Protein AF-0000000067849639 (afdb_homodimer)

Organism: Apis mellifera (NCBI:txid7460)

Radius of gyration: 32.61 Å; Cα contacts (8 Å, |Δi|>4): 3503; chains: 2; bounding box: 94×92×89 Å

Solvent-accessible surface area (backbone atoms only — not comparable to full-atom values): 78940 Å² total; per-residue (Å²): 122,44,55,88,45,70,66,60,50,52,50,48,56,53,49,52,56,51,49,72,68,51,79,78,53,65,67,57,55,51,53,39,48,52,53,24,43,50,42,51,51,51,50,53,49,42,52,68,78,39,65,86,56,78,66,28,62,34,54,43,43,47,29,56,50,23,26,51,54,47,40,53,50,52,38,32,75,65,60,25,42,38,36,34,32,40,46,58,50,66,26,36,65,47,46,35,51,55,81,44,69,32,59,59,24,58,54,50,32,37,75,72,18,43,71,78,56,45,86,88,55,85,60,43,35,46,46,78,75,36,59,63,38,75,40,76,43,76,56,87,94,30,60,31,35,40,32,39,46,61,36,66,86,61,70,73,60,41,52,28,22,40,53,16,26,42,47,30,49,27,54,76,71,38,32,17,89,55,27,88,54,83,83,51,54,47,45,58,40,40,44,38,38,41,40,37,44,31,34,50,59,38,16,33,22,57,53,48,24,39,53,21,38,42,63,10,69,89,54,49,49,27,30,42,43,34,38,28,53,26,43,61,47,38,74,73,35,43,52,79,40,33,31,40,35,93,50,57,61,28,62,41,39,26,59,30,28,42,66,44,79,36,57,31,78,37,40,68,56,31,31,46,50,31,54,52,47,51,52,47,28,70,72,68,36,38,48,33,36,36,38,34,45,35,43,57,76,49,30,68,27,75,86,41,70,45,52,62,74,39,26,58,65,45,55,53,54,72,72,47,79,55,53,50,57,55,50,49,51,53,32,38,76,67,70,75,43,50,72,66,58,53,53,48,53,53,51,51,51,50,50,50,54,50,50,31,62,73,45,17,87,74,58,71,56,69,87,83,61,56,51,76,78,31,56,81,43,47,82,57,48,86,44,75,80,86,69,82,41,28,39,53,59,66,58,48,52,53,39,52,49,31,50,55,50,74,59,91,85,56,44,66,50,67,65,48,47,54,69,46,39,48,43,51,51,48,28,62,75,63,68,39,63,34,40,33,42,55,26,46,48,37,30,52,39,53,39,23,73,73,52,28,33,36,36,41,33,21,52,41,46,34,36,26,78,78,68,60,48,50,59,39,44,30,23,48,82,78,50,52,78,46,50,28,60,63,64,67,53,89,83,65,76,16,42,72,45,71,27,44,40,41,56,43,47,37,33,50,50,22,19,45,48,14,24,13,59,46,31,70,63,38,49,32,34,43,37,44,78,32,14,42,53,49,36,62,19,35,52,46,42,58,65,40,59,36,12,24,32,40,36,68,60,46,52,27,40,30,31,39,37,21,30,33,42,85,80,68,63,12,43,70,50,20,41,41,48,57,27,58,61,60,42,46,28,29,61,52,51,77,49,84,47,22,58,48,40,41,42,35,35,32,22,53,63,37,15,39,42,49,22,20,51,59,36,43,59,62,71,46,58,34,48,49,29,34,40,35,48,30,64,52,70,45,58,73,32,81,83,25,38,26,52,66,74,57,44,13,63,87,24,54,61,58,51,48,45,68,54,83,87,48,56,47,90,52,19,35,32,38,38,38,28,52,31,70,57,47,59,57,38,51,50,50,36,63,75,67,63,48,60,36,52,38,55,33,36,42,24,31,65,30,52,51,50,59,70,57,46,51,58,51,53,64,59,33,80,58,53,77,38,43,33,42,44,46,81,38,22,48,49,47,26,58,53,78,65,45,52,56,27,43,32,57,68,69,68,43,77,69,44,85,31,45,42,65,45,40,36,47,74,36,47,20,23,46,51,59,38,53,52,51,54,51,46,45,53,50,46,60,79,70,62,126,125,45,56,85,46,70,67,59,51,52,50,50,56,53,49,52,56,50,48,73,68,50,77,80,52,66,67,56,54,51,51,39,49,50,52,24,42,51,40,52,48,49,50,52,48,41,52,69,78,39,67,87,58,78,64,28,62,34,54,45,43,47,30,58,51,24,28,50,55,47,40,52,51,52,39,31,74,64,58,26,43,38,36,34,31,39,47,57,52,65,24,37,66,47,45,35,50,57,80,43,70,33,59,60,25,58,54,50,32,38,75,71,18,41,70,78,57,45,86,88,56,86,60,43,36,48,48,79,76,36,60,62,36,76,41,74,42,76,56,87,93,31,60,30,34,39,32,39,47,62,37,65,85,61,70,70,59,42,52,28,22,39,53,17,25,42,45,30,48,25,55,77,72,37,33,16,90,56,27,88,54,84,83,52,54,45,46,58,39,40,45,40,38,42,40,36,44,32,33,50,57,39,15,34,23,57,53,50,24,40,54,22,38,42,63,10,70,89,55,49,50,28,31,42,43,35,38,30,53,26,42,63,49,39,74,72,36,42,54,79,40,35,32,40,37,94,49,58,62,29,62,41,41,26,61,30,28,42,65,44,80,38,56,30,79,36,41,70,55,32,31,46,50,33,52,52,47,51,52,47,29,72,71,69,34,38,47,34,37,37,39,33,44,34,42,58,76,49,31,68,26,75,85,41,70,45,50,63,74,39,26,58,65,46,56,55,54,72,72,49,78,54,53,51,57,55,52,49,51,53,33,39,76,69,69,75,44,51,71,64,58,52,53,48,53,51,51,52,49,51,50,49,53,51,49,31,60,72,44,16,85,75,57,72,55,70,85,85,60,57,51,77,77,32,56,82,42,46,81,57,48,87,43,76,82,85,68,81,42,28,38,52,60,68,58,48,53,53,38,52,49,32,50,55,49,75,57,92,87,57,44,64,49,66,66,49,47,52,71,46,38,48,43,50,50,47,28,64,75,64,69,39,63,34,38,31,44,56,26,48,49,37,31,51,38,52,40,23,74,72,51,27,33,36,36,40,33,20,52,41,47,33,36,27,76,78,70,59,48,51,58,40,44,29,21,49,83,78,50,51,77,44,51,26,61,64,63,68,53,88,83,64,75,17,42,71,45,70,28,44,40,42,56,44,46,36,33,51,49,22,19,44,48,15,24,14,58,46,31,69,63,38,49,34,34,42,37,44,79,32,15,42,52,51,36,63,19,35,51,49,41,60,63,40,60,36,12,24,32,39,36,67,60,47,52,28,41,30,31,39,37,22,29,33,42,84,80,68,64,11,43,71,51,20,38,41,47,58,29,58,59,59,42,46,28,30,61,52,50,77,48,85,49,22,56,48,40,44,40,33,35,32,22,54,63,36,15,39,41,51,22,19,50,58,36,41,57,62,70,46,55,36,48,47,29,35,40,35,50,29,65,53,70,45,58,74,32,83,83,23,36,25,50,66,73,56,43,13,62,88,25,54,61,60,49,48,44,68,54,82,87,47,55,45,89,52,20,34,31,38,38,38,28,52,32,72,58,47,59,57,40,51,50,50,36,63,77,66,64,48,58,36,53,39,56,33,37,42,23,30,65,29,50,51,49,58,70,58,45,50,58,51,52,65,59,34,82,57,52,77,40,42,32,43,44,48,82,37,22,49,48,47,27,59,52,77,64,46,51,56,30,43,33,59,67,69,68,43,77,70,42,86,29,43,41,65,45,39,37,47,73,39,47,22,22,47,51,57,39,52,52,53,55,51,46,46,53,52,45,60,80,69,62,125

InterPro domains:
  IPR001017 Dehydrogenase, E1 component [PF00676] (87-359)
  IPR005475 Transketolase-like, pyrimidine-binding domain [PF02779] (433-636)
  IPR005475 Transketolase-like, pyrimidine-binding domain [SM00861] (434-637)
  IPR011603 2-oxoglutarate dehydrogenase E1 component [PIRSF000157] (3-782)
  IPR011603 2-oxoglutarate dehydrogenase E1 component [PTHR23152] (1-779)
  IPR011603 2-oxoglutarate dehydrogenase E1 component [TIGR00239] (4-777)
  IPR029061 Thiamin diphosphate-binding fold [SSF52518] (6-367)
  IPR029061 Thiamin diphosphate-binding fold [SSF52518] (417-642)
  IPR031717 2-oxoglutarate dehydrogenase E1 component/KDG, C-terminal [PF16870] (642-779)
  IPR042179 Multifunctional 2-oxoglutarate metabolism enzyme, C-terminal domain superfamily [G3DSA:3.40.50.11610] (565-777)

Sequence (1568 aa):
MSTQTEEEREWFAENVEKCLKDPLTDETRVAIAIEMLKSQTFDQFLAIKFASFKRYSGEGAESMLAFYHEFFKLCANDDLEYIVLCMPHRGRLNFLTGMLNFPLEKLFRKLQGHSEFPDDVATTGDVISHFVSSTNLNIGQKKLHVTMLRNPSHLEAVNPVSMGKTRGIMQAVKDGAYNEDINTRWSDKVLNIQIHGDAAYAAQGVDQECLALSATPHFEIGGTVHLIINNQLGFTTPTSRGRSSRYCTDLAKMISAPVIHVNGDDPEMVVRAAKIAFKYQRKFRKDVFVDLNCFRRWGHNELDDPVFTNPVIYKIIHNRPSVPDKYVNKLIENNVLSTNKVKNIVDNYNSQLNKSLNEMDKFIPQPTYFAGLWTGIKQAEASVTEWNTGVDLNLLKFIAEKSVHIKDDLIVHPKLLKNHIKTRLNKIAKNKHLDWATAEALAIGTLLYQGYNVRISGQDIGRGTFSHRHAMLVDQSNGEIYIPLNSMVDGQTGKLELANSILSEEAVLGYEYGISIALPTTLTIWEAQFGDFFNGAQIMIDTFVTSGEAKWMLNSGLTILLPHGYDGAGPEHSSCRLERFLQLTDSNEDKPDGDNVNMHVTNPTTPAQYFHLLRRQMLRNFRKPLIIVAPKILLRHNAGTSPITDMESQTKFQNVIGDEKVEKSKVNKVILVSGKHYYALNHFRESTEQKNVAIIRIESLCPFPIQELLREINKFKYVETFIWSQEEPQNMGAWNFIKPRFENLCGKPIKYSGRKPMAAPAVGEGKLHQQEAQEIIIKPFNIKMSTQTEEEREWFAENVEKCLKDPLTDETRVAIAIEMLKSQTFDQFLAIKFASFKRYSGEGAESMLAFYHEFFKLCANDDLEYIVLCMPHRGRLNFLTGMLNFPLEKLFRKLQGHSEFPDDVATTGDVISHFVSSTNLNIGQKKLHVTMLRNPSHLEAVNPVSMGKTRGIMQAVKDGAYNEDINTRWSDKVLNIQIHGDAAYAAQGVDQECLALSATPHFEIGGTVHLIINNQLGFTTPTSRGRSSRYCTDLAKMISAPVIHVNGDDPEMVVRAAKIAFKYQRKFRKDVFVDLNCFRRWGHNELDDPVFTNPVIYKIIHNRPSVPDKYVNKLIENNVLSTNKVKNIVDNYNSQLNKSLNEMDKFIPQPTYFAGLWTGIKQAEASVTEWNTGVDLNLLKFIAEKSVHIKDDLIVHPKLLKNHIKTRLNKIAKNKHLDWATAEALAIGTLLYQGYNVRISGQDIGRGTFSHRHAMLVDQSNGEIYIPLNSMVDGQTGKLELANSILSEEAVLGYEYGISIALPTTLTIWEAQFGDFFNGAQIMIDTFVTSGEAKWMLNSGLTILLPHGYDGAGPEHSSCRLERFLQLTDSNEDKPDGDNVNMHVTNPTTPAQYFHLLRRQMLRNFRKPLIIVAPKILLRHNAGTSPITDMESQTKFQNVIGDEKVEKSKVNKVILVSGKHYYALNHFRESTEQKNVAIIRIESLCPFPIQELLREINKFKYVETFIWSQEEPQNMGAWNFIKPRFENLCGKPIKYSGRKPMAAPAVGEGKLHQQEAQEIIIKPFNIK

Secondary structure (DSSP, 8-state):
-----HHHHHHHHHHHHHHHHSPPPHHHHHHHHHHHHHHHHHHHHHHHH-TT------TT-TTHHHHHHHHHHHHHHTT--EEEEE--STTHHHHHHHTT---HHHHHHHHTT--SS-TTS------GGG--EEEEEEETTEEEEEEEPP--SSTTTHHHHHHHHHHHHHHHTT-GGGSSSTTPPTTSSEEEEEEEEHHHHHH-THHHHHHHHTTSTTT--S-EEEEEEE-SEETTEEGGGT-SSSSTTGGGGGGT--EEEEETT-HHHHHHHHHHHHHHHHHH---EEEEEE---SSSSSTT--GGGT-HHHHHHHHTSPPHHHHHHHHHHHTTSS-HHHHHHHHHHHHHHHHHHHHTGGG--PPP-SS-GGGTT--PPPSS-------B-HHHHHHHHHHTT---TT----HHHIIIIIIHHHHHHHTTPPB-HHHHHHHHHHHHHHTT-EEEEEETTTTT-TTS----SEE-TTT--EE-GGGGSSTT----EEEEE--S-SHHHHHHHHHHHHH-TTEEEEEE-SSGGGGGGGHHHIIIIITTHHHHH------EEEEEE--SS--GGGS---HHHHHHTS---SSS---TTSS-EEE---SHHHHHHHHHHHHHSSS---EEEEEESGGGT-TTS-B-GGGGBTT----SEE---SS-GGG--EEEEE-TTHHHHHHHHHHHHT-TTEEEEEE-EEES--HHHHHHHHTT-TT--EEEEEEEEETTSSSHHHHHHHHHHHH----EEEEEPP-SSSS-S-HHHHHHHHHHHHHHHHH--/-----HHHHHHHHHHHHHHHHSPPPHHHHHHHHHHHHHHHHHHHHHHHH-TT------TT-TTHHHHHHHHHHHHHHTT--EEEEE--STTHHHHHHHTT---HHHHHHHHTT--SS-TTS------GGG--EEEEEEETTEEEEEEEPP--SSTTTHHHHHHHHHHHHHHHTT-GGGSSSTTPPTTSSEEEEEEEEHHHHHH-THHHHHHHHTTSTTT--S-EEEEEEE-SEETTEEGGGT-SSSSTTGGGGGGT--EEEEETT-HHHHHHHHHHHHHHHHHH---EEEEEE---SSSSSTT--GGGT-HHHHHHHHTSPPHHHHHHHHHHHTTSS-HHHHHHHHHHHHHHHHHHHHTGGG--PPP-SS-GGGTT--PPPSS-------B-HHHHHHHHHHTT---TT----HHHIIIIIIHHHHHHHTTPPB-HHHHHHHHHHHHHHTT-EEEEEETTTTT-TTS----SEE-TTT--EE-GGGGSSTT----EEEEE--S-SHHHHHHHHHHHHH-TTEEEEEE-SSGGGGGGGHHHIIIIITTHHHHH------EEEEEE--SS--GGGS---HHHHHHTS---SSS---TTSS-EEE---SHHHHHHHHHHHHHSSS---EEEEEESGGGT-TTS-B-GGGGBTT----SEE---SS-GGG--EEEEE-TTHHHHHHHHHHHHT-TTEEEEEE-EEES--HHHHHHHHTT-TT--EEEEEEEEETTSSSHHHHHHHHHHHH----EEEEEPP-SSSS-S-HHHHHHHHHHHHHHHHH--

pLDDT: mean 95.85, std 3.47, range [50.76, 98.87]

Foldseek 3Di:
DLADDPVLVVLLVVLLVVLVPDDDDLVLLVVLLLLLLLLVLVVVLCCVVPVPDFQLGQFFQSLVSLLVVLLVLVCQVLVAAEEQEEAAQHNQVSCCVGQQVNALLLLLCVVVPDALDFPPDFFDADHSSQDWGFDWDDDPPGIHTYTYGGADPLPPLLVLLSLLLQVLVCCVVCAAPSPPDVPGHARSHYAYEYEEELLCLLDPCLNLVCQVQQPAPPRHRLAYEYEYPYQQQDQLHGVVRRHDDPGSCCSCSVNSAEEAEDESLDSSRSSSVSVSQSVSSVVRSYYHYYYYHTHDQAGSGNPDHSCVRVVPVNVVSPPDDTSSVSSVVVCCVVVSDPPVRSVCSSVVSSVVSVVSSVCSVVDRNDDPPCDDLNPLFDFFDQAADFDWLFAALVLLLLQLLLLLDDDPPAAFDPCCVPVPNVVSNVCSVVLHWAFQLSLVSSLQLVLQVVQFAEEEEEAPPCCALQSQNVQWTARPPPGDIDRRSQPSDPPRNYYYHYHNGDPAQQSVVSSQQSSFLNHLRYAGEYEYSALCVNVRNVCCCQVPQLRVCNHPVRFGLYEYEHEADLPLQFQRRHHNLLVVVLVSWPADQQDAGYPNIQAWEFAAQASLLVSQVSSVSNRDSYHHYYYYHHYDPSSPDPVRTGRSVCRHTPHHHDQKDWFPPADQALAAEEEEEEHNLQVLLVVVCVVVVVRRYIYMYGGILPSPPLPSVLVRVVSRPNHNAAEYAYAWACNRDCNVVCQSNCCNRVVDHYYYQYHHDDPTRDHNDRVVSVVRSVRSSVVSVPDD/DLADDPVLVVLLVVLLVVLVPDDDDLVLLVVLLLLLLLLVLVVVLCCVVPVPDFQLGQFFQSLVSLLVVLLVLVCQVLVAAEEQEEAAQHCQVSCCVGQQVNALLLLLCVVVPDALDFPPDFFDADHSSQDWGFDWDDDPPGIHTYTYGGADPLPPLLVLLSLLLQVLVCCVVCAAPSPPDVPGHARSHYAYEYEEELLCLLDPCLNLVCQVQQPAPPRHRLAYEYEYPYQQQDQLHGVVRRHDDPGSCCSCSVNSAEEAEDESLDSSRSSSVSVSQSVSSVVRSYYHYYYYHTHDQAGSGNVDHSCVRVVPVNVVSPPDDTSSVSSVVVCCVVVSDPPVRSVCSSVVSSVVSVVSSVCSVVDRNDDPPCDDLNPLFDFFDQAADFDWLFAALVVLLLQLLLLLDDDPPAAFDPCCVPVPNVVSNVCSVVLHWAFQLSLVSSLQLVLQVVQFAEEEEEAPPCCALQSQNVQWTAGPPPGDIDRRSQPSDPPRNYYYHYHRGDPAQQSVVSSQQSSFLNHLRYAGEYEYSAQCVNVRNVCCCQVPQLRVCNHPVRFGLYEYEHEADLPLQFQRHHHNLLVVVLVSWPADQQDAGYPNIQAWEFAAQASLLVSQVSSVSNRDSYHHYYYYHHYDPSSPDPVRTGRSVCRHTPHHHDQKDWFPPADQALAAEEEEEEHNLQVLLVVVCVVVVVRRYIYMYGGILPSPPLPSVLVRVVSRPNHNAAEYAYAWACNRDCNVVCQSNCCNRVVDHYYYQYHHDDPTRDHNDRVVSVVRSVRSSVVSVPDD

Structure (mmCIF, N/CA/C/O backbone):
data_AF-0000000067849639-model_v1
#
loop_
_entity.id
_entity.type
_entity.pdbx_description
1 polymer 'Probable 2-oxoglutarate dehydrogenase E1 component DHKTD1 homolog, mitochondrial isoform X2'
#
loop_
_atom_site.group_PDB
_atom_site.id
_atom_site.type_symbol
_atom_site.label_atom_id
_atom_site.label_alt_id
_atom_site.label_comp_id
_atom_site.label_asym_id
_atom_site.label_entity_id
_atom_site.label_seq_id
_atom_site.pdbx_PDB_ins_code
_atom_site.Cartn_x
_atom_site.Cartn_y
_atom_site.Cartn_z
_atom_site.occupancy
_atom_site.B_iso_or_equiv
_atom_site.auth_seq_id
_atom_site.auth_comp_id
_atom_site.auth_asym_id
_atom_site.auth_atom_id
_atom_site.pdbx_PDB_model_num
ATOM 1 N N . MET A 1 1 ? -5.985 16.468 -27.198 1 50.76 1 MET A N 1
ATOM 2 C CA . MET A 1 1 ? -7.167 16.695 -26.371 1 50.76 1 MET A CA 1
ATOM 3 C C . MET A 1 1 ? -8.059 15.458 -26.346 1 50.76 1 MET A C 1
ATOM 5 O O . MET A 1 1 ? -8.354 14.879 -27.394 1 50.76 1 MET A O 1
ATOM 9 N N . SER A 1 2 ? -8.226 14.888 -25.092 1 62.04 2 SER A N 1
ATOM 10 C CA . SER A 1 2 ? -8.993 13.655 -24.939 1 62.04 2 SER A CA 1
ATOM 11 C C . SER A 1 2 ? -10.401 13.94 -24.427 1 62.04 2 SER A C 1
ATOM 13 O O . SER A 1 2 ? -10.896 13.246 -23.537 1 62.04 2 SER A O 1
ATOM 15 N N . THR A 1 3 ? -11.089 14.985 -24.942 1 73.37 3 THR A N 1
ATOM 16 C CA . THR A 1 3 ? -12.422 15.255 -24.416 1 73.37 3 THR A CA 1
ATOM 17 C C . THR A 1 3 ? -13.478 14.468 -25.187 1 73.37 3 THR A C 1
ATOM 19 O O . THR A 1 3 ? -13.307 14.19 -26.376 1 73.37 3 THR A O 1
ATOM 22 N N . GLN A 1 4 ? -14.475 14.225 -24.501 1 70.85 4 GLN A N 1
ATOM 23 C CA . GLN A 1 4 ? -15.415 13.248 -25.041 1 70.85 4 GLN A CA 1
ATOM 24 C C . GLN A 1 4 ? -16.521 13.932 -25.839 1 70.85 4 GLN A C 1
ATOM 26 O O . GLN A 1 4 ? -17.078 13.343 -26.768 1 70.85 4 GLN A O 1
ATOM 31 N N . THR A 1 5 ? -16.749 15.29 -25.548 1 83.75 5 THR A N 1
ATOM 32 C CA . THR A 1 5 ? -17.935 15.87 -26.167 1 83.75 5 THR A CA 1
ATOM 33 C C . THR A 1 5 ? -17.547 16.957 -27.166 1 83.75 5 THR A C 1
ATOM 35 O O . THR A 1 5 ? -16.505 17.599 -27.019 1 83.75 5 THR A O 1
ATOM 38 N N . GLU A 1 6 ? -18.416 17.118 -28.1 1 89.92 6 GLU A N 1
ATOM 39 C CA . GLU A 1 6 ? -18.232 18.188 -29.077 1 89.92 6 GLU A CA 1
ATOM 40 C C . GLU A 1 6 ? -18.286 19.559 -28.41 1 89.92 6 GLU A C 1
ATOM 42 O O . GLU A 1 6 ? -17.553 20.472 -28.796 1 89.92 6 GLU A O 1
ATOM 47 N N . GLU A 1 7 ? -19.066 19.662 -27.479 1 93.18 7 GLU A N 1
ATOM 48 C CA . GLU A 1 7 ? -19.187 20.926 -26.76 1 93.18 7 GLU A CA 1
ATOM 49 C C . GLU A 1 7 ? -17.861 21.324 -26.116 1 93.18 7 GLU A C 1
ATOM 51 O O . GLU A 1 7 ? -17.432 22.474 -26.226 1 93.18 7 GLU A O 1
ATOM 56 N N . GLU A 1 8 ? -17.256 20.424 -25.466 1 93.51 8 GLU A N 1
ATOM 57 C CA . GLU A 1 8 ? -15.982 20.703 -24.809 1 93.51 8 GLU A CA 1
ATOM 58 C C . GLU A 1 8 ? -14.895 21.028 -25.828 1 93.51 8 GLU A C 1
ATOM 60 O O . GLU A 1 8 ? -14.081 21.929 -25.61 1 93.51 8 GLU A O 1
ATOM 65 N N . ARG A 1 9 ? -14.896 20.353 -26.918 1 92.4 9 ARG A N 1
ATOM 66 C CA . ARG A 1 9 ? -13.888 20.566 -27.952 1 92.4 9 ARG A CA 1
ATOM 67 C C . ARG A 1 9 ? -14.029 21.95 -28.576 1 92.4 9 ARG A C 1
ATOM 69 O O . ARG A 1 9 ? -13.036 22.657 -28.762 1 92.4 9 ARG A O 1
ATOM 76 N N . GLU A 1 10 ? -15.219 22.294 -28.874 1 94.24 10 GLU A N 1
ATOM 77 C CA . GLU A 1 10 ? -15.477 23.604 -29.464 1 94.24 10 GLU A CA 1
ATOM 78 C C . GLU A 1 10 ? -15.17 24.725 -28.475 1 94.24 10 GLU A C 1
ATOM 80 O O . GLU A 1 10 ? -14.61 25.756 -28.853 1 94.24 10 GLU A O 1
ATOM 85 N N . TRP A 1 11 ? -15.549 24.446 -27.323 1 95.14 11 TRP A N 1
ATOM 86 C CA . TRP A 1 11 ? -15.275 25.435 -26.286 1 95.14 11 TRP A CA 1
ATOM 87 C C . TRP A 1 11 ? -13.777 25.697 -26.166 1 95.14 11 TRP A C 1
ATOM 89 O O . TRP A 1 11 ? -13.348 26.849 -26.072 1 95.14 11 TRP A O 1
ATOM 99 N N . PHE A 1 12 ? -12.982 24.661 -26.152 1 92.67 12 PHE A N 1
ATOM 100 C CA . PHE A 1 12 ? -11.536 24.778 -26.011 1 92.67 12 PHE A CA 1
ATOM 101 C C . PHE A 1 12 ? -10.934 25.521 -27.198 1 92.67 12 PHE A C 1
ATOM 103 O O . PHE A 1 12 ? -10.089 26.401 -27.022 1 92.67 12 PHE A O 1
ATOM 110 N N . ALA A 1 13 ? -11.377 25.112 -28.353 1 92.43 13 ALA A N 1
ATOM 111 C CA . ALA A 1 13 ? -10.863 25.756 -29.559 1 92.43 13 ALA A CA 1
ATOM 112 C C . ALA A 1 13 ? -11.135 27.257 -29.538 1 92.43 13 ALA A C 1
ATOM 114 O O . ALA A 1 13 ? -10.235 28.061 -29.795 1 92.43 13 ALA A O 1
ATOM 115 N N . GLU A 1 14 ? -12.293 27.612 -29.161 1 94.27 14 GLU A N 1
ATOM 116 C CA . GLU A 1 14 ? -12.694 29.016 -29.132 1 94.27 14 GLU A CA 1
ATOM 117 C C . GLU A 1 14 ? -11.928 29.786 -28.06 1 94.27 14 GLU A C 1
ATOM 119 O O . GLU A 1 14 ? -11.463 30.902 -28.303 1 94.27 14 GLU A O 1
ATOM 124 N N . ASN A 1 15 ? -11.811 29.212 -26.957 1 93.89 15 ASN A N 1
ATOM 125 C CA . ASN A 1 15 ? -11.205 29.917 -25.833 1 93.89 15 ASN A CA 1
ATOM 126 C C . ASN A 1 15 ? -9.688 30.007 -25.98 1 93.89 15 ASN A C 1
ATOM 128 O O . ASN A 1 15 ? -9.075 30.983 -25.545 1 93.89 15 ASN A O 1
ATOM 132 N N . VAL A 1 16 ? -9.084 28.985 -26.587 1 92.57 16 VAL A N 1
ATOM 133 C CA . VAL A 1 16 ? -7.651 29.05 -26.857 1 92.57 16 VAL A CA 1
ATOM 134 C C . VAL A 1 16 ? -7.363 30.175 -27.848 1 92.57 16 VAL A C 1
ATOM 136 O O . VAL A 1 16 ? -6.429 30.957 -27.654 1 92.57 16 VAL A O 1
ATOM 139 N N . GLU A 1 17 ? -8.177 30.274 -28.878 1 92.97 17 GLU A N 1
ATOM 140 C CA . GLU A 1 17 ? -7.998 31.324 -29.877 1 92.97 17 GLU A CA 1
ATOM 141 C C . GLU A 1 17 ? -8.2 32.707 -29.266 1 92.97 17 GLU A C 1
ATOM 143 O O . GLU A 1 17 ? -7.434 33.632 -29.543 1 92.97 17 GLU A O 1
ATOM 148 N N . LYS A 1 18 ? -9.164 32.832 -28.498 1 92.76 18 LYS A N 1
ATOM 149 C CA . LYS A 1 18 ? -9.459 34.109 -27.855 1 92.76 18 LYS A CA 1
ATOM 150 C C . LYS A 1 18 ? -8.356 34.499 -26.875 1 92.76 18 LYS A C 1
ATOM 152 O O . LYS A 1 18 ? -7.942 35.659 -26.828 1 92.76 18 LYS A O 1
ATOM 157 N N . CYS A 1 19 ? -7.918 33.527 -26.091 1 91.18 19 CYS A N 1
ATOM 158 C CA . CYS A 1 19 ? -6.926 33.784 -25.053 1 91.18 19 CYS A CA 1
ATOM 159 C C . CYS A 1 19 ? -5.592 34.198 -25.664 1 91.18 19 CYS A C 1
ATOM 161 O O . CYS A 1 19 ? -4.867 35.011 -25.089 1 91.18 19 CYS A O 1
ATOM 163 N N . LEU A 1 20 ? -5.308 33.623 -26.785 1 89.3 20 LEU A N 1
ATOM 164 C CA . LEU A 1 20 ? -4.045 33.931 -27.448 1 89.3 20 LEU A CA 1
ATOM 165 C C . LEU A 1 20 ? -4.057 35.349 -28.008 1 89.3 20 LEU A C 1
ATOM 167 O O . LEU A 1 20 ? -3.002 35.97 -28.16 1 89.3 20 LEU A O 1
ATOM 171 N N . LYS A 1 21 ? -5.233 35.912 -28.273 1 89.07 21 LYS A N 1
ATOM 172 C CA . LYS A 1 21 ? -5.357 37.247 -28.851 1 89.07 21 LYS A CA 1
ATOM 173 C C . LYS A 1 21 ? -5.502 38.306 -27.762 1 89.07 21 LYS A C 1
ATOM 175 O O . LYS A 1 21 ? -5.292 39.495 -28.013 1 89.07 21 LYS A O 1
ATOM 180 N N . ASP A 1 22 ? -5.767 37.852 -26.623 1 89.55 22 ASP A N 1
ATOM 181 C CA . ASP A 1 22 ? -5.974 38.779 -25.514 1 89.55 22 ASP A CA 1
ATOM 182 C C . ASP A 1 22 ? -4.643 39.205 -24.899 1 89.55 22 ASP A C 1
ATOM 184 O O . ASP A 1 22 ? -3.94 38.388 -24.3 1 89.55 22 ASP A O 1
ATOM 188 N N . PRO A 1 23 ? -4.347 40.486 -25.101 1 90.14 23 PRO A N 1
ATOM 189 C CA . PRO A 1 23 ? -3.064 40.904 -24.53 1 90.14 23 PRO A CA 1
ATOM 190 C C . PRO A 1 23 ? -3.09 40.967 -23.005 1 90.14 23 PRO A C 1
ATOM 192 O O . PRO A 1 23 ? -4.116 41.315 -22.415 1 90.14 23 PRO A O 1
ATOM 195 N N . LEU A 1 24 ? -1.992 40.64 -22.387 1 95.01 24 LEU A N 1
ATOM 196 C CA . LEU A 1 24 ? -1.85 40.824 -20.946 1 95.01 24 LEU A CA 1
ATOM 197 C C . LEU A 1 24 ? -1.543 42.279 -20.612 1 95.01 24 LEU A C 1
ATOM 199 O O . LEU A 1 24 ? -0.785 42.939 -21.327 1 95.01 24 LEU A O 1
ATOM 203 N N . THR A 1 25 ? -2.083 42.739 -19.55 1 95.54 25 THR A N 1
ATOM 204 C CA . THR A 1 25 ? -1.801 44.107 -19.131 1 95.54 25 THR A CA 1
ATOM 205 C C . THR A 1 25 ? -0.387 44.219 -18.569 1 95.54 25 THR A C 1
ATOM 207 O O . THR A 1 25 ? 0.169 43.238 -18.071 1 95.54 25 THR A O 1
ATOM 210 N N . ASP A 1 26 ? 0.149 45.336 -18.628 1 96.91 26 ASP A N 1
ATOM 211 C CA . ASP A 1 26 ? 1.474 45.576 -18.065 1 96.91 26 ASP A CA 1
ATOM 212 C C . ASP A 1 26 ? 1.474 45.369 -16.553 1 96.91 26 ASP A C 1
ATOM 214 O O . ASP A 1 26 ? 2.473 44.925 -15.981 1 96.91 26 ASP A O 1
ATOM 218 N N . GLU A 1 27 ? 0.39 45.653 -16.007 1 95.83 27 GLU A N 1
ATOM 219 C CA . GLU A 1 27 ? 0.258 45.429 -14.57 1 95.83 27 GLU A CA 1
ATOM 220 C C . GLU A 1 27 ? 0.448 43.955 -14.222 1 95.83 27 GLU A C 1
ATOM 222 O O . GLU A 1 27 ? 1.164 43.623 -13.275 1 95.83 27 GLU A O 1
ATOM 227 N N . THR A 1 28 ? -0.202 43.159 -14.999 1 96.34 28 THR A N 1
ATOM 228 C CA . THR A 1 28 ? -0.076 41.721 -14.786 1 96.34 28 THR A CA 1
ATOM 229 C C . THR A 1 28 ? 1.351 41.256 -15.066 1 96.34 28 THR A C 1
ATOM 231 O O . THR A 1 28 ? 1.909 40.459 -14.31 1 96.34 28 THR A O 1
ATOM 234 N N . ARG A 1 29 ? 1.906 41.759 -16.123 1 97.96 29 ARG A N 1
ATOM 235 C CA . ARG A 1 29 ? 3.265 41.386 -16.503 1 97.96 29 ARG A CA 1
ATOM 236 C C . ARG A 1 29 ? 4.258 41.737 -15.399 1 97.96 29 ARG A C 1
ATOM 238 O O . ARG A 1 29 ? 5.117 40.926 -15.049 1 97.96 29 ARG A O 1
ATOM 245 N N . VAL A 1 30 ? 4.123 42.89 -14.855 1 97.89 30 VAL A N 1
ATOM 246 C CA . VAL A 1 30 ? 5.021 43.342 -13.797 1 97.89 30 VAL A CA 1
ATOM 247 C C . VAL A 1 30 ? 4.795 42.511 -12.536 1 97.89 30 VAL A C 1
ATOM 249 O O . VAL A 1 30 ? 5.75 42.133 -11.855 1 97.89 30 VAL A O 1
ATOM 252 N N . ALA A 1 31 ? 3.568 42.233 -12.258 1 97.06 31 ALA A N 1
ATOM 253 C CA . ALA A 1 31 ? 3.233 41.481 -11.052 1 97.06 31 ALA A CA 1
ATOM 254 C C . ALA A 1 31 ? 3.864 40.092 -11.078 1 97.06 31 ALA A C 1
ATOM 256 O O . ALA A 1 31 ? 4.4 39.627 -10.07 1 97.06 31 ALA A O 1
ATOM 257 N N . ILE A 1 32 ? 3.743 39.393 -12.186 1 97.91 32 ILE A N 1
ATOM 258 C CA . ILE A 1 32 ? 4.281 38.039 -12.265 1 97.91 32 ILE A CA 1
ATOM 259 C C . ILE A 1 32 ? 5.807 38.088 -12.257 1 97.91 32 ILE A C 1
ATOM 261 O O . ILE A 1 32 ? 6.459 37.216 -11.679 1 97.91 32 ILE A O 1
ATOM 265 N N . ALA A 1 33 ? 6.379 39.106 -12.902 1 98.34 33 ALA A N 1
ATOM 266 C CA . ALA A 1 33 ? 7.829 39.279 -12.857 1 98.34 33 ALA A CA 1
ATOM 267 C C . ALA A 1 33 ? 8.317 39.44 -11.42 1 98.34 33 ALA A C 1
ATOM 269 O O . ALA A 1 33 ? 9.346 38.876 -11.041 1 98.34 33 ALA A O 1
ATOM 270 N N . ILE A 1 34 ? 7.619 40.226 -10.66 1 98.06 34 ILE A N 1
ATOM 271 C CA . ILE A 1 34 ? 7.986 40.475 -9.27 1 98.06 34 ILE A CA 1
ATOM 272 C C . ILE A 1 34 ? 7.998 39.158 -8.496 1 98.06 34 ILE A C 1
ATOM 274 O O . ILE A 1 34 ? 8.95 38.867 -7.768 1 98.06 34 ILE A O 1
ATOM 278 N N . GLU A 1 35 ? 6.95 38.351 -8.658 1 97.69 35 GLU A N 1
ATOM 279 C CA . GLU A 1 35 ? 6.864 37.078 -7.949 1 97.69 35 GLU A CA 1
ATOM 280 C C . GLU A 1 35 ? 8.007 36.148 -8.346 1 97.69 35 GLU A C 1
ATOM 282 O O . GLU A 1 35 ? 8.556 35.436 -7.502 1 97.69 35 GLU A O 1
ATOM 287 N N . MET A 1 36 ? 8.326 36.089 -9.555 1 98.48 36 MET A N 1
ATOM 288 C CA . MET A 1 36 ? 9.39 35.214 -10.039 1 98.48 36 MET A CA 1
ATOM 289 C C . MET A 1 36 ? 10.752 35.689 -9.546 1 98.48 36 MET A C 1
ATOM 291 O O . MET A 1 36 ? 11.611 34.875 -9.201 1 98.48 36 MET A O 1
ATOM 295 N N . LEU A 1 37 ? 10.956 37.048 -9.555 1 98.2 37 LEU A N 1
ATOM 296 C CA . LEU A 1 37 ? 12.203 37.606 -9.043 1 98.2 37 LEU A CA 1
ATOM 297 C C . LEU A 1 37 ? 12.371 37.289 -7.561 1 98.2 37 LEU A C 1
ATOM 299 O O . LEU A 1 37 ? 13.475 36.974 -7.11 1 98.2 37 LEU A O 1
ATOM 303 N N . LYS A 1 38 ? 11.292 37.423 -6.846 1 97.95 38 LYS A N 1
ATOM 304 C CA . LYS A 1 38 ? 11.331 37.084 -5.427 1 97.95 38 LYS A CA 1
ATOM 305 C C . LYS A 1 38 ? 11.7 35.618 -5.221 1 97.95 38 LYS A C 1
ATOM 307 O O . LYS A 1 38 ? 12.495 35.29 -4.338 1 97.95 38 LYS A O 1
ATOM 312 N N . SER A 1 39 ? 11.111 34.743 -6.008 1 97.85 39 SER A N 1
ATOM 313 C CA . SER A 1 39 ? 11.405 33.316 -5.931 1 97.85 39 SER A CA 1
ATOM 314 C C . SER A 1 39 ? 12.883 33.04 -6.183 1 97.85 39 SER A C 1
ATOM 316 O O . SER A 1 39 ? 13.514 32.283 -5.443 1 97.85 39 SER A O 1
ATOM 318 N N . GLN A 1 40 ? 13.406 33.64 -7.216 1 97.8 40 GLN A N 1
ATOM 319 C CA . GLN A 1 40 ? 14.817 33.48 -7.552 1 97.8 40 GLN A CA 1
ATOM 320 C C . GLN A 1 40 ? 15.712 34.002 -6.431 1 97.8 40 GLN A C 1
ATOM 322 O O . GLN A 1 40 ? 16.684 33.348 -6.05 1 97.8 40 GLN A O 1
ATOM 327 N N . THR A 1 41 ? 15.364 35.193 -5.931 1 98.09 41 THR A N 1
ATOM 328 C CA . THR A 1 41 ? 16.144 35.814 -4.866 1 98.09 41 THR A CA 1
ATOM 329 C C . THR A 1 41 ? 16.142 34.941 -3.614 1 98.09 41 THR A C 1
ATOM 331 O O . THR A 1 41 ? 17.167 34.806 -2.943 1 98.09 41 THR A O 1
ATOM 334 N N . PHE A 1 42 ? 15.023 34.412 -3.288 1 97.63 42 PHE A N 1
ATOM 335 C CA . PHE A 1 42 ? 14.881 33.525 -2.139 1 97.63 42 PHE A CA 1
ATOM 336 C C . PHE A 1 42 ? 15.808 32.321 -2.267 1 97.63 42 PHE A C 1
ATOM 338 O O . PHE A 1 42 ? 16.526 31.982 -1.324 1 97.63 42 PHE A O 1
ATOM 345 N N . ASP A 1 43 ? 15.783 31.637 -3.444 1 97.12 43 ASP A N 1
ATOM 346 C CA . ASP A 1 43 ? 16.625 30.469 -3.682 1 97.12 43 ASP A CA 1
ATOM 347 C C . ASP A 1 43 ? 18.105 30.827 -3.573 1 97.12 43 ASP A C 1
ATOM 349 O O . ASP A 1 43 ? 18.895 30.062 -3.016 1 97.12 43 ASP A O 1
ATOM 353 N N . GLN A 1 44 ? 18.461 31.968 -4.109 1 96.71 44 GLN A N 1
ATOM 354 C CA . GLN A 1 44 ? 19.847 32.42 -4.043 1 96.71 44 GLN A CA 1
ATOM 355 C C . GLN A 1 44 ? 20.256 32.731 -2.606 1 96.71 44 GLN A C 1
ATOM 357 O O . GLN A 1 44 ? 21.378 32.425 -2.195 1 96.71 44 GLN A O 1
ATOM 362 N N . PHE A 1 45 ? 19.357 33.354 -1.889 1 97.22 45 PHE A N 1
ATOM 363 C CA . PHE A 1 45 ? 19.608 33.668 -0.487 1 97.22 45 PHE A CA 1
ATOM 364 C C . PHE A 1 45 ? 19.878 32.399 0.313 1 97.22 45 PHE A C 1
ATOM 366 O O . PHE A 1 45 ? 20.841 32.335 1.079 1 97.22 45 PHE A O 1
ATOM 373 N N . LEU A 1 46 ? 19.006 31.344 0.131 1 96.62 46 LEU A N 1
ATOM 374 C CA . LEU A 1 46 ? 19.163 30.086 0.852 1 96.62 46 LEU A CA 1
ATOM 375 C C . LEU A 1 46 ? 20.459 29.389 0.454 1 96.62 46 LEU A C 1
ATOM 377 O O . LEU A 1 46 ? 21.099 28.737 1.282 1 96.62 46 LEU A O 1
ATOM 381 N N . ALA A 1 47 ? 20.794 29.49 -0.824 1 95.52 47 ALA A N 1
ATOM 382 C CA . ALA A 1 47 ? 22.022 28.863 -1.306 1 95.52 47 ALA A CA 1
ATOM 383 C C . ALA A 1 47 ? 23.246 29.446 -0.605 1 95.52 47 ALA A C 1
ATOM 385 O O . ALA A 1 47 ? 24.226 28.737 -0.362 1 95.52 47 ALA A O 1
ATOM 386 N N . ILE A 1 48 ? 23.162 30.682 -0.295 1 96.13 48 ILE A N 1
ATOM 387 C CA . ILE A 1 48 ? 24.29 31.383 0.309 1 96.13 48 ILE A CA 1
ATOM 388 C C . ILE A 1 48 ? 24.274 31.178 1.823 1 96.13 48 ILE A C 1
ATOM 390 O O . ILE A 1 48 ? 25.298 30.841 2.421 1 96.13 48 ILE A O 1
ATOM 394 N N . LYS A 1 49 ? 23.143 31.39 2.415 1 95.85 49 LYS A N 1
ATOM 395 C CA . LYS A 1 49 ? 23.044 31.417 3.872 1 95.85 49 LYS A CA 1
ATOM 396 C C . LYS A 1 49 ? 22.937 30.005 4.442 1 95.85 49 LYS A C 1
ATOM 398 O O . LYS A 1 49 ? 23.303 29.766 5.594 1 95.85 49 LYS A O 1
ATOM 403 N N . PHE A 1 50 ? 22.373 29.077 3.681 1 93.95 50 PHE A N 1
ATOM 404 C CA . PHE A 1 50 ? 22.161 27.7 4.11 1 93.95 50 PHE A CA 1
ATOM 405 C C . PHE A 1 50 ? 22.654 26.721 3.052 1 93.95 50 PHE A C 1
ATOM 407 O O . PHE A 1 50 ? 21.869 25.947 2.5 1 93.95 50 PHE A O 1
ATOM 414 N N . ALA A 1 51 ? 23.899 26.621 2.829 1 91.03 51 ALA A N 1
ATOM 415 C CA . ALA A 1 51 ? 24.528 25.941 1.7 1 91.03 51 ALA A CA 1
ATOM 416 C C . ALA A 1 51 ? 24.301 24.434 1.771 1 91.03 51 ALA A C 1
ATOM 418 O O . ALA A 1 51 ? 24.243 23.76 0.74 1 91.03 51 ALA A O 1
ATOM 419 N N . SER A 1 52 ? 24.114 23.847 2.897 1 88.78 52 SER A N 1
ATOM 420 C CA . SER A 1 52 ? 23.98 22.402 3.053 1 88.78 52 SER A CA 1
ATOM 421 C C . SER A 1 52 ? 22.514 21.982 3.069 1 88.78 52 SER A C 1
ATOM 423 O O . SER A 1 52 ? 22.205 20.788 3.098 1 88.78 52 SER A O 1
ATOM 425 N N . PHE A 1 53 ? 21.703 22.922 3.003 1 90.07 53 PHE A N 1
ATOM 426 C CA . PHE A 1 53 ? 20.274 22.645 3.09 1 90.07 53 PHE A CA 1
ATOM 427 C C . PHE A 1 53 ? 19.729 22.185 1.743 1 90.07 53 PHE A C 1
ATOM 429 O O . PHE A 1 53 ? 19.97 22.826 0.718 1 90.07 53 PHE A O 1
ATOM 436 N N . LYS A 1 54 ? 18.947 21.041 1.759 1 89.6 54 LYS A N 1
ATOM 437 C CA . LYS A 1 54 ? 18.217 20.599 0.574 1 89.6 54 LYS A CA 1
ATOM 438 C C . LYS A 1 54 ? 16.933 21.402 0.389 1 89.6 54 LYS A C 1
ATOM 440 O O . LYS A 1 54 ? 15.895 21.063 0.961 1 89.6 54 LYS A O 1
ATOM 445 N N . ARG A 1 55 ? 16.953 22.213 -0.486 1 88.58 55 ARG A N 1
ATOM 446 C CA . ARG A 1 55 ? 15.863 23.181 -0.553 1 88.58 55 ARG A CA 1
ATOM 447 C C . ARG A 1 55 ? 14.826 22.766 -1.592 1 88.58 55 ARG A C 1
ATOM 449 O O . ARG A 1 55 ? 13.686 23.236 -1.561 1 88.58 55 ARG A O 1
ATOM 456 N N . TYR A 1 56 ? 15.128 21.846 -2.477 1 93.37 56 TYR A N 1
ATOM 457 C CA . TYR A 1 56 ? 14.222 21.506 -3.569 1 93.37 56 TYR A CA 1
ATOM 458 C C . TYR A 1 56 ? 13.706 22.762 -4.26 1 93.37 56 TYR A C 1
ATOM 460 O O . TYR A 1 56 ? 12.495 22.969 -4.363 1 93.37 56 TYR A O 1
ATOM 468 N N . SER A 1 57 ? 14.578 23.563 -4.784 1 94.38 57 SER A N 1
ATOM 469 C CA . SER A 1 57 ? 14.335 24.906 -5.299 1 94.38 57 SER A CA 1
ATOM 470 C C . SER A 1 57 ? 13.373 24.879 -6.482 1 94.38 57 SER A C 1
ATOM 472 O O . SER A 1 57 ? 13.221 23.849 -7.142 1 94.38 57 SER A O 1
ATOM 474 N N . GLY A 1 58 ? 12.765 25.945 -6.724 1 95.44 58 GLY A N 1
ATOM 475 C CA . GLY A 1 58 ? 11.881 26.092 -7.869 1 95.44 58 GLY A CA 1
ATOM 476 C C . GLY A 1 58 ? 12.606 26.522 -9.131 1 95.44 58 GLY A C 1
ATOM 477 O O . GLY A 1 58 ? 11.981 26.725 -10.174 1 95.44 58 GLY A O 1
ATOM 478 N N . GLU A 1 59 ? 13.933 26.549 -9.08 1 96.37 59 GLU A N 1
ATOM 479 C CA . GLU A 1 59 ? 14.705 27.048 -10.214 1 96.37 59 GLU A CA 1
ATOM 480 C C . GLU A 1 59 ? 14.459 26.206 -11.462 1 96.37 59 GLU A C 1
ATOM 482 O O . GLU A 1 59 ? 14.595 24.981 -11.428 1 96.37 59 GLU A O 1
ATOM 487 N N . GLY A 1 60 ? 14.122 26.837 -12.463 1 96.53 60 GLY A N 1
ATOM 488 C CA . GLY A 1 60 ? 13.74 26.205 -13.716 1 96.53 60 GLY A CA 1
ATOM 489 C C . GLY A 1 60 ? 12.237 26.106 -13.9 1 96.53 60 GLY A C 1
ATOM 490 O O . GLY A 1 60 ? 11.757 25.869 -15.01 1 96.53 60 GLY A O 1
ATOM 491 N N . ALA A 1 61 ? 11.49 26.295 -12.813 1 97.38 61 ALA A N 1
ATOM 492 C CA . ALA A 1 61 ? 10.033 26.201 -12.859 1 97.38 61 ALA A CA 1
ATOM 493 C C . ALA A 1 61 ? 9.384 27.423 -12.216 1 97.38 61 ALA A C 1
ATOM 495 O O . ALA A 1 61 ? 8.26 27.345 -11.714 1 97.38 61 ALA A O 1
ATOM 496 N N . GLU A 1 62 ? 10.062 28.589 -12.21 1 98.01 62 GLU A N 1
ATOM 497 C CA . GLU A 1 62 ? 9.581 29.779 -11.515 1 98.01 62 GLU A CA 1
ATOM 498 C C . GLU A 1 62 ? 8.265 30.271 -12.11 1 98.01 62 GLU A C 1
ATOM 500 O O . GLU A 1 62 ? 7.482 30.94 -11.431 1 98.01 62 GLU A O 1
ATOM 505 N N . SER A 1 63 ? 7.991 29.879 -13.335 1 98.17 63 SER A N 1
ATOM 506 C CA . SER A 1 63 ? 6.763 30.304 -13.999 1 98.17 63 SER A CA 1
ATOM 507 C C . SER A 1 63 ? 5.534 29.707 -13.324 1 98.17 63 SER A C 1
ATOM 509 O O . SER A 1 63 ? 4.408 30.143 -13.574 1 98.17 63 SER A O 1
ATOM 511 N N . MET A 1 64 ? 5.697 28.703 -12.458 1 98.4 64 MET A N 1
ATOM 512 C CA . MET A 1 64 ? 4.575 28.189 -11.679 1 98.4 64 MET A CA 1
ATOM 513 C C . MET A 1 64 ? 3.94 29.295 -10.843 1 98.4 64 MET A C 1
ATOM 515 O O . MET A 1 64 ? 2.74 29.259 -10.566 1 98.4 64 MET A O 1
ATOM 519 N N . LEU A 1 65 ? 4.757 30.332 -10.466 1 98.22 65 LEU A N 1
ATOM 520 C CA . LEU A 1 65 ? 4.243 31.449 -9.681 1 98.22 65 LEU A CA 1
ATOM 521 C C . LEU A 1 65 ? 3.302 32.312 -10.514 1 98.22 65 LEU A C 1
ATOM 523 O O . LEU A 1 65 ? 2.364 32.909 -9.981 1 98.22 65 LEU A O 1
ATOM 527 N N . ALA A 1 66 ? 3.617 32.375 -11.84 1 98.35 66 ALA A N 1
ATOM 528 C CA . ALA A 1 66 ? 2.694 33.062 -12.74 1 98.35 66 ALA A CA 1
ATOM 529 C C . ALA A 1 66 ? 1.338 32.363 -12.773 1 98.35 66 ALA A C 1
ATOM 531 O O . ALA A 1 66 ? 0.295 33.02 -12.809 1 98.35 66 ALA A O 1
ATOM 532 N N . PHE A 1 67 ? 1.332 31.076 -12.801 1 98.5 67 PHE A N 1
ATOM 533 C CA . PHE A 1 67 ? 0.104 30.291 -12.747 1 98.5 67 PHE A CA 1
ATOM 534 C C . PHE A 1 67 ? -0.693 30.618 -11.489 1 98.5 67 PHE A C 1
ATOM 536 O O . PHE A 1 67 ? -1.882 30.932 -11.565 1 98.5 67 PHE A O 1
ATOM 543 N N . TYR A 1 68 ? 0.006 30.581 -10.311 1 98.21 68 TYR A N 1
ATOM 544 C CA . TYR A 1 68 ? -0.67 30.82 -9.04 1 98.21 68 TYR A CA 1
ATOM 545 C C . TYR A 1 68 ? -1.251 32.228 -8.988 1 98.21 68 TYR A C 1
ATOM 547 O O . TYR A 1 68 ? -2.389 32.42 -8.553 1 98.21 68 TYR A O 1
ATOM 555 N N . HIS A 1 69 ? -0.445 33.153 -9.362 1 96.96 69 HIS A N 1
ATOM 556 C CA . HIS A 1 69 ? -0.857 34.552 -9.326 1 96.96 69 HIS A CA 1
ATOM 557 C C . HIS A 1 69 ? -2.158 34.763 -10.093 1 96.96 69 HIS A C 1
ATOM 559 O O . HIS A 1 69 ? -3.114 35.329 -9.558 1 96.96 69 HIS A O 1
ATOM 565 N N . GLU A 1 70 ? -2.137 34.319 -11.326 1 96.99 70 GLU A N 1
ATOM 566 C CA . GLU A 1 70 ? -3.321 34.5 -12.16 1 96.99 70 GLU A CA 1
ATOM 567 C C . GLU A 1 70 ? -4.496 33.678 -11.637 1 96.99 70 GLU A C 1
ATOM 569 O O . GLU A 1 70 ? -5.631 34.157 -11.608 1 96.99 70 GLU A O 1
ATOM 574 N N . PHE A 1 71 ? -4.232 32.503 -11.272 1 97.5 71 PHE A N 1
ATOM 575 C CA . PHE A 1 71 ? -5.289 31.59 -10.855 1 97.5 71 PHE A CA 1
ATOM 576 C C . PHE A 1 71 ? -5.997 32.113 -9.611 1 97.5 71 PHE A C 1
ATOM 578 O O . PHE A 1 71 ? -7.227 32.076 -9.528 1 97.5 71 PHE A O 1
ATOM 585 N N . PHE A 1 72 ? -5.267 32.593 -8.589 1 97.69 72 PHE A N 1
ATOM 586 C CA . PHE A 1 72 ? -5.866 33.126 -7.371 1 97.69 72 PHE A CA 1
ATOM 587 C C . PHE A 1 72 ? -6.681 34.378 -7.671 1 97.69 72 PHE A C 1
ATOM 589 O O . PHE A 1 72 ? -7.744 34.589 -7.082 1 97.69 72 PHE A O 1
ATOM 596 N N . LYS A 1 73 ? -6.155 35.15 -8.567 1 96.75 73 LYS A N 1
ATOM 597 C CA . LYS A 1 73 ? -6.905 36.329 -8.99 1 96.75 73 LYS A CA 1
ATOM 598 C C . LYS A 1 73 ? -8.246 35.936 -9.603 1 96.75 73 LYS A C 1
ATOM 600 O O . LYS A 1 73 ? -9.279 36.526 -9.28 1 96.75 73 LYS A O 1
ATOM 605 N N . LEU A 1 74 ? -8.201 34.975 -10.491 1 97.59 74 LEU A N 1
ATOM 606 C CA . LEU A 1 74 ? -9.417 34.492 -11.137 1 97.59 74 LEU A CA 1
ATOM 607 C C . LEU A 1 74 ? -10.385 33.913 -10.111 1 97.59 74 LEU A C 1
ATOM 609 O O . LEU A 1 74 ? -11.592 34.151 -10.188 1 97.59 74 LEU A O 1
ATOM 613 N N . CYS A 1 75 ? -9.876 33.153 -9.154 1 97.97 75 CYS A N 1
ATOM 614 C CA . CYS A 1 75 ? -10.699 32.562 -8.104 1 97.97 75 CYS A CA 1
ATOM 615 C C . CYS A 1 75 ? -11.397 33.641 -7.286 1 97.97 75 CYS A C 1
ATOM 617 O O . CYS A 1 75 ? -12.601 33.558 -7.04 1 97.97 75 CYS A O 1
ATOM 619 N N . ALA A 1 76 ? -10.624 34.619 -6.866 1 97.16 76 ALA A N 1
ATOM 620 C CA . ALA A 1 76 ? -11.175 35.711 -6.067 1 97.16 76 ALA A CA 1
ATOM 621 C C . ALA A 1 76 ? -12.257 36.461 -6.837 1 97.16 76 ALA A C 1
ATOM 623 O O . ALA A 1 76 ? -13.301 36.805 -6.277 1 97.16 76 ALA A O 1
ATOM 624 N N . ASN A 1 77 ? -12.004 36.689 -8.089 1 96.35 77 ASN A N 1
ATOM 625 C CA . ASN A 1 77 ? -12.934 37.441 -8.925 1 96.35 77 ASN A CA 1
ATOM 626 C C . ASN A 1 77 ? -14.205 36.645 -9.206 1 96.35 77 ASN A C 1
ATOM 628 O O . ASN A 1 77 ? -15.233 37.218 -9.571 1 96.35 77 ASN A O 1
ATOM 632 N N . ASP A 1 78 ? -14.131 35.338 -9.096 1 96.65 78 ASP A N 1
ATOM 633 C CA . ASP A 1 78 ? -15.297 34.481 -9.288 1 96.65 78 ASP A CA 1
ATOM 634 C C . ASP A 1 78 ? -15.994 34.195 -7.959 1 96.65 78 ASP A C 1
ATOM 636 O O . ASP A 1 78 ? -16.827 33.291 -7.871 1 96.65 78 ASP A O 1
ATOM 640 N N . ASP A 1 79 ? -15.582 34.835 -6.902 1 94.83 79 ASP A N 1
ATOM 641 C CA . ASP A 1 79 ? -16.187 34.836 -5.573 1 94.83 79 ASP A CA 1
ATOM 642 C C . ASP A 1 79 ? -16.004 33.485 -4.885 1 94.83 79 ASP A C 1
ATOM 644 O O . ASP A 1 79 ? -16.868 33.048 -4.123 1 94.83 79 ASP A O 1
ATOM 648 N N . LEU A 1 80 ? -15.034 32.742 -5.337 1 97.17 80 LEU A N 1
ATOM 649 C CA . LEU A 1 80 ? -14.623 31.595 -4.535 1 97.17 80 LEU A CA 1
ATOM 650 C C . LEU A 1 80 ? -14.111 32.041 -3.17 1 97.17 80 LEU A C 1
ATOM 652 O O . LEU A 1 80 ? -13.49 33.101 -3.051 1 97.17 80 LEU A O 1
ATOM 656 N N . GLU A 1 81 ? -14.343 31.215 -2.212 1 97.34 81 GLU A N 1
ATOM 657 C CA . GLU A 1 81 ? -13.984 31.593 -0.848 1 97.34 81 GLU A CA 1
ATOM 658 C C . GLU A 1 81 ? -12.817 30.756 -0.332 1 97.34 81 GLU A C 1
ATOM 660 O O . GLU A 1 81 ? -11.996 31.242 0.449 1 97.34 81 GLU A O 1
ATOM 665 N N . TYR A 1 82 ? -12.778 29.491 -0.733 1 97.78 82 TYR A N 1
ATOM 666 C CA . TYR A 1 82 ? -11.784 28.573 -0.187 1 97.78 82 TYR A CA 1
ATOM 667 C C . TYR A 1 82 ? -11.045 27.843 -1.302 1 97.78 82 TYR A C 1
ATOM 669 O O . TYR A 1 82 ? -11.659 27.394 -2.272 1 97.78 82 TYR A O 1
ATOM 677 N N . ILE A 1 83 ? -9.764 27.737 -1.169 1 98.35 83 ILE A N 1
ATOM 678 C CA . ILE A 1 83 ? -8.93 26.882 -2.006 1 98.35 83 ILE A CA 1
ATOM 679 C C . ILE A 1 83 ? -8.194 25.867 -1.134 1 98.35 83 ILE A C 1
ATOM 681 O O . ILE A 1 83 ? -7.529 26.239 -0.164 1 98.35 83 ILE A O 1
ATOM 685 N N . VAL A 1 84 ? -8.348 24.601 -1.373 1 98.47 84 VAL A N 1
ATOM 686 C CA . VAL A 1 84 ? -7.553 23.543 -0.759 1 98.47 84 VAL A CA 1
ATOM 687 C C . VAL A 1 84 ? -6.503 23.044 -1.749 1 98.47 84 VAL A C 1
ATOM 689 O O . VAL A 1 84 ? -6.839 22.598 -2.848 1 98.47 84 VAL A O 1
ATOM 692 N N . LEU A 1 85 ? -5.284 23.125 -1.341 1 97.71 85 LEU A N 1
ATOM 693 C CA . LEU A 1 85 ? -4.185 22.878 -2.267 1 97.71 85 LEU A CA 1
ATOM 694 C C . LEU A 1 85 ? -3.191 21.882 -1.678 1 97.71 85 LEU A C 1
ATOM 696 O O . LEU A 1 85 ? -2.977 21.857 -0.464 1 97.71 85 LEU A O 1
ATOM 700 N N . CYS A 1 86 ? -2.618 20.943 -2.531 1 97.68 86 CYS A N 1
ATOM 701 C CA . CYS A 1 86 ? -1.479 20.115 -2.151 1 97.68 86 CYS A CA 1
ATOM 702 C C . CYS A 1 86 ? -0.398 20.15 -3.224 1 97.68 86 CYS A C 1
ATOM 704 O O . CYS A 1 86 ? -0.689 20.391 -4.397 1 97.68 86 CYS A O 1
ATOM 706 N N . MET A 1 87 ? 0.779 20.001 -2.84 1 96.91 87 MET A N 1
ATOM 707 C CA . MET A 1 87 ? 1.894 20.08 -3.78 1 96.91 87 MET A CA 1
ATOM 708 C C . MET A 1 87 ? 3.086 19.271 -3.28 1 96.91 87 MET A C 1
ATOM 710 O O . MET A 1 87 ? 3.222 19.035 -2.078 1 96.91 87 MET A O 1
ATOM 714 N N . PRO A 1 88 ? 3.9 18.801 -4.199 1 94.79 88 PRO A N 1
ATOM 715 C CA . PRO A 1 88 ? 5.158 18.177 -3.782 1 94.79 88 PRO A CA 1
ATOM 716 C C . PRO A 1 88 ? 6.185 19.193 -3.287 1 94.79 88 PRO A C 1
ATOM 718 O O . PRO A 1 88 ? 5.835 20.342 -3.002 1 94.79 88 PRO A O 1
ATOM 721 N N . HIS A 1 89 ? 7.413 18.837 -3.169 1 94.37 89 HIS A N 1
ATOM 722 C CA . HIS A 1 89 ? 8.429 19.602 -2.455 1 94.37 89 HIS A CA 1
ATOM 723 C C . HIS A 1 89 ? 9.033 20.682 -3.346 1 94.37 89 HIS A C 1
ATOM 725 O O . HIS A 1 89 ? 9.481 21.72 -2.854 1 94.37 89 HIS A O 1
ATOM 731 N N . ARG A 1 90 ? 8.952 20.496 -4.598 1 95.26 90 ARG A N 1
ATOM 732 C CA . ARG A 1 90 ? 9.622 21.401 -5.526 1 95.26 90 ARG A CA 1
ATOM 733 C C . ARG A 1 90 ? 8.958 22.774 -5.529 1 95.26 90 ARG A C 1
ATOM 735 O O . ARG A 1 90 ? 7.77 22.894 -5.838 1 95.26 90 ARG A O 1
ATOM 742 N N . GLY A 1 91 ? 9.765 23.783 -5.2 1 95.95 91 GLY A N 1
ATOM 743 C CA . GLY A 1 91 ? 9.272 25.152 -5.205 1 95.95 91 GLY A CA 1
ATOM 744 C C . GLY A 1 91 ? 8.259 25.425 -4.11 1 95.95 91 GLY A C 1
ATOM 745 O O . GLY A 1 91 ? 7.634 26.487 -4.087 1 95.95 91 GLY A O 1
ATOM 746 N N . ARG A 1 92 ? 8.099 24.477 -3.298 1 96.49 92 ARG A N 1
ATOM 747 C CA . ARG A 1 92 ? 7.076 24.573 -2.262 1 96.49 92 ARG A CA 1
ATOM 748 C C . ARG A 1 92 ? 7.382 25.711 -1.294 1 96.49 92 ARG A C 1
ATOM 750 O O . ARG A 1 92 ? 6.497 26.5 -0.955 1 96.49 92 ARG A O 1
ATOM 757 N N . LEU A 1 93 ? 8.642 25.841 -0.804 1 96.65 93 LEU A N 1
ATOM 758 C CA . LEU A 1 93 ? 9.02 26.882 0.145 1 96.65 93 LEU A CA 1
ATOM 759 C C . LEU A 1 93 ? 8.907 28.264 -0.49 1 96.65 93 LEU A C 1
ATOM 761 O O . LEU A 1 93 ? 8.54 29.231 0.18 1 96.65 93 LEU A O 1
ATOM 765 N N . ASN A 1 94 ? 9.214 28.344 -1.826 1 96.88 94 ASN A N 1
ATOM 766 C CA . ASN A 1 94 ? 9.031 29.587 -2.568 1 96.88 94 ASN A CA 1
ATOM 767 C C . ASN A 1 94 ? 7.576 30.045 -2.546 1 96.88 94 ASN A C 1
ATOM 769 O O . ASN A 1 94 ? 7.293 31.217 -2.291 1 96.88 94 ASN A O 1
ATOM 773 N N . PHE A 1 95 ? 6.762 29.119 -2.812 1 97.12 95 PHE A N 1
ATOM 774 C CA . PHE A 1 95 ? 5.331 29.391 -2.864 1 97.12 95 PHE A CA 1
ATOM 775 C C . PHE A 1 95 ? 4.801 29.767 -1.485 1 97.12 95 PHE A C 1
ATOM 777 O O . PHE A 1 95 ? 4.044 30.73 -1.347 1 97.12 95 PHE A O 1
ATOM 784 N N . LEU A 1 96 ? 5.194 29.068 -0.431 1 96.66 96 LEU A N 1
ATOM 785 C CA . LEU A 1 96 ? 4.763 29.281 0.946 1 96.66 96 LEU A CA 1
ATOM 786 C C . LEU A 1 96 ? 5.17 30.668 1.434 1 96.66 96 LEU A C 1
ATOM 788 O O . LEU A 1 96 ? 4.339 31.416 1.954 1 96.66 96 LEU A O 1
ATOM 792 N N . THR A 1 97 ? 6.433 31.024 1.269 1 95.52 97 THR A N 1
ATOM 793 C CA . THR A 1 97 ? 6.966 32.264 1.822 1 95.52 97 THR A CA 1
ATOM 794 C C . THR A 1 97 ? 6.611 33.45 0.929 1 95.52 97 THR A C 1
ATOM 796 O O . THR A 1 97 ? 6.623 34.598 1.379 1 95.52 97 THR A O 1
ATOM 799 N N . GLY A 1 98 ? 6.316 33.116 -0.286 1 94.67 98 GLY A N 1
ATOM 800 C CA . GLY A 1 98 ? 5.93 34.166 -1.215 1 94.67 98 GLY A CA 1
ATOM 801 C C . GLY A 1 98 ? 4.445 34.474 -1.184 1 94.67 98 GLY A C 1
ATOM 802 O O . GLY A 1 98 ? 3.996 35.315 -0.402 1 94.67 98 GLY A O 1
ATOM 803 N N . MET A 1 99 ? 3.762 33.668 -1.808 1 95.21 99 MET A N 1
ATOM 804 C CA . MET A 1 99 ? 2.369 34.003 -2.092 1 95.21 99 MET A CA 1
ATOM 805 C C . MET A 1 99 ? 1.459 33.558 -0.953 1 95.21 99 MET A C 1
ATOM 807 O O . MET A 1 99 ? 0.331 34.039 -0.83 1 95.21 99 MET A O 1
ATOM 811 N N . LEU A 1 100 ? 1.831 32.674 -0.068 1 96.34 100 LEU A N 1
ATOM 812 C CA . LEU A 1 100 ? 0.935 32.131 0.947 1 96.34 100 LEU A CA 1
ATOM 813 C C . LEU A 1 100 ? 1.267 32.696 2.324 1 96.34 100 LEU A C 1
ATOM 815 O O . LEU A 1 100 ? 0.892 32.115 3.345 1 96.34 100 LEU A O 1
ATOM 819 N N . ASN A 1 101 ? 1.996 33.707 2.385 1 92.15 101 ASN A N 1
ATOM 820 C CA . ASN A 1 101 ? 2.22 34.514 3.58 1 92.15 101 ASN A CA 1
ATOM 821 C C . ASN A 1 101 ? 2.85 33.693 4.701 1 92.15 101 ASN A C 1
ATOM 823 O O . ASN A 1 101 ? 2.536 33.894 5.875 1 92.15 101 ASN A O 1
ATOM 827 N N . PHE A 1 102 ? 3.52 32.699 4.392 1 95.36 102 PHE A N 1
ATOM 828 C CA . PHE A 1 102 ? 4.221 31.939 5.421 1 95.36 102 PHE A CA 1
ATOM 829 C C . PHE A 1 102 ? 5.346 32.766 6.032 1 95.36 102 PHE A C 1
ATOM 831 O O . PHE A 1 102 ? 6.179 33.32 5.312 1 95.36 102 PHE A O 1
ATOM 838 N N . PRO A 1 103 ? 5.416 32.877 7.302 1 95.04 103 PRO A N 1
ATOM 839 C CA . PRO A 1 103 ? 6.436 33.729 7.919 1 95.04 103 PRO A CA 1
ATOM 840 C C . PRO A 1 103 ? 7.854 33.212 7.692 1 95.04 103 PRO A C 1
ATOM 842 O O . PRO A 1 103 ? 8.167 32.076 8.057 1 95.04 103 PRO A O 1
ATOM 845 N N . LEU A 1 104 ? 8.69 34.075 7.164 1 96.8 104 LEU A N 1
ATOM 846 C CA . LEU A 1 104 ? 10.087 33.739 6.909 1 96.8 104 LEU A CA 1
ATOM 847 C C . LEU A 1 104 ? 10.811 33.402 8.208 1 96.8 104 LEU A C 1
ATOM 849 O O . LEU A 1 104 ? 11.652 32.501 8.239 1 96.8 104 LEU A O 1
ATOM 853 N N . GLU A 1 105 ? 10.455 34.097 9.28 1 96.56 105 GLU A N 1
ATOM 854 C CA . GLU A 1 105 ? 11.086 33.861 10.575 1 96.56 105 GLU A CA 1
ATOM 855 C C . GLU A 1 105 ? 10.855 32.429 11.049 1 96.56 105 GLU A C 1
ATOM 857 O O . GLU A 1 105 ? 11.752 31.806 11.62 1 96.56 105 GLU A O 1
ATOM 862 N N . LYS A 1 106 ? 9.627 32.02 10.823 1 94.99 106 LYS A N 1
ATOM 863 C CA . LYS A 1 106 ? 9.293 30.648 11.193 1 94.99 106 LYS A CA 1
ATOM 864 C C . LYS A 1 106 ? 10.152 29.647 10.426 1 94.99 106 LYS A C 1
ATOM 866 O O . LYS A 1 106 ? 10.629 28.664 10.997 1 94.99 106 LYS A O 1
ATOM 871 N N . LEU A 1 107 ? 10.273 29.843 9.181 1 95.74 107 LEU A N 1
ATOM 872 C CA . LEU A 1 107 ? 11.092 28.984 8.332 1 95.74 107 LEU A CA 1
ATOM 873 C C . LEU A 1 107 ? 12.534 28.948 8.826 1 95.74 107 LEU A C 1
ATOM 875 O O . LEU A 1 107 ? 13.115 27.871 8.981 1 95.74 107 LEU A O 1
ATOM 879 N N . PHE A 1 108 ? 13.171 30.107 9.061 1 96.54 108 PHE A N 1
ATOM 880 C CA . PHE A 1 108 ? 14.572 30.204 9.452 1 96.54 108 PHE A CA 1
ATOM 881 C C . PHE A 1 108 ? 14.792 29.604 10.835 1 96.54 108 PHE A C 1
ATOM 883 O O . PHE A 1 108 ? 15.832 28.997 11.096 1 96.54 108 PHE A O 1
ATOM 890 N N . ARG A 1 109 ? 13.824 29.787 11.678 1 94.65 109 ARG A N 1
ATOM 891 C CA . ARG A 1 109 ? 13.896 29.168 12.998 1 94.65 109 ARG A CA 1
ATOM 892 C C . ARG A 1 109 ? 13.947 27.648 12.888 1 94.65 109 ARG A C 1
ATOM 894 O O . ARG A 1 109 ? 14.741 26.997 13.57 1 94.65 109 ARG A O 1
ATOM 901 N N . LYS A 1 110 ? 13.117 27.153 12.032 1 94.33 110 LYS A N 1
ATOM 902 C CA . LYS A 1 110 ? 13.095 25.71 11.81 1 94.33 110 LYS A CA 1
ATOM 903 C C . LYS A 1 110 ? 14.417 25.224 11.223 1 94.33 110 LYS A C 1
ATOM 905 O O . LYS A 1 110 ? 14.886 24.133 11.555 1 94.33 110 LYS A O 1
ATOM 910 N N . LEU A 1 111 ? 15.002 25.968 10.333 1 94.11 111 LEU A N 1
ATOM 911 C CA . LEU A 1 111 ? 16.278 25.618 9.718 1 94.11 111 LEU A CA 1
ATOM 912 C C . LEU A 1 111 ? 17.388 25.563 10.763 1 94.11 111 LEU A C 1
ATOM 914 O O . LEU A 1 111 ? 18.398 24.883 10.566 1 94.11 111 LEU A O 1
ATOM 918 N N . GLN A 1 112 ? 17.153 26.252 11.845 1 92.33 112 GLN A N 1
ATOM 919 C CA . GLN A 1 112 ? 18.136 26.225 12.924 1 92.33 112 GLN A CA 1
ATOM 920 C C . GLN A 1 112 ? 17.841 25.097 13.908 1 92.33 112 GLN A C 1
ATOM 922 O O . GLN A 1 112 ? 18.52 24.963 14.928 1 92.33 112 GLN A O 1
ATOM 927 N N . GLY A 1 113 ? 16.782 24.355 13.623 1 92.03 113 GLY A N 1
ATOM 928 C CA . GLY A 1 113 ? 16.532 23.14 14.383 1 92.03 113 GLY A CA 1
ATOM 929 C C . GLY A 1 113 ? 15.465 23.312 15.447 1 92.03 113 GLY A C 1
ATOM 930 O O . GLY A 1 113 ? 15.206 22.394 16.228 1 92.03 113 GLY A O 1
ATOM 931 N N . HIS A 1 114 ? 14.781 24.452 15.51 1 92.44 114 HIS A N 1
ATOM 932 C CA . HIS A 1 114 ? 13.764 24.711 16.522 1 92.44 114 HIS A CA 1
ATOM 933 C C . HIS A 1 114 ? 12.406 24.167 16.09 1 92.44 114 HIS A C 1
ATOM 935 O O . HIS A 1 114 ? 12.187 23.901 14.906 1 92.44 114 HIS A O 1
ATOM 941 N N . SER A 1 115 ? 11.483 24.07 17.03 1 91.99 115 SER A N 1
ATOM 942 C CA . SER A 1 115 ? 10.125 23.601 16.775 1 91.99 115 SER A CA 1
ATOM 943 C C . SER A 1 115 ? 9.298 24.665 16.06 1 91.99 115 SER A C 1
ATOM 945 O O . SER A 1 115 ? 9.462 25.86 16.314 1 91.99 115 SER A O 1
ATOM 947 N N . GLU A 1 116 ? 8.47 24.194 15.184 1 90.93 116 GLU A N 1
ATOM 948 C CA . GLU A 1 116 ? 7.53 25.098 14.528 1 90.93 116 GLU A CA 1
ATOM 949 C C . GLU A 1 116 ? 6.274 25.296 15.372 1 90.93 116 GLU A C 1
ATOM 951 O O . GLU A 1 116 ? 5.405 26.098 15.022 1 90.93 116 GLU A O 1
ATOM 956 N N . PHE A 1 117 ? 6.191 24.646 16.517 1 92.84 117 PHE A N 1
ATOM 957 C CA . PHE A 1 117 ? 5.028 24.711 17.393 1 92.84 117 PHE A CA 1
ATOM 958 C C . PHE A 1 117 ? 5.392 25.343 18.731 1 92.84 117 PHE A C 1
ATOM 960 O O . PHE A 1 117 ? 6.565 25.379 19.108 1 92.84 117 PHE A O 1
ATOM 967 N N . PRO A 1 118 ? 4.361 25.865 19.416 1 91.99 118 PRO A N 1
ATOM 968 C CA . PRO A 1 118 ? 4.606 26.368 20.77 1 91.99 118 PRO A CA 1
ATOM 969 C C . PRO A 1 118 ? 5.112 25.284 21.719 1 91.99 118 PRO A C 1
ATOM 971 O O . PRO A 1 118 ? 4.825 24.1 21.52 1 91.99 118 PRO A O 1
ATOM 974 N N . ASP A 1 119 ? 5.776 25.658 22.723 1 87.8 119 ASP A N 1
ATOM 975 C CA . ASP A 1 119 ? 6.449 24.738 23.635 1 87.8 119 ASP A CA 1
ATOM 976 C C . ASP A 1 119 ? 5.438 23.931 24.446 1 87.8 119 ASP A C 1
ATOM 978 O O . ASP A 1 119 ? 5.764 22.863 24.969 1 87.8 119 ASP A O 1
ATOM 982 N N . ASP A 1 120 ? 4.281 24.404 24.578 1 87.6 120 ASP A N 1
ATOM 983 C CA . ASP A 1 120 ? 3.314 23.773 25.47 1 87.6 120 ASP A CA 1
ATOM 984 C C . ASP A 1 120 ? 2.536 22.675 24.748 1 87.6 120 ASP A C 1
ATOM 986 O O . ASP A 1 120 ? 1.687 22.011 25.348 1 87.6 120 ASP A O 1
ATOM 990 N N . VAL A 1 121 ? 2.827 22.523 23.526 1 89.9 121 VAL A N 1
ATOM 991 C CA . VAL A 1 121 ? 2.073 21.514 22.79 1 89.9 121 VAL A CA 1
ATOM 992 C C . VAL A 1 121 ? 2.925 20.258 22.615 1 89.9 121 VAL A C 1
ATOM 994 O O . VAL A 1 121 ? 4.141 20.347 22.431 1 89.9 121 VAL A O 1
ATOM 997 N N . ALA A 1 122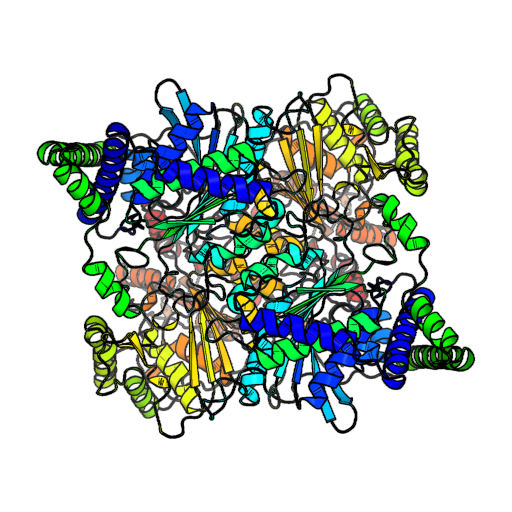 ? 2.257 19.106 22.749 1 90.67 122 ALA A N 1
ATOM 998 C CA . ALA A 1 122 ? 2.942 17.831 22.552 1 90.67 122 ALA A CA 1
ATOM 999 C C . ALA A 1 122 ? 3.009 17.467 21.071 1 90.67 122 ALA A C 1
ATOM 1001 O O . ALA A 1 122 ? 2.023 17.002 20.495 1 90.67 122 ALA A O 1
ATOM 1002 N N . THR A 1 123 ? 4.15 17.667 20.459 1 92.88 123 THR A N 1
ATOM 1003 C CA . THR A 1 123 ? 4.368 17.364 19.049 1 92.88 123 THR A CA 1
ATOM 1004 C C . THR A 1 123 ? 5.823 16.982 18.796 1 92.88 123 THR A C 1
ATOM 1006 O O . THR A 1 123 ? 6.707 17.323 19.586 1 92.88 123 THR A O 1
ATOM 1009 N N . THR A 1 124 ? 5.996 16.201 17.753 1 93.52 124 THR A N 1
ATOM 1010 C CA . THR A 1 124 ? 7.354 15.804 17.4 1 93.52 124 THR A CA 1
ATOM 1011 C C . THR A 1 124 ? 7.834 16.557 16.162 1 93.52 124 THR A C 1
ATOM 1013 O O . THR A 1 124 ? 9.028 16.561 15.856 1 93.52 124 THR A O 1
ATOM 1016 N N . GLY A 1 125 ? 6.976 17.191 15.528 1 93.71 125 GLY A N 1
ATOM 1017 C CA . GLY A 1 125 ? 7.32 17.989 14.361 1 93.71 125 GLY A CA 1
ATOM 1018 C C . GLY A 1 125 ? 7.646 17.151 13.14 1 93.71 125 GLY A C 1
ATOM 1019 O O . GLY A 1 125 ? 7.631 15.92 13.203 1 93.71 125 GLY A O 1
ATOM 1020 N N . ASP A 1 126 ? 7.943 17.828 12.054 1 94.69 126 ASP A N 1
ATOM 1021 C CA . ASP A 1 126 ? 8.314 17.236 10.772 1 94.69 126 ASP A CA 1
ATOM 1022 C C . ASP A 1 126 ? 9.356 18.09 10.053 1 94.69 126 ASP A C 1
ATOM 1024 O O . ASP A 1 126 ? 9.856 19.069 10.612 1 94.69 126 ASP A O 1
ATOM 1028 N N . VAL A 1 127 ? 9.681 17.658 8.862 1 93.57 127 VAL A N 1
ATOM 1029 C CA . VAL A 1 127 ? 10.727 18.348 8.116 1 93.57 127 VAL A CA 1
ATOM 1030 C C . VAL A 1 127 ? 10.16 19.617 7.483 1 93.57 127 VAL A C 1
ATOM 1032 O O . VAL A 1 127 ? 8.943 19.754 7.337 1 93.57 127 VAL A O 1
ATOM 1035 N N . ILE A 1 128 ? 11.008 20.446 7.072 1 93.07 128 ILE A N 1
ATOM 1036 C CA . ILE A 1 128 ? 10.694 21.789 6.595 1 93.07 128 ILE A CA 1
ATOM 1037 C C . ILE A 1 128 ? 9.927 21.702 5.277 1 93.07 128 ILE A C 1
ATOM 1039 O O . ILE A 1 128 ? 9.051 22.527 5.006 1 93.07 128 ILE A O 1
ATOM 1043 N N . SER A 1 129 ? 10.164 20.705 4.52 1 91.98 129 SER A N 1
ATOM 1044 C CA . SER A 1 129 ? 9.524 20.56 3.217 1 91.98 129 SER A CA 1
ATOM 1045 C C . SER A 1 129 ? 8.047 20.208 3.363 1 91.98 129 SER A C 1
ATOM 1047 O O . SER A 1 129 ? 7.304 20.206 2.379 1 91.98 129 SER A O 1
ATOM 1049 N N . HIS A 1 130 ? 7.545 19.995 4.577 1 92.57 130 HIS A N 1
ATOM 1050 C CA . HIS A 1 130 ? 6.151 19.626 4.794 1 92.57 130 HIS A CA 1
ATOM 1051 C C . HIS A 1 130 ? 5.375 20.765 5.448 1 92.57 130 HIS A C 1
ATOM 1053 O O . HIS A 1 130 ? 4.241 20.574 5.892 1 92.57 130 HIS A O 1
ATOM 1059 N N . PHE A 1 131 ? 5.962 21.917 5.474 1 92.4 131 PHE A N 1
ATOM 1060 C CA . PHE A 1 131 ? 5.283 23.079 6.035 1 92.4 131 PHE A CA 1
ATOM 1061 C C . PHE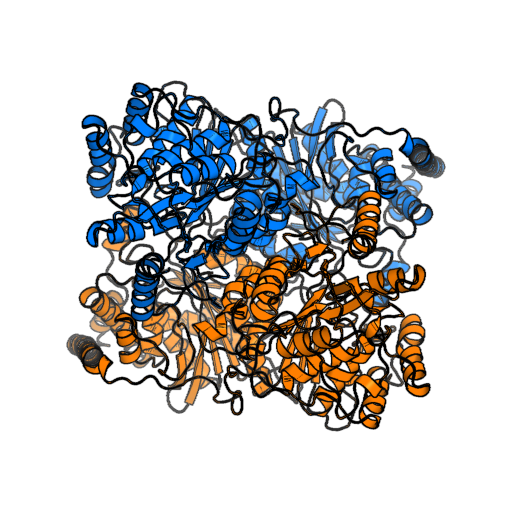 A 1 131 ? 3.973 23.346 5.304 1 92.4 131 PHE A C 1
ATOM 1063 O O . PHE A 1 131 ? 3.801 22.933 4.155 1 92.4 131 PHE A O 1
ATOM 1070 N N . VAL A 1 132 ? 3.145 23.966 6.02 1 91.47 132 VAL A N 1
ATOM 1071 C CA . VAL A 1 132 ? 1.827 24.272 5.473 1 91.47 132 VAL A CA 1
ATOM 1072 C C . VAL A 1 132 ? 1.487 25.738 5.732 1 91.47 132 VAL A C 1
ATOM 1074 O O . VAL A 1 132 ? 2.128 26.393 6.557 1 91.47 132 VAL A O 1
ATOM 1077 N N . SER A 1 133 ? 0.539 26.24 5.024 1 92.91 133 SER A N 1
ATOM 1078 C CA . SER A 1 133 ? -0.065 27.548 5.257 1 92.91 133 SER A CA 1
ATOM 1079 C C . SER A 1 133 ? -1.581 27.492 5.098 1 92.91 133 SER A C 1
ATOM 1081 O O . SER A 1 133 ? -2.095 26.764 4.246 1 92.91 133 SER A O 1
ATOM 1083 N N . SER A 1 134 ? -2.289 28.016 5.981 1 94.5 134 SER A N 1
ATOM 1084 C CA . SER A 1 134 ? -3.71 28.338 5.91 1 94.5 134 SER A CA 1
ATOM 1085 C C . SER A 1 134 ? -3.953 29.825 6.145 1 94.5 134 SER A C 1
ATOM 1087 O O . SER A 1 134 ? -3.841 30.307 7.274 1 94.5 134 SER A O 1
ATOM 1089 N N . THR A 1 135 ? -4.217 30.54 5.03 1 95.19 135 THR A N 1
ATOM 1090 C CA . THR A 1 135 ? -4.182 31.994 5.142 1 95.19 135 THR A CA 1
ATOM 1091 C C . THR A 1 135 ? -5.257 32.629 4.265 1 95.19 135 THR A C 1
ATOM 1093 O O . THR A 1 135 ? -5.819 31.971 3.387 1 95.19 135 THR A O 1
ATOM 1096 N N . ASN A 1 136 ? -5.514 33.88 4.579 1 95.46 136 ASN A N 1
ATOM 1097 C CA . ASN A 1 136 ? -6.377 34.709 3.744 1 95.46 136 ASN A CA 1
ATOM 1098 C C . ASN A 1 136 ? -5.564 35.616 2.825 1 95.46 136 ASN A C 1
ATOM 1100 O O . ASN A 1 136 ? -4.649 36.307 3.278 1 95.46 136 ASN A O 1
ATOM 1104 N N . LEU A 1 137 ? -5.808 35.466 1.619 1 96.46 137 LEU A N 1
ATOM 1105 C CA . LEU A 1 137 ? -5.2 36.355 0.636 1 96.46 137 LEU A CA 1
ATOM 1106 C C . LEU A 1 137 ? -6.145 37.496 0.277 1 96.46 137 LEU A C 1
ATOM 1108 O O . LEU A 1 137 ? -7.339 37.275 0.062 1 96.46 137 LEU A O 1
ATOM 1112 N N . ASN A 1 138 ? -5.595 38.665 0.343 1 94.71 138 ASN A N 1
ATOM 1113 C CA . ASN A 1 138 ? -6.348 39.827 -0.117 1 94.71 138 ASN A CA 1
ATOM 1114 C C . ASN A 1 138 ? -6.032 40.159 -1.573 1 94.71 138 ASN A C 1
ATOM 1116 O O . ASN A 1 138 ? -4.924 40.595 -1.888 1 94.71 138 ASN A O 1
ATOM 1120 N N . ILE A 1 139 ? -6.927 39.966 -2.356 1 93.13 139 ILE A N 1
ATOM 1121 C CA . ILE A 1 139 ? -6.783 40.243 -3.781 1 93.13 139 ILE A CA 1
ATOM 1122 C C . ILE A 1 139 ? -7.762 41.339 -4.195 1 93.13 139 ILE A C 1
ATOM 1124 O O . ILE A 1 139 ? -8.928 41.062 -4.485 1 93.13 139 ILE A O 1
ATOM 1128 N N . GLY A 1 140 ? -7.277 42.514 -4.308 1 89.28 140 GLY A N 1
ATOM 1129 C CA . GLY A 1 140 ? -8.182 43.643 -4.45 1 89.28 140 GLY A CA 1
ATOM 1130 C C . GLY A 1 140 ? -9.123 43.805 -3.271 1 89.28 140 GLY A C 1
ATOM 1131 O O . GLY A 1 140 ? -8.679 43.927 -2.128 1 89.28 140 GLY A O 1
ATOM 1132 N N . GLN A 1 141 ? -10.381 43.71 -3.548 1 91.01 141 GLN A N 1
ATOM 1133 C CA . GLN A 1 141 ? -11.384 43.859 -2.5 1 91.01 141 GLN A CA 1
ATOM 1134 C C . GLN A 1 141 ? -11.952 42.504 -2.086 1 91.01 141 GLN A C 1
ATOM 1136 O O . GLN A 1 141 ? -12.875 42.435 -1.272 1 91.01 141 GLN A O 1
ATOM 1141 N N . LYS A 1 142 ? -11.294 41.547 -2.614 1 93.65 142 LYS A N 1
ATOM 1142 C CA . LYS A 1 142 ? -11.808 40.203 -2.361 1 93.65 142 LYS A CA 1
ATOM 1143 C C . LYS A 1 142 ? -10.867 39.418 -1.451 1 93.65 142 LYS A C 1
ATOM 1145 O O . LYS A 1 142 ? -9.65 39.611 -1.493 1 93.65 142 LYS A O 1
ATOM 1150 N N . LYS A 1 143 ? -11.507 38.599 -0.646 1 94.33 143 LYS A N 1
ATOM 1151 C CA . LYS A 1 143 ? -10.745 37.713 0.228 1 94.33 143 LYS A CA 1
ATOM 1152 C C . LYS A 1 143 ? -10.828 36.266 -0.248 1 94.33 143 LYS A C 1
ATOM 1154 O O . LYS A 1 143 ? -11.889 35.808 -0.678 1 94.33 143 LYS A O 1
ATOM 1159 N N . LEU A 1 144 ? -9.703 35.599 -0.253 1 97.09 144 LEU A N 1
ATOM 1160 C CA . LEU A 1 144 ? -9.599 34.197 -0.643 1 97.09 144 LEU A CA 1
ATOM 1161 C C . LEU A 1 144 ? -8.82 33.399 0.397 1 97.09 144 LEU A C 1
ATOM 1163 O O . LEU A 1 144 ? -7.657 33.7 0.673 1 97.09 144 LEU A O 1
ATOM 1167 N N . HIS A 1 145 ? -9.484 32.419 1.042 1 97.04 145 HIS A N 1
ATOM 1168 C CA . HIS A 1 145 ? -8.787 31.575 2.006 1 97.04 145 HIS A CA 1
ATOM 1169 C C . HIS A 1 145 ? -8.094 30.406 1.315 1 97.04 145 HIS A C 1
ATOM 1171 O O . HIS A 1 145 ? -8.744 29.604 0.639 1 97.04 145 HIS A O 1
ATOM 1177 N N . VAL A 1 146 ? -6.836 30.306 1.435 1 97.72 146 VAL A N 1
ATOM 1178 C CA . VAL A 1 146 ? -6.058 29.255 0.787 1 97.72 146 VAL A CA 1
ATOM 1179 C C . VAL A 1 146 ? -5.376 28.39 1.844 1 97.72 146 VAL A C 1
ATOM 1181 O O . VAL A 1 146 ? -4.687 28.906 2.727 1 97.72 146 VAL A O 1
ATOM 1184 N N . THR A 1 147 ? -5.62 27.113 1.753 1 96.5 147 THR A N 1
ATOM 1185 C CA . THR A 1 147 ? -4.939 26.168 2.631 1 96.5 147 THR A CA 1
ATOM 1186 C C . THR A 1 147 ? -4.09 25.192 1.822 1 96.5 147 THR A C 1
ATOM 1188 O O . THR A 1 147 ? -4.595 24.524 0.917 1 96.5 147 THR A O 1
ATOM 1191 N N . MET A 1 148 ? -2.859 25.096 2.1 1 96.82 148 MET A N 1
ATOM 1192 C CA . MET A 1 148 ? -1.967 24.091 1.529 1 96.82 148 MET A CA 1
ATOM 1193 C C . MET A 1 148 ? -1.697 22.971 2.529 1 96.82 148 MET A C 1
ATOM 1195 O O . MET A 1 148 ? -1.322 23.232 3.673 1 96.82 148 MET A O 1
ATOM 1199 N N . LEU A 1 149 ? -1.792 21.772 2.123 1 97.05 149 LEU A N 1
ATOM 1200 C CA . LEU A 1 149 ? -1.738 20.633 3.033 1 97.05 149 LEU A CA 1
ATOM 1201 C C . LEU A 1 149 ? -0.31 20.121 3.18 1 97.05 149 LEU A C 1
ATOM 1203 O O . LEU A 1 149 ? 0.554 20.433 2.356 1 97.05 149 LEU A O 1
ATOM 1207 N N . ARG A 1 150 ? -0.116 19.368 4.314 1 93.84 150 ARG A N 1
ATOM 1208 C CA . ARG A 1 150 ? 1.121 18.621 4.52 1 93.84 150 ARG A CA 1
ATOM 1209 C C . ARG A 1 150 ? 1.269 17.511 3.485 1 93.84 150 ARG A C 1
ATOM 1211 O O . ARG A 1 150 ? 0.306 16.803 3.184 1 93.84 150 ARG A O 1
ATOM 1218 N N . ASN A 1 151 ? 2.378 17.401 2.908 1 93.16 151 ASN A N 1
ATOM 1219 C CA . ASN A 1 151 ? 2.645 16.319 1.966 1 93.16 151 ASN A CA 1
ATOM 1220 C C . ASN A 1 151 ? 3.863 15.5 2.384 1 93.16 151 ASN A C 1
ATOM 1222 O O . ASN A 1 151 ? 4.998 15.966 2.273 1 93.16 151 ASN A O 1
ATOM 1226 N N . PRO A 1 152 ? 3.599 14.27 2.808 1 92.82 152 PRO A N 1
ATOM 1227 C CA . PRO A 1 152 ? 4.741 13.414 3.141 1 92.82 152 PRO A CA 1
ATOM 1228 C C . PRO A 1 152 ? 5.574 13.039 1.917 1 92.82 152 PRO A C 1
ATOM 1230 O O . PRO A 1 152 ? 5.206 13.378 0.789 1 92.82 152 PRO A O 1
ATOM 1233 N N . SER A 1 153 ? 6.695 12.366 2.146 1 92.66 153 SER A N 1
ATOM 1234 C CA . SER A 1 153 ? 7.621 11.997 1.08 1 92.66 153 SER A CA 1
ATOM 1235 C C . SER A 1 153 ? 7.014 10.941 0.162 1 92.66 153 SER A C 1
ATOM 1237 O O . SER A 1 153 ? 7.51 10.713 -0.943 1 92.66 153 SER A O 1
ATOM 1239 N N . HIS A 1 154 ? 6.043 10.239 0.627 1 93.1 154 HIS A N 1
ATOM 1240 C CA . HIS A 1 154 ? 5.231 9.414 -0.261 1 93.1 154 HIS A CA 1
ATOM 1241 C C . HIS A 1 154 ? 4.391 10.275 -1.199 1 93.1 154 HIS A C 1
ATOM 1243 O O . HIS A 1 154 ? 3.219 10.54 -0.922 1 93.1 154 HIS A O 1
ATOM 1249 N N . LEU A 1 155 ? 4.982 10.506 -2.28 1 90.55 155 LEU A N 1
ATOM 1250 C CA . LEU A 1 155 ? 4.419 11.534 -3.15 1 90.55 155 LEU A CA 1
ATOM 1251 C C . LEU A 1 155 ? 3.005 11.164 -3.583 1 90.55 155 LEU A C 1
ATOM 1253 O O . LEU A 1 155 ? 2.633 9.988 -3.565 1 90.55 155 LEU A O 1
ATOM 1257 N N . GLU A 1 156 ? 2.207 12.003 -3.859 1 96.5 156 GLU A N 1
ATOM 1258 C CA . GLU A 1 156 ? 0.847 11.927 -4.386 1 96.5 156 GLU A CA 1
ATOM 1259 C C . GLU A 1 156 ? -0.129 11.427 -3.325 1 96.5 156 GLU A C 1
ATOM 1261 O O . GLU A 1 156 ? -1.344 11.444 -3.534 1 96.5 156 GLU A O 1
ATOM 1266 N N . ALA A 1 157 ? 0.384 10.884 -2.175 1 97.02 157 ALA A N 1
ATOM 1267 C CA . ALA A 1 157 ? -0.495 10.337 -1.145 1 97.02 157 ALA A CA 1
ATOM 1268 C C . ALA A 1 157 ? -1.416 11.415 -0.581 1 97.02 157 ALA A C 1
ATOM 1270 O O . ALA A 1 157 ? -2.502 11.113 -0.082 1 97.02 157 ALA A O 1
ATOM 1271 N N . VAL A 1 158 ? -1.035 12.658 -0.67 1 98.09 158 VAL A N 1
ATOM 1272 C CA . VAL A 1 158 ? -1.8 13.765 -0.108 1 98.09 158 VAL A CA 1
ATOM 1273 C C . VAL A 1 158 ? -2.988 14.084 -1.012 1 98.09 158 VAL A C 1
ATOM 1275 O O . VAL A 1 158 ? -3.937 14.75 -0.59 1 98.09 158 VAL A O 1
ATOM 1278 N N . ASN A 1 159 ? -3.016 13.541 -2.245 1 98.6 159 ASN A N 1
ATOM 1279 C CA . ASN A 1 159 ? -4.029 13.913 -3.228 1 98.6 159 ASN A CA 1
ATOM 1280 C C . ASN A 1 159 ? -5.433 13.564 -2.744 1 98.6 159 ASN A C 1
ATOM 1282 O O . ASN A 1 159 ? -6.313 14.426 -2.705 1 98.6 159 ASN A O 1
ATOM 1286 N N . PRO A 1 160 ? -5.657 12.298 -2.379 1 98.62 160 PRO A N 1
ATOM 1287 C CA . PRO A 1 160 ? -7.008 12.004 -1.896 1 98.62 160 PRO A CA 1
ATOM 1288 C C . PRO A 1 160 ? -7.337 12.722 -0.589 1 98.62 160 PRO A C 1
ATOM 1290 O O . PRO A 1 160 ? -8.501 13.039 -0.331 1 98.62 160 PRO A O 1
ATOM 1293 N N . VAL A 1 161 ? -6.361 13.018 0.271 1 98.71 161 VAL A N 1
ATOM 1294 C CA . VAL A 1 161 ? -6.572 13.784 1.495 1 98.71 161 VAL A CA 1
ATOM 1295 C C . VAL A 1 161 ? -7.074 15.184 1.148 1 98.71 161 VAL A C 1
ATOM 1297 O O . VAL A 1 161 ? -8.012 15.686 1.772 1 98.71 161 VAL A O 1
ATOM 1300 N N . SER A 1 162 ? -6.425 15.788 0.123 1 98.59 162 SER A N 1
ATOM 1301 C CA . SER A 1 162 ? -6.826 17.112 -0.339 1 98.59 162 SER A CA 1
ATOM 1302 C C . SER A 1 162 ? -8.256 17.103 -0.87 1 98.59 162 SER A C 1
ATOM 1304 O O . SER A 1 162 ? -9.024 18.034 -0.618 1 98.59 162 SER A O 1
ATOM 1306 N N . MET A 1 163 ? -8.613 16.087 -1.581 1 98.74 163 MET A N 1
ATOM 1307 C CA . MET A 1 163 ? -9.971 15.951 -2.101 1 98.74 163 MET A CA 1
ATOM 1308 C C . MET A 1 163 ? -10.977 15.806 -0.964 1 98.74 163 MET A C 1
ATOM 1310 O O . MET A 1 163 ? -12.025 16.454 -0.97 1 98.74 163 MET A O 1
ATOM 1314 N N . GLY A 1 164 ? -10.639 14.934 0.007 1 98.7 164 GLY A N 1
ATOM 1315 C CA . GLY A 1 164 ? -11.516 14.744 1.151 1 98.7 164 GLY A CA 1
ATOM 1316 C C . GLY A 1 164 ? -11.709 16.006 1.971 1 98.7 164 GLY A C 1
ATOM 1317 O O . GLY A 1 164 ? -12.827 16.318 2.387 1 98.7 164 GLY A O 1
ATOM 1318 N N . LYS A 1 165 ? -10.639 16.716 2.245 1 98.59 165 LYS A N 1
ATOM 1319 C CA . LYS A 1 165 ? -10.747 17.967 2.99 1 98.59 165 LYS A CA 1
ATOM 1320 C C . LYS A 1 165 ? -11.623 18.974 2.249 1 98.59 165 LYS A C 1
ATOM 1322 O O . LYS A 1 165 ? -12.414 19.69 2.868 1 98.59 165 LYS A O 1
ATOM 1327 N N . THR A 1 166 ? -11.463 19.029 0.911 1 98.69 166 THR A N 1
ATOM 1328 C CA . THR A 1 166 ? -12.305 19.894 0.093 1 98.69 166 THR A CA 1
ATOM 1329 C C . THR A 1 166 ? -13.782 19.573 0.309 1 98.69 166 THR A C 1
ATOM 1331 O O . THR A 1 166 ? -14.591 20.475 0.538 1 98.69 166 THR A O 1
ATOM 1334 N N . ARG A 1 167 ? -14.121 18.339 0.266 1 98.26 167 ARG A N 1
ATOM 1335 C CA . ARG A 1 167 ? -15.498 17.909 0.482 1 98.26 167 ARG A CA 1
ATOM 1336 C C . ARG A 1 167 ? -15.979 18.294 1.878 1 98.26 167 ARG A C 1
ATOM 1338 O O . ARG A 1 167 ? -17.129 18.702 2.053 1 98.26 167 ARG A O 1
ATOM 1345 N N . GLY A 1 168 ? -15.131 18.052 2.888 1 98.13 168 GLY A N 1
ATOM 1346 C CA . GLY A 1 168 ? -15.48 18.453 4.241 1 98.13 168 GLY A CA 1
ATOM 1347 C C . GLY A 1 168 ? -15.81 19.929 4.36 1 98.13 168 GLY A C 1
ATOM 1348 O O . GLY A 1 168 ? -16.801 20.3 4.992 1 98.13 168 GLY A O 1
ATOM 1349 N N . ILE A 1 169 ? -15.007 20.8 3.73 1 98.26 169 ILE A N 1
ATOM 1350 C CA . ILE A 1 169 ? -15.253 22.238 3.761 1 98.26 169 ILE A CA 1
ATOM 1351 C C . ILE A 1 169 ? -16.551 22.556 3.023 1 98.26 169 ILE A C 1
ATOM 1353 O O . ILE A 1 169 ? -17.333 23.401 3.465 1 98.26 169 ILE A O 1
ATOM 1357 N N . MET A 1 170 ? -16.771 21.865 1.891 1 98.09 170 MET A N 1
ATOM 1358 C CA . MET A 1 170 ? -18.014 22.055 1.148 1 98.09 170 MET A CA 1
ATOM 1359 C C . MET A 1 170 ? -19.225 21.773 2.03 1 98.09 170 MET A C 1
ATOM 1361 O O . MET A 1 170 ? -20.229 22.483 1.96 1 98.09 170 MET A O 1
ATOM 1365 N N . GLN A 1 171 ? -19.132 20.686 2.822 1 97.39 171 GLN A N 1
ATOM 1366 C CA . GLN A 1 171 ? -20.217 20.392 3.751 1 97.39 171 GLN A CA 1
ATOM 1367 C C . GLN A 1 171 ? -20.402 21.524 4.758 1 97.39 171 GLN A C 1
ATOM 1369 O O . GLN A 1 171 ? -21.531 21.928 5.044 1 97.39 171 GLN A O 1
ATOM 1374 N N . ALA A 1 172 ? -19.343 22.034 5.288 1 96.94 172 ALA A N 1
ATOM 1375 C CA . ALA A 1 172 ? -19.38 23.073 6.315 1 96.94 172 ALA A CA 1
ATOM 1376 C C . ALA A 1 172 ? -20.013 24.353 5.777 1 96.94 172 ALA A C 1
ATOM 1378 O O . ALA A 1 172 ? -20.733 25.047 6.498 1 96.94 172 ALA A O 1
ATOM 1379 N N . VAL A 1 173 ? -19.771 24.682 4.468 1 96.54 173 VAL A N 1
ATOM 1380 C CA . VAL A 1 173 ? -20.215 25.97 3.945 1 96.54 173 VAL A CA 1
ATOM 1381 C C . VAL A 1 173 ? -21.424 25.768 3.034 1 96.54 173 VAL A C 1
ATOM 1383 O O . VAL A 1 173 ? -21.83 26.687 2.319 1 96.54 173 VAL A O 1
ATOM 1386 N N . LYS A 1 174 ? -21.95 24.479 3.007 1 95.77 174 LYS A N 1
ATOM 1387 C CA . LYS A 1 174 ? -23.159 24.126 2.269 1 95.77 174 LYS A CA 1
ATOM 1388 C C . LYS A 1 174 ? -22.988 24.391 0.776 1 95.77 174 LYS A C 1
ATOM 1390 O O . LYS A 1 174 ? -23.826 25.05 0.157 1 95.77 174 LYS A O 1
ATOM 1395 N N . ASP A 1 175 ? -21.927 23.884 0.209 1 96.46 175 ASP A N 1
ATOM 1396 C CA . ASP A 1 175 ? -21.6 23.933 -1.213 1 96.46 175 ASP A CA 1
ATOM 1397 C C . ASP A 1 175 ? -22.001 22.637 -1.913 1 96.46 175 ASP A C 1
ATOM 1399 O O . ASP A 1 175 ? -22.056 21.577 -1.286 1 96.46 175 ASP A O 1
ATOM 1403 N N . GLY A 1 176 ? -22.293 22.722 -3.163 1 93.72 176 GLY A N 1
ATOM 1404 C CA . GLY A 1 176 ? -22.666 21.558 -3.951 1 93.72 176 GLY A CA 1
ATOM 1405 C C . GLY A 1 176 ? -23.917 20.868 -3.441 1 93.72 176 GLY A C 1
ATOM 1406 O O . GLY A 1 176 ? -24.922 21.524 -3.158 1 93.72 176 GLY A O 1
ATOM 1407 N N . ALA A 1 177 ? -23.795 19.545 -3.275 1 91.34 177 ALA A N 1
ATOM 1408 C CA . ALA A 1 177 ? -24.951 18.728 -2.916 1 91.34 177 ALA A CA 1
ATOM 1409 C C . ALA A 1 177 ? -25.38 18.989 -1.475 1 91.34 177 ALA A C 1
ATOM 1411 O O . ALA A 1 177 ? -26.448 18.543 -1.048 1 91.34 177 ALA A O 1
ATOM 1412 N N . TYR A 1 178 ? -24.595 19.735 -0.727 1 94.72 178 TYR A N 1
ATOM 1413 C CA . TYR A 1 178 ? -24.92 20.025 0.665 1 94.72 178 TYR A CA 1
ATOM 1414 C C . TYR A 1 178 ? -25.794 21.269 0.774 1 94.72 178 TYR A C 1
ATOM 1416 O O . TYR A 1 178 ? -26.295 21.591 1.854 1 94.72 178 TYR A O 1
ATOM 1424 N N . ASN A 1 179 ? -25.982 21.929 -0.347 1 93.56 179 ASN A N 1
ATOM 1425 C CA . ASN A 1 179 ? -26.842 23.107 -0.385 1 93.56 179 ASN A CA 1
ATOM 1426 C C . ASN A 1 179 ? -28.319 22.723 -0.387 1 93.56 179 ASN A C 1
ATOM 1428 O O . ASN A 1 179 ? -28.688 21.662 -0.892 1 93.56 179 ASN A O 1
ATOM 1432 N N . GLU A 1 180 ? -29.131 23.532 0.173 1 89.18 180 GLU A N 1
ATOM 1433 C CA . GLU A 1 180 ? -30.568 23.276 0.193 1 89.18 180 GLU A CA 1
ATOM 1434 C C . GLU A 1 180 ? -31.176 23.438 -1.197 1 89.18 180 GLU A C 1
ATOM 1436 O O . GLU A 1 180 ? -32.18 22.798 -1.519 1 89.18 180 GLU A O 1
ATOM 1441 N N . ASP A 1 181 ? -30.512 24.265 -1.94 1 91.01 181 ASP A N 1
ATOM 1442 C CA . ASP A 1 181 ? -30.947 24.458 -3.319 1 91.01 181 ASP A CA 1
ATOM 1443 C C . ASP A 1 181 ? -30.43 23.339 -4.22 1 91.01 181 ASP A C 1
ATOM 1445 O O . ASP A 1 181 ? -29.222 23.21 -4.427 1 91.01 181 ASP A O 1
ATOM 1449 N N . ILE A 1 182 ? -31.281 22.539 -4.745 1 85.64 182 ILE A N 1
ATOM 1450 C CA . ILE A 1 182 ? -30.96 21.341 -5.513 1 85.64 182 ILE A CA 1
ATOM 1451 C C . ILE A 1 182 ? -30.294 21.734 -6.83 1 85.64 182 ILE A C 1
ATOM 1453 O O . ILE A 1 182 ? -29.652 20.906 -7.479 1 85.64 182 ILE A O 1
ATOM 1457 N N . ASN A 1 183 ? -30.366 22.999 -7.195 1 87.62 183 ASN A N 1
ATOM 1458 C CA . ASN A 1 183 ? -29.852 23.44 -8.487 1 87.62 183 ASN A CA 1
ATOM 1459 C C . ASN A 1 183 ? -28.415 23.941 -8.378 1 87.62 183 ASN A C 1
ATOM 1461 O O . ASN A 1 183 ? -27.797 24.292 -9.385 1 87.62 183 ASN A O 1
ATOM 1465 N N . THR A 1 184 ? -27.859 23.824 -7.238 1 89.46 184 THR A N 1
ATOM 1466 C CA . THR A 1 184 ? -26.485 24.286 -7.08 1 89.46 184 THR A CA 1
ATOM 1467 C C . THR A 1 184 ? -25.503 23.27 -7.656 1 89.46 184 THR A C 1
ATOM 1469 O O . THR A 1 184 ? -25.802 22.076 -7.718 1 89.46 184 THR A O 1
ATOM 1472 N N . ARG A 1 185 ? -24.459 23.836 -8.18 1 91.79 185 ARG A N 1
ATOM 1473 C CA . ARG A 1 185 ? -23.395 22.996 -8.719 1 91.79 185 ARG A CA 1
ATOM 1474 C C . ARG A 1 185 ? -22.24 22.874 -7.731 1 91.79 185 ARG A C 1
ATOM 1476 O O . ARG A 1 185 ? -22.08 23.718 -6.847 1 91.79 185 ARG A O 1
ATOM 1483 N N . TRP A 1 186 ? -21.519 21.795 -7.799 1 94.55 186 TRP A N 1
ATOM 1484 C CA . TRP A 1 186 ? -20.312 21.657 -6.99 1 94.55 186 TRP A CA 1
ATOM 1485 C C . TRP A 1 186 ? -19.336 22.795 -7.271 1 94.55 186 TRP A C 1
ATOM 1487 O O . TRP A 1 186 ? -19.254 23.287 -8.399 1 94.55 186 TRP A O 1
ATOM 1497 N N . SER A 1 187 ? -18.544 23.264 -6.209 1 97.22 187 SER A N 1
ATOM 1498 C CA . SER A 1 187 ? -17.381 24.133 -6.352 1 97.22 187 SER A CA 1
ATOM 1499 C C . SER A 1 187 ? -17.799 25.578 -6.608 1 97.22 187 SER A C 1
ATOM 1501 O O . SER A 1 187 ? -17.103 26.316 -7.309 1 97.22 187 SER A O 1
ATOM 1503 N N . ASP A 1 188 ? -18.869 25.945 -6.085 1 96.43 188 ASP A N 1
ATOM 1504 C CA . ASP A 1 188 ? -19.255 27.35 -6.173 1 96.43 188 ASP A CA 1
ATOM 1505 C C . ASP A 1 188 ? -18.471 28.199 -5.175 1 96.43 188 ASP A C 1
ATOM 1507 O O . ASP A 1 188 ? -18.234 29.386 -5.413 1 96.43 188 ASP A O 1
ATOM 1511 N N . LYS A 1 189 ? -18.068 27.596 -4.084 1 97.04 189 LYS A N 1
ATOM 1512 C CA . LYS A 1 189 ? -17.394 28.338 -3.023 1 97.04 189 LYS A CA 1
ATOM 1513 C C . LYS A 1 189 ? -15.999 27.777 -2.761 1 97.04 189 LYS A C 1
ATOM 1515 O O . LYS A 1 189 ? -15.131 28.477 -2.236 1 97.04 189 LYS A O 1
ATOM 1520 N N . VAL A 1 190 ? -15.809 26.545 -2.992 1 98.29 190 VAL A N 1
ATOM 1521 C CA . VAL A 1 190 ? -14.579 25.843 -2.642 1 98.29 190 VAL A CA 1
ATOM 1522 C C . VAL A 1 190 ? -13.988 25.182 -3.886 1 98.29 190 VAL A C 1
ATOM 1524 O O . VAL A 1 190 ? -14.712 24.568 -4.673 1 98.29 190 VAL A O 1
ATOM 1527 N N . LEU A 1 191 ? -12.697 25.263 -4.097 1 98.63 191 LEU A N 1
ATOM 1528 C CA . LEU A 1 191 ? -12.024 24.641 -5.231 1 98.63 191 LEU A CA 1
ATOM 1529 C C . LEU A 1 191 ? -10.794 23.865 -4.774 1 98.63 191 LEU A C 1
ATOM 1531 O O . LEU A 1 191 ? -10.08 24.301 -3.869 1 98.63 191 LEU A O 1
ATOM 1535 N N . ASN A 1 192 ? -10.591 22.706 -5.364 1 98.7 192 ASN A N 1
ATOM 1536 C CA . ASN A 1 192 ? -9.408 21.888 -5.12 1 98.7 192 ASN A CA 1
ATOM 1537 C C . ASN A 1 192 ? -8.35 22.097 -6.2 1 98.7 192 ASN A C 1
ATOM 1539 O O . ASN A 1 192 ? -8.675 22.175 -7.386 1 98.7 192 ASN A O 1
ATOM 1543 N N . ILE A 1 193 ? -7.098 22.275 -5.814 1 98.7 193 ILE A N 1
ATOM 1544 C CA . ILE A 1 193 ? -5.96 22.374 -6.721 1 98.7 193 ILE A CA 1
ATOM 1545 C C . ILE A 1 193 ? -4.877 21.384 -6.3 1 98.7 193 ILE A C 1
ATOM 1547 O O . ILE A 1 193 ? -4.488 21.34 -5.131 1 98.7 193 ILE A O 1
ATOM 1551 N N . GLN A 1 194 ? -4.39 20.649 -7.242 1 98.62 194 GLN A N 1
ATOM 1552 C CA . GLN A 1 194 ? -3.321 19.698 -6.958 1 98.62 194 GLN A CA 1
ATOM 1553 C C . GLN A 1 194 ? -2.115 19.94 -7.861 1 98.62 194 GLN A C 1
ATOM 1555 O O . GLN A 1 194 ? -2.251 19.999 -9.085 1 98.62 194 GLN A O 1
ATOM 1560 N N . ILE A 1 195 ? -0.967 20.091 -7.286 1 98.51 195 ILE A N 1
ATOM 1561 C CA . ILE A 1 195 ? 0.291 20.238 -8.011 1 98.51 195 ILE A CA 1
ATOM 1562 C C . ILE A 1 195 ? 1.062 18.921 -7.978 1 98.51 195 ILE A C 1
ATOM 1564 O O . ILE A 1 195 ? 1.203 18.303 -6.92 1 98.51 195 ILE A O 1
ATOM 1568 N N . HIS A 1 196 ? 1.551 18.504 -9.112 1 97.99 196 HIS A N 1
ATOM 1569 C CA . HIS A 1 196 ? 2.215 17.211 -9.23 1 97.99 196 HIS A CA 1
ATOM 1570 C C . HIS A 1 196 ? 3.624 17.365 -9.792 1 97.99 196 HIS A C 1
ATOM 1572 O O . HIS A 1 196 ? 3.919 18.345 -10.481 1 97.99 196 HIS A O 1
ATOM 1578 N N . GLY A 1 197 ? 4.486 16.412 -9.395 1 96.85 197 GLY A N 1
ATOM 1579 C CA . GLY A 1 197 ? 5.67 16.151 -10.198 1 96.85 197 GLY A CA 1
ATOM 1580 C C . GLY A 1 197 ? 5.411 15.199 -11.351 1 96.85 197 GLY A C 1
ATOM 1581 O O . GLY A 1 197 ? 4.599 14.28 -11.233 1 96.85 197 GLY A O 1
ATOM 1582 N N . ASP A 1 198 ? 6.117 15.349 -12.427 1 96.73 198 ASP A N 1
ATOM 1583 C CA . ASP A 1 198 ? 5.845 14.586 -13.641 1 96.73 198 ASP A CA 1
ATOM 1584 C C . ASP A 1 198 ? 6.064 13.092 -13.411 1 96.73 198 ASP A C 1
ATOM 1586 O O . ASP A 1 198 ? 5.224 12.271 -13.786 1 96.73 198 ASP A O 1
ATOM 1590 N N . ALA A 1 199 ? 7.126 12.694 -12.795 1 96.21 199 ALA A N 1
ATOM 1591 C CA . ALA A 1 199 ? 7.445 11.281 -12.604 1 96.21 199 ALA A CA 1
ATOM 1592 C C . ALA A 1 199 ? 6.465 10.624 -11.636 1 96.21 199 ALA A C 1
ATOM 1594 O O . ALA A 1 199 ? 6.047 9.483 -11.846 1 96.21 199 ALA A O 1
ATOM 1595 N N . ALA A 1 200 ? 6.137 11.312 -10.547 1 96.56 200 ALA A N 1
ATOM 1596 C CA . ALA A 1 200 ? 5.201 10.775 -9.564 1 96.56 200 ALA A CA 1
ATOM 1597 C C . ALA A 1 200 ? 3.807 10.615 -10.165 1 96.56 200 ALA A C 1
ATOM 1599 O O . ALA A 1 200 ? 3.149 9.592 -9.958 1 96.56 200 ALA A O 1
ATOM 1600 N N . 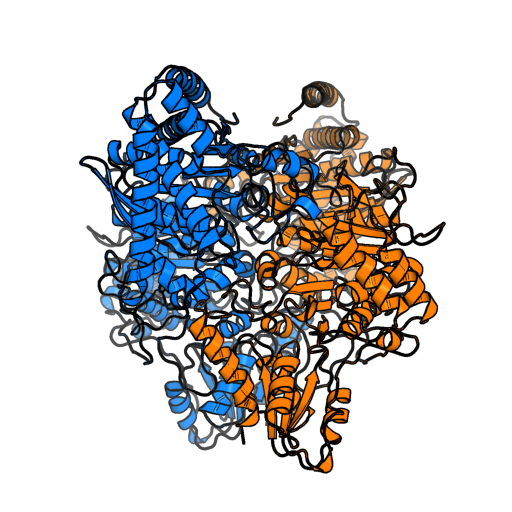TYR A 1 201 ? 3.359 11.548 -10.875 1 97.33 201 TYR A N 1
ATOM 1601 C CA . TYR A 1 201 ? 2.026 11.486 -11.464 1 97.33 201 TYR A CA 1
ATOM 1602 C C . TYR A 1 201 ? 1.927 10.347 -12.471 1 97.33 201 TYR A C 1
ATOM 1604 O O . TYR A 1 201 ? 0.904 9.662 -12.544 1 97.33 201 TYR A O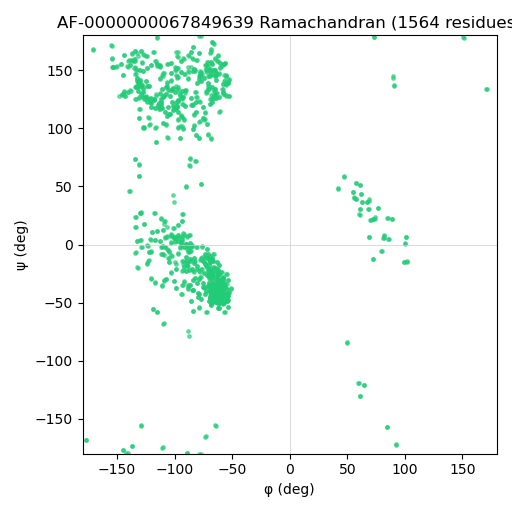 1
ATOM 1612 N N . ALA A 1 202 ? 2.98 10.143 -13.196 1 96.61 202 ALA A N 1
ATOM 1613 C CA . ALA A 1 202 ? 2.966 9.151 -14.268 1 96.61 202 ALA A CA 1
ATOM 1614 C C . ALA A 1 202 ? 2.986 7.733 -13.704 1 96.61 202 ALA A C 1
ATOM 1616 O O . ALA A 1 202 ? 2.564 6.786 -14.372 1 96.61 202 ALA A O 1
ATOM 1617 N N . ALA A 1 203 ? 3.378 7.651 -12.446 1 95.68 203 ALA A N 1
ATOM 1618 C CA . ALA A 1 203 ? 3.726 6.274 -12.105 1 95.68 203 ALA A CA 1
ATOM 1619 C C . ALA A 1 203 ? 3.074 5.854 -10.79 1 95.68 203 ALA A C 1
ATOM 1621 O O . ALA A 1 203 ? 2.963 4.661 -10.498 1 95.68 203 ALA A O 1
ATOM 1622 N N . GLN A 1 204 ? 2.655 6.752 -9.927 1 97 204 GLN A N 1
ATOM 1623 C CA . GLN A 1 204 ? 2.049 6.373 -8.655 1 97 204 GLN A CA 1
ATOM 1624 C C . GLN A 1 204 ? 0.579 6.004 -8.835 1 97 204 GLN A C 1
ATOM 1626 O O . GLN A 1 204 ? -0.219 6.82 -9.301 1 97 204 GLN A O 1
ATOM 1631 N N . GLY A 1 205 ? 0.197 4.877 -8.383 1 97.77 205 GLY A N 1
ATOM 1632 C CA . GLY A 1 205 ? -1.111 4.296 -8.637 1 97.77 205 GLY A CA 1
ATOM 1633 C C . GLY A 1 205 ? -2.243 5.059 -7.976 1 97.77 205 GLY A C 1
ATOM 1634 O O . GLY A 1 205 ? -3.379 5.033 -8.454 1 97.77 205 GLY A O 1
ATOM 1635 N N . VAL A 1 206 ? -1.988 5.776 -6.897 1 98.13 206 VAL A N 1
ATOM 1636 C CA . VAL A 1 206 ? -3.019 6.507 -6.168 1 98.13 206 VAL A CA 1
ATOM 1637 C C . VAL A 1 206 ? -3.637 7.571 -7.073 1 98.13 206 VAL A C 1
ATOM 1639 O O . VAL A 1 206 ? -4.791 7.963 -6.882 1 98.13 206 VAL A O 1
ATOM 1642 N N . ASP A 1 207 ? -2.903 7.986 -8.127 1 98.44 207 ASP A N 1
ATOM 1643 C CA . ASP A 1 207 ? -3.436 8.975 -9.058 1 98.44 207 ASP A CA 1
ATOM 1644 C C . ASP A 1 207 ? -4.584 8.395 -9.88 1 98.44 207 ASP A C 1
ATOM 1646 O O . ASP A 1 207 ? -5.599 9.061 -10.096 1 98.44 207 ASP A O 1
ATOM 1650 N N . GLN A 1 208 ? -4.422 7.144 -10.371 1 98.35 208 GLN A N 1
ATOM 1651 C CA . GLN A 1 208 ? -5.54 6.464 -11.016 1 98.35 208 GLN A CA 1
ATOM 1652 C C . GLN A 1 208 ? -6.747 6.385 -10.085 1 98.35 208 GLN A C 1
ATOM 1654 O O . GLN A 1 208 ? -7.881 6.62 -10.509 1 98.35 208 GLN A O 1
ATOM 1659 N N . GLU A 1 209 ? -6.516 6.03 -8.877 1 98.16 209 GLU A N 1
ATOM 1660 C CA . GLU A 1 209 ? -7.588 5.855 -7.902 1 98.16 209 GLU A CA 1
ATOM 1661 C C . GLU A 1 209 ? -8.336 7.164 -7.663 1 98.16 209 GLU A C 1
ATOM 1663 O O . GLU A 1 209 ? -9.565 7.175 -7.569 1 98.16 209 GLU A O 1
ATOM 1668 N N . CYS A 1 210 ? -7.589 8.254 -7.541 1 98.49 210 CYS A N 1
ATOM 1669 C CA . CYS A 1 210 ? -8.197 9.564 -7.335 1 98.49 210 CYS A CA 1
ATOM 1670 C C . CYS A 1 210 ? -9.048 9.965 -8.534 1 98.49 210 CYS A C 1
ATOM 1672 O O . CYS A 1 210 ? -10.146 10.499 -8.37 1 98.49 210 CYS A O 1
ATOM 1674 N N . LEU A 1 211 ? -8.533 9.702 -9.713 1 98.2 211 LEU A N 1
ATOM 1675 C CA . LEU A 1 211 ? -9.282 10.064 -10.911 1 98.2 211 LEU A CA 1
ATOM 1676 C C . LEU A 1 211 ? -10.54 9.211 -11.044 1 98.2 211 LEU A C 1
ATOM 1678 O O . LEU A 1 211 ? -11.593 9.709 -11.447 1 98.2 211 LEU A O 1
ATOM 1682 N N . ALA A 1 212 ? -10.426 7.948 -10.678 1 97.25 212 ALA A N 1
ATOM 1683 C CA . ALA A 1 212 ? -11.595 7.073 -10.697 1 97.25 212 ALA A CA 1
ATOM 1684 C C . ALA A 1 212 ? -12.658 7.555 -9.714 1 97.25 212 ALA A C 1
ATOM 1686 O O . ALA A 1 212 ? -13.856 7.387 -9.953 1 97.25 212 ALA A O 1
ATOM 1687 N N . LEU A 1 213 ? -12.266 8.203 -8.724 1 96.15 213 LEU A N 1
ATOM 1688 C CA . LEU A 1 213 ? -13.125 8.666 -7.64 1 96.15 213 LEU A CA 1
ATOM 1689 C C . LEU A 1 213 ? -13.723 10.031 -7.965 1 96.15 213 LEU A C 1
ATOM 1691 O O . LEU A 1 213 ? -14.748 10.415 -7.399 1 96.15 213 LEU A O 1
ATOM 1695 N N . SER A 1 214 ? -13.184 10.776 -8.803 1 96.53 214 SER A N 1
ATOM 1696 C CA . SER A 1 214 ? -13.335 12.222 -8.925 1 96.53 214 SER A CA 1
ATOM 1697 C C . SER A 1 214 ? -14.773 12.602 -9.26 1 96.53 214 SER A C 1
ATOM 1699 O O . SER A 1 214 ? -15.248 13.669 -8.863 1 96.53 214 SER A O 1
ATOM 1701 N N . ALA A 1 215 ? -15.516 11.757 -9.975 1 95.38 215 ALA A N 1
ATOM 1702 C CA . ALA A 1 215 ? -16.886 12.103 -10.345 1 95.38 215 ALA A CA 1
ATOM 1703 C C . ALA A 1 215 ? -17.879 11.094 -9.774 1 95.38 215 ALA A C 1
ATOM 1705 O O . ALA A 1 215 ? -19.053 11.086 -10.154 1 95.38 215 ALA A O 1
ATOM 1706 N N . THR A 1 216 ? -17.457 10.264 -8.928 1 95.84 216 THR A N 1
ATOM 1707 C CA . THR A 1 216 ? -18.319 9.258 -8.318 1 95.84 216 THR A CA 1
ATOM 1708 C C . THR A 1 216 ? -19.2 9.882 -7.239 1 95.84 216 THR A C 1
ATOM 1710 O O . THR A 1 216 ? -18.737 10.714 -6.457 1 95.84 216 THR A O 1
ATOM 1713 N N . PRO A 1 217 ? -20.428 9.43 -7.193 1 95.17 217 PRO A N 1
ATOM 1714 C CA . PRO A 1 217 ? -21.31 9.987 -6.164 1 95.17 217 PRO A CA 1
ATOM 1715 C C . PRO A 1 217 ? -20.715 9.887 -4.761 1 95.17 217 PRO A C 1
ATOM 1717 O O . PRO A 1 217 ? -20.103 8.873 -4.416 1 95.17 217 PRO A O 1
ATOM 1720 N N . HIS A 1 218 ? -20.897 10.921 -3.987 1 96.32 218 HIS A N 1
ATOM 1721 C CA . HIS A 1 218 ? -20.456 11.057 -2.603 1 96.32 218 HIS A CA 1
ATOM 1722 C C . HIS A 1 218 ? -18.976 11.416 -2.53 1 96.32 218 HIS A C 1
ATOM 1724 O O . HIS A 1 218 ? -18.452 11.688 -1.447 1 96.32 218 HIS A O 1
ATOM 1730 N N . PHE A 1 219 ? -18.261 11.439 -3.701 1 97.33 219 PHE A N 1
ATOM 1731 C CA . PHE A 1 219 ? -16.845 11.787 -3.693 1 97.33 219 PHE A CA 1
ATOM 1732 C C . PHE A 1 219 ? -16.576 12.978 -4.605 1 97.33 219 PHE A C 1
ATOM 1734 O O . PHE A 1 219 ? -15.499 13.576 -4.553 1 97.33 219 PHE A O 1
ATOM 1741 N N . GLU A 1 220 ? -17.482 13.325 -5.423 1 96.59 220 GLU A N 1
ATOM 1742 C CA . GLU A 1 220 ? -17.33 14.412 -6.386 1 96.59 220 GLU A CA 1
ATOM 1743 C C . GLU A 1 220 ? -17.15 15.753 -5.68 1 96.59 220 GLU A C 1
ATOM 1745 O O . GLU A 1 220 ? -17.765 16.001 -4.641 1 96.59 220 GLU A O 1
ATOM 1750 N N . ILE A 1 221 ? -16.274 16.567 -6.27 1 97.86 221 ILE A N 1
ATOM 1751 C CA . ILE A 1 221 ? -16.01 17.863 -5.656 1 97.86 221 ILE A CA 1
ATOM 1752 C C . ILE A 1 221 ? -16.032 18.954 -6.723 1 97.86 221 ILE A C 1
ATOM 1754 O O . ILE A 1 221 ? -15.506 20.05 -6.512 1 97.86 221 ILE A O 1
ATOM 1758 N N . GLY A 1 222 ? -16.551 18.669 -7.871 1 97.3 222 GLY A N 1
ATOM 1759 C CA . GLY A 1 222 ? -16.753 19.672 -8.904 1 97.3 222 GLY A CA 1
ATOM 1760 C C . GLY A 1 222 ? -15.523 19.9 -9.763 1 97.3 222 GLY A C 1
ATOM 1761 O O . GLY A 1 222 ? -15.342 20.983 -10.323 1 97.3 222 GLY A O 1
ATOM 1762 N N . GLY A 1 223 ? -14.644 18.957 -9.825 1 97.72 223 GLY A N 1
ATOM 1763 C CA . GLY A 1 223 ? -13.461 19.038 -10.668 1 97.72 223 GLY A CA 1
ATOM 1764 C C . GLY A 1 223 ? -12.263 19.641 -9.959 1 97.72 223 GLY A C 1
ATOM 1765 O O . GLY A 1 223 ? -12.399 20.624 -9.227 1 97.72 223 GLY A O 1
ATOM 1766 N N . THR A 1 224 ? -11.13 19.035 -10.149 1 98.59 224 THR A N 1
ATOM 1767 C CA . THR A 1 224 ? -9.857 19.491 -9.604 1 98.59 224 THR A CA 1
ATOM 1768 C C . THR A 1 224 ? -8.984 20.096 -10.7 1 98.59 224 THR A C 1
ATOM 1770 O O . THR A 1 224 ? -8.967 19.603 -11.83 1 98.59 224 THR A O 1
ATOM 1773 N N . VAL A 1 225 ? -8.32 21.174 -10.37 1 98.77 225 VAL A N 1
ATOM 1774 C CA . VAL A 1 225 ? -7.323 21.722 -11.284 1 98.77 225 VAL A CA 1
ATOM 1775 C C . VAL A 1 225 ? -5.946 21.152 -10.948 1 98.77 225 VAL A C 1
ATOM 1777 O O . VAL A 1 225 ? -5.503 21.219 -9.799 1 98.77 225 VAL A O 1
ATOM 1780 N N . HIS A 1 226 ? -5.349 20.621 -11.983 1 98.78 226 HIS A N 1
ATOM 1781 C CA . HIS A 1 226 ? -4.049 19.984 -11.797 1 98.78 226 HIS A CA 1
ATOM 1782 C C . HIS A 1 226 ? -2.947 20.767 -12.501 1 98.78 226 HIS A C 1
ATOM 1784 O O . HIS A 1 226 ? -3.082 21.12 -13.675 1 98.78 226 HIS A O 1
ATOM 1790 N N . LEU A 1 227 ? -1.901 21.052 -11.808 1 98.81 227 LEU A N 1
ATOM 1791 C CA . LEU A 1 227 ? -0.678 21.583 -12.4 1 98.81 227 LEU A CA 1
ATOM 1792 C C . LEU A 1 227 ? 0.463 20.578 -12.286 1 98.81 227 LEU A C 1
ATOM 1794 O O . LEU A 1 227 ? 0.81 20.149 -11.184 1 98.81 227 LEU A O 1
ATOM 1798 N N . ILE A 1 228 ? 1.013 20.197 -13.394 1 98.48 228 ILE A N 1
ATOM 1799 C CA . ILE A 1 228 ? 2.147 19.28 -13.396 1 98.48 228 ILE A CA 1
ATOM 1800 C C . ILE A 1 228 ? 3.441 20.061 -13.613 1 98.48 228 ILE A C 1
ATOM 1802 O O . ILE A 1 228 ? 3.619 20.705 -14.65 1 98.48 228 ILE A O 1
ATOM 1806 N N . ILE A 1 229 ? 4.288 20.03 -12.62 1 97.95 229 ILE A N 1
ATOM 1807 C CA . ILE A 1 229 ? 5.632 20.565 -12.806 1 97.95 229 ILE A CA 1
ATOM 1808 C C . ILE A 1 229 ? 6.509 19.527 -13.502 1 97.95 229 ILE A C 1
ATOM 1810 O O . ILE A 1 229 ? 7.163 18.715 -12.842 1 97.95 229 ILE A O 1
ATOM 1814 N N . ASN A 1 230 ? 6.588 19.612 -14.801 1 97.39 230 ASN A N 1
ATOM 1815 C CA . ASN A 1 230 ? 7.215 18.599 -15.644 1 97.39 230 ASN A CA 1
ATOM 1816 C C . ASN A 1 230 ? 8.666 18.952 -15.958 1 97.39 230 ASN A C 1
ATOM 1818 O O . ASN A 1 230 ? 8.947 19.603 -16.967 1 97.39 230 ASN A O 1
ATOM 1822 N N . ASN A 1 231 ? 9.528 18.473 -15.127 1 94.05 231 ASN A N 1
ATOM 1823 C CA . ASN A 1 231 ? 10.942 18.743 -15.368 1 94.05 231 ASN A CA 1
ATOM 1824 C C . ASN A 1 231 ? 11.588 17.644 -16.206 1 94.05 231 ASN A C 1
ATOM 1826 O O . ASN A 1 231 ? 12.804 17.641 -16.402 1 94.05 231 ASN A O 1
ATOM 1830 N N . GLN A 1 232 ? 10.811 16.607 -16.549 1 91.34 232 GLN A N 1
ATOM 1831 C CA . GLN A 1 232 ? 11.214 15.574 -17.498 1 91.34 232 GLN A CA 1
ATOM 1832 C C . GLN A 1 232 ? 12.235 14.625 -16.878 1 91.34 232 GLN A C 1
ATOM 1834 O O . GLN A 1 232 ? 13.095 14.086 -17.578 1 91.34 232 GLN A O 1
ATOM 1839 N N . LEU A 1 233 ? 12.247 14.573 -15.592 1 90.88 233 LEU A N 1
ATOM 1840 C CA . LEU A 1 233 ? 13.172 13.71 -14.866 1 90.88 233 LEU A CA 1
ATOM 1841 C C . LEU A 1 233 ? 12.53 13.179 -13.588 1 90.88 233 LEU A C 1
ATOM 1843 O O . LEU A 1 233 ? 11.919 13.94 -12.833 1 90.88 233 LEU A O 1
ATOM 1847 N N . GLY A 1 234 ? 12.547 11.959 -13.348 1 90.15 234 GLY A N 1
ATOM 1848 C CA . GLY A 1 234 ? 12.253 11.369 -12.052 1 90.15 234 GLY A CA 1
ATOM 1849 C C . GLY A 1 234 ? 13.497 11.062 -11.239 1 90.15 234 GLY A C 1
ATOM 1850 O O . GLY A 1 234 ? 14.243 10.136 -11.563 1 90.15 234 GLY A O 1
ATOM 1851 N N . PHE A 1 235 ? 13.698 11.702 -10.16 1 89.43 235 PHE A N 1
ATOM 1852 C CA . PHE A 1 235 ? 14.953 11.662 -9.419 1 89.43 235 PHE A CA 1
ATOM 1853 C C . PHE A 1 235 ? 16.136 11.926 -10.343 1 89.43 235 PHE A C 1
ATOM 1855 O O . PHE A 1 235 ? 16.485 13.08 -10.6 1 89.43 235 PHE A O 1
ATOM 1862 N N . THR A 1 236 ? 16.655 10.872 -11.052 1 86.42 236 THR A N 1
ATOM 1863 C CA . THR A 1 236 ? 17.657 11.044 -12.097 1 86.42 236 THR A CA 1
ATOM 1864 C C . THR A 1 236 ? 17.279 10.253 -13.345 1 86.42 236 THR A C 1
ATOM 1866 O O . THR A 1 236 ? 18.015 10.254 -14.334 1 86.42 236 THR A O 1
ATOM 1869 N N . THR A 1 237 ? 16.167 9.665 -13.258 1 89.83 237 THR A N 1
ATOM 1870 C CA . THR A 1 237 ? 15.725 8.809 -14.354 1 89.83 237 THR A CA 1
ATOM 1871 C C . THR A 1 237 ? 15.056 9.634 -15.449 1 89.83 237 THR A C 1
ATOM 1873 O O . THR A 1 237 ? 14.043 10.293 -15.205 1 89.83 237 THR A O 1
ATOM 1876 N N . PRO A 1 238 ? 15.606 9.552 -16.606 1 90.26 238 PRO A N 1
ATOM 1877 C CA . PRO A 1 238 ? 14.995 10.305 -17.704 1 90.26 238 PRO A CA 1
ATOM 1878 C C . PRO A 1 238 ? 13.63 9.753 -18.11 1 90.26 238 PRO A C 1
ATOM 1880 O O . PRO A 1 238 ? 13.283 8.627 -17.746 1 90.26 238 PRO A O 1
ATOM 1883 N N . THR A 1 239 ? 12.877 10.488 -18.904 1 89.91 239 THR A N 1
ATOM 1884 C CA . THR A 1 239 ? 11.502 10.174 -19.277 1 89.91 239 THR A CA 1
ATOM 1885 C C . THR A 1 239 ? 11.439 8.863 -20.055 1 89.91 239 THR A C 1
ATOM 1887 O O . THR A 1 239 ? 10.476 8.104 -19.925 1 89.91 239 THR A O 1
ATOM 1890 N N . SER A 1 240 ? 12.442 8.608 -20.815 1 88.2 240 SER A N 1
ATOM 1891 C CA . SER A 1 240 ? 12.46 7.414 -21.653 1 88.2 240 SER A CA 1
ATOM 1892 C C . SER A 1 240 ? 12.535 6.146 -20.808 1 88.2 240 SER A C 1
ATOM 1894 O O . SER A 1 240 ? 12.23 5.054 -21.291 1 88.2 240 SER A O 1
ATOM 1896 N N . ARG A 1 241 ? 12.844 6.312 -19.566 1 90.11 241 ARG A N 1
ATOM 1897 C CA . ARG A 1 241 ? 12.965 5.172 -18.663 1 90.11 241 ARG A CA 1
ATOM 1898 C C . ARG A 1 241 ? 11.986 5.29 -17.499 1 90.11 241 ARG A C 1
ATOM 1900 O O . ARG A 1 241 ? 11.956 4.43 -16.616 1 90.11 241 ARG A O 1
ATOM 1907 N N . GLY A 1 242 ? 11.207 6.294 -17.556 1 91.48 242 GLY A N 1
ATOM 1908 C CA . GLY A 1 242 ? 10.376 6.566 -16.393 1 91.48 242 GLY A CA 1
ATOM 1909 C C . GLY A 1 242 ? 8.9 6.322 -16.645 1 91.48 242 GLY A C 1
ATOM 1910 O O . GLY A 1 242 ? 8.075 6.496 -15.746 1 91.48 242 GLY A O 1
ATOM 1911 N N . ARG A 1 243 ? 8.523 5.941 -17.842 1 93.31 243 ARG A N 1
ATOM 1912 C CA . ARG A 1 243 ? 7.126 5.673 -18.168 1 93.31 243 ARG A CA 1
ATOM 1913 C C . ARG A 1 243 ? 6.997 5.037 -19.548 1 93.31 243 ARG A C 1
ATOM 1915 O O . ARG A 1 243 ? 7.934 5.084 -20.348 1 93.31 243 ARG A O 1
ATOM 1922 N N . SER A 1 244 ? 5.82 4.534 -19.822 1 95.11 244 SER A N 1
ATOM 1923 C CA . SER A 1 244 ? 5.553 3.896 -21.107 1 95.11 244 SER A CA 1
ATOM 1924 C C . SER A 1 244 ? 4.644 4.759 -21.975 1 95.11 244 SER A C 1
ATOM 1926 O O . SER A 1 244 ? 4.357 4.41 -23.121 1 95.11 244 SER A O 1
ATOM 1928 N N . SER A 1 245 ? 4.221 5.873 -21.442 1 94.05 245 SER A N 1
ATOM 1929 C CA . SER A 1 245 ? 3.344 6.777 -22.179 1 94.05 245 SER A CA 1
ATOM 1930 C C . SER A 1 245 ? 4.136 7.907 -22.829 1 94.05 245 SER A C 1
ATOM 1932 O O . SER A 1 245 ? 5.264 8.195 -22.423 1 94.05 245 SER A O 1
ATOM 1934 N N . ARG A 1 246 ? 3.54 8.539 -23.797 1 93.36 246 ARG A N 1
ATOM 1935 C CA . ARG A 1 246 ? 4.181 9.655 -24.486 1 93.36 246 ARG A CA 1
ATOM 1936 C C . ARG A 1 246 ? 4.333 10.856 -23.558 1 93.36 246 ARG A C 1
ATOM 1938 O O . ARG A 1 246 ? 5.411 11.449 -23.475 1 93.36 246 ARG A O 1
ATOM 1945 N N . TYR A 1 247 ? 3.255 11.239 -22.909 1 95.58 247 TYR A N 1
ATOM 1946 C CA . TYR A 1 247 ? 3.269 12.353 -21.967 1 95.58 247 TYR A CA 1
ATOM 1947 C C . TYR A 1 247 ? 3.094 11.86 -20.536 1 95.58 247 TYR A C 1
ATOM 1949 O O . TYR A 1 247 ? 2.448 10.836 -20.3 1 95.58 247 TYR A O 1
ATOM 1957 N N . CYS A 1 248 ? 3.692 12.54 -19.602 1 96.84 248 CYS A N 1
ATOM 1958 C CA . CYS A 1 248 ? 3.521 12.188 -18.197 1 96.84 248 CYS A CA 1
ATOM 1959 C C . CYS A 1 248 ? 2.069 12.36 -17.765 1 96.84 248 CYS A C 1
ATOM 1961 O O . CYS A 1 248 ? 1.643 11.78 -16.764 1 96.84 248 CYS A O 1
ATOM 1963 N N . THR A 1 249 ? 1.209 13.064 -18.545 1 97.44 249 THR A N 1
ATOM 1964 C CA . THR A 1 249 ? -0.164 13.403 -18.188 1 97.44 249 THR A CA 1
ATOM 1965 C C . THR A 1 249 ? -1.148 12.443 -18.851 1 97.44 249 THR A C 1
ATOM 1967 O O . THR A 1 249 ? -2.363 12.625 -18.753 1 97.44 249 THR A O 1
ATOM 1970 N N . ASP A 1 250 ? -0.713 11.434 -19.503 1 97.05 250 ASP A N 1
ATOM 1971 C CA . ASP A 1 250 ? -1.588 10.595 -20.315 1 97.05 250 ASP A CA 1
ATOM 1972 C C . ASP A 1 250 ? -2.607 9.862 -19.446 1 97.05 250 ASP A C 1
ATOM 1974 O O . ASP A 1 250 ? -3.626 9.381 -19.947 1 97.05 250 ASP A O 1
ATOM 1978 N N . LEU A 1 251 ? -2.337 9.744 -18.196 1 97.57 251 LEU A N 1
ATOM 1979 C CA . LEU A 1 251 ? -3.322 9.187 -17.276 1 97.57 251 LEU A CA 1
ATOM 1980 C C . LEU A 1 251 ? -4.614 9.995 -17.307 1 97.57 251 LEU A C 1
ATOM 1982 O O . LEU A 1 251 ? -5.697 9.453 -17.074 1 97.57 251 LEU A O 1
ATOM 1986 N N . ALA A 1 252 ? -4.564 11.296 -17.6 1 97.61 252 ALA A N 1
ATOM 1987 C CA . ALA A 1 252 ? -5.727 12.179 -17.642 1 97.61 252 ALA A CA 1
ATOM 1988 C C . ALA A 1 252 ? -6.749 11.691 -18.664 1 97.61 252 ALA A C 1
ATOM 1990 O O . ALA A 1 252 ? -7.944 11.973 -18.54 1 97.61 252 ALA A O 1
ATOM 1991 N N . LYS A 1 253 ? -6.292 10.936 -19.632 1 96.23 253 LYS A N 1
ATOM 1992 C CA . LYS A 1 253 ? -7.168 10.405 -20.672 1 96.23 253 LYS A CA 1
ATOM 1993 C C . LYS A 1 253 ? -8.185 9.428 -20.089 1 96.23 253 LYS A C 1
ATOM 1995 O O . LYS A 1 253 ? -9.229 9.176 -20.693 1 96.23 253 LYS A O 1
ATOM 2000 N N . MET A 1 254 ? -7.847 8.877 -18.964 1 96.36 254 MET A N 1
ATOM 2001 C CA . MET A 1 254 ? -8.724 7.897 -18.329 1 96.36 254 MET A CA 1
ATOM 2002 C C . MET A 1 254 ? -10.11 8.484 -18.086 1 96.36 254 MET A C 1
ATOM 2004 O O . MET A 1 254 ? -11.118 7.795 -18.251 1 96.36 254 MET A O 1
ATOM 2008 N N . ILE A 1 255 ? -10.165 9.791 -17.756 1 96.29 255 ILE A N 1
ATOM 2009 C CA . ILE A 1 255 ? -11.451 10.419 -17.473 1 96.29 255 ILE A CA 1
ATOM 2010 C C . ILE A 1 255 ? -11.745 11.487 -18.524 1 96.29 255 ILE A C 1
ATOM 2012 O O . ILE A 1 255 ? -12.557 12.386 -18.294 1 96.29 255 ILE A O 1
ATOM 2016 N N . SER A 1 256 ? -10.982 11.511 -19.566 1 95.18 256 SER A N 1
ATOM 2017 C CA . SER A 1 256 ? -11.155 12.432 -20.684 1 95.18 256 SER A CA 1
ATOM 2018 C C . SER A 1 256 ? -10.98 13.881 -20.24 1 95.18 256 SER A C 1
ATOM 2020 O O . SER A 1 256 ? -11.753 14.755 -20.637 1 95.18 256 SER A O 1
ATOM 2022 N N . ALA A 1 257 ? -10.087 14.054 -19.356 1 96.47 257 ALA A N 1
ATOM 2023 C CA . ALA A 1 257 ? -9.772 15.415 -18.931 1 96.47 257 ALA A CA 1
ATOM 2024 C C . ALA A 1 257 ? -8.838 16.098 -19.925 1 96.47 257 ALA A C 1
ATOM 2026 O O . ALA A 1 257 ? -7.924 15.467 -20.462 1 96.47 257 ALA A O 1
ATOM 2027 N N . PRO A 1 258 ? -9.07 17.326 -20.208 1 96.39 258 PRO A N 1
ATOM 2028 C CA . PRO A 1 258 ? -8.164 18.032 -21.118 1 96.39 258 PRO A CA 1
ATOM 2029 C C . PRO A 1 258 ? -6.815 18.349 -20.478 1 96.39 258 PRO A C 1
ATOM 2031 O O . PRO A 1 258 ? -6.73 18.516 -19.258 1 96.39 258 PRO A O 1
ATOM 2034 N N . VAL A 1 259 ? -5.811 18.414 -21.318 1 97.22 259 VAL A N 1
ATOM 2035 C CA . VAL A 1 259 ? -4.459 18.75 -20.884 1 97.22 259 VAL A CA 1
ATOM 2036 C C . VAL A 1 259 ? -3.918 19.904 -21.725 1 97.22 259 VAL A C 1
ATOM 2038 O O . VAL A 1 259 ? -3.946 19.848 -22.957 1 97.22 259 VAL A O 1
ATOM 2041 N N . ILE A 1 260 ? -3.48 20.887 -21.078 1 97.33 260 ILE A N 1
ATOM 2042 C CA . ILE A 1 260 ? -2.818 22.012 -21.73 1 97.33 260 ILE A CA 1
ATOM 2043 C C . ILE A 1 260 ? -1.31 21.925 -21.503 1 97.33 260 ILE A C 1
ATOM 2045 O O . ILE A 1 260 ? -0.836 22.079 -20.375 1 97.33 260 ILE A O 1
ATOM 2049 N N . HIS A 1 261 ? -0.588 21.67 -22.576 1 97.31 261 HIS A N 1
ATOM 2050 C CA . HIS A 1 261 ? 0.866 21.714 -22.481 1 97.31 261 HIS A CA 1
ATOM 2051 C C . HIS A 1 261 ? 1.389 23.131 -22.691 1 97.31 261 HIS A C 1
ATOM 2053 O O . HIS A 1 261 ? 1.07 23.773 -23.695 1 97.31 261 HIS A O 1
ATOM 2059 N N . VAL A 1 262 ? 2.144 23.591 -21.769 1 98 262 VAL A N 1
ATOM 2060 C CA . VAL A 1 262 ? 2.598 24.974 -21.871 1 98 262 VAL A CA 1
ATOM 2061 C C . VAL A 1 262 ? 4.101 25.045 -21.611 1 98 262 VAL A C 1
ATOM 2063 O O . VAL A 1 262 ? 4.629 24.303 -20.779 1 98 262 VAL A O 1
ATOM 2066 N N . ASN A 1 263 ? 4.766 25.91 -22.33 1 97.77 263 ASN A N 1
ATOM 2067 C CA . ASN A 1 263 ? 6.198 26.138 -22.17 1 97.77 263 ASN A CA 1
ATOM 2068 C C . ASN A 1 263 ? 6.499 26.96 -20.92 1 97.77 263 ASN A C 1
ATOM 2070 O O . ASN A 1 263 ? 6.136 28.135 -20.842 1 97.77 263 ASN A O 1
ATOM 2074 N N . GLY A 1 264 ? 7.238 26.393 -19.999 1 97.38 264 GLY A N 1
ATOM 2075 C CA . GLY A 1 264 ? 7.549 27.035 -18.732 1 97.38 264 GLY A CA 1
ATOM 2076 C C . GLY A 1 264 ? 8.487 28.219 -18.877 1 97.38 264 GLY A C 1
ATOM 2077 O O . GLY A 1 264 ? 8.615 29.032 -17.959 1 97.38 264 GLY A O 1
ATOM 2078 N N . ASP A 1 265 ? 9.069 28.417 -20.049 1 96.7 265 ASP A N 1
ATOM 2079 C CA . ASP A 1 265 ? 9.957 29.545 -20.313 1 96.7 265 ASP A CA 1
ATOM 2080 C C . ASP A 1 265 ? 9.161 30.795 -20.682 1 96.7 265 ASP A C 1
ATOM 2082 O O . ASP A 1 265 ? 9.719 31.891 -20.762 1 96.7 265 ASP A O 1
ATOM 2086 N N . ASP A 1 266 ? 7.938 30.642 -20.921 1 97.31 266 ASP A N 1
ATOM 2087 C CA . ASP A 1 266 ? 7.069 31.757 -21.284 1 97.31 266 ASP A CA 1
ATOM 2088 C C . ASP A 1 266 ? 5.985 31.974 -20.23 1 97.31 266 ASP A C 1
ATOM 2090 O O . ASP A 1 266 ? 4.853 31.513 -20.394 1 97.31 266 ASP A O 1
ATOM 2094 N N . PRO A 1 267 ? 6.285 32.777 -19.214 1 98.19 267 PRO A N 1
ATOM 2095 C CA . PRO A 1 267 ? 5.333 32.989 -18.121 1 98.19 267 PRO A CA 1
ATOM 2096 C C . PRO A 1 267 ? 3.991 33.534 -18.604 1 98.19 267 PRO A C 1
ATOM 2098 O O . PRO A 1 267 ? 2.955 33.272 -17.987 1 98.19 267 PRO A O 1
ATOM 2101 N N . GLU A 1 268 ? 3.989 34.311 -19.7 1 97.86 268 GLU A N 1
ATOM 2102 C CA . GLU A 1 268 ? 2.739 34.865 -20.211 1 97.86 268 GLU A CA 1
ATOM 2103 C C . GLU A 1 268 ? 1.835 33.769 -20.767 1 97.86 268 GLU A C 1
ATOM 2105 O O . GLU A 1 268 ? 0.613 33.828 -20.615 1 97.86 268 GLU A O 1
ATOM 2110 N N . MET A 1 269 ? 2.448 32.769 -21.41 1 97.43 269 MET A N 1
ATOM 2111 C CA . MET A 1 269 ? 1.677 31.619 -21.873 1 97.43 269 MET A CA 1
ATOM 2112 C C . MET A 1 269 ? 1.137 30.816 -20.695 1 97.43 269 MET A C 1
ATOM 2114 O O . MET A 1 269 ? 0.048 30.245 -20.774 1 97.43 269 MET A O 1
ATOM 2118 N N . VAL A 1 270 ? 1.915 30.79 -19.628 1 98.43 270 VAL A N 1
ATOM 2119 C CA . VAL A 1 270 ? 1.471 30.088 -18.428 1 98.43 270 VAL A CA 1
ATOM 2120 C C . VAL A 1 270 ? 0.235 30.777 -17.854 1 98.43 270 VAL A C 1
ATOM 2122 O O . VAL A 1 270 ? -0.709 30.112 -17.422 1 98.43 270 VAL A O 1
ATOM 2125 N N . VAL A 1 271 ? 0.22 32.084 -17.808 1 98.19 271 VAL A N 1
ATOM 2126 C CA . VAL A 1 271 ? -0.937 32.853 -17.363 1 98.19 271 VAL A CA 1
ATOM 2127 C C . VAL A 1 271 ? -2.149 32.508 -18.225 1 98.19 271 VAL A C 1
ATOM 2129 O O . VAL A 1 271 ? -3.249 32.302 -17.707 1 98.19 271 VAL A O 1
ATOM 2132 N N . ARG A 1 272 ? -1.938 32.483 -19.547 1 97.86 272 ARG A N 1
ATOM 2133 C CA . ARG A 1 272 ? -3.02 32.158 -20.47 1 97.86 272 ARG A CA 1
ATOM 2134 C C . ARG A 1 272 ? -3.546 30.748 -20.224 1 97.86 272 ARG A C 1
ATOM 2136 O O . ARG A 1 272 ? -4.754 30.51 -20.29 1 97.86 272 ARG A O 1
ATOM 2143 N N . ALA A 1 273 ? -2.632 29.789 -19.987 1 97.92 273 ALA A N 1
ATOM 2144 C CA . ALA A 1 273 ? -3.036 28.422 -19.669 1 97.92 273 ALA A CA 1
ATOM 2145 C C . ALA A 1 273 ? -3.883 28.381 -18.4 1 97.92 273 ALA A C 1
ATOM 2147 O O . ALA A 1 273 ? -4.866 27.64 -18.326 1 97.92 273 ALA A O 1
ATOM 2148 N N . ALA A 1 274 ? -3.51 29.148 -17.406 1 98.24 274 ALA A N 1
ATOM 2149 C CA . ALA A 1 274 ? -4.268 29.228 -16.16 1 98.24 274 ALA A CA 1
ATOM 2150 C C . ALA A 1 274 ? -5.685 29.735 -16.411 1 98.24 274 ALA A C 1
ATOM 2152 O O . ALA A 1 274 ? -6.646 29.222 -15.832 1 98.24 274 ALA A O 1
ATOM 2153 N N . LYS A 1 275 ? -5.807 30.77 -17.246 1 97.85 275 LYS A N 1
ATOM 2154 C CA . LYS A 1 275 ? -7.108 31.341 -17.583 1 97.85 275 LYS A CA 1
ATOM 2155 C C . LYS A 1 275 ? -8.014 30.298 -18.232 1 97.85 275 LYS A C 1
ATOM 2157 O O . LYS A 1 275 ? -9.18 30.163 -17.857 1 97.85 275 LYS A O 1
ATOM 2162 N N . ILE A 1 276 ? -7.423 29.56 -19.158 1 97.65 276 ILE A N 1
ATOM 2163 C CA . ILE A 1 276 ? -8.198 28.555 -19.878 1 97.65 276 ILE A CA 1
ATOM 2164 C C . ILE A 1 276 ? -8.613 27.44 -18.92 1 97.65 276 ILE A C 1
ATOM 2166 O O . ILE A 1 276 ? -9.763 26.995 -18.937 1 97.65 276 ILE A O 1
ATOM 2170 N N . ALA A 1 277 ? -7.694 26.978 -18.119 1 98.2 277 ALA A N 1
ATOM 2171 C CA . ALA A 1 277 ? -7.983 25.909 -17.166 1 98.2 277 ALA A CA 1
ATOM 2172 C C . ALA A 1 277 ? -9.088 26.322 -16.198 1 98.2 277 ALA A C 1
ATOM 2174 O O . ALA A 1 277 ? -10.002 25.542 -15.921 1 98.2 277 ALA A O 1
ATOM 2175 N N . PHE A 1 278 ? -8.966 27.547 -15.651 1 98.03 278 PHE A N 1
ATOM 2176 C CA . PHE A 1 278 ? -9.964 28.056 -14.717 1 98.03 278 PHE A CA 1
ATOM 2177 C C . PHE A 1 278 ? -11.339 28.11 -15.37 1 98.03 278 PHE A C 1
ATOM 2179 O O . PHE A 1 278 ? -12.32 27.621 -14.806 1 98.03 278 PHE A O 1
ATOM 2186 N N . LYS A 1 279 ? -11.395 28.69 -16.586 1 97.56 279 LYS A N 1
ATOM 2187 C CA . LYS A 1 279 ? -12.669 28.835 -17.283 1 97.56 279 LYS A CA 1
ATOM 2188 C C . LYS A 1 279 ? -13.292 27.474 -17.58 1 97.56 279 LYS A C 1
ATOM 2190 O O . LYS A 1 279 ? -14.512 27.315 -17.506 1 97.56 279 LYS A O 1
ATOM 2195 N N . TYR A 1 280 ? -12.474 26.584 -17.94 1 97.16 280 TYR A N 1
ATOM 2196 C CA . TYR A 1 280 ? -12.975 25.244 -18.221 1 97.16 280 TYR A CA 1
ATOM 2197 C C . TYR A 1 280 ? -13.596 24.621 -16.976 1 97.16 280 TYR A C 1
ATOM 2199 O O . TYR A 1 280 ? -14.706 24.085 -17.03 1 97.16 280 TYR A O 1
ATOM 2207 N N . GLN A 1 281 ? -12.802 24.607 -15.939 1 98 281 GLN A N 1
ATOM 2208 C CA . GLN A 1 281 ? -13.304 24.046 -14.689 1 98 281 GLN A CA 1
ATOM 2209 C C . GLN A 1 281 ? -14.606 24.72 -14.266 1 98 281 GLN A C 1
ATOM 2211 O O . GLN A 1 281 ? -15.553 24.048 -13.852 1 98 281 GLN A O 1
ATOM 2216 N N . ARG A 1 282 ? -14.762 26.028 -14.382 1 97.22 282 ARG A N 1
ATOM 2217 C CA . ARG A 1 282 ? -15.962 26.762 -13.992 1 97.22 282 ARG A CA 1
ATOM 2218 C C . ARG A 1 282 ? -17.157 26.351 -14.846 1 97.22 282 ARG A C 1
ATOM 2220 O O . ARG A 1 282 ? -18.276 26.234 -14.341 1 97.22 282 ARG A O 1
ATOM 2227 N N . LYS A 1 283 ? -16.877 26.165 -16.07 1 96.59 283 LYS A N 1
ATOM 2228 C CA . LYS A 1 283 ? -17.976 25.873 -16.985 1 96.59 283 LYS A CA 1
ATOM 2229 C C . LYS A 1 283 ? -18.433 24.423 -16.849 1 96.59 283 LYS A C 1
ATOM 2231 O O . LYS A 1 283 ? -19.631 24.151 -16.748 1 96.59 283 LYS A O 1
ATOM 2236 N N . PHE A 1 284 ? -17.537 23.518 -16.824 1 95.9 284 PHE A N 1
ATOM 2237 C CA . PHE A 1 284 ? -17.9 22.113 -16.967 1 95.9 284 PHE A CA 1
ATOM 2238 C C . PHE A 1 284 ? -17.816 21.393 -15.626 1 95.9 284 PHE A C 1
ATOM 2240 O O . PHE A 1 284 ? -18.334 20.285 -15.477 1 95.9 284 PHE A O 1
ATOM 2247 N N . ARG A 1 285 ? -17.169 21.986 -14.623 1 96.53 285 ARG A N 1
ATOM 2248 C CA . ARG A 1 285 ? -16.997 21.408 -13.295 1 96.53 285 ARG A CA 1
ATOM 2249 C C . ARG A 1 285 ? -16.357 20.026 -13.378 1 96.53 285 ARG A C 1
ATOM 2251 O O . ARG A 1 285 ? -16.824 19.081 -12.739 1 96.53 285 ARG A O 1
ATOM 2258 N N . LYS A 1 286 ? -15.313 19.909 -14.19 1 96.3 286 LYS A N 1
ATOM 2259 C CA . LYS A 1 286 ? -14.534 18.694 -14.414 1 96.3 286 LYS A CA 1
ATOM 2260 C C . LYS A 1 286 ? -13.043 18.951 -14.209 1 96.3 286 LYS A C 1
ATOM 2262 O O . LYS A 1 286 ? -12.608 20.104 -14.162 1 96.3 286 LYS A O 1
ATOM 2267 N N . ASP A 1 287 ? -12.334 17.884 -14.06 1 97.81 287 ASP A N 1
ATOM 2268 C CA . ASP A 1 287 ? -10.886 17.986 -13.905 1 97.81 287 ASP A CA 1
ATOM 2269 C C . ASP A 1 287 ? -10.238 18.559 -15.163 1 97.81 287 ASP A C 1
ATOM 2271 O O . ASP A 1 287 ? -10.671 18.267 -16.279 1 97.81 287 ASP A O 1
ATOM 2275 N N . VAL A 1 288 ? -9.197 19.312 -14.959 1 98.09 288 VAL A N 1
ATOM 2276 C CA . VAL A 1 288 ? -8.417 19.888 -16.049 1 98.09 288 VAL A CA 1
ATOM 2277 C C . VAL A 1 288 ? -6.94 19.931 -15.66 1 98.09 288 VAL A C 1
ATOM 2279 O O . VAL A 1 288 ? -6.605 20.142 -14.492 1 98.09 288 VAL A O 1
ATOM 2282 N N . PHE A 1 289 ? -6.042 19.734 -16.675 1 98.5 289 PHE A N 1
ATOM 2283 C CA . PHE A 1 289 ? -4.615 19.632 -16.393 1 98.5 289 PHE A CA 1
ATOM 2284 C C . PHE A 1 289 ? -3.835 20.697 -17.154 1 98.5 289 PHE A C 1
ATOM 2286 O O . PHE A 1 289 ? -4.123 20.97 -18.321 1 98.5 289 PHE A O 1
ATOM 2293 N N . VAL A 1 290 ? -2.914 21.292 -16.44 1 98.68 290 VAL A N 1
ATOM 2294 C CA . VAL A 1 290 ? -1.885 22.127 -17.051 1 98.68 290 VAL A CA 1
ATOM 2295 C C . VAL A 1 290 ? -0.517 21.47 -16.883 1 98.68 290 VAL A C 1
ATOM 2297 O O . VAL A 1 290 ? -0.073 21.227 -15.758 1 98.68 290 VAL A O 1
ATOM 2300 N N . ASP A 1 291 ? 0.056 21.131 -17.961 1 98.46 291 ASP A N 1
ATOM 2301 C CA . ASP A 1 291 ? 1.384 20.525 -17.975 1 98.46 291 ASP A CA 1
ATOM 2302 C C . ASP A 1 291 ? 2.463 21.573 -18.239 1 98.46 291 ASP A C 1
ATOM 2304 O O . ASP A 1 291 ? 2.733 21.917 -19.391 1 98.46 291 ASP A O 1
ATOM 2308 N N . LEU A 1 292 ? 3.105 21.977 -17.167 1 98.63 292 LEU A N 1
ATOM 2309 C CA . LEU A 1 292 ? 4.162 22.98 -17.248 1 98.63 292 LEU A CA 1
ATOM 2310 C C . LEU A 1 292 ? 5.494 22.337 -17.619 1 98.63 292 LEU A C 1
ATOM 2312 O O . LEU A 1 292 ? 6.202 21.822 -16.751 1 98.63 292 LEU A O 1
ATOM 2316 N N . ASN A 1 293 ? 5.845 22.427 -18.905 1 97.96 293 ASN A N 1
ATOM 2317 C CA . ASN A 1 293 ? 7.118 21.877 -19.358 1 97.96 293 ASN A CA 1
ATOM 2318 C C . ASN A 1 293 ? 8.29 22.763 -18.946 1 97.96 293 ASN A C 1
ATOM 2320 O O . ASN A 1 293 ? 8.456 23.865 -19.471 1 97.96 293 ASN A O 1
ATOM 2324 N N . CYS A 1 294 ? 9.031 22.288 -18.038 1 97.19 294 CYS A N 1
ATOM 2325 C CA . CYS A 1 294 ? 10.128 23.072 -17.48 1 97.19 294 CYS A CA 1
ATOM 2326 C C . CYS A 1 294 ? 11.38 22.219 -17.317 1 97.19 294 CYS A C 1
ATOM 2328 O O . CYS A 1 294 ? 11.508 21.17 -17.949 1 97.19 294 CYS A O 1
ATOM 2330 N N . PHE A 1 295 ? 12.415 22.775 -16.686 1 95.27 295 PHE A N 1
ATOM 2331 C CA . PHE A 1 295 ? 13.645 22.042 -16.409 1 95.27 295 PHE A CA 1
ATOM 2332 C C . PHE A 1 295 ? 14.038 22.179 -14.943 1 95.27 295 PHE A C 1
ATOM 2334 O O . PHE A 1 295 ? 13.395 22.912 -14.188 1 95.27 295 PHE A O 1
ATOM 2341 N N . ARG A 1 296 ? 14.933 21.389 -14.528 1 93.82 296 ARG A N 1
ATOM 2342 C CA . ARG A 1 296 ? 15.491 21.428 -13.18 1 93.82 296 ARG A CA 1
ATOM 2343 C C . ARG A 1 296 ? 16.951 21.869 -13.204 1 93.82 296 ARG A C 1
ATOM 2345 O O . ARG A 1 296 ? 17.803 21.18 -13.769 1 93.82 296 ARG A O 1
ATOM 2352 N N . ARG A 1 297 ? 17.184 22.963 -12.555 1 93.72 297 ARG A N 1
ATOM 2353 C CA . ARG A 1 297 ? 18.512 23.565 -12.606 1 93.72 297 ARG A CA 1
ATOM 2354 C C . ARG A 1 297 ? 19.552 22.654 -11.963 1 93.72 297 ARG A C 1
ATOM 2356 O O . ARG A 1 297 ? 20.686 22.565 -12.438 1 93.72 297 ARG A O 1
ATOM 2363 N N . TRP A 1 298 ? 19.123 22.06 -10.921 1 91.3 298 TRP A N 1
ATOM 2364 C CA . TRP A 1 298 ? 20.011 21.187 -10.159 1 91.3 298 TRP A CA 1
ATOM 2365 C C . TRP A 1 298 ? 19.522 19.744 -10.201 1 91.3 298 TRP A C 1
ATOM 2367 O O . TRP A 1 298 ? 18.509 19.443 -10.836 1 91.3 298 TRP A O 1
ATOM 2377 N N . GLY A 1 299 ? 20.221 18.827 -9.599 1 89.23 299 GLY A N 1
ATOM 2378 C CA . GLY A 1 299 ? 19.749 17.455 -9.504 1 89.23 299 GLY A CA 1
ATOM 2379 C C . GLY A 1 299 ? 18.48 17.316 -8.683 1 89.23 299 GLY A C 1
ATOM 2380 O O . GLY A 1 299 ? 17.628 18.206 -8.692 1 89.23 299 GLY A O 1
ATOM 2381 N N . HIS A 1 300 ? 18.218 16.223 -8.146 1 88.01 300 HIS A N 1
ATOM 2382 C CA . HIS A 1 300 ? 17.058 16.027 -7.284 1 88.01 300 HIS A CA 1
ATOM 2383 C C . HIS A 1 300 ? 16.994 17.094 -6.196 1 88.01 300 HIS A C 1
ATOM 2385 O O . HIS A 1 300 ? 15.906 17.53 -5.812 1 88.01 300 HIS A O 1
ATOM 2391 N N . ASN A 1 301 ? 18.113 17.425 -5.71 1 89.25 301 ASN A N 1
ATOM 2392 C CA . ASN A 1 301 ? 18.34 18.584 -4.854 1 89.25 301 ASN A CA 1
ATOM 2393 C C . ASN A 1 301 ? 19.655 19.281 -5.192 1 89.25 301 ASN A C 1
ATOM 2395 O O . ASN A 1 301 ? 20.391 18.834 -6.073 1 89.25 301 ASN A O 1
ATOM 2399 N N . GLU A 1 302 ? 20.032 20.3 -4.555 1 90.86 302 GLU A N 1
ATOM 2400 C CA . GLU A 1 302 ? 21.136 21.183 -4.917 1 90.86 302 GLU A CA 1
ATOM 2401 C C . GLU A 1 302 ? 22.484 20.541 -4.6 1 90.86 302 GLU A C 1
ATOM 2403 O O . GLU A 1 302 ? 23.523 20.993 -5.085 1 90.86 302 GLU A O 1
ATOM 2408 N N . LEU A 1 303 ? 22.41 19.467 -3.808 1 87.04 303 LEU A N 1
ATOM 2409 C CA . LEU A 1 303 ? 23.648 18.788 -3.438 1 87.04 303 LEU A CA 1
ATOM 2410 C C . LEU A 1 303 ? 23.904 17.592 -4.349 1 87.04 303 LEU A C 1
ATOM 2412 O O . LEU A 1 303 ? 24.977 16.986 -4.298 1 87.04 303 LEU A O 1
ATOM 2416 N N . ASP A 1 304 ? 22.99 17.3 -5.133 1 88.53 304 ASP A N 1
ATOM 2417 C CA . ASP A 1 304 ? 23.083 16.173 -6.056 1 88.53 304 ASP A CA 1
ATOM 2418 C C . ASP A 1 304 ? 23.674 16.607 -7.395 1 88.53 304 ASP A C 1
ATOM 2420 O O . ASP A 1 304 ? 23.263 17.622 -7.962 1 88.53 304 ASP A O 1
ATOM 2424 N N . ASP A 1 305 ? 24.626 15.866 -7.879 1 91.14 305 ASP A N 1
ATOM 2425 C CA . ASP A 1 305 ? 25.206 16.161 -9.186 1 91.14 305 ASP A CA 1
ATOM 2426 C C . ASP A 1 305 ? 24.535 15.337 -10.283 1 91.14 305 ASP A C 1
ATOM 2428 O O . ASP A 1 305 ? 24.846 14.157 -10.459 1 91.14 305 ASP A O 1
ATOM 2432 N N . PRO A 1 306 ? 23.686 15.909 -11.01 1 92.02 306 PRO A N 1
ATOM 2433 C CA . PRO A 1 306 ? 22.909 15.157 -11.998 1 92.02 306 PRO A CA 1
ATOM 2434 C C . PRO A 1 306 ? 23.735 14.762 -13.22 1 92.02 306 PRO A C 1
ATOM 2436 O O . PRO A 1 306 ? 23.3 13.931 -14.021 1 92.02 306 PRO A O 1
ATOM 2439 N N . VAL A 1 307 ? 24.917 15.283 -13.382 1 94.41 307 VAL A N 1
ATOM 2440 C CA . VAL A 1 307 ? 25.727 15.042 -14.571 1 94.41 307 VAL A CA 1
ATOM 2441 C C . VAL A 1 307 ? 26.293 13.624 -14.533 1 94.41 307 VAL A C 1
ATOM 2443 O O . VAL A 1 307 ? 26.72 13.092 -15.561 1 94.41 307 VAL A O 1
ATOM 2446 N N . PHE A 1 308 ? 26.249 13.019 -13.366 1 94.97 308 PHE A N 1
ATOM 2447 C CA . PHE A 1 308 ? 26.723 11.643 -13.26 1 94.97 308 PHE A CA 1
ATOM 2448 C C . PHE A 1 308 ? 25.97 10.736 -14.226 1 94.97 308 PHE A C 1
ATOM 2450 O O . PHE A 1 308 ? 26.555 9.822 -14.811 1 94.97 308 PHE A O 1
ATOM 2457 N N . THR A 1 309 ? 24.667 11.033 -14.367 1 93.48 309 THR A N 1
ATOM 2458 C CA . THR A 1 309 ? 23.847 10.094 -15.123 1 93.48 309 THR A CA 1
ATOM 2459 C C . THR A 1 309 ? 23.142 10.799 -16.278 1 93.48 309 THR A C 1
ATOM 2461 O O . THR A 1 309 ? 22.629 10.147 -17.19 1 93.48 309 THR A O 1
ATOM 2464 N N . ASN A 1 310 ? 23.107 12.126 -16.212 1 94.11 310 ASN A N 1
ATOM 2465 C CA . ASN A 1 310 ? 22.437 12.888 -17.26 1 94.11 310 ASN A CA 1
ATOM 2466 C C . ASN A 1 310 ? 23.318 14.02 -17.781 1 94.11 310 ASN A C 1
ATOM 2468 O O . ASN A 1 310 ? 22.894 15.177 -17.815 1 94.11 310 ASN A O 1
ATOM 2472 N N . PRO A 1 311 ? 24.462 13.704 -18.283 1 95.57 311 PRO A N 1
ATOM 2473 C CA . PRO A 1 311 ? 25.409 14.758 -18.655 1 95.57 311 PRO A CA 1
ATOM 2474 C C . PRO A 1 311 ? 24.948 15.565 -19.866 1 95.57 311 PRO A C 1
ATOM 2476 O O . PRO A 1 311 ? 25.132 16.784 -19.907 1 95.57 311 PRO A O 1
ATOM 2479 N N . VAL A 1 312 ? 24.314 15.017 -20.828 1 94.63 312 VAL A N 1
ATOM 2480 C CA . VAL A 1 312 ? 23.974 15.678 -22.084 1 94.63 312 VAL A CA 1
ATOM 2481 C C . VAL A 1 312 ? 22.903 16.738 -21.837 1 94.63 312 VAL A C 1
ATOM 2483 O O . VAL A 1 312 ? 23.042 17.884 -22.272 1 94.63 312 VAL A O 1
ATOM 2486 N N . ILE A 1 313 ? 21.883 16.414 -21.163 1 93.43 313 ILE A N 1
ATOM 2487 C CA . ILE A 1 313 ? 20.789 17.349 -20.925 1 93.43 313 ILE A CA 1
ATOM 2488 C C . ILE A 1 313 ? 21.259 18.467 -19.996 1 93.43 313 ILE A C 1
ATOM 2490 O O . ILE A 1 313 ? 20.834 19.616 -20.134 1 93.43 313 ILE A O 1
ATOM 2494 N N . TYR A 1 314 ? 22.101 18.171 -19.086 1 94.92 314 TYR A N 1
ATOM 2495 C CA . TYR A 1 314 ? 22.512 19.181 -18.117 1 94.92 314 TYR A CA 1
ATOM 2496 C C . TYR A 1 314 ? 23.538 20.132 -18.722 1 94.92 314 TYR A C 1
ATOM 2498 O O . TYR A 1 314 ? 23.703 21.259 -18.25 1 94.92 314 TYR A O 1
ATOM 2506 N N . LYS A 1 315 ? 24.214 19.669 -19.735 1 95.28 315 LYS A N 1
ATOM 2507 C CA . LYS A 1 315 ? 25.009 20.627 -20.499 1 95.28 315 LYS A CA 1
ATOM 2508 C C . LYS A 1 315 ? 24.13 21.732 -21.077 1 95.28 315 LYS A C 1
ATOM 2510 O O . LYS A 1 315 ? 24.504 22.906 -21.055 1 95.28 315 LYS A O 1
ATOM 2515 N N . ILE A 1 316 ? 23.016 21.329 -21.509 1 95.08 316 ILE A N 1
ATOM 2516 C CA . ILE A 1 316 ? 22.059 22.285 -22.056 1 95.08 316 ILE A CA 1
ATOM 2517 C C . ILE A 1 316 ? 21.515 23.167 -20.935 1 95.08 316 ILE A C 1
ATOM 2519 O O . ILE A 1 316 ? 21.457 24.392 -21.073 1 95.08 316 ILE A O 1
ATOM 2523 N N . ILE A 1 317 ? 21.131 22.641 -19.837 1 95.33 317 ILE A N 1
ATOM 2524 C CA . ILE A 1 317 ? 20.495 23.33 -18.72 1 95.33 317 ILE A CA 1
ATOM 2525 C C . ILE A 1 317 ? 21.459 24.357 -18.13 1 95.33 317 ILE A C 1
ATOM 2527 O O . ILE A 1 317 ? 21.062 25.482 -17.819 1 95.33 317 ILE A O 1
ATOM 2531 N N . HIS A 1 318 ? 22.718 23.997 -18.045 1 93.78 318 HIS A N 1
ATOM 2532 C CA . HIS A 1 318 ? 23.7 24.874 -17.417 1 93.78 318 HIS A CA 1
ATOM 2533 C C . HIS A 1 318 ? 23.999 26.084 -18.295 1 93.78 318 HIS A C 1
ATOM 2535 O O . HIS A 1 318 ? 24.417 27.131 -17.794 1 93.78 318 HIS A O 1
ATOM 2541 N N . ASN A 1 319 ? 23.697 25.989 -19.543 1 94.3 319 ASN A N 1
ATOM 2542 C CA . ASN A 1 319 ? 23.959 27.088 -20.466 1 94.3 319 ASN A CA 1
ATOM 2543 C C . ASN A 1 319 ? 22.718 27.951 -20.677 1 94.3 319 ASN A C 1
ATOM 2545 O O . ASN A 1 319 ? 22.753 28.92 -21.437 1 94.3 319 ASN A O 1
ATOM 2549 N N . ARG A 1 320 ? 21.731 27.673 -19.962 1 92.58 320 ARG A N 1
ATOM 2550 C CA . ARG A 1 320 ? 20.478 28.406 -20.111 1 92.58 320 ARG A CA 1
ATOM 2551 C C . ARG A 1 320 ? 20.369 29.521 -19.076 1 92.58 320 ARG A C 1
ATOM 2553 O O . ARG A 1 320 ? 20.726 29.331 -17.911 1 92.58 320 ARG A O 1
ATOM 2560 N N . PRO A 1 321 ? 19.919 30.745 -19.53 1 94.19 321 PRO A N 1
ATOM 2561 C CA . PRO A 1 321 ? 19.588 31.746 -18.513 1 94.19 321 PRO A CA 1
ATOM 2562 C C . PRO A 1 321 ? 18.404 31.332 -17.641 1 94.19 321 PRO A C 1
ATOM 2564 O O . PRO A 1 321 ? 17.63 30.451 -18.023 1 94.19 321 PRO A O 1
ATOM 2567 N N . SER A 1 322 ? 18.35 31.972 -16.503 1 96.02 322 SER A N 1
ATOM 2568 C CA . SER A 1 322 ? 17.203 31.674 -15.65 1 96.02 322 SER A CA 1
ATOM 2569 C C . SER A 1 322 ? 15.909 32.198 -16.262 1 96.02 322 SER A C 1
ATOM 2571 O O . SER A 1 322 ? 15.929 33.138 -17.061 1 96.02 322 SER A O 1
ATOM 2573 N N . VAL A 1 323 ? 14.767 31.604 -15.866 1 97.7 323 VAL A N 1
ATOM 2574 C CA . VAL A 1 323 ? 13.464 31.955 -16.422 1 97.7 323 VAL A CA 1
ATOM 2575 C C . VAL A 1 323 ? 13.101 33.384 -16.026 1 97.7 323 VAL A C 1
ATOM 2577 O O . VAL A 1 323 ? 12.697 34.185 -16.872 1 97.7 323 VAL A O 1
ATOM 2580 N N . PRO A 1 324 ? 13.299 33.805 -14.746 1 98.17 324 PRO A N 1
ATOM 2581 C CA . PRO A 1 324 ? 12.999 35.188 -14.37 1 98.17 324 PRO A CA 1
ATOM 2582 C C . PRO A 1 324 ? 13.841 36.205 -15.138 1 98.17 324 PRO A C 1
ATOM 2584 O O . PRO A 1 324 ? 13.32 37.228 -15.59 1 98.17 324 PRO A O 1
ATOM 2587 N N . ASP A 1 325 ? 15.105 35.946 -15.308 1 97.57 325 ASP A N 1
ATOM 2588 C CA . ASP A 1 325 ? 15.985 36.879 -16.004 1 97.57 325 ASP A CA 1
ATOM 2589 C C . ASP A 1 325 ? 15.57 37.039 -17.465 1 97.57 325 ASP A C 1
ATOM 2591 O O . ASP A 1 325 ? 15.56 38.153 -17.994 1 97.57 325 ASP A O 1
ATOM 2595 N N . LYS A 1 326 ? 15.326 35.905 -18.071 1 97.68 326 LYS A N 1
ATOM 2596 C CA . LYS A 1 326 ? 14.88 35.945 -19.461 1 97.68 326 LYS A CA 1
ATOM 2597 C C . LYS A 1 326 ? 13.619 36.791 -19.609 1 97.68 326 LYS A C 1
ATOM 2599 O O . LYS A 1 326 ? 13.514 37.602 -20.532 1 97.68 326 LYS A O 1
ATOM 2604 N N . TYR A 1 327 ? 12.669 36.621 -18.767 1 98.11 327 TYR A N 1
ATOM 2605 C CA . TYR A 1 327 ? 11.394 37.327 -18.842 1 98.11 327 TYR A CA 1
ATOM 2606 C C . TYR A 1 327 ? 11.571 38.808 -18.528 1 98.11 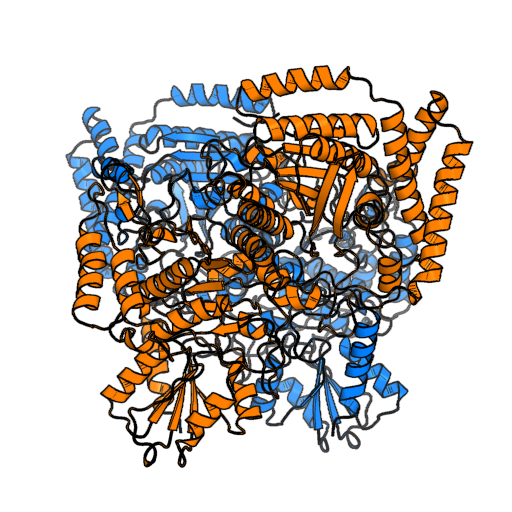327 TYR A C 1
ATOM 2608 O O . TYR A 1 327 ? 11.014 39.665 -19.217 1 98.11 327 TYR A O 1
ATOM 2616 N N . VAL A 1 328 ? 12.299 39.127 -17.507 1 97.9 328 VAL A N 1
ATOM 2617 C CA . VAL A 1 328 ? 12.541 40.506 -17.094 1 97.9 328 VAL A CA 1
ATOM 2618 C C . VAL A 1 328 ? 13.25 41.264 -18.214 1 97.9 328 VAL A C 1
ATOM 2620 O O . VAL A 1 328 ? 12.936 42.426 -18.482 1 97.9 328 VAL A O 1
ATOM 2623 N N . ASN A 1 329 ? 14.233 40.652 -18.822 1 97.85 329 ASN A N 1
ATOM 2624 C CA . ASN A 1 329 ? 14.924 41.277 -19.944 1 97.85 329 ASN A CA 1
ATOM 2625 C C . ASN A 1 329 ? 13.959 41.629 -21.073 1 97.85 329 ASN A C 1
ATOM 2627 O O . ASN A 1 329 ? 14.075 42.69 -21.687 1 97.85 329 ASN A O 1
ATOM 2631 N N . LYS A 1 330 ? 13.072 40.694 -21.31 1 97.43 330 LYS A N 1
ATOM 2632 C CA . LYS A 1 330 ? 12.043 40.96 -22.312 1 97.43 330 LYS A CA 1
ATOM 2633 C C . LYS A 1 330 ? 11.21 42.181 -21.934 1 97.43 330 LYS A C 1
ATOM 2635 O O . LYS A 1 330 ? 10.887 43.007 -22.79 1 97.43 330 LYS A O 1
ATOM 2640 N N . LEU A 1 331 ? 10.841 42.367 -20.691 1 98.15 331 LEU A N 1
ATOM 2641 C CA . LEU A 1 331 ? 10.03 43.486 -20.224 1 98.15 331 LEU A CA 1
ATOM 2642 C C . LEU A 1 331 ? 10.815 44.792 -20.289 1 98.15 331 LEU A C 1
ATOM 2644 O O . LEU A 1 331 ? 10.247 45.85 -20.565 1 98.15 331 LEU A O 1
ATOM 2648 N N . ILE A 1 332 ? 12.09 44.742 -20 1 98.06 332 ILE A N 1
ATOM 2649 C CA . ILE A 1 332 ? 12.945 45.922 -20.072 1 98.06 332 ILE A CA 1
ATOM 2650 C C . ILE A 1 332 ? 13.06 46.389 -21.521 1 98.06 332 ILE A C 1
ATOM 2652 O O . ILE A 1 332 ? 12.925 47.58 -21.809 1 98.06 332 ILE A O 1
ATOM 2656 N N . GLU A 1 333 ? 13.233 45.44 -22.419 1 97.79 333 GLU A N 1
ATOM 2657 C CA . GLU A 1 333 ? 13.35 45.747 -23.841 1 97.79 333 GLU A CA 1
ATOM 2658 C C . GLU A 1 333 ? 12.066 46.374 -24.377 1 97.79 333 GLU A C 1
ATOM 2660 O O . GLU A 1 333 ? 12.106 47.198 -25.293 1 97.79 333 GLU A O 1
ATOM 2665 N N . ASN A 1 334 ? 10.93 46.05 -23.761 1 96.91 334 ASN A N 1
ATOM 2666 C CA . ASN A 1 334 ? 9.638 46.559 -24.207 1 96.91 334 ASN A CA 1
ATOM 2667 C C . ASN A 1 334 ? 9.207 47.78 -23.399 1 96.91 334 ASN A C 1
ATOM 2669 O O . ASN A 1 334 ? 8.059 48.218 -23.493 1 96.91 334 ASN A O 1
ATOM 2673 N N . ASN A 1 335 ? 10 48.228 -22.52 1 96.28 335 ASN A N 1
ATOM 2674 C CA . ASN A 1 335 ? 9.805 49.439 -21.731 1 96.28 335 ASN A CA 1
ATOM 2675 C C . ASN A 1 335 ? 8.648 49.288 -20.748 1 96.28 335 ASN A C 1
ATOM 2677 O O . ASN A 1 335 ? 7.901 50.238 -20.51 1 96.28 335 ASN A O 1
ATOM 2681 N N . VAL A 1 336 ? 8.463 48.093 -20.329 1 97.24 336 VAL A N 1
ATOM 2682 C CA . VAL A 1 336 ? 7.43 47.814 -19.337 1 97.24 336 VAL A CA 1
ATOM 2683 C C . VAL A 1 336 ? 8.025 47.901 -17.934 1 97.24 336 VAL A C 1
ATOM 2685 O O . VAL A 1 336 ? 7.338 48.285 -16.984 1 97.24 336 VAL A O 1
ATOM 2688 N N . LEU A 1 337 ? 9.328 47.542 -17.774 1 96.52 337 LEU A N 1
ATOM 2689 C CA . LEU A 1 337 ? 10.083 47.572 -16.526 1 96.52 337 LEU A CA 1
ATOM 2690 C C . LEU A 1 337 ? 11.449 48.218 -16.732 1 96.52 337 LEU A C 1
ATOM 2692 O O . LEU A 1 337 ? 12.069 48.046 -17.784 1 96.52 337 LEU A O 1
ATOM 2696 N N . SER A 1 338 ? 11.957 48.892 -15.773 1 97.26 338 SER A N 1
ATOM 2697 C CA . SER A 1 338 ? 13.294 49.47 -15.853 1 97.26 338 SER A CA 1
ATOM 2698 C C . SER A 1 338 ? 14.301 48.644 -15.06 1 97.26 338 SER A C 1
ATOM 2700 O O . SER A 1 338 ? 13.933 47.956 -14.105 1 97.26 338 SER A O 1
ATOM 2702 N N . THR A 1 339 ? 15.472 48.792 -15.446 1 97.3 339 THR A N 1
ATOM 2703 C CA . THR A 1 339 ? 16.547 48.097 -14.747 1 97.3 339 THR A CA 1
ATOM 2704 C C . THR A 1 339 ? 16.604 48.522 -13.282 1 97.3 339 THR A C 1
ATOM 2706 O O . THR A 1 339 ? 16.864 47.699 -12.402 1 97.3 339 THR A O 1
ATOM 2709 N N . ASN A 1 340 ? 16.352 49.77 -13.084 1 97.22 340 ASN A N 1
ATOM 2710 C CA . ASN A 1 340 ? 16.381 50.291 -11.722 1 97.22 340 ASN A CA 1
ATOM 2711 C C . ASN A 1 340 ? 15.263 49.697 -10.87 1 97.22 340 ASN A C 1
ATOM 2713 O O . ASN A 1 340 ? 15.472 49.378 -9.699 1 97.22 340 ASN A O 1
ATOM 2717 N N . LYS A 1 341 ? 14.117 49.644 -11.424 1 97.11 341 LYS A N 1
ATOM 2718 C CA . LYS A 1 341 ? 12.996 49.051 -10.7 1 97.11 341 LYS A CA 1
ATOM 2719 C C . LYS A 1 341 ? 13.276 47.592 -10.352 1 97.11 341 LYS A C 1
ATOM 2721 O O . LYS A 1 341 ? 12.929 47.13 -9.263 1 97.11 341 LYS A O 1
ATOM 2726 N N . VAL A 1 342 ? 13.851 46.86 -11.264 1 97.84 342 VAL A N 1
ATOM 2727 C CA . VAL A 1 342 ? 14.208 45.462 -11.043 1 97.84 342 VAL A CA 1
ATOM 2728 C C . VAL A 1 342 ? 15.193 45.357 -9.881 1 97.84 342 VAL A C 1
ATOM 2730 O O . VAL A 1 342 ? 15.019 44.528 -8.985 1 97.84 342 VAL A O 1
ATOM 2733 N N . LYS A 1 343 ? 16.237 46.154 -9.916 1 97.78 343 LYS A N 1
ATOM 2734 C CA . LYS A 1 343 ? 17.241 46.163 -8.856 1 97.78 343 LYS A CA 1
ATOM 2735 C C . LYS A 1 343 ? 16.608 46.469 -7.502 1 97.78 343 LYS A C 1
ATOM 2737 O O . LYS A 1 343 ? 16.954 45.849 -6.494 1 97.78 343 LYS A O 1
ATOM 2742 N N . ASN A 1 344 ? 15.688 47.373 -7.514 1 97.65 344 ASN A N 1
ATOM 2743 C CA . ASN A 1 344 ? 15.012 47.748 -6.276 1 97.65 344 ASN A CA 1
ATOM 2744 C C . ASN A 1 344 ? 14.182 46.595 -5.719 1 97.65 344 ASN A C 1
ATOM 2746 O O . ASN A 1 344 ? 14.125 46.396 -4.504 1 97.65 344 ASN A O 1
ATOM 2750 N N . ILE A 1 345 ? 13.519 45.903 -6.605 1 97.54 345 ILE A N 1
ATOM 2751 C CA . ILE A 1 345 ? 12.706 44.764 -6.193 1 97.54 345 ILE A CA 1
ATOM 2752 C C . ILE A 1 345 ? 13.591 43.713 -5.528 1 97.54 345 ILE A C 1
ATOM 2754 O O . ILE A 1 345 ? 13.265 43.21 -4.45 1 97.54 345 ILE A O 1
ATOM 2758 N N . VAL A 1 346 ? 14.659 43.34 -6.114 1 98.17 346 VAL A N 1
ATOM 2759 C CA . VAL A 1 346 ? 15.579 42.312 -5.638 1 98.17 346 VAL A CA 1
ATOM 2760 C C . VAL A 1 346 ? 16.222 42.76 -4.328 1 98.17 346 VAL A C 1
ATOM 2762 O O . VAL A 1 346 ? 16.285 41.992 -3.365 1 98.17 346 VAL A O 1
ATOM 2765 N N . ASP A 1 347 ? 16.66 44.056 -4.274 1 98.13 347 ASP A N 1
ATOM 2766 C CA . ASP A 1 347 ? 17.331 44.58 -3.088 1 98.13 347 ASP A CA 1
ATOM 2767 C C . ASP A 1 347 ? 16.374 44.648 -1.9 1 98.13 347 ASP A C 1
ATOM 2769 O O . ASP A 1 347 ? 16.755 44.333 -0.771 1 98.13 347 ASP A O 1
ATOM 2773 N N . ASN A 1 348 ? 15.211 45.09 -2.2 1 97.89 348 ASN A N 1
ATOM 2774 C CA . ASN A 1 348 ? 14.216 45.181 -1.136 1 97.89 348 ASN A CA 1
ATOM 2775 C C . ASN A 1 348 ? 13.882 43.806 -0.563 1 97.89 348 ASN A C 1
ATOM 2777 O O . ASN A 1 348 ? 13.74 43.654 0.651 1 97.89 348 ASN A O 1
ATOM 2781 N N . TYR A 1 349 ? 13.722 42.862 -1.423 1 97.81 349 TYR A N 1
ATOM 2782 C CA . TYR A 1 349 ? 13.392 41.523 -0.947 1 97.81 349 TYR A CA 1
ATOM 2783 C C . TYR A 1 349 ? 14.568 40.903 -0.203 1 97.81 349 TYR A C 1
ATOM 2785 O O . TYR A 1 349 ? 14.381 40.224 0.81 1 97.81 349 TYR A O 1
ATOM 2793 N N . ASN A 1 350 ? 15.749 41.078 -0.693 1 98 350 ASN A N 1
ATOM 2794 C CA . ASN A 1 350 ? 16.939 40.628 0.021 1 98 350 ASN A CA 1
ATOM 2795 C C . ASN A 1 350 ? 17.015 41.232 1.42 1 98 350 ASN A C 1
ATOM 2797 O O . ASN A 1 350 ? 17.392 40.551 2.375 1 98 350 ASN A O 1
ATOM 2801 N N . SER A 1 351 ? 16.724 42.517 1.485 1 98.09 351 SER A N 1
ATOM 2802 C CA . SER A 1 351 ? 16.714 43.194 2.778 1 98.09 351 SER A CA 1
ATOM 2803 C C . SER A 1 351 ? 15.683 42.578 3.717 1 98.09 351 SER A C 1
ATOM 2805 O O . SER A 1 351 ? 15.934 42.437 4.916 1 98.09 351 SER A O 1
ATOM 2807 N N . GLN A 1 352 ? 14.61 42.287 3.15 1 97.6 352 GLN A N 1
ATOM 2808 C CA . GLN A 1 352 ? 13.561 41.647 3.938 1 97.6 352 GLN A CA 1
ATOM 2809 C C . GLN A 1 352 ? 14.012 40.281 4.448 1 97.6 352 GLN A C 1
ATOM 2811 O O . GLN A 1 352 ? 13.764 39.931 5.604 1 97.6 352 GLN A O 1
ATOM 2816 N N . LEU A 1 353 ? 14.607 39.425 3.61 1 98.18 353 LEU A N 1
ATOM 2817 C CA . LEU A 1 353 ? 15.116 38.108 3.98 1 98.18 353 LEU A CA 1
ATOM 2818 C C . LEU A 1 353 ? 16.162 38.22 5.083 1 98.18 353 LEU A C 1
ATOM 2820 O O . LEU A 1 353 ? 16.13 37.461 6.055 1 98.18 353 LEU A O 1
ATOM 2824 N N . ASN A 1 354 ? 17.018 39.198 4.935 1 97.94 354 ASN A N 1
ATOM 2825 C CA . ASN A 1 354 ? 18.056 39.404 5.94 1 97.94 354 ASN A CA 1
ATOM 2826 C C . ASN A 1 354 ? 17.465 39.847 7.275 1 97.94 354 ASN A C 1
ATOM 2828 O O . ASN A 1 354 ? 17.9 39.391 8.334 1 97.94 354 ASN A O 1
ATOM 2832 N N . LYS A 1 355 ? 16.576 40.739 7.174 1 97.99 355 LYS A N 1
ATOM 2833 C CA . LYS A 1 355 ? 15.917 41.206 8.39 1 97.99 355 LYS A CA 1
ATOM 2834 C C . LYS A 1 355 ? 15.233 40.054 9.121 1 97.99 355 LYS A C 1
ATOM 2836 O O . LYS A 1 355 ? 15.365 39.92 10.34 1 97.99 355 LYS A O 1
ATOM 2841 N N . SER A 1 356 ? 14.532 39.248 8.377 1 97.57 356 SER A N 1
ATOM 2842 C CA . SER A 1 356 ? 13.82 38.116 8.963 1 97.57 356 SER A CA 1
ATOM 2843 C C . SER A 1 356 ? 14.79 37.107 9.569 1 97.57 356 SER A C 1
ATOM 2845 O O . SER A 1 356 ? 14.503 36.51 10.609 1 97.57 356 SER A O 1
ATOM 2847 N N . LEU A 1 357 ? 15.87 36.808 8.879 1 97.39 357 LEU A N 1
ATOM 2848 C CA . LEU A 1 357 ? 16.884 35.899 9.401 1 97.39 357 LEU A CA 1
ATOM 2849 C C . LEU A 1 357 ? 17.441 36.409 10.726 1 97.39 357 LEU A C 1
ATOM 2851 O O . LEU A 1 357 ? 17.649 35.629 11.658 1 97.39 357 LEU A O 1
ATOM 2855 N N . ASN A 1 358 ? 17.619 37.727 10.853 1 96.69 358 ASN A N 1
ATOM 2856 C CA . ASN A 1 358 ? 18.179 38.335 12.056 1 96.69 358 ASN A CA 1
ATOM 2857 C C . ASN A 1 358 ? 17.174 38.335 13.204 1 96.69 358 ASN A C 1
ATOM 2859 O O . ASN A 1 358 ? 17.561 38.331 14.374 1 96.69 358 ASN A O 1
ATOM 2863 N N . GLU A 1 359 ? 15.899 38.297 12.856 1 95.81 359 GLU A N 1
ATOM 2864 C CA . GLU A 1 359 ? 14.861 38.417 13.875 1 95.81 359 GLU A CA 1
ATOM 2865 C C . GLU A 1 359 ? 14.241 37.06 14.194 1 95.81 359 GLU A C 1
ATOM 2867 O O . GLU A 1 359 ? 13.26 36.979 14.937 1 95.81 359 GLU A O 1
ATOM 2872 N N . MET A 1 360 ? 14.713 36.061 13.576 1 93.6 360 MET A N 1
ATOM 2873 C CA . MET A 1 360 ? 14.089 34.746 13.686 1 93.6 360 MET A CA 1
ATOM 2874 C C . MET A 1 360 ? 14.016 34.297 15.141 1 93.6 360 MET A C 1
ATOM 2876 O O . MET A 1 360 ? 13.077 33.603 15.536 1 93.6 360 MET A O 1
ATOM 2880 N N . ASP A 1 361 ? 14.98 34.646 16.059 1 91.87 361 ASP A N 1
ATOM 2881 C CA . ASP A 1 361 ? 15.037 34.231 17.458 1 91.87 361 ASP A CA 1
ATOM 2882 C C . ASP A 1 361 ? 13.894 34.848 18.261 1 91.87 361 ASP A C 1
ATOM 2884 O O . ASP A 1 361 ? 13.506 34.319 19.305 1 91.87 361 ASP A O 1
ATOM 2888 N N . LYS A 1 362 ? 13.41 35.93 17.783 1 92.2 362 LYS A N 1
ATOM 2889 C CA . LYS A 1 362 ? 12.34 36.633 18.485 1 92.2 362 LYS A CA 1
ATOM 2890 C C . LYS A 1 362 ? 10.971 36.093 18.084 1 92.2 362 LYS A C 1
ATOM 2892 O O . LYS A 1 362 ? 9.969 36.374 18.744 1 92.2 362 LYS A O 1
ATOM 2897 N N . PHE A 1 363 ? 10.945 35.357 17.036 1 93.61 363 PHE A N 1
ATOM 2898 C CA . PHE A 1 363 ? 9.679 34.841 16.529 1 93.61 363 PHE A CA 1
ATOM 2899 C C . PHE A 1 363 ? 9.098 33.803 17.481 1 93.61 363 PHE A C 1
ATOM 2901 O O . PHE A 1 363 ? 9.778 32.846 17.856 1 93.61 363 PHE A O 1
ATOM 2908 N N . ILE A 1 364 ? 7.88 33.972 17.927 1 92.32 364 ILE A N 1
ATOM 2909 C CA . ILE A 1 364 ? 7.157 33.01 18.751 1 92.32 364 ILE A CA 1
ATOM 2910 C C . ILE A 1 364 ? 6.047 32.357 17.929 1 92.32 364 ILE A C 1
ATOM 2912 O O . ILE A 1 364 ? 5.099 33.027 17.512 1 92.32 364 ILE A O 1
ATOM 2916 N N . PRO A 1 365 ? 6.197 31.062 17.692 1 91.34 365 PRO A N 1
ATOM 2917 C CA . PRO A 1 365 ? 5.154 30.386 16.917 1 91.34 365 PRO A CA 1
ATOM 2918 C C . PRO A 1 365 ? 3.774 30.496 17.563 1 91.34 365 PRO A C 1
ATOM 2920 O O . PRO A 1 365 ? 3.642 30.322 18.777 1 91.34 365 PRO A O 1
ATOM 2923 N N . GLN A 1 366 ? 2.821 30.81 16.778 1 90.12 366 GLN A N 1
ATOM 2924 C CA . GLN A 1 366 ? 1.441 30.883 17.246 1 90.12 366 GLN A CA 1
ATOM 2925 C C . GLN A 1 366 ? 0.677 29.606 16.91 1 90.12 366 GLN A C 1
ATOM 2927 O O . GLN A 1 366 ? 0.921 28.986 15.873 1 90.12 366 GLN A O 1
ATOM 2932 N N . PRO A 1 367 ? -0.245 29.207 17.807 1 89.68 367 PRO A N 1
ATOM 2933 C CA . PRO A 1 367 ? -1.057 28.027 17.502 1 89.68 367 PRO A CA 1
ATOM 2934 C C . PRO A 1 367 ? -1.945 28.222 16.275 1 89.68 367 PRO A C 1
ATOM 2936 O O . PRO A 1 367 ? -2.569 29.275 16.122 1 89.68 367 PRO A O 1
ATOM 2939 N N . THR A 1 368 ? -1.905 27.306 15.39 1 86.16 368 THR A N 1
ATOM 2940 C CA . THR A 1 368 ? -2.748 27.325 14.199 1 86.16 368 THR A CA 1
ATOM 2941 C C . THR A 1 368 ? -3.771 26.194 14.243 1 86.16 368 THR A C 1
ATOM 2943 O O . THR A 1 368 ? -4.515 25.985 13.282 1 86.16 368 THR A O 1
ATOM 2946 N N . TYR A 1 369 ? -3.831 25.446 15.266 1 90.47 369 TYR A N 1
ATOM 2947 C CA . TYR A 1 369 ? -4.717 24.297 15.417 1 90.47 369 TYR A CA 1
ATOM 2948 C C . TYR A 1 369 ? -5.853 24.608 16.384 1 90.47 369 TYR A C 1
ATOM 2950 O O . TYR A 1 369 ? -5.78 25.573 17.148 1 90.47 369 TYR A O 1
ATOM 2958 N N . PHE A 1 370 ? -6.989 23.963 16.316 1 94.02 370 PHE A N 1
ATOM 2959 C CA . PHE A 1 370 ? -8.166 24.048 17.172 1 94.02 370 PHE A CA 1
ATOM 2960 C C . PHE A 1 370 ? -8.839 25.409 17.033 1 94.02 370 PHE A C 1
ATOM 2962 O O . PHE A 1 370 ? -9.271 25.998 18.027 1 94.02 370 PHE A O 1
ATOM 2969 N N . ALA A 1 371 ? -8.839 25.962 15.812 1 92.74 371 ALA A N 1
ATOM 2970 C CA . ALA A 1 371 ? -9.528 27.196 15.444 1 92.74 371 ALA A CA 1
ATOM 2971 C C . ALA A 1 371 ? -10.586 26.937 14.377 1 92.74 371 ALA A C 1
ATOM 2973 O O . ALA A 1 371 ? -10.666 25.836 13.827 1 92.74 371 ALA A O 1
ATOM 2974 N N . GLY A 1 372 ? -11.424 27.856 14.188 1 93.6 372 GLY A N 1
ATOM 2975 C CA . GLY A 1 372 ? -12.45 27.698 13.17 1 93.6 372 GLY A CA 1
ATOM 2976 C C . GLY A 1 372 ? -13.421 26.572 13.471 1 93.6 372 GLY A C 1
ATOM 2977 O O . GLY A 1 372 ? -14.003 26.52 14.556 1 93.6 372 GLY A O 1
ATOM 2978 N N . LEU A 1 373 ? -13.47 25.632 12.557 1 94.95 373 LEU A N 1
ATOM 2979 C CA . LEU A 1 373 ? -14.396 24.512 12.686 1 94.95 373 LEU A CA 1
ATOM 2980 C C . LEU A 1 373 ? -14.009 23.618 13.859 1 94.95 373 LEU A C 1
ATOM 2982 O O . LEU A 1 373 ? -14.806 22.79 14.303 1 94.95 373 LEU A O 1
ATOM 2986 N N . TRP A 1 374 ? -12.86 23.798 14.408 1 96.52 374 TRP A N 1
ATOM 2987 C CA . TRP A 1 374 ? -12.346 22.956 15.483 1 96.52 374 TRP A CA 1
ATOM 2988 C C . TRP A 1 374 ? -12.479 23.654 16.832 1 96.52 374 TRP A C 1
ATOM 2990 O O . TRP A 1 374 ? -11.96 23.172 17.841 1 96.52 374 TRP A O 1
ATOM 3000 N N . THR A 1 375 ? -13.147 24.785 16.837 1 95.97 375 THR A N 1
ATOM 3001 C CA . THR A 1 375 ? -13.36 25.493 18.095 1 95.97 375 THR A CA 1
ATOM 3002 C C . THR A 1 375 ? -14.036 24.585 19.118 1 95.97 375 THR A C 1
ATOM 3004 O O . THR A 1 375 ? -15.017 23.908 18.803 1 95.97 375 THR A O 1
ATOM 3007 N N . GLY A 1 376 ? -13.5 24.476 20.265 1 95.54 376 GLY A N 1
ATOM 3008 C CA . GLY A 1 376 ? -14.064 23.67 21.336 1 95.54 376 GLY A CA 1
ATOM 3009 C C . GLY A 1 376 ? -13.36 22.338 21.515 1 95.54 376 GLY A C 1
ATOM 3010 O O . GLY A 1 376 ? -13.516 21.681 22.545 1 95.54 376 GLY A O 1
ATOM 3011 N N . ILE A 1 377 ? -12.574 21.946 20.571 1 96.67 377 ILE A N 1
ATOM 3012 C CA . ILE A 1 377 ? -11.801 20.711 20.647 1 96.67 377 ILE A CA 1
ATOM 3013 C C . ILE A 1 377 ? -10.421 21.001 21.233 1 96.67 377 ILE A C 1
ATOM 3015 O O . ILE A 1 377 ? -9.881 22.095 21.054 1 96.67 377 ILE A O 1
ATOM 3019 N N . LYS A 1 378 ? -9.868 20.11 21.949 1 95.49 378 LYS A N 1
ATOM 3020 C CA . LYS A 1 378 ? -8.531 20.251 22.517 1 95.49 378 LYS A CA 1
ATOM 3021 C C . LYS A 1 378 ? -7.712 18.979 22.319 1 95.49 378 LYS A C 1
ATOM 3023 O O . LYS A 1 378 ? -8.24 17.957 21.876 1 95.49 378 LYS A O 1
ATOM 3028 N N . GLN A 1 379 ? -6.467 19.083 22.536 1 95.02 379 GLN A N 1
ATOM 3029 C CA . GLN A 1 379 ? -5.624 17.891 22.532 1 95.02 379 GLN A CA 1
ATOM 3030 C C . GLN A 1 379 ? -5.89 17.026 23.76 1 95.02 379 GLN A C 1
ATOM 3032 O O . GLN A 1 379 ? -6.05 17.543 24.868 1 95.02 379 GLN A O 1
ATOM 3037 N N . ALA A 1 380 ? -5.935 15.758 23.577 1 96.02 380 ALA A N 1
ATOM 3038 C CA . ALA A 1 380 ? -6.189 14.843 24.687 1 96.02 380 ALA A CA 1
ATOM 3039 C C . ALA A 1 380 ? -5.069 14.911 25.721 1 96.02 380 ALA A C 1
ATOM 3041 O O . ALA A 1 380 ? -3.896 15.048 25.367 1 96.02 380 ALA A O 1
ATOM 3042 N N . GLU A 1 381 ? -5.39 14.719 26.937 1 93.13 381 GLU A N 1
ATOM 3043 C CA . GLU A 1 381 ? -4.43 14.769 28.036 1 93.13 381 GLU A CA 1
ATOM 3044 C C . GLU A 1 381 ? -3.973 13.368 28.434 1 93.13 381 GLU A C 1
ATOM 3046 O O . GLU A 1 381 ? -4.562 12.373 28.007 1 93.13 381 GLU A O 1
ATOM 3051 N N . ALA A 1 382 ? -2.894 13.386 29.214 1 93.18 382 ALA A N 1
ATOM 3052 C CA . ALA A 1 382 ? -2.377 12.127 29.746 1 93.18 382 ALA A CA 1
ATOM 3053 C C . ALA A 1 382 ? -3.23 11.635 30.913 1 93.18 382 ALA A C 1
ATOM 3055 O O . ALA A 1 382 ? -2.727 11.453 32.024 1 93.18 382 ALA A O 1
ATOM 3056 N N . SER A 1 383 ? -4.472 11.551 30.713 1 93.55 383 SER A N 1
ATOM 3057 C CA . SER A 1 383 ? -5.465 11.054 31.659 1 93.55 383 SER A CA 1
ATOM 3058 C C . SER A 1 383 ? -6.528 10.216 30.957 1 93.55 383 SER A C 1
ATOM 3060 O O . SER A 1 383 ? -6.697 10.312 29.739 1 93.55 383 SER A O 1
ATOM 3062 N N . VAL A 1 384 ? -7.076 9.371 31.632 1 91.58 384 VAL A N 1
ATOM 3063 C CA . VAL A 1 384 ? -8.203 8.595 31.126 1 91.58 384 VAL A CA 1
ATOM 3064 C C . VAL A 1 384 ? -9.515 9.259 31.536 1 91.58 384 VAL A C 1
ATOM 3066 O O . VAL A 1 384 ? -9.733 9.538 32.718 1 91.58 384 VAL A O 1
ATOM 3069 N N . THR A 1 385 ? -10.27 9.491 30.572 1 91.91 385 THR A N 1
ATOM 3070 C CA . THR A 1 385 ? -11.535 10.157 30.862 1 91.91 385 THR A CA 1
ATOM 3071 C C . THR A 1 385 ? -12.711 9.216 30.614 1 91.91 385 THR A C 1
ATOM 3073 O O . THR A 1 385 ? -12.579 8.225 29.893 1 91.91 385 THR A O 1
ATOM 3076 N N . GLU A 1 386 ? -13.793 9.494 31.306 1 91.78 386 GLU A N 1
ATOM 3077 C CA . GLU A 1 386 ? -15.058 8.793 31.104 1 91.78 386 GLU A CA 1
ATOM 3078 C C . GLU A 1 386 ? -16.115 9.723 30.515 1 91.78 386 GLU A C 1
ATOM 3080 O O . GLU A 1 386 ? -16.188 10.898 30.88 1 91.78 386 GLU A O 1
ATOM 3085 N N . TRP A 1 387 ? -16.904 9.204 29.661 1 93.77 387 TRP A N 1
ATOM 3086 C CA . TRP A 1 387 ? -17.918 9.987 28.962 1 93.77 387 TRP A CA 1
ATOM 3087 C C . TRP A 1 387 ? -19.263 9.27 28.973 1 93.77 387 TRP A C 1
ATOM 3089 O O . TRP A 1 387 ? -19.323 8.046 28.828 1 93.77 387 TRP A O 1
ATOM 3099 N N . ASN A 1 388 ? -20.32 9.945 29.238 1 94.58 388 ASN A N 1
ATOM 3100 C CA . ASN A 1 388 ? -21.67 9.397 29.161 1 94.58 388 ASN A CA 1
ATOM 3101 C C . ASN A 1 388 ? -22.119 9.214 27.714 1 94.58 388 ASN A C 1
ATOM 3103 O O . ASN A 1 388 ? -22.474 10.184 27.042 1 94.58 388 ASN A O 1
ATOM 3107 N N . THR A 1 389 ? -22.167 8.017 27.327 1 98.13 389 THR A N 1
ATOM 3108 C CA . THR A 1 389 ? -22.499 7.728 25.936 1 98.13 389 THR A CA 1
ATOM 3109 C C . THR A 1 389 ? -23.884 7.098 25.83 1 98.13 389 THR A C 1
ATOM 3111 O O . THR A 1 389 ? -24.378 6.854 24.727 1 98.13 389 THR A O 1
ATOM 3114 N N . GLY A 1 390 ? -24.499 6.754 26.932 1 98.42 390 GLY A N 1
ATOM 3115 C CA . GLY A 1 390 ? -25.844 6.201 26.945 1 98.42 390 GLY A CA 1
ATOM 3116 C C . GLY A 1 390 ? -26.907 7.21 26.556 1 98.42 390 GLY A C 1
ATOM 3117 O O . GLY A 1 390 ? -26.646 8.415 26.525 1 98.42 390 GLY A O 1
ATOM 3118 N N . VAL A 1 391 ? -28.111 6.766 26.239 1 98.51 391 VAL A N 1
ATOM 3119 C CA . VAL A 1 391 ? -29.213 7.599 25.768 1 98.51 391 VAL A CA 1
ATOM 3120 C C . VAL A 1 391 ? -30.516 7.154 26.428 1 98.51 391 VAL A C 1
ATOM 3122 O O . VAL A 1 391 ? -30.652 5.996 26.831 1 98.51 391 VAL A O 1
ATOM 3125 N N . ASP A 1 392 ? -31.403 8.026 26.517 1 98.1 392 ASP A N 1
ATOM 3126 C CA . ASP A 1 392 ? -32.712 7.732 27.092 1 98.1 392 ASP A CA 1
ATOM 3127 C C . ASP A 1 392 ? -33.375 6.557 26.377 1 98.1 392 ASP A C 1
ATOM 3129 O O . ASP A 1 392 ? -33.343 6.474 25.148 1 98.1 392 ASP A O 1
ATOM 3133 N N . LEU A 1 393 ? -34.01 5.628 27.146 1 97.74 393 LEU A N 1
ATOM 3134 C CA . LEU A 1 393 ? -34.57 4.384 26.628 1 97.74 393 LEU A CA 1
ATOM 3135 C C . LEU A 1 393 ? -35.659 4.666 25.598 1 97.74 393 LEU A C 1
ATOM 3137 O O . LEU A 1 393 ? -35.75 3.975 24.581 1 97.74 393 LEU A O 1
ATOM 3141 N N . ASN A 1 394 ? -36.512 5.661 25.853 1 97.57 394 ASN A N 1
ATOM 3142 C CA . ASN A 1 394 ? -37.592 5.984 24.927 1 97.57 394 ASN A CA 1
ATOM 3143 C C . ASN A 1 394 ? -37.054 6.502 23.596 1 97.57 394 ASN A C 1
ATOM 3145 O O . ASN A 1 394 ? -37.593 6.18 22.536 1 97.57 394 ASN A O 1
ATOM 3149 N N . LEU A 1 395 ? -36.083 7.296 23.722 1 98.13 395 LEU A N 1
ATOM 3150 C CA . LEU A 1 395 ? -35.455 7.79 22.501 1 98.13 395 LEU A CA 1
ATOM 3151 C C . LEU A 1 395 ? -34.825 6.647 21.713 1 98.13 395 LEU A C 1
ATOM 3153 O O . LEU A 1 395 ? -34.9 6.621 20.482 1 98.13 395 LEU A O 1
ATOM 3157 N N . LEU A 1 396 ? -34.174 5.723 22.419 1 98.49 396 LEU A N 1
ATOM 3158 C CA . LEU A 1 396 ? -33.588 4.559 21.761 1 98.49 396 LEU A CA 1
ATOM 3159 C C . LEU A 1 396 ? -34.652 3.767 21.009 1 98.49 396 LEU A C 1
ATOM 3161 O O . LEU A 1 396 ? -34.432 3.349 19.87 1 98.49 396 LEU A O 1
ATOM 3165 N N . LYS A 1 397 ? -35.769 3.53 21.633 1 97.99 397 LYS A N 1
ATOM 3166 C CA . LYS A 1 397 ? -36.858 2.79 21.002 1 97.99 397 LYS A CA 1
ATOM 3167 C C . LYS A 1 397 ? -37.404 3.542 19.791 1 97.99 397 LYS A C 1
ATOM 3169 O O . LYS A 1 397 ? -37.671 2.94 18.749 1 97.99 397 LYS A O 1
ATOM 3174 N N . PHE A 1 398 ? -37.618 4.864 19.967 1 97.98 398 PHE A N 1
ATOM 3175 C CA . PHE A 1 398 ? -38.073 5.707 18.868 1 97.98 398 PHE A CA 1
ATOM 3176 C C . PHE A 1 398 ? -37.146 5.576 17.665 1 97.98 398 PHE A C 1
ATOM 3178 O O . PHE A 1 398 ? -37.606 5.36 16.542 1 97.98 398 PHE A O 1
ATOM 3185 N N . ILE A 1 399 ? -35.782 5.663 17.928 1 98.51 399 ILE A N 1
ATOM 3186 C CA . ILE A 1 399 ? -34.787 5.592 16.863 1 98.51 399 ILE A CA 1
ATOM 3187 C C . ILE A 1 399 ? -34.812 4.205 16.226 1 98.51 399 ILE A C 1
ATOM 3189 O O . ILE A 1 399 ? -34.677 4.071 15.007 1 98.51 399 ILE A O 1
ATOM 3193 N N . ALA A 1 400 ? -34.867 3.167 17.009 1 98.19 400 ALA A N 1
ATOM 3194 C CA . ALA A 1 400 ? -34.91 1.802 16.491 1 98.19 400 ALA A CA 1
ATOM 3195 C C . ALA A 1 400 ? -36.046 1.631 15.487 1 98.19 400 ALA A C 1
ATOM 3197 O O . ALA A 1 400 ? -35.86 1.034 14.425 1 98.19 400 ALA A O 1
ATOM 3198 N N . GLU A 1 401 ? -37.175 2.156 15.84 1 97.82 401 GLU A N 1
ATOM 3199 C CA . GLU A 1 401 ? -38.336 2.067 14.959 1 97.82 401 GLU A CA 1
ATOM 3200 C C . GLU A 1 401 ? -38.132 2.892 13.692 1 97.82 401 GLU A C 1
ATOM 3202 O O . GLU A 1 401 ? -38.445 2.436 12.591 1 97.82 401 GLU A O 1
ATOM 3207 N N . LYS A 1 402 ? -37.605 4.07 13.835 1 98.01 402 LYS A N 1
ATOM 3208 C CA . LYS A 1 402 ? -37.389 4.967 12.703 1 98.01 402 LYS A CA 1
ATOM 3209 C C . LYS A 1 402 ? -36.321 4.417 11.762 1 98.01 402 LYS A C 1
ATOM 3211 O O . LYS A 1 402 ? -36.342 4.694 10.561 1 98.01 402 LYS A O 1
ATOM 3216 N N . SER A 1 403 ? -35.406 3.632 12.299 1 98.18 403 SER A N 1
ATOM 3217 C CA . SER A 1 403 ? -34.296 3.106 11.511 1 98.18 403 SER A CA 1
ATOM 3218 C C . SER A 1 403 ? -34.789 2.139 10.439 1 98.18 403 SER A C 1
ATOM 3220 O O . SER A 1 403 ? -34.075 1.856 9.475 1 98.18 403 SER A O 1
ATOM 3222 N N . VAL A 1 404 ? -36.018 1.603 10.598 1 97.55 404 VAL A N 1
ATOM 3223 C CA . VAL A 1 404 ? -36.546 0.658 9.619 1 97.55 404 VAL A CA 1
ATOM 3224 C C . VAL A 1 404 ? -37.914 1.129 9.131 1 97.55 404 VAL A C 1
ATOM 3226 O O . VAL A 1 404 ? -38.711 0.331 8.633 1 97.55 404 VAL A O 1
ATOM 3229 N N . HIS A 1 405 ? -38.19 2.351 9.352 1 96.43 405 HIS A N 1
ATOM 3230 C CA . HIS A 1 405 ? -39.462 2.896 8.891 1 96.43 405 HIS A CA 1
ATOM 3231 C C . HIS A 1 405 ? -39.54 2.9 7.369 1 96.43 405 HIS A C 1
ATOM 3233 O O . HIS A 1 405 ? -38.593 3.311 6.695 1 96.43 405 HIS A O 1
ATOM 3239 N N . ILE A 1 406 ? -40.661 2.451 6.828 1 93.59 406 ILE A N 1
ATOM 3240 C CA . ILE A 1 406 ? -40.847 2.36 5.384 1 93.59 406 ILE A CA 1
ATOM 3241 C C . ILE A 1 406 ? -41.886 3.384 4.933 1 93.59 406 ILE A C 1
ATOM 3243 O O . ILE A 1 406 ? -42.959 3.494 5.53 1 93.59 406 ILE A O 1
ATOM 3247 N N . LYS A 1 407 ? -41.54 4.057 3.909 1 89.68 407 LYS A N 1
ATOM 3248 C CA . LYS A 1 407 ? -42.527 4.939 3.294 1 89.68 407 LYS A CA 1
ATOM 3249 C C . LYS A 1 407 ? -43.611 4.137 2.578 1 89.68 407 LYS A C 1
ATOM 3251 O O . LYS A 1 407 ? -43.359 3.026 2.107 1 89.68 407 LYS A O 1
ATOM 3256 N N . ASP A 1 408 ? -44.774 4.739 2.464 1 87.08 408 ASP A N 1
ATOM 3257 C CA . ASP A 1 408 ? -45.937 4.034 1.934 1 87.08 408 ASP A CA 1
ATOM 3258 C C . ASP A 1 408 ? -45.692 3.57 0.499 1 87.08 408 ASP A C 1
ATOM 3260 O O . ASP A 1 408 ? -46.137 2.49 0.106 1 87.08 408 ASP A O 1
ATOM 3264 N N . ASP A 1 409 ? -44.938 4.227 -0.245 1 91.23 409 ASP A N 1
ATOM 3265 C CA . ASP A 1 409 ? -44.789 3.917 -1.664 1 91.23 409 ASP A CA 1
ATOM 3266 C C . ASP A 1 409 ? -43.51 3.124 -1.922 1 91.23 409 ASP A C 1
ATOM 3268 O O . ASP A 1 409 ? -43.19 2.81 -3.07 1 91.23 409 ASP A O 1
ATOM 3272 N N . LEU A 1 410 ? -42.829 2.731 -0.917 1 94.62 410 LEU A N 1
ATOM 3273 C CA . LEU A 1 410 ? -41.575 2.01 -1.108 1 94.62 410 LEU A CA 1
ATOM 3274 C C . LEU A 1 410 ? -41.811 0.504 -1.118 1 94.62 410 LEU A C 1
ATOM 3276 O O . LEU A 1 410 ? -42.377 -0.047 -0.171 1 94.62 410 LEU A O 1
ATOM 3280 N N . ILE A 1 411 ? -41.451 -0.153 -2.188 1 96.77 411 ILE A N 1
ATOM 3281 C CA . ILE A 1 411 ? -41.534 -1.607 -2.271 1 96.77 411 ILE A CA 1
ATOM 3282 C C . ILE A 1 411 ? -40.207 -2.225 -1.837 1 96.77 411 ILE A C 1
ATOM 3284 O O . ILE A 1 411 ? -39.232 -2.212 -2.591 1 96.77 411 ILE A O 1
ATOM 3288 N N . VAL A 1 412 ? -40.261 -2.795 -0.681 1 96.33 412 VAL A N 1
ATOM 3289 C CA . VAL A 1 412 ? -39.044 -3.361 -0.108 1 96.33 412 VAL A CA 1
ATOM 3290 C C . VAL A 1 412 ? -38.951 -4.845 -0.455 1 96.33 412 VAL A C 1
ATOM 3292 O O . VAL A 1 412 ? -39.972 -5.509 -0.649 1 96.33 412 VAL A O 1
ATOM 3295 N N . HIS A 1 413 ? -37.791 -5.349 -0.612 1 96.5 413 HIS A N 1
ATOM 3296 C CA . HIS A 1 413 ? -37.574 -6.774 -0.833 1 96.5 413 HIS A CA 1
ATOM 3297 C C . HIS A 1 413 ? -38.233 -7.608 0.261 1 96.5 413 HIS A C 1
ATOM 3299 O O . HIS A 1 413 ? -38.093 -7.305 1.448 1 96.5 413 HIS A O 1
ATOM 3305 N N . PRO A 1 414 ? -38.851 -8.697 -0.066 1 96.78 414 PRO A N 1
ATOM 3306 C CA . PRO A 1 414 ? -39.616 -9.473 0.914 1 96.78 414 PRO A CA 1
ATOM 3307 C C . PRO A 1 414 ? -38.743 -10.033 2.035 1 96.78 414 PRO A C 1
ATOM 3309 O O . PRO A 1 414 ? -39.156 -10.045 3.197 1 96.78 414 PRO A O 1
ATOM 3312 N N . LYS A 1 415 ? -37.633 -10.471 1.69 1 96.43 415 LYS A N 1
ATOM 3313 C CA . LYS A 1 415 ? -36.742 -11.024 2.706 1 96.43 415 LYS A CA 1
ATOM 3314 C C . LYS A 1 415 ? -36.317 -9.953 3.706 1 96.43 415 LYS A C 1
ATOM 3316 O O . LYS A 1 415 ? -36.158 -10.235 4.896 1 96.43 415 LYS A O 1
ATOM 3321 N N . LEU A 1 416 ? -36.073 -8.746 3.257 1 97.2 416 LEU A N 1
ATOM 3322 C CA . LEU A 1 416 ? -35.692 -7.649 4.139 1 97.2 416 LEU A CA 1
ATOM 3323 C C . LEU A 1 416 ? -36.862 -7.228 5.021 1 97.2 416 LEU A C 1
ATOM 3325 O O . LEU A 1 416 ? -36.673 -6.892 6.192 1 97.2 416 LEU A O 1
ATOM 3329 N N . LEU A 1 417 ? -38.022 -7.206 4.408 1 97.12 417 LEU A N 1
ATOM 3330 C CA . LEU A 1 417 ? -39.218 -6.869 5.172 1 97.12 417 LEU A CA 1
ATOM 3331 C C . LEU A 1 417 ? -39.399 -7.823 6.348 1 97.12 417 LEU A C 1
ATOM 3333 O O . LEU A 1 417 ? -39.643 -7.387 7.475 1 97.12 417 LEU A O 1
ATOM 3337 N N . LYS A 1 418 ? -39.212 -9.049 6.037 1 97.12 418 LYS A N 1
ATOM 3338 C CA . LYS A 1 418 ? -39.464 -10.082 7.037 1 97.12 418 LYS A CA 1
ATOM 3339 C C . LYS A 1 418 ? -38.31 -10.177 8.031 1 97.12 418 LYS A C 1
ATOM 3341 O O . LYS A 1 418 ? -38.518 -10.087 9.243 1 97.12 418 LYS A O 1
ATOM 3346 N N . ASN A 1 419 ? -37.097 -10.353 7.532 1 95.63 419 ASN A N 1
ATOM 3347 C CA . ASN A 1 419 ? -35.966 -10.782 8.347 1 95.63 419 ASN A CA 1
ATOM 3348 C C . ASN A 1 419 ? -35.224 -9.591 8.947 1 95.63 419 ASN A C 1
ATOM 3350 O O . ASN A 1 419 ? -34.436 -9.752 9.881 1 95.63 419 ASN A O 1
ATOM 3354 N N . HIS A 1 420 ? -35.454 -8.443 8.453 1 96.42 420 HIS A N 1
ATOM 3355 C CA . HIS A 1 420 ? -34.738 -7.269 8.94 1 96.42 420 HIS A CA 1
ATOM 3356 C C . HIS A 1 420 ? -35.689 -6.283 9.61 1 96.42 420 HIS A C 1
ATOM 3358 O O . HIS A 1 420 ? -35.554 -5.996 10.802 1 96.42 420 HIS A O 1
ATOM 3364 N N . ILE A 1 421 ? -36.668 -5.812 8.93 1 97.64 421 ILE A N 1
ATOM 3365 C CA . ILE A 1 421 ? -37.555 -4.752 9.397 1 97.64 421 ILE A CA 1
ATOM 3366 C C . ILE A 1 421 ? -38.476 -5.293 10.487 1 97.64 421 ILE A C 1
ATOM 3368 O O . ILE A 1 421 ? -38.469 -4.798 11.617 1 97.64 421 ILE A O 1
ATOM 3372 N N . LYS A 1 422 ? -39.254 -6.329 10.194 1 97.6 422 LYS A N 1
ATOM 3373 C CA . LYS A 1 422 ? -40.203 -6.878 11.157 1 97.6 422 LYS A CA 1
ATOM 3374 C C . LYS A 1 422 ? -39.482 -7.457 12.371 1 97.6 422 LYS A C 1
ATOM 3376 O O . LYS A 1 422 ? -39.966 -7.345 13.499 1 97.6 422 LYS A O 1
ATOM 3381 N N . THR A 1 423 ? -38.406 -8.066 12.046 1 96.66 423 THR A N 1
ATOM 3382 C CA . THR A 1 423 ? -37.634 -8.65 13.137 1 96.66 423 THR A CA 1
ATOM 3383 C C . THR A 1 423 ? -37.18 -7.572 14.117 1 96.66 423 THR A C 1
ATOM 3385 O O . THR A 1 423 ? -37.278 -7.75 15.333 1 96.66 423 THR A O 1
ATOM 3388 N N . ARG A 1 424 ? -36.634 -6.482 13.672 1 97.11 424 ARG A N 1
ATOM 3389 C CA . ARG A 1 424 ? -36.195 -5.392 14.539 1 97.11 424 ARG A CA 1
ATOM 3390 C C . ARG A 1 424 ? -37.367 -4.812 15.325 1 97.11 424 ARG A C 1
ATOM 3392 O O . ARG A 1 424 ? -37.26 -4.587 16.532 1 97.11 424 ARG A O 1
ATOM 3399 N N . LEU A 1 425 ? -38.498 -4.547 14.676 1 97.58 425 LEU A N 1
ATOM 3400 C CA . LEU A 1 425 ? -39.677 -4.003 15.34 1 97.58 425 LEU A CA 1
ATOM 3401 C C . LEU A 1 425 ? -40.169 -4.946 16.432 1 97.58 425 LEU A C 1
ATOM 3403 O O . LEU A 1 425 ? -40.531 -4.502 17.525 1 97.58 425 LEU A O 1
ATOM 3407 N N . ASN A 1 426 ? -40.126 -6.196 16.059 1 97.18 426 ASN A N 1
ATOM 3408 C CA . ASN A 1 426 ? -40.557 -7.198 17.028 1 97.18 426 ASN A CA 1
ATOM 3409 C C . ASN A 1 426 ? -39.63 -7.241 18.24 1 97.18 426 ASN A C 1
ATOM 3411 O O . ASN A 1 426 ? -40.092 -7.37 19.375 1 97.18 426 ASN A O 1
ATOM 3415 N N . LYS A 1 427 ? -38.364 -7.186 18.015 1 96.23 427 LYS A N 1
ATOM 3416 C CA . LYS A 1 427 ? -37.39 -7.219 19.102 1 96.23 427 LYS A CA 1
ATOM 3417 C C . LYS A 1 427 ? -37.556 -6.016 20.026 1 96.23 427 LYS A C 1
ATOM 3419 O O . LYS A 1 427 ? -37.439 -6.143 21.246 1 96.23 427 LYS A O 1
ATOM 3424 N N . ILE A 1 428 ? -37.796 -4.89 19.471 1 96.11 428 ILE A N 1
ATOM 3425 C CA . ILE A 1 428 ? -37.983 -3.67 20.248 1 96.11 428 ILE A CA 1
ATOM 3426 C C . ILE A 1 428 ? -39.274 -3.766 21.057 1 96.11 428 ILE A C 1
ATOM 3428 O O . ILE A 1 428 ? -39.294 -3.44 22.247 1 96.11 428 ILE A O 1
ATOM 3432 N N . ALA A 1 429 ? -40.316 -4.213 20.417 1 95.28 429 ALA A N 1
ATOM 3433 C CA . ALA A 1 429 ? -41.623 -4.317 21.06 1 95.28 429 ALA A CA 1
ATOM 3434 C C . ALA A 1 429 ? -41.588 -5.312 22.217 1 95.28 429 ALA A C 1
ATOM 3436 O O . ALA A 1 429 ? -42.24 -5.104 23.242 1 95.28 429 ALA A O 1
ATOM 3437 N N . LYS A 1 430 ? -40.788 -6.329 22.035 1 94.78 430 LYS A N 1
ATOM 3438 C CA . LYS A 1 430 ? -40.769 -7.4 23.027 1 94.78 430 LYS A CA 1
ATOM 3439 C C . LYS A 1 430 ? -39.573 -7.261 23.964 1 94.78 430 LYS A C 1
ATOM 3441 O O . LYS A 1 430 ? -39.3 -8.156 24.767 1 94.78 430 LYS A O 1
ATOM 3446 N N . ASN A 1 431 ? -38.852 -6.236 23.836 1 91.91 431 ASN A N 1
ATOM 3447 C CA . ASN A 1 431 ? -37.682 -5.969 24.666 1 91.91 431 ASN A CA 1
ATOM 3448 C C . ASN A 1 431 ? -36.681 -7.119 24.61 1 91.91 431 ASN A C 1
ATOM 3450 O O . ASN A 1 431 ? -36.214 -7.593 25.648 1 91.91 431 ASN A O 1
ATOM 3454 N N . LYS A 1 432 ? -36.547 -7.602 23.429 1 92.69 432 LYS A N 1
ATOM 3455 C CA . LYS A 1 432 ? -35.559 -8.655 23.214 1 92.69 432 LYS A CA 1
ATOM 3456 C C . LYS A 1 432 ? -34.17 -8.067 22.982 1 92.69 432 LYS A C 1
ATOM 3458 O O . LYS A 1 432 ? -34.026 -6.859 22.784 1 92.69 432 LYS A O 1
ATOM 3463 N N . HIS A 1 433 ? -33.165 -9 22.995 1 96.49 433 HIS A N 1
ATOM 3464 C CA . HIS A 1 433 ? -31.78 -8.596 22.784 1 96.49 433 HIS A CA 1
ATOM 3465 C C . HIS A 1 433 ? -31.552 -8.138 21.348 1 96.49 433 HIS A C 1
ATOM 3467 O O . HIS A 1 433 ? -32.126 -8.702 20.413 1 96.49 433 HIS A O 1
ATOM 3473 N N . LEU A 1 434 ? -30.705 -7.189 21.236 1 97.55 434 LEU A N 1
ATOM 3474 C CA . LEU A 1 434 ? -30.477 -6.542 19.949 1 97.55 434 LEU A CA 1
ATOM 3475 C C . LEU A 1 434 ? -29.173 -7.023 19.322 1 97.55 434 LEU A C 1
ATOM 3477 O O . LEU A 1 434 ? -28.199 -7.288 20.03 1 97.55 434 LEU A O 1
ATOM 3481 N N . ASP A 1 435 ? -29.131 -7.081 17.976 1 97.11 435 ASP A N 1
ATOM 3482 C CA . ASP A 1 435 ? -27.944 -7.482 17.227 1 97.11 435 ASP A CA 1
ATOM 3483 C C . ASP A 1 435 ? -27.062 -6.277 16.908 1 97.11 435 ASP A C 1
ATOM 3485 O O . ASP A 1 435 ? -27.362 -5.155 17.321 1 97.11 435 ASP A O 1
ATOM 3489 N N . TRP A 1 436 ? -25.994 -6.554 16.24 1 97.61 436 TRP A N 1
ATOM 3490 C CA . TRP A 1 436 ? -24.979 -5.55 15.938 1 97.61 436 TRP A CA 1
ATOM 3491 C C . TRP A 1 436 ? -25.54 -4.469 15.019 1 97.61 436 TRP A C 1
ATOM 3493 O O . TRP A 1 436 ? -25.265 -3.282 15.209 1 97.61 436 TRP A O 1
ATOM 3503 N N . ALA A 1 437 ? -26.25 -4.823 14.014 1 97.2 437 ALA A N 1
ATOM 3504 C CA . ALA A 1 437 ? -26.815 -3.889 13.044 1 97.2 437 ALA A CA 1
ATOM 3505 C C . ALA A 1 437 ? -27.747 -2.889 13.724 1 97.2 437 ALA A C 1
ATOM 3507 O O . ALA A 1 437 ? -27.755 -1.705 13.379 1 97.2 437 ALA A O 1
ATOM 3508 N N . THR A 1 438 ? -28.549 -3.384 14.646 1 98 438 THR A N 1
ATOM 3509 C CA . THR A 1 438 ? -29.459 -2.507 15.375 1 98 438 THR A CA 1
ATOM 3510 C C . THR A 1 438 ? -28.681 -1.533 16.256 1 98 438 THR A C 1
ATOM 3512 O O . THR A 1 438 ? -29.005 -0.345 16.313 1 98 438 THR A O 1
ATOM 3515 N N . ALA A 1 439 ? -27.673 -2.07 16.953 1 98.37 439 ALA A N 1
ATOM 3516 C CA . ALA A 1 439 ? -26.856 -1.205 17.801 1 98.37 439 ALA A CA 1
ATOM 3517 C C . ALA A 1 439 ? -26.199 -0.097 16.983 1 98.37 439 ALA A C 1
ATOM 3519 O O . ALA A 1 439 ? -26.094 1.043 17.441 1 98.37 439 ALA A O 1
ATOM 3520 N N . GLU A 1 440 ? -25.716 -0.433 15.833 1 98.38 440 GLU A N 1
ATOM 3521 C CA . GLU A 1 440 ? -25.133 0.561 14.936 1 98.38 440 GLU A CA 1
ATOM 3522 C C . GLU A 1 440 ? -26.157 1.625 14.552 1 98.38 440 GLU A C 1
ATOM 3524 O O . GLU A 1 440 ? -25.858 2.821 14.577 1 98.38 440 GLU A O 1
ATOM 3529 N N . ALA A 1 441 ? -27.304 1.198 14.154 1 98.53 441 ALA A N 1
ATOM 3530 C CA . ALA A 1 441 ? -28.371 2.118 13.77 1 98.53 441 ALA A CA 1
ATOM 3531 C C . ALA A 1 441 ? -28.73 3.053 14.922 1 98.53 441 ALA A C 1
ATOM 3533 O O . ALA A 1 441 ? -28.996 4.238 14.708 1 98.53 441 ALA A O 1
ATOM 3534 N N . LEU A 1 442 ? -28.792 2.468 16.126 1 98.79 442 LEU A N 1
ATOM 3535 C CA . LEU A 1 442 ? -29.102 3.273 17.303 1 98.79 442 LEU A CA 1
ATOM 3536 C C . LEU A 1 442 ? -28.027 4.329 17.537 1 98.79 442 LEU A C 1
ATOM 3538 O O . LEU A 1 442 ? -28.34 5.485 17.833 1 98.79 442 LEU A O 1
ATOM 3542 N N . ALA A 1 443 ? -26.733 3.925 17.452 1 98.87 443 ALA A N 1
ATOM 3543 C CA . ALA A 1 443 ? -25.642 4.877 17.642 1 98.87 443 ALA A CA 1
ATOM 3544 C C . ALA A 1 443 ? -25.717 6.008 16.62 1 98.87 443 ALA A C 1
ATOM 3546 O O . ALA A 1 443 ? -25.638 7.185 16.98 1 98.87 443 ALA A O 1
ATOM 3547 N N . ILE A 1 444 ? -25.895 5.674 15.352 1 98.77 444 ILE A N 1
ATOM 3548 C CA . ILE A 1 444 ? -25.946 6.645 14.264 1 98.77 444 ILE A CA 1
ATOM 3549 C C . ILE A 1 444 ? -27.17 7.543 14.432 1 98.77 444 ILE A C 1
ATOM 3551 O O . ILE A 1 444 ? -27.06 8.77 14.372 1 98.77 444 ILE A O 1
ATOM 3555 N N . GLY A 1 445 ? -28.306 6.892 14.651 1 98.76 445 GLY A N 1
ATOM 3556 C CA . GLY A 1 445 ? -29.54 7.651 14.775 1 98.76 445 GLY A CA 1
ATOM 3557 C C . GLY A 1 445 ? -29.516 8.647 15.918 1 98.76 445 GLY A C 1
ATOM 3558 O O . GLY A 1 445 ? -30.005 9.77 15.781 1 98.76 445 GLY A O 1
ATOM 3559 N N . THR A 1 446 ? -29.018 8.24 17.053 1 98.66 446 THR A N 1
ATOM 3560 C CA . THR A 1 446 ? -28.963 9.135 18.204 1 98.66 446 THR A CA 1
ATOM 3561 C C . THR A 1 446 ? -27.994 10.286 17.949 1 98.66 446 THR A C 1
ATOM 3563 O O . THR A 1 446 ? -28.232 11.413 18.389 1 98.66 446 THR A O 1
ATOM 3566 N N . LEU A 1 447 ? -26.89 10.057 17.271 1 98.65 447 LEU A N 1
ATOM 3567 C CA . LEU A 1 447 ? -25.964 11.124 16.906 1 98.65 447 LEU A CA 1
ATOM 3568 C C . LEU A 1 447 ? -26.615 12.099 15.931 1 98.65 447 LEU A C 1
ATOM 3570 O O . LEU A 1 447 ? -26.47 13.315 16.073 1 98.65 447 LEU A O 1
ATOM 3574 N N . LEU A 1 448 ? -27.326 11.521 14.938 1 98.6 448 LEU A N 1
ATOM 3575 C CA . LEU A 1 448 ? -28.048 12.378 14.004 1 98.6 448 LEU A CA 1
ATOM 3576 C C . LEU A 1 448 ? -29.07 13.241 14.735 1 98.6 448 LEU A C 1
ATOM 3578 O O . LEU A 1 448 ? -29.217 14.428 14.434 1 98.6 448 LEU A O 1
ATOM 3582 N N . TYR A 1 449 ? -29.763 12.622 15.634 1 97.97 449 TYR A N 1
ATOM 3583 C CA . TYR A 1 449 ? -30.764 13.321 16.432 1 97.97 449 TYR A CA 1
ATOM 3584 C C . TYR A 1 449 ? -30.135 14.467 17.215 1 97.97 449 TYR A C 1
ATOM 3586 O O . TYR A 1 449 ? -30.766 15.506 17.422 1 97.97 449 TYR A O 1
ATOM 3594 N N . GLN A 1 450 ? -28.886 14.296 17.602 1 97.07 450 GLN A N 1
ATOM 3595 C CA . GLN A 1 450 ? -28.164 15.304 18.372 1 97.07 450 GLN A CA 1
ATOM 3596 C C . GLN A 1 450 ? -27.523 16.341 17.455 1 97.07 450 GLN A C 1
ATOM 3598 O O . GLN A 1 450 ? -26.83 17.247 17.923 1 97.07 450 GLN A O 1
ATOM 3603 N N . GLY A 1 451 ? -27.67 16.157 16.153 1 96.76 451 GLY A N 1
ATOM 3604 C CA . GLY A 1 451 ? -27.229 17.174 15.211 1 96.76 451 GLY A CA 1
ATOM 3605 C C . GLY A 1 451 ? -25.888 16.857 14.577 1 96.76 451 GLY A C 1
ATOM 3606 O O . GLY A 1 451 ? -25.381 17.634 13.765 1 96.76 451 GLY A O 1
ATOM 3607 N N . TYR A 1 452 ? -25.273 15.739 14.905 1 97.83 452 TYR A N 1
ATOM 3608 C CA . TYR A 1 452 ? -24.028 15.328 14.266 1 97.83 452 TYR A CA 1
ATOM 3609 C C . TYR A 1 452 ? -24.291 14.74 12.885 1 97.83 452 TYR A C 1
ATOM 3611 O O . TYR A 1 452 ? -25.354 14.164 12.641 1 97.83 452 TYR A O 1
ATOM 3619 N N . ASN A 1 453 ? -23.385 14.914 11.948 1 98.06 453 ASN A N 1
ATOM 3620 C CA . ASN A 1 453 ? -23.411 14.17 10.693 1 98.06 453 ASN A CA 1
ATOM 3621 C C . ASN A 1 453 ? -22.664 12.844 10.811 1 98.06 453 ASN A C 1
ATOM 3623 O O . ASN A 1 453 ? -21.764 12.706 11.641 1 98.06 453 ASN A O 1
ATOM 3627 N N . VAL A 1 454 ? -23.101 11.9 10.094 1 98.63 454 VAL A N 1
ATOM 3628 C CA . VAL A 1 454 ? -22.413 10.615 10.035 1 98.63 454 VAL A CA 1
ATOM 3629 C C . VAL A 1 454 ? -22.149 10.236 8.579 1 98.63 454 VAL A C 1
ATOM 3631 O O . VAL A 1 454 ? -23.008 10.43 7.715 1 98.63 454 VAL A O 1
ATOM 3634 N N . ARG A 1 455 ? -20.979 9.808 8.326 1 98.44 455 ARG A N 1
ATOM 3635 C CA . ARG A 1 455 ? -20.575 9.338 7.005 1 98.44 455 ARG A CA 1
ATOM 3636 C C . ARG A 1 455 ? -19.876 7.986 7.095 1 98.44 455 ARG A C 1
ATOM 3638 O O . ARG A 1 455 ? -18.961 7.807 7.901 1 98.44 455 ARG A O 1
ATOM 3645 N N . ILE A 1 456 ? -20.351 7.019 6.334 1 98.3 456 ILE A N 1
ATOM 3646 C CA . ILE A 1 456 ? -19.717 5.709 6.23 1 98.3 456 ILE A CA 1
ATOM 3647 C C . ILE A 1 456 ? -19.355 5.425 4.775 1 98.3 456 ILE A C 1
ATOM 3649 O O . ILE A 1 456 ? -20.202 5.532 3.885 1 98.3 456 ILE A O 1
ATOM 3653 N N . SER A 1 457 ? -18.135 5.124 4.506 1 97.71 457 SER A N 1
ATOM 3654 C CA . SER A 1 457 ? -17.704 4.777 3.156 1 97.71 457 SER A CA 1
ATOM 3655 C C . SER A 1 457 ? -17.104 3.376 3.11 1 97.71 457 SER A C 1
ATOM 3657 O O . SER A 1 457 ? -16.608 2.874 4.121 1 97.71 457 SER A O 1
ATOM 3659 N N . GLY A 1 458 ? -17.115 2.705 2.052 1 95.63 458 GLY A N 1
ATOM 3660 C CA . GLY A 1 458 ? -16.618 1.366 1.779 1 95.63 458 GLY A CA 1
ATOM 3661 C C . GLY A 1 458 ? -17.382 0.659 0.676 1 95.63 458 GLY A C 1
ATOM 3662 O O . GLY A 1 458 ? -18.341 1.206 0.128 1 95.63 458 GLY A O 1
ATOM 3663 N N . GLN A 1 459 ? -16.994 -0.48 0.336 1 92.16 459 GLN A N 1
ATOM 3664 C CA . GLN A 1 459 ? -17.687 -1.228 -0.707 1 92.16 459 GLN A CA 1
ATOM 3665 C C . GLN A 1 459 ? -19.019 -1.773 -0.2 1 92.16 459 GLN A C 1
ATOM 3667 O O . GLN A 1 459 ? -19.06 -2.503 0.793 1 92.16 459 GLN A O 1
ATOM 3672 N N . ASP A 1 460 ? -20.052 -1.348 -0.682 1 89.35 460 ASP A N 1
ATOM 3673 C CA . ASP A 1 460 ? -21.398 -1.847 -0.421 1 89.35 460 ASP A CA 1
ATOM 3674 C C . ASP A 1 460 ? -21.836 -1.526 1.007 1 89.35 460 ASP A C 1
ATOM 3676 O O . ASP A 1 460 ? -22.477 -2.347 1.665 1 89.35 460 ASP A O 1
ATOM 3680 N N . ILE A 1 461 ? -21.489 -0.444 1.466 1 94 461 ILE A N 1
ATOM 3681 C CA . ILE A 1 461 ? -21.69 -0.122 2.875 1 94 461 ILE A CA 1
ATOM 3682 C C . ILE A 1 461 ? -23.18 0.061 3.154 1 94 461 ILE A C 1
ATOM 3684 O O . ILE A 1 461 ? -23.628 -0.093 4.293 1 94 461 ILE A O 1
ATOM 3688 N N . GLY A 1 462 ? -23.967 0.394 2.182 1 94.42 462 GLY A N 1
ATOM 3689 C CA . GLY A 1 462 ? -25.392 0.591 2.394 1 94.42 462 GLY A CA 1
ATOM 3690 C C . GLY A 1 462 ? -26.095 -0.65 2.91 1 94.42 462 GLY A C 1
ATOM 3691 O O . GLY A 1 462 ? -26.932 -0.567 3.811 1 94.42 462 GLY A O 1
ATOM 3692 N N . ARG A 1 463 ? -25.845 -1.774 2.289 1 94.37 463 ARG A N 1
ATOM 3693 C CA . ARG A 1 463 ? -26.39 -3.043 2.76 1 94.37 463 ARG A CA 1
ATOM 3694 C C . ARG A 1 463 ? -25.446 -3.71 3.755 1 94.37 463 ARG A C 1
ATOM 3696 O O . ARG A 1 463 ? -25.875 -4.52 4.579 1 94.37 463 ARG A O 1
ATOM 3703 N N . GLY A 1 464 ? -24.198 -3.348 3.681 1 93.63 464 GLY A N 1
ATOM 3704 C CA . GLY A 1 464 ? -23.136 -3.999 4.432 1 93.63 464 GLY A CA 1
ATOM 3705 C C . GLY A 1 464 ? -22.516 -5.17 3.694 1 93.63 464 GLY A C 1
ATOM 3706 O O . GLY A 1 464 ? -23.217 -5.931 3.025 1 93.63 464 GLY A O 1
ATOM 3707 N N . THR A 1 465 ? -21.237 -5.307 3.867 1 90.31 465 THR A N 1
ATOM 3708 C CA . THR A 1 465 ? -20.5 -6.371 3.194 1 90.31 465 THR A CA 1
ATOM 3709 C C . THR A 1 465 ? -21.118 -7.733 3.496 1 90.31 465 THR A C 1
ATOM 3711 O O . THR A 1 465 ? -21.194 -8.595 2.618 1 90.31 465 THR A O 1
ATOM 3714 N N . PHE A 1 466 ? -21.604 -7.836 4.66 1 93.2 466 PHE A N 1
ATOM 3715 C CA . PHE A 1 466 ? -22.12 -9.133 5.082 1 93.2 466 PHE A CA 1
ATOM 3716 C C . PHE A 1 466 ? -23.641 -9.109 5.167 1 93.2 466 PHE A C 1
ATOM 3718 O O . PHE A 1 466 ? -24.238 -9.876 5.925 1 93.2 466 PHE A O 1
ATOM 3725 N N . SER A 1 467 ? -24.288 -8.192 4.514 1 93.9 467 SER A N 1
ATOM 3726 C CA . SER A 1 467 ? -25.737 -8.071 4.395 1 93.9 467 SER A CA 1
ATOM 3727 C C . SER A 1 467 ? -26.397 -7.954 5.765 1 93.9 467 SER A C 1
ATOM 3729 O O . SER A 1 467 ? -27.41 -8.606 6.03 1 93.9 467 SER A O 1
ATOM 3731 N N . HIS A 1 468 ? -25.702 -7.209 6.601 1 94.76 468 HIS A N 1
ATOM 3732 C CA . HIS A 1 468 ? -26.213 -7.113 7.964 1 94.76 468 HIS A CA 1
ATOM 3733 C C . HIS A 1 468 ? -26.822 -5.741 8.228 1 94.76 468 HIS A C 1
ATOM 3735 O O . HIS A 1 468 ? -27.723 -5.607 9.06 1 94.76 468 HIS A O 1
ATOM 3741 N N . ARG A 1 469 ? -26.357 -4.759 7.604 1 96.07 469 ARG A N 1
ATOM 3742 C CA . ARG A 1 469 ? -26.587 -3.372 7.996 1 96.07 469 ARG A CA 1
ATOM 3743 C C . ARG A 1 469 ? -27.921 -2.866 7.456 1 96.07 469 ARG A C 1
ATOM 3745 O O . ARG A 1 469 ? -28.774 -2.412 8.221 1 96.07 469 ARG A O 1
ATOM 3752 N N . HIS A 1 470 ? -28.099 -2.935 6.062 1 96.51 470 HIS A N 1
ATOM 3753 C CA . HIS A 1 470 ? -29.265 -2.47 5.319 1 96.51 470 HIS A CA 1
ATOM 3754 C C . HIS A 1 470 ? -29.757 -1.127 5.85 1 96.51 470 HIS A C 1
ATOM 3756 O O . HIS A 1 470 ? -30.939 -0.975 6.166 1 96.51 470 HIS A O 1
ATOM 3762 N N . ALA A 1 471 ? -28.768 -0.224 6.007 1 96.99 471 ALA A N 1
ATOM 3763 C CA . ALA A 1 471 ? -29.091 1.154 6.366 1 96.99 471 ALA A CA 1
ATOM 3764 C C . ALA A 1 471 ? -29.717 1.895 5.188 1 96.99 471 ALA A C 1
ATOM 3766 O O . ALA A 1 471 ? -30.341 2.944 5.367 1 96.99 471 ALA A O 1
ATOM 3767 N N . MET A 1 472 ? -29.526 1.35 4.056 1 95.17 472 MET A N 1
ATOM 3768 C CA . MET A 1 472 ? -30.124 1.806 2.805 1 95.17 472 MET A CA 1
ATOM 3769 C C . MET A 1 472 ? -31.065 0.749 2.235 1 95.17 472 MET A C 1
ATOM 3771 O O . MET A 1 472 ? -30.706 -0.427 2.152 1 95.17 472 MET A O 1
ATOM 3775 N N . LEU A 1 473 ? -32.256 1.145 1.943 1 96.11 473 LEU A N 1
ATOM 3776 C CA . LEU A 1 473 ? -33.228 0.27 1.295 1 96.11 473 LEU A CA 1
ATOM 3777 C C . LEU A 1 473 ? -33.427 0.666 -0.164 1 96.11 473 LEU A C 1
ATOM 3779 O O . LEU A 1 473 ? -33.458 1.854 -0.491 1 96.11 473 LEU A O 1
ATOM 3783 N N . VAL A 1 474 ? -33.464 -0.302 -1.024 1 95.55 474 VAL A N 1
ATOM 3784 C CA . VAL A 1 474 ? -33.627 -0.044 -2.451 1 95.55 474 VAL A CA 1
ATOM 3785 C C . VAL A 1 474 ? -35.007 -0.514 -2.907 1 95.55 474 VAL A C 1
ATOM 3787 O O . VAL A 1 474 ? -35.384 -1.666 -2.68 1 95.55 474 VAL A O 1
ATOM 3790 N N . ASP A 1 475 ? -35.725 0.369 -3.54 1 97.08 475 ASP A N 1
ATOM 3791 C CA . ASP A 1 475 ? -37.05 0.034 -4.053 1 97.08 475 ASP A CA 1
ATOM 3792 C C . ASP A 1 475 ? -36.965 -1.048 -5.127 1 97.08 475 ASP A C 1
ATOM 3794 O O . ASP A 1 475 ? -36.237 -0.899 -6.11 1 97.08 475 ASP A O 1
ATOM 3798 N N . GLN A 1 476 ? -37.681 -2.056 -4.938 1 96.43 476 GLN A N 1
ATOM 3799 C CA . GLN A 1 476 ? -37.599 -3.238 -5.789 1 96.43 476 GLN A CA 1
ATOM 3800 C C . GLN A 1 476 ? -38.244 -2.984 -7.148 1 96.43 476 GLN A C 1
ATOM 3802 O O . GLN A 1 476 ? -38.021 -3.737 -8.098 1 96.43 476 GLN A O 1
ATOM 3807 N N . SER A 1 477 ? -39.03 -1.935 -7.263 1 95.69 477 SER A N 1
ATOM 3808 C CA . SER A 1 477 ? -39.74 -1.653 -8.506 1 95.69 477 SER A CA 1
ATOM 3809 C C . SER A 1 477 ? -38.941 -0.708 -9.398 1 95.69 477 SER A C 1
ATOM 3811 O O . SER A 1 477 ? -38.953 -0.844 -10.623 1 95.69 477 SER A O 1
ATOM 3813 N N . ASN A 1 478 ? -38.201 0.241 -8.824 1 94.68 478 ASN A N 1
ATOM 3814 C CA . ASN A 1 478 ? -37.577 1.272 -9.646 1 94.68 478 ASN A CA 1
ATOM 3815 C C . ASN A 1 478 ? -36.12 1.499 -9.25 1 94.68 478 ASN A C 1
ATOM 3817 O O . ASN A 1 478 ? -35.405 2.256 -9.908 1 94.68 478 ASN A O 1
ATOM 3821 N N . GLY A 1 479 ? -35.663 0.936 -8.256 1 93.77 479 GLY A N 1
ATOM 3822 C CA . GLY A 1 479 ? -34.259 1.014 -7.883 1 93.77 479 GLY A CA 1
ATOM 3823 C C . GLY A 1 479 ? -33.931 2.237 -7.049 1 93.77 479 GLY A C 1
ATOM 3824 O O . GLY A 1 479 ? -32.771 2.461 -6.695 1 93.77 479 GLY A O 1
ATOM 3825 N N . GLU A 1 480 ? -34.86 3.017 -6.677 1 94.61 480 GLU A N 1
ATOM 3826 C CA . GLU A 1 480 ? -34.616 4.209 -5.87 1 94.61 480 GLU A CA 1
ATOM 3827 C C . GLU A 1 480 ? -34.144 3.839 -4.467 1 94.61 480 GLU A C 1
ATOM 3829 O O . GLU A 1 480 ? -34.608 2.853 -3.89 1 94.61 480 GLU A O 1
ATOM 3834 N N . ILE A 1 481 ? -33.291 4.692 -3.915 1 94.17 481 ILE A N 1
ATOM 3835 C CA . ILE A 1 481 ? -32.675 4.421 -2.62 1 94.17 481 ILE A CA 1
ATOM 3836 C C . ILE A 1 481 ? -33.385 5.225 -1.533 1 94.17 481 ILE A C 1
ATOM 3838 O O . ILE A 1 481 ? -33.726 6.393 -1.739 1 94.17 481 ILE A O 1
ATOM 3842 N N . TYR A 1 482 ? -33.696 4.634 -0.426 1 95.71 482 TYR A N 1
ATOM 3843 C CA . TYR A 1 482 ? -34.302 5.26 0.743 1 95.71 482 TYR A CA 1
ATOM 3844 C C . TYR A 1 482 ? -33.48 4.985 1.997 1 95.71 482 TYR A C 1
ATOM 3846 O O . TYR A 1 482 ? -33.13 3.837 2.277 1 95.71 482 TYR A O 1
ATOM 3854 N N . ILE A 1 483 ? -33.064 6.018 2.728 1 97.13 483 ILE A N 1
ATOM 3855 C CA . ILE A 1 483 ? -32.345 5.912 3.993 1 97.13 483 ILE A CA 1
ATOM 3856 C C . ILE A 1 483 ? -33.243 6.375 5.137 1 97.13 483 ILE A C 1
ATOM 3858 O O . ILE A 1 483 ? -33.333 7.572 5.419 1 97.13 483 ILE A O 1
ATOM 3862 N N . PRO A 1 484 ? -33.742 5.494 5.878 1 97.37 484 PRO A N 1
ATOM 3863 C CA . PRO A 1 484 ? -34.758 5.827 6.879 1 97.37 484 PRO A CA 1
ATOM 3864 C C . PRO A 1 484 ? -34.259 6.831 7.915 1 97.37 484 PRO A C 1
ATOM 3866 O O . PRO A 1 484 ? -34.988 7.755 8.287 1 97.37 484 PRO A O 1
ATOM 3869 N N . LEU A 1 485 ? -33.039 6.742 8.357 1 98.34 485 LEU A N 1
ATOM 3870 C CA . LEU A 1 485 ? -32.519 7.545 9.459 1 98.34 485 LEU A CA 1
ATOM 3871 C C . LEU A 1 485 ? -32.376 9.006 9.047 1 98.34 485 LEU A C 1
ATOM 3873 O O . LEU A 1 485 ? -32.2 9.881 9.897 1 98.34 485 LEU A O 1
ATOM 3877 N N . ASN A 1 486 ? -32.483 9.325 7.816 1 97.08 486 ASN A N 1
ATOM 3878 C CA . ASN A 1 486 ? -32.38 10.704 7.349 1 97.08 486 ASN A CA 1
ATOM 3879 C C . ASN A 1 486 ? -33.728 11.417 7.407 1 97.08 486 ASN A C 1
ATOM 3881 O O . ASN A 1 486 ? -33.823 12.602 7.083 1 97.08 486 ASN A O 1
ATOM 3885 N N . SER A 1 487 ? -34.769 10.678 7.896 1 94.95 487 SER A N 1
ATOM 3886 C CA . SER A 1 487 ? -36.108 11.254 7.964 1 94.95 487 SER A CA 1
ATOM 3887 C C . SER A 1 487 ? -36.811 10.868 9.26 1 94.95 487 SER A C 1
ATOM 3889 O O . SER A 1 487 ? -37.976 10.465 9.244 1 94.95 487 SER A O 1
ATOM 3891 N N . MET A 1 488 ? -36.099 10.985 10.328 1 96.68 488 MET A N 1
ATOM 3892 C CA . MET A 1 488 ? -36.663 10.545 11.6 1 96.68 488 MET A CA 1
ATOM 3893 C C . MET A 1 488 ? -37.636 11.581 12.152 1 96.68 488 MET A C 1
ATOM 3895 O O . MET A 1 488 ? -38.656 11.226 12.747 1 96.68 488 MET A O 1
ATOM 3899 N N . VAL A 1 489 ? -37.208 12.861 12.037 1 95.95 489 VAL A N 1
ATOM 3900 C CA . VAL A 1 489 ? -38.024 13.951 12.562 1 95.95 489 VAL A CA 1
ATOM 3901 C C . VAL A 1 489 ? -37.99 15.134 11.597 1 95.95 489 VAL A C 1
ATOM 3903 O O . VAL A 1 489 ? -37.074 15.25 10.779 1 95.95 489 VAL A O 1
ATOM 3906 N N . ASP A 1 490 ? -38.963 15.971 11.69 1 94.2 490 ASP A N 1
ATOM 3907 C CA . ASP A 1 490 ? -38.98 17.188 10.884 1 94.2 490 ASP A CA 1
ATOM 3908 C C . ASP A 1 490 ? -37.871 18.146 11.314 1 94.2 490 ASP A C 1
ATOM 3910 O O . ASP A 1 490 ? -37.624 18.322 12.509 1 94.2 490 ASP A O 1
ATOM 3914 N N . GLY A 1 491 ? -37.206 18.697 10.4 1 92.5 491 GLY A N 1
ATOM 3915 C CA . GLY A 1 491 ? -36.168 19.669 10.704 1 92.5 491 GLY A CA 1
ATOM 3916 C C . GLY A 1 491 ? -34.845 19.03 11.085 1 92.5 491 GLY A C 1
ATOM 3917 O O . GLY A 1 491 ? -33.922 19.718 11.525 1 92.5 491 GLY A O 1
ATOM 3918 N N . GLN A 1 492 ? -34.772 17.751 10.942 1 94.52 492 GLN A N 1
ATOM 3919 C CA . GLN A 1 492 ? -33.529 17.053 11.254 1 94.52 492 GLN A CA 1
ATOM 3920 C C . GLN A 1 492 ? -32.347 17.679 10.519 1 94.52 492 GLN A C 1
ATOM 3922 O O . GLN A 1 492 ? -32.398 17.875 9.303 1 94.52 492 GLN A O 1
ATOM 3927 N N . THR A 1 493 ? -31.235 18.047 11.252 1 94.21 493 THR A N 1
ATOM 3928 C CA . THR A 1 493 ? -30.076 18.704 10.66 1 94.21 493 THR A CA 1
ATOM 3929 C C . THR A 1 493 ? -28.962 17.696 10.389 1 94.21 493 THR A C 1
ATOM 3931 O O . THR A 1 493 ? -28.243 17.81 9.394 1 94.21 493 THR A O 1
ATOM 3934 N N . GLY A 1 494 ? -28.792 16.7 11.305 1 96.05 494 GLY A N 1
ATOM 3935 C CA . GLY A 1 494 ? -27.819 15.646 11.067 1 96.05 494 GLY A CA 1
ATOM 3936 C C . GLY A 1 494 ? -28.229 14.695 9.959 1 96.05 494 GLY A C 1
ATOM 3937 O O . GLY A 1 494 ? -29.404 14.344 9.838 1 96.05 494 GLY A O 1
ATOM 3938 N N . LYS A 1 495 ? -27.279 14.375 9.123 1 96.85 495 LYS A N 1
ATOM 3939 C CA . LYS A 1 495 ? -27.571 13.483 8.005 1 96.85 495 LYS A CA 1
ATOM 3940 C C . LYS A 1 495 ? -26.59 12.315 7.963 1 96.85 495 LYS A C 1
ATOM 3942 O O . LYS A 1 495 ? -25.452 12.436 8.422 1 96.85 495 LYS A O 1
ATOM 3947 N N . LEU A 1 496 ? -27.132 11.224 7.463 1 98.19 496 LEU A N 1
ATOM 3948 C CA . LEU A 1 496 ? -26.33 10.028 7.234 1 98.19 496 LEU A CA 1
ATOM 3949 C C . LEU A 1 496 ? -25.964 9.892 5.76 1 98.19 496 LEU A C 1
ATOM 3951 O O . LEU A 1 496 ? -26.846 9.859 4.898 1 98.19 496 LEU A O 1
ATOM 3955 N N . GLU A 1 497 ? -24.689 9.905 5.479 1 97.45 497 GLU A N 1
ATOM 3956 C CA . GLU A 1 497 ? -24.19 9.666 4.128 1 97.45 497 GLU A CA 1
ATOM 3957 C C . GLU A 1 497 ? -23.589 8.269 4 1 97.45 497 GLU A C 1
ATOM 3959 O O . GLU A 1 497 ? -22.626 7.936 4.693 1 97.45 497 GLU A O 1
ATOM 3964 N N . LEU A 1 498 ? -24.232 7.452 3.237 1 97.14 498 LEU A N 1
ATOM 3965 C CA . LEU A 1 498 ? -23.717 6.129 2.9 1 97.14 498 LEU A CA 1
ATOM 3966 C C . LEU A 1 498 ? -23.023 6.146 1.542 1 97.14 498 LEU A C 1
ATOM 3968 O O . LEU A 1 498 ? -23.685 6.171 0.502 1 97.14 498 LEU A O 1
ATOM 3972 N N . ALA A 1 499 ? -21.682 6.049 1.525 1 96.45 499 ALA A N 1
ATOM 3973 C CA . ALA A 1 499 ? -20.891 6.199 0.307 1 96.45 499 ALA A CA 1
ATOM 3974 C C . ALA A 1 499 ? -20.349 4.852 -0.164 1 96.45 499 ALA A C 1
ATOM 3976 O O . ALA A 1 499 ? -19.269 4.43 0.256 1 96.45 499 ALA A O 1
ATOM 3977 N N . ASN A 1 500 ? -21.093 4.161 -1.059 1 95.16 500 ASN A N 1
ATOM 3978 C CA . ASN A 1 500 ? -20.508 2.993 -1.71 1 95.16 500 ASN A CA 1
ATOM 3979 C C . ASN A 1 500 ? -19.274 3.365 -2.526 1 95.16 500 ASN A C 1
ATOM 3981 O O . ASN A 1 500 ? -19.383 4.037 -3.553 1 95.16 500 ASN A O 1
ATOM 3985 N N . SER A 1 501 ? -18.201 2.886 -2.106 1 94.98 501 SER A N 1
ATOM 3986 C CA . SER A 1 501 ? -16.948 3.344 -2.697 1 94.98 501 SER A CA 1
ATOM 3987 C C . SER A 1 501 ? -16.588 2.527 -3.934 1 94.98 501 SER A C 1
ATOM 3989 O O . SER A 1 501 ? -17.126 1.438 -4.142 1 94.98 501 SER A O 1
ATOM 3991 N N . ILE A 1 502 ? -15.693 3.067 -4.74 1 95.99 502 ILE A N 1
ATOM 3992 C CA . ILE A 1 502 ? -15.026 2.289 -5.778 1 95.99 502 ILE A CA 1
ATOM 3993 C C . ILE A 1 502 ? -14.137 1.227 -5.136 1 95.99 502 ILE A C 1
ATOM 3995 O O . ILE A 1 502 ? -13.97 1.204 -3.915 1 95.99 502 ILE A O 1
ATOM 3999 N N . LEU A 1 503 ? -13.589 0.366 -5.931 1 95.17 503 LEU A N 1
ATOM 4000 C CA . LEU A 1 503 ? -12.694 -0.66 -5.407 1 95.17 503 LEU A CA 1
ATOM 4001 C C . LEU A 1 503 ? -11.289 -0.104 -5.202 1 95.17 503 LEU A C 1
ATOM 4003 O O . LEU A 1 503 ? -10.355 -0.492 -5.908 1 95.17 503 LEU A O 1
ATOM 4007 N N . SER A 1 504 ? -11.131 0.733 -4.206 1 95.95 504 SER A N 1
ATOM 4008 C CA . SER A 1 504 ? -9.863 1.352 -3.833 1 95.95 504 SER A CA 1
ATOM 4009 C C . SER A 1 504 ? -9.763 1.539 -2.323 1 95.95 504 SER A C 1
ATOM 4011 O O . SER A 1 504 ? -10.673 2.089 -1.698 1 95.95 504 SER A O 1
ATOM 4013 N N . GLU A 1 505 ? -8.705 1.109 -1.751 1 97.11 505 GLU A N 1
ATOM 4014 C CA . GLU A 1 505 ? -8.515 1.276 -0.314 1 97.11 505 GLU A CA 1
ATOM 4015 C C . GLU A 1 505 ? -7.72 2.541 -0.004 1 97.11 505 GLU A C 1
ATOM 4017 O O . GLU A 1 505 ? -8.075 3.297 0.902 1 97.11 505 GLU A O 1
ATOM 4022 N N . GLU A 1 506 ? -6.655 2.83 -0.774 1 97.81 506 GLU A N 1
ATOM 4023 C CA . GLU A 1 506 ? -5.753 3.937 -0.469 1 97.81 506 GLU A CA 1
ATOM 4024 C C . GLU A 1 506 ? -6.446 5.283 -0.665 1 97.81 506 GLU A C 1
ATOM 4026 O O . GLU A 1 506 ? -6.462 6.117 0.243 1 97.81 506 GLU A O 1
ATOM 4031 N N . ALA A 1 507 ? -7.04 5.476 -1.817 1 98.41 507 ALA A N 1
ATOM 4032 C CA . ALA A 1 507 ? -7.664 6.762 -2.114 1 98.41 507 ALA A CA 1
ATOM 4033 C C . ALA A 1 507 ? -8.879 7.001 -1.222 1 98.41 507 ALA A C 1
ATOM 4035 O O . ALA A 1 507 ? -9.097 8.117 -0.745 1 98.41 507 ALA A O 1
ATOM 4036 N N . VAL A 1 508 ? -9.687 5.972 -0.972 1 98.47 508 VAL A N 1
ATOM 4037 C CA . VAL A 1 508 ? -10.9 6.14 -0.178 1 98.47 508 VAL A CA 1
ATOM 4038 C C . VAL A 1 508 ? -10.531 6.451 1.271 1 98.47 508 VAL A C 1
ATOM 4040 O O . VAL A 1 508 ? -11.115 7.344 1.889 1 98.47 508 VAL A O 1
ATOM 4043 N N . LEU A 1 509 ? -9.578 5.713 1.785 1 98.75 509 LEU A N 1
ATOM 4044 C CA . LEU A 1 509 ? -9.16 6.002 3.153 1 98.75 509 LEU A CA 1
ATOM 4045 C C . LEU A 1 509 ? -8.563 7.402 3.255 1 98.75 509 LEU A C 1
ATOM 4047 O O . LEU A 1 509 ? -8.827 8.125 4.218 1 98.75 509 LEU A O 1
ATOM 4051 N N . GLY A 1 510 ? -7.673 7.757 2.309 1 98.73 510 GLY A N 1
ATOM 4052 C CA . GLY A 1 510 ? -7.144 9.112 2.292 1 98.73 510 GLY A CA 1
ATOM 4053 C C . GLY A 1 510 ? -8.226 10.174 2.241 1 98.73 510 GLY A C 1
ATOM 4054 O O . GLY A 1 510 ? -8.14 11.189 2.935 1 98.73 510 GLY A O 1
ATOM 4055 N N . TYR A 1 511 ? -9.22 9.916 1.417 1 98.74 511 TYR A N 1
ATOM 4056 C CA . TYR A 1 511 ? -10.359 10.819 1.294 1 98.74 511 TYR A CA 1
ATOM 4057 C C . TYR A 1 511 ? -11.061 10.996 2.635 1 98.74 511 TYR A C 1
ATOM 4059 O O . TYR A 1 511 ? -11.337 12.123 3.054 1 98.74 511 TYR A O 1
ATOM 4067 N N . GLU A 1 512 ? -11.294 9.926 3.334 1 98.85 512 GLU A N 1
ATOM 4068 C CA . GLU A 1 512 ? -11.977 9.975 4.623 1 98.85 512 GLU A CA 1
ATOM 4069 C C . GLU A 1 512 ? -11.108 10.649 5.682 1 98.85 512 GLU A C 1
ATOM 4071 O O . GLU A 1 512 ? -11.622 11.334 6.57 1 98.85 512 GLU A O 1
ATOM 4076 N N . TYR A 1 513 ? -9.856 10.386 5.661 1 98.79 513 TYR A N 1
ATOM 4077 C CA . TYR A 1 513 ? -8.962 11.127 6.544 1 98.79 513 TYR A CA 1
ATOM 4078 C C . TYR A 1 513 ? -9.087 12.628 6.312 1 98.79 513 TYR A C 1
ATOM 4080 O O . TYR A 1 513 ? -9.141 13.408 7.266 1 98.79 513 TYR A O 1
ATOM 4088 N N . GLY A 1 514 ? -9.129 13.043 4.997 1 98.72 514 GLY A N 1
ATOM 4089 C CA . GLY A 1 514 ? -9.311 14.444 4.653 1 98.72 514 GLY A CA 1
ATOM 4090 C C . GLY A 1 514 ? -10.577 15.042 5.238 1 98.72 514 GLY A C 1
ATOM 4091 O O . GLY A 1 514 ? -10.553 16.15 5.779 1 98.72 514 GLY A O 1
ATOM 4092 N N . ILE A 1 515 ? -11.652 14.319 5.167 1 98.71 515 ILE A N 1
ATOM 4093 C CA . ILE A 1 515 ? -12.908 14.788 5.741 1 98.71 515 ILE A CA 1
ATOM 4094 C C . ILE A 1 515 ? -12.766 14.92 7.256 1 98.71 515 ILE A C 1
ATOM 4096 O O . ILE A 1 515 ? -13.212 15.908 7.843 1 98.71 515 ILE A O 1
ATOM 4100 N N . SER A 1 516 ? -12.126 13.973 7.865 1 98.6 516 SER A N 1
ATOM 4101 C CA . SER A 1 516 ? -12.031 13.923 9.32 1 98.6 516 SER A CA 1
ATOM 4102 C C . SER A 1 516 ? -11.209 15.088 9.861 1 98.6 516 SER A C 1
ATOM 4104 O O . SER A 1 516 ? -11.446 15.558 10.976 1 98.6 516 SER A O 1
ATOM 4106 N N . ILE A 1 517 ? -10.21 15.531 9.12 1 97.75 517 ILE A N 1
ATOM 4107 C CA . ILE A 1 517 ? -9.39 16.626 9.627 1 97.75 517 ILE A CA 1
ATOM 4108 C C . ILE A 1 517 ? -10.073 17.96 9.336 1 97.75 517 ILE A C 1
ATOM 4110 O O . ILE A 1 517 ? -9.704 18.991 9.904 1 97.75 517 ILE A O 1
ATOM 4114 N N . ALA A 1 518 ? -11.064 17.921 8.431 1 97.7 518 ALA A N 1
ATOM 4115 C CA . ALA A 1 518 ? -11.813 19.141 8.14 1 97.7 518 ALA A CA 1
ATOM 4116 C C . ALA A 1 518 ? -12.939 19.347 9.15 1 97.7 518 ALA A C 1
ATOM 4118 O O . ALA A 1 518 ? -13.207 20.476 9.568 1 97.7 518 ALA A O 1
ATOM 4119 N N . LEU A 1 519 ? -13.607 18.22 9.543 1 97.54 519 LEU A N 1
ATOM 4120 C CA . LEU A 1 519 ? -14.853 18.316 10.297 1 97.54 519 LEU A CA 1
ATOM 4121 C C . LEU A 1 519 ? -14.782 17.483 11.572 1 97.54 519 LEU A C 1
ATOM 4123 O O . LEU A 1 519 ? -15.088 16.288 11.555 1 97.54 519 LEU A O 1
ATOM 4127 N N . PRO A 1 520 ? -14.549 18.063 12.695 1 96.79 520 PRO A N 1
ATOM 4128 C CA . PRO A 1 520 ? -14.538 17.293 13.941 1 96.79 520 PRO A CA 1
ATOM 4129 C C . PRO A 1 520 ? -15.942 16.937 14.426 1 96.79 520 PRO A C 1
ATOM 4131 O O . PRO A 1 520 ? -16.092 16.182 15.391 1 96.79 520 PRO A O 1
ATOM 4134 N N . THR A 1 521 ? -17.022 17.372 13.721 1 96.84 521 THR A N 1
ATOM 4135 C CA . THR A 1 521 ? -18.4 17.161 14.151 1 96.84 521 THR A CA 1
ATOM 4136 C C . THR A 1 521 ? -19.088 16.121 13.271 1 96.84 521 THR A C 1
ATOM 4138 O O . THR A 1 521 ? -20.309 15.961 13.328 1 96.84 521 THR A O 1
ATOM 4141 N N . THR A 1 522 ? -18.365 15.523 12.409 1 98.18 522 THR A N 1
ATOM 4142 C CA . THR A 1 522 ? -18.858 14.43 11.579 1 98.18 522 THR A CA 1
ATOM 4143 C C . THR A 1 522 ? -18.184 13.115 11.959 1 98.18 522 THR A C 1
ATOM 4145 O O . THR A 1 522 ? -16.954 13.031 11.999 1 98.18 522 THR A O 1
ATOM 4148 N N . LEU A 1 523 ? -19.026 12.15 12.316 1 98.76 523 LEU A N 1
ATOM 4149 C CA . LEU A 1 523 ? -18.468 10.812 12.482 1 98.76 523 LEU A CA 1
ATOM 4150 C C . LEU A 1 523 ? -18.099 10.206 11.132 1 98.76 523 LEU A C 1
ATOM 4152 O O . LEU A 1 523 ? -18.978 9.817 10.36 1 98.76 523 LEU A O 1
ATOM 4156 N N . THR A 1 524 ? -16.848 10.177 10.8 1 98.74 524 THR A N 1
ATOM 4157 C CA . THR A 1 524 ? -16.341 9.653 9.536 1 98.74 524 THR A CA 1
ATOM 4158 C C . THR A 1 524 ? -15.848 8.219 9.705 1 98.74 524 THR A C 1
ATOM 4160 O O . THR A 1 524 ? -14.912 7.964 10.466 1 98.74 524 THR A O 1
ATOM 4163 N N . ILE A 1 525 ? -16.461 7.272 8.993 1 98.75 525 ILE A N 1
ATOM 4164 C CA . ILE A 1 525 ? -16.123 5.858 9.117 1 98.75 525 ILE A CA 1
ATOM 4165 C C . ILE A 1 525 ? -15.672 5.315 7.763 1 98.75 525 ILE A C 1
ATOM 4167 O O . ILE A 1 525 ? -16.343 5.523 6.749 1 98.75 525 ILE A O 1
ATOM 4171 N N . TRP A 1 526 ? -14.574 4.737 7.697 1 98.54 526 TRP A N 1
ATOM 4172 C CA . TRP A 1 526 ? -14.205 3.877 6.578 1 98.54 526 TRP A CA 1
ATOM 4173 C C . TRP A 1 526 ? -14.291 2.406 6.971 1 98.54 526 TRP A C 1
ATOM 4175 O O . TRP A 1 526 ? -13.74 1.997 7.995 1 98.54 526 TRP A O 1
ATOM 4185 N N . GLU A 1 527 ? -14.964 1.62 6.251 1 97.76 527 GLU A N 1
ATOM 4186 C CA . GLU A 1 527 ? -15.088 0.184 6.485 1 97.76 527 GLU A CA 1
ATOM 4187 C C . GLU A 1 527 ? -14.417 -0.616 5.373 1 97.76 527 GLU A C 1
ATOM 4189 O O . GLU A 1 527 ? -14.795 -0.504 4.205 1 97.76 527 GLU A O 1
ATOM 4194 N N . ALA A 1 528 ? -13.402 -1.392 5.748 1 97.13 528 ALA A N 1
ATOM 4195 C CA . ALA A 1 528 ? -12.799 -2.297 4.773 1 97.13 528 ALA A CA 1
ATOM 4196 C C . ALA A 1 528 ? -13.723 -3.473 4.471 1 97.13 528 ALA A C 1
ATOM 4198 O O . ALA A 1 528 ? -14.462 -3.931 5.346 1 97.13 528 ALA A O 1
ATOM 4199 N N . GLN A 1 529 ? -13.649 -3.985 3.281 1 95.17 529 GLN A N 1
ATOM 4200 C CA . GLN A 1 529 ? -14.44 -5.168 2.959 1 95.17 529 GLN A CA 1
ATOM 4201 C C . GLN A 1 529 ? -14.046 -6.349 3.841 1 95.17 529 GLN A C 1
ATOM 4203 O O . GLN A 1 529 ? -14.909 -7.031 4.396 1 95.17 529 GLN A O 1
ATOM 4208 N N . PHE A 1 530 ? -12.726 -6.595 3.892 1 95.18 530 PHE A N 1
ATOM 4209 C CA . PHE A 1 530 ? -12.111 -7.492 4.863 1 95.18 530 PHE A CA 1
ATOM 4210 C C . PHE A 1 530 ? -10.95 -6.806 5.573 1 95.18 530 PHE A C 1
ATOM 4212 O O . PHE A 1 530 ? -10.38 -5.843 5.056 1 95.18 530 PHE A O 1
ATOM 4219 N N . GLY A 1 531 ? -10.667 -7.274 6.691 1 94.69 531 GLY A N 1
ATOM 4220 C CA . GLY A 1 531 ? -9.746 -6.558 7.561 1 94.69 531 GLY A CA 1
ATOM 4221 C C . GLY A 1 531 ? -8.388 -6.324 6.927 1 94.69 531 GLY A C 1
ATOM 4222 O O . GLY A 1 531 ? -7.819 -5.237 7.049 1 94.69 531 GLY A O 1
ATOM 4223 N N . ASP A 1 532 ? -7.813 -7.254 6.271 1 92.91 532 ASP A N 1
ATOM 4224 C CA . ASP A 1 532 ? -6.441 -7.136 5.786 1 92.91 532 ASP A CA 1
ATOM 4225 C C . ASP A 1 532 ? -6.383 -6.328 4.492 1 92.91 532 ASP A C 1
ATOM 4227 O O . ASP A 1 532 ? -5.298 -6.012 3.999 1 92.91 532 ASP A O 1
ATOM 4231 N N . PHE A 1 533 ? -7.54 -5.895 3.958 1 95.61 533 PHE A N 1
ATOM 4232 C CA . PHE A 1 533 ? -7.536 -5.074 2.753 1 95.61 533 PHE A CA 1
ATOM 4233 C C . PHE A 1 533 ? -6.972 -3.688 3.043 1 95.61 533 PHE A C 1
ATOM 4235 O O . PHE A 1 533 ? -6.553 -2.978 2.127 1 95.61 533 PHE A O 1
ATOM 4242 N N . PHE A 1 534 ? -6.852 -3.321 4.281 1 96.45 534 PHE A N 1
ATOM 4243 C CA . PHE A 1 534 ? -6.24 -2.042 4.623 1 96.45 534 PHE A CA 1
ATOM 4244 C C . PHE A 1 534 ? -4.794 -1.989 4.146 1 96.45 534 PHE A C 1
ATOM 4246 O O . PHE A 1 534 ? -4.209 -0.909 4.038 1 96.45 534 PHE A O 1
ATOM 4253 N N . ASN A 1 535 ? -4.187 -3.156 3.851 1 96.24 535 ASN A N 1
ATOM 4254 C CA . ASN A 1 535 ? -2.811 -3.216 3.37 1 96.24 535 ASN A CA 1
ATOM 4255 C C . ASN A 1 535 ? -2.604 -2.32 2.152 1 96.24 535 ASN A C 1
ATOM 4257 O O . ASN A 1 535 ? -1.512 -1.79 1.944 1 96.24 535 ASN A O 1
ATOM 4261 N N . GLY A 1 536 ? -3.631 -2.184 1.407 1 96.55 536 GLY A N 1
ATOM 4262 C CA . GLY A 1 536 ? -3.552 -1.324 0.237 1 96.55 536 GLY A CA 1
ATOM 4263 C C . GLY A 1 536 ? -3.465 0.15 0.584 1 96.55 536 GLY A C 1
ATOM 4264 O O . GLY A 1 536 ? -3.097 0.971 -0.259 1 96.55 536 GLY A O 1
ATOM 4265 N N . ALA A 1 537 ? -3.741 0.48 1.84 1 97.81 537 ALA A N 1
ATOM 4266 C CA . ALA A 1 537 ? -3.742 1.871 2.288 1 97.81 537 ALA A CA 1
ATOM 4267 C C . ALA A 1 537 ? -2.671 2.106 3.348 1 97.81 537 ALA A C 1
ATOM 4269 O O . ALA A 1 537 ? -2.791 3.02 4.168 1 97.81 537 ALA A O 1
ATOM 4270 N N . GLN A 1 538 ? -1.639 1.354 3.336 1 97.59 538 GLN A N 1
ATOM 4271 C CA . GLN A 1 538 ? -0.661 1.394 4.418 1 97.59 538 GLN A CA 1
ATOM 4272 C C . GLN A 1 538 ? 0.038 2.749 4.478 1 97.59 538 GLN A C 1
ATOM 4274 O O . GLN A 1 538 ? 0.393 3.223 5.559 1 97.59 538 GLN A O 1
ATOM 4279 N N . ILE A 1 539 ? 0.301 3.409 3.345 1 97.64 539 ILE A N 1
ATOM 4280 C CA . ILE A 1 539 ? 0.906 4.737 3.338 1 97.64 539 ILE A CA 1
ATOM 4281 C C . ILE A 1 539 ? 0.037 5.705 4.138 1 97.64 539 ILE A C 1
ATOM 4283 O O . ILE A 1 539 ? 0.545 6.472 4.959 1 97.64 539 ILE A O 1
ATOM 4287 N N . MET A 1 540 ? -1.273 5.643 3.905 1 98.17 540 MET A N 1
ATOM 4288 C CA . MET A 1 540 ? -2.198 6.522 4.614 1 98.17 540 MET A CA 1
ATOM 4289 C C . MET A 1 540 ? -2.135 6.28 6.118 1 98.17 540 MET A C 1
ATOM 4291 O O . MET A 1 540 ? -2.13 7.229 6.904 1 98.17 540 MET A O 1
ATOM 4295 N N . ILE A 1 541 ? -2.063 5.07 6.485 1 98.2 541 ILE A N 1
ATOM 4296 C CA . ILE A 1 541 ? -2.064 4.71 7.898 1 98.2 541 ILE A CA 1
ATOM 4297 C C . ILE A 1 541 ? -0.766 5.179 8.552 1 98.2 541 ILE A C 1
ATOM 4299 O O . ILE A 1 541 ? -0.792 5.847 9.588 1 98.2 541 ILE A O 1
ATOM 4303 N N . ASP A 1 542 ? 0.315 4.942 7.954 1 97.15 542 ASP A N 1
ATOM 4304 C CA . ASP A 1 542 ? 1.619 5.207 8.553 1 97.15 542 ASP A CA 1
ATOM 4305 C C . ASP A 1 542 ? 1.906 6.706 8.604 1 97.15 542 ASP A C 1
ATOM 4307 O O . ASP A 1 542 ? 2.459 7.205 9.586 1 97.15 542 ASP A O 1
ATOM 4311 N N . THR A 1 543 ? 1.514 7.395 7.525 1 96.73 543 THR A N 1
ATOM 4312 C CA . THR A 1 543 ? 2.024 8.753 7.37 1 96.73 543 THR A CA 1
ATOM 4313 C C . THR A 1 543 ? 0.994 9.775 7.84 1 96.73 543 THR A C 1
ATOM 4315 O O . THR A 1 543 ? 1.34 10.917 8.148 1 96.73 543 THR A O 1
ATOM 4318 N N . PHE A 1 544 ? -0.303 9.358 7.893 1 97.94 544 PHE A N 1
ATOM 4319 C CA . PHE A 1 544 ? -1.342 10.315 8.254 1 97.94 544 PHE A CA 1
ATOM 4320 C C . PHE A 1 544 ? -2.063 9.879 9.524 1 97.94 544 PHE A C 1
ATOM 4322 O O . PHE A 1 544 ? -1.975 10.549 10.555 1 97.94 544 PHE A O 1
ATOM 4329 N N . VAL A 1 545 ? -2.57 8.739 9.541 1 98.4 545 VAL A N 1
ATOM 4330 C CA . VAL A 1 545 ? -3.471 8.301 10.602 1 98.4 545 VAL A CA 1
ATOM 4331 C C . VAL A 1 545 ? -2.697 8.157 11.91 1 98.4 545 VAL A C 1
ATOM 4333 O O . VAL A 1 545 ? -3.11 8.686 12.945 1 98.4 545 VAL A O 1
ATOM 4336 N N . THR A 1 546 ? -1.603 7.477 11.879 1 97.58 546 THR A N 1
ATOM 4337 C CA . THR A 1 546 ? -0.863 7.152 13.094 1 97.58 546 THR A CA 1
ATOM 4338 C C . THR A 1 546 ? -0.043 8.349 13.565 1 97.58 546 THR A C 1
ATOM 4340 O O . THR A 1 546 ? 0.191 8.515 14.764 1 97.58 546 THR A O 1
ATOM 4343 N N . SER A 1 547 ? 0.392 9.205 12.644 1 97.13 547 SER A N 1
ATOM 4344 C CA . SER A 1 547 ? 1.447 10.145 13.008 1 97.13 547 SER A CA 1
ATOM 4345 C C . SER A 1 547 ? 1 11.588 12.795 1 97.13 547 SER A C 1
ATOM 4347 O O . SER A 1 547 ? 1.699 12.524 13.187 1 97.13 547 SER A O 1
ATOM 4349 N N . GLY A 1 548 ? -0.188 11.814 12.204 1 96.98 548 GLY A N 1
ATOM 4350 C CA . GLY A 1 548 ? -0.611 13.154 11.829 1 96.98 548 GLY A CA 1
ATOM 4351 C C . GLY A 1 548 ? -0.647 14.117 13 1 96.98 548 GLY A C 1
ATOM 4352 O O . GLY A 1 548 ? -0.186 15.255 12.889 1 96.98 548 GLY A O 1
ATOM 4353 N N . GLU A 1 549 ? -1.194 13.694 14.114 1 97.09 549 GLU A N 1
ATOM 4354 C CA . GLU A 1 549 ? -1.25 14.564 15.285 1 97.09 549 GLU A CA 1
ATOM 4355 C C . GLU A 1 549 ? 0.146 14.842 15.833 1 97.09 549 GLU A C 1
ATOM 4357 O O . GLU A 1 549 ? 0.478 15.986 16.15 1 97.09 549 GLU A O 1
ATOM 4362 N N . ALA A 1 550 ? 0.96 13.808 15.937 1 96.44 550 ALA A N 1
ATOM 4363 C CA . ALA A 1 550 ? 2.299 13.937 16.506 1 96.44 550 ALA A CA 1
ATOM 4364 C C . ALA A 1 550 ? 3.183 14.825 15.634 1 96.44 550 ALA A C 1
ATOM 4366 O O . ALA A 1 550 ? 3.976 15.617 16.147 1 96.44 550 ALA A O 1
ATOM 4367 N N . LYS A 1 551 ? 3.091 14.692 14.364 1 96.05 551 LYS A N 1
ATOM 4368 C CA . LYS A 1 551 ? 3.953 15.439 13.452 1 96.05 551 LYS A CA 1
ATOM 4369 C C . LYS A 1 551 ? 3.453 16.87 13.272 1 96.05 551 LYS A C 1
ATOM 4371 O O . LYS A 1 551 ? 4.249 17.809 13.221 1 96.05 551 LYS A O 1
ATOM 4376 N N . TRP A 1 552 ? 2.035 16.976 13.142 1 95.69 552 TRP A N 1
ATOM 4377 C CA . TRP A 1 552 ? 1.506 18.197 12.542 1 95.69 552 TRP A CA 1
ATOM 4378 C C . TRP A 1 552 ? 0.422 18.81 13.421 1 95.69 552 TRP A C 1
ATOM 4380 O O . TRP A 1 552 ? -0.18 19.824 13.06 1 95.69 552 TRP A O 1
ATOM 4390 N N . MET A 1 553 ? 0.055 18.193 14.559 1 95.2 553 MET A N 1
ATOM 4391 C CA . MET A 1 553 ? -1.055 18.606 15.413 1 95.2 553 MET A CA 1
ATOM 4392 C C . MET A 1 553 ? -2.375 18.558 14.651 1 95.2 553 MET A C 1
ATOM 4394 O O . MET A 1 553 ? -3.25 19.4 14.862 1 95.2 553 MET A O 1
ATOM 4398 N N . LEU A 1 554 ? -2.438 17.642 13.708 1 95.32 554 LEU A N 1
ATOM 4399 C CA . LEU A 1 554 ? -3.691 17.381 13.007 1 95.32 554 LEU A CA 1
ATOM 4400 C C . LEU A 1 554 ? -4.464 16.25 13.678 1 95.32 554 LEU A C 1
ATOM 4402 O O . LEU A 1 554 ? -4.194 15.074 13.425 1 95.32 554 LEU A O 1
ATOM 4406 N N . ASN A 1 555 ? -5.435 16.601 14.477 1 96.33 555 ASN A N 1
ATOM 4407 C CA . ASN A 1 555 ? -6.3 15.608 15.106 1 96.33 555 ASN A CA 1
ATOM 4408 C C . ASN A 1 555 ? -7.323 15.052 14.12 1 96.33 555 ASN A C 1
ATOM 4410 O O . ASN A 1 555 ? -7.75 15.752 13.201 1 96.33 555 ASN A O 1
ATOM 4414 N N . SER A 1 556 ? -7.664 13.825 14.265 1 97.89 556 SER A N 1
ATOM 4415 C CA . SER A 1 556 ? -8.621 13.168 13.381 1 97.89 556 SER A CA 1
ATOM 4416 C C . SER A 1 556 ? -9.545 12.238 14.16 1 97.89 556 SER A C 1
ATOM 4418 O O . SER A 1 556 ? -9.084 11.437 14.976 1 97.89 556 SER A O 1
ATOM 4420 N N . GLY A 1 557 ? -10.804 12.379 13.915 1 97.91 557 GLY A N 1
ATOM 4421 C CA . GLY A 1 557 ? -11.778 11.472 14.5 1 97.91 557 GLY A CA 1
ATOM 4422 C C . GLY A 1 557 ? -12.118 10.3 13.599 1 97.91 557 GLY A C 1
ATOM 4423 O O . GLY A 1 557 ? -13.171 9.678 13.751 1 97.91 557 GLY A O 1
ATOM 4424 N N . LEU A 1 558 ? -11.275 9.96 12.624 1 98.76 558 LEU A N 1
ATOM 4425 C CA . LEU A 1 558 ? -11.498 8.876 11.673 1 98.76 558 LEU A CA 1
ATOM 4426 C C . LEU A 1 558 ? -11.691 7.548 12.398 1 98.76 558 LEU A C 1
ATOM 4428 O O . LEU A 1 558 ? -10.918 7.209 13.297 1 98.76 558 LEU A O 1
ATOM 4432 N N . THR A 1 559 ? -12.742 6.839 12.063 1 98.84 559 THR A N 1
ATOM 4433 C CA . THR A 1 559 ? -13.01 5.493 12.559 1 98.84 559 THR A CA 1
ATOM 4434 C C . THR A 1 559 ? -12.814 4.461 11.452 1 98.84 559 THR A C 1
ATOM 4436 O O . THR A 1 559 ? -13.366 4.602 10.359 1 98.84 559 THR A O 1
ATOM 4439 N N . ILE A 1 560 ? -12.066 3.488 11.716 1 98.76 560 ILE A N 1
ATOM 4440 C CA . ILE A 1 560 ? -11.797 2.432 10.745 1 98.76 560 ILE A CA 1
ATOM 4441 C C . ILE A 1 560 ? -12.382 1.112 11.243 1 98.76 560 ILE A C 1
ATOM 4443 O O . ILE A 1 560 ? -12.051 0.654 12.339 1 98.76 560 ILE A O 1
ATOM 4447 N N . LEU A 1 561 ? -13.279 0.547 10.5 1 98.52 561 LEU A N 1
ATOM 4448 C CA . LEU A 1 561 ? -13.849 -0.763 10.792 1 98.52 561 LEU A CA 1
ATOM 4449 C C . LEU A 1 561 ? -13.149 -1.853 9.987 1 98.52 561 LEU A C 1
ATOM 4451 O O . LEU A 1 561 ? -13.157 -1.821 8.754 1 98.52 561 LEU A O 1
ATOM 4455 N N . LEU A 1 562 ? -12.63 -2.866 10.675 1 98.3 562 LEU A N 1
ATOM 4456 C CA . LEU A 1 562 ? -11.848 -3.914 10.027 1 98.3 562 LEU A CA 1
ATOM 4457 C C . LEU A 1 562 ? -12.406 -5.293 10.36 1 98.3 562 LEU A C 1
ATOM 4459 O O . LEU A 1 562 ? -12.095 -5.856 11.413 1 98.3 562 LEU A O 1
ATOM 4463 N N . PRO A 1 563 ? -13.156 -5.878 9.469 1 97.14 563 PRO A N 1
ATOM 4464 C CA . PRO A 1 563 ? -13.708 -7.209 9.733 1 97.14 563 PRO A CA 1
ATOM 4465 C C . PRO A 1 563 ? -12.628 -8.248 10.023 1 97.14 563 PRO A C 1
ATOM 4467 O O . PRO A 1 563 ? -11.655 -8.359 9.273 1 97.14 563 PRO A O 1
ATOM 4470 N N . HIS A 1 564 ? -12.802 -8.964 11.045 1 96.88 564 HIS A N 1
ATOM 4471 C CA . HIS A 1 564 ? -11.806 -9.886 11.578 1 96.88 564 HIS A CA 1
ATOM 4472 C C . HIS A 1 564 ? -12.463 -11.144 12.135 1 96.88 564 HIS A C 1
ATOM 4474 O O . HIS A 1 564 ? -13.484 -11.064 12.823 1 96.88 564 HIS A O 1
ATOM 4480 N N . GLY A 1 565 ? -11.895 -12.289 11.722 1 94.03 565 GLY A N 1
ATOM 4481 C CA . GLY A 1 565 ? -12.358 -13.535 12.313 1 94.03 565 GLY A CA 1
ATOM 4482 C C . GLY A 1 565 ? -11.817 -14.766 11.61 1 94.03 565 GLY A C 1
ATOM 4483 O O . GLY A 1 565 ? -11.747 -14.804 10.38 1 94.03 565 GLY A O 1
ATOM 4484 N N . TYR A 1 566 ? -11.35 -15.73 12.313 1 94.71 566 TYR A N 1
ATOM 4485 C CA . TYR A 1 566 ? -10.826 -16.994 11.808 1 94.71 566 TYR A CA 1
ATOM 4486 C C . TYR A 1 566 ? -11.945 -18.012 11.618 1 94.71 566 TYR A C 1
ATOM 4488 O O . TYR A 1 566 ? -12.02 -19.004 12.347 1 94.71 566 TYR A O 1
ATOM 4496 N N . ASP A 1 567 ? -12.683 -17.76 10.578 1 92.95 567 ASP A N 1
ATOM 4497 C CA . ASP A 1 567 ? -13.879 -18.558 10.326 1 92.95 567 ASP A CA 1
ATOM 4498 C C . ASP A 1 567 ? -13.62 -19.61 9.25 1 92.95 567 ASP A C 1
ATOM 4500 O O . ASP A 1 567 ? -14.56 -20.146 8.659 1 92.95 567 ASP A O 1
ATOM 4504 N N . GLY A 1 568 ? -12.388 -19.819 8.964 1 92.68 568 GLY A N 1
ATOM 4505 C CA . GLY A 1 568 ? -12.042 -20.847 7.995 1 92.68 568 GLY A CA 1
ATOM 4506 C C . GLY A 1 568 ? -12.013 -20.335 6.567 1 92.68 568 GLY A C 1
ATOM 4507 O O . GLY A 1 568 ? -12.087 -21.12 5.619 1 92.68 568 GLY A O 1
ATOM 4508 N N . ALA A 1 569 ? -11.843 -19.032 6.405 1 92.06 569 ALA A N 1
ATOM 4509 C CA . ALA A 1 569 ? -11.921 -18.439 5.073 1 92.06 569 ALA A CA 1
ATOM 4510 C C . ALA A 1 569 ? -10.531 -18.254 4.473 1 92.06 569 ALA A C 1
ATOM 4512 O O . ALA A 1 569 ? -10.374 -17.587 3.447 1 92.06 569 ALA A O 1
ATOM 4513 N N . GLY A 1 570 ? -9.511 -18.78 5.127 1 93.59 570 GLY A N 1
ATOM 4514 C CA . GLY A 1 570 ? -8.177 -18.748 4.549 1 93.59 570 GLY A CA 1
ATOM 4515 C C . GLY A 1 570 ? -7.37 -17.536 4.975 1 93.59 570 GLY A C 1
ATOM 4516 O O . GLY A 1 570 ? -7.813 -16.756 5.82 1 93.59 570 GLY A O 1
ATOM 4517 N N . PRO A 1 571 ? -6.193 -17.294 4.381 1 94.64 571 PRO A N 1
ATOM 4518 C CA . PRO A 1 571 ? -5.229 -16.305 4.87 1 94.64 571 PRO A CA 1
ATOM 4519 C C . PRO A 1 571 ? -5.683 -14.867 4.626 1 94.64 571 PRO A C 1
ATOM 4521 O O . PRO A 1 571 ? -5.388 -13.978 5.429 1 94.64 571 PRO A O 1
ATOM 4524 N N . GLU A 1 572 ? -6.35 -14.412 3.559 1 91.36 572 GLU A N 1
ATOM 4525 C CA . GLU A 1 572 ? -6.658 -13.032 3.197 1 91.36 572 GLU A CA 1
ATOM 4526 C C . GLU A 1 572 ? -7.983 -12.584 3.808 1 91.36 572 GLU A C 1
ATOM 4528 O O . GLU A 1 572 ? -8.314 -11.397 3.782 1 91.36 572 GLU A O 1
ATOM 4533 N N . HIS A 1 573 ? -8.762 -13.389 4.554 1 92.52 573 HIS A N 1
ATOM 4534 C CA . HIS A 1 573 ? -10.086 -13.059 5.069 1 92.52 573 HIS A CA 1
ATOM 4535 C C . HIS A 1 573 ? -10.211 -13.429 6.543 1 92.52 573 HIS A C 1
ATOM 4537 O O . HIS A 1 573 ? -11.322 -13.594 7.054 1 92.52 573 HIS A O 1
ATOM 4543 N N . SER A 1 574 ? -9.084 -13.472 7.098 1 96.1 574 SER A N 1
ATOM 4544 C CA . SER A 1 574 ? -9.151 -13.968 8.469 1 96.1 574 SER A CA 1
ATOM 4545 C C . SER A 1 574 ? -8.703 -12.904 9.465 1 96.1 574 SER A C 1
ATOM 4547 O O . SER A 1 574 ? -9.21 -12.843 10.586 1 96.1 574 SER A O 1
ATOM 4549 N N . SER A 1 575 ? -7.783 -12.094 9.057 1 96.59 575 SER A N 1
ATOM 4550 C CA . SER A 1 575 ? -7.154 -11.226 10.047 1 96.59 575 SER A CA 1
ATOM 4551 C C . SER A 1 575 ? -7.13 -9.776 9.575 1 96.59 575 SER A C 1
ATOM 4553 O O . SER A 1 575 ? -6.873 -9.503 8.401 1 96.59 575 SER A O 1
ATOM 4555 N N . CYS A 1 576 ? -7.383 -8.919 10.499 1 97.39 576 CYS A N 1
ATOM 4556 C CA . CYS A 1 576 ? -7.217 -7.501 10.202 1 97.39 576 CYS A CA 1
ATOM 4557 C C . CYS A 1 576 ? -5.817 -7.026 10.572 1 97.39 576 CYS A C 1
ATOM 4559 O O . CYS A 1 576 ? -5.55 -5.824 10.596 1 97.39 576 CYS A O 1
ATOM 4561 N N . ARG A 1 577 ? -4.94 -8.027 10.908 1 97.09 577 ARG A N 1
ATOM 4562 C CA . ARG A 1 577 ? -3.575 -7.697 11.307 1 97.09 577 ARG A CA 1
ATOM 4563 C C . ARG A 1 577 ? -3.568 -6.762 12.512 1 97.09 577 ARG A C 1
ATOM 4565 O O . ARG A 1 577 ? -2.893 -5.731 12.5 1 97.09 577 ARG A O 1
ATOM 4572 N N . LEU A 1 578 ? -4.245 -7.185 13.488 1 97.61 578 LEU A N 1
ATOM 4573 C CA . LEU A 1 578 ? -4.397 -6.403 14.711 1 97.61 578 LEU A CA 1
ATOM 4574 C C . LEU A 1 578 ? -3.037 -6.019 15.283 1 97.61 578 LEU A C 1
ATOM 4576 O O . LEU A 1 578 ? -2.865 -4.913 15.799 1 97.61 578 LEU A O 1
ATOM 4580 N N . GLU A 1 579 ? -2.074 -6.906 15.214 1 97.53 579 GLU A N 1
ATOM 4581 C CA . GLU A 1 579 ? -0.732 -6.718 15.757 1 97.53 579 GLU A CA 1
ATOM 4582 C C . GLU A 1 579 ? -0.055 -5.494 15.146 1 97.53 579 GLU A C 1
ATOM 4584 O O . GLU A 1 579 ? 0.744 -4.826 15.805 1 97.53 579 GLU A O 1
ATOM 4589 N N . ARG A 1 580 ? -0.295 -5.225 13.948 1 96.96 580 ARG A N 1
ATOM 4590 C CA . ARG A 1 580 ? 0.341 -4.109 13.257 1 96.96 580 ARG A CA 1
ATOM 4591 C C . ARG A 1 580 ? -0.145 -2.773 13.81 1 96.96 580 ARG A C 1
ATOM 4593 O O . ARG A 1 580 ? 0.651 -1.855 14.017 1 96.96 580 ARG A O 1
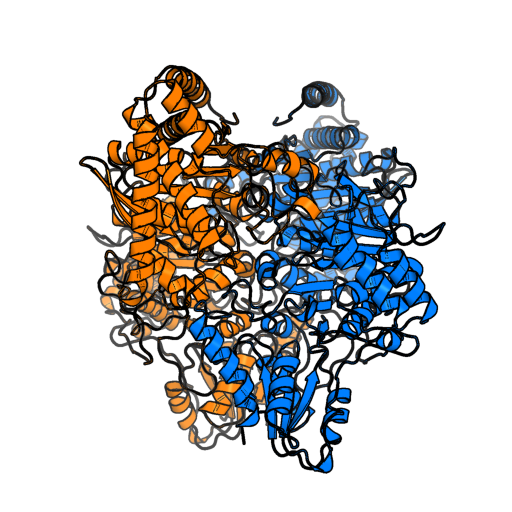ATOM 4600 N N . PHE A 1 581 ? -1.439 -2.657 13.977 1 98.12 581 PHE A N 1
ATOM 4601 C CA . PHE A 1 581 ? -1.974 -1.429 14.553 1 98.12 581 PHE A CA 1
ATOM 4602 C C . PHE A 1 581 ? -1.444 -1.217 15.966 1 98.12 581 PHE A C 1
ATOM 4604 O O . PHE A 1 581 ? -1.113 -0.093 16.348 1 98.12 581 PHE A O 1
ATOM 4611 N N . LEU A 1 582 ? -1.42 -2.275 16.71 1 98.3 582 LEU A N 1
ATOM 4612 C CA . LEU A 1 582 ? -0.925 -2.173 18.078 1 98.3 582 LEU A CA 1
ATOM 4613 C C . LEU A 1 582 ? 0.542 -1.756 18.096 1 98.3 582 LEU A C 1
ATOM 4615 O O . LEU A 1 582 ? 0.956 -0.963 18.944 1 98.3 582 LEU A O 1
ATOM 4619 N N . GLN A 1 583 ? 1.279 -2.276 17.164 1 97.52 583 GLN A N 1
ATOM 4620 C CA . GLN A 1 583 ? 2.691 -1.93 17.035 1 97.52 583 GLN A CA 1
ATOM 4621 C C . GLN A 1 583 ? 2.867 -0.449 16.71 1 97.52 583 GLN A C 1
ATOM 4623 O O . GLN A 1 583 ? 3.85 0.17 17.123 1 97.52 583 GLN A O 1
ATOM 4628 N N . LEU A 1 584 ? 1.933 0.159 16.096 1 97.85 584 LEU A N 1
ATOM 4629 C CA . LEU A 1 584 ? 2.009 1.534 15.615 1 97.85 584 LEU A CA 1
ATOM 4630 C C . LEU A 1 584 ? 1.559 2.514 16.694 1 97.85 584 LEU A C 1
ATOM 4632 O O . LEU A 1 584 ? 1.661 3.73 16.516 1 97.85 584 LEU A O 1
ATOM 4636 N N . THR A 1 585 ? 1.09 2.035 17.829 1 98.32 585 THR A N 1
ATOM 4637 C CA . THR A 1 585 ? 0.661 2.921 18.905 1 98.32 585 THR A CA 1
ATOM 4638 C C . THR A 1 585 ? 1.854 3.375 19.74 1 98.32 585 THR A C 1
ATOM 4640 O O . THR A 1 585 ? 2.842 2.648 19.868 1 98.32 585 THR A O 1
ATOM 4643 N N . ASP A 1 586 ? 1.769 4.495 20.3 1 97.98 586 ASP A N 1
ATOM 4644 C CA . ASP A 1 586 ? 2.807 4.961 21.214 1 97.98 586 ASP A CA 1
ATOM 4645 C C . ASP A 1 586 ? 2.466 4.604 22.659 1 97.98 586 ASP A C 1
ATOM 4647 O O . ASP A 1 586 ? 2.833 5.33 23.586 1 97.98 586 ASP A O 1
ATOM 4651 N N . SER A 1 587 ? 1.697 3.565 22.841 1 97.79 587 SER A N 1
ATOM 4652 C CA . SER A 1 587 ? 1.412 3.013 24.162 1 97.79 587 SER A CA 1
ATOM 4653 C C . SER A 1 587 ? 2.695 2.609 24.88 1 97.79 587 SER A C 1
ATOM 4655 O O . SER A 1 587 ? 3.601 2.039 24.27 1 97.79 587 SER A O 1
ATOM 4657 N N . ASN A 1 588 ? 2.716 2.925 26.165 1 96.07 588 ASN A N 1
ATOM 4658 C CA . ASN A 1 588 ? 3.869 2.564 26.982 1 96.07 588 ASN A CA 1
ATOM 4659 C C . ASN A 1 588 ? 3.719 1.167 27.578 1 96.07 588 ASN A C 1
ATOM 4661 O O . ASN A 1 588 ? 2.625 0.778 27.989 1 96.07 588 ASN A O 1
ATOM 4665 N N . GLU A 1 589 ? 4.829 0.456 27.657 1 96 589 GLU A N 1
ATOM 4666 C CA . GLU A 1 589 ? 4.725 -0.891 28.21 1 96 589 GLU A CA 1
ATOM 4667 C C . GLU A 1 589 ? 4.924 -0.883 29.723 1 96 589 GLU A C 1
ATOM 4669 O O . GLU A 1 589 ? 4.565 -1.844 30.407 1 96 589 GLU A O 1
ATOM 4674 N N . ASP A 1 590 ? 5.447 0.238 30.315 1 95.29 590 ASP A N 1
ATOM 4675 C CA . ASP A 1 590 ? 5.822 0.225 31.726 1 95.29 590 ASP A CA 1
ATOM 4676 C C . ASP A 1 590 ? 5.106 1.334 32.494 1 95.29 590 ASP A C 1
ATOM 4678 O O . ASP A 1 590 ? 5.335 1.513 33.692 1 95.29 590 ASP A O 1
ATOM 4682 N N . LYS A 1 591 ? 4.299 2.105 31.784 1 96.24 591 LYS A N 1
ATOM 4683 C CA . LYS A 1 591 ? 3.493 3.15 32.41 1 96.24 591 LYS A CA 1
ATOM 4684 C C . LYS A 1 591 ? 2.061 3.129 31.883 1 96.24 591 LYS A C 1
ATOM 4686 O O . LYS A 1 591 ? 1.82 2.738 30.739 1 96.24 591 LYS A O 1
ATOM 4691 N N . PRO A 1 592 ? 1.147 3.57 32.69 1 96.52 592 PRO A N 1
ATOM 4692 C CA . PRO A 1 592 ? -0.239 3.604 32.218 1 96.52 592 PRO A CA 1
ATOM 4693 C C . PRO A 1 592 ? -0.446 4.581 31.062 1 96.52 592 PRO A C 1
ATOM 4695 O O . PRO A 1 592 ? 0.149 5.662 31.049 1 96.52 592 PRO A O 1
ATOM 4698 N N . ASP A 1 593 ? -1.291 4.237 30.184 1 96.85 593 ASP A N 1
ATOM 4699 C CA . ASP A 1 593 ? -1.672 5.09 29.062 1 96.85 593 ASP A CA 1
ATOM 4700 C C . ASP A 1 593 ? -2.727 6.112 29.483 1 96.85 593 ASP A C 1
ATOM 4702 O O . ASP A 1 593 ? -3.473 5.884 30.437 1 96.85 593 ASP A O 1
ATOM 4706 N N . GLY A 1 594 ? -2.71 7.23 28.859 1 96.42 594 GLY A N 1
ATOM 4707 C CA . GLY A 1 594 ? -3.829 8.158 28.886 1 96.42 594 GLY A CA 1
ATOM 4708 C C . GLY A 1 594 ? -4.557 8.253 27.558 1 96.42 594 GLY A C 1
ATOM 4709 O O . GLY A 1 594 ? -4.28 7.483 26.636 1 96.42 594 GLY A O 1
ATOM 4710 N N . ASP A 1 595 ? -5.517 9.167 27.484 1 96.5 595 ASP A N 1
ATOM 4711 C CA . ASP A 1 595 ? -6.261 9.38 26.246 1 96.5 595 ASP A CA 1
ATOM 4712 C C . ASP A 1 595 ? -5.358 9.95 25.154 1 96.5 595 ASP A C 1
ATOM 4714 O O . ASP A 1 595 ? -5.737 9.981 23.982 1 96.5 595 ASP A O 1
ATOM 4718 N N . ASN A 1 596 ? -4.183 10.294 25.492 1 96.77 596 ASN A N 1
ATOM 4719 C CA . ASN A 1 596 ? -3.301 10.99 24.56 1 96.77 596 ASN A CA 1
ATOM 4720 C C . ASN A 1 596 ? -2.482 10.009 23.726 1 96.77 596 ASN A C 1
ATOM 4722 O O . ASN A 1 596 ? -1.553 10.411 23.023 1 96.77 596 ASN A O 1
ATOM 4726 N N . VAL A 1 597 ? -2.736 8.686 23.806 1 97.81 597 VAL A N 1
ATOM 4727 C CA . VAL A 1 597 ? -2.149 7.77 22.833 1 97.81 597 VAL A CA 1
ATOM 4728 C C . VAL A 1 597 ? -2.551 8.19 21.421 1 97.81 597 VAL A C 1
ATOM 4730 O O . VAL A 1 597 ? -3.562 8.87 21.232 1 97.81 597 VAL A O 1
ATOM 4733 N N . ASN A 1 598 ? -1.762 7.828 20.467 1 98.08 598 ASN A N 1
ATOM 4734 C CA . ASN A 1 598 ? -1.933 8.351 19.115 1 98.08 598 ASN A CA 1
ATOM 4735 C C . ASN A 1 598 ? -3.174 7.769 18.442 1 98.08 598 ASN A C 1
ATOM 4737 O O . ASN A 1 598 ? -3.724 8.372 17.519 1 98.08 598 ASN A O 1
ATOM 4741 N N . MET A 1 599 ? -3.61 6.572 18.83 1 98.05 599 MET A N 1
ATOM 4742 C CA . MET A 1 599 ? -4.821 5.961 18.291 1 98.05 599 MET A CA 1
ATOM 4743 C C . MET A 1 599 ? -5.433 4.989 19.294 1 98.05 599 MET A C 1
ATOM 4745 O O . MET A 1 599 ? -4.735 4.466 20.164 1 98.05 599 MET A O 1
ATOM 4749 N N . HIS A 1 600 ? -6.673 4.831 19.199 1 98.22 600 HIS A N 1
ATOM 4750 C CA . HIS A 1 600 ? -7.393 3.857 20.012 1 98.22 600 HIS A CA 1
ATOM 4751 C C . HIS A 1 600 ? -7.672 2.581 19.224 1 98.22 600 HIS A C 1
ATOM 4753 O O . HIS A 1 600 ? -8.085 2.64 18.064 1 98.22 600 HIS A O 1
ATOM 4759 N N . VAL A 1 601 ? -7.37 1.433 19.8 1 98.63 601 VAL A N 1
ATOM 4760 C CA . VAL A 1 601 ? -7.598 0.13 19.186 1 98.63 601 VAL A CA 1
ATOM 4761 C C . VAL A 1 601 ? -8.523 -0.704 20.07 1 98.63 601 VAL A C 1
ATOM 4763 O O . VAL A 1 601 ? -8.219 -0.949 21.24 1 98.63 601 VAL A O 1
ATOM 4766 N N . THR A 1 602 ? -9.658 -1.13 19.527 1 98.65 602 THR A N 1
ATOM 4767 C CA . THR A 1 602 ? -10.665 -1.823 20.322 1 98.65 602 THR A CA 1
ATOM 4768 C C . THR A 1 602 ? -11.159 -3.073 19.597 1 98.65 602 THR A C 1
ATOM 4770 O O . THR A 1 602 ? -11.075 -3.159 18.371 1 98.65 602 THR A O 1
ATOM 4773 N N . ASN A 1 603 ? -11.556 -4.058 20.293 1 98.4 603 ASN A N 1
ATOM 4774 C CA . ASN A 1 603 ? -12.132 -5.309 19.811 1 98.4 603 ASN A CA 1
ATOM 4775 C C . ASN A 1 603 ? -13.375 -5.697 20.607 1 98.4 603 ASN A C 1
ATOM 4777 O O . ASN A 1 603 ? -13.355 -6.672 21.361 1 98.4 603 ASN A O 1
ATOM 4781 N N . PRO A 1 604 ? -14.449 -5.003 20.384 1 98.02 604 PRO A N 1
ATOM 4782 C CA . PRO A 1 604 ? -15.658 -5.179 21.192 1 98.02 604 PRO A CA 1
ATOM 4783 C C . PRO A 1 604 ? -16.295 -6.555 21.01 1 98.02 604 PRO A C 1
ATOM 4785 O O . PRO A 1 604 ? -16.264 -7.113 19.911 1 98.02 604 PRO A O 1
ATOM 4788 N N . THR A 1 605 ? -16.953 -7.038 22.055 1 97.67 605 THR A N 1
ATOM 4789 C CA . THR A 1 605 ? -17.524 -8.38 22.005 1 97.67 605 THR A CA 1
ATOM 4790 C C . THR A 1 605 ? -19.048 -8.318 21.998 1 97.67 605 THR A C 1
ATOM 4792 O O . THR A 1 605 ? -19.715 -9.335 21.794 1 97.67 605 THR A O 1
ATOM 4795 N N . THR A 1 606 ? -19.654 -7.125 22.2 1 98.02 606 THR A N 1
ATOM 4796 C CA . THR A 1 606 ? -21.109 -7.018 22.217 1 98.02 606 THR A CA 1
ATOM 4797 C C . THR A 1 606 ? -21.573 -5.82 21.393 1 98.02 606 THR A C 1
ATOM 4799 O O . THR A 1 606 ? -20.826 -4.856 21.214 1 98.02 606 THR A O 1
ATOM 4802 N N . PRO A 1 607 ? -22.83 -5.841 20.937 1 98.14 607 PRO A N 1
ATOM 4803 C CA . PRO A 1 607 ? -23.39 -4.698 20.212 1 98.14 607 PRO A CA 1
ATOM 4804 C C . PRO A 1 607 ? -23.407 -3.42 21.047 1 98.14 607 PRO A C 1
ATOM 4806 O O . PRO A 1 607 ? -23.171 -2.33 20.52 1 98.14 607 PRO A O 1
ATOM 4809 N N . ALA A 1 608 ? -23.67 -3.535 22.343 1 98.55 608 ALA A N 1
ATOM 4810 C CA . ALA A 1 608 ? -23.7 -2.356 23.205 1 98.55 608 ALA A CA 1
ATOM 4811 C C . ALA A 1 608 ? -22.343 -1.658 23.227 1 98.55 608 ALA A C 1
ATOM 4813 O O . ALA A 1 608 ? -22.271 -0.427 23.222 1 98.55 608 ALA A O 1
ATOM 4814 N N . GLN A 1 609 ? -21.294 -2.45 23.366 1 98.41 609 GLN A N 1
ATOM 4815 C CA . GLN A 1 609 ? -19.947 -1.89 23.325 1 98.41 609 GLN A CA 1
ATOM 4816 C C . GLN A 1 609 ? -19.712 -1.116 22.03 1 98.41 609 GLN A C 1
ATOM 4818 O O . GLN A 1 609 ? -19.105 -0.044 22.043 1 98.41 609 GLN A O 1
ATOM 4823 N N . TYR A 1 610 ? -20.171 -1.681 20.921 1 98.55 610 TYR A N 1
ATOM 4824 C CA . TYR A 1 610 ? -20.043 -1.035 19.619 1 98.55 610 TYR A CA 1
ATOM 4825 C C . TYR A 1 610 ? -20.822 0.274 19.582 1 98.55 610 TYR A C 1
ATOM 4827 O O . TYR A 1 610 ? -20.312 1.294 19.113 1 98.55 610 TYR A O 1
ATOM 4835 N N . PHE A 1 611 ? -22.073 0.281 20.128 1 98.57 611 PHE A N 1
ATOM 4836 C CA . PHE A 1 611 ? -22.906 1.471 20.253 1 98.57 611 PHE A CA 1
ATOM 4837 C C . PHE A 1 611 ? -22.162 2.578 20.992 1 98.57 611 PHE A C 1
ATOM 4839 O O . PHE A 1 611 ? -22.077 3.707 20.505 1 98.57 611 PHE A O 1
ATOM 4846 N N . HIS A 1 612 ? -21.581 2.261 22.079 1 98.76 612 HIS A N 1
ATOM 4847 C CA . HIS A 1 612 ? -20.913 3.237 22.933 1 98.76 612 HIS A CA 1
ATOM 4848 C C . HIS A 1 612 ? -19.638 3.76 22.279 1 98.76 612 HIS A C 1
ATOM 4850 O O . HIS A 1 612 ? -19.289 4.932 22.44 1 98.76 612 HIS A O 1
ATOM 4856 N N . LEU A 1 613 ? -18.931 2.935 21.539 1 98.42 613 LEU A N 1
ATOM 4857 C CA . LEU A 1 613 ? -17.705 3.349 20.865 1 98.42 613 LEU A CA 1
ATOM 4858 C C . LEU A 1 613 ? -17.993 4.428 19.827 1 98.42 613 LEU A C 1
ATOM 4860 O O . LEU A 1 613 ? -17.271 5.424 19.744 1 98.42 613 LEU A O 1
ATOM 4864 N N . LEU A 1 614 ? -19.004 4.211 19.032 1 98.75 614 LEU A N 1
ATOM 4865 C CA . LEU A 1 614 ? -19.338 5.158 17.974 1 98.75 614 LEU A CA 1
ATOM 4866 C C . LEU A 1 614 ? -19.772 6.497 18.561 1 98.75 614 LEU A C 1
ATOM 4868 O O . LEU A 1 614 ? -19.358 7.554 18.079 1 98.75 614 LEU A O 1
ATOM 4872 N N . ARG A 1 615 ? -20.585 6.463 19.583 1 98.65 615 ARG A N 1
ATOM 4873 C CA . ARG A 1 615 ? -21.041 7.706 20.197 1 98.65 615 ARG A CA 1
ATOM 4874 C C . ARG A 1 615 ? -19.892 8.425 20.895 1 98.65 615 ARG A C 1
ATOM 4876 O O . ARG A 1 615 ? -19.781 9.65 20.817 1 98.65 615 ARG A O 1
ATOM 4883 N N . ARG A 1 616 ? -19.05 7.634 21.559 1 98.12 616 ARG A N 1
ATOM 4884 C CA . ARG A 1 616 ? -17.913 8.208 22.272 1 98.12 616 ARG A CA 1
ATOM 4885 C C . ARG A 1 616 ? -17.026 9.015 21.329 1 98.12 616 ARG A C 1
ATOM 4887 O O . ARG A 1 616 ? -16.465 10.04 21.721 1 98.12 616 ARG A O 1
ATOM 4894 N N . GLN A 1 617 ? -16.883 8.599 20.118 1 97.47 617 GLN A N 1
ATOM 4895 C CA . GLN A 1 617 ? -16.049 9.253 19.116 1 97.47 617 GLN A CA 1
ATOM 4896 C C . GLN A 1 617 ? -16.493 10.695 18.886 1 97.47 617 GLN A C 1
ATOM 4898 O O . GLN A 1 617 ? -15.675 11.558 18.559 1 97.47 617 GLN A O 1
ATOM 4903 N N . MET A 1 618 ? -17.75 10.986 19.062 1 97.28 618 MET A N 1
ATOM 4904 C CA . MET A 1 618 ? -18.297 12.302 18.745 1 97.28 618 MET A CA 1
ATOM 4905 C C . MET A 1 618 ? -18.515 13.121 20.013 1 97.28 618 MET A C 1
ATOM 4907 O O . MET A 1 618 ? -18.482 14.352 19.975 1 97.28 618 MET A O 1
ATOM 4911 N N . LEU A 1 619 ? -18.668 12.441 21.14 1 97.19 619 LEU A N 1
ATOM 4912 C CA . LEU A 1 619 ? -19.08 13.145 22.35 1 97.19 619 LEU A CA 1
ATOM 4913 C C . LEU A 1 619 ? -17.868 13.652 23.124 1 97.19 619 LEU A C 1
ATOM 4915 O O . LEU A 1 619 ? -17.994 14.541 23.969 1 97.19 619 LEU A O 1
ATOM 4919 N N . ARG A 1 620 ? -16.7 13.097 22.824 1 96.11 620 ARG A N 1
ATOM 4920 C CA . ARG A 1 620 ? -15.475 13.56 23.468 1 96.11 620 ARG A CA 1
ATOM 4921 C C . ARG A 1 620 ? -15.077 14.941 22.958 1 96.11 620 ARG A C 1
ATOM 4923 O O . ARG A 1 620 ? -15.434 15.323 21.842 1 96.11 620 ARG A O 1
ATOM 4930 N N . ASN A 1 621 ? -14.298 15.69 23.725 1 96.65 621 ASN A N 1
ATOM 4931 C CA . ASN A 1 621 ? -13.862 17.019 23.309 1 96.65 621 ASN A CA 1
ATOM 4932 C C . ASN A 1 621 ? -12.468 16.984 22.689 1 96.65 621 ASN A C 1
ATOM 4934 O O . ASN A 1 621 ? -11.747 17.983 22.714 1 96.65 621 ASN A O 1
ATOM 4938 N N . PHE A 1 622 ? -11.986 15.836 22.304 1 97.4 622 PHE A N 1
ATOM 4939 C CA . PHE A 1 622 ? -10.786 15.606 21.509 1 97.4 622 PHE A CA 1
ATOM 4940 C C . PHE A 1 622 ? -11.038 14.547 20.442 1 97.4 622 PHE A C 1
ATOM 4942 O O . PHE A 1 622 ? -12.077 13.884 20.452 1 97.4 622 PHE A O 1
ATOM 4949 N N . ARG A 1 623 ? -10.2 14.455 19.504 1 98.01 623 ARG A N 1
ATOM 4950 C CA . ARG A 1 623 ? -10.341 13.455 18.451 1 98.01 623 ARG A CA 1
ATOM 4951 C C . ARG A 1 623 ? -9.08 12.606 18.33 1 98.01 623 ARG A C 1
ATOM 4953 O O . ARG A 1 623 ? -7.965 13.132 18.36 1 98.01 623 ARG A O 1
ATOM 4960 N N . LYS A 1 624 ? -9.224 11.319 18.376 1 98.13 624 LYS A N 1
ATOM 4961 C CA . LYS A 1 624 ? -8.213 10.309 18.073 1 98.13 624 LYS A CA 1
ATOM 4962 C C . LYS A 1 624 ? -8.738 9.292 17.064 1 98.13 624 LYS A C 1
ATOM 4964 O O . LYS A 1 624 ? -9.902 8.89 17.128 1 98.13 624 LYS A O 1
ATOM 4969 N N . PRO A 1 625 ? -7.888 8.938 16.096 1 98.65 625 PRO A N 1
ATOM 4970 C CA . PRO A 1 625 ? -8.34 7.821 15.264 1 98.65 625 PRO A CA 1
ATOM 4971 C C . PRO A 1 625 ? -8.75 6.601 16.086 1 98.65 625 PRO A C 1
ATOM 4973 O O . PRO A 1 625 ? -8.112 6.288 17.094 1 98.65 625 PRO A O 1
ATOM 4976 N N . LEU A 1 626 ? -9.787 5.965 15.623 1 98.76 626 LEU A N 1
ATOM 4977 C CA . LEU A 1 626 ? -10.309 4.781 16.296 1 98.76 626 LEU A CA 1
ATOM 4978 C C . LEU A 1 626 ? -10.286 3.572 15.367 1 98.76 626 LEU A C 1
ATOM 4980 O O . LEU A 1 626 ? -10.903 3.592 14.299 1 98.76 626 LEU A O 1
ATOM 4984 N N . ILE A 1 627 ? -9.557 2.543 15.717 1 98.74 627 ILE A N 1
ATOM 4985 C CA . ILE A 1 627 ? -9.512 1.279 14.989 1 98.74 627 ILE A CA 1
ATOM 4986 C C . ILE A 1 627 ? -10.391 0.247 15.691 1 98.74 627 ILE A C 1
ATOM 4988 O O . ILE A 1 627 ? -10.134 -0.117 16.841 1 98.74 627 ILE A O 1
ATOM 4992 N N . ILE A 1 628 ? -11.386 -0.204 15.036 1 98.65 628 ILE A N 1
ATOM 4993 C CA . ILE A 1 628 ? -12.274 -1.209 15.608 1 98.65 628 ILE A CA 1
ATOM 4994 C C . ILE A 1 628 ? -12.104 -2.532 14.864 1 98.65 628 ILE A C 1
ATOM 4996 O O . ILE A 1 628 ? -12.271 -2.59 13.643 1 98.65 628 ILE A O 1
ATOM 5000 N N . VAL A 1 629 ? -11.738 -3.594 15.545 1 98.18 629 VAL A N 1
ATOM 5001 C CA . VAL A 1 629 ? -11.78 -4.948 15.003 1 98.18 629 VAL A CA 1
ATOM 5002 C C . VAL A 1 629 ? -13.23 -5.405 14.865 1 98.18 629 VAL A C 1
ATOM 5004 O O . VAL A 1 629 ? -13.799 -5.975 15.799 1 98.18 629 VAL A O 1
ATOM 5007 N N . ALA A 1 630 ? -13.747 -5.204 13.702 1 95.55 630 ALA A N 1
ATOM 5008 C CA . ALA A 1 630 ? -15.169 -5.446 13.472 1 95.55 630 ALA A CA 1
ATOM 5009 C C . ALA A 1 630 ? -15.453 -6.938 13.317 1 95.55 630 ALA A C 1
ATOM 5011 O O . ALA A 1 630 ? -14.662 -7.668 12.715 1 95.55 630 ALA A O 1
ATOM 5012 N N . PRO A 1 631 ? -16.529 -7.352 13.776 1 91.57 631 PRO A N 1
ATOM 5013 C CA . PRO A 1 631 ? -16.806 -8.79 13.754 1 91.57 631 PRO A CA 1
ATOM 5014 C C . PRO A 1 631 ? -17.389 -9.258 12.422 1 91.57 631 PRO A C 1
ATOM 5016 O O . PRO A 1 631 ? -17.942 -8.452 11.669 1 91.57 631 PRO A O 1
ATOM 5019 N N . LYS A 1 632 ? -17.271 -10.525 12.209 1 93.85 632 LYS A N 1
ATOM 5020 C CA . LYS A 1 632 ? -17.937 -11.199 11.099 1 93.85 632 LYS A CA 1
ATOM 5021 C C . LYS A 1 632 ? -19.065 -12.098 11.598 1 93.85 632 LYS A C 1
ATOM 5023 O O . LYS A 1 632 ? -20.228 -11.69 11.62 1 93.85 632 LYS A O 1
ATOM 5028 N N . ILE A 1 633 ? -18.733 -13.11 12.268 1 92.45 633 ILE A N 1
ATOM 5029 C CA . ILE A 1 633 ? -19.695 -14.118 12.698 1 92.45 633 ILE A CA 1
ATOM 5030 C C . ILE A 1 633 ? -20.604 -13.536 13.779 1 92.45 633 ILE A C 1
ATOM 5032 O O . ILE A 1 633 ? -21.765 -13.934 13.903 1 92.45 633 ILE A O 1
ATOM 5036 N N . LEU A 1 634 ? -20.116 -12.557 14.583 1 95.05 634 LEU A N 1
ATOM 5037 C CA . LEU A 1 634 ? -20.878 -12.006 15.698 1 95.05 634 LEU A CA 1
ATOM 5038 C C . LEU A 1 634 ? -22.057 -11.18 15.195 1 95.05 634 LEU A C 1
ATOM 5040 O O . LEU A 1 634 ? -22.985 -10.888 15.953 1 95.05 634 LEU A O 1
ATOM 5044 N N . LEU A 1 635 ? -22.038 -10.861 13.969 1 95.6 635 LEU A N 1
ATOM 5045 C CA . LEU A 1 635 ? -23.117 -10.069 13.389 1 95.6 635 LEU A CA 1
ATOM 5046 C C . LEU A 1 635 ? -24.446 -10.811 13.481 1 95.6 635 LEU A C 1
ATOM 5048 O O . LEU A 1 635 ? -25.507 -10.186 13.547 1 95.6 635 LEU A O 1
ATOM 5052 N N . ARG A 1 636 ? -24.331 -12.214 13.563 1 91.99 636 ARG A N 1
ATOM 5053 C CA . ARG A 1 636 ? -25.548 -13.019 13.574 1 91.99 636 ARG A CA 1
ATOM 5054 C C . ARG A 1 636 ? -25.533 -14.017 14.728 1 91.99 636 ARG A C 1
ATOM 5056 O O . ARG A 1 636 ? -26.429 -14.857 14.84 1 91.99 636 ARG A O 1
ATOM 5063 N N . HIS A 1 637 ? -24.542 -13.897 15.455 1 93.07 637 HIS A N 1
ATOM 5064 C CA . HIS A 1 637 ? -24.385 -14.855 16.543 1 93.07 637 HIS A CA 1
ATOM 5065 C C . HIS A 1 637 ? -25.397 -14.599 17.654 1 93.07 637 HIS A C 1
ATOM 5067 O O . HIS A 1 637 ? -25.476 -13.489 18.184 1 93.07 637 HIS A O 1
ATOM 5073 N N . ASN A 1 638 ? -26.065 -15.615 18.082 1 92.62 638 ASN A N 1
ATOM 5074 C CA . ASN A 1 638 ? -27.137 -15.482 19.063 1 92.62 638 ASN A CA 1
ATOM 5075 C C . ASN A 1 638 ? -26.611 -14.975 20.403 1 92.62 638 ASN A C 1
ATOM 5077 O O . ASN A 1 638 ? -27.3 -14.231 21.103 1 92.62 638 ASN A O 1
ATOM 5081 N N . ALA A 1 639 ? -25.425 -15.409 20.688 1 92.95 639 ALA A N 1
ATOM 5082 C CA . ALA A 1 639 ? -24.859 -15.002 21.972 1 92.95 639 ALA A CA 1
ATOM 5083 C C . ALA A 1 639 ? -24.274 -13.594 21.891 1 92.95 639 ALA A C 1
ATOM 5085 O O . ALA A 1 639 ? -24.04 -12.953 22.918 1 92.95 639 ALA A O 1
ATOM 5086 N N . GLY A 1 640 ? -24.019 -13.112 20.737 1 94.46 640 GLY A N 1
ATOM 5087 C CA . GLY A 1 640 ? -23.445 -11.791 20.535 1 94.46 640 GLY A CA 1
ATOM 5088 C C . GLY A 1 640 ? -24.492 -10.702 20.394 1 94.46 640 GLY A C 1
ATOM 5089 O O . GLY A 1 640 ? -24.478 -9.943 19.423 1 94.46 640 GLY A O 1
ATOM 5090 N N . THR A 1 641 ? -25.451 -10.58 21.258 1 96.95 641 THR A N 1
ATOM 5091 C CA . THR A 1 641 ? -26.527 -9.596 21.288 1 96.95 641 THR A CA 1
ATOM 5092 C C . THR A 1 641 ? -26.544 -8.854 22.621 1 96.95 641 THR A C 1
ATOM 5094 O O . THR A 1 641 ? -25.857 -9.247 23.566 1 96.95 641 THR A O 1
ATOM 5097 N N . SER A 1 642 ? -27.167 -7.759 22.697 1 97.8 642 SER A N 1
ATOM 5098 C CA . SER A 1 642 ? -27.259 -6.961 23.915 1 97.8 642 SER A CA 1
ATOM 5099 C C . SER A 1 642 ? -28.694 -6.515 24.177 1 97.8 642 SER A C 1
ATOM 5101 O O . SER A 1 642 ? -29.433 -6.203 23.242 1 97.8 642 SER A O 1
ATOM 5103 N N . PRO A 1 643 ? -29.097 -6.532 25.494 1 96.96 643 PRO A N 1
ATOM 5104 C CA . PRO A 1 643 ? -30.348 -5.831 25.794 1 96.96 643 PRO A CA 1
ATOM 5105 C C . PRO A 1 643 ? -30.255 -4.327 25.547 1 96.96 643 PRO A C 1
ATOM 5107 O O . PRO A 1 643 ? -29.18 -3.739 25.694 1 96.96 643 PRO A O 1
ATOM 5110 N N . ILE A 1 644 ? -31.348 -3.727 25.205 1 97.56 644 ILE A N 1
ATOM 5111 C CA . ILE A 1 644 ? -31.388 -2.301 24.898 1 97.56 644 ILE A CA 1
ATOM 5112 C C . ILE A 1 644 ? -30.977 -1.496 26.128 1 97.56 644 ILE A C 1
ATOM 5114 O O . ILE A 1 644 ? -30.419 -0.403 26.005 1 97.56 644 ILE A O 1
ATOM 5118 N N . THR A 1 645 ? -31.131 -2.052 27.333 1 97.2 645 THR A N 1
ATOM 5119 C CA . THR A 1 645 ? -30.834 -1.38 28.593 1 97.2 645 THR A CA 1
ATOM 5120 C C . THR A 1 645 ? -29.329 -1.191 28.764 1 97.2 645 THR A C 1
ATOM 5122 O O . THR A 1 645 ? -28.889 -0.367 29.568 1 97.2 645 THR A O 1
ATOM 5125 N N . ASP A 1 646 ? -28.522 -1.942 28.006 1 97.96 646 ASP A N 1
ATOM 5126 C CA . ASP A 1 646 ? -27.074 -1.766 28.043 1 97.96 646 ASP A CA 1
ATOM 5127 C C . ASP A 1 646 ? -26.658 -0.483 27.326 1 97.96 646 ASP A C 1
ATOM 5129 O O . ASP A 1 646 ? -25.498 -0.071 27.402 1 97.96 646 ASP A O 1
ATOM 5133 N N . MET A 1 647 ? -27.579 0.186 26.641 1 98.58 647 MET A N 1
ATOM 5134 C CA . MET A 1 647 ? -27.298 1.396 25.873 1 98.58 647 MET A CA 1
ATOM 5135 C C . MET A 1 647 ? -28.069 2.586 26.432 1 98.58 647 MET A C 1
ATOM 5137 O O . MET A 1 647 ? -28.036 3.677 25.86 1 98.58 647 MET A O 1
ATOM 5141 N N . GLU A 1 648 ? -28.771 2.387 27.517 1 97.75 648 GLU A N 1
ATOM 5142 C CA . GLU A 1 648 ? -29.615 3.429 28.095 1 97.75 648 GLU A CA 1
ATOM 5143 C C . GLU A 1 648 ? -28.785 4.44 28.88 1 97.75 648 GLU A C 1
ATOM 5145 O O . GLU A 1 648 ? -27.561 4.317 28.961 1 97.75 648 GLU A O 1
ATOM 5150 N N . SER A 1 649 ? -29.458 5.388 29.423 1 97.35 649 SER A N 1
ATOM 5151 C CA . SER A 1 649 ? -28.784 6.454 30.157 1 97.35 649 SER A CA 1
ATOM 5152 C C . SER A 1 649 ? -27.894 5.889 31.258 1 97.35 649 SER A C 1
ATOM 5154 O O . SER A 1 649 ? -28.249 4.903 31.906 1 97.35 649 SER A O 1
ATOM 5156 N N . GLN A 1 650 ? -26.691 6.445 31.441 1 94.97 650 GLN A N 1
ATOM 5157 C CA . GLN A 1 650 ? -25.739 6.143 32.504 1 94.97 650 GLN A CA 1
ATOM 5158 C C . GLN A 1 650 ? -24.933 4.888 32.181 1 94.97 650 GLN A C 1
ATOM 5160 O O . GLN A 1 650 ? -24.243 4.346 33.047 1 94.97 650 GLN A O 1
ATOM 5165 N N . THR A 1 651 ? -25.133 4.365 31.008 1 97.27 651 THR A N 1
ATOM 5166 C CA . THR A 1 651 ? -24.25 3.305 30.533 1 97.27 651 THR A CA 1
ATOM 5167 C C . THR A 1 651 ? -23.122 3.882 29.682 1 97.27 651 THR A C 1
ATOM 5169 O O . THR A 1 651 ? -23.202 5.026 29.23 1 97.27 651 THR A O 1
ATOM 5172 N N . LYS A 1 652 ? -22.07 3.133 29.584 1 97.65 652 LYS A N 1
ATOM 5173 C CA . LYS A 1 652 ? -20.892 3.59 28.852 1 97.65 652 LYS A CA 1
ATOM 5174 C C . LYS A 1 652 ? -20.071 2.41 28.341 1 97.65 652 LYS A C 1
ATOM 5176 O O . LYS A 1 652 ? -20.396 1.254 28.618 1 97.65 652 LYS A O 1
ATOM 5181 N N . PHE A 1 653 ? -19.121 2.721 27.549 1 97.63 653 PHE A N 1
ATOM 5182 C CA . PHE A 1 653 ? -18.195 1.706 27.062 1 97.63 653 PHE A CA 1
ATOM 5183 C C . PHE A 1 653 ? -17.368 1.134 28.207 1 97.63 653 PHE A C 1
ATOM 5185 O O . PHE A 1 653 ? -16.817 1.883 29.017 1 97.63 653 PHE A O 1
ATOM 5192 N N . GLN A 1 654 ? -17.329 -0.133 28.313 1 97.65 654 GLN A N 1
ATOM 5193 C CA . GLN A 1 654 ? -16.493 -0.816 29.294 1 97.65 654 GLN A CA 1
ATOM 5194 C C . GLN A 1 654 ? -15.182 -1.284 28.669 1 97.65 654 GLN A C 1
ATOM 5196 O O . GLN A 1 654 ? -15.181 -2.151 27.792 1 97.65 654 GLN A O 1
ATOM 5201 N N . ASN A 1 655 ? -14.14 -0.805 29.166 1 97.95 655 ASN A N 1
ATOM 5202 C CA . ASN A 1 655 ? -12.839 -1.187 28.628 1 97.95 655 ASN A CA 1
ATOM 5203 C C . ASN A 1 655 ? -12.523 -2.653 28.914 1 97.95 655 ASN A C 1
ATOM 5205 O O . ASN A 1 655 ? -11.783 -3.291 28.163 1 97.95 655 ASN A O 1
ATOM 5209 N N . VAL A 1 656 ? -12.945 -3.13 30.043 1 98.48 656 VAL A N 1
ATOM 5210 C CA . VAL A 1 656 ? -12.78 -4.511 30.485 1 98.48 656 VAL A CA 1
ATOM 5211 C C . VAL A 1 656 ? -14.112 -5.054 30.996 1 98.48 656 VAL A C 1
ATOM 5213 O O . VAL A 1 656 ? -14.852 -4.349 31.687 1 98.48 656 VAL A O 1
ATOM 5216 N N . ILE A 1 657 ? -14.446 -6.177 30.56 1 98.35 657 ILE A N 1
ATOM 5217 C CA . ILE A 1 657 ? -15.643 -6.842 31.063 1 98.35 657 ILE A CA 1
ATOM 5218 C C . ILE A 1 657 ? -15.245 -8.065 31.887 1 98.35 657 ILE A C 1
ATOM 5220 O O . ILE A 1 657 ? -14.623 -8.995 31.369 1 98.35 657 ILE A O 1
ATOM 5224 N N . GLY A 1 658 ? -15.572 -8.071 33.128 1 97.72 658 GLY A N 1
ATOM 5225 C CA . GLY A 1 658 ? -15.252 -9.164 34.033 1 97.72 658 GLY A CA 1
ATOM 5226 C C . GLY A 1 658 ? -16.165 -10.364 33.864 1 97.72 658 GLY A C 1
ATOM 5227 O O . GLY A 1 658 ? -17.055 -10.359 33.012 1 97.72 658 GLY A O 1
ATOM 5228 N N . ASP A 1 659 ? -15.878 -11.413 34.703 1 96.74 659 ASP A N 1
ATOM 5229 C CA . ASP A 1 659 ? -16.664 -12.643 34.672 1 96.74 659 ASP A CA 1
ATOM 5230 C C . ASP A 1 659 ? -17.577 -12.743 35.892 1 96.74 659 ASP A C 1
ATOM 5232 O O . ASP A 1 659 ? -17.112 -13.018 37 1 96.74 659 ASP A O 1
ATOM 5236 N N . GLU A 1 660 ? -18.825 -12.62 35.685 1 91.65 660 GLU A N 1
ATOM 5237 C CA . GLU A 1 660 ? -19.767 -12.649 36.8 1 91.65 660 GLU A CA 1
ATOM 5238 C C . GLU A 1 660 ? -20.413 -14.024 36.941 1 91.65 660 GLU A C 1
ATOM 5240 O O . GLU A 1 660 ? -21.214 -14.249 37.851 1 91.65 660 GLU A O 1
ATOM 5245 N N . LYS A 1 661 ? -20.035 -14.921 36.159 1 92.05 661 LYS A N 1
ATOM 5246 C CA . LYS A 1 661 ? -20.676 -16.233 36.144 1 92.05 661 LYS A CA 1
ATOM 5247 C C . LYS A 1 661 ? -19.986 -17.193 37.108 1 92.05 661 LYS A C 1
ATOM 5249 O O . LYS A 1 661 ? -20.501 -18.278 37.387 1 92.05 661 LYS A O 1
ATOM 5254 N N . VAL A 1 662 ? -18.844 -16.796 37.611 1 94.01 662 VAL A N 1
ATOM 5255 C CA . VAL A 1 662 ? -18.069 -17.722 38.431 1 94.01 662 VAL A CA 1
ATOM 5256 C C . VAL A 1 662 ? -18.031 -17.227 39.875 1 94.01 662 VAL A C 1
ATOM 5258 O O . VAL A 1 662 ? -18.168 -16.028 40.13 1 94.01 662 VAL A O 1
ATOM 5261 N N . GLU A 1 663 ? -17.873 -18.239 40.764 1 94.12 663 GLU A N 1
ATOM 5262 C CA . GLU A 1 663 ? -17.631 -17.904 42.165 1 94.12 663 GLU A CA 1
ATOM 5263 C C . GLU A 1 663 ? -16.181 -17.486 42.39 1 94.12 663 GLU A C 1
ATOM 5265 O O . GLU A 1 663 ? -15.265 -18.296 42.237 1 94.12 663 GLU A O 1
ATOM 5270 N N . LYS A 1 664 ? -15.985 -16.365 42.878 1 94.78 664 LYS A N 1
ATOM 5271 C CA . LYS A 1 664 ? -14.676 -15.726 42.968 1 94.78 664 LYS A CA 1
ATOM 5272 C C . LYS A 1 664 ? -13.715 -16.556 43.813 1 94.78 664 LYS A C 1
ATOM 5274 O O . LYS A 1 664 ? -12.522 -16.633 43.512 1 94.78 664 LYS A O 1
ATOM 5279 N N . SER A 1 665 ? -14.253 -17.199 44.812 1 94.18 665 SER A N 1
ATOM 5280 C CA . SER A 1 665 ? -13.414 -17.924 45.76 1 94.18 665 SER A CA 1
ATOM 5281 C C . SER A 1 665 ? -12.923 -19.242 45.169 1 94.18 665 SER A C 1
ATOM 5283 O O . SER A 1 665 ? -11.976 -19.842 45.68 1 94.18 665 SER A O 1
ATOM 5285 N N . LYS A 1 666 ? -13.447 -19.605 44.106 1 95.05 666 LYS A N 1
ATOM 5286 C CA . LYS A 1 666 ? -13.104 -20.905 43.536 1 95.05 666 LYS A CA 1
ATOM 5287 C C . LYS A 1 666 ? -12.178 -20.75 42.333 1 95.05 666 LYS A C 1
ATOM 5289 O O . LYS A 1 666 ? -11.64 -21.737 41.826 1 95.05 666 LYS A O 1
ATOM 5294 N N . VAL A 1 667 ? -11.971 -19.583 41.971 1 97.17 667 VAL A N 1
ATOM 5295 C CA . VAL A 1 667 ? -11.231 -19.326 40.739 1 97.17 667 VAL A CA 1
ATOM 5296 C C . VAL A 1 667 ? -9.732 -19.441 41.003 1 97.17 667 VAL A C 1
ATOM 5298 O O . VAL A 1 667 ? -9.193 -18.75 41.871 1 97.17 667 VAL A O 1
ATOM 5301 N N . ASN A 1 668 ? -9.042 -20.293 40.31 1 97.01 668 ASN A N 1
ATOM 5302 C CA . ASN A 1 668 ? -7.591 -20.4 40.422 1 97.01 668 ASN A CA 1
ATOM 5303 C C . ASN A 1 668 ? -6.904 -20.143 39.084 1 97.01 668 ASN A C 1
ATOM 5305 O O . ASN A 1 668 ? -5.675 -20.155 38.999 1 97.01 668 ASN A O 1
ATOM 5309 N N . LYS A 1 669 ? -7.666 -19.999 38.062 1 96.71 669 LYS A N 1
ATOM 5310 C CA . LYS A 1 669 ? -7.174 -19.715 36.717 1 96.71 669 LYS A CA 1
ATOM 5311 C C . LYS A 1 669 ? -7.979 -18.596 36.062 1 96.71 669 LYS A C 1
ATOM 5313 O O . LYS A 1 669 ? -9.211 -18.593 36.123 1 96.71 669 LYS A O 1
ATOM 5318 N N . VAL A 1 670 ? -7.281 -17.633 35.403 1 98.28 670 VAL A N 1
ATOM 5319 C CA . VAL A 1 670 ? -7.938 -16.54 34.694 1 98.28 670 VAL A CA 1
ATOM 5320 C C . VAL A 1 670 ? -7.479 -16.519 33.238 1 98.28 670 VAL A C 1
ATOM 5322 O O . VAL A 1 670 ? -6.279 -16.475 32.959 1 98.28 670 VAL A O 1
ATOM 5325 N N . ILE A 1 671 ? -8.415 -16.61 32.311 1 98.51 671 ILE A N 1
ATOM 5326 C CA . ILE A 1 671 ? -8.15 -16.464 30.884 1 98.51 671 ILE A CA 1
ATOM 5327 C C . ILE A 1 671 ? -8.514 -15.051 30.433 1 98.51 671 ILE A C 1
ATOM 5329 O O . ILE A 1 671 ? -9.656 -14.616 30.596 1 98.51 671 ILE A O 1
ATOM 5333 N N . LEU A 1 672 ? -7.557 -14.302 29.989 1 98.73 672 LEU A N 1
ATOM 5334 C CA . LEU A 1 672 ? -7.784 -13.011 29.349 1 98.73 672 LEU A CA 1
ATOM 5335 C C . LEU A 1 672 ? -7.939 -13.172 27.84 1 98.73 672 LEU A C 1
ATOM 5337 O O . LEU A 1 672 ? -7.18 -13.911 27.209 1 98.73 672 LEU A O 1
ATOM 5341 N N . VAL A 1 673 ? -8.945 -12.542 27.318 1 98.51 673 VAL A N 1
ATOM 5342 C CA . VAL A 1 673 ? -9.265 -12.72 25.905 1 98.51 673 VAL A CA 1
ATOM 5343 C C . VAL A 1 673 ? -9.823 -11.418 25.334 1 98.51 673 VAL A C 1
ATOM 5345 O O . VAL A 1 673 ? -10.269 -10.545 26.082 1 98.51 673 VAL A O 1
ATOM 5348 N N . SER A 1 674 ? -9.716 -11.215 24.044 1 97.92 674 SER A N 1
ATOM 5349 C CA . SER A 1 674 ? -10.341 -10.114 23.318 1 97.92 674 SER A CA 1
ATOM 5350 C C . SER A 1 674 ? -11.074 -10.616 22.079 1 97.92 674 SER A C 1
ATOM 5352 O O . SER A 1 674 ? -10.621 -11.554 21.419 1 97.92 674 SER A O 1
ATOM 5354 N N . GLY A 1 675 ? -12.269 -10.043 21.828 1 96.8 675 GLY A N 1
ATOM 5355 C CA . GLY A 1 675 ? -12.98 -10.324 20.591 1 96.8 675 GLY A CA 1
ATOM 5356 C C . GLY A 1 675 ? -13.809 -11.593 20.655 1 96.8 675 GLY A C 1
ATOM 5357 O O . GLY A 1 675 ? -14.106 -12.092 21.742 1 96.8 675 GLY A O 1
ATOM 5358 N N . LYS A 1 676 ? -14.118 -12.189 19.557 1 96.69 676 LYS A N 1
ATOM 5359 C CA . LYS A 1 676 ? -15.115 -13.246 19.41 1 96.69 676 LYS A CA 1
ATOM 5360 C C . LYS A 1 676 ? -14.643 -14.541 20.063 1 96.69 676 LYS A C 1
ATOM 5362 O O . LYS A 1 676 ? -15.453 -15.419 20.37 1 96.69 676 LYS A O 1
ATOM 5367 N N . HIS A 1 677 ? -13.329 -14.665 20.221 1 97.15 677 HIS A N 1
ATOM 5368 C CA . HIS A 1 677 ? -12.753 -15.86 20.824 1 97.15 677 HIS A CA 1
ATOM 5369 C C . HIS A 1 677 ? -13.362 -16.134 22.195 1 97.15 677 HIS A C 1
ATOM 5371 O O . HIS A 1 677 ? -13.416 -17.284 22.637 1 97.15 677 HIS A O 1
ATOM 5377 N N . TYR A 1 678 ? -13.897 -15.179 22.957 1 97.48 678 TYR A N 1
ATOM 5378 C CA . TYR A 1 678 ? -14.562 -15.286 24.252 1 97.48 678 TYR A CA 1
ATOM 5379 C C . TYR A 1 678 ? -15.711 -16.285 24.194 1 97.48 678 TYR A C 1
ATOM 5381 O O . TYR A 1 678 ? -15.861 -17.121 25.088 1 97.48 678 TYR A O 1
ATOM 5389 N N . TYR A 1 679 ? -16.476 -16.187 23.144 1 97.56 679 TYR A N 1
ATOM 5390 C CA . TYR A 1 679 ? -17.695 -16.984 23.073 1 97.56 679 TYR A CA 1
ATOM 5391 C C . TYR A 1 679 ? -17.371 -18.466 22.926 1 97.56 679 TYR A C 1
ATOM 5393 O O . TYR A 1 679 ? -18.075 -19.319 23.471 1 97.56 679 TYR A O 1
ATOM 5401 N N . ALA A 1 680 ? -16.35 -18.729 22.119 1 96.93 680 ALA A N 1
ATOM 5402 C CA . ALA A 1 680 ? -15.917 -20.119 22.001 1 96.93 680 ALA A CA 1
ATOM 5403 C C . ALA A 1 680 ? -15.377 -20.64 23.33 1 96.93 680 ALA A C 1
ATOM 5405 O O . ALA A 1 680 ? -15.67 -21.771 23.726 1 96.93 680 ALA A O 1
ATOM 5406 N N . LEU A 1 681 ? -14.568 -19.849 23.995 1 98.09 681 LEU A N 1
ATOM 5407 C CA . LEU A 1 681 ? -14.008 -20.229 25.288 1 98.09 681 LEU A CA 1
ATOM 5408 C C . LEU A 1 681 ? -15.112 -20.414 26.324 1 98.09 681 LEU A C 1
ATOM 5410 O O . LEU A 1 681 ? -15.092 -21.379 27.092 1 98.09 681 LEU A O 1
ATOM 5414 N N . ASN A 1 682 ? -16.022 -19.425 26.377 1 97.46 682 ASN A N 1
ATOM 5415 C CA . ASN A 1 682 ? -17.124 -19.495 27.331 1 97.46 682 ASN A CA 1
ATOM 5416 C C . ASN A 1 682 ? -17.984 -20.735 27.103 1 97.46 682 ASN A C 1
ATOM 5418 O O . ASN A 1 682 ? -18.407 -21.387 28.06 1 97.46 682 ASN A O 1
ATOM 5422 N N . HIS A 1 683 ? -18.287 -21.047 25.867 1 96.93 683 HIS A N 1
ATOM 5423 C CA . HIS A 1 683 ? -19.063 -22.24 25.547 1 96.93 683 HIS A CA 1
ATOM 5424 C C . HIS A 1 683 ? -18.358 -23.502 26.033 1 96.93 683 HIS A C 1
ATOM 5426 O O . HIS A 1 683 ? -18.994 -24.395 26.599 1 96.93 683 HIS A O 1
ATOM 5432 N N . PHE A 1 684 ? -17.103 -23.573 25.76 1 97.7 684 PHE A N 1
ATOM 5433 C CA . PHE A 1 684 ? -16.334 -24.729 26.206 1 97.7 684 PHE A CA 1
ATOM 5434 C C . PHE A 1 684 ? -16.349 -24.836 27.726 1 97.7 684 PHE A C 1
ATOM 5436 O O . PHE A 1 684 ? -16.546 -25.922 28.276 1 97.7 684 PHE A O 1
ATOM 5443 N N . ARG A 1 685 ? -16.092 -23.762 28.445 1 97.58 685 ARG A N 1
ATOM 5444 C CA . ARG A 1 685 ? -16.103 -23.731 29.904 1 97.58 685 ARG A CA 1
ATOM 5445 C C . ARG A 1 685 ? -17.42 -24.269 30.454 1 97.58 685 ARG A C 1
ATOM 5447 O O . ARG A 1 685 ? -17.426 -25.074 31.388 1 97.58 685 ARG A O 1
ATOM 5454 N N . GLU A 1 686 ? -18.517 -23.78 29.884 1 96.17 686 GLU A N 1
ATOM 5455 C CA . GLU A 1 686 ? -19.845 -24.178 30.341 1 96.17 686 GLU A CA 1
ATOM 5456 C C . GLU A 1 686 ? -20.115 -25.649 30.038 1 96.17 686 GLU A C 1
ATOM 5458 O O . GLU A 1 686 ? -20.646 -26.375 30.881 1 96.17 686 GLU A O 1
ATOM 5463 N N . SER A 1 687 ? -19.698 -26.067 28.877 1 96.92 687 SER A N 1
ATOM 5464 C CA . SER A 1 687 ? -19.966 -27.437 28.454 1 96.92 687 SER A CA 1
ATOM 5465 C C . SER A 1 687 ? -19.141 -28.435 29.259 1 96.92 687 SER A C 1
ATOM 5467 O O . SER A 1 687 ? -19.522 -29.601 29.39 1 96.92 687 SER A O 1
ATOM 5469 N N . THR A 1 688 ? -18.012 -28.024 29.834 1 96.74 688 THR A N 1
ATOM 5470 C CA . THR A 1 688 ? -17.139 -28.919 30.585 1 96.74 688 THR A CA 1
ATOM 5471 C C . THR A 1 688 ? -17.189 -28.599 32.077 1 96.74 688 THR A C 1
ATOM 5473 O O . THR A 1 688 ? -16.42 -29.156 32.863 1 96.74 688 THR A O 1
ATOM 5476 N N . GLU A 1 689 ? -17.909 -27.644 32.505 1 95.01 689 GLU A N 1
ATOM 5477 C CA . GLU A 1 689 ? -18.197 -27.272 33.887 1 95.01 689 GLU A CA 1
ATOM 5478 C C . GLU A 1 689 ? -16.922 -26.892 34.634 1 95.01 689 GLU A C 1
ATOM 5480 O O . GLU A 1 689 ? -16.661 -27.402 35.726 1 95.01 689 GLU A O 1
ATOM 5485 N N . GLN A 1 690 ? -16.147 -26.149 33.963 1 94.05 690 GLN A N 1
ATOM 5486 C CA . GLN A 1 690 ? -14.941 -25.631 34.6 1 94.05 690 GLN A CA 1
ATOM 5487 C C . GLN A 1 690 ? -15.26 -24.435 35.493 1 94.05 690 GLN A C 1
ATOM 5489 O O . GLN A 1 690 ? -15.079 -23.285 35.088 1 94.05 690 GLN A O 1
ATOM 5494 N N . LYS A 1 691 ? -15.519 -24.617 36.717 1 93.77 691 LYS A N 1
ATOM 5495 C CA . LYS A 1 691 ? -15.994 -23.586 37.635 1 93.77 691 LYS A CA 1
ATOM 5496 C C . LYS A 1 691 ? -14.827 -22.819 38.252 1 93.77 691 LYS A C 1
ATOM 5498 O O . LYS A 1 691 ? -15.017 -21.744 38.824 1 93.77 691 LYS A O 1
ATOM 5503 N N . ASN A 1 692 ? -13.702 -23.33 38.075 1 95.93 692 ASN A N 1
ATOM 5504 C CA . ASN A 1 692 ? -12.526 -22.705 38.671 1 95.93 692 ASN A CA 1
ATOM 5505 C C . ASN A 1 692 ? -11.835 -21.761 37.691 1 95.93 692 ASN A C 1
ATOM 5507 O O . ASN A 1 692 ? -10.761 -21.233 37.982 1 95.93 692 ASN A O 1
ATOM 5511 N N . VAL A 1 693 ? -12.393 -21.593 36.486 1 97.75 693 VAL A N 1
ATOM 5512 C CA . VAL A 1 693 ? -11.773 -20.769 35.454 1 97.75 693 VAL A CA 1
ATOM 5513 C C . VAL A 1 693 ? -12.625 -19.527 35.203 1 97.75 693 VAL A C 1
ATOM 5515 O O . VAL A 1 693 ? -13.804 -19.634 34.857 1 97.75 693 VAL A O 1
ATOM 5518 N N . ALA A 1 694 ? -12.046 -18.356 35.392 1 98.2 694 ALA A N 1
ATOM 5519 C CA . ALA A 1 694 ? -12.696 -17.104 35.012 1 98.2 694 ALA A CA 1
ATOM 5520 C C . ALA A 1 694 ? -12.205 -16.624 33.649 1 98.2 694 ALA A C 1
ATOM 5522 O O . ALA A 1 694 ? -11.035 -16.802 33.305 1 98.2 694 ALA A O 1
ATOM 5523 N N . ILE A 1 695 ? -13.056 -16.033 32.848 1 98.53 695 ILE A N 1
ATOM 5524 C CA . ILE A 1 695 ? -12.705 -15.451 31.557 1 98.53 695 ILE A CA 1
ATOM 5525 C C . ILE A 1 695 ? -12.966 -13.946 31.582 1 98.53 695 ILE A C 1
ATOM 5527 O O . ILE A 1 695 ? -14.103 -13.51 31.772 1 98.53 695 ILE A O 1
ATOM 5531 N N . ILE A 1 696 ? -11.945 -13.153 31.421 1 98.63 696 ILE A N 1
ATOM 5532 C CA . ILE A 1 696 ? -12.025 -11.696 31.413 1 98.63 696 ILE A CA 1
ATOM 5533 C C . ILE A 1 696 ? -11.833 -11.176 29.991 1 98.63 696 ILE A C 1
ATOM 5535 O O . ILE A 1 696 ? -10.876 -11.551 29.31 1 98.63 696 ILE A O 1
ATOM 5539 N N . ARG A 1 697 ? -12.704 -10.33 29.529 1 98.47 697 ARG A N 1
ATOM 5540 C CA . ARG A 1 697 ? -12.646 -9.772 28.182 1 98.47 697 ARG A CA 1
ATOM 5541 C C . ARG A 1 697 ? -11.983 -8.399 28.185 1 98.47 697 ARG A C 1
ATOM 5543 O O . ARG A 1 697 ? -12.452 -7.479 28.859 1 98.47 697 ARG A O 1
ATOM 5550 N N . ILE A 1 698 ? -11.005 -8.26 27.463 1 98.66 698 ILE A N 1
ATOM 5551 C CA . ILE A 1 698 ? -10.391 -6.956 27.236 1 98.66 698 ILE A CA 1
ATOM 5552 C C . ILE A 1 698 ? -10.973 -6.324 25.973 1 98.66 698 ILE A C 1
ATOM 5554 O O . ILE A 1 698 ? -10.62 -6.714 24.857 1 98.66 698 ILE A O 1
ATOM 5558 N N . GLU A 1 699 ? -11.758 -5.287 26.139 1 98.37 699 GLU A N 1
ATOM 5559 C CA . GLU A 1 699 ? -12.485 -4.647 25.047 1 98.37 699 GLU A CA 1
ATOM 5560 C C . GLU A 1 699 ? -11.641 -3.564 24.382 1 98.37 699 GLU A C 1
ATOM 5562 O O . GLU A 1 699 ? -11.739 -3.348 23.172 1 98.37 699 GLU A O 1
ATOM 5567 N N . SER A 1 700 ? -10.889 -2.835 25.125 1 98.1 700 SER A N 1
ATOM 5568 C CA . SER A 1 700 ? -9.928 -1.845 24.651 1 98.1 700 SER A CA 1
ATOM 5569 C C . SER A 1 700 ? -8.496 -2.349 24.797 1 98.1 700 SER A C 1
ATOM 5571 O O . SER A 1 700 ? -8.049 -2.651 25.906 1 98.1 700 SER A O 1
ATOM 5573 N N . LEU A 1 701 ? -7.846 -2.463 23.708 1 98.48 701 LEU A N 1
ATOM 5574 C CA . LEU A 1 701 ? -6.45 -2.887 23.741 1 98.48 701 LEU A CA 1
ATOM 5575 C C . LEU A 1 701 ? -5.521 -1.687 23.89 1 98.48 701 LEU A C 1
ATOM 5577 O O . LEU A 1 701 ? -4.45 -1.797 24.491 1 98.48 701 LEU A O 1
ATOM 5581 N N . CYS A 1 702 ? -5.887 -0.595 23.295 1 98.03 702 CYS A N 1
ATOM 5582 C CA . CYS A 1 702 ? -5.168 0.67 23.392 1 98.03 702 CYS A CA 1
ATOM 5583 C C . CYS A 1 702 ? -6.136 1.847 23.427 1 98.03 702 CYS A C 1
ATOM 5585 O O . CYS A 1 702 ? -6.983 1.985 22.543 1 98.03 702 CYS A O 1
ATOM 5587 N N . PRO A 1 703 ? -5.952 2.726 24.457 1 97.49 703 PRO A N 1
ATOM 5588 C CA . PRO A 1 703 ? -5.048 2.668 25.608 1 97.49 703 PRO A CA 1
ATOM 5589 C C . PRO A 1 703 ? -5.215 1.388 26.425 1 97.49 703 PRO A C 1
ATOM 5591 O O . PRO A 1 703 ? -6.333 0.89 26.578 1 97.49 703 PRO A O 1
ATOM 5594 N N . PHE A 1 704 ? -4.083 0.913 26.952 1 97.94 704 PHE A N 1
ATOM 5595 C CA . PHE A 1 704 ? -4.133 -0.301 27.758 1 97.94 704 PHE A CA 1
ATOM 5596 C C . PHE A 1 704 ? -4.881 -0.054 29.063 1 97.94 704 PHE A C 1
ATOM 5598 O O . PHE A 1 704 ? -4.499 0.817 29.847 1 97.94 704 PHE A O 1
ATOM 5605 N N . PRO A 1 705 ? -5.916 -0.786 29.331 1 97.3 705 PRO A N 1
ATOM 5606 C CA . PRO A 1 705 ? -6.826 -0.466 30.434 1 97.3 705 PRO A CA 1
ATOM 5607 C C . PRO A 1 705 ? -6.374 -1.065 31.764 1 97.3 705 PRO A C 1
ATOM 5609 O O . PRO A 1 705 ? -7.102 -1.856 32.369 1 97.3 705 PRO A O 1
ATOM 5612 N N . ILE A 1 706 ? -5.321 -0.601 32.292 1 97.14 706 ILE A N 1
ATOM 5613 C CA . ILE A 1 706 ? -4.643 -1.219 33.426 1 97.14 706 ILE A CA 1
ATOM 5614 C C . ILE A 1 706 ? -5.51 -1.093 34.677 1 97.14 706 ILE A C 1
ATOM 5616 O O . ILE A 1 706 ? -5.604 -2.031 35.472 1 97.14 706 ILE A O 1
ATOM 5620 N N . GLN A 1 707 ? -6.141 0.012 34.937 1 96.54 707 GLN A N 1
ATOM 5621 C CA . GLN A 1 707 ? -6.928 0.215 36.148 1 96.54 707 GLN A CA 1
ATOM 5622 C C . GLN A 1 707 ? -8.118 -0.739 36.198 1 96.54 707 GLN A C 1
ATOM 5624 O O . GLN A 1 707 ? -8.357 -1.389 37.218 1 96.54 707 GLN A O 1
ATOM 5629 N N . GLU A 1 708 ? -8.82 -0.756 35.109 1 97.31 708 GLU A N 1
ATOM 5630 C CA . GLU A 1 708 ? -9.979 -1.64 35.045 1 97.31 708 GLU A CA 1
ATOM 5631 C C . GLU A 1 708 ? -9.559 -3.106 35.104 1 97.31 708 GLU A C 1
ATOM 5633 O O . GLU A 1 708 ? -10.249 -3.931 35.706 1 97.31 708 GLU A O 1
ATOM 5638 N N . LEU A 1 709 ? -8.514 -3.416 34.471 1 98.04 709 LEU A N 1
ATOM 5639 C CA . LEU A 1 709 ? -8.016 -4.787 34.463 1 98.04 709 LEU A CA 1
ATOM 5640 C C . LEU A 1 709 ? -7.634 -5.235 35.869 1 98.04 709 LEU A C 1
ATOM 5642 O O . LEU A 1 709 ? -7.993 -6.336 36.293 1 98.04 709 LEU A O 1
ATOM 5646 N N . LEU A 1 710 ? -6.905 -4.406 36.607 1 97.37 710 LEU A N 1
ATOM 5647 C CA . LEU A 1 710 ? -6.504 -4.715 37.975 1 97.37 710 LEU A CA 1
ATOM 5648 C C . LEU A 1 710 ? -7.725 -4.889 38.873 1 97.37 710 LEU A C 1
ATOM 5650 O O . LEU A 1 710 ? -7.748 -5.774 39.732 1 97.37 710 LEU A O 1
ATOM 5654 N N . ARG A 1 711 ? -8.695 -4.064 38.64 1 97.18 711 ARG A N 1
ATOM 5655 C CA . ARG A 1 711 ? -9.926 -4.177 39.415 1 97.18 711 ARG A CA 1
ATOM 5656 C C . ARG A 1 711 ? -10.576 -5.542 39.214 1 97.18 711 ARG A C 1
ATOM 5658 O O . ARG A 1 711 ? -11.091 -6.136 40.164 1 97.18 711 ARG A O 1
ATOM 5665 N N . GLU A 1 712 ? -10.579 -6.008 38.037 1 97.38 712 GLU A N 1
ATOM 5666 C CA . GLU A 1 712 ? -11.209 -7.291 37.737 1 97.38 712 GLU A CA 1
ATOM 5667 C C . GLU A 1 712 ? -10.37 -8.453 38.259 1 97.38 712 GLU A C 1
ATOM 5669 O O . GLU A 1 712 ? -10.908 -9.414 38.814 1 97.38 712 GLU A O 1
ATOM 5674 N N . ILE A 1 713 ? -9.08 -8.395 38.089 1 96.28 713 ILE A N 1
ATOM 5675 C CA . ILE A 1 713 ? -8.173 -9.468 38.482 1 96.28 713 ILE A CA 1
ATOM 5676 C C . ILE A 1 713 ? -8.167 -9.607 40.003 1 96.28 713 ILE A C 1
ATOM 5678 O O . ILE A 1 713 ? -8.083 -10.719 40.53 1 96.28 713 ILE A O 1
ATOM 5682 N N . ASN A 1 714 ? -8.264 -8.527 40.697 1 95.45 714 ASN A N 1
ATOM 5683 C CA . ASN A 1 714 ? -8.157 -8.508 42.152 1 95.45 714 ASN A CA 1
ATOM 5684 C C . ASN A 1 714 ? -9.386 -9.126 42.813 1 95.45 714 ASN A C 1
ATOM 5686 O O . ASN A 1 714 ? -9.361 -9.447 44.002 1 95.45 714 ASN A O 1
ATOM 5690 N N . LYS A 1 715 ? -10.341 -9.319 42.028 1 95.99 715 LYS A N 1
ATOM 5691 C CA . LYS A 1 715 ? -11.521 -10.003 42.55 1 95.99 715 LYS A CA 1
ATOM 5692 C C . LYS A 1 715 ? -11.219 -11.468 42.852 1 95.99 715 LYS A C 1
ATOM 5694 O O . LYS A 1 715 ? -11.943 -12.112 43.613 1 95.99 715 LYS A O 1
ATOM 5699 N N . PHE A 1 716 ? -10.203 -11.971 42.209 1 95.57 716 PHE A N 1
ATOM 5700 C CA . PHE A 1 716 ? -9.853 -13.38 42.343 1 95.57 716 PHE A CA 1
ATOM 5701 C C . PHE A 1 716 ? -8.589 -13.547 43.177 1 95.57 716 PHE A C 1
ATOM 5703 O O . PHE A 1 716 ? -7.478 -13.516 42.643 1 95.57 716 PHE A O 1
ATOM 5710 N N . LYS A 1 717 ? -8.688 -13.921 44.358 1 92.04 717 LYS A N 1
ATOM 5711 C CA . LYS A 1 717 ? -7.595 -13.886 45.326 1 92.04 717 LYS A CA 1
ATOM 5712 C C . LYS A 1 717 ? -6.724 -15.133 45.217 1 92.04 717 LYS A C 1
ATOM 5714 O O . LYS A 1 717 ? -5.573 -15.134 45.658 1 92.04 717 LYS A O 1
ATOM 5719 N N . TYR A 1 718 ? -7.231 -16.159 44.67 1 92.65 718 TYR A N 1
ATOM 5720 C CA . TYR A 1 718 ? -6.518 -17.431 44.705 1 92.65 718 TYR A CA 1
ATOM 5721 C C . TYR A 1 718 ? -6.049 -17.832 43.311 1 92.65 718 TYR A C 1
ATOM 5723 O O . TYR A 1 718 ? -5.819 -19.013 43.043 1 92.65 718 TYR A O 1
ATOM 5731 N N . VAL A 1 719 ? -5.946 -16.846 42.471 1 95.89 719 VAL A N 1
ATOM 5732 C CA . VAL A 1 719 ? -5.549 -17.157 41.102 1 95.89 719 VAL A CA 1
ATOM 5733 C C . VAL A 1 719 ? -4.082 -17.581 41.073 1 95.89 719 VAL A C 1
ATOM 5735 O O . VAL A 1 719 ? -3.219 -16.89 41.621 1 95.89 719 VAL A O 1
ATOM 5738 N N . GLU A 1 720 ? -3.777 -18.635 40.392 1 94.1 720 GLU A N 1
ATOM 5739 C CA . GLU A 1 720 ? -2.43 -19.182 40.256 1 94.1 720 GLU A CA 1
ATOM 5740 C C . GLU A 1 720 ? -1.887 -18.965 38.847 1 94.1 720 GLU A C 1
ATOM 5742 O O . GLU A 1 720 ? -0.671 -18.931 38.643 1 94.1 720 GLU A O 1
ATOM 5747 N N . THR A 1 721 ? -2.795 -18.962 37.922 1 97.11 721 THR A N 1
ATOM 5748 C CA . THR A 1 721 ? -2.362 -18.947 36.529 1 97.11 721 THR A CA 1
ATOM 5749 C C . THR A 1 721 ? -3.145 -17.91 35.73 1 97.11 721 THR A C 1
ATOM 5751 O O . THR A 1 721 ? -4.378 -17.907 35.746 1 97.11 721 THR A O 1
ATOM 5754 N N . PHE A 1 722 ? -2.446 -17.004 35.079 1 98.13 722 PHE A N 1
ATOM 5755 C CA . PHE A 1 722 ? -3.019 -16.079 34.109 1 98.13 722 PHE A CA 1
ATOM 5756 C C . PHE A 1 722 ? -2.657 -16.493 32.687 1 98.13 722 PHE A C 1
ATOM 5758 O O . PHE A 1 722 ? -1.505 -16.83 32.407 1 98.13 722 PHE A O 1
ATOM 5765 N N . ILE A 1 723 ? -3.629 -16.52 31.789 1 98.58 723 ILE A N 1
ATOM 5766 C CA . ILE A 1 723 ? -3.425 -16.965 30.415 1 98.58 723 ILE A CA 1
ATOM 5767 C C . ILE A 1 723 ? -3.979 -15.921 29.447 1 98.58 723 ILE A C 1
ATOM 5769 O O . ILE A 1 723 ? -5.087 -15.415 29.637 1 98.58 723 ILE A O 1
ATOM 5773 N N . TRP A 1 724 ? -3.221 -15.502 28.475 1 98.71 724 TRP A N 1
ATOM 5774 C CA . TRP A 1 724 ? -3.745 -14.782 27.32 1 98.71 724 TRP A CA 1
ATOM 5775 C C . TRP A 1 724 ? -4.111 -15.747 26.196 1 98.71 724 TRP A C 1
ATOM 5777 O O . TRP A 1 724 ? -3.252 -16.472 25.689 1 98.71 724 TRP A O 1
ATOM 5787 N N . SER A 1 725 ? -5.337 -15.741 25.857 1 98.6 725 SER A N 1
ATOM 5788 C CA . SER A 1 725 ? -5.81 -16.633 24.804 1 98.6 725 SER A CA 1
ATOM 5789 C C . SER A 1 725 ? -6.229 -15.85 23.564 1 98.6 725 SER A C 1
ATOM 5791 O O . SER A 1 725 ? -7.011 -14.902 23.657 1 98.6 725 SER A O 1
ATOM 5793 N N . GLN A 1 726 ? -5.707 -16.131 22.401 1 97.99 726 GLN A N 1
ATOM 5794 C CA . GLN A 1 726 ? -6.127 -15.473 21.169 1 97.99 726 GLN A CA 1
ATOM 5795 C C . GLN A 1 726 ? -6.262 -16.477 20.028 1 97.99 726 GLN A C 1
ATOM 5797 O O . GLN A 1 726 ? -5.658 -17.551 20.064 1 97.99 726 GLN A O 1
ATOM 5802 N N . GLU A 1 727 ? -7.043 -16.096 19.024 1 95.7 727 GLU A N 1
ATOM 5803 C CA . GLU A 1 727 ? -7.244 -16.924 17.839 1 95.7 727 GLU A CA 1
ATOM 5804 C C . GLU A 1 727 ? -6.08 -16.782 16.862 1 95.7 727 GLU A C 1
ATOM 5806 O O . GLU A 1 727 ? -5.753 -17.723 16.137 1 95.7 727 GLU A O 1
ATOM 5811 N N . GLU A 1 728 ? -5.48 -15.63 16.788 1 97.07 728 GLU A N 1
ATOM 5812 C CA . GLU A 1 728 ? -4.403 -15.289 15.864 1 97.07 728 GLU A CA 1
ATOM 5813 C C . GLU A 1 728 ? -3.128 -16.06 16.194 1 97.07 728 GLU A C 1
ATOM 5815 O O . GLU A 1 728 ? -2.933 -16.489 17.334 1 97.07 728 GLU A O 1
ATOM 5820 N N . PRO A 1 729 ? -2.278 -16.249 15.209 1 97.34 729 PRO A N 1
ATOM 5821 C CA . PRO A 1 729 ? -0.941 -16.758 15.523 1 97.34 729 PRO A CA 1
ATOM 5822 C C . PRO A 1 729 ? -0.197 -15.883 16.529 1 97.34 729 PRO A C 1
ATOM 5824 O O . PRO A 1 729 ? -0.512 -14.699 16.675 1 97.34 729 PRO A O 1
ATOM 5827 N N . GLN A 1 730 ? 0.719 -16.46 17.192 1 97.96 730 GLN A N 1
ATOM 5828 C CA . GLN A 1 730 ? 1.463 -15.794 18.256 1 97.96 730 GLN A CA 1
ATOM 5829 C C . GLN A 1 730 ? 2.05 -14.471 17.773 1 97.96 730 GLN A C 1
ATOM 5831 O O . GLN A 1 730 ? 2.033 -13.475 18.5 1 97.96 730 GLN A O 1
ATOM 5836 N N . ASN A 1 731 ? 2.593 -14.433 16.543 1 97.19 731 ASN A N 1
ATOM 5837 C CA . ASN A 1 731 ? 3.284 -13.263 16.011 1 97.19 731 ASN A CA 1
ATOM 5838 C C . ASN A 1 731 ? 2.311 -12.287 15.357 1 97.19 731 ASN A C 1
ATOM 5840 O O . ASN A 1 731 ? 2.707 -11.201 14.93 1 97.19 731 ASN A O 1
ATOM 5844 N N . MET A 1 732 ? 1.025 -12.557 15.211 1 96.57 732 MET A N 1
ATOM 5845 C CA . MET A 1 732 ? 0.084 -11.731 14.459 1 96.57 732 MET A CA 1
ATOM 5846 C C . MET A 1 732 ? -1.16 -11.43 15.289 1 96.57 732 MET A C 1
ATOM 5848 O O . MET A 1 732 ? -2.227 -11.157 14.738 1 96.57 732 MET A O 1
ATOM 5852 N N . GLY A 1 733 ? -1.247 -11.372 16.456 1 96.29 733 GLY A N 1
ATOM 5853 C CA . GLY A 1 733 ? -2.288 -11.022 17.409 1 96.29 733 GLY A CA 1
ATOM 5854 C C . GLY A 1 733 ? -1.837 -10.002 18.438 1 96.29 733 GLY A C 1
ATOM 5855 O O . GLY A 1 733 ? -0.96 -9.182 18.163 1 96.29 733 GLY A O 1
ATOM 5856 N N . ALA A 1 734 ? -2.456 -10.018 19.505 1 98.17 734 ALA A N 1
ATOM 5857 C CA . ALA A 1 734 ? -2.221 -8.977 20.502 1 98.17 734 ALA A CA 1
ATOM 5858 C C . ALA A 1 734 ? -1.182 -9.424 21.526 1 98.17 734 ALA A C 1
ATOM 5860 O O . ALA A 1 734 ? -0.813 -8.658 22.42 1 98.17 734 ALA A O 1
ATOM 5861 N N . TRP A 1 735 ? -0.628 -10.628 21.425 1 98.1 735 TRP A N 1
ATOM 5862 C CA . TRP A 1 735 ? 0.244 -11.234 22.425 1 98.1 735 TRP A CA 1
ATOM 5863 C C . TRP A 1 735 ? 1.428 -10.325 22.738 1 98.1 735 TRP A C 1
ATOM 5865 O O . TRP A 1 735 ? 1.678 -9.999 23.901 1 98.1 735 TRP A O 1
ATOM 5875 N N . ASN A 1 736 ? 2.084 -9.846 21.645 1 96.54 736 ASN A N 1
ATOM 5876 C CA . ASN A 1 736 ? 3.3 -9.061 21.831 1 96.54 736 ASN A CA 1
ATOM 5877 C C . ASN A 1 736 ? 2.999 -7.699 22.45 1 96.54 736 ASN A C 1
ATOM 5879 O O . ASN A 1 736 ? 3.887 -7.061 23.018 1 96.54 736 ASN A O 1
ATOM 5883 N N . PHE A 1 737 ? 1.842 -7.263 22.323 1 97.78 737 PHE A N 1
ATOM 5884 C CA . PHE A 1 737 ? 1.411 -5.997 22.904 1 97.78 737 PHE A CA 1
ATOM 5885 C C . PHE A 1 737 ? 0.988 -6.184 24.356 1 97.78 737 PHE A C 1
ATOM 5887 O O . PHE A 1 737 ? 1.328 -5.37 25.217 1 97.78 737 PHE A O 1
ATOM 5894 N N . ILE A 1 738 ? 0.302 -7.295 24.726 1 98.24 738 ILE A N 1
ATOM 5895 C CA . ILE A 1 738 ? -0.318 -7.551 26.022 1 98.24 738 ILE A CA 1
ATOM 5896 C C . ILE A 1 738 ? 0.742 -8.011 27.02 1 98.24 738 ILE A C 1
ATOM 5898 O O . ILE A 1 738 ? 0.769 -7.548 28.163 1 98.24 738 ILE A O 1
ATOM 5902 N N . LYS A 1 739 ? 1.61 -8.899 26.654 1 97.87 739 LYS A N 1
ATOM 5903 C CA . LYS A 1 739 ? 2.513 -9.582 27.575 1 97.87 739 LYS A CA 1
ATOM 5904 C C . LYS A 1 739 ? 3.353 -8.582 28.365 1 97.87 739 LYS A C 1
ATOM 5906 O O . LYS A 1 739 ? 3.331 -8.582 29.598 1 97.87 739 LYS A O 1
ATOM 5911 N N . PRO A 1 740 ? 4.153 -7.7 27.624 1 97.12 740 PRO A N 1
ATOM 5912 C CA . PRO A 1 740 ? 4.996 -6.794 28.408 1 97.12 740 PRO A CA 1
ATOM 5913 C C . PRO A 1 740 ? 4.183 -5.842 29.283 1 97.12 740 PRO A C 1
ATOM 5915 O O . PRO A 1 740 ? 4.577 -5.55 30.415 1 97.12 740 PRO A O 1
ATOM 5918 N N . ARG A 1 741 ? 3.091 -5.373 28.853 1 97.58 741 ARG A N 1
ATOM 5919 C CA . ARG A 1 741 ? 2.266 -4.44 29.613 1 97.58 741 ARG A CA 1
ATOM 5920 C C . ARG A 1 741 ? 1.632 -5.126 30.819 1 97.58 741 ARG A C 1
ATOM 5922 O O . ARG A 1 741 ? 1.609 -4.566 31.917 1 97.58 741 ARG A O 1
ATOM 5929 N N . PHE A 1 742 ? 1.083 -6.31 30.589 1 97.84 742 PHE A N 1
ATOM 5930 C CA . PHE A 1 742 ? 0.487 -7.062 31.687 1 97.84 742 PHE A CA 1
ATOM 5931 C C . PHE A 1 742 ? 1.53 -7.383 32.751 1 97.84 742 PHE A C 1
ATOM 5933 O O . PHE A 1 742 ? 1.293 -7.173 33.943 1 97.84 742 PHE A O 1
ATOM 5940 N N . GLU A 1 743 ? 2.676 -7.908 32.372 1 97.14 743 GLU A N 1
ATOM 5941 C CA . GLU A 1 743 ? 3.712 -8.316 33.316 1 97.14 743 GLU A CA 1
ATOM 5942 C C . GLU A 1 743 ? 4.302 -7.111 34.043 1 97.14 743 GLU A C 1
ATOM 5944 O O . GLU A 1 743 ? 4.548 -7.166 35.25 1 97.14 743 GLU A O 1
ATOM 5949 N N . ASN A 1 744 ? 4.495 -6.036 33.3 1 96.74 744 ASN A N 1
ATOM 5950 C CA . ASN A 1 744 ? 5.118 -4.855 33.889 1 96.74 744 ASN A CA 1
ATOM 5951 C C . ASN A 1 744 ? 4.152 -4.11 34.806 1 96.74 744 ASN A C 1
ATOM 5953 O O . ASN A 1 744 ? 4.558 -3.578 35.84 1 96.74 744 ASN A O 1
ATOM 5957 N N . LEU A 1 745 ? 2.9 -4.069 34.446 1 96.63 745 LEU A N 1
ATOM 5958 C CA . LEU A 1 745 ? 1.971 -3.179 35.134 1 96.63 745 LEU A CA 1
ATOM 5959 C C . LEU A 1 745 ? 1.129 -3.948 36.147 1 96.63 745 LEU A C 1
ATOM 5961 O O . LEU A 1 745 ? 0.702 -3.388 37.159 1 96.63 745 LEU A O 1
ATOM 5965 N N . CYS A 1 746 ? 0.851 -5.215 35.844 1 95.55 746 CYS A N 1
ATOM 5966 C CA . CYS A 1 746 ? 0.114 -6.037 36.796 1 95.55 746 CYS A CA 1
ATOM 5967 C C . CYS A 1 746 ? 1.065 -6.799 37.711 1 95.55 746 CYS A C 1
ATOM 5969 O O . CYS A 1 746 ? 0.659 -7.292 38.764 1 95.55 746 CYS A O 1
ATOM 5971 N N . GLY A 1 747 ? 2.316 -6.956 37.333 1 94.35 747 GLY A N 1
ATOM 5972 C CA . GLY A 1 747 ? 3.334 -7.61 38.141 1 94.35 747 GLY A CA 1
ATOM 5973 C C . GLY A 1 747 ? 3.153 -9.114 38.226 1 94.35 747 GLY A C 1
ATOM 5974 O O . GLY A 1 747 ? 3.523 -9.733 39.225 1 94.35 747 GLY A O 1
ATOM 5975 N N . LYS A 1 748 ? 2.45 -9.702 37.282 1 94.43 748 LYS A N 1
ATOM 5976 C CA . LYS A 1 748 ? 2.191 -11.138 37.222 1 94.43 748 LYS A CA 1
ATOM 5977 C C . LYS A 1 748 ? 2.629 -11.72 35.881 1 94.43 748 LYS A C 1
ATOM 5979 O O . LYS A 1 748 ? 2.486 -11.074 34.841 1 94.43 748 LYS A O 1
ATOM 5984 N N . PRO A 1 749 ? 3.203 -12.918 35.927 1 95.5 749 PRO A N 1
ATOM 5985 C CA . PRO A 1 749 ? 3.491 -13.56 34.643 1 95.5 749 PRO A CA 1
ATOM 5986 C C . PRO A 1 749 ? 2.227 -13.99 33.902 1 95.5 749 PRO A C 1
ATOM 5988 O O . PRO A 1 749 ? 1.205 -14.276 34.532 1 95.5 749 PRO A O 1
ATOM 5991 N N . ILE A 1 750 ? 2.28 -14.016 32.642 1 97.75 750 ILE A N 1
ATOM 5992 C CA . ILE A 1 750 ? 1.145 -14.424 31.822 1 97.75 750 ILE A CA 1
ATOM 5993 C C . ILE A 1 750 ? 1.603 -15.439 30.777 1 97.75 750 ILE A C 1
ATOM 5995 O O . ILE A 1 750 ? 2.686 -15.304 30.203 1 97.75 750 ILE A O 1
ATOM 5999 N N . LYS A 1 751 ? 0.85 -16.492 30.594 1 97.82 751 LYS A N 1
ATOM 6000 C CA . LYS A 1 751 ? 1.165 -17.547 29.635 1 97.82 751 LYS A CA 1
ATOM 6001 C C . LYS A 1 751 ? 0.378 -17.366 28.34 1 97.82 751 LYS A C 1
ATOM 6003 O O . LYS A 1 751 ? -0.733 -16.83 28.352 1 97.82 751 LYS A O 1
ATOM 6008 N N . TYR A 1 752 ? 0.977 -17.818 27.245 1 97.65 752 TYR A N 1
ATOM 6009 C CA . TYR A 1 752 ? 0.368 -17.703 25.924 1 97.65 752 TYR A CA 1
ATOM 6010 C C . TYR A 1 752 ? -0.415 -18.963 25.574 1 97.65 752 TYR A C 1
ATOM 6012 O O . TYR A 1 752 ? 0.063 -20.079 25.792 1 97.65 752 TYR A O 1
ATOM 6020 N N . SER A 1 753 ? -1.604 -18.817 25.108 1 98.28 753 SER A N 1
ATOM 6021 C CA . SER A 1 753 ? -2.37 -19.9 24.499 1 98.28 753 SER A CA 1
ATOM 6022 C C . SER A 1 753 ? -2.956 -19.476 23.156 1 98.28 753 SER A C 1
ATOM 6024 O O . SER A 1 753 ? -3.879 -18.66 23.106 1 98.28 753 SER A O 1
ATOM 6026 N N . GLY A 1 754 ? -2.557 -19.891 22.085 1 97.1 754 GLY A N 1
ATOM 6027 C CA . GLY A 1 754 ? -2.985 -19.604 20.725 1 97.1 754 GLY A CA 1
ATOM 6028 C C . GLY A 1 754 ? -2.237 -20.411 19.681 1 97.1 754 GLY A C 1
ATOM 6029 O O . GLY A 1 754 ? -1.572 -21.396 20.01 1 97.1 754 GLY A O 1
ATOM 6030 N N . ARG A 1 755 ? -2.365 -20.082 18.47 1 96.85 755 ARG A N 1
ATOM 6031 C CA . ARG A 1 755 ? -1.651 -20.739 17.379 1 96.85 755 ARG A CA 1
ATOM 6032 C C . ARG A 1 755 ? -0.16 -20.423 17.433 1 96.85 755 ARG A C 1
ATOM 6034 O O . ARG A 1 755 ? 0.243 -19.394 17.98 1 96.85 755 ARG A O 1
ATOM 6041 N N . LYS A 1 756 ? 0.644 -21.317 16.987 1 96.45 756 LYS A N 1
ATOM 6042 C CA . LYS A 1 756 ? 2.08 -21.075 16.883 1 96.45 756 LYS A CA 1
ATOM 6043 C C . LYS A 1 756 ? 2.376 -19.936 15.911 1 96.45 756 LYS A C 1
ATOM 6045 O O . LYS A 1 756 ? 1.505 -19.529 15.139 1 96.45 756 LYS A O 1
ATOM 6050 N N . PRO A 1 757 ? 3.61 -19.336 15.971 1 97.52 757 PRO A N 1
ATOM 6051 C CA . PRO A 1 757 ? 3.942 -18.327 14.962 1 97.52 757 PRO A CA 1
ATOM 6052 C C . PRO A 1 757 ? 3.819 -18.856 13.535 1 97.52 757 PRO A C 1
ATOM 6054 O O . PRO A 1 757 ? 4.183 -20.003 13.265 1 97.52 757 PRO A O 1
ATOM 6057 N N . MET A 1 758 ? 3.329 -18.028 12.677 1 97.48 758 MET A N 1
ATOM 6058 C CA . MET A 1 758 ? 3.061 -18.469 11.311 1 97.48 758 MET A CA 1
ATOM 6059 C C . MET A 1 758 ? 3.555 -17.44 10.3 1 97.48 758 MET A C 1
ATOM 6061 O O . MET A 1 758 ? 3.726 -16.267 10.635 1 97.48 758 MET A O 1
ATOM 6065 N N . ALA A 1 759 ? 3.756 -17.898 9.078 1 97.42 759 ALA A N 1
ATOM 6066 C CA . ALA A 1 759 ? 4.16 -17.034 7.972 1 97.42 759 ALA A CA 1
ATOM 6067 C C . ALA A 1 759 ? 2.949 -16.357 7.335 1 97.42 759 ALA A C 1
ATOM 6069 O O . ALA A 1 759 ? 3.068 -15.272 6.761 1 97.42 759 ALA A O 1
ATOM 6070 N N . ALA A 1 760 ? 1.822 -17.012 7.375 1 96.58 760 ALA A N 1
ATOM 6071 C CA . ALA A 1 760 ? 0.538 -16.495 6.909 1 96.58 760 ALA A CA 1
ATOM 6072 C C . ALA A 1 760 ? -0.446 -16.346 8.065 1 96.58 760 ALA A C 1
ATOM 6074 O O . ALA A 1 760 ? -0.325 -17.032 9.083 1 96.58 760 ALA A O 1
ATOM 6075 N N . PRO A 1 761 ? -1.404 -15.469 7.927 1 96.15 761 PRO A N 1
ATOM 6076 C CA . PRO A 1 761 ? -2.293 -15.213 9.063 1 96.15 761 PRO A CA 1
ATOM 6077 C C . PRO A 1 761 ? -3.178 -16.41 9.401 1 96.15 761 PRO A C 1
ATOM 6079 O O . PRO A 1 761 ? -3.645 -16.536 10.536 1 96.15 761 PRO A O 1
ATOM 6082 N N . ALA A 1 762 ? -3.437 -17.244 8.436 1 97.08 762 ALA A N 1
ATOM 6083 C CA . ALA A 1 762 ? -4.307 -18.399 8.636 1 97.08 762 ALA A CA 1
ATOM 6084 C C . ALA A 1 762 ? -3.978 -19.512 7.645 1 97.08 762 ALA A C 1
ATOM 6086 O O . ALA A 1 762 ? -3.345 -19.267 6.615 1 97.08 762 ALA A O 1
ATOM 6087 N N . VAL A 1 763 ? -4.392 -20.703 7.99 1 96.34 763 VAL A N 1
ATOM 6088 C CA . VAL A 1 763 ? -4.225 -21.842 7.094 1 96.34 763 VAL A CA 1
ATOM 6089 C C . VAL A 1 763 ? -5.334 -21.84 6.043 1 96.34 763 VAL A C 1
ATOM 6091 O O . VAL A 1 763 ? -6.366 -21.188 6.222 1 96.34 763 VAL A O 1
ATOM 6094 N N . GLY A 1 764 ? -5.108 -22.495 4.978 1 94.39 764 GLY A N 1
ATOM 6095 C CA . GLY A 1 764 ? -6.083 -22.537 3.9 1 94.39 764 GLY A CA 1
ATOM 6096 C C . GLY A 1 764 ? -6.807 -23.867 3.801 1 94.39 764 GLY A C 1
ATOM 6097 O O . GLY A 1 764 ? -7.758 -24.006 3.03 1 94.39 764 GLY A O 1
ATOM 6098 N N . GLU A 1 765 ? -6.414 -24.831 4.611 1 93.37 765 GLU A N 1
ATOM 6099 C CA . GLU A 1 765 ? -7.026 -26.157 4.631 1 93.37 765 GLU A CA 1
ATOM 6100 C C . GLU A 1 765 ? -8.112 -26.247 5.7 1 93.37 765 GLU A C 1
ATOM 6102 O O . GLU A 1 765 ? -7.854 -25.991 6.877 1 93.37 765 GLU A O 1
ATOM 6107 N N . GLY A 1 766 ? -9.252 -26.687 5.256 1 94.12 766 GLY A N 1
ATOM 6108 C CA . GLY A 1 766 ? -10.397 -26.721 6.152 1 94.12 766 GLY A CA 1
ATOM 6109 C C . GLY A 1 766 ? -10.182 -27.612 7.361 1 94.12 766 GLY A C 1
ATOM 6110 O O . GLY A 1 766 ? -10.486 -27.219 8.49 1 94.12 766 GLY A O 1
ATOM 6111 N N . LYS A 1 767 ? -9.675 -28.825 7.155 1 94.82 767 LYS A N 1
ATOM 6112 C CA . LYS A 1 767 ? -9.473 -29.767 8.253 1 94.82 767 LYS A CA 1
ATOM 6113 C C . LYS A 1 767 ? -8.415 -29.256 9.228 1 94.82 767 LYS A C 1
ATOM 6115 O O . LYS A 1 767 ? -8.566 -29.394 10.443 1 94.82 767 LYS A O 1
ATOM 6120 N N . LEU A 1 768 ? -7.369 -28.698 8.656 1 95.01 768 LEU A N 1
ATOM 6121 C CA . LEU A 1 768 ? -6.327 -28.133 9.506 1 95.01 768 LEU A CA 1
ATOM 6122 C C . LEU A 1 768 ? -6.868 -26.964 10.324 1 95.01 768 LEU A C 1
ATOM 6124 O O . LEU A 1 768 ? -6.533 -26.818 11.502 1 95.01 768 LEU A O 1
ATOM 6128 N N . HIS A 1 769 ? -7.659 -26.151 9.729 1 96.05 769 HIS A N 1
ATOM 6129 C CA . HIS A 1 769 ? -8.284 -25.042 10.44 1 96.05 769 HIS A CA 1
ATOM 6130 C C . HIS A 1 769 ? -9.132 -25.541 11.605 1 96.05 769 HIS A C 1
ATOM 6132 O O . HIS A 1 769 ? -9.069 -24.99 12.706 1 96.05 769 HIS A O 1
ATOM 6138 N N . GLN A 1 770 ? -9.959 -26.509 11.356 1 96.51 770 GLN A N 1
ATOM 6139 C CA . GLN A 1 770 ? -10.822 -27.058 12.397 1 96.51 770 GLN A CA 1
ATOM 6140 C C . GLN A 1 770 ? -10 -27.619 13.554 1 96.51 770 GLN A C 1
ATOM 6142 O O . GLN A 1 770 ? -10.34 -27.413 14.721 1 96.51 770 GLN A O 1
ATOM 6147 N N . GLN A 1 771 ? -8.978 -28.276 13.16 1 96.62 771 GLN A N 1
ATOM 6148 C CA . GLN A 1 771 ? -8.09 -28.833 14.175 1 96.62 771 GLN A CA 1
ATOM 6149 C C . GLN A 1 771 ? -7.478 -27.731 15.034 1 96.62 771 GLN A C 1
ATOM 6151 O O . GLN A 1 771 ? -7.482 -27.82 16.264 1 96.62 771 GLN A O 1
ATOM 6156 N N . GLU A 1 772 ? -6.957 -26.715 14.381 1 96.4 772 GLU A N 1
ATOM 6157 C CA . GLU A 1 772 ? -6.344 -25.599 15.096 1 96.4 772 GLU A CA 1
ATOM 6158 C C . GLU A 1 772 ? -7.365 -24.877 15.971 1 96.4 772 GLU A C 1
ATOM 6160 O O . GLU A 1 772 ? -7.055 -24.482 17.097 1 96.4 772 GLU A O 1
ATOM 6165 N N . ALA A 1 773 ? -8.533 -24.671 15.446 1 96.58 773 ALA A N 1
ATOM 6166 C CA . ALA A 1 773 ? -9.593 -23.985 16.18 1 96.58 773 ALA A CA 1
ATOM 6167 C C . ALA A 1 773 ? -9.941 -24.73 17.466 1 96.58 773 ALA A C 1
ATOM 6169 O O . ALA A 1 773 ? -10.128 -24.112 18.517 1 96.58 773 ALA A O 1
ATOM 6170 N N . GLN A 1 774 ? -10.024 -26.008 17.362 1 97.24 774 GLN A N 1
ATOM 6171 C CA . GLN A 1 774 ? -10.341 -26.815 18.536 1 97.24 774 GLN A CA 1
ATOM 6172 C C . GLN A 1 774 ? -9.2 -26.785 19.548 1 97.24 774 GLN A C 1
ATOM 6174 O O . GLN A 1 774 ? -9.435 -26.675 20.753 1 97.24 774 GLN A O 1
ATOM 6179 N N . GLU A 1 775 ? -8.084 -26.848 19.035 1 97.58 775 GLU A N 1
ATOM 6180 C CA . GLU A 1 775 ? -6.907 -26.869 19.898 1 97.58 775 GLU A CA 1
ATOM 6181 C C . GLU A 1 775 ? -6.808 -25.593 20.728 1 97.58 775 GLU A C 1
ATOM 6183 O O . GLU A 1 775 ? -6.515 -25.646 21.925 1 97.58 775 GLU A O 1
ATOM 6188 N N . ILE A 1 776 ? -7.03 -24.466 20.14 1 97.51 776 ILE A N 1
ATOM 6189 C CA . ILE A 1 776 ? -6.81 -23.205 20.84 1 97.51 776 ILE A CA 1
ATOM 6190 C C . ILE A 1 776 ? -7.956 -22.95 21.816 1 97.51 776 ILE A C 1
ATOM 6192 O O . ILE A 1 776 ? -7.832 -22.128 22.727 1 97.51 776 ILE A O 1
ATOM 6196 N N . ILE A 1 777 ? -9.058 -23.568 21.608 1 98.11 777 ILE A N 1
ATOM 6197 C CA . ILE A 1 777 ? -10.179 -23.452 22.535 1 98.11 777 ILE A CA 1
ATOM 6198 C C . ILE A 1 777 ? -9.904 -24.286 23.784 1 98.11 777 ILE A C 1
ATOM 6200 O O . ILE A 1 777 ? -10.196 -23.856 24.902 1 98.11 777 ILE A O 1
ATOM 6204 N N . ILE A 1 778 ? -9.266 -25.462 23.656 1 98.16 778 ILE A N 1
ATOM 6205 C CA . ILE A 1 778 ? -9.082 -26.432 24.73 1 98.16 778 ILE A CA 1
ATOM 6206 C C . ILE A 1 778 ? -7.815 -26.098 25.515 1 98.16 778 ILE A C 1
ATOM 6208 O O . ILE A 1 778 ? -7.79 -26.212 26.743 1 98.16 778 ILE A O 1
ATOM 6212 N N . LYS A 1 779 ? -6.839 -25.619 24.853 1 97.82 779 LYS A N 1
ATOM 6213 C CA . LYS A 1 779 ? -5.483 -25.481 25.377 1 97.82 779 LYS A CA 1
ATOM 6214 C C . LYS A 1 779 ? -5.462 -24.603 26.624 1 97.82 779 LYS A C 1
ATOM 6216 O O . LYS A 1 779 ? -4.808 -24.937 27.614 1 97.82 779 LYS A O 1
ATOM 6221 N N . PRO A 1 780 ? -6.139 -23.479 26.648 1 98.03 780 PRO A N 1
ATOM 6222 C CA . PRO A 1 780 ? -6.046 -22.611 27.824 1 98.03 780 PRO A CA 1
ATOM 6223 C C . PRO A 1 780 ? -6.554 -23.285 29.097 1 98.03 780 PRO A C 1
ATOM 6225 O O . PRO A 1 780 ? -6.102 -22.957 30.197 1 98.03 780 PRO A O 1
ATOM 6228 N N . PHE A 1 781 ? -7.408 -24.228 29.086 1 97.55 781 PHE A N 1
ATOM 6229 C CA . PHE A 1 781 ? -8 -24.896 30.24 1 97.55 781 PHE A CA 1
ATOM 6230 C C . PHE A 1 781 ? -7.079 -25.994 30.76 1 97.55 781 PHE A C 1
ATOM 6232 O O . PHE A 1 781 ? -7.25 -26.473 31.883 1 97.55 781 PHE A O 1
ATOM 6239 N N . ASN A 1 782 ? -6.077 -26.336 29.911 1 96.03 782 ASN A N 1
ATOM 6240 C CA . ASN A 1 782 ? -5.161 -27.409 30.283 1 96.03 782 ASN A CA 1
ATOM 6241 C C . ASN A 1 782 ? -3.821 -26.86 30.766 1 96.03 782 ASN A C 1
ATOM 6243 O O . ASN A 1 782 ? -2.979 -27.613 31.258 1 96.03 782 ASN A O 1
ATOM 6247 N N . ILE A 1 783 ? -3.671 -25.587 30.589 1 95.3 783 ILE A N 1
ATOM 6248 C CA . ILE A 1 783 ? -2.424 -24.964 31.018 1 95.3 783 ILE A CA 1
ATOM 6249 C C . ILE A 1 783 ? -2.379 -24.895 32.542 1 95.3 783 ILE A C 1
ATOM 6251 O O . ILE A 1 783 ? -3.375 -24.55 33.184 1 95.3 783 ILE A O 1
ATOM 6255 N N . LYS A 1 784 ? -1.304 -25.293 33.26 1 87.38 784 LYS A N 1
ATOM 6256 C CA . LYS A 1 784 ? -1.103 -25.258 34.706 1 87.38 784 LYS A CA 1
ATOM 6257 C C . LYS A 1 784 ? -0.125 -24.154 35.098 1 87.38 784 LYS A C 1
ATOM 6259 O O . LYS A 1 784 ? 0.772 -23.809 34.325 1 87.38 784 LYS A O 1
ATOM 6264 N N . MET B 1 1 ? -11.022 4.018 -30.169 1 51.31 1 MET B N 1
ATOM 6265 C CA . MET B 1 1 ? -9.647 3.572 -30.377 1 51.31 1 MET B CA 1
ATOM 6266 C C . MET B 1 1 ? -8.658 4.685 -30.048 1 51.31 1 MET B C 1
ATOM 6268 O O . MET B 1 1 ? -8.828 5.822 -30.491 1 51.31 1 MET B O 1
ATOM 6272 N N . SER B 1 2 ? -7.789 4.399 -29.013 1 62.97 2 SER B N 1
ATOM 6273 C CA . SER B 1 2 ? -6.845 5.4 -28.529 1 62.97 2 SER B CA 1
ATOM 6274 C C . SER B 1 2 ? -5.447 5.158 -29.087 1 62.97 2 SER B C 1
ATOM 6276 O O . SER B 1 2 ? -4.449 5.391 -28.401 1 62.97 2 SER B O 1
ATOM 6278 N N . THR B 1 3 ? -5.311 4.712 -30.36 1 73.59 3 THR B N 1
ATOM 6279 C CA . THR B 1 3 ? -3.967 4.428 -30.852 1 73.59 3 THR B CA 1
ATOM 6280 C C . THR B 1 3 ? -3.315 5.693 -31.404 1 73.59 3 THR B C 1
ATOM 6282 O O . THR B 1 3 ? -4.001 6.578 -31.919 1 73.59 3 THR B O 1
ATOM 6285 N N . GLN B 1 4 ? -2.083 5.659 -31.324 1 71.39 4 GLN B N 1
ATOM 6286 C CA . GLN B 1 4 ? -1.378 6.915 -31.555 1 71.39 4 GLN B CA 1
ATOM 6287 C C . GLN B 1 4 ? -0.947 7.044 -33.013 1 71.39 4 GLN B C 1
ATOM 6289 O O . GLN B 1 4 ? -0.84 8.154 -33.539 1 71.39 4 GLN B O 1
ATOM 6294 N N . THR B 1 5 ? -0.828 5.841 -33.73 1 83.85 5 THR B N 1
ATOM 6295 C CA . THR B 1 5 ? -0.223 5.963 -35.052 1 83.85 5 THR B CA 1
ATOM 6296 C C . THR B 1 5 ? -1.238 5.633 -36.143 1 83.85 5 THR B C 1
ATOM 6298 O O . THR B 1 5 ? -2.17 4.859 -35.918 1 83.85 5 THR B O 1
ATOM 6301 N N . GLU B 1 6 ? -0.982 6.214 -37.267 1 89.96 6 GLU B N 1
ATOM 6302 C CA . GLU B 1 6 ? -1.809 5.919 -38.433 1 89.96 6 GLU B CA 1
ATOM 6303 C C . GLU B 1 6 ? -1.677 4.457 -38.848 1 89.96 6 GLU B C 1
ATOM 6305 O O . GLU B 1 6 ? -2.652 3.837 -39.278 1 89.96 6 GLU B O 1
ATOM 6310 N N . GLU B 1 7 ? -0.571 3.963 -38.692 1 93.19 7 GLU B N 1
ATOM 6311 C CA . GLU B 1 7 ? -0.339 2.565 -39.041 1 93.19 7 GLU B CA 1
ATOM 6312 C C . GLU B 1 7 ? -1.225 1.636 -38.216 1 93.19 7 GLU B C 1
ATOM 6314 O O . GLU B 1 7 ? -1.846 0.719 -38.758 1 93.19 7 GLU B O 1
ATOM 6319 N N . GLU B 1 8 ? -1.272 1.848 -36.973 1 93.53 8 GLU B N 1
ATOM 6320 C CA . GLU B 1 8 ? -2.088 1.014 -36.095 1 93.53 8 GLU B CA 1
ATOM 6321 C C . GLU B 1 8 ? -3.573 1.169 -36.411 1 93.53 8 GLU B C 1
ATOM 6323 O O . GLU B 1 8 ? -4.319 0.187 -36.408 1 93.53 8 GLU B O 1
ATOM 6328 N N . ARG B 1 9 ? -3.987 2.346 -36.704 1 92.46 9 ARG B N 1
ATOM 6329 C CA . ARG B 1 9 ? -5.392 2.61 -37.002 1 92.46 9 ARG B CA 1
ATOM 6330 C C . ARG B 1 9 ? -5.818 1.916 -38.291 1 92.46 9 ARG B C 1
ATOM 6332 O O . ARG B 1 9 ? -6.882 1.296 -38.345 1 92.46 9 ARG B O 1
ATOM 6339 N N . GLU B 1 10 ? -5.003 2.036 -39.265 1 94.25 10 GLU B N 1
ATOM 6340 C CA . GLU B 1 10 ? -5.298 1.397 -40.545 1 94.25 10 GLU B CA 1
ATOM 6341 C C . GLU B 1 10 ? -5.275 -0.124 -40.421 1 94.25 10 GLU B C 1
ATOM 6343 O O . GLU B 1 10 ? -6.119 -0.811 -40.999 1 94.25 10 GLU B O 1
ATOM 6348 N N . TRP B 1 11 ? -4.347 -0.521 -39.702 1 95.13 11 TRP B N 1
ATOM 6349 C CA . TRP B 1 11 ? -4.247 -1.961 -39.488 1 95.13 11 TRP B CA 1
ATOM 6350 C C . TRP B 1 11 ? -5.514 -2.504 -38.836 1 95.13 11 TRP B C 1
ATOM 6352 O O . TRP B 1 11 ? -6.036 -3.542 -39.249 1 95.13 11 TRP B O 1
ATOM 6362 N N . PHE B 1 12 ? -6.014 -1.837 -37.824 1 92.68 12 PHE B N 1
ATOM 6363 C CA . PHE B 1 12 ? -7.204 -2.269 -37.102 1 92.68 12 PHE B CA 1
ATOM 6364 C C . PHE B 1 12 ? -8.425 -2.258 -38.015 1 92.68 12 PHE B C 1
ATOM 6366 O O . PHE B 1 12 ? -9.217 -3.202 -38.012 1 92.68 12 PHE B O 1
ATOM 6373 N N . ALA B 1 13 ? -8.534 -1.163 -38.73 1 92.34 13 ALA B N 1
ATOM 6374 C CA . ALA B 1 13 ? -9.672 -1.05 -39.638 1 92.34 13 ALA B CA 1
ATOM 6375 C C . ALA B 1 13 ? -9.691 -2.2 -40.641 1 92.34 13 ALA B C 1
ATOM 6377 O O . ALA B 1 13 ? -10.727 -2.838 -40.844 1 92.34 13 ALA B O 1
ATOM 6378 N N . GLU B 1 14 ? -8.58 -2.508 -41.173 1 94.27 14 GLU B N 1
ATOM 6379 C CA . GLU B 1 14 ? -8.468 -3.562 -42.177 1 94.27 14 GLU B CA 1
ATOM 6380 C C . GLU B 1 14 ? -8.736 -4.935 -41.567 1 94.27 14 GLU B C 1
ATOM 6382 O O . GLU B 1 14 ? -9.449 -5.752 -42.154 1 94.27 14 GLU B O 1
ATOM 6387 N N . ASN B 1 15 ? -8.192 -5.157 -40.456 1 93.88 15 ASN B N 1
ATOM 6388 C CA . ASN B 1 15 ? -8.284 -6.483 -39.856 1 93.88 15 ASN B CA 1
ATOM 6389 C C . ASN B 1 15 ? -9.666 -6.735 -39.261 1 93.88 15 ASN B C 1
ATOM 6391 O O . ASN B 1 15 ? -10.149 -7.869 -39.26 1 93.88 15 ASN B O 1
ATOM 6395 N N . VAL B 1 16 ? -10.303 -5.674 -38.752 1 92.54 16 VAL B N 1
ATOM 6396 C CA . VAL B 1 16 ? -11.669 -5.82 -38.258 1 92.54 16 VAL B CA 1
ATOM 6397 C C . VAL B 1 16 ? -12.603 -6.168 -39.415 1 92.54 16 VAL B C 1
ATOM 6399 O O . VAL B 1 16 ? -13.444 -7.061 -39.294 1 92.54 16 VAL B O 1
ATOM 6402 N N . GLU B 1 17 ? -12.433 -5.487 -40.527 1 92.89 17 GLU B N 1
ATOM 6403 C CA . GLU B 1 17 ? -13.264 -5.752 -41.698 1 92.89 17 GLU B CA 1
ATOM 6404 C C . GLU B 1 17 ? -13.041 -7.167 -42.223 1 92.89 17 GLU B C 1
ATOM 6406 O O . GLU B 1 17 ? -13.997 -7.864 -42.57 1 92.89 17 GLU B O 1
ATOM 6411 N N . LYS B 1 18 ? -11.862 -7.558 -42.276 1 92.67 18 LYS B N 1
ATOM 6412 C CA . LYS B 1 18 ? -11.524 -8.892 -42.762 1 92.67 18 LYS B CA 1
ATOM 6413 C C . LYS B 1 18 ? -12.054 -9.971 -41.822 1 92.67 18 LYS B C 1
ATOM 6415 O O . LYS B 1 18 ? -12.598 -10.982 -42.272 1 92.67 18 LYS B O 1
ATOM 6420 N N . CYS B 1 19 ? -11.864 -9.748 -40.53 1 91.01 19 CYS B N 1
ATOM 6421 C CA . CYS B 1 19 ? -12.246 -10.737 -39.528 1 91.01 19 CYS B CA 1
ATOM 6422 C C . CYS B 1 19 ? -13.756 -10.937 -39.507 1 91.01 19 CYS B C 1
ATOM 6424 O O . CYS B 1 19 ? -14.237 -12.046 -39.264 1 91.01 19 CYS B O 1
ATOM 6426 N N . LEU B 1 20 ? -14.45 -9.868 -39.747 1 89.23 20 LEU B N 1
ATOM 6427 C CA . LEU B 1 20 ? -15.907 -9.941 -39.731 1 89.23 20 LEU B CA 1
ATOM 6428 C C . LEU B 1 20 ? -16.426 -10.726 -40.93 1 89.23 20 LEU B C 1
ATOM 6430 O O . LEU B 1 20 ? -17.512 -11.307 -40.875 1 89.23 20 LEU B O 1
ATOM 6434 N N . LYS B 1 21 ? -15.647 -10.821 -42.004 1 89.03 21 LYS B N 1
ATOM 6435 C CA . LYS B 1 21 ? -16.061 -11.51 -43.223 1 89.03 21 LYS B CA 1
ATOM 6436 C C . LYS B 1 21 ? -15.588 -12.961 -43.221 1 89.03 21 LYS B C 1
ATOM 6438 O O . LYS B 1 21 ? -16.096 -13.786 -43.984 1 89.03 21 LYS B O 1
ATOM 6443 N N . ASP B 1 22 ? -14.73 -13.227 -42.37 1 89.51 22 ASP B N 1
ATOM 6444 C CA . ASP B 1 22 ? -14.172 -14.574 -42.309 1 89.51 22 ASP B CA 1
ATOM 6445 C C . ASP B 1 22 ? -15.079 -15.509 -41.512 1 89.51 22 ASP B C 1
ATOM 6447 O O . ASP B 1 22 ? -15.236 -15.346 -40.3 1 89.51 22 ASP B O 1
ATOM 6451 N N . PRO B 1 23 ? -15.669 -16.436 -42.256 1 90.03 23 PRO B N 1
ATOM 6452 C CA . PRO B 1 23 ? -16.557 -17.328 -41.506 1 90.03 23 PRO B CA 1
ATOM 6453 C C . PRO B 1 23 ? -15.797 -18.281 -40.586 1 90.03 23 PRO B C 1
ATOM 6455 O O . PRO B 1 23 ? -14.696 -18.724 -40.924 1 90.03 23 PRO B O 1
ATOM 6458 N N . LEU B 1 24 ? -16.367 -18.587 -39.453 1 94.97 24 LEU B N 1
ATOM 6459 C CA . LEU B 1 24 ? -15.812 -19.611 -38.575 1 94.97 24 LEU B CA 1
ATOM 6460 C C . LEU B 1 24 ? -16.169 -21.007 -39.075 1 94.97 24 LEU B C 1
ATOM 6462 O O . LEU B 1 24 ? -17.284 -21.234 -39.55 1 94.97 24 LEU B O 1
ATOM 6466 N N . THR B 1 25 ? -15.264 -21.9 -38.942 1 95.52 25 THR B N 1
ATOM 6467 C CA . THR B 1 25 ? -15.545 -23.273 -39.346 1 95.52 25 THR B CA 1
ATOM 6468 C C . THR B 1 25 ? -16.493 -23.945 -38.358 1 95.52 25 THR B C 1
ATOM 6470 O O . THR B 1 25 ? -16.546 -23.567 -37.185 1 95.52 25 THR B O 1
ATOM 6473 N N . ASP B 1 26 ? -17.183 -24.88 -38.791 1 96.92 26 ASP B N 1
ATOM 6474 C CA . ASP B 1 26 ? -18.08 -25.635 -37.922 1 96.92 26 ASP B CA 1
ATOM 6475 C C . ASP B 1 26 ? -17.301 -26.367 -36.831 1 96.92 26 ASP B C 1
ATOM 6477 O O . ASP B 1 26 ? -17.794 -26.531 -35.713 1 96.92 26 ASP B O 1
ATOM 6481 N N . GLU B 1 27 ? -16.153 -26.725 -37.185 1 95.78 27 GLU B N 1
ATOM 6482 C CA . GLU B 1 27 ? -15.295 -27.376 -36.199 1 95.78 27 GLU B CA 1
ATOM 6483 C C . GLU B 1 27 ? -15.022 -26.456 -35.012 1 95.78 27 GLU B C 1
ATOM 6485 O O . GLU B 1 27 ? -15.11 -26.88 -33.858 1 95.78 27 GLU B O 1
ATOM 6490 N N . THR B 1 28 ? -14.707 -25.252 -35.357 1 96.32 28 THR B N 1
ATOM 6491 C CA . THR B 1 28 ? -14.453 -24.27 -34.308 1 96.32 28 THR B CA 1
ATOM 6492 C C . THR B 1 28 ? -15.722 -23.99 -33.509 1 96.32 28 THR B C 1
ATOM 6494 O O . THR B 1 28 ? -15.683 -23.91 -32.28 1 96.32 28 THR B O 1
ATOM 6497 N N . ARG B 1 29 ? -16.809 -23.862 -34.214 1 97.96 29 ARG B N 1
ATOM 6498 C CA . ARG B 1 29 ? -18.087 -23.583 -33.567 1 97.96 29 ARG B CA 1
ATOM 6499 C C . ARG B 1 29 ? -18.454 -24.686 -32.58 1 97.96 29 ARG B C 1
ATOM 6501 O O . ARG B 1 29 ? -18.867 -24.406 -31.453 1 97.96 29 ARG B O 1
ATOM 6508 N N . VAL B 1 30 ? -18.281 -25.886 -32.979 1 97.88 30 VAL B N 1
ATOM 6509 C CA . VAL B 1 30 ? -18.608 -27.026 -32.128 1 97.88 30 VAL B CA 1
ATOM 6510 C C . VAL B 1 30 ? -17.646 -27.081 -30.944 1 97.88 30 VAL B C 1
ATOM 6512 O O . VAL B 1 30 ? -18.057 -27.354 -29.814 1 97.88 30 VAL B O 1
ATOM 6515 N N . ALA B 1 31 ? -16.414 -26.812 -31.205 1 97.03 31 ALA B N 1
ATOM 6516 C CA . ALA B 1 31 ? -15.4 -26.877 -30.155 1 97.03 31 ALA B CA 1
ATOM 6517 C C . ALA B 1 31 ? -15.7 -25.879 -29.041 1 97.03 31 ALA B C 1
ATOM 6519 O O . ALA B 1 31 ? -15.578 -26.204 -27.858 1 97.03 31 ALA B O 1
ATOM 6520 N N . ILE B 1 32 ? -16.02 -24.655 -29.393 1 97.91 32 ILE B N 1
ATOM 6521 C CA . ILE B 1 32 ? -16.271 -23.638 -28.379 1 97.91 32 ILE B CA 1
ATOM 6522 C C . ILE B 1 32 ? -17.577 -23.946 -27.65 1 97.91 32 ILE B C 1
ATOM 6524 O O . ILE B 1 32 ? -17.692 -23.716 -26.444 1 97.91 32 ILE B O 1
ATOM 6528 N N . ALA B 1 33 ? -18.565 -24.467 -28.385 1 98.35 33 ALA B N 1
ATOM 6529 C CA . ALA B 1 33 ? -19.809 -24.884 -27.743 1 98.35 33 ALA B CA 1
ATOM 6530 C C . ALA B 1 33 ? -19.549 -25.947 -26.679 1 98.35 33 ALA B C 1
ATOM 6532 O O . ALA B 1 33 ? -20.137 -25.907 -25.596 1 98.35 33 ALA B O 1
ATOM 6533 N N . ILE B 1 34 ? -18.719 -26.892 -26.997 1 98.04 34 ILE B N 1
ATOM 6534 C CA . ILE B 1 34 ? -18.394 -27.976 -26.076 1 98.04 34 ILE B CA 1
ATOM 6535 C C . ILE B 1 34 ? -17.788 -27.401 -24.797 1 98.04 34 ILE B C 1
ATOM 6537 O O . ILE B 1 34 ? -18.191 -27.77 -23.692 1 98.04 34 ILE B O 1
ATOM 6541 N N . GLU B 1 35 ? -16.832 -26.486 -24.946 1 97.66 35 GLU B N 1
ATOM 6542 C CA . GLU B 1 35 ? -16.182 -25.89 -23.783 1 97.66 35 GLU B CA 1
ATOM 6543 C C . GLU B 1 35 ? -17.183 -25.123 -22.924 1 97.66 35 GLU B C 1
ATOM 6545 O O . GLU B 1 35 ? -17.108 -25.157 -21.694 1 97.66 35 GLU B O 1
ATOM 6550 N N . MET B 1 36 ? -18.038 -24.42 -23.499 1 98.47 36 MET B N 1
ATOM 6551 C CA . MET B 1 36 ? -19.026 -23.632 -22.768 1 98.47 36 MET B CA 1
ATOM 6552 C C . MET B 1 36 ? -20.029 -24.538 -22.06 1 98.47 36 MET B C 1
ATOM 6554 O O . MET B 1 36 ? -20.444 -24.252 -20.936 1 98.47 36 MET B O 1
ATOM 6558 N N . LEU B 1 37 ? -20.451 -25.634 -22.775 1 98.2 37 LEU B N 1
ATOM 6559 C CA . LEU B 1 37 ? -21.362 -26.594 -22.162 1 98.2 37 LEU B CA 1
ATOM 6560 C C . LEU B 1 37 ? -20.72 -27.254 -20.946 1 98.2 37 LEU B C 1
ATOM 6562 O O . LEU B 1 37 ? -21.383 -27.466 -19.928 1 98.2 37 LEU B O 1
ATOM 6566 N N . LYS B 1 38 ? -19.476 -27.598 -21.095 1 97.94 38 LYS B N 1
ATOM 6567 C CA . LYS B 1 38 ? -18.749 -28.178 -19.969 1 97.94 38 LYS B CA 1
ATOM 6568 C C . LYS B 1 38 ? -18.7 -27.211 -18.79 1 97.94 38 LYS B C 1
ATOM 6570 O O . LYS B 1 38 ? -18.885 -27.616 -17.64 1 97.94 38 LYS B O 1
ATOM 6575 N N . SER B 1 39 ? -18.435 -25.948 -19.069 1 97.82 39 SER B N 1
ATOM 6576 C CA . SER B 1 39 ? -18.391 -24.923 -18.032 1 97.82 39 SER B CA 1
ATOM 6577 C C . SER B 1 39 ? -19.725 -24.818 -17.301 1 97.82 39 SER B C 1
ATOM 6579 O O . SER B 1 39 ? -19.763 -24.773 -16.069 1 97.82 39 SER B O 1
ATOM 6581 N N . GLN B 1 40 ? -20.781 -24.763 -18.056 1 97.76 40 GLN B N 1
ATOM 6582 C CA . GLN B 1 40 ? -22.12 -24.687 -17.481 1 97.76 40 GLN B CA 1
ATOM 6583 C C . GLN B 1 40 ? -22.426 -25.92 -16.635 1 97.76 40 GLN B C 1
ATOM 6585 O O . GLN B 1 40 ? -22.948 -25.803 -15.524 1 97.76 40 GLN B O 1
ATOM 6590 N N . THR B 1 41 ? -22.093 -27.094 -17.191 1 98.07 41 THR B N 1
ATOM 6591 C CA . THR B 1 41 ? -22.347 -28.351 -16.495 1 98.07 41 THR B CA 1
ATOM 6592 C C . THR B 1 41 ? -21.575 -28.406 -15.18 1 98.07 41 THR B C 1
ATOM 6594 O O . THR B 1 41 ? -22.097 -28.877 -14.167 1 98.07 41 THR B O 1
ATOM 6597 N N . PHE B 1 42 ? -20.379 -27.996 -15.206 1 97.57 42 PHE B N 1
ATOM 6598 C CA . PHE B 1 42 ? -19.535 -27.955 -14.017 1 97.57 42 PHE B CA 1
ATOM 6599 C C . PHE B 1 42 ? -20.172 -27.097 -12.931 1 97.57 42 PHE B C 1
ATOM 6601 O O . PHE B 1 42 ? -20.262 -27.515 -11.775 1 97.57 42 PHE B O 1
ATOM 6608 N N . ASP B 1 43 ? -20.597 -25.851 -13.286 1 97.1 43 ASP B N 1
ATOM 6609 C CA . ASP B 1 43 ? -21.222 -24.941 -12.332 1 97.1 43 ASP B CA 1
ATOM 6610 C C . ASP B 1 43 ? -22.496 -25.547 -11.747 1 97.1 43 ASP B C 1
ATOM 6612 O O . ASP B 1 43 ? -22.758 -25.417 -10.549 1 97.1 43 ASP B O 1
ATOM 6616 N N . GLN B 1 44 ? -23.267 -26.188 -12.603 1 96.65 44 GLN B N 1
ATOM 6617 C CA . GLN B 1 44 ? -24.498 -26.826 -12.148 1 96.65 44 GLN B CA 1
ATOM 6618 C C . GLN B 1 44 ? -24.198 -27.996 -11.215 1 96.65 44 GLN B C 1
ATOM 6620 O O . GLN B 1 44 ? -24.899 -28.199 -10.221 1 96.65 44 GLN B O 1
ATOM 6625 N N . PHE B 1 45 ? -23.191 -28.744 -11.571 1 97.18 45 PHE B N 1
ATOM 6626 C CA . PHE B 1 45 ? -22.774 -29.867 -10.74 1 97.18 45 PHE B CA 1
ATOM 6627 C C . PHE B 1 45 ? -22.385 -29.393 -9.345 1 97.18 45 PHE B C 1
ATOM 6629 O O . PHE B 1 45 ? -22.819 -29.969 -8.344 1 97.18 45 PHE B O 1
ATOM 6636 N N . LEU B 1 46 ? -21.539 -28.306 -9.255 1 96.58 46 LEU B N 1
ATOM 6637 C CA . LEU B 1 46 ? -21.096 -27.772 -7.972 1 96.58 46 LEU B CA 1
ATOM 6638 C C . LEU B 1 46 ? -22.274 -27.218 -7.177 1 96.58 46 LEU B C 1
ATOM 6640 O O . LEU B 1 46 ? -22.297 -27.31 -5.948 1 96.58 46 LEU B O 1
ATOM 6644 N N . ALA B 1 47 ? -23.205 -26.603 -7.891 1 95.48 47 ALA B N 1
ATOM 6645 C CA . ALA B 1 47 ? -24.379 -26.043 -7.226 1 95.48 47 ALA B CA 1
ATOM 6646 C C . ALA B 1 47 ? -25.183 -27.134 -6.524 1 95.48 47 ALA B C 1
ATOM 6648 O O . ALA B 1 47 ? -25.775 -26.895 -5.468 1 95.48 47 ALA B O 1
ATOM 6649 N N . ILE B 1 48 ? -25.178 -28.273 -7.1 1 96.08 48 ILE B N 1
ATOM 6650 C CA . ILE B 1 48 ? -25.967 -29.382 -6.575 1 96.08 48 ILE B CA 1
ATOM 6651 C C . ILE B 1 48 ? -25.176 -30.113 -5.493 1 96.08 48 ILE B C 1
ATOM 6653 O O . ILE B 1 48 ? -25.698 -30.385 -4.41 1 96.08 48 ILE B O 1
ATOM 6657 N N . LYS B 1 49 ? -23.954 -30.431 -5.797 1 95.76 49 LYS B N 1
ATOM 6658 C CA . LYS B 1 49 ? -23.159 -31.295 -4.929 1 95.76 49 LYS B CA 1
ATOM 6659 C C . LYS B 1 49 ? -22.542 -30.502 -3.781 1 95.76 49 LYS B C 1
ATOM 6661 O O . LYS B 1 49 ? -22.249 -31.06 -2.721 1 95.76 49 LYS B O 1
ATOM 6666 N N . PHE B 1 50 ? -22.27 -29.227 -3.995 1 93.93 50 PHE B N 1
ATOM 6667 C CA . PHE B 1 50 ? -21.635 -28.36 -3.009 1 93.93 50 PHE B CA 1
ATOM 6668 C C . PHE B 1 50 ? -22.403 -27.051 -2.865 1 93.93 50 PHE B C 1
ATOM 6670 O O . PHE B 1 50 ? -21.866 -25.977 -3.14 1 93.93 50 PHE B O 1
ATOM 6677 N N . ALA B 1 51 ? -23.55 -27.057 -2.339 1 90.94 51 ALA B N 1
ATOM 6678 C CA . ALA B 1 51 ? -24.517 -25.962 -2.347 1 90.94 51 ALA B CA 1
ATOM 6679 C C . ALA B 1 51 ? -24.021 -24.786 -1.511 1 90.94 51 ALA B C 1
ATOM 6681 O O . ALA B 1 51 ? -24.353 -23.632 -1.794 1 90.94 51 ALA B O 1
ATOM 6682 N N . SER B 1 52 ? -23.208 -24.971 -0.53 1 88.72 52 SER B N 1
ATOM 6683 C CA . SER B 1 52 ? -22.761 -23.911 0.369 1 88.72 52 SER B CA 1
ATOM 6684 C C . SER B 1 52 ? -21.427 -23.329 -0.085 1 88.72 52 SER B C 1
ATOM 6686 O O . SER B 1 52 ? -20.939 -22.357 0.495 1 88.72 52 SER B O 1
ATOM 6688 N N . PHE B 1 53 ? -20.94 -23.878 -1.095 1 89.92 53 PHE B N 1
ATOM 6689 C CA . PHE B 1 53 ? -19.629 -23.458 -1.575 1 89.92 53 PHE B CA 1
ATOM 6690 C C . PHE B 1 53 ? -19.743 -22.204 -2.433 1 89.92 53 PHE B C 1
ATOM 6692 O O . PHE B 1 53 ? -20.562 -22.147 -3.353 1 89.92 53 PHE B O 1
ATOM 6699 N N . LYS B 1 54 ? -18.869 -21.161 -2.128 1 89.51 54 LYS B N 1
ATOM 6700 C CA . LYS B 1 54 ? -18.751 -19.986 -2.987 1 89.51 54 LYS B CA 1
ATOM 6701 C C . LYS B 1 54 ? -17.901 -20.288 -4.218 1 89.51 54 LYS B C 1
ATOM 6703 O O . LYS B 1 54 ? -16.672 -20.2 -4.167 1 89.51 54 LYS B O 1
ATOM 6708 N N . ARG B 1 55 ? -18.488 -20.398 -5.241 1 88.29 55 ARG B N 1
ATOM 6709 C CA . ARG B 1 55 ? -17.783 -20.932 -6.402 1 88.29 55 ARG B CA 1
ATOM 6710 C C . ARG B 1 55 ? -17.314 -19.81 -7.322 1 88.29 55 ARG B C 1
ATOM 6712 O O . ARG B 1 55 ? -16.416 -20.008 -8.143 1 88.29 55 ARG B O 1
ATOM 6719 N N . TYR B 1 56 ? -17.834 -18.609 -7.198 1 93.27 56 TYR B N 1
ATOM 6720 C CA . TYR B 1 56 ? -17.527 -17.539 -8.14 1 93.27 56 TYR B CA 1
ATOM 6721 C C . TYR B 1 56 ? -17.649 -18.028 -9.579 1 93.27 56 TYR B C 1
ATOM 6723 O O . TYR B 1 56 ? -16.701 -17.921 -10.36 1 93.27 56 TYR B O 1
ATOM 6731 N N . SER B 1 57 ? -18.791 -18.506 -9.961 1 94.31 57 SER B N 1
ATOM 6732 C CA . SER B 1 57 ? -19.076 -19.214 -11.205 1 94.31 57 SER B CA 1
ATOM 6733 C C . SER B 1 57 ? -18.828 -18.323 -12.418 1 94.31 57 SER B C 1
ATOM 6735 O O . SER B 1 57 ? -18.837 -17.096 -12.305 1 94.31 57 SER B O 1
ATOM 6737 N N . GLY B 1 58 ? -18.619 -18.915 -13.502 1 95.43 58 GLY B N 1
ATOM 6738 C CA . GLY B 1 58 ? -18.453 -18.196 -14.755 1 95.43 58 GLY B CA 1
ATOM 6739 C C . GLY B 1 58 ? -19.766 -17.914 -15.46 1 95.43 58 GLY B C 1
ATOM 6740 O O . GLY B 1 58 ? -19.78 -17.343 -16.553 1 95.43 58 GLY B O 1
ATOM 6741 N N . GLU B 1 59 ? -20.875 -18.192 -14.794 1 96.34 59 GLU B N 1
ATOM 6742 C CA . GLU B 1 59 ? -22.178 -18.05 -15.437 1 96.34 59 GLU B CA 1
ATOM 6743 C C . GLU B 1 59 ? -22.431 -16.605 -15.857 1 96.34 59 GLU B C 1
ATOM 6745 O O . GLU B 1 59 ? -22.315 -15.686 -15.043 1 96.34 59 GLU B O 1
ATOM 6750 N N . GLY B 1 60 ? -22.743 -16.448 -17.025 1 96.53 60 GLY B N 1
ATOM 6751 C CA . GLY B 1 60 ? -22.921 -15.142 -17.64 1 96.53 60 GLY B CA 1
ATOM 6752 C C . GLY B 1 60 ? -21.715 -14.69 -18.441 1 96.53 60 GLY B C 1
ATOM 6753 O O . GLY B 1 60 ? -21.81 -13.761 -19.246 1 96.53 60 GLY B O 1
ATOM 6754 N N . ALA B 1 61 ? -20.582 -15.354 -18.238 1 97.41 61 ALA B N 1
ATOM 6755 C CA . ALA B 1 61 ? -19.348 -14.997 -18.932 1 97.41 61 ALA B CA 1
ATOM 6756 C C . ALA B 1 61 ? -18.697 -16.226 -19.56 1 97.41 61 ALA B C 1
ATOM 6758 O O . ALA B 1 61 ? -17.478 -16.266 -19.743 1 97.41 61 ALA B O 1
ATOM 6759 N N . GLU B 1 62 ? -19.477 -17.267 -19.915 1 98.03 62 GLU B N 1
ATOM 6760 C CA . GLU B 1 62 ? -18.939 -18.53 -20.411 1 98.03 62 GLU B CA 1
ATOM 6761 C C . GLU B 1 62 ? -18.193 -18.333 -21.728 1 98.03 62 GLU B C 1
ATOM 6763 O O . GLU B 1 62 ? -17.315 -19.126 -22.075 1 98.03 62 GLU B O 1
ATOM 6768 N N . SER B 1 63 ? -18.488 -17.248 -22.413 1 98.17 63 SER B N 1
ATOM 6769 C CA . SER B 1 63 ? -17.842 -16.971 -23.692 1 98.17 63 SER B CA 1
ATOM 6770 C C . SER B 1 63 ? -16.355 -16.686 -23.509 1 98.17 63 SER B C 1
ATOM 6772 O O . SER B 1 63 ? -15.595 -16.678 -24.48 1 98.17 63 SER B O 1
ATOM 6774 N N . MET B 1 64 ? -15.9 -16.437 -22.28 1 98.4 64 MET B N 1
ATOM 6775 C CA . MET B 1 64 ? -14.468 -16.294 -22.03 1 98.4 64 MET B CA 1
ATOM 6776 C C . MET B 1 64 ? -13.713 -17.546 -22.461 1 98.4 64 MET B C 1
ATOM 6778 O O . MET B 1 64 ? -12.547 -17.47 -22.852 1 98.4 64 MET B O 1
ATOM 6782 N N . LEU B 1 65 ? -14.405 -18.73 -22.434 1 98.22 65 LEU B N 1
ATOM 6783 C CA . LEU B 1 65 ? -13.781 -19.982 -22.847 1 98.22 65 LEU B CA 1
ATOM 6784 C C . LEU B 1 65 ? -13.537 -19.998 -24.352 1 98.22 65 LEU B C 1
ATOM 6786 O O . LEU B 1 65 ? -12.58 -20.616 -24.823 1 98.22 65 LEU B O 1
ATOM 6790 N N . ALA B 1 66 ? -14.467 -19.322 -25.083 1 98.34 66 ALA B N 1
ATOM 6791 C CA . ALA B 1 66 ? -14.244 -19.165 -26.518 1 98.34 66 ALA B CA 1
ATOM 6792 C C . ALA B 1 66 ? -12.979 -18.356 -26.791 1 98.34 66 ALA B C 1
ATOM 6794 O O . ALA B 1 66 ? -12.224 -18.666 -27.716 1 98.34 66 ALA B O 1
ATOM 6795 N N . PHE B 1 67 ? -12.772 -17.326 -26.039 1 98.5 67 PHE B N 1
ATOM 6796 C CA . PHE B 1 67 ? -11.559 -16.524 -26.144 1 98.5 67 PHE B CA 1
ATOM 6797 C C . PHE B 1 67 ? -10.321 -17.385 -25.926 1 98.5 67 PHE B C 1
ATOM 6799 O O . PHE B 1 67 ? -9.401 -17.377 -26.747 1 98.5 67 PHE B O 1
ATOM 6806 N N . TYR B 1 68 ? -10.318 -18.176 -24.822 1 98.18 68 TYR B N 1
ATOM 6807 C CA . TYR B 1 68 ? -9.161 -18.998 -24.488 1 98.18 68 TYR B CA 1
ATOM 6808 C C . TYR B 1 68 ? -8.895 -20.034 -25.573 1 98.18 68 TYR B C 1
ATOM 6810 O O . TYR B 1 68 ? -7.747 -20.245 -25.971 1 98.18 68 TYR B O 1
ATOM 6818 N N . HIS B 1 69 ? -9.933 -20.684 -25.965 1 96.91 69 HIS B N 1
ATOM 6819 C CA . HIS B 1 69 ? -9.816 -21.731 -26.974 1 96.91 69 HIS B CA 1
ATOM 6820 C C . HIS B 1 69 ? -9.118 -21.214 -28.227 1 96.91 69 HIS B C 1
ATOM 6822 O O . HIS B 1 69 ? -8.143 -21.81 -28.691 1 96.91 69 HIS B O 1
ATOM 6828 N N . GLU B 1 70 ? -9.656 -20.131 -28.735 1 96.92 70 GLU B N 1
ATOM 6829 C CA . GLU B 1 70 ? -9.086 -19.567 -29.956 1 96.92 70 GLU B CA 1
ATOM 6830 C C . GLU B 1 70 ? -7.68 -19.026 -29.71 1 96.92 70 GLU B C 1
ATOM 6832 O O . GLU B 1 70 ? -6.782 -19.223 -30.531 1 96.92 70 GLU B O 1
ATOM 6837 N N . PHE B 1 71 ? -7.519 -18.368 -28.651 1 97.48 71 PHE B N 1
ATOM 6838 C CA . PHE B 1 71 ? -6.25 -17.709 -28.363 1 97.48 71 PHE B CA 1
ATOM 6839 C C . PHE B 1 71 ? -5.128 -18.731 -28.225 1 97.48 71 PHE B C 1
ATOM 6841 O O . PHE B 1 71 ? -4.033 -18.534 -28.756 1 97.48 71 PHE B O 1
ATOM 6848 N N . PHE B 1 72 ? -5.332 -19.84 -27.507 1 97.67 72 PHE B N 1
ATOM 6849 C CA . PHE B 1 72 ? -4.319 -20.874 -27.337 1 97.67 72 PHE B CA 1
ATOM 6850 C C . PHE B 1 72 ? -3.991 -21.535 -28.67 1 97.67 72 PHE B C 1
ATOM 6852 O O . PHE B 1 72 ? -2.833 -21.861 -28.939 1 97.67 72 PHE B O 1
ATOM 6859 N N . LYS B 1 73 ? -5.014 -21.712 -29.44 1 96.69 73 LYS B N 1
ATOM 6860 C CA . LYS B 1 73 ? -4.789 -22.254 -30.777 1 96.69 73 LYS B CA 1
ATOM 6861 C C . LYS B 1 73 ? -3.877 -21.342 -31.593 1 96.69 73 LYS B C 1
ATOM 6863 O O . LYS B 1 73 ? -2.94 -21.813 -32.241 1 96.69 73 LYS B O 1
ATOM 6868 N N . LEU B 1 74 ? -4.188 -20.067 -31.565 1 97.56 74 LEU B N 1
ATOM 6869 C CA . LEU B 1 74 ? -3.383 -19.088 -32.287 1 97.56 74 LEU B CA 1
ATOM 6870 C C . LEU B 1 74 ? -1.951 -19.068 -31.763 1 97.56 74 LEU B C 1
ATOM 6872 O O . LEU B 1 74 ? -1.001 -18.993 -32.545 1 97.56 74 LEU B O 1
ATOM 6876 N N . CYS B 1 75 ? -1.78 -19.127 -30.454 1 97.96 75 CYS B N 1
ATOM 6877 C CA . CYS B 1 75 ? -0.458 -19.137 -29.836 1 97.96 75 CYS B CA 1
ATOM 6878 C C . CYS B 1 75 ? 0.35 -20.345 -30.297 1 97.96 75 CYS B C 1
ATOM 6880 O O . CYS B 1 75 ? 1.512 -20.209 -30.682 1 97.96 75 CYS B O 1
ATOM 6882 N N . ALA B 1 76 ? -0.283 -21.507 -30.229 1 97.1 76 ALA B N 1
ATOM 6883 C CA . ALA B 1 76 ? 0.385 -22.739 -30.637 1 97.1 76 ALA B CA 1
ATOM 6884 C C . ALA B 1 76 ? 0.799 -22.68 -32.104 1 97.1 76 ALA B C 1
ATOM 6886 O O . ALA B 1 76 ? 1.903 -23.097 -32.462 1 97.1 76 ALA B O 1
ATOM 6887 N N . ASN B 1 77 ? -0.069 -22.156 -32.917 1 96.28 77 ASN B N 1
ATOM 6888 C CA . ASN B 1 77 ? 0.182 -22.085 -34.353 1 96.28 77 ASN B CA 1
ATOM 6889 C C . ASN B 1 77 ? 1.268 -21.065 -34.682 1 96.28 77 ASN B C 1
ATOM 6891 O O . ASN B 1 77 ? 1.863 -21.111 -35.76 1 96.28 77 ASN B O 1
ATOM 6895 N N . ASP B 1 78 ? 1.489 -20.12 -33.798 1 96.59 78 ASP B N 1
ATOM 6896 C CA . ASP B 1 78 ? 2.54 -19.125 -33.983 1 96.59 78 ASP B CA 1
ATOM 6897 C C . ASP B 1 78 ? 3.838 -19.564 -33.308 1 96.59 78 ASP B C 1
ATOM 6899 O O . ASP B 1 78 ? 4.751 -18.758 -33.122 1 96.59 78 ASP B O 1
ATOM 6903 N N . ASP B 1 79 ? 3.894 -20.768 -32.813 1 94.79 79 ASP B N 1
ATOM 6904 C CA . ASP B 1 79 ? 5.062 -21.448 -32.262 1 94.79 79 ASP B CA 1
ATOM 6905 C C . ASP B 1 79 ? 5.484 -20.826 -30.932 1 94.79 79 ASP B C 1
ATOM 6907 O O . ASP B 1 79 ? 6.673 -20.781 -30.612 1 94.79 79 ASP B O 1
ATOM 6911 N N . LEU B 1 80 ? 4.568 -20.147 -30.306 1 97.15 80 LEU B N 1
ATOM 6912 C CA . LEU B 1 80 ? 4.814 -19.794 -28.912 1 97.15 80 LEU B CA 1
ATOM 6913 C C . LEU B 1 80 ? 4.967 -21.045 -28.053 1 97.15 80 LEU B C 1
ATOM 6915 O O . LEU B 1 80 ? 4.303 -22.055 -28.296 1 97.15 80 LEU B O 1
ATOM 6919 N N . GLU B 1 81 ? 5.785 -20.922 -27.071 1 97.31 81 GLU B N 1
ATOM 6920 C CA . GLU B 1 81 ? 6.08 -22.091 -26.247 1 97.31 81 GLU B CA 1
ATOM 6921 C C . GLU B 1 81 ? 5.486 -21.946 -24.849 1 97.31 81 GLU B C 1
ATOM 6923 O O . GLU B 1 81 ? 5.084 -22.936 -24.234 1 97.31 81 GLU B O 1
ATOM 6928 N N . TYR B 1 82 ? 5.479 -20.72 -24.342 1 97.75 82 TYR B N 1
ATOM 6929 C CA . TYR B 1 82 ? 5.065 -20.501 -22.961 1 97.75 82 TYR B CA 1
ATOM 6930 C C . TYR B 1 82 ? 4.017 -19.398 -22.874 1 97.75 82 TYR B C 1
ATOM 6932 O O . TYR B 1 82 ? 4.139 -18.364 -23.535 1 97.75 82 TYR B O 1
ATOM 6940 N N . ILE B 1 83 ? 3.011 -19.622 -22.089 1 98.33 83 ILE B N 1
ATOM 6941 C CA . ILE B 1 83 ? 2.041 -18.602 -21.707 1 98.33 83 ILE B CA 1
ATOM 6942 C C . ILE B 1 83 ? 2.023 -18.449 -20.188 1 98.33 83 ILE B C 1
ATOM 6944 O O . ILE B 1 83 ? 1.87 -19.433 -19.46 1 98.33 83 ILE B O 1
ATOM 6948 N N . VAL B 1 84 ? 2.259 -17.281 -19.675 1 98.47 84 VAL B N 1
ATOM 6949 C CA . VAL B 1 84 ? 2.07 -16.952 -18.266 1 98.47 84 VAL B CA 1
ATOM 6950 C C . VAL B 1 84 ? 0.775 -16.163 -18.089 1 98.47 84 VAL B C 1
ATOM 6952 O O . VAL B 1 84 ? 0.599 -15.102 -18.693 1 98.47 84 VAL B O 1
ATOM 6955 N N . LEU B 1 85 ? -0.071 -16.687 -17.278 1 97.74 85 LEU B N 1
ATOM 6956 C CA . LEU B 1 85 ? -1.421 -16.143 -17.186 1 97.74 85 LEU B CA 1
ATOM 6957 C C . LEU B 1 85 ? -1.804 -15.883 -15.733 1 97.74 85 LEU B C 1
ATOM 6959 O O . LEU B 1 85 ? -1.391 -16.622 -14.836 1 97.74 85 LEU B O 1
ATOM 6963 N N . CYS B 1 86 ? -2.542 -14.736 -15.439 1 97.68 86 CYS B N 1
ATOM 6964 C CA . CYS B 1 86 ? -3.181 -14.509 -14.147 1 97.68 86 CYS B CA 1
ATOM 6965 C C . CYS B 1 86 ? -4.638 -14.097 -14.324 1 97.68 86 CYS B C 1
ATOM 6967 O O . CYS B 1 86 ? -5.01 -13.546 -15.362 1 97.68 86 CYS B O 1
ATOM 6969 N N . MET B 1 87 ? -5.427 -14.419 -13.405 1 96.91 87 MET B N 1
ATOM 6970 C CA . MET B 1 87 ? -6.853 -14.125 -13.505 1 96.91 87 MET B CA 1
ATOM 6971 C C . MET B 1 87 ? -7.482 -13.999 -12.121 1 96.91 87 MET B C 1
ATOM 6973 O O . MET B 1 87 ? -6.966 -14.553 -11.148 1 96.91 87 MET B O 1
ATOM 6977 N N . PRO B 1 88 ? -8.547 -13.23 -12.037 1 94.77 88 PRO B N 1
ATOM 6978 C CA . PRO B 1 88 ? -9.302 -13.208 -10.782 1 94.77 88 PRO B CA 1
ATOM 6979 C C . PRO B 1 88 ? -10.115 -14.481 -10.561 1 94.77 88 PRO B C 1
ATOM 6981 O O . PRO B 1 88 ? -9.885 -15.49 -11.233 1 94.77 88 PRO B O 1
ATOM 6984 N N . HIS B 1 89 ? -11.032 -14.486 -9.659 1 94.29 89 HIS B N 1
ATOM 6985 C CA . HIS B 1 89 ? -11.687 -15.687 -9.154 1 94.29 89 HIS B CA 1
ATOM 6986 C C . HIS B 1 89 ? -12.833 -16.114 -10.064 1 94.29 89 HIS B C 1
ATOM 6988 O O . HIS B 1 89 ? -13.161 -17.3 -10.142 1 94.29 89 HIS B O 1
ATOM 6994 N N . ARG B 1 90 ? -13.348 -15.215 -10.796 1 95.2 90 ARG B N 1
ATOM 6995 C CA . ARG B 1 90 ? -14.536 -15.494 -11.597 1 95.2 90 ARG B CA 1
ATOM 6996 C C . ARG B 1 90 ? -14.215 -16.454 -12.737 1 95.2 90 ARG B C 1
ATOM 6998 O O . ARG B 1 90 ? -13.375 -16.157 -13.588 1 95.2 90 ARG B O 1
ATOM 7005 N N . GLY B 1 91 ? -14.92 -17.587 -12.722 1 95.9 91 GLY B N 1
ATOM 7006 C CA . GLY B 1 91 ? -14.747 -18.572 -13.778 1 95.9 91 GLY B CA 1
ATOM 7007 C C . GLY B 1 91 ? -13.393 -19.256 -13.739 1 95.9 91 GLY B C 1
ATOM 7008 O O . GLY B 1 91 ? -13.039 -19.995 -14.66 1 95.9 91 GLY B O 1
ATOM 7009 N N . ARG B 1 92 ? -12.689 -18.966 -12.741 1 96.48 92 ARG B N 1
ATOM 7010 C CA . ARG B 1 92 ? -11.326 -19.477 -12.639 1 96.48 92 ARG B CA 1
ATOM 7011 C C . ARG B 1 92 ? -11.318 -21 -12.549 1 96.48 92 ARG B C 1
ATOM 7013 O O . ARG B 1 92 ? -10.543 -21.664 -13.24 1 96.48 92 ARG B O 1
ATOM 7020 N N . LEU B 1 93 ? -12.176 -21.611 -11.697 1 96.65 93 LEU B N 1
ATOM 7021 C CA . LEU B 1 93 ? -12.221 -23.059 -11.525 1 96.65 93 LEU B CA 1
ATOM 7022 C C . LEU B 1 93 ? -12.687 -23.744 -12.804 1 96.65 93 LEU B C 1
ATOM 7024 O O . LEU B 1 93 ? -12.22 -24.837 -13.134 1 96.65 93 LEU B O 1
ATOM 7028 N N . ASN B 1 94 ? -13.613 -23.069 -13.556 1 96.84 94 ASN B N 1
ATOM 7029 C CA . ASN B 1 94 ? -14.044 -23.571 -14.857 1 96.84 94 ASN B CA 1
ATOM 7030 C C . ASN B 1 94 ? -12.874 -23.686 -15.83 1 96.84 94 ASN B C 1
ATOM 7032 O O . ASN B 1 94 ? -12.722 -24.703 -16.507 1 96.84 94 ASN B O 1
ATOM 7036 N N . PHE B 1 95 ? -12.148 -22.656 -15.842 1 97.06 95 PHE B N 1
ATOM 7037 C CA . PHE B 1 95 ? -11.003 -22.588 -16.742 1 97.06 95 PHE B CA 1
ATOM 7038 C C . PHE B 1 95 ? -9.946 -23.613 -16.352 1 97.06 95 PHE B C 1
ATOM 7040 O O . PHE B 1 95 ? -9.409 -24.316 -17.211 1 97.06 95 PHE B O 1
ATOM 7047 N N . LEU B 1 96 ? -9.624 -23.761 -15.069 1 96.63 96 LEU B N 1
ATOM 7048 C CA . LEU B 1 96 ? -8.619 -24.676 -14.537 1 96.63 96 LEU B CA 1
ATOM 7049 C C . LEU B 1 96 ? -8.982 -26.123 -14.851 1 96.63 96 LEU B C 1
ATOM 7051 O O . LEU B 1 96 ? -8.157 -26.875 -15.375 1 96.63 96 LEU B O 1
ATOM 7055 N N . THR B 1 97 ? -10.207 -26.523 -14.545 1 95.46 97 THR B N 1
ATOM 7056 C CA . THR B 1 97 ? -10.619 -27.917 -14.665 1 95.46 97 THR B CA 1
ATOM 7057 C C . THR B 1 97 ? -10.974 -28.253 -16.111 1 95.46 97 THR B C 1
ATOM 7059 O O . THR B 1 97 ? -10.97 -29.423 -16.5 1 95.46 97 THR B O 1
ATOM 7062 N N . GLY B 1 98 ? -11.256 -27.223 -16.832 1 94.57 98 GLY B N 1
ATOM 7063 C CA . GLY B 1 98 ? -11.588 -27.43 -18.232 1 94.57 98 GLY B CA 1
ATOM 7064 C C . GLY B 1 98 ? -10.372 -27.431 -19.14 1 94.57 98 GLY B C 1
ATOM 7065 O O . GLY B 1 98 ? -9.803 -28.488 -19.421 1 94.57 98 GLY B O 1
ATOM 7066 N N . MET B 1 99 ? -9.891 -26.304 -19.331 1 95.2 99 MET B N 1
ATOM 7067 C CA . MET B 1 99 ? -8.914 -26.147 -20.404 1 95.2 99 MET B CA 1
ATOM 7068 C C . MET B 1 99 ? -7.493 -26.307 -19.874 1 95.2 99 MET B C 1
ATOM 7070 O O . MET B 1 99 ? -6.559 -26.534 -20.646 1 95.2 99 MET B O 1
ATOM 7074 N N . LEU B 1 100 ? -7.211 -26.231 -18.599 1 96.33 100 LEU B N 1
ATOM 7075 C CA . LEU B 1 100 ? -5.847 -26.239 -18.08 1 96.33 100 LEU B CA 1
ATOM 7076 C C . LEU B 1 100 ? -5.544 -27.553 -17.369 1 96.33 100 LEU B C 1
ATOM 7078 O O . LEU B 1 100 ? -4.64 -27.617 -16.532 1 96.33 100 LEU B O 1
ATOM 7082 N N . ASN B 1 101 ? -6.277 -28.519 -17.59 1 92.33 101 ASN B N 1
ATOM 7083 C CA . ASN B 1 101 ? -6.009 -29.895 -17.186 1 92.33 101 ASN B CA 1
ATOM 7084 C C . ASN B 1 101 ? -5.874 -30.019 -15.671 1 92.33 101 ASN B C 1
ATOM 7086 O O . ASN B 1 101 ? -5.061 -30.802 -15.178 1 92.33 101 ASN B O 1
ATOM 7090 N N . PHE B 1 102 ? -6.46 -29.18 -14.964 1 95.38 102 PHE B N 1
ATOM 7091 C CA . PHE B 1 102 ? -6.435 -29.308 -13.512 1 95.38 102 PHE B CA 1
ATOM 7092 C C . PHE B 1 102 ? -7.241 -30.52 -13.061 1 95.38 102 PHE B C 1
ATOM 7094 O O . PHE B 1 102 ? -8.401 -30.679 -13.447 1 95.38 102 PHE B O 1
ATOM 7101 N N . PRO B 1 103 ? -6.704 -31.369 -12.27 1 95.03 103 PRO B N 1
ATOM 7102 C CA . PRO B 1 103 ? -7.424 -32.582 -11.877 1 95.03 103 PRO B CA 1
ATOM 7103 C C . PRO B 1 103 ? -8.653 -32.288 -11.019 1 95.03 103 PRO B C 1
ATOM 7105 O O . PRO B 1 103 ? -8.538 -31.66 -9.964 1 95.03 103 PRO B O 1
ATOM 7108 N N . LEU B 1 104 ? -9.776 -32.809 -11.458 1 96.8 104 LEU B N 1
ATOM 7109 C CA . LEU B 1 104 ? -11.032 -32.64 -10.734 1 96.8 104 LEU B CA 1
ATOM 7110 C C . LEU B 1 104 ? -10.95 -33.27 -9.348 1 96.8 104 LEU B C 1
ATOM 7112 O O . LEU B 1 104 ? -11.49 -32.726 -8.382 1 96.8 104 LEU B O 1
ATOM 7116 N N . GLU B 1 105 ? -10.243 -34.381 -9.246 1 96.51 105 GLU B N 1
ATOM 7117 C CA . GLU B 1 105 ? -10.102 -35.071 -7.967 1 96.51 105 GLU B CA 1
ATOM 7118 C C . GLU B 1 105 ? -9.418 -34.181 -6.933 1 96.51 105 GLU B C 1
ATOM 7120 O O . GLU B 1 105 ? -9.792 -34.185 -5.758 1 96.51 105 GLU B O 1
ATOM 7125 N N . LYS B 1 106 ? -8.412 -33.517 -7.442 1 94.97 106 LYS B N 1
ATOM 7126 C CA . LYS B 1 106 ? -7.701 -32.596 -6.56 1 94.97 106 LYS B CA 1
ATOM 7127 C C . LYS B 1 106 ? -8.633 -31.506 -6.037 1 94.97 106 LYS B C 1
ATOM 7129 O O . LYS B 1 106 ? -8.583 -31.154 -4.856 1 94.97 106 LYS B O 1
ATOM 7134 N N . LEU B 1 107 ? -9.381 -30.95 -6.888 1 95.72 107 LEU B N 1
ATOM 7135 C CA . LEU B 1 107 ? -10.344 -29.918 -6.52 1 95.72 107 LEU B CA 1
ATOM 7136 C C . LEU B 1 107 ? -11.323 -30.436 -5.473 1 95.72 107 LEU B C 1
ATOM 7138 O O . LEU B 1 107 ? -11.552 -29.783 -4.452 1 95.72 107 LEU B O 1
ATOM 7142 N N . PHE B 1 108 ? -11.946 -31.593 -5.691 1 96.5 108 PHE B N 1
ATOM 7143 C CA . PHE B 1 108 ? -12.966 -32.147 -4.809 1 96.5 108 PHE B CA 1
ATOM 7144 C C . PHE B 1 108 ? -12.366 -32.528 -3.461 1 96.5 108 PHE B C 1
ATOM 7146 O O . PHE B 1 108 ? -13.017 -32.389 -2.424 1 96.5 108 PHE B O 1
ATOM 7153 N N . ARG B 1 109 ? -11.165 -32.999 -3.5 1 94.59 109 ARG B N 1
ATOM 7154 C CA . ARG B 1 109 ? -10.469 -33.3 -2.253 1 94.59 109 ARG B CA 1
ATOM 7155 C C . ARG B 1 109 ? -10.299 -32.045 -1.404 1 94.59 109 ARG B C 1
ATOM 7157 O O . ARG B 1 109 ? -10.525 -32.074 -0.192 1 94.59 109 ARG B O 1
ATOM 7164 N N . LYS B 1 110 ? -9.924 -31.005 -2.076 1 94.26 110 LYS B N 1
ATOM 7165 C CA . LYS B 1 110 ? -9.759 -29.732 -1.379 1 94.26 110 LYS B CA 1
ATOM 7166 C C . LYS B 1 110 ? -11.088 -29.238 -0.816 1 94.26 110 LYS B C 1
ATOM 7168 O O . LYS B 1 110 ? -11.131 -28.657 0.271 1 94.26 110 LYS B O 1
ATOM 7173 N N . LEU B 1 111 ? -12.158 -29.404 -1.533 1 93.95 111 LEU B N 1
ATOM 7174 C CA . LEU B 1 111 ? -13.487 -28.994 -1.092 1 93.95 111 LEU B CA 1
ATOM 7175 C C . LEU B 1 111 ? -13.906 -29.762 0.157 1 93.95 111 LEU B C 1
ATOM 7177 O O . LEU B 1 111 ? -14.74 -29.288 0.932 1 93.95 111 LEU B O 1
ATOM 7181 N N . GLN B 1 112 ? -13.293 -30.899 0.328 1 92.27 112 GLN B N 1
ATOM 7182 C CA . GLN B 1 112 ? -13.592 -31.687 1.519 1 92.27 112 GLN B CA 1
ATOM 7183 C C . GLN B 1 112 ? -12.655 -31.326 2.668 1 92.27 112 GLN B C 1
ATOM 7185 O O . GLN B 1 112 ? -12.713 -31.935 3.738 1 92.27 112 GLN B O 1
ATOM 7190 N N . GLY B 1 113 ? -11.765 -30.39 2.399 1 91.94 113 GLY B N 1
ATOM 7191 C CA . GLY B 1 113 ? -10.958 -29.839 3.476 1 91.94 113 GLY B CA 1
ATOM 7192 C C . GLY B 1 113 ? -9.557 -30.417 3.527 1 91.94 113 GLY B C 1
ATOM 7193 O O . GLY B 1 113 ? -8.786 -30.111 4.439 1 91.94 113 GLY B O 1
ATOM 7194 N N . HIS B 1 114 ? -9.148 -31.232 2.554 1 92.4 114 HIS B N 1
ATOM 7195 C CA . HIS B 1 114 ? -7.831 -31.858 2.543 1 92.4 114 HIS B CA 1
ATOM 7196 C C . HIS B 1 114 ? -6.789 -30.938 1.917 1 92.4 114 HIS B C 1
ATOM 7198 O O . HIS B 1 114 ? -7.136 -29.989 1.211 1 92.4 114 HIS B O 1
ATOM 7204 N N . SER B 1 115 ? -5.529 -31.26 2.119 1 91.97 115 SER B N 1
ATOM 7205 C CA . SER B 1 115 ? -4.412 -30.502 1.564 1 91.97 115 SER B CA 1
ATOM 7206 C C . SER B 1 115 ? -4.25 -30.769 0.071 1 91.97 115 SER B C 1
ATOM 7208 O O . SER B 1 115 ? -4.48 -31.887 -0.393 1 91.97 115 SER B O 1
ATOM 7210 N N . GLU B 1 116 ? -3.892 -29.731 -0.617 1 90.77 116 GLU B N 1
ATOM 7211 C CA . GLU B 1 116 ? -3.575 -29.887 -2.034 1 90.77 116 GLU B CA 1
ATOM 7212 C C . GLU B 1 116 ? -2.125 -30.319 -2.23 1 90.77 116 GLU B C 1
ATOM 7214 O O . GLU B 1 116 ? -1.699 -30.588 -3.356 1 90.77 116 GLU B O 1
ATOM 7219 N N . PHE B 1 117 ? -1.378 -30.476 -1.148 1 92.77 117 PHE B N 1
ATOM 7220 C CA . PHE B 1 117 ? 0.033 -30.839 -1.201 1 92.77 117 PHE B CA 1
ATOM 7221 C C . PHE B 1 117 ? 0.269 -32.193 -0.543 1 92.77 117 PHE B C 1
ATOM 7223 O O . PHE B 1 117 ? -0.554 -32.655 0.25 1 92.77 117 PHE B O 1
ATOM 7230 N N . PRO B 1 118 ? 1.396 -32.826 -0.922 1 92 118 PRO B N 1
ATOM 7231 C CA . PRO B 1 118 ? 1.763 -34.067 -0.236 1 92 118 PRO B CA 1
ATOM 7232 C C . PRO B 1 118 ? 1.984 -33.87 1.262 1 92 118 PRO B C 1
ATOM 7234 O O . PRO B 1 118 ? 2.342 -32.773 1.698 1 92 118 PRO B O 1
ATOM 7237 N N . ASP B 1 119 ? 1.841 -34.875 2.004 1 87.79 119 ASP B N 1
ATOM 7238 C CA . ASP B 1 119 ? 1.875 -34.814 3.462 1 87.79 119 ASP B CA 1
ATOM 7239 C C . ASP B 1 119 ? 3.279 -34.488 3.966 1 87.79 119 ASP B C 1
ATOM 7241 O O . ASP B 1 119 ? 3.446 -34.022 5.095 1 87.79 119 ASP B O 1
ATOM 7245 N N . ASP B 1 120 ? 4.244 -34.725 3.204 1 87.51 120 ASP B N 1
ATOM 7246 C CA . ASP B 1 120 ? 5.619 -34.596 3.678 1 87.51 120 ASP B CA 1
ATOM 7247 C C . ASP B 1 120 ? 6.133 -33.171 3.489 1 87.51 120 ASP B C 1
ATOM 7249 O O . ASP B 1 120 ? 7.276 -32.867 3.838 1 87.51 120 ASP B O 1
ATOM 7253 N N . VAL B 1 121 ? 5.318 -32.366 2.949 1 89.86 121 VAL B N 1
ATOM 7254 C CA . VAL B 1 121 ? 5.792 -31.006 2.713 1 89.86 121 VAL B CA 1
ATOM 7255 C C . VAL B 1 121 ? 5.204 -30.065 3.761 1 89.86 121 VAL B C 1
ATOM 7257 O O . VAL B 1 121 ? 4.059 -30.237 4.186 1 89.86 121 VAL B O 1
ATOM 7260 N N . ALA B 1 122 ? 6.038 -29.124 4.201 1 90.69 122 ALA B N 1
ATOM 7261 C CA . ALA B 1 122 ? 5.584 -28.123 5.162 1 90.69 122 ALA B CA 1
ATOM 7262 C C . ALA B 1 122 ? 4.868 -26.973 4.458 1 90.69 122 ALA B C 1
ATOM 7264 O O . ALA B 1 122 ? 5.512 -26.097 3.876 1 90.69 122 ALA B O 1
ATOM 7265 N N . THR B 1 123 ? 3.558 -26.961 4.512 1 92.9 123 THR B N 1
ATOM 7266 C CA . THR B 1 123 ? 2.736 -25.929 3.889 1 92.9 123 THR B CA 1
ATOM 7267 C C . THR B 1 123 ? 1.433 -25.737 4.66 1 92.9 123 THR B C 1
ATOM 7269 O O . THR B 1 123 ? 0.995 -26.635 5.382 1 92.9 123 THR B O 1
ATOM 7272 N N . THR B 1 124 ? 0.925 -24.525 4.551 1 93.61 124 THR B N 1
ATOM 7273 C CA . THR B 1 124 ? -0.336 -24.245 5.229 1 93.61 124 THR B CA 1
ATOM 7274 C C . THR B 1 124 ? -1.488 -24.191 4.229 1 93.61 124 THR B C 1
ATOM 7276 O O . THR B 1 124 ? -2.657 -24.228 4.618 1 93.61 124 THR B O 1
ATOM 7279 N N . GLY B 1 125 ? -1.184 -24.157 3.026 1 93.71 125 GLY B N 1
ATOM 7280 C CA . GLY B 1 125 ? -2.194 -24.156 1.98 1 93.71 125 GLY B CA 1
ATOM 7281 C C . GLY B 1 125 ? -2.926 -22.833 1.859 1 93.71 125 GLY B C 1
ATOM 7282 O O . GLY B 1 125 ? -2.661 -21.899 2.619 1 93.71 125 GLY B O 1
ATOM 7283 N N . ASP B 1 126 ? -3.832 -22.778 0.907 1 94.7 126 ASP B N 1
ATOM 7284 C CA . ASP B 1 126 ? -4.675 -21.621 0.626 1 94.7 126 ASP B CA 1
ATOM 7285 C C . ASP B 1 126 ? -6.067 -22.053 0.171 1 94.7 126 ASP B C 1
ATOM 7287 O O . ASP B 1 126 ? -6.392 -23.242 0.191 1 94.7 126 ASP B O 1
ATOM 7291 N N . VAL B 1 127 ? -6.855 -21.06 -0.17 1 93.53 127 VAL B N 1
ATOM 7292 C CA . VAL B 1 127 ? -8.237 -21.345 -0.541 1 93.53 127 VAL B CA 1
ATOM 7293 C C . VAL B 1 127 ? -8.291 -21.868 -1.975 1 93.53 127 VAL B C 1
ATOM 7295 O O . VAL B 1 127 ? -7.349 -21.675 -2.748 1 93.53 127 VAL B O 1
ATOM 7298 N N . ILE B 1 128 ? -9.364 -22.43 -2.306 1 93.07 128 ILE B N 1
ATOM 7299 C CA . ILE B 1 128 ? -9.573 -23.147 -3.559 1 93.07 128 ILE B CA 1
ATOM 7300 C C . ILE B 1 128 ? -9.55 -22.163 -4.727 1 93.07 128 ILE B C 1
ATOM 7302 O O . ILE B 1 128 ? -9.087 -22.498 -5.82 1 93.07 128 ILE B O 1
ATOM 7306 N N . SER B 1 129 ? -9.952 -20.968 -4.507 1 91.96 129 SER B N 1
ATOM 7307 C CA . SER B 1 129 ? -10.021 -19.97 -5.569 1 91.96 129 SER B CA 1
ATOM 7308 C C . SER B 1 129 ? -8.628 -19.517 -5.994 1 91.96 129 SER B C 1
ATOM 7310 O O . SER B 1 129 ? -8.479 -18.797 -6.984 1 91.96 129 SER B O 1
ATOM 7312 N N . HIS B 1 130 ? -7.568 -19.981 -5.337 1 92.53 130 HIS B N 1
ATOM 7313 C CA . HIS B 1 130 ? -6.206 -19.575 -5.666 1 92.53 130 HIS B CA 1
ATOM 7314 C C . HIS B 1 130 ? -5.43 -20.719 -6.309 1 92.53 130 HIS B C 1
ATOM 7316 O O . HIS B 1 130 ? -4.211 -20.631 -6.477 1 92.53 130 HIS B O 1
ATOM 7322 N N . PHE B 1 131 ? -6.12 -21.743 -6.692 1 92.25 131 PHE B N 1
ATOM 7323 C CA . PHE B 1 131 ? -5.479 -22.868 -7.363 1 92.25 131 PHE B CA 1
ATOM 7324 C C . PHE B 1 131 ? -4.784 -22.412 -8.64 1 92.25 131 PHE B C 1
ATOM 7326 O O . PHE B 1 131 ? -5.147 -21.386 -9.219 1 92.25 131 PHE B O 1
ATOM 7333 N N . VAL B 1 132 ? -3.836 -23.16 -8.953 1 91.45 132 VAL B N 1
ATOM 7334 C CA . VAL B 1 132 ? -3.058 -22.843 -10.146 1 91.45 132 VAL B CA 1
ATOM 7335 C C . VAL B 1 132 ? -2.886 -24.097 -11.001 1 91.45 132 VAL B C 1
ATOM 7337 O O . VAL B 1 132 ? -3.136 -25.211 -10.535 1 91.45 132 VAL B O 1
ATOM 7340 N N . SER B 1 133 ? -2.488 -23.919 -12.213 1 92.64 133 SER B N 1
ATOM 7341 C CA . SER B 1 133 ? -2.078 -24.982 -13.124 1 92.64 133 SER B CA 1
ATOM 7342 C C . SER B 1 133 ? -0.851 -24.575 -13.933 1 92.64 133 SER B C 1
ATOM 7344 O O . SER B 1 133 ? -0.696 -23.405 -14.289 1 92.64 133 SER B O 1
ATOM 7346 N N . SER B 1 134 ? 0.088 -25.4 -14.021 1 94.45 134 SER B N 1
ATOM 7347 C CA . SER B 1 134 ? 1.21 -25.358 -14.953 1 94.45 134 SER B CA 1
ATOM 7348 C C . SER B 1 134 ? 1.273 -26.625 -15.8 1 94.45 134 SER B C 1
ATOM 7350 O O . SER B 1 134 ? 1.644 -27.691 -15.304 1 94.45 134 SER B O 1
ATOM 7352 N N . THR B 1 135 ? 0.821 -26.479 -17.073 1 95.23 135 THR B N 1
ATOM 7353 C CA . THR B 1 135 ? 0.593 -27.696 -17.843 1 95.23 135 THR B CA 1
ATOM 7354 C C . THR B 1 135 ? 0.964 -27.486 -19.309 1 95.23 135 THR B C 1
ATOM 7356 O O . THR B 1 135 ? 1.129 -26.35 -19.756 1 95.23 135 THR B O 1
ATOM 7359 N N . ASN B 1 136 ? 1.122 -28.607 -19.968 1 95.49 136 ASN B N 1
ATOM 7360 C CA . ASN B 1 136 ? 1.299 -28.612 -21.416 1 95.49 136 ASN B CA 1
ATOM 7361 C C . ASN B 1 136 ? -0.007 -28.924 -22.14 1 95.49 136 ASN B C 1
ATOM 7363 O O . ASN B 1 136 ? -0.685 -29.9 -21.813 1 95.49 136 ASN B O 1
ATOM 7367 N N . LEU B 1 137 ? -0.366 -28.045 -22.941 1 96.45 137 LEU B N 1
ATOM 7368 C CA . LEU B 1 137 ? -1.526 -28.269 -23.796 1 96.45 137 LEU B CA 1
ATOM 7369 C C . LEU B 1 137 ? -1.1 -28.785 -25.166 1 96.45 137 LEU B C 1
ATOM 7371 O O . LEU B 1 137 ? -0.149 -28.271 -25.759 1 96.45 137 LEU B O 1
ATOM 7375 N N . ASN B 1 138 ? -1.738 -29.837 -25.541 1 94.65 138 ASN B N 1
ATOM 7376 C CA . ASN B 1 138 ? -1.527 -30.345 -26.892 1 94.65 138 ASN B CA 1
ATOM 7377 C C . ASN B 1 138 ? -2.572 -29.804 -27.864 1 94.65 138 ASN B C 1
ATOM 7379 O O . ASN B 1 138 ? -3.746 -30.17 -27.787 1 94.65 138 ASN B O 1
ATOM 7383 N N . ILE B 1 139 ? -2.164 -29.025 -28.687 1 92.98 139 ILE B N 1
ATOM 7384 C CA . ILE B 1 139 ? -3.038 -28.428 -29.691 1 92.98 139 ILE B CA 1
ATOM 7385 C C . ILE B 1 139 ? -2.602 -28.874 -31.085 1 92.98 139 ILE B C 1
ATOM 7387 O O . ILE B 1 139 ? -1.702 -28.278 -31.681 1 92.98 139 ILE B O 1
ATOM 7391 N N . GLY B 1 140 ? -3.288 -29.803 -31.613 1 89.1 140 GLY B N 1
ATOM 7392 C CA . GLY B 1 140 ? -2.784 -30.451 -32.814 1 89.1 140 GLY B CA 1
ATOM 7393 C C . GLY B 1 140 ? -1.433 -31.11 -32.614 1 89.1 140 GLY B C 1
ATOM 7394 O O . GLY B 1 140 ? -1.274 -31.959 -31.734 1 89.1 140 GLY B O 1
ATOM 7395 N N . GLN B 1 141 ? -0.465 -30.659 -33.347 1 90.87 141 GLN B N 1
ATOM 7396 C CA . GLN B 1 141 ? 0.879 -31.22 -33.255 1 90.87 141 GLN B CA 1
ATOM 7397 C C . GLN B 1 141 ? 1.807 -30.298 -32.47 1 90.87 141 GLN B C 1
ATOM 7399 O O . GLN B 1 141 ? 3.005 -30.565 -32.356 1 90.87 141 GLN B O 1
ATOM 7404 N N . LYS B 1 142 ? 1.159 -29.339 -31.933 1 93.57 142 LYS B N 1
ATOM 7405 C CA . LYS B 1 142 ? 1.96 -28.341 -31.231 1 93.57 142 LYS B CA 1
ATOM 7406 C C . LYS B 1 142 ? 1.742 -28.422 -29.723 1 93.57 142 LYS B C 1
ATOM 7408 O O . LYS B 1 142 ? 0.642 -28.739 -29.266 1 93.57 142 LYS B O 1
ATOM 7413 N N . LYS B 1 143 ? 2.836 -28.16 -29.038 1 94.24 143 LYS B N 1
ATOM 7414 C CA . LYS B 1 143 ? 2.772 -28.114 -27.581 1 94.24 143 LYS B CA 1
ATOM 7415 C C . LYS B 1 143 ? 2.864 -26.678 -27.072 1 94.24 143 LYS B C 1
ATOM 7417 O O . LYS B 1 143 ? 3.641 -25.877 -27.595 1 94.24 143 LYS B O 1
ATOM 7422 N N . LEU B 1 144 ? 2.016 -26.348 -26.127 1 97.07 144 LEU B N 1
ATOM 7423 C CA . LEU B 1 144 ? 1.984 -25.034 -25.496 1 97.07 144 LEU B CA 1
ATOM 7424 C C . LEU B 1 144 ? 1.972 -25.16 -23.976 1 97.07 144 LEU B C 1
ATOM 7426 O O . LEU B 1 144 ? 1.059 -25.763 -23.406 1 97.07 144 LEU B O 1
ATOM 7430 N N . HIS B 1 145 ? 3.029 -24.657 -23.311 1 97.03 145 HIS B N 1
ATOM 7431 C CA . HIS B 1 145 ? 3.056 -24.687 -21.853 1 97.03 145 HIS B CA 1
ATOM 7432 C C . HIS B 1 145 ? 2.332 -23.482 -21.263 1 97.03 145 HIS B C 1
ATOM 7434 O O . HIS B 1 145 ? 2.694 -22.337 -21.543 1 97.03 145 HIS B O 1
ATOM 7440 N N . VAL B 1 146 ? 1.335 -23.695 -20.51 1 97.74 146 VAL B N 1
ATOM 7441 C CA . VAL B 1 146 ? 0.539 -22.623 -19.92 1 97.74 146 VAL B CA 1
ATOM 7442 C C . VAL B 1 146 ? 0.631 -22.69 -18.397 1 97.74 146 VAL B C 1
ATOM 7444 O O . VAL B 1 146 ? 0.384 -23.74 -17.799 1 97.74 146 VAL B O 1
ATOM 7447 N N . THR B 1 147 ? 1.024 -21.593 -17.814 1 96.56 147 THR B N 1
ATOM 7448 C CA . THR B 1 147 ? 1.045 -21.492 -16.359 1 96.56 147 THR B CA 1
ATOM 7449 C C . THR B 1 147 ? 0.1 -20.393 -15.88 1 96.56 147 THR B C 1
ATOM 7451 O O . THR B 1 147 ? 0.204 -19.244 -16.314 1 96.56 147 THR B O 1
ATOM 7454 N N . MET B 1 148 ? -0.799 -20.7 -15.041 1 96.87 148 MET B N 1
ATOM 7455 C CA . MET B 1 148 ? -1.66 -19.728 -14.373 1 96.87 148 MET B CA 1
ATOM 7456 C C . MET B 1 148 ? -1.195 -19.484 -12.941 1 96.87 148 MET B C 1
ATOM 7458 O O . MET B 1 148 ? -0.982 -20.432 -12.183 1 96.87 148 MET B O 1
ATOM 7462 N N . LEU B 1 149 ? -1.109 -18.282 -12.532 1 97.1 149 LEU B N 1
ATOM 7463 C CA . LEU B 1 149 ? -0.504 -17.931 -11.252 1 97.1 149 LEU B CA 1
ATOM 7464 C C . LEU B 1 149 ? -1.559 -17.861 -10.153 1 97.1 149 LEU B C 1
ATOM 7466 O O . LEU B 1 149 ? -2.755 -17.777 -10.44 1 97.1 149 LEU B O 1
ATOM 7470 N N . ARG B 1 150 ? -1.031 -17.956 -8.888 1 93.86 150 ARG B N 1
ATOM 7471 C CA . ARG B 1 150 ? -1.852 -17.706 -7.708 1 93.86 150 ARG B CA 1
ATOM 7472 C C . ARG B 1 150 ? -2.301 -16.249 -7.652 1 93.86 150 ARG B C 1
ATOM 7474 O O . ARG B 1 150 ? -1.504 -15.339 -7.89 1 93.86 150 ARG B O 1
ATOM 7481 N N . ASN B 1 151 ? -3.514 -16.028 -7.43 1 93.29 151 ASN B N 1
ATOM 7482 C CA . ASN B 1 151 ? -4.025 -14.671 -7.267 1 93.29 151 ASN B CA 1
ATOM 7483 C C . ASN B 1 151 ? -4.708 -14.488 -5.915 1 93.29 151 ASN B C 1
ATOM 7485 O O . ASN B 1 151 ? -5.816 -14.984 -5.702 1 93.29 151 ASN B O 1
ATOM 7489 N N . PRO B 1 152 ? -4.053 -13.726 -5.044 1 92.78 152 PRO B N 1
ATOM 7490 C CA . PRO B 1 152 ? -4.706 -13.457 -3.761 1 92.78 152 PRO B CA 1
ATOM 7491 C C . PRO B 1 152 ? -5.951 -12.584 -3.904 1 92.78 152 PRO B C 1
ATOM 7493 O O . PRO B 1 152 ? -6.255 -12.111 -5.002 1 92.78 152 PRO B O 1
ATOM 7496 N N . SER B 1 153 ? -6.667 -12.39 -2.798 1 92.81 153 SER B N 1
ATOM 7497 C CA . SER B 1 153 ? -7.914 -11.632 -2.795 1 92.81 153 SER B CA 1
ATOM 7498 C C . SER B 1 153 ? -7.661 -10.15 -3.049 1 92.81 153 SER B C 1
ATOM 7500 O O . SER B 1 153 ? -8.588 -9.402 -3.367 1 92.81 153 SER B O 1
ATOM 7502 N N . HIS B 1 154 ? -6.478 -9.709 -2.815 1 93.15 154 HIS B N 1
ATOM 7503 C CA . HIS B 1 154 ? -6.077 -8.388 -3.285 1 93.15 154 HIS B CA 1
ATOM 7504 C C . HIS B 1 154 ? -5.973 -8.353 -4.806 1 93.15 154 HIS B C 1
ATOM 7506 O O . HIS B 1 154 ? -4.884 -8.512 -5.363 1 93.15 154 HIS B O 1
ATOM 7512 N N . LEU B 1 155 ? -7.042 -8.007 -5.347 1 90.56 155 LEU B N 1
ATOM 7513 C CA . LEU B 1 155 ? -7.172 -8.194 -6.788 1 90.56 155 LEU B CA 1
ATOM 7514 C C . LEU B 1 155 ? -6.113 -7.392 -7.538 1 90.56 155 LEU B C 1
ATOM 7516 O O . LEU B 1 155 ? -5.585 -6.41 -7.012 1 90.56 155 LEU B O 1
ATOM 7520 N N . GLU B 1 156 ? -5.727 -7.769 -8.614 1 96.55 156 GLU B N 1
ATOM 7521 C CA . GLU B 1 156 ? -4.815 -7.156 -9.575 1 96.55 156 GLU B CA 1
ATOM 7522 C C . GLU B 1 156 ? -3.372 -7.215 -9.082 1 96.55 156 GLU B C 1
ATOM 7524 O O . GLU B 1 156 ? -2.443 -6.892 -9.825 1 96.55 156 GLU B O 1
ATOM 7529 N N . ALA B 1 157 ? -3.147 -7.559 -7.779 1 97.07 157 ALA B N 1
ATOM 7530 C CA . ALA B 1 157 ? -1.794 -7.58 -7.231 1 97.07 157 ALA B CA 1
ATOM 7531 C C . ALA B 1 157 ? -0.924 -8.603 -7.957 1 97.07 157 ALA B C 1
ATOM 7533 O O . ALA B 1 157 ? 0.302 -8.472 -7.99 1 97.07 157 ALA B O 1
ATOM 7534 N N . VAL B 1 158 ? -1.515 -9.592 -8.566 1 98.1 158 VAL B N 1
ATOM 7535 C CA . VAL B 1 158 ? -0.785 -10.662 -9.238 1 98.1 158 VAL B CA 1
ATOM 7536 C C . VAL B 1 158 ? -0.273 -10.169 -10.59 1 98.1 158 VAL B C 1
ATOM 7538 O O . VAL B 1 158 ? 0.625 -10.774 -11.179 1 98.1 158 VAL B O 1
ATOM 7541 N N . ASN B 1 159 ? -0.76 -9.012 -11.071 1 98.6 159 ASN B N 1
ATOM 7542 C CA . ASN B 1 159 ? -0.444 -8.546 -12.416 1 98.6 159 ASN B CA 1
ATOM 7543 C C . ASN B 1 159 ? 1.053 -8.306 -12.59 1 98.6 159 ASN B C 1
ATOM 7545 O O . ASN B 1 159 ? 1.67 -8.848 -13.508 1 98.6 159 ASN B O 1
ATOM 7549 N N . PRO B 1 160 ? 1.647 -7.487 -11.714 1 98.62 160 PRO B N 1
ATOM 7550 C CA . PRO B 1 160 ? 3.089 -7.3 -11.893 1 98.62 160 PRO B CA 1
ATOM 7551 C C . PRO B 1 160 ? 3.884 -8.581 -11.649 1 98.62 160 PRO B C 1
ATOM 7553 O O . PRO B 1 160 ? 4.948 -8.774 -12.243 1 98.62 160 PRO B O 1
ATOM 7556 N N . VAL B 1 161 ? 3.423 -9.499 -10.798 1 98.72 161 VAL B N 1
ATOM 7557 C CA . VAL B 1 161 ? 4.072 -10.787 -10.576 1 98.72 161 VAL B CA 1
ATOM 7558 C C . VAL B 1 161 ? 4.081 -11.591 -11.874 1 98.72 161 VAL B C 1
ATOM 7560 O O . VAL B 1 161 ? 5.098 -12.189 -12.234 1 98.72 161 VAL B O 1
ATOM 7563 N N . SER B 1 162 ? 2.917 -11.573 -12.565 1 98.61 162 SER B N 1
ATOM 7564 C CA . SER B 1 162 ? 2.8 -12.27 -13.842 1 98.61 162 SER B CA 1
ATOM 7565 C C . SER B 1 162 ? 3.76 -11.693 -14.877 1 98.61 162 SER B C 1
ATOM 7567 O O . SER B 1 162 ? 4.371 -12.436 -15.647 1 98.61 162 SER B O 1
ATOM 7569 N N . MET B 1 163 ? 3.896 -10.407 -14.907 1 98.75 163 MET B N 1
ATOM 7570 C CA . MET B 1 163 ? 4.823 -9.751 -15.824 1 98.75 163 MET B CA 1
ATOM 7571 C C . MET B 1 163 ? 6.265 -10.132 -15.505 1 98.75 163 MET B C 1
ATOM 7573 O O . MET B 1 163 ? 7.041 -10.452 -16.407 1 98.75 163 MET B O 1
ATOM 7577 N N . GLY B 1 164 ? 6.606 -10.081 -14.202 1 98.71 164 GLY B N 1
ATOM 7578 C CA . GLY B 1 164 ? 7.95 -10.453 -13.79 1 98.71 164 GLY B CA 1
ATOM 7579 C C . GLY B 1 164 ? 8.292 -11.897 -14.105 1 98.71 164 GLY B C 1
ATOM 7580 O O . GLY B 1 164 ? 9.394 -12.191 -14.574 1 98.71 164 GLY B O 1
ATOM 7581 N N . LYS B 1 165 ? 7.391 -12.809 -13.825 1 98.59 165 LYS B N 1
ATOM 7582 C CA . LYS B 1 165 ? 7.627 -14.215 -14.141 1 98.59 165 LYS B CA 1
ATOM 7583 C C . LYS B 1 165 ? 7.83 -14.415 -15.64 1 98.59 165 LYS B C 1
ATOM 7585 O O . LYS B 1 165 ? 8.679 -15.206 -16.057 1 98.59 165 LYS B O 1
ATOM 7590 N N . THR B 1 166 ? 7.025 -13.697 -16.449 1 98.69 166 THR B N 1
ATOM 7591 C CA . THR B 1 166 ? 7.188 -13.746 -17.898 1 98.69 166 THR B CA 1
ATOM 7592 C C . THR B 1 166 ? 8.61 -13.362 -18.296 1 98.69 166 THR B C 1
ATOM 7594 O O . THR B 1 166 ? 9.251 -14.064 -19.081 1 98.69 166 THR B O 1
ATOM 7597 N N . ARG B 1 167 ? 9.095 -12.308 -17.765 1 98.25 167 ARG B N 1
ATOM 7598 C CA . ARG B 1 167 ? 10.452 -11.855 -18.052 1 98.25 167 ARG B CA 1
ATOM 7599 C C . ARG B 1 167 ? 11.48 -12.896 -17.621 1 98.25 167 ARG B C 1
ATOM 7601 O O . ARG B 1 167 ? 12.475 -13.118 -18.314 1 98.25 167 ARG B O 1
ATOM 7608 N N . GLY B 1 168 ? 11.298 -13.447 -16.412 1 98.13 168 GLY B N 1
ATOM 7609 C CA . GLY B 1 168 ? 12.189 -14.502 -15.954 1 98.13 168 GLY B CA 1
ATOM 7610 C C . GLY B 1 168 ? 12.267 -15.675 -16.912 1 98.13 168 GLY B C 1
ATOM 7611 O O . GLY B 1 168 ? 13.357 -16.166 -17.212 1 98.13 168 GLY B O 1
ATOM 7612 N N . ILE B 1 169 ? 11.121 -16.129 -17.436 1 98.27 169 ILE B N 1
ATOM 7613 C CA . ILE B 1 169 ? 11.092 -17.235 -18.386 1 98.27 169 ILE B CA 1
ATOM 7614 C C . ILE B 1 169 ? 11.777 -16.818 -19.685 1 98.27 169 ILE B C 1
ATOM 7616 O O . ILE B 1 169 ? 12.509 -17.606 -20.289 1 98.27 169 ILE B O 1
ATOM 7620 N N . MET B 1 170 ? 11.531 -15.567 -20.104 1 98.12 170 MET B N 1
ATOM 7621 C CA . MET B 1 170 ? 12.192 -15.057 -21.302 1 98.12 170 MET B CA 1
ATOM 7622 C C . MET B 1 170 ? 13.708 -15.144 -21.165 1 98.12 170 MET B C 1
ATOM 7624 O O . MET B 1 170 ? 14.403 -15.486 -22.124 1 98.12 170 MET B O 1
ATOM 7628 N N . GLN B 1 171 ? 14.205 -14.773 -19.972 1 97.41 171 GLN B N 1
ATOM 7629 C CA . GLN B 1 171 ? 15.64 -14.901 -19.737 1 97.41 171 GLN B CA 1
ATOM 7630 C C . GLN B 1 171 ? 16.09 -16.354 -19.857 1 97.41 171 GLN B C 1
ATOM 7632 O O . GLN B 1 171 ? 17.12 -16.642 -20.47 1 97.41 171 GLN B O 1
ATOM 7637 N N . ALA B 1 172 ? 15.359 -17.256 -19.303 1 96.95 172 ALA B N 1
ATOM 7638 C CA . ALA B 1 172 ? 15.71 -18.673 -19.28 1 96.95 172 ALA B CA 1
ATOM 7639 C C . ALA B 1 172 ? 15.755 -19.25 -20.692 1 96.95 172 ALA B C 1
ATOM 7641 O O . ALA B 1 172 ? 16.599 -20.095 -20.998 1 96.95 172 ALA B O 1
ATOM 7642 N N . VAL B 1 173 ? 14.851 -18.78 -21.6 1 96.53 173 VAL B N 1
ATOM 7643 C CA . VAL B 1 173 ? 14.743 -19.404 -22.914 1 96.53 173 VAL B CA 1
ATOM 7644 C C . VAL B 1 173 ? 15.361 -18.493 -23.972 1 96.53 173 VAL B C 1
ATOM 7646 O O . VAL B 1 173 ? 15.194 -18.723 -25.172 1 96.53 173 VAL B O 1
ATOM 7649 N N . LYS B 1 174 ? 16.018 -17.36 -23.485 1 95.83 174 LYS B N 1
ATOM 7650 C CA . LYS B 1 174 ? 16.75 -16.431 -24.341 1 95.83 174 LYS B CA 1
ATOM 7651 C C . LYS B 1 174 ? 15.824 -15.785 -25.368 1 95.83 174 LYS B C 1
ATOM 7653 O O . LYS B 1 174 ? 16.116 -15.79 -26.565 1 95.83 174 LYS B O 1
ATOM 7658 N N . ASP B 1 175 ? 14.729 -15.247 -24.913 1 96.52 175 ASP B N 1
ATOM 7659 C CA . ASP B 1 175 ? 13.746 -14.499 -25.691 1 96.52 175 ASP B CA 1
ATOM 7660 C C . ASP B 1 175 ? 13.983 -12.995 -25.574 1 96.52 175 ASP B C 1
ATOM 7662 O O . ASP B 1 175 ? 14.531 -12.523 -24.577 1 96.52 175 ASP B O 1
ATOM 7666 N N . GLY B 1 176 ? 13.604 -12.271 -26.56 1 93.77 176 GLY B N 1
ATOM 7667 C CA . GLY B 1 176 ? 13.746 -10.824 -26.56 1 93.77 176 GLY B CA 1
ATOM 7668 C C . GLY B 1 176 ? 15.188 -10.366 -26.442 1 93.77 176 GLY B C 1
ATOM 7669 O O . GLY B 1 176 ? 16.067 -10.88 -27.137 1 93.77 176 GLY B O 1
ATOM 7670 N N . ALA B 1 177 ? 15.402 -9.437 -25.499 1 91.38 177 ALA B N 1
ATOM 7671 C CA . ALA B 1 177 ? 16.712 -8.805 -25.358 1 91.38 177 ALA B CA 1
ATOM 7672 C C . ALA B 1 177 ? 17.737 -9.787 -24.798 1 91.38 177 ALA B C 1
ATOM 7674 O O . ALA B 1 177 ? 18.937 -9.502 -24.786 1 91.38 177 ALA B O 1
ATOM 7675 N N . TYR B 1 178 ? 17.293 -10.952 -24.37 1 94.78 178 TYR B N 1
ATOM 7676 C CA . TYR B 1 178 ? 18.2 -11.948 -23.81 1 94.78 178 TYR B CA 1
ATOM 7677 C C . TYR B 1 178 ? 18.775 -12.838 -24.905 1 94.78 178 TYR B C 1
ATOM 7679 O O . TYR B 1 178 ? 19.671 -13.647 -24.65 1 94.78 178 TYR B O 1
ATOM 7687 N N . ASN B 1 179 ? 18.272 -12.654 -26.107 1 93.58 179 ASN B N 1
ATOM 7688 C CA . ASN B 1 179 ? 18.776 -13.409 -27.25 1 93.58 179 ASN B CA 1
ATOM 7689 C C . ASN B 1 179 ? 20.104 -12.848 -27.751 1 93.58 179 ASN B C 1
ATOM 7691 O O . ASN B 1 179 ? 20.363 -11.65 -27.625 1 93.58 179 ASN B O 1
ATOM 7695 N N . GLU B 1 180 ? 20.919 -13.672 -28.272 1 89.14 180 GLU B N 1
ATOM 7696 C CA . GLU B 1 180 ? 22.199 -13.231 -28.817 1 89.14 180 GLU B CA 1
ATOM 7697 C C . GLU B 1 180 ? 22.005 -12.431 -30.102 1 89.14 180 GLU B C 1
ATOM 7699 O O . GLU B 1 180 ? 22.816 -11.561 -30.426 1 89.14 180 GLU B O 1
ATOM 7704 N N . ASP B 1 181 ? 20.922 -12.762 -30.731 1 90.95 181 ASP B N 1
ATOM 7705 C CA . ASP B 1 181 ? 20.58 -12.024 -31.943 1 90.95 181 ASP B CA 1
ATOM 7706 C C . ASP B 1 181 ? 19.893 -10.702 -31.605 1 90.95 181 ASP B C 1
ATOM 7708 O O . ASP B 1 181 ? 18.784 -10.693 -31.066 1 90.95 181 ASP B O 1
ATOM 7712 N N . ILE B 1 182 ? 20.509 -9.615 -31.889 1 85.52 182 ILE B N 1
ATOM 7713 C CA . ILE B 1 182 ? 20.07 -8.275 -31.514 1 85.52 182 ILE B CA 1
ATOM 7714 C C . ILE B 1 182 ? 18.786 -7.924 -32.262 1 85.52 182 ILE B C 1
ATOM 7716 O O . ILE B 1 182 ? 18.067 -7 -31.875 1 85.52 182 ILE B O 1
ATOM 7720 N N . ASN B 1 183 ? 18.442 -8.695 -33.272 1 87.45 183 ASN B N 1
ATOM 7721 C CA . ASN B 1 183 ? 17.289 -8.37 -34.105 1 87.45 183 ASN B CA 1
ATOM 7722 C C . ASN B 1 183 ? 16.029 -9.079 -33.618 1 87.45 183 ASN B C 1
ATOM 7724 O O . ASN B 1 183 ? 14.942 -8.861 -34.157 1 87.45 183 ASN B O 1
ATOM 7728 N N . THR B 1 184 ? 16.137 -9.759 -32.549 1 89.27 184 THR B N 1
ATOM 7729 C CA . THR B 1 184 ? 14.961 -10.454 -32.037 1 89.27 184 THR B CA 1
ATOM 7730 C C . THR B 1 184 ? 14.026 -9.482 -31.323 1 89.27 184 THR B C 1
ATOM 7732 O O . THR B 1 184 ? 14.465 -8.447 -30.819 1 89.27 184 THR B O 1
ATOM 7735 N N . ARG B 1 185 ? 12.783 -9.799 -31.497 1 91.82 185 ARG B N 1
ATOM 7736 C CA . ARG B 1 185 ? 11.765 -9.002 -30.82 1 91.82 185 ARG B CA 1
ATOM 7737 C C . ARG B 1 185 ? 11.284 -9.693 -29.549 1 91.82 185 ARG B C 1
ATOM 7739 O O . ARG B 1 185 ? 11.412 -10.911 -29.412 1 91.82 185 ARG B O 1
ATOM 7746 N N . TRP B 1 186 ? 10.845 -8.939 -28.569 1 94.46 186 TRP B N 1
ATOM 7747 C CA . TRP B 1 186 ? 10.235 -9.52 -27.377 1 94.46 186 TRP B CA 1
ATOM 7748 C C . TRP B 1 186 ? 9.06 -10.418 -27.75 1 94.46 186 TRP B C 1
ATOM 7750 O O . TRP B 1 186 ? 8.349 -10.149 -28.72 1 94.46 186 TRP B O 1
ATOM 7760 N N . SER B 1 187 ? 8.812 -11.556 -26.965 1 97.18 187 SER B N 1
ATOM 7761 C CA . SER B 1 187 ? 7.594 -12.358 -27.002 1 97.18 187 SER B CA 1
ATOM 7762 C C . SER B 1 187 ? 7.568 -13.266 -28.227 1 97.18 187 SER B C 1
ATOM 7764 O O . SER B 1 187 ? 6.499 -13.556 -28.769 1 97.18 187 SER B O 1
ATOM 7766 N N . ASP B 1 188 ? 8.674 -13.678 -28.647 1 96.41 188 ASP B N 1
ATOM 7767 C CA . ASP B 1 188 ? 8.707 -14.662 -29.725 1 96.41 188 ASP B CA 1
ATOM 7768 C C . ASP B 1 188 ? 8.388 -16.06 -29.203 1 96.41 188 ASP B C 1
ATOM 7770 O O . ASP B 1 188 ? 7.862 -16.898 -29.938 1 96.41 188 ASP B O 1
ATOM 7774 N N . LYS B 1 189 ? 8.685 -16.306 -27.949 1 97 189 LYS B N 1
ATOM 7775 C CA . LYS B 1 189 ? 8.507 -17.637 -27.376 1 97 189 LYS B CA 1
ATOM 7776 C C . LYS B 1 189 ? 7.546 -17.602 -26.192 1 97 189 LYS B C 1
ATOM 7778 O O . LYS B 1 189 ? 6.943 -18.62 -25.845 1 97 189 LYS B O 1
ATOM 7783 N N . VAL B 1 190 ? 7.484 -16.531 -25.511 1 98.29 190 VAL B N 1
ATOM 7784 C CA . VAL B 1 190 ? 6.731 -16.406 -24.268 1 98.29 190 VAL B CA 1
ATOM 7785 C C . VAL B 1 190 ? 5.734 -15.254 -24.381 1 98.29 190 VAL B C 1
ATOM 7787 O O . VAL B 1 190 ? 6.075 -14.176 -24.873 1 98.29 190 VAL B O 1
ATOM 7790 N N . LEU B 1 191 ? 4.515 -15.419 -23.933 1 98.63 191 LEU B N 1
ATOM 7791 C CA . LEU B 1 191 ? 3.494 -14.377 -23.961 1 98.63 191 LEU B CA 1
ATOM 7792 C C . LEU B 1 191 ? 2.806 -14.254 -22.605 1 98.63 191 LEU B C 1
ATOM 7794 O O . LEU B 1 191 ? 2.56 -15.26 -21.936 1 98.63 191 LEU B O 1
ATOM 7798 N N . ASN B 1 192 ? 2.552 -13.029 -22.196 1 98.7 192 ASN B N 1
ATOM 7799 C CA . ASN B 1 192 ? 1.806 -12.739 -20.976 1 98.7 192 ASN B CA 1
ATOM 7800 C C . ASN B 1 192 ? 0.336 -12.456 -21.272 1 98.7 192 ASN B C 1
ATOM 7802 O O . ASN B 1 192 ? 0.016 -11.761 -22.238 1 98.7 192 ASN B O 1
ATOM 7806 N N . ILE B 1 193 ? -0.574 -13.043 -20.52 1 98.7 193 ILE B N 1
ATOM 7807 C CA . ILE B 1 193 ? -2.008 -12.789 -20.601 1 98.7 193 ILE B CA 1
ATOM 7808 C C . ILE B 1 193 ? -2.552 -12.451 -19.215 1 98.7 193 ILE B C 1
ATOM 7810 O O . ILE B 1 193 ? -2.304 -13.178 -18.25 1 98.7 193 ILE B O 1
ATOM 7814 N N . GLN B 1 194 ? -3.299 -11.409 -19.146 1 98.63 194 GLN B N 1
ATOM 7815 C CA . GLN B 1 194 ? -3.904 -11.02 -17.877 1 98.63 194 GLN B CA 1
ATOM 7816 C C . GLN B 1 194 ? -5.419 -10.891 -18.006 1 98.63 194 GLN B C 1
ATOM 7818 O O . GLN B 1 194 ? -5.914 -10.19 -18.891 1 98.63 194 GLN B O 1
ATOM 7823 N N . ILE B 1 195 ? -6.141 -11.548 -17.164 1 98.5 195 ILE B N 1
ATOM 7824 C CA . ILE B 1 195 ? -7.595 -11.456 -17.095 1 98.5 195 ILE B CA 1
ATOM 7825 C C . ILE B 1 195 ? -8.001 -10.574 -15.917 1 98.5 195 ILE B C 1
ATOM 7827 O O . ILE B 1 195 ? -7.49 -10.737 -14.806 1 98.5 195 ILE B O 1
ATOM 7831 N N . HIS B 1 196 ? -8.904 -9.667 -16.157 1 97.99 196 HIS B N 1
ATOM 7832 C CA . HIS B 1 196 ? -9.297 -8.698 -15.14 1 97.99 196 HIS B CA 1
ATOM 7833 C C . HIS B 1 196 ? -10.802 -8.736 -14.896 1 97.99 196 HIS B C 1
ATOM 7835 O O . HIS B 1 196 ? -11.568 -9.146 -15.771 1 97.99 196 HIS B O 1
ATOM 7841 N N . GLY B 1 197 ? -11.17 -8.375 -13.649 1 96.83 197 GLY B N 1
ATOM 7842 C CA . GLY B 1 197 ? -12.528 -7.905 -13.424 1 96.83 197 GLY B CA 1
ATOM 7843 C C . GLY B 1 197 ? -12.705 -6.428 -13.723 1 96.83 197 GLY B C 1
ATOM 7844 O O . GLY B 1 197 ? -11.791 -5.631 -13.504 1 96.83 197 GLY B O 1
ATOM 7845 N N . ASP B 1 198 ? -13.861 -6.031 -14.15 1 96.73 198 ASP B N 1
ATOM 7846 C CA . ASP B 1 198 ? -14.093 -4.663 -14.604 1 96.73 198 ASP B CA 1
ATOM 7847 C C . ASP B 1 198 ? -13.896 -3.665 -13.465 1 96.73 198 ASP B C 1
ATOM 7849 O O . ASP B 1 198 ? -13.215 -2.652 -13.632 1 96.73 198 ASP B O 1
ATOM 7853 N N . ALA B 1 199 ? -14.426 -3.904 -12.315 1 96.24 199 ALA B N 1
ATOM 7854 C CA . ALA B 1 199 ? -14.352 -2.963 -11.201 1 96.24 199 ALA B CA 1
ATOM 7855 C C . ALA B 1 199 ? -12.924 -2.843 -10.678 1 96.24 199 ALA B C 1
ATOM 7857 O O . ALA B 1 199 ? -12.467 -1.746 -10.346 1 96.24 199 ALA B O 1
ATOM 7858 N N . ALA B 1 200 ? -12.229 -3.973 -10.548 1 96.58 200 ALA B N 1
ATOM 7859 C CA . ALA B 1 200 ? -10.851 -3.965 -10.064 1 96.58 200 ALA B CA 1
ATOM 7860 C C . ALA B 1 200 ? -9.932 -3.235 -11.04 1 96.58 200 ALA B C 1
ATOM 7862 O O . ALA B 1 200 ? -9.089 -2.435 -10.628 1 96.58 200 ALA B O 1
ATOM 7863 N N . TYR B 1 201 ? -10.072 -3.469 -12.266 1 97.35 201 TYR B N 1
ATOM 7864 C CA . TYR B 1 201 ? -9.218 -2.832 -13.263 1 97.35 201 TYR B CA 1
ATOM 7865 C C . TYR B 1 201 ? -9.433 -1.323 -13.28 1 97.35 201 TYR B C 1
ATOM 7867 O O . TYR B 1 201 ? -8.478 -0.556 -13.426 1 97.35 201 TYR B O 1
ATOM 7875 N N . ALA B 1 202 ? -10.642 -0.919 -13.104 1 96.62 202 ALA B N 1
ATOM 7876 C CA . ALA B 1 202 ? -10.988 0.496 -13.208 1 96.62 202 ALA B CA 1
ATOM 7877 C C . ALA B 1 202 ? -10.473 1.277 -12.002 1 96.62 202 ALA B C 1
ATOM 7879 O O . ALA B 1 202 ? -10.276 2.492 -12.08 1 96.62 202 ALA B O 1
ATOM 7880 N N . ALA B 1 203 ? -10.176 0.526 -10.954 1 95.74 203 ALA B N 1
ATOM 7881 C CA . ALA B 1 203 ? -10.06 1.351 -9.754 1 95.74 203 ALA B CA 1
ATOM 7882 C C . ALA B 1 203 ? -8.791 1.013 -8.976 1 95.74 203 ALA B C 1
ATOM 7884 O O . ALA B 1 203 ? -8.35 1.79 -8.127 1 95.74 203 ALA B O 1
ATOM 7885 N N . GLN B 1 204 ? -8.158 -0.129 -9.168 1 97 204 GLN B N 1
ATOM 7886 C CA . GLN B 1 204 ? -6.949 -0.476 -8.427 1 97 204 GLN B CA 1
ATOM 7887 C C . GLN B 1 204 ? -5.718 0.181 -9.045 1 97 204 GLN B C 1
ATOM 7889 O O . GLN B 1 204 ? -5.411 -0.042 -10.218 1 97 204 GLN B O 1
ATOM 7894 N N . GLY B 1 205 ? -4.977 0.872 -8.278 1 97.78 205 GLY B N 1
ATOM 7895 C CA . GLY B 1 205 ? -3.884 1.712 -8.74 1 97.78 205 GLY B CA 1
ATOM 7896 C C . GLY B 1 205 ? -2.731 0.921 -9.328 1 97.78 205 GLY B C 1
ATOM 7897 O O . GLY B 1 205 ? -1.994 1.427 -10.177 1 97.78 205 GLY B O 1
ATOM 7898 N N . VAL B 1 206 ? -2.55 -0.332 -8.937 1 98.13 206 VAL B N 1
ATOM 7899 C CA . VAL B 1 206 ? -1.442 -1.155 -9.409 1 98.13 206 VAL B CA 1
ATOM 7900 C C . VAL B 1 206 ? -1.548 -1.348 -10.92 1 98.13 206 VAL B C 1
ATOM 7902 O O . VAL B 1 206 ? -0.541 -1.565 -11.597 1 98.13 206 VAL B O 1
ATOM 7905 N N . ASP B 1 207 ? -2.77 -1.182 -11.479 1 98.44 207 ASP B N 1
ATOM 7906 C CA . ASP B 1 207 ? -2.95 -1.316 -12.921 1 98.44 207 ASP B CA 1
ATOM 7907 C C . ASP B 1 207 ? -2.268 -0.172 -13.668 1 98.44 207 ASP B C 1
ATOM 7909 O O . ASP B 1 207 ? -1.626 -0.391 -14.697 1 98.44 207 ASP B O 1
ATOM 7913 N N . GLN B 1 208 ? -2.424 1.074 -13.164 1 98.36 208 GLN B N 1
ATOM 7914 C CA . GLN B 1 208 ? -1.669 2.189 -13.724 1 98.36 208 GLN B CA 1
ATOM 7915 C C . GLN B 1 208 ? -0.168 1.918 -13.674 1 98.36 208 GLN B C 1
ATOM 7917 O O . GLN B 1 208 ? 0.55 2.185 -14.64 1 98.36 208 GLN B O 1
ATOM 7922 N N . GLU B 1 209 ? 0.289 1.438 -12.582 1 98.17 209 GLU B N 1
ATOM 7923 C CA . GLU B 1 209 ? 1.714 1.192 -12.38 1 98.17 209 GLU B CA 1
ATOM 7924 C C . GLU B 1 209 ? 2.24 0.154 -13.367 1 98.17 209 GLU B C 1
ATOM 7926 O O . GLU B 1 209 ? 3.333 0.308 -13.915 1 98.17 209 GLU B O 1
ATOM 7931 N N . CYS B 1 210 ? 1.469 -0.906 -13.57 1 98.49 210 CYS B N 1
ATOM 7932 C CA . CYS B 1 210 ? 1.858 -1.95 -14.512 1 98.49 210 CYS B CA 1
ATOM 7933 C C . CYS B 1 210 ? 1.925 -1.404 -15.933 1 98.49 210 CYS B C 1
ATOM 7935 O O . CYS B 1 210 ? 2.849 -1.726 -16.683 1 98.49 210 CYS B O 1
ATOM 7937 N N . LEU B 1 211 ? 0.96 -0.592 -16.277 1 98.19 211 LEU B N 1
ATOM 7938 C CA . LEU B 1 211 ? 0.948 -0.032 -17.624 1 98.19 211 LEU B CA 1
ATOM 7939 C C . LEU B 1 211 ? 2.106 0.941 -17.819 1 98.19 211 LEU B C 1
ATOM 7941 O O . LEU B 1 211 ? 2.721 0.976 -18.887 1 98.19 211 LEU B O 1
ATOM 7945 N N . ALA B 1 212 ? 2.405 1.703 -16.777 1 97.28 212 ALA B N 1
ATOM 7946 C CA . ALA B 1 212 ? 3.547 2.611 -16.842 1 97.28 212 ALA B CA 1
ATOM 7947 C C . ALA B 1 212 ? 4.852 1.84 -17.016 1 97.28 212 ALA B C 1
ATOM 7949 O O . ALA B 1 212 ? 5.788 2.327 -17.654 1 97.28 212 ALA B O 1
ATOM 7950 N N . LEU B 1 213 ? 4.894 0.676 -16.57 1 96.2 213 LEU B N 1
ATOM 7951 C CA . LEU B 1 213 ? 6.078 -0.176 -16.567 1 96.2 213 LEU B CA 1
ATOM 7952 C C . LEU B 1 213 ? 6.192 -0.952 -17.875 1 96.2 213 LEU B C 1
ATOM 7954 O O . LEU B 1 213 ? 7.278 -1.41 -18.238 1 96.2 213 LEU B O 1
ATOM 7958 N N . SER B 1 214 ? 5.191 -1.148 -18.591 1 96.57 214 SER B N 1
ATOM 7959 C CA . SER B 1 214 ? 5.009 -2.188 -19.598 1 96.57 214 SER B CA 1
ATOM 7960 C C . SER B 1 214 ? 6.002 -2.027 -20.744 1 96.57 214 SER B C 1
ATOM 7962 O O . SER B 1 214 ? 6.418 -3.014 -21.354 1 96.57 214 SER B O 1
ATOM 7964 N N . ALA B 1 215 ? 6.429 -0.8 -21.07 1 95.37 215 ALA B N 1
ATOM 7965 C CA . ALA B 1 215 ? 7.35 -0.605 -22.186 1 95.37 215 ALA B CA 1
ATOM 7966 C C . ALA B 1 215 ? 8.657 0.026 -21.715 1 95.37 215 ALA B C 1
ATOM 7968 O O . ALA B 1 215 ? 9.467 0.473 -22.53 1 95.37 215 ALA B O 1
ATOM 7969 N N . THR B 1 216 ? 8.871 0.094 -20.47 1 95.79 216 THR B N 1
ATOM 7970 C CA . THR B 1 216 ? 10.086 0.678 -19.912 1 95.79 216 THR B CA 1
ATOM 7971 C C . THR B 1 216 ? 11.256 -0.294 -20.029 1 95.79 216 THR B C 1
ATOM 7973 O O . THR B 1 216 ? 11.098 -1.495 -19.796 1 95.79 216 THR B O 1
ATOM 7976 N N . PRO B 1 217 ? 12.406 0.249 -20.337 1 95.16 217 PRO B N 1
ATOM 7977 C CA . PRO B 1 217 ? 13.564 -0.641 -20.446 1 95.16 217 PRO B CA 1
ATOM 7978 C C . PRO B 1 217 ? 13.764 -1.505 -19.203 1 95.16 217 PRO B C 1
ATOM 7980 O O . PRO B 1 217 ? 13.591 -1.025 -18.079 1 95.16 217 PRO B O 1
ATOM 7983 N N . HIS B 1 218 ? 14.108 -2.742 -19.414 1 96.33 218 HIS B N 1
ATOM 7984 C CA . HIS B 1 218 ? 14.385 -3.753 -18.399 1 96.33 218 HIS B CA 1
ATOM 7985 C C . HIS B 1 218 ? 13.094 -4.341 -17.841 1 96.33 218 HIS B C 1
ATOM 7987 O O . HIS B 1 218 ? 13.128 -5.293 -17.058 1 96.33 218 HIS B O 1
ATOM 7993 N N . PHE B 1 219 ? 11.91 -3.792 -18.246 1 97.3 219 PHE B N 1
ATOM 7994 C CA . PHE B 1 219 ? 10.644 -4.32 -17.753 1 97.3 219 PHE B CA 1
ATOM 7995 C C . PHE B 1 219 ? 9.756 -4.765 -18.909 1 97.3 219 PHE B C 1
ATOM 7997 O O . PHE B 1 219 ? 8.751 -5.448 -18.699 1 97.3 219 PHE B O 1
ATOM 8004 N N . GLU B 1 220 ? 10.075 -4.396 -20.088 1 96.44 220 GLU B N 1
ATOM 8005 C CA . GLU B 1 220 ? 9.282 -4.708 -21.273 1 96.44 220 GLU B CA 1
ATOM 8006 C C . GLU B 1 220 ? 9.229 -6.212 -21.522 1 96.44 220 GLU B C 1
ATOM 8008 O O . GLU B 1 220 ? 10.216 -6.918 -21.303 1 96.44 220 GLU B O 1
ATOM 8013 N N . ILE B 1 221 ? 8.04 -6.651 -21.948 1 97.85 221 ILE B N 1
ATOM 8014 C CA . ILE B 1 221 ? 7.879 -8.08 -22.19 1 97.85 221 ILE B CA 1
ATOM 8015 C C . ILE B 1 221 ? 7.179 -8.301 -23.529 1 97.85 221 ILE B C 1
ATOM 8017 O O . ILE B 1 221 ? 6.641 -9.381 -23.785 1 97.85 221 ILE B O 1
ATOM 8021 N N . GLY B 1 222 ? 7.112 -7.31 -24.355 1 97.29 222 GLY B N 1
ATOM 8022 C CA . GLY B 1 222 ? 6.596 -7.45 -25.707 1 97.29 222 GLY B CA 1
ATOM 8023 C C . GLY B 1 222 ? 5.084 -7.345 -25.783 1 97.29 222 GLY B C 1
ATOM 8024 O O . GLY B 1 222 ? 4.461 -7.915 -26.68 1 97.29 222 GLY B O 1
ATOM 8025 N N . GLY B 1 223 ? 4.473 -6.716 -24.831 1 97.72 223 GLY B N 1
ATOM 8026 C CA . GLY B 1 223 ? 3.036 -6.492 -24.834 1 97.72 223 GLY B CA 1
ATOM 8027 C C . GLY B 1 223 ? 2.259 -7.599 -24.147 1 97.72 223 GLY B C 1
ATOM 8028 O O . GLY B 1 223 ? 2.568 -8.78 -24.317 1 97.72 223 GLY B O 1
ATOM 8029 N N . THR B 1 224 ? 1.296 -7.214 -23.361 1 98.6 224 THR B N 1
ATOM 8030 C CA . THR B 1 224 ? 0.397 -8.122 -22.656 1 98.6 224 THR B CA 1
ATOM 8031 C C . THR B 1 224 ? -0.991 -8.107 -23.289 1 98.6 224 THR B C 1
ATOM 8033 O O . THR B 1 224 ? -1.475 -7.056 -23.713 1 98.6 224 THR B O 1
ATOM 8036 N N . VAL B 1 225 ? -1.582 -9.268 -23.392 1 98.77 225 VAL B N 1
ATOM 8037 C CA . VAL B 1 225 ? -2.978 -9.337 -23.811 1 98.77 225 VAL B CA 1
ATOM 8038 C C . VAL B 1 225 ? -3.886 -9.336 -22.583 1 98.77 225 VAL B C 1
ATOM 8040 O O . VAL B 1 225 ? -3.713 -10.152 -21.674 1 98.77 225 VAL B O 1
ATOM 8043 N N . HIS B 1 226 ? -4.813 -8.412 -22.636 1 98.78 226 HIS B N 1
ATOM 8044 C CA . HIS B 1 226 ? -5.716 -8.255 -21.501 1 98.78 226 HIS B CA 1
ATOM 8045 C C . HIS B 1 226 ? -7.141 -8.651 -21.871 1 98.78 226 HIS B C 1
ATOM 8047 O O . HIS B 1 226 ? -7.664 -8.214 -22.899 1 98.78 226 HIS B O 1
ATOM 8053 N N . LEU B 1 227 ? -7.736 -9.462 -21.077 1 98.81 227 LEU B N 1
ATOM 8054 C CA . LEU B 1 227 ? -9.164 -9.746 -21.169 1 98.81 227 LEU B CA 1
ATOM 8055 C C . LEU B 1 227 ? -9.903 -9.222 -19.943 1 98.81 227 LEU B C 1
ATOM 8057 O O . LEU B 1 227 ? -9.584 -9.598 -18.812 1 98.81 227 LEU B O 1
ATOM 8061 N N . ILE B 1 228 ? -10.843 -8.367 -20.156 1 98.48 228 ILE B N 1
ATOM 8062 C CA . ILE B 1 228 ? -11.651 -7.845 -19.059 1 98.48 228 ILE B CA 1
ATOM 8063 C C . ILE B 1 228 ? -12.999 -8.562 -19.024 1 98.48 228 ILE B C 1
ATOM 8065 O O . ILE B 1 228 ? -13.773 -8.488 -19.981 1 98.48 228 ILE B O 1
ATOM 8069 N N . ILE B 1 229 ? -13.23 -9.273 -17.953 1 97.95 229 ILE B N 1
ATOM 8070 C CA . ILE B 1 229 ? -14.562 -9.824 -17.727 1 97.95 229 ILE B CA 1
ATOM 8071 C C . ILE B 1 229 ? -15.468 -8.754 -17.124 1 97.95 229 ILE B C 1
ATOM 8073 O O . ILE B 1 229 ? -15.557 -8.624 -15.901 1 97.95 229 ILE B O 1
ATOM 8077 N N . ASN B 1 230 ? -16.19 -8.068 -17.963 1 97.4 230 ASN B N 1
ATOM 8078 C CA . ASN B 1 230 ? -16.959 -6.885 -17.591 1 97.4 230 ASN B CA 1
ATOM 8079 C C . ASN B 1 230 ? -18.412 -7.235 -17.282 1 97.4 230 ASN B C 1
ATOM 8081 O O . ASN B 1 230 ? -19.266 -7.198 -18.169 1 97.4 230 ASN B O 1
ATOM 8085 N N . ASN B 1 231 ? -18.646 -7.494 -16.041 1 94.11 231 ASN B N 1
ATOM 8086 C CA . ASN B 1 231 ? -20.016 -7.816 -15.655 1 94.11 231 ASN B CA 1
ATOM 8087 C C . ASN B 1 231 ? -20.788 -6.569 -15.233 1 94.11 231 ASN B C 1
ATOM 8089 O O . ASN B 1 231 ? -21.921 -6.665 -14.76 1 94.11 231 ASN B O 1
ATOM 8093 N N . GLN B 1 232 ? -20.122 -5.41 -15.23 1 91.38 232 GLN B N 1
ATOM 8094 C CA . GLN B 1 232 ? -20.756 -4.111 -15.032 1 91.38 232 GLN B CA 1
ATOM 8095 C C . GLN B 1 232 ? -21.162 -3.914 -13.574 1 91.38 232 GLN B C 1
ATOM 8097 O O . GLN B 1 232 ? -22.159 -3.248 -13.287 1 91.38 232 GLN B O 1
ATOM 8102 N N . LEU B 1 233 ? -20.518 -4.612 -12.727 1 90.82 233 LEU B N 1
ATOM 8103 C CA . LEU B 1 233 ? -20.811 -4.536 -11.3 1 90.82 233 LEU B CA 1
ATOM 8104 C C . LEU B 1 233 ? -19.552 -4.773 -10.473 1 90.82 233 LEU B C 1
ATOM 8106 O O . LEU B 1 233 ? -18.802 -5.717 -10.732 1 90.82 233 LEU B O 1
ATOM 8110 N N . GLY B 1 234 ? -19.236 -3.958 -9.59 1 90.17 234 GLY B N 1
ATOM 8111 C CA . GLY B 1 234 ? -18.242 -4.21 -8.559 1 90.17 234 GLY B CA 1
ATOM 8112 C C . GLY B 1 234 ? -18.848 -4.66 -7.243 1 90.17 234 GLY B C 1
ATOM 8113 O O . GLY B 1 234 ? -19.456 -3.86 -6.528 1 90.17 234 GLY B O 1
ATOM 8114 N N . PHE B 1 235 ? -18.609 -5.83 -6.837 1 89.38 235 PHE B N 1
ATOM 8115 C CA . PHE B 1 235 ? -19.31 -6.449 -5.718 1 89.38 235 PHE B CA 1
ATOM 8116 C C . PHE B 1 235 ? -20.818 -6.307 -5.879 1 89.38 235 PHE B C 1
ATOM 8118 O O . PHE B 1 235 ? -21.456 -7.12 -6.551 1 89.38 235 PHE B O 1
ATOM 8125 N N . THR B 1 236 ? -21.402 -5.148 -5.447 1 86.32 236 THR B N 1
ATOM 8126 C CA . THR B 1 236 ? -22.801 -4.833 -5.713 1 86.32 236 THR B CA 1
ATOM 8127 C C . THR B 1 236 ? -22.944 -3.405 -6.232 1 86.32 236 THR B C 1
ATOM 8129 O O . THR B 1 236 ? -24.057 -2.943 -6.496 1 86.32 236 THR B O 1
ATOM 8132 N N . THR B 1 237 ? -21.847 -2.809 -6.387 1 89.81 237 THR B N 1
ATOM 8133 C CA . THR B 1 237 ? -21.847 -1.412 -6.805 1 89.81 237 THR B CA 1
ATOM 8134 C C . THR B 1 237 ? -21.966 -1.301 -8.323 1 89.81 237 THR B C 1
ATOM 8136 O O . THR B 1 237 ? -21.104 -1.791 -9.055 1 89.81 237 THR B O 1
ATOM 8139 N N . PRO B 1 238 ? -22.986 -0.656 -8.739 1 90.18 238 PRO B N 1
ATOM 8140 C CA . PRO B 1 238 ? -23.144 -0.499 -10.187 1 90.18 238 PRO B CA 1
ATOM 8141 C C . PRO B 1 238 ? -22.087 0.418 -10.799 1 90.18 238 PRO B C 1
ATOM 8143 O O . PRO B 1 238 ? -21.402 1.146 -10.076 1 90.18 238 PRO B O 1
ATOM 8146 N N . THR B 1 239 ? -21.985 0.445 -12.116 1 89.84 239 THR B N 1
ATOM 8147 C CA . THR B 1 239 ? -20.948 1.158 -12.853 1 89.84 239 THR B CA 1
ATOM 8148 C C . THR B 1 239 ? -21.044 2.661 -12.604 1 89.84 239 THR B C 1
ATOM 8150 O O . THR B 1 239 ? -20.025 3.352 -12.55 1 89.84 239 THR B O 1
ATOM 8153 N N . SER B 1 240 ? -22.222 3.13 -12.44 1 88.21 240 SER B N 1
ATOM 8154 C CA . SER B 1 240 ? -22.441 4.562 -12.26 1 88.21 240 SER B CA 1
ATOM 8155 C C . SER B 1 240 ? -21.858 5.048 -10.937 1 88.21 240 SER B C 1
ATOM 8157 O O . SER B 1 240 ? -21.646 6.248 -10.75 1 88.21 240 SER B O 1
ATOM 8159 N N . ARG B 1 241 ? -21.528 4.126 -10.087 1 90.06 241 ARG B N 1
ATOM 8160 C CA . ARG B 1 241 ? -20.985 4.471 -8.778 1 90.06 241 ARG B CA 1
ATOM 8161 C C . ARG B 1 241 ? -19.6 3.863 -8.581 1 90.06 241 ARG B C 1
ATOM 8163 O O . ARG B 1 241 ? -18.994 4.017 -7.519 1 90.06 241 ARG B O 1
ATOM 8170 N N . GLY B 1 242 ? -19.141 3.254 -9.604 1 91.59 242 GLY B N 1
ATOM 8171 C CA . GLY B 1 242 ? -17.913 2.496 -9.425 1 91.59 242 GLY B CA 1
ATOM 8172 C C . GLY B 1 242 ? -16.729 3.097 -10.158 1 91.59 242 GLY B C 1
ATOM 8173 O O . GLY B 1 242 ? -15.616 2.572 -10.086 1 91.59 242 GLY B O 1
ATOM 8174 N N . ARG B 1 243 ? -16.918 4.174 -10.881 1 93.33 243 ARG B N 1
ATOM 8175 C CA . ARG B 1 243 ? -15.835 4.825 -11.611 1 93.33 243 ARG B CA 1
ATOM 8176 C C . ARG B 1 243 ? -16.287 6.166 -12.18 1 93.33 243 ARG B C 1
ATOM 8178 O O . ARG B 1 243 ? -17.486 6.444 -12.25 1 93.33 243 ARG B O 1
ATOM 8185 N N . SER B 1 244 ? -15.331 6.927 -12.635 1 95.12 244 SER B N 1
ATOM 8186 C CA . SER B 1 244 ? -15.623 8.237 -13.208 1 95.12 244 SER B CA 1
ATOM 8187 C C . SER B 1 244 ? -15.432 8.234 -14.721 1 95.12 244 SER B C 1
ATOM 8189 O O . SER B 1 244 ? -15.685 9.241 -15.386 1 95.12 244 SER B O 1
ATOM 8191 N N . SER B 1 245 ? -15.006 7.118 -15.25 1 94.09 245 SER B N 1
ATOM 8192 C CA . SER B 1 245 ? -14.786 7.001 -16.688 1 94.09 245 SER B CA 1
ATOM 8193 C C . SER B 1 245 ? -15.979 6.348 -17.378 1 94.09 245 SER B C 1
ATOM 8195 O O . SER B 1 245 ? -16.788 5.68 -16.731 1 94.09 245 SER B O 1
ATOM 8197 N N . ARG B 1 246 ? -16.056 6.514 -18.662 1 93.37 246 ARG B N 1
ATOM 8198 C CA . ARG B 1 246 ? -17.139 5.925 -19.443 1 93.37 246 ARG B CA 1
ATOM 8199 C C . ARG B 1 246 ? -17.022 4.405 -19.481 1 93.37 246 ARG B C 1
ATOM 8201 O O . ARG B 1 246 ? -18.002 3.695 -19.243 1 93.37 246 ARG B O 1
ATOM 8208 N N . TYR B 1 247 ? -15.851 3.91 -19.832 1 95.65 247 TYR B N 1
ATOM 8209 C CA . TYR B 1 247 ? -15.595 2.475 -19.881 1 95.65 247 TYR B CA 1
ATOM 8210 C C . TYR B 1 247 ? -14.656 2.05 -18.758 1 95.65 247 TYR B C 1
ATOM 8212 O O . TYR B 1 247 ? -13.801 2.828 -18.327 1 95.65 247 TYR B O 1
ATOM 8220 N N . CYS B 1 248 ? -14.837 0.856 -18.26 1 96.86 248 CYS B N 1
ATOM 8221 C CA . CYS B 1 248 ? -13.94 0.334 -17.235 1 96.86 248 CYS B CA 1
ATOM 8222 C C . CYS B 1 248 ? -12.519 0.202 -17.771 1 96.86 248 CYS B C 1
ATOM 8224 O O . CYS B 1 248 ? -11.562 0.151 -16.996 1 96.86 248 CYS B O 1
ATOM 8226 N N . THR B 1 249 ? -12.29 0.254 -19.109 1 97.44 249 THR B N 1
ATOM 8227 C CA . THR B 1 249 ? -11.003 0.019 -19.754 1 97.44 249 THR B CA 1
ATOM 8228 C C . THR B 1 249 ? -10.318 1.341 -20.092 1 97.44 249 THR B C 1
ATOM 8230 O O . THR B 1 249 ? -9.263 1.354 -20.73 1 97.44 249 THR B O 1
ATOM 8233 N N . ASP B 1 250 ? -10.833 2.448 -19.7 1 97.09 250 ASP B N 1
ATOM 8234 C CA . ASP B 1 250 ? -10.337 3.743 -20.154 1 97.09 250 ASP B CA 1
ATOM 8235 C C . ASP B 1 250 ? -8.91 3.986 -19.665 1 97.09 250 ASP B C 1
ATOM 8237 O O . ASP B 1 250 ? -8.201 4.839 -20.204 1 97.09 250 ASP B O 1
ATOM 8241 N N . LEU B 1 251 ? -8.503 3.294 -18.667 1 97.59 251 LEU B N 1
ATOM 8242 C CA . LEU B 1 251 ? -7.112 3.364 -18.232 1 97.59 251 LEU B CA 1
ATOM 8243 C C . LEU B 1 251 ? -6.168 2.978 -19.366 1 97.59 251 LEU B C 1
ATOM 8245 O O . LEU B 1 251 ? -5.035 3.462 -19.428 1 97.59 251 LEU B O 1
ATOM 8249 N N . ALA B 1 252 ? -6.59 2.122 -20.301 1 97.64 252 ALA B N 1
ATOM 8250 C CA . ALA B 1 252 ? -5.774 1.659 -21.42 1 97.64 252 ALA B CA 1
ATOM 8251 C C . ALA B 1 252 ? -5.315 2.829 -22.286 1 97.64 252 ALA B C 1
ATOM 8253 O O . ALA B 1 252 ? -4.285 2.744 -22.959 1 97.64 252 ALA B O 1
ATOM 8254 N N . LYS B 1 253 ? -6.042 3.913 -22.232 1 96.26 253 LYS B N 1
ATOM 8255 C CA . LYS B 1 253 ? -5.71 5.102 -23.011 1 96.26 253 LYS B CA 1
ATOM 8256 C C . LYS B 1 253 ? -4.381 5.702 -22.561 1 96.26 253 LYS B C 1
ATOM 8258 O O . LYS B 1 253 ? -3.741 6.44 -23.312 1 96.26 253 LYS B O 1
ATOM 8263 N N . MET B 1 254 ? -4.017 5.407 -21.348 1 96.36 254 MET B N 1
ATOM 8264 C CA . MET B 1 254 ? -2.783 5.954 -20.792 1 96.36 254 MET B CA 1
ATOM 8265 C C . MET B 1 254 ? -1.586 5.599 -21.667 1 96.36 254 MET B C 1
ATOM 8267 O O . MET B 1 254 ? -0.686 6.418 -21.859 1 96.36 254 MET B O 1
ATOM 8271 N N . ILE B 1 255 ? -1.612 4.386 -22.259 1 96.27 255 ILE B N 1
ATOM 8272 C CA . ILE B 1 255 ? -0.489 3.955 -23.084 1 96.27 255 ILE B CA 1
ATOM 8273 C C . ILE B 1 255 ? -0.946 3.789 -24.532 1 96.27 255 ILE B C 1
ATOM 8275 O O . ILE B 1 255 ? -0.303 3.088 -25.316 1 96.27 255 ILE B O 1
ATOM 8279 N N . SER B 1 256 ? -2.109 4.254 -24.834 1 95.21 256 SER B N 1
ATOM 8280 C CA . SER B 1 256 ? -2.677 4.222 -26.179 1 95.21 256 SER B CA 1
ATOM 8281 C C . SER B 1 256 ? -2.867 2.789 -26.665 1 95.21 256 SER B C 1
ATOM 8283 O O . SER B 1 256 ? -2.564 2.474 -27.817 1 95.21 256 SER B O 1
ATOM 8285 N N . ALA B 1 257 ? -3.221 1.968 -25.768 1 96.49 257 ALA B N 1
ATOM 8286 C CA . ALA B 1 257 ? -3.524 0.59 -26.146 1 96.49 257 ALA B CA 1
ATOM 8287 C C . ALA B 1 257 ? -4.932 0.477 -26.723 1 96.49 257 ALA B C 1
ATOM 8289 O O . ALA B 1 257 ? -5.862 1.126 -26.239 1 96.49 257 ALA B O 1
ATOM 8290 N N . PRO B 1 258 ? -5.094 -0.275 -27.748 1 96.43 258 PRO B N 1
ATOM 8291 C CA . PRO B 1 258 ? -6.439 -0.451 -28.301 1 96.43 258 PRO B CA 1
ATOM 8292 C C . PRO B 1 258 ? -7.33 -1.324 -27.42 1 96.43 258 PRO B C 1
ATOM 8294 O O . PRO B 1 258 ? -6.831 -2.193 -26.701 1 96.43 258 PRO B O 1
ATOM 8297 N N . VAL B 1 259 ? -8.615 -1.061 -27.5 1 97.25 259 VAL B N 1
ATOM 8298 C CA . VAL B 1 259 ? -9.612 -1.827 -26.76 1 97.25 259 VAL B CA 1
ATOM 8299 C C . VAL B 1 259 ? -10.692 -2.33 -27.715 1 97.25 259 VAL B C 1
ATOM 8301 O O . VAL B 1 259 ? -11.267 -1.55 -28.478 1 97.25 259 VAL B O 1
ATOM 8304 N N . ILE B 1 260 ? -10.917 -3.559 -27.673 1 97.32 260 ILE B N 1
ATOM 8305 C CA . ILE B 1 260 ? -12.001 -4.174 -28.431 1 97.32 260 ILE B CA 1
ATOM 8306 C C . ILE B 1 260 ? -13.159 -4.509 -27.495 1 97.32 260 ILE B C 1
ATOM 8308 O O . ILE B 1 260 ? -13.036 -5.38 -26.631 1 97.32 260 ILE B O 1
ATOM 8312 N N . HIS B 1 261 ? -14.257 -3.806 -27.671 1 97.29 261 HIS B N 1
ATOM 8313 C CA . HIS B 1 261 ? -15.458 -4.156 -26.921 1 97.29 261 HIS B CA 1
ATOM 8314 C C . HIS B 1 261 ? -16.259 -5.238 -27.637 1 97.29 261 HIS B C 1
ATOM 8316 O O . HIS B 1 261 ? -16.592 -5.093 -28.815 1 97.29 261 HIS B O 1
ATOM 8322 N N . VAL B 1 262 ? -16.53 -6.278 -26.949 1 97.98 262 VAL B N 1
ATOM 8323 C CA . VAL B 1 262 ? -17.214 -7.385 -27.608 1 97.98 262 VAL B CA 1
ATOM 8324 C C . VAL B 1 262 ? -18.381 -7.859 -26.746 1 97.98 262 VAL B C 1
ATOM 8326 O O . VAL B 1 262 ? -18.294 -7.858 -25.516 1 97.98 262 VAL B O 1
ATOM 8329 N N . ASN B 1 263 ? -19.458 -8.234 -27.396 1 97.77 263 ASN B N 1
ATOM 8330 C CA . ASN B 1 263 ? -20.642 -8.762 -26.727 1 97.77 263 ASN B CA 1
ATOM 8331 C C . ASN B 1 263 ? -20.43 -10.201 -26.266 1 97.77 263 ASN B C 1
ATOM 8333 O O . ASN B 1 263 ? -20.29 -11.107 -27.089 1 97.77 263 ASN B O 1
ATOM 8337 N N . GLY B 1 264 ? -20.5 -10.431 -24.983 1 97.4 264 GLY B N 1
ATOM 8338 C CA . GLY B 1 264 ? -20.255 -11.741 -24.4 1 97.4 264 GLY B CA 1
ATOM 8339 C C . GLY B 1 264 ? -21.338 -12.751 -24.728 1 97.4 264 GLY B C 1
ATOM 8340 O O . GLY B 1 264 ? -21.142 -13.957 -24.558 1 97.4 264 GLY B O 1
ATOM 8341 N N . ASP B 1 265 ? -22.447 -12.312 -25.305 1 96.73 265 ASP B N 1
ATOM 8342 C CA . ASP B 1 265 ? -23.535 -13.201 -25.702 1 96.73 265 ASP B CA 1
ATOM 8343 C C . ASP B 1 265 ? -23.258 -13.832 -27.065 1 96.73 265 ASP B C 1
ATOM 8345 O O . ASP B 1 265 ? -23.961 -14.756 -27.481 1 96.73 265 ASP B O 1
ATOM 8349 N N . ASP B 1 266 ? -22.309 -13.352 -27.737 1 97.29 266 ASP B N 1
ATOM 8350 C CA . ASP B 1 266 ? -21.944 -13.864 -29.055 1 97.29 266 ASP B CA 1
ATOM 8351 C C . ASP B 1 266 ? -20.54 -14.464 -29.042 1 97.29 266 ASP B C 1
ATOM 8353 O O . ASP B 1 266 ? -19.574 -13.805 -29.429 1 97.29 266 ASP B O 1
ATOM 8357 N N . PRO B 1 267 ? -20.443 -15.75 -28.724 1 98.19 267 PRO B N 1
ATOM 8358 C CA . PRO B 1 267 ? -19.132 -16.395 -28.618 1 98.19 267 PRO B CA 1
ATOM 8359 C C . PRO B 1 267 ? -18.321 -16.3 -29.909 1 98.19 267 PRO B C 1
ATOM 8361 O O . PRO B 1 267 ? -17.089 -16.277 -29.868 1 98.19 267 PRO B O 1
ATOM 8364 N N . GLU B 1 268 ? -18.995 -16.256 -31.07 1 97.85 268 GLU B N 1
ATOM 8365 C CA . GLU B 1 268 ? -18.278 -16.168 -32.339 1 97.85 268 GLU B CA 1
ATOM 8366 C C . GLU B 1 268 ? -17.587 -14.816 -32.49 1 97.85 268 GLU B C 1
ATOM 8368 O O . GLU B 1 268 ? -16.483 -14.734 -33.032 1 97.85 268 GLU B O 1
ATOM 8373 N N . MET B 1 269 ? -18.246 -13.76 -32.005 1 97.4 269 MET B N 1
ATOM 8374 C CA . MET B 1 269 ? -17.613 -12.444 -31.997 1 97.4 269 MET B CA 1
ATOM 8375 C C . MET B 1 269 ? -16.431 -12.415 -31.034 1 97.4 269 MET B C 1
ATOM 8377 O O . MET B 1 269 ? -15.44 -11.726 -31.282 1 97.4 269 MET B O 1
ATOM 8381 N N . VAL B 1 270 ? -16.566 -13.165 -29.955 1 98.43 270 VAL B N 1
ATOM 8382 C CA . VAL B 1 270 ? -15.473 -13.245 -28.991 1 98.43 270 VAL B CA 1
ATOM 8383 C C . VAL B 1 270 ? -14.259 -13.906 -29.64 1 98.43 270 VAL B C 1
ATOM 8385 O O . VAL B 1 270 ? -13.124 -13.47 -29.435 1 98.43 270 VAL B O 1
ATOM 8388 N N . VAL B 1 271 ? -14.453 -14.957 -30.389 1 98.18 271 VAL B N 1
ATOM 8389 C CA . VAL B 1 271 ? -13.384 -15.62 -31.129 1 98.18 271 VAL B CA 1
ATOM 8390 C C . VAL B 1 271 ? -12.714 -14.624 -32.073 1 98.18 271 VAL B C 1
ATOM 8392 O O . VAL B 1 271 ? -11.485 -14.574 -32.162 1 98.18 271 VAL B O 1
ATOM 8395 N N . ARG B 1 272 ? -13.541 -13.857 -32.803 1 97.82 272 ARG B N 1
ATOM 8396 C CA . ARG B 1 272 ? -13.016 -12.863 -33.734 1 97.82 272 ARG B CA 1
ATOM 8397 C C . ARG B 1 272 ? -12.195 -11.807 -33.002 1 97.82 272 ARG B C 1
ATOM 8399 O O . ARG B 1 272 ? -11.155 -11.369 -33.497 1 97.82 272 ARG B O 1
ATOM 8406 N N . ALA B 1 273 ? -12.688 -11.356 -31.834 1 97.89 273 ALA B N 1
ATOM 8407 C CA . ALA B 1 273 ? -11.944 -10.397 -31.02 1 97.89 273 ALA B CA 1
ATOM 8408 C C . ALA B 1 273 ? -10.592 -10.966 -30.601 1 97.89 273 ALA B C 1
ATOM 8410 O O . ALA B 1 273 ? -9.586 -10.253 -30.598 1 97.89 273 ALA B O 1
ATOM 8411 N N . ALA B 1 274 ? -10.56 -12.224 -30.237 1 98.21 274 ALA B N 1
ATOM 8412 C CA . ALA B 1 274 ? -9.317 -12.891 -29.859 1 98.21 274 ALA B CA 1
ATOM 8413 C C . ALA B 1 274 ? -8.32 -12.89 -31.015 1 98.21 274 ALA B C 1
ATOM 8415 O O . ALA B 1 274 ? -7.126 -12.659 -30.813 1 98.21 274 ALA B O 1
ATOM 8416 N N . LYS B 1 275 ? -8.802 -13.187 -32.216 1 97.81 275 LYS B N 1
ATOM 8417 C CA . LYS B 1 275 ? -7.958 -13.208 -33.408 1 97.81 275 LYS B CA 1
ATOM 8418 C C . LYS B 1 275 ? -7.317 -11.845 -33.651 1 97.81 275 LYS B C 1
ATOM 8420 O O . LYS B 1 275 ? -6.114 -11.755 -33.903 1 97.81 275 LYS B O 1
ATOM 8425 N N . ILE B 1 276 ? -8.147 -10.819 -33.522 1 97.63 276 ILE B N 1
ATOM 8426 C CA . ILE B 1 276 ? -7.66 -9.466 -33.769 1 97.63 276 ILE B CA 1
ATOM 8427 C C . ILE B 1 276 ? -6.64 -9.082 -32.7 1 97.63 276 ILE B C 1
ATOM 8429 O O . ILE B 1 276 ? -5.588 -8.518 -33.01 1 97.63 276 ILE B O 1
ATOM 8433 N N . ALA B 1 277 ? -6.952 -9.356 -31.462 1 98.18 277 ALA B N 1
ATOM 8434 C CA . ALA B 1 277 ? -6.048 -9.028 -30.362 1 98.18 277 ALA B CA 1
ATOM 8435 C C . ALA B 1 277 ? -4.704 -9.729 -30.528 1 98.18 277 ALA B C 1
ATOM 8437 O O . ALA B 1 277 ? -3.649 -9.118 -30.337 1 98.18 277 ALA B O 1
ATOM 8438 N N . PHE B 1 278 ? -4.75 -11.038 -30.848 1 97.99 278 PHE B N 1
ATOM 8439 C CA . PHE B 1 278 ? -3.53 -11.814 -31.041 1 97.99 278 PHE B CA 1
ATOM 8440 C C . PHE B 1 278 ? -2.687 -11.227 -32.166 1 97.99 278 PHE B C 1
ATOM 8442 O O . PHE B 1 278 ? -1.487 -11.001 -31.997 1 97.99 278 PHE B O 1
ATOM 8449 N N . LYS B 1 279 ? -3.341 -10.954 -33.309 1 97.52 279 LYS B N 1
ATOM 8450 C CA . LYS B 1 279 ? -2.624 -10.428 -34.467 1 97.52 279 LYS B CA 1
ATOM 8451 C C . LYS B 1 279 ? -1.995 -9.073 -34.155 1 97.52 279 LYS B C 1
ATOM 8453 O O . LYS B 1 279 ? -0.888 -8.778 -34.61 1 97.52 279 LYS B O 1
ATOM 8458 N N . TYR B 1 280 ? -2.715 -8.299 -33.452 1 97.11 280 TYR B N 1
ATOM 8459 C CA . TYR B 1 280 ? -2.187 -6.991 -33.083 1 97.11 280 TYR B CA 1
ATOM 8460 C C . TYR B 1 280 ? -0.936 -7.129 -32.223 1 97.11 280 TYR B C 1
ATOM 8462 O O . TYR B 1 280 ? 0.079 -6.48 -32.484 1 97.11 280 TYR B O 1
ATOM 8470 N N . GLN B 1 281 ? -1.101 -7.871 -31.166 1 98 281 GLN B N 1
ATOM 8471 C CA . GLN B 1 281 ? 0.039 -8.083 -30.279 1 98 281 GLN B CA 1
ATOM 8472 C C . GLN B 1 281 ? 1.239 -8.63 -31.047 1 98 281 GLN B C 1
ATOM 8474 O O . GLN B 1 281 ? 2.368 -8.178 -30.848 1 98 281 GLN B O 1
ATOM 8479 N N . ARG B 1 282 ? 1.095 -9.563 -31.977 1 97.2 282 ARG B N 1
ATOM 8480 C CA . ARG B 1 282 ? 2.18 -10.157 -32.751 1 97.2 282 ARG B CA 1
ATOM 8481 C C . ARG B 1 282 ? 2.854 -9.115 -33.637 1 97.2 282 ARG B C 1
ATOM 8483 O O . ARG B 1 282 ? 4.077 -9.121 -33.791 1 97.2 282 ARG B O 1
ATOM 8490 N N . LYS B 1 283 ? 2.042 -8.296 -34.176 1 96.58 283 LYS B N 1
ATOM 8491 C CA . LYS B 1 283 ? 2.583 -7.328 -35.126 1 96.58 283 LYS B CA 1
ATOM 8492 C C . LYS B 1 283 ? 3.294 -6.187 -34.404 1 96.58 283 LYS B C 1
ATOM 8494 O O . LYS B 1 283 ? 4.415 -5.82 -34.763 1 96.58 283 LYS B O 1
ATOM 8499 N N . PHE B 1 284 ? 2.696 -5.643 -33.416 1 95.87 284 PHE B N 1
ATOM 8500 C CA . PHE B 1 284 ? 3.181 -4.389 -32.851 1 95.87 284 PHE B CA 1
ATOM 8501 C C . PHE B 1 284 ? 3.89 -4.632 -31.524 1 95.87 284 PHE B C 1
ATOM 8503 O O . PHE B 1 284 ? 4.598 -3.756 -31.023 1 95.87 284 PHE B O 1
ATOM 8510 N N . ARG B 1 285 ? 3.726 -5.81 -30.922 1 96.5 285 ARG B N 1
ATOM 8511 C CA . ARG B 1 285 ? 4.334 -6.173 -29.646 1 96.5 285 ARG B CA 1
ATOM 8512 C C . ARG B 1 285 ? 3.988 -5.153 -28.566 1 96.5 285 ARG B C 1
ATOM 8514 O O . ARG B 1 285 ? 4.865 -4.709 -27.821 1 96.5 285 ARG B O 1
ATOM 8521 N N . LYS B 1 286 ? 2.716 -4.761 -28.509 1 96.29 286 LYS B N 1
ATOM 8522 C CA . LYS B 1 286 ? 2.156 -3.812 -27.55 1 96.29 286 LYS B CA 1
ATOM 8523 C C . LYS B 1 286 ? 0.943 -4.402 -26.837 1 96.29 286 LYS B C 1
ATOM 8525 O O . LYS B 1 286 ? 0.392 -5.415 -27.274 1 96.29 286 LYS B O 1
ATOM 8530 N N . ASP B 1 287 ? 0.605 -3.778 -25.76 1 97.8 287 ASP B N 1
ATOM 8531 C CA . ASP B 1 287 ? -0.571 -4.208 -25.011 1 97.8 287 ASP B CA 1
ATOM 8532 C C . ASP B 1 287 ? -1.844 -4.028 -25.835 1 97.8 287 ASP B C 1
ATOM 8534 O O . ASP B 1 287 ? -1.973 -3.057 -26.584 1 97.8 287 ASP B O 1
ATOM 8538 N N . VAL B 1 288 ? -2.762 -4.929 -25.637 1 98.08 288 VAL B N 1
ATOM 8539 C CA . VAL B 1 288 ? -4.066 -4.874 -26.289 1 98.08 288 VAL B CA 1
ATOM 8540 C C . VAL B 1 288 ? -5.141 -5.404 -25.343 1 98.08 288 VAL B C 1
ATOM 8542 O O . VAL B 1 288 ? -4.889 -6.322 -24.559 1 98.08 288 VAL B O 1
ATOM 8545 N N . PHE B 1 289 ? -6.373 -4.809 -25.434 1 98.5 289 PHE B N 1
ATOM 8546 C CA . PHE B 1 289 ? -7.433 -5.153 -24.493 1 98.5 289 PHE B CA 1
ATOM 8547 C C . PHE B 1 289 ? -8.66 -5.679 -25.229 1 98.5 289 PHE B C 1
ATOM 8549 O O . PHE B 1 289 ? -9.037 -5.149 -26.276 1 98.5 289 PHE B O 1
ATOM 8556 N N . VAL B 1 290 ? -9.193 -6.732 -24.674 1 98.69 290 VAL B N 1
ATOM 8557 C CA . VAL B 1 290 ? -10.518 -7.21 -25.054 1 98.69 290 VAL B CA 1
ATOM 8558 C C . VAL B 1 290 ? -11.485 -7.035 -23.885 1 98.69 290 VAL B C 1
ATOM 8560 O O . VAL B 1 290 ? -11.267 -7.585 -22.803 1 98.69 290 VAL B O 1
ATOM 8563 N N . ASP B 1 291 ? -12.442 -6.237 -24.093 1 98.46 291 ASP B N 1
ATOM 8564 C CA . ASP B 1 291 ? -13.472 -5.985 -23.089 1 98.46 291 ASP B CA 1
ATOM 8565 C C . ASP B 1 291 ? -14.71 -6.841 -23.347 1 98.46 291 ASP B C 1
ATOM 8567 O O . ASP B 1 291 ? -15.572 -6.471 -24.147 1 98.46 291 ASP B O 1
ATOM 8571 N N . LEU B 1 292 ? -14.801 -7.907 -22.59 1 98.63 292 LEU B N 1
ATOM 8572 C CA . LEU B 1 292 ? -15.92 -8.834 -22.717 1 98.63 292 LEU B CA 1
ATOM 8573 C C . LEU B 1 292 ? -17.123 -8.347 -21.915 1 98.63 292 LEU B C 1
ATOM 8575 O O . LEU B 1 292 ? -17.208 -8.588 -20.708 1 98.63 292 LEU B O 1
ATOM 8579 N N . ASN B 1 293 ? -18.072 -7.716 -22.611 1 97.97 293 ASN B N 1
ATOM 8580 C CA . ASN B 1 293 ? -19.282 -7.242 -21.947 1 97.97 293 ASN B CA 1
ATOM 8581 C C . ASN B 1 293 ? -20.234 -8.391 -21.63 1 97.97 293 ASN B C 1
ATOM 8583 O O . ASN B 1 293 ? -20.826 -8.981 -22.536 1 97.97 293 ASN B O 1
ATOM 8587 N N . CYS B 1 294 ? -20.336 -8.683 -20.404 1 97.2 294 CYS B N 1
ATOM 8588 C CA . CYS B 1 294 ? -21.135 -9.824 -19.971 1 97.2 294 CYS B CA 1
ATOM 8589 C C . CYS B 1 294 ? -21.972 -9.47 -18.748 1 97.2 294 CYS B C 1
ATOM 8591 O O . CYS B 1 294 ? -22.208 -8.293 -18.471 1 97.2 294 CYS B O 1
ATOM 8593 N N . PHE B 1 295 ? -22.652 -10.459 -18.165 1 95.3 295 PHE B N 1
ATOM 8594 C CA . PHE B 1 295 ? -23.432 -10.266 -16.948 1 95.3 295 PHE B CA 1
ATOM 8595 C C . PHE B 1 295 ? -23.07 -11.313 -15.901 1 95.3 295 PHE B C 1
ATOM 8597 O O . PHE B 1 295 ? -22.281 -12.221 -16.17 1 95.3 295 PHE B O 1
ATOM 8604 N N . ARG B 1 296 ? -23.481 -11.103 -14.735 1 93.87 296 ARG B N 1
ATOM 8605 C CA . ARG B 1 296 ? -23.299 -12.033 -13.626 1 93.87 296 ARG B CA 1
ATOM 8606 C C . ARG B 1 296 ? -24.634 -12.621 -13.18 1 93.87 296 ARG B C 1
ATOM 8608 O O . ARG B 1 296 ? -25.512 -11.895 -12.709 1 93.87 296 ARG B O 1
ATOM 8615 N N . ARG B 1 297 ? -24.715 -13.891 -13.301 1 93.73 297 ARG B N 1
ATOM 8616 C CA . ARG B 1 297 ? -25.98 -14.568 -13.032 1 93.73 297 ARG B CA 1
ATOM 8617 C C . ARG B 1 297 ? -26.382 -14.414 -11.569 1 93.73 297 ARG B C 1
ATOM 8619 O O . ARG B 1 297 ? -27.565 -14.261 -11.258 1 93.73 297 ARG B O 1
ATOM 8626 N N . TRP B 1 298 ? -25.401 -14.489 -10.767 1 91.33 298 TRP B N 1
ATOM 8627 C CA . TRP B 1 298 ? -25.622 -14.41 -9.327 1 91.33 298 TRP B CA 1
ATOM 8628 C C . TRP B 1 298 ? -24.968 -13.163 -8.743 1 91.33 298 TRP B C 1
ATOM 8630 O O . TRP B 1 298 ? -24.361 -12.374 -9.471 1 91.33 298 TRP B O 1
ATOM 8640 N N . GLY B 1 299 ? -25.11 -12.922 -7.467 1 89.2 299 GLY B N 1
ATOM 8641 C CA . GLY B 1 299 ? -24.418 -11.814 -6.829 1 89.2 299 GLY B CA 1
ATOM 8642 C C . GLY B 1 299 ? -22.909 -11.966 -6.841 1 89.2 299 GLY B C 1
ATOM 8643 O O . GLY B 1 299 ? -22.342 -12.505 -7.793 1 89.2 299 GLY B O 1
ATOM 8644 N N . HIS B 1 300 ? -22.232 -11.379 -5.974 1 87.73 300 HIS B N 1
ATOM 8645 C CA . HIS B 1 300 ? -20.785 -11.532 -5.873 1 87.73 300 HIS B CA 1
ATOM 8646 C C . HIS B 1 300 ? -20.388 -13.004 -5.842 1 87.73 300 HIS B C 1
ATOM 8648 O O . HIS B 1 300 ? -19.344 -13.381 -6.379 1 87.73 300 HIS B O 1
ATOM 8654 N N . ASN B 1 301 ? -21.178 -13.749 -5.206 1 88.92 301 ASN B N 1
ATOM 8655 C CA . ASN B 1 301 ? -21.161 -15.207 -5.234 1 88.92 301 ASN B CA 1
ATOM 8656 C C . ASN B 1 301 ? -22.573 -15.785 -5.214 1 88.92 301 ASN B C 1
ATOM 8658 O O . ASN B 1 301 ? -23.553 -15.039 -5.156 1 88.92 301 ASN B O 1
ATOM 8662 N N . GLU B 1 302 ? -22.773 -17.041 -5.224 1 90.67 302 GLU B N 1
ATOM 8663 C CA . GLU B 1 302 ? -24.052 -17.713 -5.43 1 90.67 302 GLU B CA 1
ATOM 8664 C C . GLU B 1 302 ? -24.927 -17.629 -4.182 1 90.67 302 GLU B C 1
ATOM 8666 O O . GLU B 1 302 ? -26.134 -17.872 -4.247 1 90.67 302 GLU B O 1
ATOM 8671 N N . LEU B 1 303 ? -24.277 -17.237 -3.082 1 86.75 303 LEU B N 1
ATOM 8672 C CA . LEU B 1 303 ? -25.024 -17.134 -1.834 1 86.75 303 LEU B CA 1
ATOM 8673 C C . LEU B 1 303 ? -25.471 -15.697 -1.584 1 86.75 303 LEU B C 1
ATOM 8675 O O . LEU B 1 303 ? -26.25 -15.436 -0.665 1 86.75 303 LEU B O 1
ATOM 8679 N N . ASP B 1 304 ? -25.025 -14.841 -2.357 1 88.54 304 ASP B N 1
ATOM 8680 C CA . ASP B 1 304 ? -25.346 -13.423 -2.236 1 88.54 304 ASP B CA 1
ATOM 8681 C C . ASP B 1 304 ? -26.578 -13.065 -3.065 1 88.54 304 ASP B C 1
ATOM 8683 O O . ASP B 1 304 ? -26.658 -13.408 -4.247 1 88.54 304 ASP B O 1
ATOM 8687 N N . ASP B 1 305 ? -27.509 -12.388 -2.465 1 91.17 305 ASP B N 1
ATOM 8688 C CA . ASP B 1 305 ? -28.696 -11.95 -3.194 1 91.17 305 ASP B CA 1
ATOM 8689 C C . ASP B 1 305 ? -28.515 -10.536 -3.74 1 91.17 305 ASP B C 1
ATOM 8691 O O . ASP B 1 305 ? -28.663 -9.558 -3.004 1 91.17 305 ASP B O 1
ATOM 8695 N N . PRO B 1 306 ? -28.251 -10.405 -4.956 1 92.08 306 PRO B N 1
ATOM 8696 C CA . PRO B 1 306 ? -27.942 -9.091 -5.523 1 92.08 306 PRO B CA 1
ATOM 8697 C C . PRO B 1 306 ? -29.176 -8.203 -5.665 1 92.08 306 PRO B C 1
ATOM 8699 O O . PRO B 1 306 ? -29.052 -6.998 -5.898 1 92.08 306 PRO B O 1
ATOM 8702 N N . VAL B 1 307 ? -30.351 -8.728 -5.49 1 94.45 307 VAL B N 1
ATOM 8703 C CA . VAL B 1 307 ? -31.585 -7.98 -5.705 1 94.45 307 VAL B CA 1
ATOM 8704 C C . VAL B 1 307 ? -31.792 -6.987 -4.564 1 94.45 307 VAL B C 1
ATOM 8706 O O . VAL B 1 307 ? -32.567 -6.036 -4.693 1 94.45 307 VAL B O 1
ATOM 8709 N N . PHE B 1 308 ? -31.084 -7.2 -3.481 1 94.89 308 PHE B N 1
ATOM 8710 C CA . PHE B 1 308 ? -31.189 -6.269 -2.364 1 94.89 308 PHE B CA 1
ATOM 8711 C C . PHE B 1 308 ? -30.858 -4.85 -2.81 1 94.89 308 PHE B C 1
ATOM 8713 O O . PHE B 1 308 ? -31.479 -3.889 -2.351 1 94.89 308 PHE B O 1
ATOM 8720 N N . THR B 1 309 ? -29.864 -4.759 -3.722 1 93.5 309 THR B N 1
ATOM 8721 C CA . THR B 1 309 ? -29.366 -3.427 -4.048 1 93.5 309 THR B CA 1
ATOM 8722 C C . THR B 1 309 ? -29.465 -3.165 -5.548 1 93.5 309 THR B C 1
ATOM 8724 O O . THR B 1 309 ? -29.362 -2.019 -5.991 1 93.5 309 THR B O 1
ATOM 8727 N N . ASN B 1 310 ? -29.637 -4.246 -6.313 1 94.13 310 ASN B N 1
ATOM 8728 C CA . ASN B 1 310 ? -29.718 -4.1 -7.762 1 94.13 310 ASN B CA 1
ATOM 8729 C C . ASN B 1 310 ? -30.924 -4.839 -8.334 1 94.13 310 ASN B C 1
ATOM 8731 O O . ASN B 1 310 ? -30.782 -5.657 -9.245 1 94.13 310 ASN B O 1
ATOM 8735 N N . PRO B 1 311 ? -32.089 -4.496 -7.908 1 95.58 311 PRO B N 1
ATOM 8736 C CA . PRO B 1 311 ? -33.266 -5.273 -8.303 1 95.58 311 PRO B CA 1
ATOM 8737 C C . PRO B 1 311 ? -33.609 -5.113 -9.783 1 95.58 311 PRO B C 1
ATOM 8739 O O . PRO B 1 311 ? -34.002 -6.082 -10.437 1 95.58 311 PRO B O 1
ATOM 8742 N N . VAL B 1 312 ? -33.441 -3.999 -10.385 1 94.64 312 VAL B N 1
ATOM 8743 C CA . VAL B 1 312 ? -33.882 -3.721 -11.748 1 94.64 312 VAL B CA 1
ATOM 8744 C C . VAL B 1 312 ? -33.033 -4.514 -12.739 1 94.64 312 VAL B C 1
ATOM 8746 O O . VAL B 1 312 ? -33.566 -5.188 -13.623 1 94.64 312 VAL B O 1
ATOM 8749 N N . ILE B 1 313 ? -31.785 -4.476 -12.618 1 93.42 313 ILE B N 1
ATOM 8750 C CA . ILE B 1 313 ? -30.896 -5.162 -13.55 1 93.42 313 ILE B CA 1
ATOM 8751 C C . ILE B 1 313 ? -31.04 -6.673 -13.383 1 93.42 313 ILE B C 1
ATOM 8753 O O . ILE B 1 313 ? -30.945 -7.423 -14.357 1 93.42 313 ILE B O 1
ATOM 8757 N N . TYR B 1 314 ? -31.255 -7.124 -12.212 1 94.93 314 TYR B N 1
ATOM 8758 C CA . TYR B 1 314 ? -31.31 -8.564 -11.985 1 94.93 314 TYR B CA 1
ATOM 8759 C C . TYR B 1 314 ? -32.652 -9.135 -12.429 1 94.93 314 TYR B C 1
ATOM 8761 O O . TYR B 1 314 ? -32.763 -10.331 -12.707 1 94.93 314 TYR B O 1
ATOM 8769 N N . LYS B 1 315 ? -33.642 -8.286 -12.466 1 95.3 315 LYS B N 1
ATOM 8770 C CA . LYS B 1 315 ? -34.864 -8.728 -13.131 1 95.3 315 LYS B CA 1
ATOM 8771 C C . LYS B 1 315 ? -34.595 -9.096 -14.587 1 95.3 315 LYS B C 1
ATOM 8773 O O . LYS B 1 315 ? -35.108 -10.102 -15.083 1 95.3 315 LYS B O 1
ATOM 8778 N N . ILE B 1 316 ? -33.795 -8.328 -15.17 1 95.1 316 ILE B N 1
ATOM 8779 C CA . ILE B 1 316 ? -33.417 -8.584 -16.556 1 95.1 316 ILE B CA 1
ATOM 8780 C C . ILE B 1 316 ? -32.562 -9.847 -16.633 1 95.1 316 ILE B C 1
ATOM 8782 O O . ILE B 1 316 ? -32.802 -10.716 -17.474 1 95.1 316 ILE B O 1
ATOM 8786 N N . ILE B 1 317 ? -31.602 -10.015 -15.815 1 95.35 317 ILE B N 1
ATOM 8787 C CA . ILE B 1 317 ? -30.635 -11.108 -15.824 1 95.35 317 ILE B CA 1
ATOM 8788 C C . ILE B 1 317 ? -31.354 -12.434 -15.582 1 95.35 317 ILE B C 1
ATOM 8790 O O . ILE B 1 317 ? -31.068 -13.433 -16.247 1 95.35 317 ILE B O 1
ATOM 8794 N N . HIS B 1 318 ? -32.324 -12.423 -14.696 1 93.75 318 HIS B N 1
ATOM 8795 C CA . HIS B 1 318 ? -33.011 -13.657 -14.331 1 93.75 318 HIS B CA 1
ATOM 8796 C C . HIS B 1 318 ? -33.916 -14.138 -15.46 1 93.75 318 HIS B C 1
ATOM 8798 O O . HIS B 1 318 ? -34.215 -15.33 -15.557 1 93.75 318 HIS B O 1
ATOM 8804 N N . ASN B 1 319 ? -34.253 -13.266 -16.34 1 94.31 319 ASN B N 1
ATOM 8805 C CA . ASN B 1 319 ? -35.131 -13.625 -17.449 1 94.31 319 ASN B CA 1
ATOM 8806 C C . ASN B 1 319 ? -34.337 -13.962 -18.707 1 94.31 319 ASN B C 1
ATOM 8808 O O . ASN B 1 319 ? -34.918 -14.273 -19.748 1 94.31 319 ASN B O 1
ATOM 8812 N N . ARG B 1 320 ? -33.094 -14.012 -18.569 1 92.61 320 ARG B N 1
ATOM 8813 C CA . ARG B 1 320 ? -32.237 -14.277 -19.719 1 92.61 320 ARG B CA 1
ATOM 8814 C C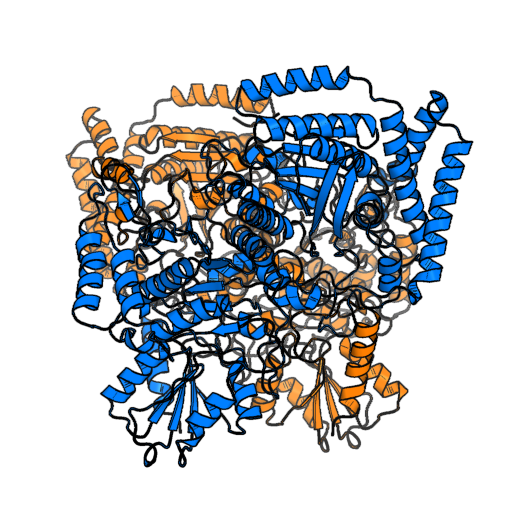 . ARG B 1 320 ? -31.827 -15.745 -19.77 1 92.61 320 ARG B C 1
ATOM 8816 O O . ARG B 1 320 ? -31.519 -16.345 -18.739 1 92.61 320 ARG B O 1
ATOM 8823 N N . PRO B 1 321 ? -31.872 -16.36 -21.003 1 94.24 321 PRO B N 1
ATOM 8824 C CA . PRO B 1 321 ? -31.266 -17.69 -21.109 1 94.24 321 PRO B CA 1
ATOM 8825 C C . PRO B 1 321 ? -29.755 -17.669 -20.889 1 94.24 321 PRO B C 1
ATOM 8827 O O . PRO B 1 321 ? -29.127 -16.612 -20.992 1 94.24 321 PRO B O 1
ATOM 8830 N N . SER B 1 322 ? -29.262 -18.834 -20.571 1 96.09 322 SER B N 1
ATOM 8831 C CA . SER B 1 322 ? -27.813 -18.902 -20.414 1 96.09 322 SER B CA 1
ATOM 8832 C C . SER B 1 322 ? -27.103 -18.724 -21.752 1 96.09 322 SER B C 1
ATOM 8834 O O . SER B 1 322 ? -27.681 -18.988 -22.808 1 96.09 322 SER B O 1
ATOM 8836 N N . VAL B 1 323 ? -25.829 -18.294 -21.712 1 97.71 323 VAL B N 1
ATOM 8837 C CA . VAL B 1 323 ? -25.054 -18.011 -22.916 1 97.71 323 VAL B CA 1
ATOM 8838 C C . VAL B 1 323 ? -24.807 -19.305 -23.687 1 97.71 323 VAL B C 1
ATOM 8840 O O . VAL B 1 323 ? -25.024 -19.363 -24.9 1 97.71 323 VAL B O 1
ATOM 8843 N N . PRO B 1 324 ? -24.424 -20.434 -23.026 1 98.19 324 PRO B N 1
ATOM 8844 C CA . PRO B 1 324 ? -24.231 -21.691 -23.752 1 98.19 324 PRO B CA 1
ATOM 8845 C C . PRO B 1 324 ? -25.509 -22.184 -24.428 1 98.19 324 PRO B C 1
ATOM 8847 O O . PRO B 1 324 ? -25.471 -22.63 -25.578 1 98.19 324 PRO B O 1
ATOM 8850 N N . ASP B 1 325 ? -26.626 -22.094 -23.756 1 97.6 325 ASP B N 1
ATOM 8851 C CA . ASP B 1 325 ? -27.886 -22.569 -24.319 1 97.6 325 ASP B CA 1
ATOM 8852 C C . ASP B 1 325 ? -28.279 -21.755 -25.55 1 97.6 325 ASP B C 1
ATOM 8854 O O . ASP B 1 325 ? -28.732 -22.314 -26.551 1 97.6 325 ASP B O 1
ATOM 8858 N N . LYS B 1 326 ? -28.161 -20.463 -25.393 1 97.69 326 LYS B N 1
ATOM 8859 C CA . LYS B 1 326 ? -28.468 -19.591 -26.524 1 97.69 326 LYS B CA 1
ATOM 8860 C C . LYS B 1 326 ? -27.618 -19.949 -27.74 1 97.69 326 LYS B C 1
ATOM 8862 O O . LYS B 1 326 ? -28.126 -20.016 -28.861 1 97.69 326 LYS B O 1
ATOM 8867 N N . TYR B 1 327 ? -26.369 -20.156 -27.567 1 98.11 327 TYR B N 1
ATOM 8868 C CA . TYR B 1 327 ? -25.446 -20.445 -28.659 1 98.11 327 TYR B CA 1
ATOM 8869 C C . TYR B 1 327 ? -25.713 -21.825 -29.247 1 98.11 327 TYR B C 1
ATOM 8871 O O . TYR B 1 327 ? -25.73 -21.994 -30.469 1 98.11 327 TYR B O 1
ATOM 8879 N N . VAL B 1 328 ? -25.89 -22.808 -28.424 1 97.91 328 VAL B N 1
ATOM 8880 C CA . VAL B 1 328 ? -26.148 -24.178 -28.857 1 97.91 328 VAL B CA 1
ATOM 8881 C C . VAL B 1 328 ? -27.438 -24.228 -29.672 1 97.91 328 VAL B C 1
ATOM 8883 O O . VAL B 1 328 ? -27.512 -24.925 -30.687 1 97.91 328 VAL B O 1
ATOM 8886 N N . ASN B 1 329 ? -28.462 -23.554 -29.217 1 97.87 329 ASN B N 1
ATOM 8887 C CA . ASN B 1 329 ? -29.715 -23.497 -29.963 1 97.87 329 ASN B CA 1
ATOM 8888 C C . ASN B 1 329 ? -29.507 -22.935 -31.366 1 97.87 329 ASN B C 1
ATOM 8890 O O . ASN B 1 329 ? -30.098 -23.425 -32.33 1 97.87 329 ASN B O 1
ATOM 8894 N N . LYS B 1 330 ? -28.693 -21.902 -31.397 1 97.44 330 LYS B N 1
ATOM 8895 C CA . LYS B 1 330 ? -28.353 -21.336 -32.699 1 97.44 330 LYS B CA 1
ATOM 8896 C C . LYS B 1 330 ? -27.68 -22.375 -33.591 1 97.44 330 LYS B C 1
ATOM 8898 O O . LYS B 1 330 ? -27.973 -22.459 -34.786 1 97.44 330 LYS B O 1
ATOM 8903 N N . LEU B 1 331 ? -26.784 -23.197 -33.095 1 98.16 331 LEU B N 1
ATOM 8904 C CA . LEU B 1 331 ? -26.065 -24.211 -33.858 1 98.16 331 LEU B CA 1
ATOM 8905 C C . LEU B 1 331 ? -27.002 -25.336 -34.286 1 98.16 331 LEU B C 1
ATOM 8907 O O . LEU B 1 331 ? -26.845 -25.901 -35.371 1 98.16 331 LEU B O 1
ATOM 8911 N N . ILE B 1 332 ? -27.947 -25.693 -33.446 1 98.06 332 ILE B N 1
ATOM 8912 C CA . ILE B 1 332 ? -28.924 -26.727 -33.768 1 98.06 332 ILE B CA 1
ATOM 8913 C C . ILE B 1 332 ? -29.818 -26.253 -34.912 1 98.06 332 ILE B C 1
ATOM 8915 O O . ILE B 1 332 ? -30.06 -26.995 -35.867 1 98.06 332 ILE B O 1
ATOM 8919 N N . GLU B 1 333 ? -30.227 -25.005 -34.834 1 97.8 333 GLU B N 1
ATOM 8920 C CA . GLU B 1 333 ? -31.079 -24.422 -35.866 1 97.8 333 GLU B CA 1
ATOM 8921 C C . GLU B 1 333 ? -30.361 -24.372 -37.212 1 97.8 333 GLU B C 1
ATOM 8923 O O . GLU B 1 333 ? -30.995 -24.481 -38.264 1 97.8 333 GLU B O 1
ATOM 8928 N N . ASN B 1 334 ? -29.026 -24.286 -37.197 1 96.93 334 ASN B N 1
ATOM 8929 C CA . ASN B 1 334 ? -28.236 -24.193 -38.42 1 96.93 334 ASN B CA 1
ATOM 8930 C C . ASN B 1 334 ? -27.689 -25.555 -38.838 1 96.93 334 ASN B C 1
ATOM 8932 O O . ASN B 1 334 ? -26.83 -25.64 -39.717 1 96.93 334 ASN B O 1
ATOM 8936 N N . ASN B 1 335 ? -28.009 -26.565 -38.148 1 96.23 335 ASN B N 1
ATOM 8937 C CA . ASN B 1 335 ? -27.672 -27.95 -38.459 1 96.23 335 ASN B CA 1
ATOM 8938 C C . ASN B 1 335 ? -26.175 -28.21 -38.309 1 96.23 335 ASN B C 1
ATOM 8940 O O . ASN B 1 335 ? -25.591 -28.966 -39.088 1 96.23 335 ASN B O 1
ATOM 8944 N N . VAL B 1 336 ? -25.607 -27.489 -37.421 1 97.24 336 VAL B N 1
ATOM 8945 C CA . VAL B 1 336 ? -24.19 -27.675 -37.131 1 97.24 336 VAL B CA 1
ATOM 8946 C C . VAL B 1 336 ? -24.023 -28.679 -35.992 1 97.24 336 VAL B C 1
ATOM 8948 O O . VAL B 1 336 ? -23.037 -29.419 -35.949 1 97.24 336 VAL B O 1
ATOM 8951 N N . LEU B 1 337 ? -24.995 -28.732 -35.044 1 96.51 337 LEU B N 1
ATOM 8952 C CA . LEU B 1 337 ? -25.028 -29.624 -33.89 1 96.51 337 LEU B CA 1
ATOM 8953 C C . LEU B 1 337 ? -26.409 -30.25 -33.726 1 96.51 337 LEU B C 1
ATOM 8955 O O . LEU B 1 337 ? -27.424 -29.601 -33.987 1 96.51 337 LEU B O 1
ATOM 8959 N N . SER B 1 338 ? -26.486 -31.437 -33.259 1 97.24 338 SER B N 1
ATOM 8960 C CA . SER B 1 338 ? -27.769 -32.08 -32.991 1 97.24 338 SER B CA 1
ATOM 8961 C C . SER B 1 338 ? -28.088 -32.075 -31.499 1 97.24 338 SER B C 1
ATOM 8963 O O . SER B 1 338 ? -27.181 -32.029 -30.665 1 97.24 338 SER B O 1
ATOM 8965 N N . THR B 1 339 ? -29.306 -32.17 -31.261 1 97.31 339 THR B N 1
ATOM 8966 C CA . THR B 1 339 ? -29.753 -32.225 -29.873 1 97.31 339 THR B CA 1
ATOM 8967 C C . THR B 1 339 ? -29.155 -33.435 -29.161 1 97.31 339 THR B C 1
ATOM 8969 O O . THR B 1 339 ? -28.797 -33.355 -27.984 1 97.31 339 THR B O 1
ATOM 8972 N N . ASN B 1 340 ? -29.064 -34.476 -29.883 1 97.23 340 ASN B N 1
ATOM 8973 C CA . ASN B 1 340 ? -28.513 -35.699 -29.308 1 97.23 340 ASN B CA 1
ATOM 8974 C C . ASN B 1 340 ? -27.034 -35.539 -28.965 1 97.23 340 ASN B C 1
ATOM 8976 O O . ASN B 1 340 ? -26.578 -36.02 -27.926 1 97.23 340 ASN B O 1
ATOM 8980 N N . LYS B 1 341 ? -26.326 -34.973 -29.859 1 97.09 341 LYS B N 1
ATOM 8981 C CA . LYS B 1 341 ? -24.909 -34.738 -29.598 1 97.09 341 LYS B CA 1
ATOM 8982 C C . LYS B 1 341 ? -24.716 -33.847 -28.374 1 97.09 341 LYS B C 1
ATOM 8984 O O . LYS B 1 341 ? -23.801 -34.068 -27.578 1 97.09 341 LYS B O 1
ATOM 8989 N N . VAL B 1 342 ? -25.523 -32.834 -28.238 1 97.83 342 VAL B N 1
ATOM 8990 C CA . VAL B 1 342 ? -25.468 -31.93 -27.094 1 97.83 342 VAL B CA 1
ATOM 8991 C C . VAL B 1 342 ? -25.717 -32.711 -25.805 1 97.83 342 VAL B C 1
ATOM 8993 O O . VAL B 1 342 ? -24.98 -32.559 -24.828 1 97.83 342 VAL B O 1
ATOM 8996 N N . LYS B 1 343 ? -26.764 -33.495 -25.79 1 97.77 343 LYS B N 1
ATOM 8997 C CA . LYS B 1 343 ? -27.102 -34.307 -24.624 1 97.77 343 LYS B CA 1
ATOM 8998 C C . LYS B 1 343 ? -25.952 -35.239 -24.252 1 97.77 343 LYS B C 1
ATOM 9000 O O . LYS B 1 343 ? -25.64 -35.407 -23.071 1 97.77 343 LYS B O 1
ATOM 9005 N N . ASN B 1 344 ? -25.328 -35.78 -25.248 1 97.65 344 ASN B N 1
ATOM 9006 C CA . ASN B 1 344 ? -24.211 -36.689 -25.014 1 97.65 344 ASN B CA 1
ATOM 9007 C C . ASN B 1 344 ? -23.023 -35.966 -24.385 1 97.65 344 ASN B C 1
ATOM 9009 O O . ASN B 1 344 ? -22.341 -36.52 -23.521 1 97.65 344 ASN B O 1
ATOM 9013 N N . ILE B 1 345 ? -22.777 -34.78 -24.862 1 97.53 345 ILE B N 1
ATOM 9014 C CA . ILE B 1 345 ? -21.677 -33.985 -24.325 1 97.53 345 ILE B CA 1
ATOM 9015 C C . ILE B 1 345 ? -21.916 -33.71 -22.842 1 97.53 345 ILE B C 1
ATOM 9017 O O . ILE B 1 345 ? -21.019 -33.898 -22.017 1 97.53 345 ILE B O 1
ATOM 9021 N N . VAL B 1 346 ? -23.047 -33.261 -22.471 1 98.16 346 VAL B N 1
ATOM 9022 C CA . VAL B 1 346 ? -23.413 -32.899 -21.106 1 98.16 346 VAL B CA 1
ATOM 9023 C C . VAL B 1 346 ? -23.397 -34.142 -20.22 1 98.16 346 VAL B C 1
ATOM 9025 O O . VAL B 1 346 ? -22.84 -34.121 -19.12 1 98.16 346 VAL B O 1
ATOM 9028 N N . ASP B 1 347 ? -23.974 -35.269 -20.736 1 98.11 347 ASP B N 1
ATOM 9029 C CA . ASP B 1 347 ? -24.057 -36.504 -19.962 1 98.11 347 ASP B CA 1
ATOM 9030 C C . ASP B 1 347 ? -22.669 -37.092 -19.715 1 98.11 347 ASP B C 1
ATOM 9032 O O . ASP B 1 347 ? -22.382 -37.581 -18.621 1 98.11 347 ASP B O 1
ATOM 9036 N N . ASN B 1 348 ? -21.903 -37.058 -20.746 1 97.85 348 ASN B N 1
ATOM 9037 C CA . ASN B 1 348 ? -20.549 -37.584 -20.61 1 97.85 348 ASN B CA 1
ATOM 9038 C C . ASN B 1 348 ? -19.736 -36.786 -19.595 1 97.85 348 ASN B C 1
ATOM 9040 O O . ASN B 1 348 ? -18.993 -37.362 -18.798 1 97.85 348 ASN B O 1
ATOM 9044 N N . TYR B 1 349 ? -19.851 -35.506 -19.655 1 97.78 349 TYR B N 1
ATOM 9045 C CA . TYR B 1 349 ? -19.096 -34.679 -18.721 1 97.78 349 TYR B CA 1
ATOM 9046 C C . TYR B 1 349 ? -19.622 -34.84 -17.3 1 97.78 349 TYR B C 1
ATOM 9048 O O . TYR B 1 349 ? -18.844 -34.873 -16.343 1 97.78 349 TYR B O 1
ATOM 9056 N N . ASN B 1 350 ? -20.906 -34.896 -17.147 1 97.95 350 ASN B N 1
ATOM 9057 C CA . ASN B 1 350 ? -21.49 -35.176 -15.839 1 97.95 350 ASN B CA 1
ATOM 9058 C C . ASN B 1 350 ? -20.978 -36.495 -15.267 1 97.95 350 ASN B C 1
ATOM 9060 O O . ASN B 1 350 ? -20.709 -36.593 -14.068 1 97.95 350 ASN B O 1
ATOM 9064 N N . SER B 1 351 ? -20.925 -37.498 -16.124 1 98.07 351 SER B N 1
ATOM 9065 C CA . SER B 1 351 ? -20.404 -38.795 -15.708 1 98.07 351 SER B CA 1
ATOM 9066 C C . SER B 1 351 ? -18.953 -38.688 -15.251 1 98.07 351 SER B C 1
ATOM 9068 O O . SER B 1 351 ? -18.553 -39.331 -14.278 1 98.07 351 SER B O 1
ATOM 9070 N N . GLN B 1 352 ? -18.277 -37.93 -15.971 1 97.56 352 GLN B N 1
ATOM 9071 C CA . GLN B 1 352 ? -16.881 -37.713 -15.605 1 97.56 352 GLN B CA 1
ATOM 9072 C C . GLN B 1 352 ? -16.768 -37.019 -14.251 1 97.56 352 GLN B C 1
ATOM 9074 O O . GLN B 1 352 ? -15.927 -37.385 -13.428 1 97.56 352 GLN B O 1
ATOM 9079 N N . LEU B 1 353 ? -17.526 -35.955 -13.981 1 98.16 353 LEU B N 1
ATOM 9080 C CA . LEU B 1 353 ? -17.541 -35.229 -12.716 1 98.16 353 LEU B CA 1
ATOM 9081 C C . LEU B 1 353 ? -17.912 -36.155 -11.562 1 98.16 353 LEU B C 1
ATOM 9083 O O . LEU B 1 353 ? -17.269 -36.129 -10.51 1 98.16 353 LEU B O 1
ATOM 9087 N N . ASN B 1 354 ? -18.888 -36.982 -11.807 1 97.91 354 ASN B N 1
ATOM 9088 C CA . ASN B 1 354 ? -19.317 -37.921 -10.776 1 97.91 354 ASN B CA 1
ATOM 9089 C C . ASN B 1 354 ? -18.237 -38.956 -10.477 1 97.91 354 ASN B C 1
ATOM 9091 O O . ASN B 1 354 ? -18.004 -39.299 -9.316 1 97.91 354 ASN B O 1
ATOM 9095 N N . LYS B 1 355 ? -17.691 -39.442 -11.506 1 97.96 355 LYS B N 1
ATOM 9096 C CA . LYS B 1 355 ? -16.616 -40.415 -11.331 1 97.96 355 LYS B CA 1
ATOM 9097 C C . LYS B 1 355 ? -15.467 -39.824 -10.519 1 97.96 355 LYS B C 1
ATOM 9099 O O . LYS B 1 355 ? -14.959 -40.464 -9.596 1 97.96 355 LYS B O 1
ATOM 9104 N N . SER B 1 356 ? -15.089 -38.626 -10.863 1 97.54 356 SER B N 1
ATOM 9105 C CA . SER B 1 356 ? -13.992 -37.959 -10.17 1 97.54 356 SER B CA 1
ATOM 9106 C C . SER B 1 356 ? -14.339 -37.694 -8.709 1 97.54 356 SER B C 1
ATOM 9108 O O . SER B 1 356 ? -13.478 -37.791 -7.833 1 97.54 356 SER B O 1
ATOM 9110 N N . LEU B 1 357 ? -15.542 -37.238 -8.445 1 97.35 357 LEU B N 1
ATOM 9111 C CA . LEU B 1 357 ? -15.987 -37.009 -7.075 1 97.35 357 LEU B CA 1
ATOM 9112 C C . LEU B 1 357 ? -15.903 -38.293 -6.255 1 97.35 357 LEU B C 1
ATOM 9114 O O . LEU B 1 357 ? -15.484 -38.268 -5.096 1 97.35 357 LEU B O 1
ATOM 9118 N N . ASN B 1 358 ? -16.228 -39.43 -6.869 1 96.66 358 ASN B N 1
ATOM 9119 C CA . ASN B 1 358 ? -16.226 -40.718 -6.184 1 96.66 358 ASN B CA 1
ATOM 9120 C C . ASN B 1 358 ? -14.806 -41.223 -5.944 1 96.66 358 ASN B C 1
ATOM 9122 O O . ASN B 1 358 ? -14.562 -41.981 -5.004 1 96.66 358 ASN B O 1
ATOM 9126 N N . GLU B 1 359 ? -13.877 -40.765 -6.771 1 95.76 359 GLU B N 1
ATOM 9127 C CA . GLU B 1 359 ? -12.514 -41.282 -6.701 1 95.76 359 GLU B CA 1
ATOM 9128 C C . GLU B 1 359 ? -11.584 -40.293 -6.002 1 95.76 359 GLU B C 1
ATOM 9130 O O . GLU B 1 359 ? -10.369 -40.495 -5.966 1 95.76 359 GLU B O 1
ATOM 9135 N N . MET B 1 360 ? -12.113 -39.24 -5.575 1 93.51 360 MET B N 1
ATOM 9136 C CA . MET B 1 360 ? -11.291 -38.161 -5.035 1 93.51 360 MET B CA 1
ATOM 9137 C C . MET B 1 360 ? -10.432 -38.658 -3.878 1 93.51 360 MET B C 1
ATOM 9139 O O . MET B 1 360 ? -9.314 -38.18 -3.679 1 93.51 360 MET B O 1
ATOM 9143 N N . ASP B 1 361 ? -10.86 -39.639 -3.025 1 91.91 361 ASP B N 1
ATOM 9144 C CA . ASP B 1 361 ? -10.146 -40.153 -1.861 1 91.91 361 ASP B CA 1
ATOM 9145 C C . ASP B 1 361 ? -8.887 -40.91 -2.279 1 91.91 361 ASP B C 1
ATOM 9147 O O . ASP B 1 361 ? -7.949 -41.049 -1.49 1 91.91 361 ASP B O 1
ATOM 9151 N N . LYS B 1 362 ? -8.902 -41.389 -3.473 1 92.28 362 LYS B N 1
ATOM 9152 C CA . LYS B 1 362 ? -7.771 -42.166 -3.971 1 92.28 362 LYS B CA 1
ATOM 9153 C C . LYS B 1 362 ? -6.706 -41.258 -4.579 1 92.28 362 LYS B C 1
ATOM 9155 O O . LYS B 1 362 ? -5.578 -41.693 -4.825 1 92.28 362 LYS B O 1
ATOM 9160 N N . PHE B 1 363 ? -7.069 -40.047 -4.809 1 93.55 363 PHE B N 1
ATOM 9161 C CA . PHE B 1 363 ? -6.149 -39.115 -5.45 1 93.55 363 PHE B CA 1
ATOM 9162 C C . PHE B 1 363 ? -4.999 -38.76 -4.515 1 93.55 363 PHE B C 1
ATOM 9164 O O . PHE B 1 363 ? -5.224 -38.357 -3.371 1 93.55 363 PHE B O 1
ATOM 9171 N N . ILE B 1 364 ? -3.776 -38.936 -4.93 1 92.35 364 ILE B N 1
ATOM 9172 C CA . ILE B 1 364 ? -2.583 -38.539 -4.191 1 92.35 364 ILE B CA 1
ATOM 9173 C C . ILE B 1 364 ? -1.927 -37.342 -4.875 1 92.35 364 ILE B C 1
ATOM 9175 O O . ILE B 1 364 ? -1.444 -37.451 -6.004 1 92.35 364 ILE B O 1
ATOM 9179 N N . PRO B 1 365 ? -1.942 -36.211 -4.188 1 91.33 365 PRO B N 1
ATOM 9180 C CA . PRO B 1 365 ? -1.312 -35.036 -4.794 1 91.33 365 PRO B CA 1
ATOM 9181 C C . PRO B 1 365 ? 0.163 -35.259 -5.12 1 91.33 365 PRO B C 1
ATOM 9183 O O . PRO B 1 365 ? 0.9 -35.824 -4.308 1 91.33 365 PRO B O 1
ATOM 9186 N N . GLN B 1 366 ? 0.548 -34.87 -6.274 1 90.17 366 GLN B N 1
ATOM 9187 C CA . GLN B 1 366 ? 1.943 -34.96 -6.693 1 90.17 366 GLN B CA 1
ATOM 9188 C C . GLN B 1 366 ? 2.655 -33.621 -6.526 1 90.17 366 GLN B C 1
ATOM 9190 O O . GLN B 1 366 ? 2.047 -32.563 -6.699 1 90.17 366 GLN B O 1
ATOM 9195 N N . PRO B 1 367 ? 3.947 -33.677 -6.175 1 89.7 367 PRO B N 1
ATOM 9196 C CA . PRO B 1 367 ? 4.699 -32.424 -6.068 1 89.7 367 PRO B CA 1
ATOM 9197 C C . PRO B 1 367 ? 4.821 -31.694 -7.404 1 89.7 367 PRO B C 1
ATOM 9199 O O . PRO B 1 367 ? 5.089 -32.321 -8.432 1 89.7 367 PRO B O 1
ATOM 9202 N N . THR B 1 368 ? 4.522 -30.462 -7.407 1 86.14 368 THR B N 1
ATOM 9203 C CA . THR B 1 368 ? 4.659 -29.621 -8.591 1 86.14 368 THR B CA 1
ATOM 9204 C C . THR B 1 368 ? 5.758 -28.581 -8.392 1 86.14 368 THR B C 1
ATOM 9206 O O . THR B 1 368 ? 5.974 -27.727 -9.254 1 86.14 368 THR B O 1
ATOM 9209 N N . TYR B 1 369 ? 6.431 -28.582 -7.321 1 90.5 369 TYR B N 1
ATOM 9210 C CA . TYR B 1 369 ? 7.466 -27.614 -6.977 1 90.5 369 TYR B CA 1
ATOM 9211 C C . TYR B 1 369 ? 8.854 -28.233 -7.097 1 90.5 369 TYR B C 1
ATOM 9213 O O . TYR B 1 369 ? 8.993 -29.457 -7.138 1 90.5 369 TYR B O 1
ATOM 9221 N N . PHE B 1 370 ? 9.905 -27.48 -7.317 1 94.07 370 PHE B N 1
ATOM 9222 C CA . PHE B 1 370 ? 11.313 -27.852 -7.396 1 94.07 370 PHE B CA 1
ATOM 9223 C C . PHE B 1 370 ? 11.574 -28.726 -8.617 1 94.07 370 PHE B C 1
ATOM 9225 O O . PHE B 1 370 ? 12.31 -29.711 -8.537 1 94.07 370 PHE B O 1
ATOM 9232 N N . ALA B 1 371 ? 10.883 -28.428 -9.732 1 92.84 371 ALA B N 1
ATOM 9233 C CA . ALA B 1 371 ? 11.069 -29.061 -11.035 1 92.84 371 ALA B CA 1
ATOM 9234 C C . ALA B 1 371 ? 11.49 -28.038 -12.086 1 92.84 371 ALA B C 1
ATOM 9236 O O . ALA B 1 371 ? 11.488 -26.833 -11.825 1 92.84 371 ALA B O 1
ATOM 9237 N N . GLY B 1 372 ? 11.938 -28.503 -13.166 1 93.61 372 GLY B N 1
ATOM 9238 C CA . GLY B 1 372 ? 12.336 -27.595 -14.229 1 93.61 372 GLY B CA 1
ATOM 9239 C C . GLY B 1 372 ? 13.513 -26.714 -13.852 1 93.61 372 GLY B C 1
ATOM 9240 O O . GLY B 1 372 ? 14.554 -27.212 -13.419 1 93.61 372 GLY B O 1
ATOM 9241 N N . LEU B 1 373 ? 13.279 -25.42 -13.903 1 94.91 373 LEU B N 1
ATOM 9242 C CA . LEU B 1 373 ? 14.332 -24.452 -13.614 1 94.91 373 LEU B CA 1
ATOM 9243 C C . LEU B 1 373 ? 14.737 -24.512 -12.146 1 94.91 373 LEU B C 1
ATOM 9245 O O . LEU B 1 373 ? 15.785 -23.985 -11.764 1 94.91 373 LEU B O 1
ATOM 9249 N N . TRP B 1 374 ? 13.997 -25.186 -11.338 1 96.52 374 TRP B N 1
ATOM 9250 C CA . TRP B 1 374 ? 14.237 -25.25 -9.9 1 96.52 374 TRP B CA 1
ATOM 9251 C C . TRP B 1 374 ? 14.886 -26.575 -9.514 1 96.52 374 TRP B C 1
ATOM 9253 O O . TRP B 1 374 ? 15.027 -26.882 -8.328 1 96.52 374 TRP B O 1
ATOM 9263 N N . THR B 1 375 ? 15.247 -27.349 -10.504 1 96.01 375 THR B N 1
ATOM 9264 C CA . THR B 1 375 ? 15.918 -28.613 -10.223 1 96.01 375 THR B CA 1
ATOM 9265 C C . THR B 1 375 ? 17.161 -28.387 -9.368 1 96.01 375 THR B C 1
ATOM 9267 O O . THR B 1 375 ? 17.962 -27.493 -9.652 1 96.01 375 THR B O 1
ATOM 9270 N N . GLY B 1 376 ? 17.294 -29.083 -8.306 1 95.54 376 GLY B N 1
ATOM 9271 C CA . GLY B 1 376 ? 18.447 -28.981 -7.426 1 95.54 376 GLY B CA 1
ATOM 9272 C C . GLY B 1 376 ? 18.175 -28.164 -6.177 1 95.54 376 GLY B C 1
ATOM 9273 O O . GLY B 1 376 ? 18.933 -28.231 -5.208 1 95.54 376 GLY B O 1
ATOM 9274 N N . ILE B 1 377 ? 17.116 -27.42 -6.163 1 96.66 377 ILE B N 1
ATOM 9275 C CA . ILE B 1 377 ? 16.716 -26.631 -5.003 1 96.66 377 ILE B CA 1
ATOM 9276 C C . ILE B 1 377 ? 15.774 -27.448 -4.123 1 96.66 377 ILE B C 1
ATOM 9278 O O . ILE B 1 377 ? 15.03 -28.297 -4.619 1 96.66 377 ILE B O 1
ATOM 9282 N N . LYS B 1 378 ? 15.822 -27.276 -2.868 1 95.5 378 LYS B N 1
ATOM 9283 C CA . LYS B 1 378 ? 14.937 -27.962 -1.93 1 95.5 378 LYS B CA 1
ATOM 9284 C C . LYS B 1 378 ? 14.367 -26.99 -0.901 1 95.5 378 LYS B C 1
ATOM 9286 O O . LYS B 1 378 ? 14.778 -25.829 -0.841 1 95.5 378 LYS B O 1
ATOM 9291 N N . GLN B 1 379 ? 13.379 -27.429 -0.207 1 94.98 379 GLN B N 1
ATOM 9292 C CA . GLN B 1 379 ? 12.875 -26.639 0.911 1 94.98 379 GLN B CA 1
ATOM 9293 C C . GLN B 1 379 ? 13.86 -26.643 2.076 1 94.98 379 GLN B C 1
ATOM 9295 O O . GLN B 1 379 ? 14.449 -27.678 2.395 1 94.98 379 GLN B O 1
ATOM 9300 N N . ALA B 1 380 ? 14.043 -25.524 2.697 1 95.98 380 ALA B N 1
ATOM 9301 C CA . ALA B 1 380 ? 14.974 -25.42 3.818 1 95.98 380 ALA B CA 1
ATOM 9302 C C . ALA B 1 380 ? 14.52 -26.288 4.989 1 95.98 380 ALA B C 1
ATOM 9304 O O . ALA B 1 380 ? 13.323 -26.391 5.266 1 95.98 380 ALA B O 1
ATOM 9305 N N . GLU B 1 381 ? 15.426 -26.801 5.714 1 92.93 381 GLU B N 1
ATOM 9306 C CA . GLU B 1 381 ? 15.146 -27.661 6.86 1 92.93 381 GLU B CA 1
ATOM 9307 C C . GLU B 1 381 ? 15.189 -26.872 8.166 1 92.93 381 GLU B C 1
ATOM 9309 O O . GLU B 1 381 ? 15.65 -25.728 8.191 1 92.93 381 GLU B O 1
ATOM 9314 N N . ALA B 1 382 ? 14.648 -27.545 9.188 1 93.07 382 ALA B N 1
ATOM 9315 C CA . ALA B 1 382 ? 14.68 -26.957 10.525 1 93.07 382 ALA B CA 1
ATOM 9316 C C . ALA B 1 382 ? 16.062 -27.101 11.154 1 93.07 382 ALA B C 1
ATOM 9318 O O . ALA B 1 382 ? 16.205 -27.698 12.224 1 93.07 382 ALA B O 1
ATOM 9319 N N . SER B 1 383 ? 17.045 -26.69 10.469 1 93.49 383 SER B N 1
ATOM 9320 C CA . SER B 1 383 ? 18.442 -26.678 10.891 1 93.49 383 SER B CA 1
ATOM 9321 C C . SER B 1 383 ? 19.152 -25.416 10.413 1 93.49 383 SER B C 1
ATOM 9323 O O . SER B 1 383 ? 18.683 -24.745 9.491 1 93.49 383 SER B O 1
ATOM 9325 N N . VAL B 1 384 ? 20.096 -25.058 11.079 1 91.6 384 VAL B N 1
ATOM 9326 C CA . VAL B 1 384 ? 20.947 -23.949 10.658 1 91.6 384 VAL B CA 1
ATOM 9327 C C . VAL B 1 384 ? 22.15 -24.485 9.886 1 91.6 384 VAL B C 1
ATOM 9329 O O . VAL B 1 384 ? 22.865 -25.366 10.37 1 91.6 384 VAL B O 1
ATOM 9332 N N . THR B 1 385 ? 22.293 -23.954 8.759 1 91.92 385 THR B N 1
ATOM 9333 C CA . THR B 1 385 ? 23.398 -24.427 7.934 1 91.92 385 THR B CA 1
ATOM 9334 C C . THR B 1 385 ? 24.444 -23.331 7.749 1 91.92 385 THR B C 1
ATOM 9336 O O . THR B 1 385 ? 24.15 -22.148 7.933 1 91.92 385 THR B O 1
ATOM 9339 N N . GLU B 1 386 ? 25.658 -23.771 7.496 1 91.81 386 GLU B N 1
ATOM 9340 C CA . GLU B 1 386 ? 26.759 -22.874 7.157 1 91.81 386 GLU B CA 1
ATOM 9341 C C . GLU B 1 386 ? 27.202 -23.067 5.71 1 91.81 386 GLU B C 1
ATOM 9343 O O . GLU B 1 386 ? 27.237 -24.194 5.211 1 91.81 386 GLU B O 1
ATOM 9348 N N . TRP B 1 387 ? 27.551 -22.015 5.077 1 93.73 387 TRP B N 1
ATOM 9349 C CA . TRP B 1 387 ? 27.93 -22.037 3.668 1 93.73 387 TRP B CA 1
ATOM 9350 C C . TRP B 1 387 ? 29.21 -21.24 3.437 1 93.73 387 TRP B C 1
ATOM 9352 O O . TRP B 1 387 ? 29.407 -20.182 4.039 1 93.73 387 TRP B O 1
ATOM 9362 N N . ASN B 1 388 ? 30.107 -21.728 2.681 1 94.51 388 ASN B N 1
ATOM 9363 C CA . ASN B 1 388 ? 31.32 -21.014 2.294 1 94.51 388 ASN B CA 1
ATOM 9364 C C . ASN B 1 388 ? 31.027 -19.933 1.258 1 94.51 388 ASN B C 1
ATOM 9366 O O . ASN B 1 388 ? 30.841 -20.232 0.078 1 94.51 388 ASN B O 1
ATOM 9370 N N . THR B 1 389 ? 31.081 -18.759 1.697 1 98.11 389 THR B N 1
ATOM 9371 C CA . THR B 1 389 ? 30.73 -17.65 0.817 1 98.11 389 THR B CA 1
ATOM 9372 C C . THR B 1 389 ? 31.971 -16.846 0.44 1 98.11 389 THR B C 1
ATOM 9374 O O . THR B 1 389 ? 31.895 -15.919 -0.369 1 98.11 389 THR B O 1
ATOM 9377 N N . GLY B 1 390 ? 33.099 -17.111 1.051 1 98.41 390 GLY B N 1
ATOM 9378 C CA . GLY B 1 390 ? 34.35 -16.444 0.725 1 98.41 390 GLY B CA 1
ATOM 9379 C C . GLY B 1 390 ? 34.887 -16.818 -0.643 1 98.41 390 GLY B C 1
ATOM 9380 O O . GLY B 1 390 ? 34.437 -17.794 -1.247 1 98.41 390 GLY B O 1
ATOM 9381 N N . VAL B 1 391 ? 35.848 -16.068 -1.178 1 98.51 391 VAL B N 1
ATOM 9382 C CA . VAL B 1 391 ? 36.408 -16.25 -2.513 1 98.51 391 VAL B CA 1
ATOM 9383 C C . VAL B 1 391 ? 37.923 -16.058 -2.469 1 98.51 391 VAL B C 1
ATOM 9385 O O . VAL B 1 391 ? 38.441 -15.359 -1.595 1 98.51 391 VAL B O 1
ATOM 9388 N N . ASP B 1 392 ? 38.565 -16.64 -3.359 1 98.11 392 ASP B N 1
ATOM 9389 C CA . ASP B 1 392 ? 40.016 -16.517 -3.462 1 98.11 392 ASP B CA 1
ATOM 9390 C C . ASP B 1 392 ? 40.438 -15.053 -3.552 1 98.11 392 ASP B C 1
ATOM 9392 O O . ASP B 1 392 ? 39.825 -14.268 -4.278 1 98.11 392 ASP B O 1
ATOM 9396 N N . LEU B 1 393 ? 41.523 -14.668 -2.834 1 97.72 393 LEU B N 1
ATOM 9397 C CA . LEU B 1 393 ? 41.966 -13.283 -2.707 1 97.72 393 LEU B CA 1
ATOM 9398 C C . LEU B 1 393 ? 42.339 -12.705 -4.068 1 97.72 393 LEU B C 1
ATOM 9400 O O . LEU B 1 393 ? 42.04 -11.544 -4.356 1 97.72 393 LEU B O 1
ATOM 9404 N N . ASN B 1 394 ? 43.016 -13.486 -4.909 1 97.56 394 ASN B N 1
ATOM 9405 C CA . ASN B 1 394 ? 43.425 -13.003 -6.224 1 97.56 394 ASN B CA 1
ATOM 9406 C C . ASN B 1 394 ? 42.221 -12.721 -7.117 1 97.56 394 ASN B C 1
ATOM 9408 O O . ASN B 1 394 ? 42.216 -11.745 -7.869 1 97.56 394 ASN B O 1
ATOM 9412 N N . LEU B 1 395 ? 41.314 -13.589 -7.023 1 98.12 395 LEU B N 1
ATOM 9413 C CA . LEU B 1 395 ? 40.092 -13.369 -7.788 1 98.12 395 LEU B CA 1
ATOM 9414 C C . LEU B 1 395 ? 39.369 -12.115 -7.309 1 98.12 395 LEU B C 1
ATOM 9416 O O . LEU B 1 395 ? 38.833 -11.355 -8.118 1 98.12 395 LEU B O 1
ATOM 9420 N N . LEU B 1 396 ? 39.324 -11.921 -5.987 1 98.49 396 LEU B N 1
ATOM 9421 C CA . LEU B 1 396 ? 38.706 -10.721 -5.432 1 98.49 396 LEU B CA 1
ATOM 9422 C C . LEU B 1 396 ? 39.383 -9.464 -5.968 1 98.49 396 LEU B C 1
ATOM 9424 O O . LEU B 1 396 ? 38.708 -8.501 -6.34 1 98.49 396 LEU B O 1
ATOM 9428 N N . LYS B 1 397 ? 40.678 -9.442 -5.976 1 97.98 397 LYS B N 1
ATOM 9429 C CA . LYS B 1 397 ? 41.427 -8.293 -6.477 1 97.98 397 LYS B CA 1
ATOM 9430 C C . LYS B 1 397 ? 41.164 -8.072 -7.964 1 97.98 397 LYS B C 1
ATOM 9432 O O . LYS B 1 397 ? 40.987 -6.934 -8.406 1 97.98 397 LYS B O 1
ATOM 9437 N N . PHE B 1 398 ? 41.202 -9.187 -8.723 1 97.96 398 PHE B N 1
ATOM 9438 C CA . PHE B 1 398 ? 40.901 -9.12 -10.148 1 97.96 398 PHE B CA 1
ATOM 9439 C C . PHE B 1 398 ? 39.543 -8.47 -10.385 1 97.96 398 PHE B C 1
ATOM 9441 O O . PHE B 1 398 ? 39.422 -7.554 -11.201 1 97.96 398 PHE B O 1
ATOM 9448 N N . ILE B 1 399 ? 38.488 -8.932 -9.612 1 98.49 399 ILE B N 1
ATOM 9449 C CA . ILE B 1 399 ? 37.13 -8.422 -9.763 1 98.49 399 ILE B CA 1
ATOM 9450 C C . ILE B 1 399 ? 37.085 -6.948 -9.365 1 98.49 399 ILE B C 1
ATOM 9452 O O . ILE B 1 399 ? 36.398 -6.147 -10.004 1 98.49 399 ILE B O 1
ATOM 9456 N N . ALA B 1 400 ? 37.7 -6.587 -8.277 1 98.19 400 ALA B N 1
ATOM 9457 C CA . ALA B 1 400 ? 37.723 -5.199 -7.822 1 98.19 400 ALA B CA 1
ATOM 9458 C C . ALA B 1 400 ? 38.229 -4.27 -8.922 1 98.19 400 ALA B C 1
ATOM 9460 O O . ALA B 1 400 ? 37.654 -3.205 -9.158 1 98.19 400 ALA B O 1
ATOM 9461 N N . GLU B 1 401 ? 39.271 -4.688 -9.562 1 97.82 401 GLU B N 1
ATOM 9462 C CA . GLU B 1 401 ? 39.844 -3.891 -10.643 1 97.82 401 GLU B CA 1
ATOM 9463 C C . GLU B 1 401 ? 38.901 -3.826 -11.841 1 97.82 401 GLU B C 1
ATOM 9465 O O . GLU B 1 401 ? 38.708 -2.76 -12.429 1 97.82 401 GLU B O 1
ATOM 9470 N N . LYS B 1 402 ? 38.311 -4.928 -12.19 1 98.01 402 LYS B N 1
ATOM 9471 C CA . LYS B 1 402 ? 37.414 -5.001 -13.339 1 98.01 402 LYS B CA 1
ATOM 9472 C C . LYS B 1 402 ? 36.136 -4.206 -13.09 1 98.01 402 LYS B C 1
ATOM 9474 O O . LYS B 1 402 ? 35.514 -3.709 -14.031 1 98.01 402 LYS B O 1
ATOM 9479 N N . SER B 1 403 ? 35.766 -4.069 -11.837 1 98.19 403 SER B N 1
ATOM 9480 C CA . SER B 1 403 ? 34.525 -3.388 -11.484 1 98.19 403 SER B CA 1
ATOM 9481 C C . SER B 1 403 ? 34.589 -1.906 -11.834 1 98.19 403 SER B C 1
ATOM 9483 O O . SER B 1 403 ? 33.555 -1.241 -11.933 1 98.19 403 SER B O 1
ATOM 9485 N N . VAL B 1 404 ? 35.811 -1.354 -12.015 1 97.54 404 VAL B N 1
ATOM 9486 C CA . VAL B 1 404 ? 35.945 0.063 -12.339 1 97.54 404 VAL B CA 1
ATOM 9487 C C . VAL B 1 404 ? 36.79 0.227 -13.6 1 97.54 404 VAL B C 1
ATOM 9489 O O . VAL B 1 404 ? 37.366 1.292 -13.834 1 97.54 404 VAL B O 1
ATOM 9492 N N . HIS B 1 405 ? 36.92 -0.814 -14.312 1 96.44 405 HIS B N 1
ATOM 9493 C CA . HIS B 1 405 ? 37.686 -0.741 -15.552 1 96.44 405 HIS B CA 1
ATOM 9494 C C . HIS B 1 405 ? 37.006 0.173 -16.565 1 96.44 405 HIS B C 1
ATOM 9496 O O . HIS B 1 405 ? 35.794 0.084 -16.774 1 96.44 405 HIS B O 1
ATOM 9502 N N . ILE B 1 406 ? 37.782 1.044 -17.187 1 93.68 406 ILE B N 1
ATOM 9503 C CA . ILE B 1 406 ? 37.253 2.004 -18.149 1 93.68 406 ILE B CA 1
ATOM 9504 C C . ILE B 1 406 ? 37.734 1.646 -19.553 1 93.68 406 ILE B C 1
ATOM 9506 O O . ILE B 1 406 ? 38.926 1.408 -19.766 1 93.68 406 ILE B O 1
ATOM 9510 N N . LYS B 1 407 ? 36.809 1.674 -20.442 1 89.42 407 LYS B N 1
ATOM 9511 C CA . LYS B 1 407 ? 37.194 1.514 -21.842 1 89.42 407 LYS B CA 1
ATOM 9512 C C . LYS B 1 407 ? 37.909 2.758 -22.361 1 89.42 407 LYS B C 1
ATOM 9514 O O . LYS B 1 407 ? 37.659 3.868 -21.886 1 89.42 407 LYS B O 1
ATOM 9519 N N . ASP B 1 408 ? 38.734 2.531 -23.363 1 86.97 408 ASP B N 1
ATOM 9520 C CA . ASP B 1 408 ? 39.592 3.603 -23.859 1 86.97 408 ASP B CA 1
ATOM 9521 C C . ASP B 1 408 ? 38.762 4.772 -24.384 1 86.97 408 ASP B C 1
ATOM 9523 O O . ASP B 1 408 ? 39.141 5.933 -24.22 1 86.97 408 ASP B O 1
ATOM 9527 N N . ASP B 1 409 ? 37.636 4.57 -24.867 1 91.28 409 ASP B N 1
ATOM 9528 C CA . ASP B 1 409 ? 36.867 5.624 -25.522 1 91.28 409 ASP B CA 1
ATOM 9529 C C . ASP B 1 409 ? 35.786 6.172 -24.593 1 91.28 409 ASP B C 1
ATOM 9531 O O . ASP B 1 409 ? 34.995 7.03 -24.991 1 91.28 409 ASP B O 1
ATOM 9535 N N . LEU B 1 410 ? 35.781 5.768 -23.383 1 94.59 410 LEU B N 1
ATOM 9536 C CA . LEU B 1 410 ? 34.743 6.226 -22.466 1 94.59 410 LEU B CA 1
ATOM 9537 C C . LEU B 1 410 ? 35.204 7.457 -21.693 1 94.59 410 LEU B C 1
ATOM 9539 O O . LEU B 1 410 ? 36.247 7.428 -21.036 1 94.59 410 LEU B O 1
ATOM 9543 N N . ILE B 1 411 ? 34.49 8.549 -21.816 1 96.79 411 ILE B N 1
ATOM 9544 C CA . ILE B 1 411 ? 34.777 9.755 -21.047 1 96.79 411 ILE B CA 1
ATOM 9545 C C . ILE B 1 411 ? 33.963 9.748 -19.755 1 96.79 411 ILE B C 1
ATOM 9547 O O . ILE B 1 411 ? 32.757 10.008 -19.771 1 96.79 411 ILE B O 1
ATOM 9551 N N . VAL B 1 412 ? 34.68 9.526 -18.704 1 96.34 412 VAL B N 1
ATOM 9552 C CA . VAL B 1 412 ? 34.019 9.415 -17.408 1 96.34 412 VAL B CA 1
ATOM 9553 C C . VAL B 1 412 ? 34.033 10.769 -16.702 1 96.34 412 VAL B C 1
ATOM 9555 O O . VAL B 1 412 ? 34.927 11.587 -16.932 1 96.34 412 VAL B O 1
ATOM 9558 N N . HIS B 1 413 ? 33.052 11.041 -15.924 1 96.54 413 HIS B N 1
ATOM 9559 C CA . HIS B 1 413 ? 33.009 12.253 -15.114 1 96.54 413 HIS B CA 1
ATOM 9560 C C . HIS B 1 413 ? 34.255 12.378 -14.244 1 96.54 413 HIS B C 1
ATOM 9562 O O . HIS B 1 413 ? 34.665 11.413 -13.596 1 96.54 413 HIS B O 1
ATOM 9568 N N . PRO B 1 414 ? 34.818 13.546 -14.115 1 96.82 414 PRO B N 1
ATOM 9569 C CA . PRO B 1 414 ? 36.087 13.712 -13.403 1 96.82 414 PRO B CA 1
ATOM 9570 C C . PRO B 1 414 ? 35.989 13.334 -11.926 1 96.82 414 PRO B C 1
ATOM 9572 O O . PRO B 1 414 ? 36.914 12.731 -11.377 1 96.82 414 PRO B O 1
ATOM 9575 N N . LYS B 1 415 ? 34.942 13.678 -11.342 1 96.47 415 LYS B N 1
ATOM 9576 C CA . LYS B 1 415 ? 34.776 13.353 -9.928 1 96.47 415 LYS B CA 1
ATOM 9577 C C . LYS B 1 415 ? 34.72 11.843 -9.714 1 96.47 415 LYS B C 1
ATOM 9579 O O . LYS B 1 415 ? 35.219 11.335 -8.708 1 96.47 415 LYS B O 1
ATOM 9584 N N . LEU B 1 416 ? 34.082 11.126 -10.596 1 97.25 416 LEU B N 1
ATOM 9585 C CA . LEU B 1 416 ? 33.999 9.673 -10.493 1 97.25 416 LEU B CA 1
ATOM 9586 C C . LEU B 1 416 ? 35.358 9.031 -10.749 1 97.25 416 LEU B C 1
ATOM 9588 O O . LEU B 1 416 ? 35.712 8.04 -10.107 1 97.25 416 LEU B O 1
ATOM 9592 N N . LEU B 1 417 ? 36.045 9.581 -11.726 1 97.15 417 LEU B N 1
ATOM 9593 C CA . LEU B 1 417 ? 37.383 9.08 -12.021 1 97.15 417 LEU B CA 1
ATOM 9594 C C . LEU B 1 417 ? 38.279 9.167 -10.79 1 97.15 417 LEU B C 1
ATOM 9596 O O . LEU B 1 417 ? 38.964 8.201 -10.447 1 97.15 417 LEU B O 1
ATOM 9600 N N . LYS B 1 418 ? 38.176 10.278 -10.169 1 97.1 418 LYS B N 1
ATOM 9601 C CA . LYS B 1 418 ? 39.06 10.543 -9.037 1 97.1 418 LYS B CA 1
ATOM 9602 C C . LYS B 1 418 ? 38.577 9.823 -7.782 1 97.1 418 LYS B C 1
ATOM 9604 O O . LYS B 1 418 ? 39.33 9.068 -7.164 1 97.1 418 LYS B O 1
ATOM 9609 N N . ASN B 1 419 ? 37.321 10.042 -7.4 1 95.59 419 ASN B N 1
ATOM 9610 C CA . ASN B 1 419 ? 36.829 9.694 -6.071 1 95.59 419 ASN B CA 1
ATOM 9611 C C . ASN B 1 419 ? 36.284 8.269 -6.031 1 95.59 419 ASN B C 1
ATOM 9613 O O . ASN B 1 419 ? 36.099 7.701 -4.953 1 95.59 419 ASN B O 1
ATOM 9617 N N . HIS B 1 420 ? 36.041 7.705 -7.147 1 96.39 420 HIS B N 1
ATOM 9618 C CA . HIS B 1 420 ? 35.465 6.365 -7.183 1 96.39 420 HIS B CA 1
ATOM 9619 C C . HIS B 1 420 ? 36.435 5.365 -7.804 1 96.39 420 HIS B C 1
ATOM 9621 O O . HIS B 1 420 ? 36.859 4.414 -7.144 1 96.39 420 HIS B O 1
ATOM 9627 N N . ILE B 1 421 ? 36.861 5.578 -9.004 1 97.65 421 ILE B N 1
ATOM 9628 C CA . ILE B 1 421 ? 37.662 4.628 -9.768 1 97.65 421 ILE B CA 1
ATOM 9629 C C . ILE B 1 421 ? 39.078 4.573 -9.201 1 97.65 421 ILE B C 1
ATOM 9631 O O . ILE B 1 421 ? 39.539 3.514 -8.766 1 97.65 421 ILE B O 1
ATOM 9635 N N . LYS B 1 422 ? 39.779 5.696 -9.159 1 97.59 422 LYS B N 1
ATOM 9636 C CA . LYS B 1 422 ? 41.159 5.727 -8.682 1 97.59 422 LYS B CA 1
ATOM 9637 C C . LYS B 1 422 ? 41.241 5.335 -7.209 1 97.59 422 LYS B C 1
ATOM 9639 O O . LYS B 1 422 ? 42.187 4.666 -6.791 1 97.59 422 LYS B O 1
ATOM 9644 N N . THR B 1 423 ? 40.273 5.813 -6.527 1 96.62 423 THR B N 1
ATOM 9645 C CA . THR B 1 423 ? 40.251 5.488 -5.105 1 96.62 423 THR B CA 1
ATOM 9646 C C . THR B 1 423 ? 40.156 3.98 -4.896 1 96.62 423 THR B C 1
ATOM 9648 O O . THR B 1 423 ? 40.87 3.417 -4.064 1 96.62 423 THR B O 1
ATOM 9651 N N . ARG B 1 424 ? 39.276 3.292 -5.557 1 97.12 424 ARG B N 1
ATOM 9652 C CA . ARG B 1 424 ? 39.136 1.845 -5.433 1 97.12 424 ARG B CA 1
ATOM 9653 C C . ARG B 1 424 ? 40.418 1.133 -5.849 1 97.12 424 ARG B C 1
ATOM 9655 O O . ARG B 1 424 ? 40.881 0.223 -5.158 1 97.12 424 ARG B O 1
ATOM 9662 N N . LEU B 1 425 ? 41.018 1.508 -6.981 1 97.56 425 LEU B N 1
ATOM 9663 C CA . LEU B 1 425 ? 42.253 0.896 -7.458 1 97.56 425 LEU B CA 1
ATOM 9664 C C . LEU B 1 425 ? 43.377 1.077 -6.444 1 97.56 425 LEU B C 1
ATOM 9666 O O . LEU B 1 425 ? 44.143 0.145 -6.187 1 97.56 425 LEU B O 1
ATOM 9670 N N . ASN B 1 426 ? 43.379 2.273 -5.919 1 97.13 426 ASN B N 1
ATOM 9671 C CA . ASN B 1 426 ? 44.402 2.562 -4.92 1 97.13 426 ASN B CA 1
ATOM 9672 C C . ASN B 1 426 ? 44.213 1.716 -3.664 1 97.13 426 ASN B C 1
ATOM 9674 O O . ASN B 1 426 ? 45.187 1.225 -3.09 1 97.13 426 ASN B O 1
ATOM 9678 N N . LYS B 1 427 ? 43.014 1.583 -3.221 1 96.16 427 LYS B N 1
ATOM 9679 C CA . LYS B 1 427 ? 42.723 0.795 -2.027 1 96.16 427 LYS B CA 1
ATOM 9680 C C . LYS B 1 427 ? 43.103 -0.669 -2.229 1 96.16 427 LYS B C 1
ATOM 9682 O O . LYS B 1 427 ? 43.625 -1.312 -1.316 1 96.16 427 LYS B O 1
ATOM 9687 N N . ILE B 1 428 ? 42.831 -1.183 -3.363 1 96.04 428 ILE B N 1
ATOM 9688 C CA . ILE B 1 428 ? 43.155 -2.57 -3.679 1 96.04 428 ILE B CA 1
ATOM 9689 C C . ILE B 1 428 ? 44.671 -2.745 -3.737 1 96.04 428 ILE B C 1
ATOM 9691 O O . ILE B 1 428 ? 45.213 -3.701 -3.177 1 96.04 428 ILE B O 1
ATOM 9695 N N . ALA B 1 429 ? 45.332 -1.834 -4.393 1 95.16 429 ALA B N 1
ATOM 9696 C CA . ALA B 1 429 ? 46.781 -1.903 -4.563 1 95.16 429 ALA B CA 1
ATOM 9697 C C . ALA B 1 429 ? 47.496 -1.811 -3.218 1 95.16 429 ALA B C 1
ATOM 9699 O O . ALA B 1 429 ? 48.52 -2.465 -3.007 1 95.16 429 ALA B O 1
ATOM 9700 N N . LYS B 1 430 ? 46.894 -1.052 -2.344 1 94.62 430 LYS B N 1
ATOM 9701 C CA . LYS B 1 430 ? 47.554 -0.801 -1.066 1 94.62 430 LYS B CA 1
ATOM 9702 C C . LYS B 1 430 ? 46.969 -1.678 0.037 1 94.62 430 LYS B C 1
ATOM 9704 O O . LYS B 1 430 ? 47.281 -1.494 1.215 1 94.62 430 LYS B O 1
ATOM 9709 N N . ASN B 1 431 ? 46.11 -2.536 -0.305 1 91.7 431 ASN B N 1
ATOM 9710 C CA . ASN B 1 431 ? 45.472 -3.445 0.642 1 91.7 431 ASN B CA 1
ATOM 9711 C C . ASN B 1 431 ? 44.795 -2.685 1.779 1 91.7 431 ASN B C 1
ATOM 9713 O O . ASN B 1 431 ? 44.991 -3.009 2.951 1 91.7 431 ASN B O 1
ATOM 9717 N N . LYS B 1 432 ? 44.193 -1.629 1.39 1 92.56 432 LYS B N 1
ATOM 9718 C CA . LYS B 1 432 ? 43.433 -0.849 2.362 1 92.56 432 LYS B CA 1
ATOM 9719 C C . LYS B 1 432 ? 42.03 -1.421 2.549 1 92.56 432 LYS B C 1
ATOM 9721 O O . LYS B 1 432 ? 41.6 -2.287 1.784 1 92.56 432 LYS B O 1
ATOM 9726 N N . HIS B 1 433 ? 41.346 -0.861 3.596 1 96.45 433 HIS B N 1
ATOM 9727 C CA . HIS B 1 433 ? 39.989 -1.298 3.904 1 96.45 433 HIS B CA 1
ATOM 9728 C C . HIS B 1 433 ? 39.009 -0.849 2.825 1 96.45 433 HIS B C 1
ATOM 9730 O O . HIS B 1 433 ? 39.136 0.251 2.283 1 96.45 433 HIS B O 1
ATOM 9736 N N . LEU B 1 434 ? 38.067 -1.684 2.604 1 97.54 434 LEU B N 1
ATOM 9737 C CA . LEU B 1 434 ? 37.127 -1.472 1.509 1 97.54 434 LEU B CA 1
ATOM 9738 C C . LEU B 1 434 ? 35.792 -0.952 2.031 1 97.54 434 LEU B C 1
ATOM 9740 O O . LEU B 1 434 ? 35.354 -1.335 3.118 1 97.54 434 LEU B O 1
ATOM 9744 N N . ASP B 1 435 ? 35.11 -0.114 1.225 1 97.11 435 ASP B N 1
ATOM 9745 C CA . ASP B 1 435 ? 33.8 0.434 1.564 1 97.11 435 ASP B CA 1
ATOM 9746 C C . ASP B 1 435 ? 32.679 -0.483 1.08 1 97.11 435 ASP B C 1
ATOM 9748 O O . ASP B 1 435 ? 32.94 -1.556 0.532 1 97.11 435 ASP B O 1
ATOM 9752 N N . TRP B 1 436 ? 31.487 -0.063 1.339 1 97.62 436 TRP B N 1
ATOM 9753 C CA . TRP B 1 436 ? 30.297 -0.856 1.05 1 97.62 436 TRP B CA 1
ATOM 9754 C C . TRP B 1 436 ? 30.13 -1.061 -0.452 1 97.62 436 TRP B C 1
ATOM 9756 O O . TRP B 1 436 ? 29.777 -2.155 -0.9 1 97.62 436 TRP B O 1
ATOM 9766 N N . ALA B 1 437 ? 30.307 -0.063 -1.237 1 97.22 437 ALA B N 1
ATOM 9767 C CA . ALA B 1 437 ? 30.146 -0.125 -2.687 1 97.22 437 ALA B CA 1
ATOM 9768 C C . ALA B 1 437 ? 31.096 -1.148 -3.302 1 97.22 437 ALA B C 1
ATOM 9770 O O . ALA B 1 437 ? 30.724 -1.874 -4.226 1 97.22 437 ALA B O 1
ATOM 9771 N N . THR B 1 438 ? 32.324 -1.157 -2.811 1 98.01 438 THR B N 1
ATOM 9772 C CA . THR B 1 438 ? 33.302 -2.117 -3.311 1 98.01 438 THR B CA 1
ATOM 9773 C C . THR B 1 438 ? 32.901 -3.542 -2.94 1 98.01 438 THR B C 1
ATOM 9775 O O . THR B 1 438 ? 32.995 -4.454 -3.764 1 98.01 438 THR B O 1
ATOM 9778 N N . ALA B 1 439 ? 32.48 -3.712 -1.683 1 98.36 439 ALA B N 1
ATOM 9779 C CA . ALA B 1 439 ? 32.048 -5.039 -1.25 1 98.36 439 ALA B CA 1
ATOM 9780 C C . ALA B 1 439 ? 30.887 -5.543 -2.104 1 98.36 439 ALA B C 1
ATOM 9782 O O . ALA B 1 439 ? 30.821 -6.729 -2.434 1 98.36 439 ALA B O 1
ATOM 9783 N N . GLU B 1 440 ? 29.962 -4.688 -2.4 1 98.39 440 GLU B N 1
ATOM 9784 C CA . GLU B 1 440 ? 28.848 -5.044 -3.274 1 98.39 440 GLU B CA 1
ATOM 9785 C C . GLU B 1 440 ? 29.342 -5.47 -4.653 1 98.39 440 GLU B C 1
ATOM 9787 O O . GLU B 1 440 ? 28.886 -6.478 -5.198 1 98.39 440 GLU B O 1
ATOM 9792 N N . ALA B 1 441 ? 30.203 -4.689 -5.215 1 98.53 441 ALA B N 1
ATOM 9793 C CA . ALA B 1 441 ? 30.761 -4.997 -6.529 1 98.53 441 ALA B CA 1
ATOM 9794 C C . ALA B 1 441 ? 31.466 -6.351 -6.522 1 98.53 441 ALA B C 1
ATOM 9796 O O . ALA B 1 441 ? 31.379 -7.108 -7.491 1 98.53 441 ALA B O 1
ATOM 9797 N N . LEU B 1 442 ? 32.218 -6.592 -5.436 1 98.79 442 LEU B N 1
ATOM 9798 C CA . LEU B 1 442 ? 32.918 -7.866 -5.314 1 98.79 442 LEU B CA 1
ATOM 9799 C C . LEU B 1 442 ? 31.93 -9.027 -5.261 1 98.79 442 LEU B C 1
ATOM 9801 O O . LEU B 1 442 ? 32.137 -10.054 -5.911 1 98.79 442 LEU B O 1
ATOM 9805 N N . ALA B 1 443 ? 30.857 -8.889 -4.444 1 98.86 443 ALA B N 1
ATOM 9806 C CA . ALA B 1 443 ? 29.851 -9.944 -4.35 1 98.86 443 ALA B CA 1
ATOM 9807 C C . ALA B 1 443 ? 29.212 -10.215 -5.709 1 98.86 443 ALA B C 1
ATOM 9809 O O . ALA B 1 443 ? 29.113 -11.367 -6.136 1 98.86 443 ALA B O 1
ATOM 9810 N N . ILE B 1 444 ? 28.802 -9.171 -6.411 1 98.78 444 ILE B N 1
ATOM 9811 C CA . ILE B 1 444 ? 28.139 -9.283 -7.706 1 98.78 444 ILE B CA 1
ATOM 9812 C C . ILE B 1 444 ? 29.105 -9.871 -8.732 1 98.78 444 ILE B C 1
ATOM 9814 O O . ILE B 1 444 ? 28.765 -10.82 -9.441 1 98.78 444 ILE B O 1
ATOM 9818 N N . GLY B 1 445 ? 30.295 -9.283 -8.755 1 98.76 445 GLY B N 1
ATOM 9819 C CA . GLY B 1 445 ? 31.274 -9.734 -9.732 1 98.76 445 GLY B CA 1
ATOM 9820 C C . GLY B 1 445 ? 31.638 -11.199 -9.579 1 98.76 445 GLY B C 1
ATOM 9821 O O . GLY B 1 445 ? 31.792 -11.913 -10.572 1 98.76 445 GLY B O 1
ATOM 9822 N N . THR B 1 446 ? 31.844 -11.644 -8.371 1 98.66 446 THR B N 1
ATOM 9823 C CA . THR B 1 446 ? 32.204 -13.038 -8.138 1 98.66 446 THR B CA 1
ATOM 9824 C C . THR B 1 446 ? 31.05 -13.964 -8.51 1 98.66 446 THR B C 1
ATOM 9826 O O . THR B 1 446 ? 31.27 -15.067 -9.015 1 98.66 446 THR B O 1
ATOM 9829 N N . LEU B 1 447 ? 29.812 -13.575 -8.265 1 98.65 447 LEU B N 1
ATOM 9830 C CA . LEU B 1 447 ? 28.655 -14.364 -8.674 1 98.65 447 LEU B CA 1
ATOM 9831 C C . LEU B 1 447 ? 28.558 -14.438 -10.194 1 98.65 447 LEU B C 1
ATOM 9833 O O . LEU B 1 447 ? 28.288 -15.505 -10.752 1 98.65 447 LEU B O 1
ATOM 9837 N N . LEU B 1 448 ? 28.779 -13.272 -10.843 1 98.6 448 LEU B N 1
ATOM 9838 C CA . LEU B 1 448 ? 28.784 -13.265 -12.302 1 98.6 448 LEU B CA 1
ATOM 9839 C C . LEU B 1 448 ? 29.862 -14.195 -12.847 1 98.6 448 LEU B C 1
ATOM 9841 O O . LEU B 1 448 ? 29.629 -14.923 -13.815 1 98.6 448 LEU B O 1
ATOM 9845 N N . TYR B 1 449 ? 31.002 -14.116 -12.233 1 97.96 449 TYR B N 1
ATOM 9846 C CA . TYR B 1 449 ? 32.123 -14.961 -12.628 1 97.96 449 TYR B CA 1
ATOM 9847 C C . TYR B 1 449 ? 31.766 -16.437 -12.496 1 97.96 449 TYR B C 1
ATOM 9849 O O . TYR B 1 449 ? 32.22 -17.265 -13.289 1 97.96 449 TYR B O 1
ATOM 9857 N N . GLN B 1 450 ? 30.919 -16.756 -11.539 1 97.05 450 GLN B N 1
ATOM 9858 C CA . GLN B 1 450 ? 30.501 -18.131 -11.289 1 97.05 450 GLN B CA 1
ATOM 9859 C C . GLN B 1 450 ? 29.324 -18.519 -12.18 1 97.05 450 GLN B C 1
ATOM 9861 O O . GLN B 1 450 ? 28.808 -19.635 -12.085 1 97.05 450 GLN B O 1
ATOM 9866 N N . GLY B 1 451 ? 28.844 -17.583 -12.971 1 96.72 451 GLY B N 1
ATOM 9867 C CA . GLY B 1 451 ? 27.825 -17.902 -13.958 1 96.72 451 GLY B CA 1
ATOM 9868 C C . GLY B 1 451 ? 26.425 -17.52 -13.516 1 96.72 451 GLY B C 1
ATOM 9869 O O . GLY B 1 451 ? 25.456 -17.747 -14.243 1 96.72 451 GLY B O 1
ATOM 9870 N N . TYR B 1 452 ? 26.263 -16.934 -12.341 1 97.81 452 TYR B N 1
ATOM 9871 C CA . TYR B 1 452 ? 24.96 -16.454 -11.895 1 97.81 452 TYR B CA 1
ATOM 9872 C C . TYR B 1 452 ? 24.61 -15.128 -12.559 1 97.81 452 TYR B C 1
ATOM 9874 O O . TYR B 1 452 ? 25.499 -14.343 -12.898 1 97.81 452 TYR B O 1
ATOM 9882 N N . ASN B 1 453 ? 23.351 -14.87 -12.809 1 98.08 453 ASN B N 1
ATOM 9883 C CA . ASN B 1 453 ? 22.89 -13.538 -13.186 1 98.08 453 ASN B CA 1
ATOM 9884 C C . ASN B 1 453 ? 22.546 -12.696 -11.96 1 98.08 453 ASN B C 1
ATOM 9886 O O . ASN B 1 453 ? 22.211 -13.237 -10.904 1 98.08 453 ASN B O 1
ATOM 9890 N N . VAL B 1 454 ? 22.727 -11.452 -12.066 1 98.64 454 VAL B N 1
ATOM 9891 C CA . VAL B 1 454 ? 22.338 -10.528 -11.005 1 98.64 454 VAL B CA 1
ATOM 9892 C C . VAL B 1 454 ? 21.465 -9.416 -11.582 1 98.64 454 VAL B C 1
ATOM 9894 O O . VAL B 1 454 ? 21.737 -8.907 -12.672 1 98.64 454 VAL B O 1
ATOM 9897 N N . ARG B 1 455 ? 20.421 -9.137 -10.925 1 98.45 455 ARG B N 1
ATOM 9898 C CA . ARG B 1 455 ? 19.511 -8.057 -11.292 1 98.45 455 ARG B CA 1
ATOM 9899 C C . ARG B 1 455 ? 19.199 -7.172 -10.091 1 98.45 455 ARG B C 1
ATOM 9901 O O . ARG B 1 455 ? 18.843 -7.67 -9.021 1 98.45 455 ARG B O 1
ATOM 9908 N N . ILE B 1 456 ? 19.408 -5.88 -10.234 1 98.34 456 ILE B N 1
ATOM 9909 C CA . ILE B 1 456 ? 19.047 -4.9 -9.216 1 98.34 456 ILE B CA 1
ATOM 9910 C C . ILE B 1 456 ? 18.069 -3.884 -9.801 1 98.34 456 ILE B C 1
ATOM 9912 O O . ILE B 1 456 ? 18.331 -3.293 -10.851 1 98.34 456 ILE B O 1
ATOM 9916 N N . SER B 1 457 ? 16.948 -3.702 -9.196 1 97.76 457 SER B N 1
ATOM 9917 C CA . SER B 1 457 ? 15.973 -2.712 -9.644 1 97.76 457 SER B CA 1
ATOM 9918 C C . SER B 1 457 ? 15.682 -1.689 -8.551 1 97.76 457 SER B C 1
ATOM 9920 O O . SER B 1 457 ? 15.853 -1.976 -7.364 1 97.76 457 SER B O 1
ATOM 9922 N N . GLY B 1 458 ? 15.273 -0.541 -8.831 1 95.74 458 GLY B N 1
ATOM 9923 C CA . GLY B 1 458 ? 14.946 0.584 -7.969 1 95.74 458 GLY B CA 1
ATOM 9924 C C . GLY B 1 458 ? 15.18 1.929 -8.629 1 95.74 458 GLY B C 1
ATOM 9925 O O . GLY B 1 458 ? 15.617 1.994 -9.78 1 95.74 458 GLY B O 1
ATOM 9926 N N . GLN B 1 459 ? 14.896 2.962 -7.983 1 92.36 459 GLN B N 1
ATOM 9927 C CA . GLN B 1 459 ? 15.103 4.293 -8.544 1 92.36 459 GLN B CA 1
ATOM 9928 C C . GLN B 1 459 ? 16.585 4.657 -8.564 1 92.36 459 GLN B C 1
ATOM 9930 O O . GLN B 1 459 ? 17.24 4.672 -7.519 1 92.36 459 GLN B O 1
ATOM 9935 N N . ASP B 1 460 ? 17.146 4.773 -9.644 1 89.5 460 ASP B N 1
ATOM 9936 C CA . ASP B 1 460 ? 18.509 5.246 -9.865 1 89.5 460 ASP B CA 1
ATOM 9937 C C . ASP B 1 460 ? 19.532 4.243 -9.336 1 89.5 460 ASP B C 1
ATOM 9939 O O . ASP B 1 460 ? 20.541 4.63 -8.743 1 89.5 460 ASP B O 1
ATOM 9943 N N . ILE B 1 461 ? 19.278 3.053 -9.506 1 94.19 461 ILE B N 1
ATOM 9944 C CA . ILE B 1 461 ? 20.09 2.008 -8.892 1 94.19 461 ILE B CA 1
ATOM 9945 C C . ILE B 1 461 ? 21.464 1.965 -9.556 1 94.19 461 ILE B C 1
ATOM 9947 O O . ILE B 1 461 ? 22.432 1.481 -8.964 1 94.19 461 ILE B O 1
ATOM 9951 N N . GLY B 1 462 ? 21.606 2.437 -10.759 1 94.51 462 GLY B N 1
ATOM 9952 C CA . GLY B 1 462 ? 22.89 2.413 -11.442 1 94.51 462 GLY B CA 1
ATOM 9953 C C . GLY B 1 462 ? 23.965 3.202 -10.719 1 94.51 462 GLY B C 1
ATOM 9954 O O . GLY B 1 462 ? 25.102 2.742 -10.594 1 94.51 462 GLY B O 1
ATOM 9955 N N . ARG B 1 463 ? 23.65 4.405 -10.322 1 94.5 463 ARG B N 1
ATOM 9956 C CA . ARG B 1 463 ? 24.576 5.212 -9.534 1 94.5 463 ARG B CA 1
ATOM 9957 C C . ARG B 1 463 ? 24.368 4.984 -8.041 1 94.5 463 ARG B C 1
ATOM 9959 O O . ARG B 1 463 ? 25.276 5.216 -7.24 1 94.5 463 ARG B O 1
ATOM 9966 N N . GLY B 1 464 ? 23.181 4.528 -7.7 1 93.75 464 GLY B N 1
ATOM 9967 C CA . GLY B 1 464 ? 22.755 4.405 -6.315 1 93.75 464 GLY B CA 1
ATOM 9968 C C . GLY B 1 464 ? 22.071 5.653 -5.789 1 93.75 464 GLY B C 1
ATOM 9969 O O . GLY B 1 464 ? 22.471 6.772 -6.118 1 93.75 464 GLY B O 1
ATOM 9970 N N . THR B 1 465 ? 21.102 5.43 -4.951 1 90.69 465 THR B N 1
ATOM 9971 C CA . THR B 1 465 ? 20.336 6.536 -4.386 1 90.69 465 THR B CA 1
ATOM 9972 C C . THR B 1 465 ? 21.258 7.533 -3.69 1 90.69 465 THR B C 1
ATOM 9974 O O . THR B 1 465 ? 21.049 8.745 -3.778 1 90.69 465 THR B O 1
ATOM 9977 N N . PHE B 1 466 ? 22.271 7.016 -3.128 1 93.27 466 PHE B N 1
ATOM 9978 C CA . PHE B 1 466 ? 23.148 7.876 -2.343 1 93.27 466 PHE B CA 1
ATOM 9979 C C . PHE B 1 466 ? 24.482 8.081 -3.052 1 93.27 466 PHE B C 1
ATOM 9981 O O . PHE B 1 466 ? 25.498 8.347 -2.408 1 93.27 466 PHE B O 1
ATOM 9988 N N . SER B 1 467 ? 24.542 7.858 -4.332 1 93.92 467 SER B N 1
ATOM 9989 C CA . SER B 1 467 ? 25.699 8.09 -5.191 1 93.92 467 SER B CA 1
ATOM 9990 C C . SER B 1 467 ? 26.913 7.305 -4.707 1 93.92 467 SER B C 1
ATOM 9992 O O . SER B 1 467 ? 28.022 7.841 -4.651 1 93.92 467 SER B O 1
ATOM 9994 N N . HIS B 1 468 ? 26.604 6.107 -4.272 1 94.76 468 HIS B N 1
ATOM 9995 C CA . HIS B 1 468 ? 27.691 5.316 -3.705 1 94.76 468 HIS B CA 1
ATOM 9996 C C . HIS B 1 468 ? 28.099 4.186 -4.645 1 94.76 468 HIS B C 1
ATOM 9998 O O . HIS B 1 468 ? 29.253 3.753 -4.637 1 94.76 468 HIS B O 1
ATOM 10004 N N . ARG B 1 469 ? 27.221 3.71 -5.401 1 96.07 469 ARG B N 1
ATOM 10005 C CA . ARG B 1 469 ? 27.364 2.428 -6.084 1 96.07 469 ARG B CA 1
ATOM 10006 C C . ARG B 1 469 ? 28.145 2.585 -7.385 1 96.07 469 ARG B C 1
ATOM 10008 O O . ARG B 1 469 ? 29.166 1.923 -7.586 1 96.07 469 ARG B O 1
ATOM 10015 N N . HIS B 1 470 ? 27.628 3.486 -8.326 1 96.55 470 HIS B N 1
ATOM 10016 C CA . HIS B 1 470 ? 28.171 3.765 -9.651 1 96.55 470 HIS B CA 1
ATOM 10017 C C . HIS B 1 470 ? 28.62 2.483 -10.344 1 96.55 470 HIS B C 1
ATOM 10019 O O . HIS B 1 470 ? 29.755 2.392 -10.816 1 96.55 470 HIS B O 1
ATOM 10025 N N . ALA B 1 471 ? 27.702 1.512 -10.291 1 97.02 471 ALA B N 1
ATOM 10026 C CA . ALA B 1 471 ? 27.914 0.272 -11.034 1 97.02 471 ALA B CA 1
ATOM 10027 C C . ALA B 1 471 ? 27.739 0.494 -12.533 1 97.02 471 ALA B C 1
ATOM 10029 O O . ALA B 1 471 ? 28.173 -0.329 -13.344 1 97.02 471 ALA B O 1
ATOM 10030 N N . MET B 1 472 ? 27.12 1.557 -12.85 1 95.27 472 MET B N 1
ATOM 10031 C CA . MET B 1 472 ? 26.949 2.04 -14.217 1 95.27 472 MET B CA 1
ATOM 10032 C C . MET B 1 472 ? 27.656 3.377 -14.415 1 95.27 472 MET B C 1
ATOM 10034 O O . MET B 1 472 ? 27.536 4.277 -13.582 1 95.27 472 MET B O 1
ATOM 10038 N N . LEU B 1 473 ? 28.443 3.456 -15.428 1 96.15 473 LEU B N 1
ATOM 10039 C CA . LEU B 1 473 ? 29.104 4.701 -15.803 1 96.15 473 LEU B CA 1
ATOM 10040 C C . LEU B 1 473 ? 28.484 5.287 -17.067 1 96.15 473 LEU B C 1
ATOM 10042 O O . LEU B 1 473 ? 28.141 4.55 -17.994 1 96.15 473 LEU B O 1
ATOM 10046 N N . VAL B 1 474 ? 28.255 6.564 -17.064 1 95.58 474 VAL B N 1
ATOM 10047 C CA . VAL B 1 474 ? 27.649 7.233 -18.211 1 95.58 474 VAL B CA 1
ATOM 10048 C C . VAL B 1 474 ? 28.686 8.114 -18.903 1 95.58 474 VAL B C 1
ATOM 10050 O O . VAL B 1 474 ? 29.323 8.954 -18.262 1 95.58 474 VAL B O 1
ATOM 10053 N N . ASP B 1 475 ? 28.831 7.921 -20.174 1 97.12 475 ASP B N 1
ATOM 10054 C CA . ASP B 1 475 ? 29.77 8.72 -20.955 1 97.12 475 ASP B CA 1
ATOM 10055 C C . ASP B 1 475 ? 29.364 10.192 -20.963 1 97.12 475 ASP B C 1
ATOM 10057 O O . ASP B 1 475 ? 28.233 10.529 -21.321 1 97.12 475 ASP B O 1
ATOM 10061 N N . GLN B 1 476 ? 30.244 10.997 -20.603 1 96.44 476 GLN B N 1
ATOM 10062 C CA . GLN B 1 476 ? 29.968 12.417 -20.408 1 96.44 476 GLN B CA 1
ATOM 10063 C C . GLN B 1 476 ? 29.808 13.135 -21.745 1 96.44 476 GLN B C 1
ATOM 10065 O O . GLN B 1 476 ? 29.286 14.251 -21.797 1 96.44 476 GLN B O 1
ATOM 10070 N N . SER B 1 477 ? 30.228 12.519 -22.824 1 95.71 477 SER B N 1
ATOM 10071 C CA . SER B 1 477 ? 30.176 13.159 -24.134 1 95.71 477 SER B CA 1
ATOM 10072 C C . SER B 1 477 ? 28.891 12.8 -24.873 1 95.71 477 SER B C 1
ATOM 10074 O O . SER B 1 477 ? 28.325 13.632 -25.585 1 95.71 477 SER B O 1
ATOM 10076 N N . ASN B 1 478 ? 28.378 11.574 -24.707 1 94.73 478 ASN B N 1
ATOM 10077 C CA . ASN B 1 478 ? 27.259 11.136 -25.536 1 94.73 478 ASN B CA 1
ATOM 10078 C C . ASN B 1 478 ? 26.171 10.468 -24.701 1 94.73 478 ASN B C 1
ATOM 10080 O O . ASN B 1 478 ? 25.103 10.135 -25.217 1 94.73 478 ASN B O 1
ATOM 10084 N N . GLY B 1 479 ? 26.369 10.25 -23.505 1 93.79 479 GLY B N 1
ATOM 10085 C CA . GLY B 1 479 ? 25.341 9.723 -22.621 1 93.79 479 GLY B CA 1
ATOM 10086 C C . GLY B 1 479 ? 25.251 8.209 -22.647 1 93.79 479 GLY B C 1
ATOM 10087 O O . GLY B 1 479 ? 24.399 7.621 -21.977 1 93.79 479 GLY B O 1
ATOM 10088 N N . GLU B 1 480 ? 26.086 7.539 -23.324 1 94.71 480 GLU B N 1
ATOM 10089 C CA . GLU B 1 480 ? 26.059 6.081 -23.392 1 94.71 480 GLU B CA 1
ATOM 10090 C C . GLU B 1 480 ? 26.413 5.459 -22.044 1 94.71 480 GLU B C 1
ATOM 10092 O O . GLU B 1 480 ? 27.274 5.97 -21.326 1 94.71 480 GLU B O 1
ATOM 10097 N N . ILE B 1 481 ? 25.801 4.313 -21.776 1 94.29 481 ILE B N 1
ATOM 10098 C CA . ILE B 1 481 ? 25.962 3.651 -20.486 1 94.29 481 ILE B CA 1
ATOM 10099 C C . ILE B 1 481 ? 26.958 2.501 -20.617 1 94.29 481 ILE B C 1
ATOM 10101 O O . ILE B 1 481 ? 26.938 1.764 -21.606 1 94.29 481 ILE B O 1
ATOM 10105 N N . TYR B 1 482 ? 27.88 2.37 -19.713 1 95.69 482 TYR B N 1
ATOM 10106 C CA . TYR B 1 482 ? 28.86 1.291 -19.635 1 95.69 482 TYR B CA 1
ATOM 10107 C C . TYR B 1 482 ? 28.824 0.62 -18.267 1 95.69 482 TYR B C 1
ATOM 10109 O O . TYR B 1 482 ? 28.866 1.296 -17.236 1 95.69 482 TYR B O 1
ATOM 10117 N N . ILE B 1 483 ? 28.64 -0.704 -18.203 1 97.17 483 ILE B N 1
ATOM 10118 C CA . ILE B 1 483 ? 28.669 -1.495 -16.978 1 97.17 483 ILE B CA 1
ATOM 10119 C C . ILE B 1 483 ? 29.915 -2.376 -16.962 1 97.17 483 ILE B C 1
ATOM 10121 O O . ILE B 1 483 ? 29.92 -3.468 -17.536 1 97.17 483 ILE B O 1
ATOM 10125 N N . PRO B 1 484 ? 30.86 -2.024 -16.206 1 97.41 484 PRO B N 1
ATOM 10126 C CA . PRO B 1 484 ? 32.16 -2.697 -16.265 1 97.41 484 PRO B CA 1
ATOM 10127 C C . PRO B 1 484 ? 32.067 -4.188 -15.95 1 97.41 484 PRO B C 1
ATOM 10129 O O . PRO B 1 484 ? 32.707 -5.005 -16.617 1 97.41 484 PRO B O 1
ATOM 10132 N N . LEU B 1 485 ? 31.259 -4.601 -15.019 1 98.36 485 LEU B N 1
ATOM 10133 C CA . LEU B 1 485 ? 31.216 -5.977 -14.534 1 98.36 485 LEU B CA 1
ATOM 10134 C C . LEU B 1 485 ? 30.633 -6.907 -15.592 1 98.36 485 LEU B C 1
ATOM 10136 O O . LEU B 1 485 ? 30.747 -8.13 -15.48 1 98.36 485 LEU B O 1
ATOM 10140 N N . ASN B 1 486 ? 30.065 -6.412 -16.621 1 97.12 486 ASN B N 1
ATOM 10141 C CA . ASN B 1 486 ? 29.503 -7.239 -17.684 1 97.12 486 ASN B CA 1
ATOM 10142 C C . ASN B 1 486 ? 30.554 -7.595 -18.732 1 97.12 486 ASN B C 1
ATOM 10144 O O . ASN B 1 486 ? 30.265 -8.319 -19.686 1 97.12 486 ASN B O 1
ATOM 10148 N N . SER B 1 487 ? 31.816 -7.116 -18.494 1 95.02 487 SER B N 1
ATOM 10149 C CA . SER B 1 487 ? 32.887 -7.372 -19.451 1 95.02 487 SER B CA 1
ATOM 10150 C C . SER B 1 487 ? 34.193 -7.711 -18.74 1 95.02 487 SER B C 1
ATOM 10152 O O . SER B 1 487 ? 35.251 -7.183 -19.089 1 95.02 487 SER B O 1
ATOM 10154 N N . MET B 1 488 ? 34.092 -8.564 -17.774 1 96.69 488 MET B N 1
ATOM 10155 C CA . MET B 1 488 ? 35.276 -8.87 -16.977 1 96.69 488 MET B CA 1
ATOM 10156 C C . MET B 1 488 ? 36.194 -9.839 -17.715 1 96.69 488 MET B C 1
ATOM 10158 O O . MET B 1 488 ? 37.418 -9.73 -17.627 1 96.69 488 MET B O 1
ATOM 10162 N N . VAL B 1 489 ? 35.543 -10.852 -18.34 1 95.95 489 VAL B N 1
ATOM 10163 C CA . VAL B 1 489 ? 36.304 -11.875 -19.049 1 95.95 489 VAL B CA 1
ATOM 10164 C C . VAL B 1 489 ? 35.592 -12.242 -20.349 1 95.95 489 VAL B C 1
ATOM 10166 O O . VAL B 1 489 ? 34.387 -12.016 -20.489 1 95.95 489 VAL B O 1
ATOM 10169 N N . ASP B 1 490 ? 36.312 -12.771 -21.261 1 94.22 490 ASP B N 1
ATOM 10170 C CA . ASP B 1 490 ? 35.715 -13.249 -22.505 1 94.22 490 ASP B CA 1
ATOM 10171 C C . ASP B 1 490 ? 34.81 -14.452 -22.253 1 94.22 490 ASP B C 1
ATOM 10173 O O . ASP B 1 490 ? 35.153 -15.341 -21.471 1 94.22 490 ASP B O 1
ATOM 10177 N N . GLY B 1 491 ? 33.694 -14.464 -22.833 1 92.45 491 GLY B N 1
ATOM 10178 C CA . GLY B 1 491 ? 32.783 -15.59 -22.702 1 92.45 491 GLY B CA 1
ATOM 10179 C C . GLY B 1 491 ? 31.96 -15.547 -21.429 1 92.45 491 GLY B C 1
ATOM 10180 O O . GLY B 1 491 ? 31.27 -16.513 -21.096 1 92.45 491 GLY B O 1
ATOM 10181 N N . GLN B 1 492 ? 32.056 -14.47 -20.735 1 94.53 492 GLN B N 1
ATOM 10182 C CA . GLN B 1 492 ? 31.277 -14.328 -19.51 1 94.53 492 GLN B CA 1
ATOM 10183 C C . GLN B 1 492 ? 29.796 -14.593 -19.766 1 94.53 492 GLN B C 1
ATOM 10185 O O . GLN B 1 492 ? 29.206 -14.016 -20.682 1 94.53 492 GLN B O 1
ATOM 10190 N N . THR B 1 493 ? 29.146 -15.512 -18.972 1 94.18 493 THR B N 1
ATOM 10191 C CA . THR B 1 493 ? 27.749 -15.884 -19.167 1 94.18 493 THR B CA 1
ATOM 10192 C C . THR B 1 493 ? 26.847 -15.126 -18.197 1 94.18 493 THR B C 1
ATOM 10194 O O . THR B 1 493 ? 25.73 -14.742 -18.55 1 94.18 493 THR B O 1
ATOM 10197 N N . GLY B 1 494 ? 27.33 -14.926 -16.939 1 96.03 494 GLY B N 1
ATOM 10198 C CA . GLY B 1 494 ? 26.57 -14.13 -15.989 1 96.03 494 GLY B CA 1
ATOM 10199 C C . GLY B 1 494 ? 26.541 -12.653 -16.336 1 96.03 494 GLY B C 1
ATOM 10200 O O . GLY B 1 494 ? 27.547 -12.094 -16.777 1 96.03 494 GLY B O 1
ATOM 10201 N N . LYS B 1 495 ? 25.375 -12.072 -16.213 1 96.84 495 LYS B N 1
ATOM 10202 C CA . LYS B 1 495 ? 25.231 -10.657 -16.543 1 96.84 495 LYS B CA 1
ATOM 10203 C C . LYS B 1 495 ? 24.583 -9.889 -15.395 1 96.84 495 LYS B C 1
ATOM 10205 O O . LYS B 1 495 ? 23.82 -10.459 -14.611 1 96.84 495 LYS B O 1
ATOM 10210 N N . LEU B 1 496 ? 24.996 -8.646 -15.341 1 98.22 496 LEU B N 1
ATOM 10211 C CA . LEU B 1 496 ? 24.412 -7.712 -14.385 1 98.22 496 LEU B CA 1
ATOM 10212 C C . LEU B 1 496 ? 23.4 -6.797 -15.067 1 98.22 496 LEU B C 1
ATOM 10214 O O . LEU B 1 496 ? 23.734 -6.104 -16.031 1 98.22 496 LEU B O 1
ATOM 10218 N N . GLU B 1 497 ? 22.168 -6.864 -14.624 1 97.49 497 GLU B N 1
ATOM 10219 C CA . GLU B 1 497 ? 21.122 -5.963 -15.099 1 97.49 497 GLU B CA 1
ATOM 10220 C C . GLU B 1 497 ? 20.797 -4.897 -14.057 1 97.49 497 GLU B C 1
ATOM 10222 O O . GLU B 1 497 ? 20.38 -5.217 -12.942 1 97.49 497 GLU B O 1
ATOM 10227 N N . LEU B 1 498 ? 21.115 -3.694 -14.371 1 97.19 498 LEU B N 1
ATOM 10228 C CA . LEU B 1 498 ? 20.74 -2.547 -13.551 1 97.19 498 LEU B CA 1
ATOM 10229 C C . LEU B 1 498 ? 19.476 -1.884 -14.089 1 97.19 498 LEU B C 1
ATOM 10231 O O . LEU B 1 498 ? 19.526 -1.164 -15.089 1 97.19 498 LEU B O 1
ATOM 10235 N N . ALA B 1 499 ? 18.343 -2.049 -13.394 1 96.53 499 ALA B N 1
ATOM 10236 C CA . ALA B 1 499 ? 17.041 -1.591 -13.874 1 96.53 499 ALA B CA 1
ATOM 10237 C C . ALA B 1 499 ? 16.581 -0.351 -13.114 1 96.53 499 ALA B C 1
ATOM 10239 O O . ALA B 1 499 ? 15.935 -0.46 -12.069 1 96.53 499 ALA B O 1
ATOM 10240 N N . ASN B 1 500 ? 16.901 0.858 -13.638 1 95.33 500 ASN B N 1
ATOM 10241 C CA . ASN B 1 500 ? 16.29 2.057 -13.076 1 95.33 500 ASN B CA 1
ATOM 10242 C C . ASN B 1 500 ? 14.771 2.03 -13.214 1 95.33 500 ASN B C 1
ATOM 10244 O O . ASN B 1 500 ? 14.243 2.118 -14.324 1 95.33 500 ASN B O 1
ATOM 10248 N N . SER B 1 501 ? 14.147 1.981 -12.134 1 94.99 501 SER B N 1
ATOM 10249 C CA . SER B 1 501 ? 12.707 1.749 -12.169 1 94.99 501 SER B CA 1
ATOM 10250 C C . SER B 1 501 ? 11.939 3.06 -12.297 1 94.99 501 SER B C 1
ATOM 10252 O O . SER B 1 501 ? 12.49 4.135 -12.051 1 94.99 501 SER B O 1
ATOM 10254 N N . ILE B 1 502 ? 10.677 2.957 -12.687 1 96.02 502 ILE B N 1
ATOM 10255 C CA . ILE B 1 502 ? 9.736 4.064 -12.558 1 96.02 502 ILE B CA 1
ATOM 10256 C C . ILE B 1 502 ? 9.483 4.357 -11.081 1 96.02 502 ILE B C 1
ATOM 10258 O O . ILE B 1 502 ? 9.949 3.621 -10.207 1 96.02 502 ILE B O 1
ATOM 10262 N N . LEU B 1 503 ? 8.774 5.404 -10.808 1 95.13 503 LEU B N 1
ATOM 10263 C CA . LEU B 1 503 ? 8.452 5.737 -9.425 1 95.13 503 LEU B CA 1
ATOM 10264 C C . LEU B 1 503 ? 7.256 4.927 -8.935 1 95.13 503 LEU B C 1
ATOM 10266 O O . LEU B 1 503 ? 6.183 5.483 -8.69 1 95.13 503 LEU B O 1
ATOM 10270 N N . SER B 1 504 ? 7.463 3.647 -8.722 1 95.98 504 SER B N 1
ATOM 10271 C CA . SER B 1 504 ? 6.456 2.715 -8.223 1 95.98 504 SER B CA 1
ATOM 10272 C C . SER B 1 504 ? 7.081 1.66 -7.316 1 95.98 504 SER B C 1
ATOM 10274 O O . SER B 1 504 ? 8.069 1.022 -7.686 1 95.98 504 SER B O 1
ATOM 10276 N N . GLU B 1 505 ? 6.535 1.478 -6.178 1 97.11 505 GLU B N 1
ATOM 10277 C CA . GLU B 1 505 ? 7.049 0.464 -5.263 1 97.11 505 GLU B CA 1
ATOM 10278 C C . GLU B 1 505 ? 6.301 -0.856 -5.425 1 97.11 505 GLU B C 1
ATOM 10280 O O . GLU B 1 505 ? 6.916 -1.923 -5.468 1 97.11 505 GLU B O 1
ATOM 10285 N N . GLU B 1 506 ? 4.967 -0.816 -5.566 1 97.82 506 GLU B N 1
ATOM 10286 C CA . GLU B 1 506 ? 4.155 -2.029 -5.587 1 97.82 506 GLU B CA 1
ATOM 10287 C C . GLU B 1 506 ? 4.413 -2.844 -6.851 1 97.82 506 GLU B C 1
ATOM 10289 O O . GLU B 1 506 ? 4.73 -4.033 -6.775 1 97.82 506 GLU B O 1
ATOM 10294 N N . ALA B 1 507 ? 4.31 -2.209 -7.994 1 98.41 507 ALA B N 1
ATOM 10295 C CA . ALA B 1 507 ? 4.468 -2.932 -9.253 1 98.41 507 ALA B CA 1
ATOM 10296 C C . ALA B 1 507 ? 5.899 -3.432 -9.424 1 98.41 507 ALA B C 1
ATOM 10298 O O . ALA B 1 507 ? 6.121 -4.553 -9.887 1 98.41 507 ALA B O 1
ATOM 10299 N N . VAL B 1 508 ? 6.9 -2.624 -9.057 1 98.48 508 VAL B N 1
ATOM 10300 C CA . VAL B 1 508 ? 8.294 -3.012 -9.248 1 98.48 508 VAL B CA 1
ATOM 10301 C C . VAL B 1 508 ? 8.636 -4.181 -8.326 1 98.48 508 VAL B C 1
ATOM 10303 O O . VAL B 1 508 ? 9.278 -5.145 -8.749 1 98.48 508 VAL B O 1
ATOM 10306 N N . LEU B 1 509 ? 8.207 -4.077 -7.086 1 98.75 509 LEU B N 1
ATOM 10307 C CA . LEU B 1 509 ? 8.473 -5.188 -6.179 1 98.75 509 LEU B CA 1
ATOM 10308 C C . LEU B 1 509 ? 7.766 -6.455 -6.65 1 98.75 509 LEU B C 1
ATOM 10310 O O . LEU B 1 509 ? 8.336 -7.547 -6.593 1 98.75 509 LEU B O 1
ATOM 10314 N N . GLY B 1 510 ? 6.478 -6.33 -7.025 1 98.73 510 GLY B N 1
ATOM 10315 C CA . GLY B 1 510 ? 5.78 -7.479 -7.578 1 98.73 510 GLY B CA 1
ATOM 10316 C C . GLY B 1 510 ? 6.489 -8.092 -8.771 1 98.73 510 GLY B C 1
ATOM 10317 O O . GLY B 1 510 ? 6.578 -9.316 -8.885 1 98.73 510 GLY B O 1
ATOM 10318 N N . TYR B 1 511 ? 6.977 -7.224 -9.638 1 98.75 511 TYR B N 1
ATOM 10319 C CA . TYR B 1 511 ? 7.729 -7.659 -10.81 1 98.75 511 TYR B CA 1
ATOM 10320 C C . TYR B 1 511 ? 8.955 -8.467 -10.403 1 98.75 511 TYR B C 1
ATOM 10322 O O . TYR B 1 511 ? 9.196 -9.553 -10.937 1 98.75 511 TYR B O 1
ATOM 10330 N N . GLU B 1 512 ? 9.686 -8 -9.435 1 98.85 512 GLU B N 1
ATOM 10331 C CA . GLU B 1 512 ? 10.892 -8.681 -8.975 1 98.85 512 GLU B CA 1
ATOM 10332 C C . GLU B 1 512 ? 10.552 -9.992 -8.271 1 98.85 512 GLU B C 1
ATOM 10334 O O . GLU B 1 512 ? 11.303 -10.965 -8.363 1 98.85 512 GLU B O 1
ATOM 10339 N N . TYR B 1 513 ? 9.522 -10 -7.512 1 98.78 513 TYR B N 1
ATOM 10340 C CA . TYR B 1 513 ? 9.063 -11.265 -6.949 1 98.78 513 TYR B CA 1
ATOM 10341 C C . TYR B 1 513 ? 8.789 -12.284 -8.048 1 98.78 513 TYR B C 1
ATOM 10343 O O . TYR B 1 513 ? 9.166 -13.452 -7.928 1 98.78 513 TYR B O 1
ATOM 10351 N N . GLY B 1 514 ? 8.104 -11.82 -9.155 1 98.73 514 GLY B N 1
ATOM 10352 C CA . GLY B 1 514 ? 7.844 -12.686 -10.294 1 98.73 514 GLY B CA 1
ATOM 10353 C C . GLY B 1 514 ? 9.105 -13.278 -10.894 1 98.73 514 GLY B C 1
ATOM 10354 O O . GLY B 1 514 ? 9.154 -14.473 -11.195 1 98.73 514 GLY B O 1
ATOM 10355 N N . ILE B 1 515 ? 10.117 -12.478 -11.043 1 98.72 515 ILE B N 1
ATOM 10356 C CA . ILE B 1 515 ? 11.388 -12.964 -11.569 1 98.72 515 ILE B CA 1
ATOM 10357 C C . ILE B 1 515 ? 11.985 -13.99 -10.609 1 98.72 515 ILE B C 1
ATOM 10359 O O . ILE B 1 515 ? 12.479 -15.036 -11.037 1 98.72 515 ILE B O 1
ATOM 10363 N N . SER B 1 516 ? 11.905 -13.715 -9.341 1 98.61 516 SER B N 1
ATOM 10364 C CA . SER B 1 516 ? 12.546 -14.555 -8.334 1 98.61 516 SER B CA 1
ATOM 10365 C C . SER B 1 516 ? 11.902 -15.936 -8.275 1 98.61 516 SER B C 1
ATOM 10367 O O . SER B 1 516 ? 12.569 -16.925 -7.961 1 98.61 516 SER B O 1
ATOM 10369 N N . ILE B 1 517 ? 10.61 -16.022 -8.521 1 97.78 517 ILE B N 1
ATOM 10370 C CA . ILE B 1 517 ? 9.966 -17.328 -8.443 1 97.78 517 ILE B CA 1
ATOM 10371 C C . ILE B 1 517 ? 10.169 -18.083 -9.756 1 97.78 517 ILE B C 1
ATOM 10373 O O . ILE B 1 517 ? 9.951 -19.295 -9.822 1 97.78 517 ILE B O 1
ATOM 10377 N N . ALA B 1 518 ? 10.576 -17.341 -10.803 1 97.74 518 ALA B N 1
ATOM 10378 C CA . ALA B 1 518 ? 10.855 -17.994 -12.08 1 97.74 518 ALA B CA 1
ATOM 10379 C C . ALA B 1 518 ? 12.273 -18.559 -12.108 1 97.74 518 ALA B C 1
ATOM 10381 O O . ALA B 1 518 ? 12.503 -19.648 -12.639 1 97.74 518 ALA B O 1
ATOM 10382 N N . LEU B 1 519 ? 13.239 -17.793 -11.514 1 97.54 519 LEU B N 1
ATOM 10383 C CA . LEU B 1 519 ? 14.653 -18.098 -11.702 1 97.54 519 LEU B CA 1
ATOM 10384 C C . LEU B 1 519 ? 15.367 -18.213 -10.36 1 97.54 519 LEU B C 1
ATOM 10386 O O . LEU B 1 519 ? 15.826 -17.21 -9.808 1 97.54 519 LEU B O 1
ATOM 10390 N N . PRO B 1 520 ? 15.627 -19.372 -9.882 1 96.78 520 PRO B N 1
ATOM 10391 C CA . PRO B 1 520 ? 16.372 -19.508 -8.628 1 96.78 520 PRO B CA 1
ATOM 10392 C C . PRO B 1 520 ? 17.869 -19.26 -8.801 1 96.78 520 PRO B C 1
ATOM 10394 O O . PRO B 1 520 ? 18.608 -19.211 -7.814 1 96.78 520 PRO B O 1
ATOM 10397 N N . THR B 1 521 ? 18.365 -18.982 -10.037 1 96.89 521 THR B N 1
ATOM 10398 C CA . THR B 1 521 ? 19.788 -18.823 -10.32 1 96.89 521 THR B CA 1
ATOM 10399 C C . THR B 1 521 ? 20.124 -17.361 -10.596 1 96.89 521 THR B C 1
ATOM 10401 O O . THR B 1 521 ? 21.22 -17.048 -11.066 1 96.89 521 THR B O 1
ATOM 10404 N N . THR B 1 522 ? 19.188 -16.506 -10.431 1 98.18 522 THR B N 1
ATOM 10405 C CA . THR B 1 522 ? 19.393 -15.067 -10.549 1 98.18 522 THR B CA 1
ATOM 10406 C C . THR B 1 522 ? 19.237 -14.385 -9.193 1 98.18 522 THR B C 1
ATOM 10408 O O . THR B 1 522 ? 18.225 -14.566 -8.513 1 98.18 522 THR B O 1
ATOM 10411 N N . LEU B 1 523 ? 20.303 -13.687 -8.807 1 98.76 523 LEU B N 1
ATOM 10412 C CA . LEU B 1 523 ? 20.145 -12.835 -7.633 1 98.76 523 LEU B CA 1
ATOM 10413 C C . LEU B 1 523 ? 19.275 -11.624 -7.953 1 98.76 523 LEU B C 1
ATOM 10415 O O . LEU B 1 523 ? 19.716 -10.703 -8.644 1 98.76 523 LEU B O 1
ATOM 10419 N N . THR B 1 524 ? 18.047 -11.629 -7.535 1 98.74 524 THR B N 1
ATOM 10420 C CA . THR B 1 524 ? 17.089 -10.558 -7.782 1 98.74 524 THR B CA 1
ATOM 10421 C C . THR B 1 524 ? 17.006 -9.619 -6.583 1 98.74 524 THR B C 1
ATOM 10423 O O . THR B 1 524 ? 16.629 -10.037 -5.486 1 98.74 524 THR B O 1
ATOM 10426 N N . ILE B 1 525 ? 17.353 -8.348 -6.777 1 98.75 525 ILE B N 1
ATOM 10427 C CA . ILE B 1 525 ? 17.376 -7.369 -5.696 1 98.75 525 ILE B CA 1
ATOM 10428 C C . ILE B 1 525 ? 16.421 -6.222 -6.018 1 98.75 525 ILE B C 1
ATOM 10430 O O . ILE B 1 525 ? 16.456 -5.667 -7.118 1 98.75 525 ILE B O 1
ATOM 10434 N N . TRP B 1 526 ? 15.55 -5.927 -5.181 1 98.56 526 TRP B N 1
ATOM 10435 C CA . TRP B 1 526 ? 14.835 -4.655 -5.206 1 98.56 526 TRP B CA 1
ATOM 10436 C C . TRP B 1 526 ? 15.359 -3.714 -4.125 1 98.56 526 TRP B C 1
ATOM 10438 O O . TRP B 1 526 ? 15.464 -4.097 -2.958 1 98.56 526 TRP B O 1
ATOM 10448 N N . GLU B 1 527 ? 15.712 -2.548 -4.449 1 97.81 527 GLU B N 1
ATOM 10449 C CA . GLU B 1 527 ? 16.186 -1.536 -3.51 1 97.81 527 GLU B CA 1
ATOM 10450 C C . GLU B 1 527 ? 15.208 -0.368 -3.419 1 97.81 527 GLU B C 1
ATOM 10452 O O . GLU B 1 527 ? 14.935 0.3 -4.418 1 97.81 527 GLU B O 1
ATOM 10457 N N . ALA B 1 528 ? 14.66 -0.164 -2.212 1 97.16 528 ALA B N 1
ATOM 10458 C CA . ALA B 1 528 ? 13.83 1.02 -2.003 1 97.16 528 ALA B CA 1
ATOM 10459 C C . ALA B 1 528 ? 14.682 2.285 -1.959 1 97.16 528 ALA B C 1
ATOM 10461 O O . ALA B 1 528 ? 15.82 2.259 -1.483 1 97.16 528 ALA B O 1
ATOM 10462 N N . GLN B 1 529 ? 14.134 3.378 -2.394 1 95.11 529 GLN B N 1
ATOM 10463 C CA . GLN B 1 529 ? 14.862 4.638 -2.292 1 95.11 529 GLN B CA 1
ATOM 10464 C C . GLN B 1 529 ? 15.17 4.98 -0.837 1 95.11 529 GLN B C 1
ATOM 10466 O O . GLN B 1 529 ? 16.304 5.329 -0.502 1 95.11 529 GLN B O 1
ATOM 10471 N N . PHE B 1 530 ? 14.119 4.924 -0.007 1 95.12 530 PHE B N 1
ATOM 10472 C CA . PHE B 1 530 ? 14.235 4.951 1.446 1 95.12 530 PHE B CA 1
ATOM 10473 C C . PHE B 1 530 ? 13.475 3.788 2.071 1 95.12 530 PHE B C 1
ATOM 10475 O O . PHE B 1 530 ? 12.565 3.23 1.454 1 95.12 530 PHE B O 1
ATOM 10482 N N . GLY B 1 531 ? 13.856 3.446 3.206 1 94.48 531 GLY B N 1
ATOM 10483 C CA . GLY B 1 531 ? 13.374 2.208 3.798 1 94.48 531 GLY B CA 1
ATOM 10484 C C . GLY B 1 531 ? 11.863 2.154 3.922 1 94.48 531 GLY B C 1
ATOM 10485 O O . GLY B 1 531 ? 11.248 1.123 3.643 1 94.48 531 GLY B O 1
ATOM 10486 N N . ASP B 1 532 ? 11.208 3.17 4.329 1 92.84 532 ASP B N 1
ATOM 10487 C CA . ASP B 1 532 ? 9.779 3.116 4.623 1 92.84 532 ASP B CA 1
ATOM 10488 C C . ASP B 1 532 ? 8.951 3.229 3.345 1 92.84 532 ASP B C 1
ATOM 10490 O O . ASP B 1 532 ? 7.727 3.08 3.377 1 92.84 532 ASP B O 1
ATOM 10494 N N . PHE B 1 533 ? 9.599 3.409 2.179 1 95.52 533 PHE B N 1
ATOM 10495 C CA . PHE B 1 533 ? 8.857 3.472 0.925 1 95.52 533 PHE B CA 1
ATOM 10496 C C . PHE B 1 533 ? 8.273 2.109 0.573 1 95.52 533 PHE B C 1
ATOM 10498 O O . PHE B 1 533 ? 7.335 2.017 -0.222 1 95.52 533 PHE B O 1
ATOM 10505 N N . PHE B 1 534 ? 8.727 1.065 1.198 1 96.49 534 PHE B N 1
ATOM 10506 C CA . PHE B 1 534 ? 8.149 -0.252 0.959 1 96.49 534 PHE B CA 1
ATOM 10507 C C . PHE B 1 534 ? 6.673 -0.272 1.337 1 96.49 534 PHE B C 1
ATOM 10509 O O . PHE B 1 534 ? 5.93 -1.159 0.911 1 96.49 534 PHE B O 1
ATOM 10516 N N . ASN B 1 535 ? 6.207 0.717 2.139 1 96.19 535 ASN B N 1
ATOM 10517 C CA . ASN B 1 535 ? 4.807 0.802 2.541 1 96.19 535 ASN B CA 1
ATOM 10518 C C . ASN B 1 535 ? 3.875 0.782 1.333 1 96.19 535 ASN B C 1
ATOM 10520 O O . ASN B 1 535 ? 2.744 0.301 1.424 1 96.19 535 ASN B O 1
ATOM 10524 N N . GLY B 1 536 ? 4.368 1.3 0.271 1 96.57 536 GLY B N 1
ATOM 10525 C CA . GLY B 1 536 ? 3.576 1.304 -0.949 1 96.57 536 GLY B CA 1
ATOM 10526 C C . GLY B 1 536 ? 3.411 -0.076 -1.558 1 96.57 536 GLY B C 1
ATOM 10527 O O . GLY B 1 536 ? 2.54 -0.287 -2.405 1 96.57 536 GLY B O 1
ATOM 10528 N N . ALA B 1 537 ? 4.196 -1.036 -1.076 1 97.82 537 ALA B N 1
ATOM 10529 C CA . ALA B 1 537 ? 4.168 -2.394 -1.614 1 97.82 537 ALA B CA 1
ATOM 10530 C C . ALA B 1 537 ? 3.733 -3.397 -0.549 1 97.82 537 ALA B C 1
ATOM 10532 O O . ALA B 1 537 ? 4.077 -4.579 -0.622 1 97.82 537 ALA B O 1
ATOM 10533 N N . GLN B 1 538 ? 2.98 -2.98 0.393 1 97.6 538 GLN B N 1
ATOM 10534 C CA . GLN B 1 538 ? 2.666 -3.825 1.54 1 97.6 538 GLN B CA 1
ATOM 10535 C C . GLN B 1 538 ? 1.861 -5.051 1.116 1 97.6 538 GLN B C 1
ATOM 10537 O O . GLN B 1 538 ? 2.003 -6.126 1.702 1 97.6 538 GLN B O 1
ATOM 10542 N N . ILE B 1 539 ? 0.969 -4.951 0.131 1 97.68 539 ILE B N 1
ATOM 10543 C CA . ILE B 1 539 ? 0.216 -6.099 -0.363 1 97.68 539 ILE B CA 1
ATOM 10544 C C . ILE B 1 539 ? 1.181 -7.177 -0.852 1 97.68 539 ILE B C 1
ATOM 10546 O O . ILE B 1 539 ? 1.017 -8.357 -0.534 1 97.68 539 ILE B O 1
ATOM 10550 N N . MET B 1 540 ? 2.191 -6.756 -1.617 1 98.2 540 MET B N 1
ATOM 10551 C CA . MET B 1 540 ? 3.173 -7.702 -2.139 1 98.2 540 MET B CA 1
ATOM 10552 C C . MET B 1 540 ? 3.903 -8.411 -1.002 1 98.2 540 MET B C 1
ATOM 10554 O O . MET B 1 540 ? 4.12 -9.622 -1.059 1 98.2 540 MET B O 1
ATOM 10558 N N . ILE B 1 541 ? 4.237 -7.685 -0.016 1 98.21 541 ILE B N 1
ATOM 10559 C CA . ILE B 1 541 ? 4.999 -8.234 1.1 1 98.21 541 ILE B CA 1
ATOM 10560 C C . ILE B 1 541 ? 4.132 -9.22 1.88 1 98.21 541 ILE B C 1
ATOM 10562 O O . ILE B 1 541 ? 4.547 -10.352 2.137 1 98.21 541 ILE B O 1
ATOM 10566 N N . ASP B 1 542 ? 2.954 -8.874 2.175 1 97.16 542 ASP B N 1
ATOM 10567 C CA . ASP B 1 542 ? 2.093 -9.67 3.044 1 97.16 542 ASP B CA 1
ATOM 10568 C C . ASP B 1 542 ? 1.61 -10.932 2.332 1 97.16 542 ASP B C 1
ATOM 10570 O O . ASP B 1 542 ? 1.54 -12.004 2.937 1 97.16 542 ASP B O 1
ATOM 10574 N N . THR B 1 543 ? 1.288 -10.763 1.041 1 96.75 543 THR B N 1
ATOM 10575 C CA . THR B 1 543 ? 0.536 -11.83 0.391 1 96.75 543 THR B CA 1
ATOM 10576 C C . THR B 1 543 ? 1.465 -12.731 -0.418 1 96.75 543 THR B C 1
ATOM 10578 O O . THR B 1 543 ? 1.118 -13.873 -0.725 1 96.75 543 THR B O 1
ATOM 10581 N N . PHE B 1 544 ? 2.671 -12.197 -0.788 1 97.94 544 PHE B N 1
ATOM 10582 C CA . PHE B 1 544 ? 3.561 -12.979 -1.638 1 97.94 544 PHE B CA 1
ATOM 10583 C C . PHE B 1 544 ? 4.879 -13.26 -0.928 1 97.94 544 PHE B C 1
ATOM 10585 O O . PHE B 1 544 ? 5.194 -14.414 -0.628 1 97.94 544 PHE B O 1
ATOM 10592 N N . VAL B 1 545 ? 5.521 -12.284 -0.493 1 98.4 545 VAL B N 1
ATOM 10593 C CA . VAL B 1 545 ? 6.888 -12.411 0.002 1 98.4 545 VAL B CA 1
ATOM 10594 C C . VAL B 1 545 ? 6.895 -13.21 1.303 1 98.4 545 VAL B C 1
ATOM 10596 O O . VAL B 1 545 ? 7.659 -14.167 1.447 1 98.4 545 VAL B O 1
ATOM 10599 N N . THR B 1 546 ? 6.071 -12.85 2.223 1 97.57 546 THR B N 1
ATOM 10600 C CA . THR B 1 546 ? 6.093 -13.441 3.556 1 97.57 546 THR B CA 1
ATOM 10601 C C . THR B 1 546 ? 5.409 -14.804 3.556 1 97.57 546 THR B C 1
ATOM 10603 O O . THR B 1 546 ? 5.769 -15.686 4.339 1 97.57 546 THR B O 1
ATOM 10606 N N . SER B 1 547 ? 4.431 -15.008 2.68 1 97.13 547 SER B N 1
ATOM 10607 C CA . SER B 1 547 ? 3.542 -16.148 2.877 1 97.13 547 SER B CA 1
ATOM 10608 C C . SER B 1 547 ? 3.564 -17.08 1.67 1 97.13 547 SER B C 1
ATOM 10610 O O . SER B 1 547 ? 2.997 -18.174 1.714 1 97.13 547 SER B O 1
ATOM 10612 N N . GLY B 1 548 ? 4.241 -16.703 0.578 1 97.01 548 GLY B N 1
ATOM 10613 C CA . GLY B 1 548 ? 4.176 -17.459 -0.663 1 97.01 548 GLY B CA 1
ATOM 10614 C C . GLY B 1 548 ? 4.612 -18.904 -0.504 1 97.01 548 GLY B C 1
ATOM 10615 O O . GLY B 1 548 ? 3.96 -19.814 -1.021 1 97.01 548 GLY B O 1
ATOM 10616 N N . GLU B 1 549 ? 5.708 -19.129 0.191 1 97.12 549 GLU B N 1
ATOM 10617 C CA . GLU B 1 549 ? 6.174 -20.498 0.391 1 97.12 549 GLU B CA 1
ATOM 10618 C C . GLU B 1 549 ? 5.205 -21.289 1.266 1 97.12 549 GLU B C 1
ATOM 10620 O O . GLU B 1 549 ? 4.873 -22.434 0.954 1 97.12 549 GLU B O 1
ATOM 10625 N N . ALA B 1 550 ? 4.751 -20.682 2.342 1 96.45 550 ALA B N 1
ATOM 10626 C CA . ALA B 1 550 ? 3.868 -21.358 3.289 1 96.45 550 ALA B CA 1
ATOM 10627 C C . ALA B 1 550 ? 2.528 -21.697 2.642 1 96.45 550 ALA B C 1
ATOM 10629 O O . ALA B 1 550 ? 1.968 -22.769 2.885 1 96.45 550 ALA B O 1
ATOM 10630 N N . LYS B 1 551 ? 2.003 -20.824 1.865 1 96.04 551 LYS B N 1
ATOM 10631 C CA . LYS B 1 551 ? 0.686 -21.025 1.267 1 96.04 551 LYS B CA 1
ATOM 10632 C C . LYS B 1 551 ? 0.767 -21.952 0.058 1 96.04 551 LYS B C 1
ATOM 10634 O O . LYS B 1 551 ? -0.106 -22.799 -0.141 1 96.04 551 LYS B O 1
ATOM 10639 N N . TRP B 1 552 ? 1.892 -21.71 -0.784 1 95.69 552 TRP B N 1
ATOM 10640 C CA . TRP B 1 552 ? 1.828 -22.215 -2.152 1 95.69 552 TRP B CA 1
ATOM 10641 C C . TRP B 1 552 ? 3.073 -23.027 -2.492 1 95.69 552 TRP B C 1
ATOM 10643 O O . TRP B 1 552 ? 3.221 -23.504 -3.619 1 95.69 552 TRP B O 1
ATOM 10653 N N . MET B 1 553 ? 4.061 -23.146 -1.589 1 95.26 553 MET B N 1
ATOM 10654 C CA . MET B 1 553 ? 5.35 -23.785 -1.835 1 95.26 553 MET B CA 1
ATOM 10655 C C . MET B 1 553 ? 6.113 -23.064 -2.941 1 95.26 553 MET B C 1
ATOM 10657 O O . MET B 1 553 ? 6.818 -23.696 -3.73 1 95.26 553 MET B O 1
ATOM 10661 N N . LEU B 1 554 ? 5.866 -21.766 -3.034 1 95.41 554 LEU B N 1
ATOM 10662 C CA . LEU B 1 554 ? 6.645 -20.929 -3.939 1 95.41 554 LEU B CA 1
ATOM 10663 C C . LEU B 1 554 ? 7.837 -20.31 -3.217 1 95.41 554 LEU B C 1
ATOM 10665 O O . LEU B 1 554 ? 7.694 -19.295 -2.532 1 95.41 554 LEU B O 1
ATOM 10669 N N . ASN B 1 555 ? 8.991 -20.881 -3.409 1 96.35 555 ASN B N 1
ATOM 10670 C CA . ASN B 1 555 ? 10.216 -20.326 -2.843 1 96.35 555 ASN B CA 1
ATOM 10671 C C . ASN B 1 555 ? 10.71 -19.125 -3.644 1 96.35 555 ASN B C 1
ATOM 10673 O O . ASN B 1 555 ? 10.508 -19.057 -4.858 1 96.35 555 ASN B O 1
ATOM 10677 N N . SER B 1 556 ? 11.278 -18.188 -2.989 1 97.89 556 SER B N 1
ATOM 10678 C CA . SER B 1 556 ? 11.782 -16.979 -3.631 1 97.89 556 SER B CA 1
ATOM 10679 C C . SER B 1 556 ? 13.112 -16.544 -3.025 1 97.89 556 SER B C 1
ATOM 10681 O O . SER B 1 556 ? 13.252 -16.481 -1.801 1 97.89 556 SER B O 1
ATOM 10683 N N . GLY B 1 557 ? 14.054 -16.281 -3.876 1 97.89 557 GLY B N 1
ATOM 10684 C CA . GLY B 1 557 ? 15.327 -15.736 -3.432 1 97.89 557 GLY B CA 1
ATOM 10685 C C . GLY B 1 557 ? 15.378 -14.221 -3.483 1 97.89 557 GLY B C 1
ATOM 10686 O O . GLY B 1 557 ? 16.461 -13.632 -3.527 1 97.89 557 GLY B O 1
ATOM 10687 N N . LEU B 1 558 ? 14.236 -13.532 -3.501 1 98.76 558 LEU B N 1
ATOM 10688 C CA . LEU B 1 558 ? 14.149 -12.078 -3.579 1 98.76 558 LEU B CA 1
ATOM 10689 C C . LEU B 1 558 ? 14.901 -11.426 -2.424 1 98.76 558 LEU B C 1
ATOM 10691 O O . LEU B 1 558 ? 14.74 -11.825 -1.268 1 98.76 558 LEU B O 1
ATOM 10695 N N . THR B 1 559 ? 15.762 -10.478 -2.736 1 98.84 559 THR B N 1
ATOM 10696 C CA . THR B 1 559 ? 16.471 -9.665 -1.754 1 98.84 559 THR B CA 1
ATOM 10697 C C . THR B 1 559 ? 15.942 -8.233 -1.754 1 98.84 559 THR B C 1
ATOM 10699 O O . THR B 1 559 ? 15.846 -7.602 -2.809 1 98.84 559 THR B O 1
ATOM 10702 N N . ILE B 1 560 ? 15.603 -7.759 -0.641 1 98.76 560 ILE B N 1
ATOM 10703 C CA . ILE B 1 560 ? 15.083 -6.402 -0.504 1 98.76 560 ILE B CA 1
ATOM 10704 C C . ILE B 1 560 ? 16.06 -5.555 0.308 1 98.76 560 ILE B C 1
ATOM 10706 O O . ILE B 1 560 ? 16.397 -5.901 1.443 1 98.76 560 ILE B O 1
ATOM 10710 N N . LEU B 1 561 ? 16.562 -4.508 -0.269 1 98.53 561 LEU B N 1
ATOM 10711 C CA . LEU B 1 561 ? 17.425 -3.55 0.413 1 98.53 561 LEU B CA 1
ATOM 10712 C C . LEU B 1 561 ? 16.625 -2.341 0.889 1 98.53 561 LEU B C 1
ATOM 10714 O O . LEU B 1 561 ? 16.017 -1.636 0.08 1 98.53 561 LEU B O 1
ATOM 10718 N N . LEU B 1 562 ? 16.699 -2.046 2.184 1 98.3 562 LEU B N 1
ATOM 10719 C CA . LEU B 1 562 ? 15.903 -0.976 2.774 1 98.3 562 LEU B CA 1
ATOM 10720 C C . LEU B 1 562 ? 16.79 0.006 3.532 1 98.3 562 LEU B C 1
ATOM 10722 O O . LEU B 1 562 ? 17.15 -0.239 4.686 1 98.3 562 LEU B O 1
ATOM 10726 N N . PRO B 1 563 ? 17.09 1.138 2.948 1 97.14 563 PRO B N 1
ATOM 10727 C CA . PRO B 1 563 ? 17.928 2.124 3.635 1 97.14 563 PRO B CA 1
ATOM 10728 C C . PRO B 1 563 ? 17.336 2.574 4.969 1 97.14 563 PRO B C 1
ATOM 10730 O O . PRO B 1 563 ? 16.156 2.927 5.038 1 97.14 563 PRO B O 1
ATOM 10733 N N . HIS B 1 564 ? 18.113 2.559 5.964 1 96.91 564 HIS B N 1
ATOM 10734 C CA . HIS B 1 564 ? 17.686 2.792 7.339 1 96.91 564 HIS B CA 1
ATOM 10735 C C . HIS B 1 564 ? 18.743 3.565 8.12 1 96.91 564 HIS B C 1
ATOM 10737 O O . HIS B 1 564 ? 19.936 3.27 8.019 1 96.91 564 HIS B O 1
ATOM 10743 N N . GLY B 1 565 ? 18.269 4.614 8.798 1 94.2 565 GLY B N 1
ATOM 10744 C CA . GLY B 1 565 ? 19.175 5.329 9.683 1 94.2 565 GLY B CA 1
ATOM 10745 C C . GLY B 1 565 ? 18.582 6.612 10.234 1 94.2 565 GLY B C 1
ATOM 10746 O O . GLY B 1 565 ? 17.92 7.357 9.509 1 94.2 565 GLY B O 1
ATOM 10747 N N . TYR B 1 566 ? 18.697 6.871 11.474 1 94.81 566 TYR B N 1
ATOM 10748 C CA . TYR B 1 566 ? 18.225 8.068 12.16 1 94.81 566 TYR B CA 1
ATOM 10749 C C . TYR B 1 566 ? 19.266 9.179 12.097 1 94.81 566 TYR B C 1
ATOM 10751 O O . TYR B 1 566 ? 19.857 9.544 13.117 1 94.81 566 TYR B O 1
ATOM 10759 N N . ASP B 1 567 ? 19.348 9.723 10.913 1 93.11 567 ASP B N 1
ATOM 10760 C CA . ASP B 1 567 ? 20.389 10.71 10.64 1 93.11 567 ASP B CA 1
ATOM 10761 C C . ASP B 1 567 ? 19.829 12.129 10.694 1 93.11 567 ASP B C 1
ATOM 10763 O O . ASP B 1 567 ? 20.439 13.064 10.172 1 93.11 567 ASP B O 1
ATOM 10767 N N . GLY B 1 568 ? 18.67 12.247 11.237 1 92.76 568 GLY B N 1
ATOM 10768 C CA . GLY B 1 568 ? 18.085 13.569 11.392 1 92.76 568 GLY B CA 1
ATOM 10769 C C . GLY B 1 568 ? 17.272 14.007 10.188 1 92.76 568 GLY B C 1
ATOM 10770 O O . GLY B 1 568 ? 17.005 15.197 10.012 1 92.76 568 GLY B O 1
ATOM 10771 N N . ALA B 1 569 ? 16.818 13.045 9.396 1 92.14 569 ALA B N 1
ATOM 10772 C CA . ALA B 1 569 ? 16.13 13.382 8.152 1 92.14 569 ALA B CA 1
ATOM 10773 C C . ALA B 1 569 ? 14.615 13.349 8.338 1 92.14 569 ALA B C 1
ATOM 10775 O O . ALA B 1 569 ? 13.863 13.405 7.363 1 92.14 569 ALA B O 1
ATOM 10776 N N . GLY B 1 570 ? 14.157 13.2 9.57 1 93.63 570 GLY B N 1
ATOM 10777 C CA . GLY B 1 570 ? 12.729 13.282 9.833 1 93.63 570 GLY B CA 1
ATOM 10778 C C . GLY B 1 570 ? 12.035 11.934 9.788 1 93.63 570 GLY B C 1
ATOM 10779 O O . GLY B 1 570 ? 12.688 10.898 9.644 1 93.63 570 GLY B O 1
ATOM 10780 N N . PRO B 1 571 ? 10.695 11.893 9.856 1 94.61 571 PRO B N 1
ATOM 10781 C CA . PRO B 1 571 ? 9.938 10.656 10.059 1 94.61 571 PRO B CA 1
ATOM 10782 C C . PRO B 1 571 ? 9.947 9.75 8.83 1 94.61 571 PRO B C 1
ATOM 10784 O O . PRO B 1 571 ? 9.93 8.524 8.962 1 94.61 571 PRO B O 1
ATOM 10787 N N . GLU B 1 572 ? 9.92 10.166 7.563 1 91.67 572 GLU B N 1
ATOM 10788 C CA . GLU B 1 572 ? 9.754 9.352 6.363 1 91.67 572 GLU B CA 1
ATOM 10789 C C . GLU B 1 572 ? 11.101 8.875 5.828 1 91.67 572 GLU B C 1
ATOM 10791 O O . GLU B 1 572 ? 11.156 8.039 4.924 1 91.67 572 GLU B O 1
ATOM 10796 N N . HIS B 1 573 ? 12.266 9.175 6.403 1 92.65 573 HIS B N 1
ATOM 10797 C CA . HIS B 1 573 ? 13.585 8.838 5.879 1 92.65 573 HIS B CA 1
ATOM 10798 C C . HIS B 1 573 ? 14.485 8.273 6.973 1 92.65 573 HIS B C 1
ATOM 10800 O O . HIS B 1 573 ? 15.711 8.289 6.843 1 92.65 573 HIS B O 1
ATOM 10806 N N . SER B 1 574 ? 13.809 7.784 7.916 1 96.11 574 SER B N 1
ATOM 10807 C CA . SER B 1 574 ? 14.635 7.373 9.047 1 96.11 574 SER B CA 1
ATOM 10808 C C . SER B 1 574 ? 14.548 5.868 9.277 1 96.11 574 SER B C 1
ATOM 10810 O O . SER B 1 574 ? 15.51 5.248 9.735 1 96.11 574 SER B O 1
ATOM 10812 N N . SER B 1 575 ? 13.41 5.313 8.982 1 96.58 575 SER B N 1
ATOM 10813 C CA . SER B 1 575 ? 13.198 3.935 9.414 1 96.58 575 SER B CA 1
ATOM 10814 C C . SER B 1 575 ? 12.696 3.067 8.265 1 96.58 575 SER B C 1
ATOM 10816 O O . SER B 1 575 ? 11.86 3.503 7.471 1 96.58 575 SER B O 1
ATOM 10818 N N . CYS B 1 576 ? 13.214 1.882 8.236 1 97.35 576 CYS B N 1
ATOM 10819 C CA . CYS B 1 576 ? 12.68 0.912 7.287 1 97.35 576 CYS B CA 1
ATOM 10820 C C . CYS B 1 576 ? 11.582 0.07 7.927 1 97.35 576 CYS B C 1
ATOM 10822 O O . CYS B 1 576 ? 11.16 -0.94 7.362 1 97.35 576 CYS B O 1
ATOM 10824 N N . ARG B 1 577 ? 11.17 0.501 9.156 1 97.05 577 ARG B N 1
ATOM 10825 C CA . ARG B 1 577 ? 10.14 -0.235 9.882 1 97.05 577 ARG B CA 1
ATOM 10826 C C . ARG B 1 577 ? 10.553 -1.687 10.097 1 97.05 577 ARG B C 1
ATOM 10828 O O . ARG B 1 577 ? 9.786 -2.607 9.805 1 97.05 577 ARG B O 1
ATOM 10835 N N . LEU B 1 578 ? 11.69 -1.819 10.634 1 97.6 578 LEU B N 1
ATOM 10836 C CA . LEU B 1 578 ? 12.276 -3.133 10.876 1 97.6 578 LEU B CA 1
ATOM 10837 C C . LEU B 1 578 ? 11.327 -4.011 11.685 1 97.6 578 LEU B C 1
ATOM 10839 O O . LEU B 1 578 ? 11.23 -5.216 11.442 1 97.6 578 LEU B O 1
ATOM 10843 N N . GLU B 1 579 ? 10.633 -3.444 12.642 1 97.51 579 GLU B N 1
ATOM 10844 C CA . GLU B 1 579 ? 9.718 -4.144 13.538 1 97.51 579 GLU B CA 1
ATOM 10845 C C . GLU B 1 579 ? 8.62 -4.861 12.757 1 97.51 579 GLU B C 1
ATOM 10847 O O . GLU B 1 579 ? 8.138 -5.915 13.178 1 97.51 579 GLU B O 1
ATOM 10852 N N . ARG B 1 580 ? 8.178 -4.319 11.722 1 96.9 580 ARG B N 1
ATOM 10853 C CA . ARG B 1 580 ? 7.096 -4.899 10.933 1 96.9 580 ARG B CA 1
ATOM 10854 C C . ARG B 1 580 ? 7.544 -6.19 10.256 1 96.9 580 ARG B C 1
ATOM 10856 O O . ARG B 1 580 ? 6.804 -7.175 10.235 1 96.9 580 ARG B O 1
ATOM 10863 N N . PHE B 1 581 ? 8.719 -6.155 9.657 1 98.07 581 PHE B N 1
ATOM 10864 C CA . PHE B 1 581 ? 9.238 -7.367 9.034 1 98.07 581 PHE B CA 1
ATOM 10865 C C . PHE B 1 581 ? 9.44 -8.465 10.072 1 98.07 581 PHE B C 1
ATOM 10867 O O . PHE B 1 581 ? 9.147 -9.634 9.812 1 98.07 581 PHE B O 1
ATOM 10874 N N . LEU B 1 582 ? 9.972 -8.074 11.184 1 98.27 582 LEU B N 1
ATOM 10875 C CA . LEU B 1 582 ? 10.205 -9.054 12.24 1 98.27 582 LEU B CA 1
ATOM 10876 C C . LEU B 1 582 ? 8.889 -9.656 12.723 1 98.27 582 LEU B C 1
ATOM 10878 O O . LEU B 1 582 ? 8.815 -10.855 13.001 1 98.27 582 LEU B O 1
ATOM 10882 N N . GLN B 1 583 ? 7.9 -8.828 12.787 1 97.46 583 GLN B N 1
ATOM 10883 C CA . GLN B 1 583 ? 6.571 -9.276 13.192 1 97.46 583 GLN B CA 1
ATOM 10884 C C . GLN B 1 583 ? 5.999 -10.276 12.191 1 97.46 583 GLN B C 1
ATOM 10886 O O . GLN B 1 583 ? 5.241 -11.173 12.567 1 97.46 583 GLN B O 1
ATOM 10891 N N . LEU B 1 584 ? 6.397 -10.241 10.984 1 97.82 584 LEU B N 1
ATOM 10892 C CA . LEU B 1 584 ? 5.859 -11.052 9.896 1 97.82 584 LEU B CA 1
ATOM 10893 C C . LEU B 1 584 ? 6.605 -12.377 9.786 1 97.82 584 LEU B C 1
ATOM 10895 O O . LEU B 1 584 ? 6.224 -13.245 8.997 1 97.82 584 LEU B O 1
ATOM 10899 N N . THR B 1 585 ? 7.643 -12.588 10.578 1 98.32 585 THR B N 1
ATOM 10900 C CA . THR B 1 585 ? 8.385 -13.844 10.535 1 98.32 585 THR B CA 1
ATOM 10901 C C . THR B 1 585 ? 7.697 -14.907 11.386 1 98.32 585 THR B C 1
ATOM 10903 O O . THR B 1 585 ? 7.046 -14.587 12.383 1 98.32 585 THR B O 1
ATOM 10906 N N . ASP B 1 586 ? 7.852 -16.109 11.046 1 97.96 586 ASP B N 1
ATOM 10907 C CA . ASP B 1 586 ? 7.335 -17.2 11.867 1 97.96 586 ASP B CA 1
ATOM 10908 C C . ASP B 1 586 ? 8.4 -17.709 12.836 1 97.96 586 ASP B C 1
ATOM 10910 O O . ASP B 1 586 ? 8.419 -18.893 13.179 1 97.96 586 ASP B O 1
ATOM 10914 N N . SER B 1 587 ? 9.326 -16.852 13.185 1 97.77 587 SER B N 1
ATOM 10915 C CA . SER B 1 587 ? 10.316 -17.147 14.216 1 97.77 587 SER B CA 1
ATOM 10916 C C . SER B 1 587 ? 9.647 -17.487 15.544 1 97.77 587 SER B C 1
ATOM 10918 O O . SER B 1 587 ? 8.673 -16.841 15.937 1 97.77 587 SER B O 1
ATOM 10920 N N . ASN B 1 588 ? 10.203 -18.501 16.19 1 96 588 ASN B N 1
ATOM 10921 C CA . ASN B 1 588 ? 9.685 -18.911 17.49 1 96 588 ASN B CA 1
ATOM 10922 C C . ASN B 1 588 ? 10.358 -18.148 18.628 1 96 588 ASN B C 1
ATOM 10924 O O . ASN B 1 588 ? 11.564 -17.9 18.586 1 96 588 ASN B O 1
ATOM 10928 N N . GLU B 1 589 ? 9.578 -17.827 19.637 1 95.96 589 GLU B N 1
ATOM 10929 C CA . GLU B 1 589 ? 10.181 -17.082 20.738 1 95.96 589 GLU B CA 1
ATOM 10930 C C . GLU B 1 589 ? 10.746 -18.024 21.797 1 95.96 589 GLU B C 1
ATOM 10932 O O . GLU B 1 589 ? 11.561 -17.615 22.627 1 95.96 589 GLU B O 1
ATOM 10937 N N . ASP B 1 590 ? 10.389 -19.341 21.769 1 95.25 590 ASP B N 1
ATOM 10938 C CA . ASP B 1 590 ? 10.757 -20.239 22.86 1 95.25 590 ASP B CA 1
ATOM 10939 C C . ASP B 1 590 ? 11.563 -21.429 22.344 1 95.25 590 ASP B C 1
ATOM 10941 O O . ASP B 1 590 ? 11.938 -22.313 23.117 1 95.25 590 ASP B O 1
ATOM 10945 N N . LYS B 1 591 ? 11.763 -21.472 21.029 1 96.22 591 LYS B N 1
ATOM 10946 C CA . LYS B 1 591 ? 12.578 -22.518 20.417 1 96.22 591 LYS B CA 1
ATOM 10947 C C . LYS B 1 591 ? 13.544 -21.932 19.392 1 96.22 591 LYS B C 1
ATOM 10949 O O . LYS B 1 591 ? 13.255 -20.904 18.775 1 96.22 591 LYS B O 1
ATOM 10954 N N . PRO B 1 592 ? 14.633 -22.593 19.204 1 96.5 592 PRO B N 1
ATOM 10955 C CA . PRO B 1 592 ? 15.577 -22.092 18.202 1 96.5 592 PRO B CA 1
ATOM 10956 C C . PRO B 1 592 ? 15.013 -22.14 16.784 1 96.5 592 PRO B C 1
ATOM 10958 O O . PRO B 1 592 ? 14.312 -23.089 16.426 1 96.5 592 PRO B O 1
ATOM 10961 N N . ASP B 1 593 ? 15.366 -21.198 16.01 1 96.8 593 ASP B N 1
ATOM 10962 C CA . ASP B 1 593 ? 14.989 -21.139 14.601 1 96.8 593 ASP B CA 1
ATOM 10963 C C . ASP B 1 593 ? 15.912 -22.005 13.748 1 96.8 593 ASP B C 1
ATOM 10965 O O . ASP B 1 593 ? 17.054 -22.268 14.131 1 96.8 593 ASP B O 1
ATOM 10969 N N . GLY B 1 594 ? 15.39 -22.505 12.681 1 96.43 594 GLY B N 1
ATOM 10970 C CA . GLY B 1 594 ? 16.193 -23.053 11.6 1 96.43 594 GLY B CA 1
ATOM 10971 C C . GLY B 1 594 ? 16.144 -22.215 10.336 1 96.43 594 GLY B C 1
ATOM 10972 O O . GLY B 1 594 ? 15.581 -21.118 10.334 1 96.43 594 GLY B O 1
ATOM 10973 N N . ASP B 1 595 ? 16.773 -22.72 9.283 1 96.49 595 ASP B N 1
ATOM 10974 C CA . ASP B 1 595 ? 16.758 -22.028 7.998 1 96.49 595 ASP B CA 1
ATOM 10975 C C . ASP B 1 595 ? 15.349 -21.992 7.41 1 96.49 595 ASP B C 1
ATOM 10977 O O . ASP B 1 595 ? 15.087 -21.253 6.459 1 96.49 595 ASP B O 1
ATOM 10981 N N . ASN B 1 596 ? 14.454 -22.674 8.002 1 96.74 596 ASN B N 1
ATOM 10982 C CA . ASN B 1 596 ? 13.121 -22.828 7.431 1 96.74 596 ASN B CA 1
ATOM 10983 C C . ASN B 1 596 ? 12.185 -21.709 7.88 1 96.74 596 ASN B C 1
ATOM 10985 O O . ASN B 1 596 ? 10.977 -21.772 7.645 1 96.74 596 ASN B O 1
ATOM 10989 N N . VAL B 1 597 ? 12.677 -20.675 8.592 1 97.78 597 VAL B N 1
ATOM 10990 C CA . VAL B 1 597 ? 11.86 -19.484 8.799 1 97.78 597 VAL B CA 1
ATOM 10991 C C . VAL B 1 597 ? 11.436 -18.907 7.45 1 97.78 597 VAL B C 1
ATOM 10993 O O . VAL B 1 597 ? 12.089 -19.148 6.432 1 97.78 597 VAL B O 1
ATOM 10996 N N . ASN B 1 598 ? 10.358 -18.19 7.435 1 98.08 598 ASN B N 1
ATOM 10997 C CA . ASN B 1 598 ? 9.747 -17.774 6.177 1 98.08 598 ASN B CA 1
ATOM 10998 C C . ASN B 1 598 ? 10.573 -16.696 5.482 1 98.08 598 ASN B C 1
ATOM 11000 O O . ASN B 1 598 ? 10.477 -16.522 4.265 1 98.08 598 ASN B O 1
ATOM 11004 N N . MET B 1 599 ? 11.352 -15.912 6.218 1 98.06 599 MET B N 1
ATOM 11005 C CA . MET B 1 599 ? 12.23 -14.9 5.638 1 98.06 599 MET B CA 1
ATOM 11006 C C . MET B 1 599 ? 13.411 -14.611 6.558 1 98.06 599 MET B C 1
ATOM 11008 O O . MET B 1 599 ? 13.332 -14.84 7.766 1 98.06 599 MET B O 1
ATOM 11012 N N . HIS B 1 600 ? 14.449 -14.21 5.988 1 98.21 600 HIS B N 1
ATOM 11013 C CA . HIS B 1 600 ? 15.631 -13.795 6.735 1 98.21 600 HIS B CA 1
ATOM 11014 C C . HIS B 1 600 ? 15.705 -12.276 6.85 1 98.21 600 HIS B C 1
ATOM 11016 O O . HIS B 1 600 ? 15.47 -11.563 5.872 1 98.21 600 HIS B O 1
ATOM 11022 N N . VAL B 1 601 ? 15.934 -11.772 8.046 1 98.63 601 VAL B N 1
ATOM 11023 C CA . VAL B 1 601 ? 16.057 -10.343 8.313 1 98.63 601 VAL B CA 1
ATOM 11024 C C . VAL B 1 601 ? 17.427 -10.045 8.917 1 98.63 601 VAL B C 1
ATOM 11026 O O . VAL B 1 601 ? 17.786 -10.598 9.96 1 98.63 601 VAL B O 1
ATOM 11029 N N . THR B 1 602 ? 18.202 -9.182 8.266 1 98.64 602 THR B N 1
ATOM 11030 C CA . THR B 1 602 ? 19.575 -8.927 8.69 1 98.64 602 THR B CA 1
ATOM 11031 C C . THR B 1 602 ? 19.862 -7.429 8.721 1 98.64 602 THR B C 1
ATOM 11033 O O . THR B 1 602 ? 19.201 -6.65 8.032 1 98.64 602 THR B O 1
ATOM 11036 N N . ASN B 1 603 ? 20.717 -6.997 9.547 1 98.38 603 ASN B N 1
ATOM 11037 C CA . ASN B 1 603 ? 21.195 -5.626 9.694 1 98.38 603 ASN B CA 1
ATOM 11038 C C . ASN B 1 603 ? 22.715 -5.573 9.824 1 98.38 603 ASN B C 1
ATOM 11040 O O . ASN B 1 603 ? 23.24 -5.26 10.894 1 98.38 603 ASN B O 1
ATOM 11044 N N . PRO B 1 604 ? 23.404 -5.789 8.748 1 97.99 604 PRO B N 1
ATOM 11045 C CA . PRO B 1 604 ? 24.863 -5.915 8.777 1 97.99 604 PRO B CA 1
ATOM 11046 C C . PRO B 1 604 ? 25.56 -4.614 9.167 1 97.99 604 PRO B C 1
ATOM 11048 O O . PRO B 1 604 ? 25.092 -3.528 8.814 1 97.99 604 PRO B O 1
ATOM 11051 N N . THR B 1 605 ? 26.716 -4.736 9.799 1 97.65 605 THR B N 1
ATOM 11052 C CA . THR B 1 605 ? 27.418 -3.552 10.283 1 97.65 605 THR B CA 1
ATOM 11053 C C . THR B 1 605 ? 28.702 -3.323 9.49 1 97.65 605 THR B C 1
ATOM 11055 O O . THR B 1 605 ? 29.35 -2.285 9.634 1 97.65 605 THR B O 1
ATOM 11058 N N . THR B 1 606 ? 29.104 -4.267 8.61 1 97.99 606 THR B N 1
ATOM 11059 C CA . THR B 1 606 ? 30.334 -4.101 7.844 1 97.99 606 THR B CA 1
ATOM 11060 C C . THR B 1 606 ? 30.114 -4.474 6.38 1 97.99 606 THR B C 1
ATOM 11062 O O . THR B 1 606 ? 29.218 -5.259 6.062 1 97.99 606 THR B O 1
ATOM 11065 N N . PRO B 1 607 ? 30.962 -3.968 5.48 1 98.13 607 PRO B N 1
ATOM 11066 C CA . PRO B 1 607 ? 30.883 -4.338 4.065 1 98.13 607 PRO B CA 1
ATOM 11067 C C . PRO B 1 607 ? 31.08 -5.834 3.835 1 98.13 607 PRO B C 1
ATOM 11069 O O . PRO B 1 607 ? 30.427 -6.421 2.968 1 98.13 607 PRO B O 1
ATOM 11072 N N . ALA B 1 608 ? 31.962 -6.462 4.606 1 98.54 608 ALA B N 1
ATOM 11073 C CA . ALA B 1 608 ? 32.204 -7.894 4.443 1 98.54 608 ALA B CA 1
ATOM 11074 C C . ALA B 1 608 ? 30.935 -8.698 4.711 1 98.54 608 ALA B C 1
ATOM 11076 O O . ALA B 1 608 ? 30.655 -9.676 4.014 1 98.54 608 ALA B O 1
ATOM 11077 N N . GLN B 1 609 ? 30.252 -8.341 5.776 1 98.38 609 GLN B N 1
ATOM 11078 C CA . GLN B 1 609 ? 28.985 -8.997 6.079 1 98.38 609 GLN B CA 1
ATOM 11079 C C . GLN B 1 609 ? 28.012 -8.883 4.909 1 98.38 609 GLN B C 1
ATOM 11081 O O . GLN B 1 609 ? 27.312 -9.843 4.581 1 98.38 609 GLN B O 1
ATOM 11086 N N . TYR B 1 610 ? 27.953 -7.698 4.313 1 98.54 610 TYR B N 1
ATOM 11087 C CA . TYR B 1 610 ? 27.09 -7.462 3.161 1 98.54 610 TYR B CA 1
ATOM 11088 C C . TYR B 1 610 ? 27.505 -8.331 1.981 1 98.54 610 TYR B C 1
ATOM 11090 O O . TYR B 1 610 ? 26.659 -8.947 1.327 1 98.54 610 TYR B O 1
ATOM 11098 N N . PHE B 1 611 ? 28.842 -8.438 1.716 1 98.57 611 PHE B N 1
ATOM 11099 C CA . PHE B 1 611 ? 29.404 -9.3 0.683 1 98.57 611 PHE B CA 1
ATOM 11100 C C . PHE B 1 611 ? 28.938 -10.739 0.867 1 98.57 611 PHE B C 1
ATOM 11102 O O . PHE B 1 611 ? 28.427 -11.356 -0.07 1 98.57 611 PHE B O 1
ATOM 11109 N N . HIS B 1 612 ? 29.036 -11.236 2.032 1 98.75 612 HIS B N 1
ATOM 11110 C CA . HIS B 1 612 ? 28.714 -12.627 2.33 1 98.75 612 HIS B CA 1
ATOM 11111 C C . HIS B 1 612 ? 27.214 -12.88 2.227 1 98.75 612 HIS B C 1
ATOM 11113 O O . HIS B 1 612 ? 26.789 -13.958 1.805 1 98.75 612 HIS B O 1
ATOM 11119 N N . LEU B 1 613 ? 26.387 -11.924 2.59 1 98.38 613 LEU B N 1
ATOM 11120 C CA . LEU B 1 613 ? 24.937 -12.069 2.517 1 98.38 613 LEU B CA 1
ATOM 11121 C C . LEU B 1 613 ? 24.481 -12.253 1.074 1 98.38 613 LEU B C 1
ATOM 11123 O O . LEU B 1 613 ? 23.649 -13.116 0.786 1 98.38 613 LEU B O 1
ATOM 11127 N N . LEU B 1 614 ? 24.993 -11.432 0.193 1 98.74 614 LEU B N 1
ATOM 11128 C CA . LEU B 1 614 ? 24.588 -11.492 -1.208 1 98.74 614 LEU B CA 1
ATOM 11129 C C . LEU B 1 614 ? 25.008 -12.815 -1.838 1 98.74 614 LEU B C 1
ATOM 11131 O O . LEU B 1 614 ? 24.23 -13.433 -2.57 1 98.74 614 LEU B O 1
ATOM 11135 N N . ARG B 1 615 ? 26.209 -13.243 -1.559 1 98.65 615 ARG B N 1
ATOM 11136 C CA . ARG B 1 615 ? 26.677 -14.503 -2.127 1 98.65 615 ARG B CA 1
ATOM 11137 C C . ARG B 1 615 ? 25.913 -15.685 -1.541 1 98.65 615 ARG B C 1
ATOM 11139 O O . ARG B 1 615 ? 25.563 -16.623 -2.26 1 98.65 615 ARG B O 1
ATOM 11146 N N . ARG B 1 616 ? 25.662 -15.606 -0.238 1 98.12 616 ARG B N 1
ATOM 11147 C CA . ARG B 1 616 ? 24.941 -16.68 0.436 1 98.12 616 ARG B CA 1
ATOM 11148 C C . ARG B 1 616 ? 23.578 -16.913 -0.208 1 98.12 616 ARG B C 1
ATOM 11150 O O . ARG B 1 616 ? 23.111 -18.051 -0.289 1 98.12 616 ARG B O 1
ATOM 11157 N N . GLN B 1 617 ? 22.931 -15.895 -0.657 1 97.47 617 GLN B N 1
ATOM 11158 C CA . GLN B 1 617 ? 21.611 -15.964 -1.275 1 97.47 617 GLN B CA 1
ATOM 11159 C C . GLN B 1 617 ? 21.621 -16.882 -2.493 1 97.47 617 GLN B C 1
ATOM 11161 O O . GLN B 1 617 ? 20.608 -17.508 -2.814 1 97.47 617 GLN B O 1
ATOM 11166 N N . MET B 1 618 ? 22.736 -16.999 -3.172 1 97.28 618 MET B N 1
ATOM 11167 C CA . MET B 1 618 ? 22.812 -17.746 -4.424 1 97.28 618 MET B CA 1
ATOM 11168 C C . MET B 1 618 ? 23.474 -19.103 -4.209 1 97.28 618 MET B C 1
ATOM 11170 O O . MET B 1 618 ? 23.203 -20.054 -4.944 1 97.28 618 MET B O 1
ATOM 11174 N N . LEU B 1 619 ? 24.285 -19.208 -3.162 1 97.2 619 LEU B N 1
ATOM 11175 C CA . LEU B 1 619 ? 25.105 -20.405 -3.01 1 97.2 619 LEU B CA 1
ATOM 11176 C C . LEU B 1 619 ? 24.358 -21.479 -2.226 1 97.2 619 LEU B C 1
ATOM 11178 O O . LEU B 1 619 ? 24.716 -22.657 -2.283 1 97.2 619 LEU B O 1
ATOM 11182 N N . ARG B 1 620 ? 23.315 -21.079 -1.506 1 96.11 620 ARG B N 1
ATOM 11183 C CA . ARG B 1 620 ? 22.504 -22.043 -0.77 1 96.11 620 ARG B CA 1
ATOM 11184 C C . ARG B 1 620 ? 21.667 -22.894 -1.719 1 96.11 620 ARG B C 1
ATOM 11186 O O . ARG B 1 620 ? 21.348 -22.463 -2.829 1 96.11 620 ARG B O 1
ATOM 11193 N N . ASN B 1 621 ? 21.252 -24.073 -1.305 1 96.66 621 ASN B N 1
ATOM 11194 C CA . ASN B 1 621 ? 20.44 -24.947 -2.145 1 96.66 621 ASN B CA 1
ATOM 11195 C C . ASN B 1 621 ? 18.954 -24.803 -1.831 1 96.66 621 ASN B C 1
ATOM 11197 O O . ASN B 1 621 ? 18.176 -25.735 -2.046 1 96.66 621 ASN B O 1
ATOM 11201 N N . PHE B 1 622 ? 18.56 -23.754 -1.157 1 97.39 622 PHE B N 1
ATOM 11202 C CA . PHE B 1 622 ? 17.187 -23.314 -0.936 1 97.39 622 PHE B CA 1
ATOM 11203 C C . PHE B 1 622 ? 17.068 -21.805 -1.11 1 97.39 622 PHE B C 1
ATOM 11205 O O . PHE B 1 622 ? 18.077 -21.106 -1.22 1 97.39 622 PHE B O 1
ATOM 11212 N N . ARG B 1 623 ? 15.907 -21.331 -1.253 1 97.99 623 ARG B N 1
ATOM 11213 C CA . ARG B 1 623 ? 15.688 -19.895 -1.397 1 97.99 623 ARG B CA 1
ATOM 11214 C C . ARG B 1 623 ? 14.704 -19.384 -0.349 1 97.99 623 ARG B C 1
ATOM 11216 O O . ARG B 1 623 ? 13.679 -20.017 -0.091 1 97.99 623 ARG B O 1
ATOM 11223 N N . LYS B 1 624 ? 15.076 -18.372 0.367 1 98.11 624 LYS B N 1
ATOM 11224 C CA . LYS B 1 624 ? 14.244 -17.579 1.268 1 98.11 624 LYS B CA 1
ATOM 11225 C C . LYS B 1 624 ? 14.375 -16.089 0.969 1 98.11 624 LYS B C 1
ATOM 11227 O O . LYS B 1 624 ? 15.47 -15.603 0.676 1 98.11 624 LYS B O 1
ATOM 11232 N N . PRO B 1 625 ? 13.239 -15.386 0.981 1 98.65 625 PRO B N 1
ATOM 11233 C CA . PRO B 1 625 ? 13.412 -13.935 0.888 1 98.65 625 PRO B CA 1
ATOM 11234 C C . PRO B 1 625 ? 14.381 -13.388 1.934 1 98.65 625 PRO B C 1
ATOM 11236 O O . PRO B 1 625 ? 14.389 -13.855 3.076 1 98.65 625 PRO B O 1
ATOM 11239 N N . LEU B 1 626 ? 15.148 -12.423 1.507 1 98.76 626 LEU B N 1
ATOM 11240 C CA . LEU B 1 626 ? 16.133 -11.797 2.383 1 98.76 626 LEU B CA 1
ATOM 11241 C C . LEU B 1 626 ? 15.868 -10.301 2.516 1 98.76 626 LEU B C 1
ATOM 11243 O O . LEU B 1 626 ? 15.87 -9.575 1.519 1 98.76 626 LEU B O 1
ATOM 11247 N N . ILE B 1 627 ? 15.596 -9.834 3.708 1 98.74 627 ILE B N 1
ATOM 11248 C CA . ILE B 1 627 ? 15.422 -8.418 4.013 1 98.74 627 ILE B CA 1
ATOM 11249 C C . ILE B 1 627 ? 16.699 -7.866 4.643 1 98.74 627 ILE B C 1
ATOM 11251 O O . ILE B 1 627 ? 17.107 -8.304 5.721 1 98.74 627 ILE B O 1
ATOM 11255 N N . ILE B 1 628 ? 17.307 -6.947 4.004 1 98.64 628 ILE B N 1
ATOM 11256 C CA . ILE B 1 628 ? 18.524 -6.337 4.528 1 98.64 628 ILE B CA 1
ATOM 11257 C C . ILE B 1 628 ? 18.248 -4.887 4.918 1 98.64 628 ILE B C 1
ATOM 11259 O O . ILE B 1 628 ? 17.8 -4.089 4.092 1 98.64 628 ILE B O 1
ATOM 11263 N N . VAL B 1 629 ? 18.457 -4.524 6.16 1 98.16 629 VAL B N 1
ATOM 11264 C CA . VAL B 1 629 ? 18.475 -3.13 6.589 1 98.16 629 VAL B CA 1
ATOM 11265 C C . VAL B 1 629 ? 19.728 -2.441 6.053 1 98.16 629 VAL B C 1
ATOM 11267 O O . VAL B 1 629 ? 20.781 -2.468 6.694 1 98.16 629 VAL B O 1
ATOM 11270 N N . ALA B 1 630 ? 19.556 -1.803 4.944 1 95.52 630 ALA B N 1
ATOM 11271 C CA . ALA B 1 630 ? 20.697 -1.231 4.233 1 95.52 630 ALA B CA 1
ATOM 11272 C C . ALA B 1 630 ? 21.145 0.078 4.877 1 95.52 630 ALA B C 1
ATOM 11274 O O . ALA B 1 630 ? 20.315 0.872 5.326 1 95.52 630 ALA B O 1
ATOM 11275 N N . PRO B 1 631 ? 22.356 0.314 4.874 1 91.49 631 PRO B N 1
ATOM 11276 C CA . PRO B 1 631 ? 22.856 1.5 5.572 1 91.49 631 PRO B CA 1
ATOM 11277 C C . PRO B 1 631 ? 22.763 2.767 4.724 1 91.49 631 PRO B C 1
ATOM 11279 O O . PRO B 1 631 ? 22.691 2.687 3.495 1 91.49 631 PRO B O 1
ATOM 11282 N N . LYS B 1 632 ? 22.795 3.866 5.399 1 93.84 632 LYS B N 1
ATOM 11283 C CA . LYS B 1 632 ? 22.926 5.179 4.773 1 93.84 632 LYS B CA 1
ATOM 11284 C C . LYS B 1 632 ? 24.289 5.797 5.071 1 93.84 632 LYS B C 1
ATOM 11286 O O . LYS B 1 632 ? 25.221 5.672 4.274 1 93.84 632 LYS B O 1
ATOM 11291 N N . ILE B 1 633 ? 24.509 6.15 6.275 1 92.38 633 ILE B N 1
ATOM 11292 C CA . ILE B 1 633 ? 25.72 6.859 6.673 1 92.38 633 ILE B CA 1
ATOM 11293 C C . ILE B 1 633 ? 26.922 5.922 6.573 1 92.38 633 ILE B C 1
ATOM 11295 O O . ILE B 1 633 ? 28.045 6.367 6.32 1 92.38 633 ILE B O 1
ATOM 11299 N N . LEU B 1 634 ? 26.733 4.595 6.751 1 94.95 634 LEU B N 1
ATOM 11300 C CA . LEU B 1 634 ? 27.832 3.637 6.764 1 94.95 634 LEU B CA 1
ATOM 11301 C C . LEU B 1 634 ? 28.444 3.493 5.374 1 94.95 634 LEU B C 1
ATOM 11303 O O . LEU B 1 634 ? 29.557 2.981 5.231 1 94.95 634 LEU B O 1
ATOM 11307 N N . LEU B 1 635 ? 27.769 3.96 4.405 1 95.52 635 LEU B N 1
ATOM 11308 C CA . LEU B 1 635 ? 28.265 3.871 3.036 1 95.52 635 LEU B CA 1
ATOM 11309 C C . LEU B 1 635 ? 29.574 4.638 2.882 1 95.52 635 LEU B C 1
ATOM 11311 O O . LEU B 1 635 ? 30.403 4.295 2.036 1 95.52 635 LEU B O 1
ATOM 11315 N N . ARG B 1 636 ? 29.751 5.669 3.817 1 91.95 636 ARG B N 1
ATOM 11316 C CA . ARG B 1 636 ? 30.933 6.518 3.703 1 91.95 636 ARG B CA 1
ATOM 11317 C C . ARG B 1 636 ? 31.668 6.615 5.036 1 91.95 636 ARG B C 1
ATOM 11319 O O . ARG B 1 636 ? 32.636 7.368 5.163 1 91.95 636 ARG B O 1
ATOM 11326 N N . HIS B 1 637 ? 31.164 5.908 5.92 1 92.89 637 HIS B N 1
ATOM 11327 C CA . HIS B 1 637 ? 31.739 5.987 7.258 1 92.89 637 HIS B CA 1
ATOM 11328 C C . HIS B 1 637 ? 33.1 5.303 7.314 1 92.89 637 HIS B C 1
ATOM 11330 O O . HIS B 1 637 ? 33.226 4.13 6.955 1 92.89 637 HIS B O 1
ATOM 11336 N N . ASN B 1 638 ? 34.072 5.967 7.855 1 92.54 638 ASN B N 1
ATOM 11337 C CA . ASN B 1 638 ? 35.442 5.465 7.872 1 92.54 638 ASN B CA 1
ATOM 11338 C C . ASN B 1 638 ? 35.557 4.18 8.687 1 92.54 638 ASN B C 1
ATOM 11340 O O . ASN B 1 638 ? 36.348 3.296 8.351 1 92.54 638 ASN B O 1
ATOM 11344 N N . ALA B 1 639 ? 34.772 4.147 9.716 1 92.88 639 ALA B N 1
ATOM 11345 C CA . ALA B 1 639 ? 34.842 2.965 10.572 1 92.88 639 ALA B CA 1
ATOM 11346 C C . ALA B 1 639 ? 34.049 1.807 9.973 1 92.88 639 ALA B C 1
ATOM 11348 O O . ALA B 1 639 ? 34.237 0.651 10.361 1 92.88 639 ALA B O 1
ATOM 11349 N N . GLY B 1 640 ? 33.178 2.072 9.078 1 94.5 640 GLY B N 1
ATOM 11350 C CA . GLY B 1 640 ? 32.352 1.055 8.449 1 94.5 640 GLY B CA 1
ATOM 11351 C C . GLY B 1 640 ? 32.979 0.466 7.199 1 94.5 640 GLY B C 1
ATOM 11352 O O . GLY B 1 640 ? 32.349 0.43 6.14 1 94.5 640 GLY B O 1
ATOM 11353 N N . THR B 1 641 ? 34.2 0.045 7.205 1 96.94 641 THR B N 1
ATOM 11354 C CA . THR B 1 641 ? 34.954 -0.559 6.112 1 96.94 641 THR B CA 1
ATOM 11355 C C . THR B 1 641 ? 35.496 -1.926 6.518 1 96.94 641 THR B C 1
ATOM 11357 O O . THR B 1 641 ? 35.445 -2.295 7.694 1 96.94 641 THR B O 1
ATOM 11360 N N . SER B 1 642 ? 35.864 -2.723 5.61 1 97.79 642 SER B N 1
ATOM 11361 C CA . SER B 1 642 ? 36.401 -4.054 5.875 1 97.79 642 SER B CA 1
ATOM 11362 C C . SER B 1 642 ? 37.674 -4.306 5.074 1 97.79 642 SER B C 1
ATOM 11364 O O . SER B 1 642 ? 37.79 -3.866 3.928 1 97.79 642 SER B O 1
ATOM 11366 N N . PRO B 1 643 ? 38.665 -4.999 5.726 1 96.92 643 PRO B N 1
ATOM 11367 C CA . PRO B 1 643 ? 39.755 -5.505 4.889 1 96.92 643 PRO B CA 1
ATOM 11368 C C . PRO B 1 643 ? 39.29 -6.559 3.886 1 96.92 643 PRO B C 1
ATOM 11370 O O . PRO B 1 643 ? 38.342 -7.3 4.159 1 96.92 643 PRO B O 1
ATOM 11373 N N . ILE B 1 644 ? 39.951 -6.638 2.771 1 97.51 644 ILE B N 1
ATOM 11374 C CA . ILE B 1 644 ? 39.582 -7.57 1.711 1 97.51 644 ILE B CA 1
ATOM 11375 C C . ILE B 1 644 ? 39.695 -9.004 2.223 1 97.51 644 ILE B C 1
ATOM 11377 O O . ILE B 1 644 ? 38.965 -9.89 1.772 1 97.51 644 ILE B O 1
ATOM 11381 N N . THR B 1 645 ? 40.519 -9.245 3.256 1 97.17 645 THR B N 1
ATOM 11382 C CA . THR B 1 645 ? 40.766 -10.572 3.81 1 97.17 645 THR B CA 1
ATOM 11383 C C . THR B 1 645 ? 39.534 -11.089 4.546 1 97.17 645 THR B C 1
ATOM 11385 O O . THR B 1 645 ? 39.409 -12.291 4.791 1 97.17 645 THR B O 1
ATOM 11388 N N . ASP B 1 646 ? 38.608 -10.196 4.894 1 97.94 646 ASP B N 1
ATOM 11389 C CA . ASP B 1 646 ? 37.36 -10.616 5.525 1 97.94 646 ASP B CA 1
ATOM 11390 C C . ASP B 1 646 ? 36.426 -11.271 4.511 1 97.94 646 ASP B C 1
ATOM 11392 O O . ASP B 1 646 ? 35.401 -11.846 4.884 1 97.94 646 ASP B O 1
ATOM 11396 N N . MET B 1 647 ? 36.755 -11.23 3.226 1 98.57 647 MET B N 1
ATOM 11397 C CA . MET B 1 647 ? 35.924 -11.776 2.156 1 98.57 647 MET B CA 1
ATOM 11398 C C . MET B 1 647 ? 36.646 -12.907 1.431 1 98.57 647 MET B C 1
ATOM 11400 O O . MET B 1 647 ? 36.143 -13.434 0.437 1 98.57 647 MET B O 1
ATOM 11404 N N . GLU B 1 648 ? 37.815 -13.268 1.901 1 97.73 648 GLU B N 1
ATOM 11405 C CA . GLU B 1 648 ? 38.633 -14.28 1.24 1 97.73 648 GLU B CA 1
ATOM 11406 C C . GLU B 1 648 ? 38.133 -15.687 1.554 1 97.73 648 GLU B C 1
ATOM 11408 O O . GLU B 1 648 ? 37.152 -15.854 2.282 1 97.73 648 GLU B O 1
ATOM 11413 N N . SER B 1 649 ? 38.796 -16.635 1.008 1 97.36 649 SER B N 1
ATOM 11414 C CA . SER B 1 649 ? 38.39 -18.026 1.181 1 97.36 649 SER B CA 1
ATOM 11415 C C . SER B 1 649 ? 38.276 -18.39 2.658 1 97.36 649 SER B C 1
ATOM 11417 O O . SER B 1 649 ? 39.076 -17.933 3.478 1 97.36 649 SER B O 1
ATOM 11419 N N . GLN B 1 650 ? 37.248 -19.146 3.046 1 94.99 650 GLN B N 1
ATOM 11420 C CA . GLN B 1 650 ? 37.017 -19.702 4.375 1 94.99 650 GLN B CA 1
ATOM 11421 C C . GLN B 1 650 ? 36.393 -18.665 5.305 1 94.99 650 GLN B C 1
ATOM 11423 O O . GLN B 1 650 ? 36.329 -18.87 6.518 1 94.99 650 GLN B O 1
ATOM 11428 N N . THR B 1 651 ? 36.074 -17.533 4.762 1 97.2 651 THR B N 1
ATOM 11429 C CA . THR B 1 651 ? 35.275 -16.574 5.518 1 97.2 651 THR B CA 1
ATOM 11430 C C . THR B 1 651 ? 33.793 -16.725 5.187 1 97.2 651 THR B C 1
ATOM 11432 O O . THR B 1 651 ? 33.436 -17.342 4.182 1 97.2 651 THR B O 1
ATOM 11435 N N . LYS B 1 652 ? 32.98 -16.264 6.091 1 97.6 652 LYS B N 1
ATOM 11436 C CA . LYS B 1 652 ? 31.535 -16.402 5.932 1 97.6 652 LYS B CA 1
ATOM 11437 C C . LYS B 1 652 ? 30.791 -15.317 6.706 1 97.6 652 LYS B C 1
ATOM 11439 O O . LYS B 1 652 ? 31.408 -14.516 7.411 1 97.6 652 LYS B O 1
ATOM 11444 N N . PHE B 1 653 ? 29.539 -15.268 6.47 1 97.6 653 PHE B N 1
ATOM 11445 C CA . PHE B 1 653 ? 28.689 -14.343 7.212 1 97.6 653 PHE B CA 1
ATOM 11446 C C . PHE B 1 653 ? 28.645 -14.715 8.689 1 97.6 653 PHE B C 1
ATOM 11448 O O . PHE B 1 653 ? 28.439 -15.88 9.035 1 97.6 653 PHE B O 1
ATOM 11455 N N . GLN B 1 654 ? 28.883 -13.783 9.525 1 97.62 654 GLN B N 1
ATOM 11456 C CA . GLN B 1 654 ? 28.772 -13.974 10.967 1 97.62 654 GLN B CA 1
ATOM 11457 C C . GLN B 1 654 ? 27.428 -13.472 11.487 1 97.62 654 GLN B C 1
ATOM 11459 O O . GLN B 1 654 ? 27.145 -12.273 11.438 1 97.62 654 GLN B O 1
ATOM 11464 N N . ASN B 1 655 ? 26.708 -14.339 12.038 1 97.93 655 ASN B N 1
ATOM 11465 C CA . ASN B 1 655 ? 25.4 -13.954 12.556 1 97.93 655 ASN B CA 1
ATOM 11466 C C . ASN B 1 655 ? 25.525 -13.027 13.762 1 97.93 655 ASN B C 1
ATOM 11468 O O . ASN B 1 655 ? 24.635 -12.217 14.022 1 97.93 655 ASN B O 1
ATOM 11472 N N . VAL B 1 656 ? 26.522 -13.243 14.559 1 98.48 656 VAL B N 1
ATOM 11473 C CA . VAL B 1 656 ? 26.841 -12.446 15.739 1 98.48 656 VAL B CA 1
ATOM 11474 C C . VAL B 1 656 ? 28.325 -12.085 15.734 1 98.48 656 VAL B C 1
ATOM 11476 O O . VAL B 1 656 ? 29.171 -12.916 15.396 1 98.48 656 VAL B O 1
ATOM 11479 N N . ILE B 1 657 ? 28.599 -10.881 15.953 1 98.35 657 ILE B N 1
ATOM 11480 C CA . ILE B 1 657 ? 29.984 -10.443 16.081 1 98.35 657 ILE B CA 1
ATOM 11481 C C . ILE B 1 657 ? 30.267 -10.04 17.527 1 98.35 657 ILE B C 1
ATOM 11483 O O . ILE B 1 657 ? 29.645 -9.114 18.052 1 98.35 657 ILE B O 1
ATOM 11487 N N . GLY B 1 658 ? 31.155 -10.716 18.167 1 97.72 658 GLY B N 1
ATOM 11488 C CA . GLY B 1 658 ? 31.521 -10.447 19.548 1 97.72 658 GLY B CA 1
ATOM 11489 C C . GLY B 1 658 ? 32.426 -9.24 19.702 1 97.72 658 GLY B C 1
ATOM 11490 O O . GLY B 1 658 ? 32.759 -8.578 18.716 1 97.72 658 GLY B O 1
ATOM 11491 N N . ASP B 1 659 ? 32.787 -8.97 20.999 1 96.78 659 ASP B N 1
ATOM 11492 C CA . ASP B 1 659 ? 33.657 -7.842 21.32 1 96.78 659 ASP B CA 1
ATOM 11493 C C . ASP B 1 659 ? 35.054 -8.319 21.709 1 96.78 659 ASP B C 1
ATOM 11495 O O . ASP B 1 659 ? 35.252 -8.848 22.805 1 96.78 659 ASP B O 1
ATOM 11499 N N . GLU B 1 660 ? 35.991 -8.059 20.895 1 91.61 660 GLU B N 1
ATOM 11500 C CA . GLU B 1 660 ? 37.349 -8.524 21.161 1 91.61 660 GLU B CA 1
ATOM 11501 C C . GLU B 1 660 ? 38.21 -7.408 21.747 1 91.61 660 GLU B C 1
ATOM 11503 O O . GLU B 1 660 ? 39.381 -7.623 22.066 1 91.61 660 GLU B O 1
ATOM 11508 N N . LYS B 1 661 ? 37.663 -6.312 21.96 1 92.02 661 LYS B N 1
ATOM 11509 C CA . LYS B 1 661 ? 38.432 -5.157 22.414 1 92.02 661 LYS B CA 1
ATOM 11510 C C . LYS B 1 661 ? 38.488 -5.098 23.938 1 92.02 661 LYS B C 1
ATOM 11512 O O . LYS B 1 661 ? 39.254 -4.318 24.507 1 92.02 661 LYS B O 1
ATOM 11517 N N . VAL B 1 662 ? 37.693 -5.923 24.59 1 94.01 662 VAL B N 1
ATOM 11518 C CA . VAL B 1 662 ? 37.599 -5.823 26.043 1 94.01 662 VAL B CA 1
ATOM 11519 C C . VAL B 1 662 ? 38.198 -7.072 26.687 1 94.01 662 VAL B C 1
ATOM 11521 O O . VAL B 1 662 ? 38.241 -8.137 26.068 1 94.01 662 VAL B O 1
ATOM 11524 N N . GLU B 1 663 ? 38.665 -6.825 27.937 1 94.1 663 GLU B N 1
ATOM 11525 C CA . GLU B 1 663 ? 39.093 -7.961 28.749 1 94.1 663 GLU B CA 1
ATOM 11526 C C . GLU B 1 663 ? 37.897 -8.688 29.354 1 94.1 663 GLU B C 1
ATOM 11528 O O . GLU B 1 663 ? 37.175 -8.126 30.181 1 94.1 663 GLU B O 1
ATOM 11533 N N . LYS B 1 664 ? 37.781 -9.892 29.113 1 94.71 664 LYS B N 1
ATOM 11534 C CA . LYS B 1 664 ? 36.599 -10.687 29.433 1 94.71 664 LYS B CA 1
ATOM 11535 C C . LYS B 1 664 ? 36.34 -10.704 30.937 1 94.71 664 LYS B C 1
ATOM 11537 O O . LYS B 1 664 ? 35.187 -10.683 31.374 1 94.71 664 LYS B O 1
ATOM 11542 N N . SER B 1 665 ? 37.391 -10.685 31.697 1 94.19 665 SER B N 1
ATOM 11543 C CA . SER B 1 665 ? 37.268 -10.826 33.144 1 94.19 665 SER B CA 1
ATOM 11544 C C . SER B 1 665 ? 36.789 -9.528 33.787 1 94.19 665 SER B C 1
ATOM 11546 O O . SER B 1 665 ? 36.336 -9.527 34.933 1 94.19 665 SER B O 1
ATOM 11548 N N . LYS B 1 666 ? 36.787 -8.517 33.058 1 95.06 666 LYS B N 1
ATOM 11549 C CA . LYS B 1 666 ? 36.442 -7.219 33.631 1 95.06 666 LYS B CA 1
ATOM 11550 C C . LYS B 1 666 ? 35.034 -6.795 33.223 1 95.06 666 LYS B C 1
ATOM 11552 O O . LYS B 1 666 ? 34.497 -5.818 33.749 1 95.06 666 LYS B O 1
ATOM 11557 N N . VAL B 1 667 ? 34.476 -7.543 32.403 1 97.2 667 VAL B N 1
ATOM 11558 C CA . VAL B 1 667 ? 33.195 -7.148 31.826 1 97.2 667 VAL B CA 1
ATOM 11559 C C . VAL B 1 667 ? 32.066 -7.481 32.798 1 97.2 667 VAL B C 1
ATOM 11561 O O . VAL B 1 667 ? 31.91 -8.634 33.207 1 97.2 667 VAL B O 1
ATOM 11564 N N . ASN B 1 668 ? 31.29 -6.521 33.196 1 97.04 668 ASN B N 1
ATOM 11565 C CA . ASN B 1 668 ? 30.126 -6.762 34.042 1 97.04 668 ASN B CA 1
ATOM 11566 C C . ASN B 1 668 ? 28.839 -6.292 33.372 1 97.04 668 ASN B C 1
ATOM 11568 O O . ASN B 1 668 ? 27.751 -6.445 33.931 1 97.04 668 ASN B O 1
ATOM 11572 N N . LYS B 1 669 ? 28.945 -5.667 32.25 1 96.62 669 LYS B N 1
ATOM 11573 C CA . LYS B 1 669 ? 27.813 -5.183 31.465 1 96.62 669 LYS B CA 1
ATOM 11574 C C . LYS B 1 669 ? 27.979 -5.531 29.989 1 96.62 669 LYS B C 1
ATOM 11576 O O . LYS B 1 669 ? 29.058 -5.35 29.42 1 96.62 669 LYS B O 1
ATOM 11581 N N . VAL B 1 670 ? 26.903 -6.016 29.35 1 98.29 670 VAL B N 1
ATOM 11582 C CA . VAL B 1 670 ? 26.92 -6.339 27.927 1 98.29 670 VAL B CA 1
ATOM 11583 C C . VAL B 1 670 ? 25.809 -5.574 27.211 1 98.29 670 VAL B C 1
ATOM 11585 O O . VAL B 1 670 ? 24.642 -5.653 27.6 1 98.29 670 VAL B O 1
ATOM 11588 N N . ILE B 1 671 ? 26.166 -4.794 26.214 1 98.51 671 ILE B N 1
ATOM 11589 C CA . ILE B 1 671 ? 25.213 -4.11 25.347 1 98.51 671 ILE B CA 1
ATOM 11590 C C . ILE B 1 671 ? 25.051 -4.888 24.043 1 98.51 671 ILE B C 1
ATOM 11592 O O . ILE B 1 671 ? 26.028 -5.118 23.325 1 98.51 671 ILE B O 1
ATOM 11596 N N . LEU B 1 672 ? 23.883 -5.39 23.786 1 98.73 672 LEU B N 1
ATOM 11597 C CA . LEU B 1 672 ? 23.534 -5.983 22.5 1 98.73 672 LEU B CA 1
ATOM 11598 C C . LEU B 1 672 ? 22.956 -4.934 21.556 1 98.73 672 LEU B C 1
ATOM 11600 O O . LEU B 1 672 ? 22.13 -4.115 21.963 1 98.73 672 LEU B O 1
ATOM 11604 N N . VAL B 1 673 ? 23.447 -4.947 20.351 1 98.51 673 VAL B N 1
ATOM 11605 C CA . VAL B 1 673 ? 23.058 -3.914 19.396 1 98.51 673 VAL B CA 1
ATOM 11606 C C . VAL B 1 673 ? 23.023 -4.5 17.987 1 98.51 673 VAL B C 1
ATOM 11608 O O . VAL B 1 673 ? 23.613 -5.553 17.73 1 98.51 673 VAL B O 1
ATOM 11611 N N . SER B 1 674 ? 22.258 -3.905 17.103 1 97.91 674 SER B N 1
ATOM 11612 C CA . SER B 1 674 ? 22.242 -4.23 15.681 1 97.91 674 SER B CA 1
ATOM 11613 C C . SER B 1 674 ? 22.348 -2.972 14.825 1 97.91 674 SER B C 1
ATOM 11615 O O . SER B 1 674 ? 21.801 -1.926 15.18 1 97.91 674 SER B O 1
ATOM 11617 N N . GLY B 1 675 ? 23.146 -3.066 13.735 1 96.72 675 GLY B N 1
ATOM 11618 C CA . GLY B 1 675 ? 23.194 -1.987 12.761 1 96.72 675 GLY B CA 1
ATOM 11619 C C . GLY B 1 675 ? 24.153 -0.878 13.147 1 96.72 675 GLY B C 1
ATOM 11620 O O . GLY B 1 675 ? 25.033 -1.075 13.987 1 96.72 675 GLY B O 1
ATOM 11621 N N . LYS B 1 676 ? 23.979 0.295 12.65 1 96.68 676 LYS B N 1
ATOM 11622 C CA . LYS B 1 676 ? 24.942 1.392 12.694 1 96.68 676 LYS B CA 1
ATOM 11623 C C . LYS B 1 676 ? 25.089 1.938 14.111 1 96.68 676 LYS B C 1
ATOM 11625 O O . LYS B 1 676 ? 26.085 2.591 14.43 1 96.68 676 LYS B O 1
ATOM 11630 N N . HIS B 1 677 ? 24.073 1.711 14.926 1 97.14 677 HIS B N 1
ATOM 11631 C CA . HIS B 1 677 ? 24.089 2.191 16.303 1 97.14 677 HIS B CA 1
ATOM 11632 C C . HIS B 1 677 ? 25.331 1.704 17.042 1 97.14 677 HIS B C 1
ATOM 11634 O O . HIS B 1 677 ? 25.797 2.358 17.978 1 97.14 677 HIS B O 1
ATOM 11640 N N . TYR B 1 678 ? 25.996 0.601 16.697 1 97.49 678 TYR B N 1
ATOM 11641 C CA . TYR B 1 678 ? 27.217 0.037 17.262 1 97.49 678 TYR B CA 1
ATOM 11642 C C . TYR B 1 678 ? 28.346 1.061 17.25 1 97.49 678 TYR B C 1
ATOM 11644 O O . TYR B 1 678 ? 29.062 1.217 18.243 1 97.49 678 TYR B O 1
ATOM 11652 N N . TYR B 1 679 ? 28.469 1.73 16.146 1 97.55 679 TYR B N 1
ATOM 11653 C CA . TYR B 1 679 ? 29.615 2.616 15.971 1 97.55 679 TYR B CA 1
ATOM 11654 C C . TYR B 1 679 ? 29.529 3.811 16.913 1 97.55 679 TYR B C 1
ATOM 11656 O O . TYR B 1 679 ? 30.549 4.283 17.421 1 97.55 679 TYR B O 1
ATOM 11664 N N . ALA B 1 680 ? 28.303 4.305 17.061 1 96.9 680 ALA B N 1
ATOM 11665 C CA . ALA B 1 680 ? 28.123 5.392 18.019 1 96.9 680 ALA B CA 1
ATOM 11666 C C . ALA B 1 680 ? 28.407 4.921 19.443 1 96.9 680 ALA B C 1
ATOM 11668 O O . ALA B 1 680 ? 29.049 5.629 20.221 1 96.9 680 ALA B O 1
ATOM 11669 N N . LEU B 1 681 ? 27.907 3.765 19.793 1 98.07 681 LEU B N 1
ATOM 11670 C CA . LEU B 1 681 ? 28.132 3.2 21.119 1 98.07 681 LEU B CA 1
ATOM 11671 C C . LEU B 1 681 ? 29.615 2.929 21.35 1 98.07 681 LEU B C 1
ATOM 11673 O O . LEU B 1 681 ? 30.146 3.231 22.421 1 98.07 681 LEU B O 1
ATOM 11677 N N . ASN B 1 682 ? 30.241 2.285 20.347 1 97.43 682 ASN B N 1
ATOM 11678 C CA . ASN B 1 682 ? 31.661 1.971 20.457 1 97.43 682 ASN B CA 1
ATOM 11679 C C . ASN B 1 682 ? 32.503 3.234 20.621 1 97.43 682 ASN B C 1
ATOM 11681 O O . ASN B 1 682 ? 33.448 3.256 21.411 1 97.43 682 ASN B O 1
ATOM 11685 N N . HIS B 1 683 ? 32.211 4.268 19.865 1 96.88 683 HIS B N 1
ATOM 11686 C CA . HIS B 1 683 ? 32.925 5.534 19.984 1 96.88 683 HIS B CA 1
ATOM 11687 C C . HIS B 1 683 ? 32.787 6.114 21.387 1 96.88 683 HIS B C 1
ATOM 11689 O O . HIS B 1 683 ? 33.764 6.598 21.963 1 96.88 683 HIS B O 1
ATOM 11695 N N . PHE B 1 684 ? 31.6 6.109 21.881 1 97.68 684 PHE B N 1
ATOM 11696 C CA . PHE B 1 684 ? 31.366 6.617 23.227 1 97.68 684 PHE B CA 1
ATOM 11697 C C . PHE B 1 684 ? 32.144 5.805 24.256 1 97.68 684 PHE B C 1
ATOM 11699 O O . PHE B 1 684 ? 32.773 6.37 25.154 1 97.68 684 PHE B O 1
ATOM 11706 N N . ARG B 1 685 ? 32.085 4.487 24.193 1 97.58 685 ARG B N 1
ATOM 11707 C CA . ARG B 1 685 ? 32.809 3.603 25.101 1 97.58 685 ARG B CA 1
ATOM 11708 C C . ARG B 1 685 ? 34.296 3.939 25.123 1 97.58 685 ARG B C 1
ATOM 11710 O O . ARG B 1 685 ? 34.903 4.024 26.193 1 97.58 685 ARG B O 1
ATOM 11717 N N . GLU B 1 686 ? 34.868 4.083 23.934 1 96.11 686 GLU B N 1
ATOM 11718 C CA . GLU B 1 686 ? 36.295 4.364 23.806 1 96.11 686 GLU B CA 1
ATOM 11719 C C . GLU B 1 686 ? 36.636 5.748 24.351 1 96.11 686 GLU B C 1
ATOM 11721 O O . GLU B 1 686 ? 37.635 5.916 25.054 1 96.11 686 GLU B O 1
ATOM 11726 N N . SER B 1 687 ? 35.78 6.693 24.071 1 96.86 687 SER B N 1
ATOM 11727 C CA . SER B 1 687 ? 36.042 8.068 24.482 1 96.86 687 SER B CA 1
ATOM 11728 C C . SER B 1 687 ? 35.911 8.229 25.993 1 96.86 687 SER B C 1
ATOM 11730 O O . SER B 1 687 ? 36.501 9.138 26.579 1 96.86 687 SER B O 1
ATOM 11732 N N . THR B 1 688 ? 35.162 7.349 26.674 1 96.69 688 THR B N 1
ATOM 11733 C CA . THR B 1 688 ? 34.945 7.452 28.113 1 96.69 688 THR B CA 1
ATOM 11734 C C . THR B 1 688 ? 35.662 6.325 28.85 1 96.69 688 THR B C 1
ATOM 11736 O O . THR B 1 688 ? 35.491 6.16 30.06 1 96.69 688 THR B O 1
ATOM 11739 N N . GLU B 1 689 ? 36.316 5.452 28.206 1 94.95 689 GLU B N 1
ATOM 11740 C CA . GLU B 1 689 ? 37.176 4.39 28.723 1 94.95 689 GLU B CA 1
ATOM 11741 C C . GLU B 1 689 ? 36.389 3.422 29.602 1 94.95 689 GLU B C 1
ATOM 11743 O O . GLU B 1 689 ? 36.794 3.129 30.729 1 94.95 689 GLU B O 1
ATOM 11748 N N . GLN B 1 690 ? 35.265 3.101 29.117 1 94 690 GLN B N 1
ATOM 11749 C CA . GLN B 1 690 ? 34.456 2.103 29.81 1 94 690 GLN B CA 1
ATOM 11750 C C . GLN B 1 690 ? 34.954 0.691 29.516 1 94 690 GLN B C 1
ATOM 11752 O O . GLN B 1 690 ? 34.393 -0.006 28.668 1 94 690 GLN B O 1
ATOM 11757 N N . LYS B 1 691 ? 35.801 0.149 30.276 1 93.6 691 LYS B N 1
ATOM 11758 C CA . LYS B 1 691 ? 36.472 -1.122 30.016 1 93.6 691 LYS B CA 1
ATOM 11759 C C . LYS B 1 691 ? 35.643 -2.296 30.528 1 93.6 691 LYS B C 1
ATOM 11761 O O . LYS B 1 691 ? 35.891 -3.446 30.159 1 93.6 691 LYS B O 1
ATOM 11766 N N . ASN B 1 692 ? 34.702 -1.986 31.278 1 95.89 692 ASN B N 1
ATOM 11767 C CA . ASN B 1 692 ? 33.881 -3.04 31.865 1 95.89 692 ASN B CA 1
ATOM 11768 C C . ASN B 1 692 ? 32.644 -3.324 31.018 1 95.89 692 ASN B C 1
ATOM 11770 O O . ASN B 1 692 ? 31.78 -4.107 31.416 1 95.89 692 ASN B O 1
ATOM 11774 N N . VAL B 1 693 ? 32.498 -2.644 29.878 1 97.76 693 VAL B N 1
ATOM 11775 C CA . VAL B 1 693 ? 31.314 -2.79 29.037 1 97.76 693 VAL B CA 1
ATOM 11776 C C . VAL B 1 693 ? 31.695 -3.465 27.721 1 97.76 693 VAL B C 1
ATOM 11778 O O . VAL B 1 693 ? 32.544 -2.962 26.982 1 97.76 693 VAL B O 1
ATOM 11781 N N . ALA B 1 694 ? 31.085 -4.601 27.432 1 98.21 694 ALA B N 1
ATOM 11782 C CA . ALA B 1 694 ? 31.231 -5.244 26.129 1 98.21 694 ALA B CA 1
ATOM 11783 C C . ALA B 1 694 ? 30.057 -4.904 25.215 1 98.21 694 ALA B C 1
ATOM 11785 O O . ALA B 1 694 ? 28.921 -4.771 25.676 1 98.21 694 ALA B O 1
ATOM 11786 N N . ILE B 1 695 ? 30.285 -4.736 23.931 1 98.54 695 ILE B N 1
ATOM 11787 C CA . ILE B 1 695 ? 29.248 -4.494 22.935 1 98.54 695 ILE B CA 1
ATOM 11788 C C . ILE B 1 695 ? 29.215 -5.645 21.933 1 98.54 695 ILE B C 1
ATOM 11790 O O . ILE B 1 695 ? 30.2 -5.898 21.236 1 98.54 695 ILE B O 1
ATOM 11794 N N . ILE B 1 696 ? 28.119 -6.352 21.866 1 98.64 696 ILE B N 1
ATOM 11795 C CA . ILE B 1 696 ? 27.926 -7.479 20.96 1 98.64 696 ILE B CA 1
ATOM 11796 C C . ILE B 1 696 ? 26.972 -7.081 19.837 1 98.64 696 ILE B C 1
ATOM 11798 O O . ILE B 1 696 ? 25.885 -6.558 20.094 1 98.64 696 ILE B O 1
ATOM 11802 N N . ARG B 1 697 ? 27.34 -7.313 18.606 1 98.52 697 ARG B N 1
ATOM 11803 C CA . ARG B 1 697 ? 26.531 -6.962 17.443 1 98.52 697 ARG B CA 1
ATOM 11804 C C . ARG B 1 697 ? 25.724 -8.161 16.956 1 98.52 697 ARG B C 1
ATOM 11806 O O . ARG B 1 697 ? 26.292 -9.199 16.611 1 98.52 697 ARG B O 1
ATOM 11813 N N . ILE B 1 698 ? 24.51 -8.019 16.895 1 98.65 698 ILE B N 1
ATOM 11814 C CA . ILE B 1 698 ? 23.644 -9.018 16.279 1 98.65 698 ILE B CA 1
ATOM 11815 C C . ILE B 1 698 ? 23.411 -8.665 14.812 1 98.65 698 ILE B C 1
ATOM 11817 O O . ILE B 1 698 ? 22.633 -7.759 14.501 1 98.65 698 ILE B O 1
ATOM 11821 N N . GLU B 1 699 ? 23.978 -9.444 13.917 1 98.36 699 GLU B N 1
ATOM 11822 C CA . GLU B 1 699 ? 23.95 -9.173 12.483 1 98.36 699 GLU B CA 1
ATOM 11823 C C . GLU B 1 699 ? 22.713 -9.783 11.83 1 98.36 699 GLU B C 1
ATOM 11825 O O . GLU B 1 699 ? 22.166 -9.222 10.878 1 98.36 699 GLU B O 1
ATOM 11830 N N . SER B 1 700 ? 22.303 -10.927 12.246 1 98.09 700 SER B N 1
ATOM 11831 C CA . SER B 1 700 ? 21.075 -11.596 11.828 1 98.09 700 SER B CA 1
ATOM 11832 C C . SER B 1 700 ? 20.015 -11.54 12.923 1 98.09 700 SER B C 1
ATOM 11834 O O . SER B 1 700 ? 20.231 -12.038 14.03 1 98.09 700 SER B O 1
ATOM 11836 N N . LEU B 1 701 ? 18.948 -10.927 12.612 1 98.49 701 LEU B N 1
ATOM 11837 C CA . LEU B 1 701 ? 17.848 -10.863 13.568 1 98.49 701 LEU B CA 1
ATOM 11838 C C . LEU B 1 701 ? 16.92 -12.062 13.41 1 98.49 701 LEU B C 1
ATOM 11840 O O . LEU B 1 701 ? 16.323 -12.523 14.386 1 98.49 701 LEU B O 1
ATOM 11844 N N . CYS B 1 702 ? 16.744 -12.497 12.209 1 98.02 702 CYS B N 1
ATOM 11845 C CA . CYS B 1 702 ? 15.956 -13.679 11.876 1 98.02 702 CYS B CA 1
ATOM 11846 C C . CYS B 1 702 ? 16.592 -14.451 10.726 1 98.02 702 CYS B C 1
ATOM 11848 O O . CYS B 1 702 ? 16.858 -13.885 9.664 1 98.02 702 CYS B O 1
ATOM 11850 N N . PRO B 1 703 ? 16.789 -15.783 10.965 1 97.46 703 PRO B N 1
ATOM 11851 C CA . PRO B 1 703 ? 16.593 -16.579 12.18 1 97.46 703 PRO B CA 1
ATOM 11852 C C . PRO B 1 703 ? 17.358 -16.023 13.379 1 97.46 703 PRO B C 1
ATOM 11854 O O . PRO B 1 703 ? 18.474 -15.519 13.224 1 97.46 703 PRO B O 1
ATOM 11857 N N . PHE B 1 704 ? 16.738 -16.167 14.547 1 97.95 704 PHE B N 1
ATOM 11858 C CA . PHE B 1 704 ? 17.392 -15.682 15.757 1 97.95 704 PHE B CA 1
ATOM 11859 C C . PHE B 1 704 ? 18.628 -16.515 16.076 1 97.95 704 PHE B C 1
ATOM 11861 O O . PHE B 1 704 ? 18.536 -17.733 16.242 1 97.95 704 PHE B O 1
ATOM 11868 N N . PRO B 1 705 ? 19.771 -15.905 16.168 1 97.28 705 PRO B N 1
ATOM 11869 C CA . PRO B 1 705 ? 21.032 -16.646 16.237 1 97.28 705 PRO B CA 1
ATOM 11870 C C . PRO B 1 705 ? 21.405 -17.046 17.663 1 97.28 705 PRO B C 1
ATOM 11872 O O . PRO B 1 705 ? 22.462 -16.652 18.162 1 97.28 705 PRO B O 1
ATOM 11875 N N . ILE B 1 706 ? 20.678 -17.908 18.241 1 97.18 706 ILE B N 1
ATOM 11876 C CA . ILE B 1 706 ? 20.766 -18.218 19.663 1 97.18 706 ILE B CA 1
ATOM 11877 C C . ILE B 1 706 ? 22.099 -18.9 19.961 1 97.18 706 ILE B C 1
ATOM 11879 O O . ILE B 1 706 ? 22.737 -18.615 20.977 1 97.18 706 ILE B O 1
ATOM 11883 N N . GLN B 1 707 ? 22.57 -19.814 19.161 1 96.54 707 GLN B N 1
ATOM 11884 C CA . GLN B 1 707 ? 23.8 -20.552 19.427 1 96.54 707 GLN B CA 1
ATOM 11885 C C . GLN B 1 707 ? 25.009 -19.62 19.44 1 96.54 707 GLN B C 1
ATOM 11887 O O . GLN B 1 707 ? 25.83 -19.672 20.358 1 96.54 707 GLN B O 1
ATOM 11892 N N . GLU B 1 708 ? 25.075 -18.841 18.42 1 97.3 708 GLU B N 1
ATOM 11893 C CA . GLU B 1 708 ? 26.188 -17.901 18.334 1 97.3 708 GLU B CA 1
ATOM 11894 C C . GLU B 1 708 ? 26.118 -16.859 19.446 1 97.3 708 GLU B C 1
ATOM 11896 O O . GLU B 1 708 ? 27.148 -16.445 19.982 1 97.3 708 GLU B O 1
ATOM 11901 N N . LEU B 1 709 ? 24.972 -16.429 19.733 1 98.02 709 LEU B N 1
ATOM 11902 C CA . LEU B 1 709 ? 24.785 -15.434 20.783 1 98.02 709 LEU B CA 1
ATOM 11903 C C . LEU B 1 709 ? 25.229 -15.98 22.135 1 98.02 709 LEU B C 1
ATOM 11905 O O . LEU B 1 709 ? 25.937 -15.301 22.882 1 98.02 709 LEU B O 1
ATOM 11909 N N . LEU B 1 710 ? 24.834 -17.189 22.473 1 97.37 710 LEU B N 1
ATOM 11910 C CA . LEU B 1 710 ? 25.22 -17.827 23.727 1 97.37 710 LEU B CA 1
ATOM 11911 C C . LEU B 1 710 ? 26.732 -18.004 23.804 1 97.37 710 LEU B C 1
ATOM 11913 O O . LEU B 1 710 ? 27.331 -17.811 24.865 1 97.37 710 LEU B O 1
ATOM 11917 N N . ARG B 1 711 ? 27.297 -18.349 22.696 1 97.18 711 ARG B N 1
ATOM 11918 C CA . ARG B 1 711 ? 28.748 -18.499 22.651 1 97.18 711 ARG B CA 1
ATOM 11919 C C . ARG B 1 711 ? 29.445 -17.191 23.012 1 97.18 711 ARG B C 1
ATOM 11921 O O . ARG B 1 711 ? 30.459 -17.195 23.713 1 97.18 711 ARG B O 1
ATOM 11928 N N . GLU B 1 712 ? 28.955 -16.132 22.531 1 97.38 712 GLU B N 1
ATOM 11929 C CA . GLU B 1 712 ? 29.571 -14.834 22.789 1 97.38 712 GLU B CA 1
ATOM 11930 C C . GLU B 1 712 ? 29.319 -14.378 24.223 1 97.38 712 GLU B C 1
ATOM 11932 O O . GLU B 1 712 ? 30.22 -13.853 24.88 1 97.38 712 GLU B O 1
ATOM 11937 N N . ILE B 1 713 ? 28.125 -14.551 24.715 1 96.29 713 ILE B N 1
ATOM 11938 C CA . ILE B 1 713 ? 27.734 -14.101 26.046 1 96.29 713 ILE B CA 1
ATOM 11939 C C . ILE B 1 713 ? 28.504 -14.889 27.104 1 96.29 713 ILE B C 1
ATOM 11941 O O . ILE B 1 713 ? 28.891 -14.338 28.137 1 96.29 713 ILE B O 1
ATOM 11945 N N . ASN B 1 714 ? 28.732 -16.129 26.862 1 95.45 714 ASN B N 1
ATOM 11946 C CA . ASN B 1 714 ? 29.352 -17.022 27.836 1 95.45 714 ASN B CA 1
ATOM 11947 C C . ASN B 1 714 ? 30.834 -16.709 28.019 1 95.45 714 ASN B C 1
ATOM 11949 O O . ASN B 1 714 ? 31.453 -17.159 28.985 1 95.45 714 ASN B O 1
ATOM 11953 N N . LYS B 1 715 ? 31.301 -15.921 27.157 1 95.98 715 LYS B N 1
ATOM 11954 C CA . LYS B 1 715 ? 32.684 -15.48 27.317 1 95.98 715 LYS B CA 1
ATOM 11955 C C . LYS B 1 715 ? 32.832 -14.561 28.525 1 95.98 715 LYS B C 1
ATOM 11957 O O . LYS B 1 715 ? 33.937 -14.375 29.039 1 95.98 715 LYS B O 1
ATOM 11962 N N . PHE B 1 716 ? 31.742 -13.971 28.911 1 95.6 716 PHE B N 1
ATOM 11963 C CA . PHE B 1 716 ? 31.758 -13.006 30.003 1 95.6 716 PHE B CA 1
ATOM 11964 C C . PHE B 1 716 ? 31.119 -13.594 31.256 1 95.6 716 PHE B C 1
ATOM 11966 O O . PHE B 1 716 ? 29.903 -13.503 31.44 1 95.6 716 PHE B O 1
ATOM 11973 N N . LYS B 1 717 ? 31.855 -13.979 32.188 1 92.17 717 LYS B N 1
ATOM 11974 C CA . LYS B 1 717 ? 31.393 -14.775 33.321 1 92.17 717 LYS B CA 1
ATOM 11975 C C . LYS B 1 717 ? 30.816 -13.886 34.419 1 92.17 717 LYS B C 1
ATOM 11977 O O . LYS B 1 717 ? 30.052 -14.353 35.266 1 92.17 717 LYS B O 1
ATOM 11982 N N . TYR B 1 718 ? 31.166 -12.667 34.427 1 92.66 718 TYR B N 1
ATOM 11983 C CA . TYR B 1 718 ? 30.799 -11.816 35.554 1 92.66 718 TYR B CA 1
ATOM 11984 C C . TYR B 1 718 ? 29.785 -10.76 35.131 1 92.66 718 TYR B C 1
ATOM 11986 O O . TYR B 1 718 ? 29.673 -9.709 35.767 1 92.66 718 TYR B O 1
ATOM 11994 N N . VAL B 1 719 ? 29.097 -11.061 34.059 1 95.93 719 VAL B N 1
ATOM 11995 C CA . VAL B 1 719 ? 28.139 -10.078 33.563 1 95.93 719 VAL B CA 1
ATOM 11996 C C . VAL B 1 719 ? 26.95 -9.988 34.517 1 95.93 719 VAL B C 1
ATOM 11998 O O . VAL B 1 719 ? 26.361 -11.008 34.882 1 95.93 719 VAL B O 1
ATOM 12001 N N . GLU B 1 720 ? 26.544 -8.806 34.857 1 94.11 720 GLU B N 1
ATOM 12002 C CA . GLU B 1 720 ? 25.427 -8.535 35.756 1 94.11 720 GLU B CA 1
ATOM 12003 C C . GLU B 1 720 ? 24.231 -7.969 34.996 1 94.11 720 GLU B C 1
ATOM 12005 O O . GLU B 1 720 ? 23.089 -8.091 35.444 1 94.11 720 GLU B O 1
ATOM 12010 N N . THR B 1 721 ? 24.546 -7.27 33.95 1 97.09 721 THR B N 1
ATOM 12011 C CA . THR B 1 721 ? 23.488 -6.536 33.265 1 97.09 721 THR B CA 1
ATOM 12012 C C . THR B 1 721 ? 23.579 -6.739 31.755 1 97.09 721 THR B C 1
ATOM 12014 O O . THR B 1 721 ? 24.638 -6.531 31.159 1 97.09 721 THR B O 1
ATOM 12017 N N . PHE B 1 722 ? 22.499 -7.184 31.146 1 98.12 722 PHE B N 1
ATOM 12018 C CA . PHE B 1 722 ? 22.348 -7.234 29.697 1 98.12 722 PHE B CA 1
ATOM 12019 C C . PHE B 1 722 ? 21.415 -6.131 29.211 1 98.12 722 PHE B C 1
ATOM 12021 O O . PHE B 1 722 ? 20.355 -5.903 29.799 1 98.12 722 PHE B O 1
ATOM 12028 N N . ILE B 1 723 ? 21.806 -5.406 28.179 1 98.57 723 ILE B N 1
ATOM 12029 C CA . ILE B 1 723 ? 21.036 -4.28 27.663 1 98.57 723 ILE B CA 1
ATOM 12030 C C . ILE B 1 723 ? 20.847 -4.43 26.156 1 98.57 723 ILE B C 1
ATOM 12032 O O . ILE B 1 723 ? 21.794 -4.751 25.434 1 98.57 723 ILE B O 1
ATOM 12036 N N . TRP B 1 724 ? 19.643 -4.314 25.66 1 98.71 724 TRP B N 1
ATOM 12037 C CA . TRP B 1 724 ? 19.394 -4.104 24.238 1 98.71 724 TRP B CA 1
ATOM 12038 C C . TRP B 1 724 ? 19.325 -2.617 23.911 1 98.71 724 TRP B C 1
ATOM 12040 O O . TRP B 1 724 ? 18.473 -1.897 24.438 1 98.71 724 TRP B O 1
ATOM 12050 N N . SER B 1 725 ? 20.209 -2.209 23.082 1 98.59 725 SER B N 1
ATOM 12051 C CA . SER B 1 725 ? 20.255 -0.8 22.704 1 98.59 725 SER B CA 1
ATOM 12052 C C . SER B 1 725 ? 19.866 -0.607 21.242 1 98.59 725 SER B C 1
ATOM 12054 O O . SER B 1 725 ? 20.402 -1.278 20.358 1 98.59 725 SER B O 1
ATOM 12056 N N . GLN B 1 726 ? 18.899 0.214 20.924 1 97.99 726 GLN B N 1
ATOM 12057 C CA . GLN B 1 726 ? 18.538 0.503 19.54 1 97.99 726 GLN B CA 1
ATOM 12058 C C . GLN B 1 726 ? 18.268 1.992 19.341 1 97.99 726 GLN B C 1
ATOM 12060 O O . GLN B 1 726 ? 17.96 2.705 20.297 1 97.99 726 GLN B O 1
ATOM 12065 N N . GLU B 1 727 ? 18.372 2.431 18.09 1 95.7 727 GLU B N 1
ATOM 12066 C CA . GLU B 1 727 ? 18.106 3.82 17.727 1 95.7 727 GLU B CA 1
ATOM 12067 C C . GLU B 1 727 ? 16.608 4.078 17.59 1 95.7 727 GLU B C 1
ATOM 12069 O O . GLU B 1 727 ? 16.138 5.189 17.843 1 95.7 727 GLU B O 1
ATOM 12074 N N . GLU B 1 728 ? 15.854 3.106 17.153 1 97.09 728 GLU B N 1
ATOM 12075 C CA . GLU B 1 728 ? 14.421 3.194 16.889 1 97.09 728 GLU B CA 1
ATOM 12076 C C . GLU B 1 728 ? 13.632 3.381 18.182 1 97.09 728 GLU B C 1
ATOM 12078 O O . GLU B 1 728 ? 14.102 3.012 19.261 1 97.09 728 GLU B O 1
ATOM 12083 N N . PRO B 1 729 ? 12.456 3.962 18.077 1 97.36 729 PRO B N 1
ATOM 12084 C CA . PRO B 1 729 ? 11.561 3.938 19.236 1 97.36 729 PRO B CA 1
ATOM 12085 C C . PRO B 1 729 ? 11.266 2.522 19.724 1 97.36 729 PRO B C 1
ATOM 12087 O O . PRO B 1 729 ? 11.394 1.562 18.96 1 97.36 729 PRO B O 1
ATOM 12090 N N . GLN B 1 730 ? 10.912 2.421 20.939 1 97.98 730 GLN B N 1
ATOM 12091 C CA . GLN B 1 730 ? 10.688 1.134 21.588 1 97.98 730 GLN B CA 1
ATOM 12092 C C . GLN B 1 730 ? 9.713 0.276 20.786 1 97.98 730 GLN B C 1
ATOM 12094 O O . GLN B 1 730 ? 9.906 -0.935 20.655 1 97.98 730 GLN B O 1
ATOM 12099 N N . ASN B 1 731 ? 8.639 0.884 20.245 1 97.24 731 ASN B N 1
ATOM 12100 C CA . ASN B 1 731 ? 7.583 0.157 19.549 1 97.24 731 ASN B CA 1
ATOM 12101 C C . ASN B 1 731 ? 7.925 -0.057 18.078 1 97.24 731 ASN B C 1
ATOM 12103 O O . ASN B 1 731 ? 7.19 -0.733 17.357 1 97.24 731 ASN B O 1
ATOM 12107 N N . MET B 1 732 ? 9.003 0.477 17.498 1 96.54 732 MET B N 1
ATOM 12108 C CA . MET B 1 732 ? 9.299 0.431 16.069 1 96.54 732 MET B CA 1
ATOM 12109 C C . MET B 1 732 ? 10.714 -0.082 15.823 1 96.54 732 MET B C 1
ATOM 12111 O O . MET B 1 732 ? 11.315 0.215 14.789 1 96.54 732 MET B O 1
ATOM 12115 N N . GLY B 1 733 ? 11.349 -0.809 16.487 1 96.24 733 GLY B N 1
ATOM 12116 C CA . GLY B 1 733 ? 12.643 -1.466 16.392 1 96.24 733 GLY B CA 1
ATOM 12117 C C . GLY B 1 733 ? 12.576 -2.957 16.666 1 96.24 733 GLY B C 1
ATOM 12118 O O . GLY B 1 733 ? 11.544 -3.59 16.436 1 96.24 733 GLY B O 1
ATOM 12119 N N . ALA B 1 734 ? 13.625 -3.466 17.041 1 98.16 734 ALA B N 1
ATOM 12120 C CA . ALA B 1 734 ? 13.724 -4.918 17.175 1 98.16 734 ALA B CA 1
ATOM 12121 C C . ALA B 1 734 ? 13.422 -5.357 18.605 1 98.16 734 ALA B C 1
ATOM 12123 O O . ALA B 1 734 ? 13.414 -6.554 18.905 1 98.16 734 ALA B O 1
ATOM 12124 N N . TRP B 1 735 ? 13.116 -4.444 19.526 1 98.11 735 TRP B N 1
ATOM 12125 C CA . TRP B 1 735 ? 12.97 -4.715 20.952 1 98.11 735 TRP B CA 1
ATOM 12126 C C . TRP B 1 735 ? 11.951 -5.823 21.195 1 98.11 735 TRP B C 1
ATOM 12128 O O . TRP B 1 735 ? 12.248 -6.81 21.872 1 98.11 735 TRP B O 1
ATOM 12138 N N . ASN B 1 736 ? 10.774 -5.672 20.537 1 96.53 736 ASN B N 1
ATOM 12139 C CA . ASN B 1 736 ? 9.688 -6.614 20.785 1 96.53 736 ASN B CA 1
ATOM 12140 C C . ASN B 1 736 ? 10.011 -7.999 20.23 1 96.53 736 ASN B C 1
ATOM 12142 O O . ASN B 1 736 ? 9.421 -8.995 20.653 1 96.53 736 ASN B O 1
ATOM 12146 N N . PHE B 1 737 ? 10.86 -8.062 19.32 1 97.78 737 PHE B N 1
ATOM 12147 C CA . PHE B 1 737 ? 11.291 -9.325 18.733 1 97.78 737 PHE B CA 1
ATOM 12148 C C . PHE B 1 737 ? 12.396 -9.961 19.567 1 97.78 737 PHE B C 1
ATOM 12150 O O . PHE B 1 737 ? 12.385 -11.171 19.803 1 97.78 737 PHE B O 1
ATOM 12157 N N . ILE B 1 738 ? 13.361 -9.184 20.124 1 98.24 738 ILE B N 1
ATOM 12158 C CA . ILE B 1 738 ? 14.573 -9.637 20.798 1 98.24 738 ILE B CA 1
ATOM 12159 C C . ILE B 1 738 ? 14.242 -10.056 22.229 1 98.24 738 ILE B C 1
ATOM 12161 O O . ILE B 1 738 ? 14.697 -11.102 22.698 1 98.24 738 ILE B O 1
ATOM 12165 N N . LYS B 1 739 ? 13.473 -9.296 22.945 1 97.87 739 LYS B N 1
ATOM 12166 C CA . LYS B 1 739 ? 13.276 -9.465 24.382 1 97.87 739 LYS B CA 1
ATOM 12167 C C . LYS B 1 739 ? 12.772 -10.868 24.707 1 97.87 739 LYS B C 1
ATOM 12169 O O . LYS B 1 739 ? 13.396 -11.593 25.484 1 97.87 739 LYS B O 1
ATOM 12174 N N . PRO B 1 740 ? 11.572 -11.261 24.107 1 97.13 740 PRO B N 1
ATOM 12175 C CA . PRO B 1 740 ? 11.079 -12.587 24.486 1 97.13 740 PRO B CA 1
ATOM 12176 C C . PRO B 1 740 ? 12.035 -13.709 24.086 1 97.13 740 PRO B C 1
ATOM 12178 O O . PRO B 1 740 ? 12.204 -14.676 24.832 1 97.13 740 PRO B O 1
ATOM 12181 N N . ARG B 1 741 ? 12.671 -13.632 22.998 1 97.57 741 ARG B N 1
ATOM 12182 C CA . ARG B 1 741 ? 13.584 -14.669 22.529 1 97.57 741 ARG B CA 1
ATOM 12183 C C . ARG B 1 741 ? 14.838 -14.728 23.396 1 97.57 741 ARG B C 1
ATOM 12185 O O . ARG B 1 741 ? 15.299 -15.813 23.756 1 97.57 741 ARG B O 1
ATOM 12192 N N . PHE B 1 742 ? 15.402 -13.558 23.684 1 97.84 742 PHE B N 1
ATOM 12193 C CA . PHE B 1 742 ? 16.582 -13.509 24.539 1 97.84 742 PHE B CA 1
ATOM 12194 C C . PHE B 1 742 ? 16.273 -14.071 25.922 1 97.84 742 PHE B C 1
ATOM 12196 O O . PHE B 1 742 ? 17.025 -14.896 26.444 1 97.84 742 PHE B O 1
ATOM 12203 N N . GLU B 1 743 ? 15.201 -13.636 26.548 1 97.14 743 GLU B N 1
ATOM 12204 C CA . GLU B 1 743 ? 14.853 -14.059 27.901 1 97.14 743 GLU B CA 1
ATOM 12205 C C . GLU B 1 743 ? 14.501 -15.543 27.943 1 97.14 743 GLU B C 1
ATOM 12207 O O . GLU B 1 743 ? 14.902 -16.256 28.865 1 97.14 743 GLU B O 1
ATOM 12212 N N . ASN B 1 744 ? 13.779 -15.983 26.935 1 96.72 744 ASN B N 1
ATOM 12213 C CA . ASN B 1 744 ? 13.329 -17.371 26.921 1 96.72 744 ASN B CA 1
ATOM 12214 C C . ASN B 1 744 ? 14.47 -18.328 26.589 1 96.72 744 ASN B C 1
ATOM 12216 O O . ASN B 1 744 ? 14.542 -19.43 27.135 1 96.72 744 ASN B O 1
ATOM 12220 N N . LEU B 1 745 ? 15.346 -17.922 25.707 1 96.57 745 LEU B N 1
ATOM 12221 C CA . LEU B 1 745 ? 16.318 -18.865 25.164 1 96.57 745 LEU B CA 1
ATOM 12222 C C . LEU B 1 745 ? 17.671 -18.707 25.851 1 96.57 745 LEU B C 1
ATOM 12224 O O . LEU B 1 745 ? 18.434 -19.669 25.957 1 96.57 745 LEU B O 1
ATOM 12228 N N . CYS B 1 746 ? 17.989 -17.481 26.27 1 95.54 746 CYS B N 1
ATOM 12229 C CA . CYS B 1 746 ? 19.233 -17.266 27.001 1 95.54 746 CYS B CA 1
ATOM 12230 C C . CYS B 1 746 ? 19.008 -17.377 28.504 1 95.54 746 CYS B C 1
ATOM 12232 O O . CYS B 1 746 ? 19.962 -17.539 29.268 1 95.54 746 CYS B O 1
ATOM 12234 N N . GLY B 1 747 ? 17.778 -17.26 28.967 1 94.33 747 GLY B N 1
ATOM 12235 C CA . GLY B 1 747 ? 17.426 -17.407 30.37 1 94.33 747 GLY B CA 1
ATOM 12236 C C . GLY B 1 747 ? 17.889 -16.244 31.226 1 94.33 747 GLY B C 1
ATOM 12237 O O . GLY B 1 747 ? 18.189 -16.418 32.409 1 94.33 747 GLY B O 1
ATOM 12238 N N . LYS B 1 748 ? 18.126 -15.099 30.635 1 94.39 748 LYS B N 1
ATOM 12239 C CA . LYS B 1 748 ? 18.571 -13.889 31.319 1 94.39 748 LYS B CA 1
ATOM 12240 C C . LYS B 1 748 ? 17.64 -12.717 31.024 1 94.39 748 LYS B C 1
ATOM 12242 O O . LYS B 1 748 ? 17.131 -12.586 29.909 1 94.39 748 LYS B O 1
ATOM 12247 N N . PRO B 1 749 ? 17.384 -11.907 32.049 1 95.45 749 PRO B N 1
ATOM 12248 C CA . PRO B 1 749 ? 16.62 -10.693 31.752 1 95.45 749 PRO B CA 1
ATOM 12249 C C . PRO B 1 749 ? 17.409 -9.69 30.911 1 95.45 749 PRO B C 1
ATOM 12251 O O . PRO B 1 749 ? 18.64 -9.658 30.977 1 95.45 749 PRO B O 1
ATOM 12254 N N . ILE B 1 750 ? 16.743 -8.934 30.146 1 97.73 750 ILE B N 1
ATOM 12255 C CA . ILE B 1 750 ? 17.379 -7.925 29.307 1 97.73 750 ILE B CA 1
ATOM 12256 C C . ILE B 1 750 ? 16.655 -6.59 29.465 1 97.73 750 ILE B C 1
ATOM 12258 O O . ILE B 1 750 ? 15.425 -6.551 29.553 1 97.73 750 ILE B O 1
ATOM 12262 N N . LYS B 1 751 ? 17.393 -5.516 29.596 1 97.79 751 LYS B N 1
ATOM 12263 C CA . LYS B 1 751 ? 16.841 -4.174 29.76 1 97.79 751 LYS B CA 1
ATOM 12264 C C . LYS B 1 751 ? 16.845 -3.413 28.437 1 97.79 751 LYS B C 1
ATOM 12266 O O . LYS B 1 751 ? 17.702 -3.647 27.583 1 97.79 751 LYS B O 1
ATOM 12271 N N . TYR B 1 752 ? 15.877 -2.516 28.298 1 97.62 752 TYR B N 1
ATOM 12272 C CA . TYR B 1 752 ? 15.732 -1.716 27.087 1 97.62 752 TYR B CA 1
ATOM 12273 C C . TYR B 1 752 ? 16.451 -0.379 27.228 1 97.62 752 TYR B C 1
ATOM 12275 O O . TYR B 1 752 ? 16.348 0.282 28.263 1 97.62 752 TYR B O 1
ATOM 12283 N N . SER B 1 753 ? 17.209 -0.01 26.265 1 98.27 753 SER B N 1
ATOM 12284 C CA . SER B 1 753 ? 17.756 1.337 26.145 1 98.27 753 SER B CA 1
ATOM 12285 C C . SER B 1 753 ? 17.526 1.905 24.749 1 98.27 753 SER B C 1
ATOM 12287 O O . SER B 1 753 ? 18.142 1.455 23.781 1 98.27 753 SER B O 1
ATOM 12289 N N . GLY B 1 754 ? 16.731 2.8 24.504 1 97.11 754 GLY B N 1
ATOM 12290 C CA . GLY B 1 754 ? 16.379 3.458 23.256 1 97.11 754 GLY B CA 1
ATOM 12291 C C . GLY B 1 754 ? 15.369 4.576 23.435 1 97.11 754 GLY B C 1
ATOM 12292 O O . GLY B 1 754 ? 15.14 5.039 24.554 1 97.11 754 GLY B O 1
ATOM 12293 N N . ARG B 1 755 ? 14.825 5.051 22.406 1 96.86 755 ARG B N 1
ATOM 12294 C CA . ARG B 1 755 ? 13.794 6.083 22.448 1 96.86 755 ARG B CA 1
ATOM 12295 C C . ARG B 1 755 ? 12.493 5.534 23.026 1 96.86 755 ARG B C 1
ATOM 12297 O O . ARG B 1 755 ? 12.243 4.329 22.97 1 96.86 755 ARG B O 1
ATOM 12304 N N . LYS B 1 756 ? 11.742 6.355 23.663 1 96.46 756 LYS B N 1
ATOM 12305 C CA . LYS B 1 756 ? 10.423 5.966 24.153 1 96.46 756 LYS B CA 1
ATOM 12306 C C . LYS B 1 756 ? 9.495 5.594 23 1 96.46 756 LYS B C 1
ATOM 12308 O O . LYS B 1 756 ? 9.788 5.892 21.84 1 96.46 756 LYS B O 1
ATOM 12313 N N . PRO B 1 757 ? 8.358 4.876 23.282 1 97.55 757 PRO B N 1
ATOM 12314 C CA . PRO B 1 757 ? 7.402 4.624 22.202 1 97.55 757 PRO B CA 1
ATOM 12315 C C . PRO B 1 757 ? 6.902 5.909 21.545 1 97.55 757 PRO B C 1
ATOM 12317 O O . PRO B 1 757 ? 6.664 6.906 22.232 1 97.55 757 PRO B O 1
ATOM 12320 N N . MET B 1 758 ? 6.759 5.854 20.267 1 97.49 758 MET B N 1
ATOM 12321 C CA . MET B 1 758 ? 6.398 7.06 19.526 1 97.49 758 MET B CA 1
ATOM 12322 C C . MET B 1 758 ? 5.296 6.767 18.513 1 97.49 758 MET B C 1
ATOM 12324 O O . MET B 1 758 ? 5.1 5.617 18.118 1 97.49 758 MET B O 1
ATOM 12328 N N . ALA B 1 759 ? 4.61 7.818 18.103 1 97.45 759 ALA B N 1
ATOM 12329 C CA . ALA B 1 759 ? 3.569 7.728 17.082 1 97.45 759 ALA B CA 1
ATOM 12330 C C . ALA B 1 759 ? 4.169 7.787 15.681 1 97.45 759 ALA B C 1
ATOM 12332 O O . ALA B 1 759 ? 3.595 7.25 14.73 1 97.45 759 ALA B O 1
ATOM 12333 N N . ALA B 1 760 ? 5.268 8.476 15.54 1 96.59 760 ALA B N 1
ATOM 12334 C CA . ALA B 1 760 ? 6.042 8.574 14.306 1 96.59 760 ALA B CA 1
ATOM 12335 C C . ALA B 1 760 ? 7.421 7.942 14.471 1 96.59 760 ALA B C 1
ATOM 12337 O O . ALA B 1 760 ? 7.939 7.849 15.586 1 96.59 760 ALA B O 1
ATOM 12338 N N . PRO B 1 761 ? 8.018 7.513 13.394 1 96.13 761 PRO B N 1
ATOM 12339 C CA . PRO B 1 761 ? 9.288 6.795 13.527 1 96.13 761 PRO B CA 1
ATOM 12340 C C . PRO B 1 761 ? 10.423 7.69 14.019 1 96.13 761 PRO B C 1
ATOM 12342 O O . PRO B 1 761 ? 11.402 7.197 14.586 1 96.13 761 PRO B O 1
ATOM 12345 N N . ALA B 1 762 ? 10.323 8.963 13.76 1 97.05 762 ALA B N 1
ATOM 12346 C CA . ALA B 1 762 ? 11.368 9.907 14.15 1 97.05 762 ALA B CA 1
ATOM 12347 C C . ALA B 1 762 ? 10.798 11.31 14.336 1 97.05 762 ALA B C 1
ATOM 12349 O O . ALA B 1 762 ? 9.708 11.615 13.845 1 97.05 762 ALA B O 1
ATOM 12350 N N . VAL B 1 763 ? 11.535 12.117 15.053 1 96.38 763 VAL B N 1
ATOM 12351 C CA . VAL B 1 763 ? 11.154 13.514 15.237 1 96.38 763 VAL B CA 1
ATOM 12352 C C . VAL B 1 763 ? 11.581 14.331 14.02 1 96.38 763 VAL B C 1
ATOM 12354 O O . VAL B 1 763 ? 12.431 13.896 13.24 1 96.38 763 VAL B O 1
ATOM 12357 N N . GLY B 1 764 ? 10.977 15.434 13.847 1 94.41 764 GLY B N 1
ATOM 12358 C CA . GLY B 1 764 ? 11.285 16.279 12.705 1 94.41 764 GLY B CA 1
ATOM 12359 C C . GLY B 1 764 ? 12.087 17.513 13.074 1 94.41 764 GLY B C 1
ATOM 12360 O O . GLY B 1 764 ? 12.532 18.256 12.197 1 94.41 764 GLY B O 1
ATOM 12361 N N . GLU B 1 765 ? 12.34 17.716 14.356 1 93.38 765 GLU B N 1
ATOM 12362 C CA . GLU B 1 765 ? 13.108 18.853 14.852 1 93.38 765 GLU B CA 1
ATOM 12363 C C . GLU B 1 765 ? 14.575 18.484 15.054 1 93.38 765 GLU B C 1
ATOM 12365 O O . GLU B 1 765 ? 14.889 17.542 15.785 1 93.38 765 GLU B O 1
ATOM 12370 N N . GLY B 1 766 ? 15.408 19.292 14.462 1 94.13 766 GLY B N 1
ATOM 12371 C CA . GLY B 1 766 ? 16.831 18.991 14.494 1 94.13 766 GLY B CA 1
ATOM 12372 C C . GLY B 1 766 ? 17.397 18.935 15.9 1 94.13 766 GLY B C 1
ATOM 12373 O O . GLY B 1 766 ? 18.144 18.014 16.238 1 94.13 766 GLY B O 1
ATOM 12374 N N . LYS B 1 767 ? 17.077 19.92 16.741 1 94.86 767 LYS B N 1
ATOM 12375 C CA . LYS B 1 767 ? 17.61 19.973 18.1 1 94.86 767 LYS B CA 1
ATOM 12376 C C . LYS B 1 767 ? 17.094 18.808 18.939 1 94.86 767 LYS B C 1
ATOM 12378 O O . LYS B 1 767 ? 17.842 18.222 19.724 1 94.86 767 LYS B O 1
ATOM 12383 N N . LEU B 1 768 ? 15.821 18.524 18.749 1 95 768 LEU B N 1
ATOM 12384 C CA . LEU B 1 768 ? 15.249 17.392 19.469 1 95 768 LEU B CA 1
ATOM 12385 C C . LEU B 1 768 ? 15.903 16.085 19.034 1 95 768 LEU B C 1
ATOM 12387 O O . LEU B 1 768 ? 16.167 15.212 19.865 1 95 768 LEU B O 1
ATOM 12391 N N . HIS B 1 769 ? 16.141 15.935 17.786 1 96.06 769 HIS B N 1
ATOM 12392 C CA . HIS B 1 769 ? 16.825 14.752 17.276 1 96.06 769 HIS B CA 1
ATOM 12393 C C . HIS B 1 769 ? 18.208 14.603 17.902 1 96.06 769 HIS B C 1
ATOM 12395 O O . HIS B 1 769 ? 18.594 13.505 18.309 1 96.06 769 HIS B O 1
ATOM 12401 N N . GLN B 1 770 ? 18.968 15.662 17.911 1 96.52 770 GLN B N 1
ATOM 12402 C CA . GLN B 1 770 ? 20.311 15.628 18.48 1 96.52 770 GLN B CA 1
ATOM 12403 C C . GLN B 1 770 ? 20.273 15.239 19.955 1 96.52 770 GLN B C 1
ATOM 12405 O O . GLN B 1 770 ? 21.097 14.446 20.415 1 96.52 770 GLN B O 1
ATOM 12410 N N . GLN B 1 771 ? 19.322 15.812 20.593 1 96.62 771 GLN B N 1
ATOM 12411 C CA . GLN B 1 771 ? 19.158 15.493 22.008 1 96.62 771 GLN B CA 1
ATOM 12412 C C . GLN B 1 771 ? 18.859 14.01 22.206 1 96.62 771 GLN B C 1
ATOM 12414 O O . GLN B 1 771 ? 19.479 13.353 23.045 1 96.62 771 GLN B O 1
ATOM 12419 N N . GLU B 1 772 ? 17.914 13.507 21.446 1 96.37 772 GLU B N 1
ATOM 12420 C CA . GLU B 1 772 ? 17.543 12.098 21.546 1 96.37 772 GLU B CA 1
ATOM 12421 C C . GLU B 1 772 ? 18.714 11.191 21.179 1 96.37 772 GLU B C 1
ATOM 12423 O O . GLU B 1 772 ? 18.93 10.159 21.817 1 96.37 772 GLU B O 1
ATOM 12428 N N . ALA B 1 773 ? 19.414 11.54 20.143 1 96.58 773 ALA B N 1
ATOM 12429 C CA . ALA B 1 773 ? 20.557 10.752 19.689 1 96.58 773 ALA B CA 1
ATOM 12430 C C . ALA B 1 773 ? 21.613 10.637 20.784 1 96.58 773 ALA B C 1
ATOM 12432 O O . ALA B 1 773 ? 22.173 9.56 21.004 1 96.58 773 ALA B O 1
ATOM 12433 N N . GLN B 1 774 ? 21.871 11.729 21.431 1 97.24 774 GLN B N 1
ATOM 12434 C CA . GLN B 1 774 ? 22.858 11.723 22.505 1 97.24 774 GLN B CA 1
ATOM 12435 C C . GLN B 1 774 ? 22.374 10.898 23.694 1 97.24 774 GLN B C 1
ATOM 12437 O O . GLN B 1 774 ? 23.145 10.141 24.286 1 97.24 774 GLN B O 1
ATOM 12442 N N . GLU B 1 775 ? 21.178 11.054 23.952 1 97.57 775 GLU B N 1
ATOM 12443 C CA . GLU B 1 775 ? 20.599 10.351 25.093 1 97.57 775 GLU B CA 1
ATOM 12444 C C . GLU B 1 775 ? 20.696 8.839 24.917 1 97.57 775 GLU B C 1
ATOM 12446 O O . GLU B 1 775 ? 21.045 8.12 25.856 1 97.57 775 GLU B O 1
ATOM 12451 N N . ILE B 1 776 ? 20.399 8.341 23.767 1 97.5 776 ILE B N 1
ATOM 12452 C CA . ILE B 1 776 ? 20.33 6.896 23.577 1 97.5 776 ILE B CA 1
ATOM 12453 C C . ILE B 1 776 ? 21.741 6.32 23.486 1 97.5 776 ILE B C 1
ATOM 12455 O O . ILE B 1 776 ? 21.937 5.112 23.64 1 97.5 776 ILE B O 1
ATOM 12459 N N . ILE B 1 777 ? 22.69 7.124 23.176 1 98.09 777 ILE B N 1
ATOM 12460 C CA . ILE B 1 777 ? 24.08 6.681 23.148 1 98.09 777 ILE B CA 1
ATOM 12461 C C . ILE B 1 777 ? 24.607 6.546 24.575 1 98.09 777 ILE B C 1
ATOM 12463 O O . ILE B 1 777 ? 25.328 5.596 24.889 1 98.09 777 ILE B O 1
ATOM 12467 N N . 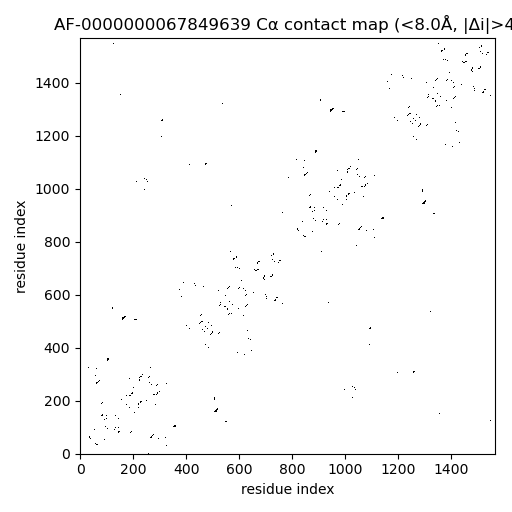ILE B 1 778 ? 24.213 7.433 25.506 1 98.14 778 ILE B N 1
ATOM 12468 C CA . ILE B 1 778 ? 24.755 7.525 26.857 1 98.14 778 ILE B CA 1
ATOM 12469 C C . ILE B 1 778 ? 23.999 6.575 27.782 1 98.14 778 ILE B C 1
ATOM 12471 O O . ILE B 1 778 ? 24.599 5.931 28.646 1 98.14 778 ILE B O 1
ATOM 12475 N N . LYS B 1 779 ? 22.754 6.417 27.552 1 97.82 779 LYS B N 1
ATOM 12476 C CA . LYS B 1 779 ? 21.828 5.758 28.469 1 97.82 779 LYS B CA 1
ATOM 12477 C C . LYS B 1 779 ? 22.268 4.325 28.758 1 97.82 779 LYS B C 1
ATOM 12479 O O . LYS B 1 779 ? 22.254 3.886 29.91 1 97.82 779 LYS B O 1
ATOM 12484 N N . PRO B 1 780 ? 22.654 3.546 27.774 1 98.03 780 PRO B N 1
ATOM 12485 C CA . PRO B 1 780 ? 23 2.152 28.058 1 98.03 780 PRO B CA 1
ATOM 12486 C C . PRO B 1 780 ? 24.176 2.02 29.023 1 98.03 780 PRO B C 1
ATOM 12488 O O . PRO B 1 780 ? 24.27 1.033 29.757 1 98.03 780 PRO B O 1
ATOM 12491 N N . PHE B 1 781 ? 25.069 2.918 29.149 1 97.53 781 PHE B N 1
ATOM 12492 C CA . PHE B 1 781 ? 26.258 2.867 29.991 1 97.53 781 PHE B CA 1
ATOM 12493 C C . PHE B 1 781 ? 25.923 3.258 31.426 1 97.53 781 PHE B C 1
ATOM 12495 O O . PHE B 1 781 ? 26.703 2.998 32.344 1 97.53 781 PHE B O 1
ATOM 12502 N N . ASN B 1 782 ? 24.714 3.854 31.581 1 96.06 782 ASN B N 1
ATOM 12503 C CA . ASN B 1 782 ? 24.305 4.314 32.904 1 96.06 782 ASN B CA 1
ATOM 12504 C C . ASN B 1 782 ? 23.304 3.358 33.546 1 96.06 782 ASN B C 1
ATOM 12506 O O . ASN B 1 782 ? 22.966 3.504 34.721 1 96.06 782 ASN B O 1
ATOM 12510 N N . ILE B 1 783 ? 22.831 2.442 32.768 1 94.97 783 ILE B N 1
ATOM 12511 C CA . ILE B 1 783 ? 21.866 1.478 33.287 1 94.97 783 ILE B CA 1
ATOM 12512 C C . ILE B 1 783 ? 22.564 0.512 34.242 1 94.97 783 ILE B C 1
ATOM 12514 O O . ILE B 1 783 ? 23.678 0.057 33.97 1 94.97 783 ILE B O 1
ATOM 12518 N N . LYS B 1 784 ? 21.999 0.199 35.472 1 88.09 784 LYS B N 1
ATOM 12519 C CA . LYS B 1 784 ? 22.533 -0.722 36.471 1 88.09 784 LYS B CA 1
ATOM 12520 C C . LYS B 1 784 ? 21.724 -2.015 36.515 1 88.09 784 LYS B C 1
ATOM 12522 O O . LYS B 1 784 ? 20.523 -2.011 36.238 1 88.09 784 LYS B O 1
#

Nearest PDB structures (foldseek):
  6kma-assembly1_B  TM=9.625E-01  e=2.247E-77  Vibrio vulnificus CMCP6
  6kma-assembly2_C  TM=9.549E-01  e=9.068E-77  Vibrio vulnificus CMCP6
  6kma-assembly1_A  TM=9.595E-01  e=4.298E-76  Vibrio vulnificus CMCP6
  6kma-assembly2_D  TM=9.624E-01  e=1.070E-75  Vibrio vulnificus CMCP6
  6km9-assembly1_A  TM=9.550E-01  e=1.651E-74  Vibrio vulnificus CMCP6